Protein 4QOL (pdb70)

Structure (mmCIF, N/CA/C/O backbone):
data_4QOL
#
_entry.id   4QOL
#
_cell.length_a   91.647
_cell.length_b   109.191
_cell.length_c   102.829
_cell.angle_alpha   90.000
_cell.angle_beta   91.670
_cell.angle_gamma   90.000
#
_symmetry.space_group_name_H-M   'P 1 21 1'
#
loop_
_entity.id
_entity.type
_entity.pdbx_description
1 polymer Catalase
2 non-polymer 'PROTOPORPHYRIN IX CONTAINING FE'
3 non-polymer 'CHLORIDE ION'
4 non-polymer 'SODIUM ION'
5 non-polymer 'ACETATE ION'
6 water water
#
loop_
_atom_site.group_PDB
_atom_site.id
_atom_site.type_symbol
_atom_site.label_atom_id
_atom_site.label_alt_id
_atom_site.label_comp_id
_atom_site.label_asym_id
_atom_site.label_entity_id
_atom_site.label_seq_id
_atom_site.pdbx_PDB_ins_code
_atom_site.Cartn_x
_atom_site.Cartn_y
_atom_site.Cartn_z
_atom_site.occupancy
_atom_site.B_iso_or_equiv
_atom_site.auth_seq_id
_atom_site.auth_comp_id
_atom_site.auth_asym_id
_atom_site.auth_atom_id
_atom_site.pdbx_PDB_model_num
ATOM 1 N N . HIS A 1 6 ? 76.310 7.628 42.437 1.00 37.58 6 HIS A N 1
ATOM 2 C CA . HIS A 1 6 ? 77.072 6.508 41.776 1.00 40.27 6 HIS A CA 1
ATOM 3 C C . HIS A 1 6 ? 76.523 5.116 42.121 1.00 35.42 6 HIS A C 1
ATOM 4 O O . HIS A 1 6 ? 76.109 4.858 43.221 1.00 35.83 6 HIS A O 1
ATOM 11 N N . LYS A 1 7 ? 76.575 4.221 41.153 1.00 32.27 7 LYS A N 1
ATOM 12 C CA . LYS A 1 7 ? 76.016 2.894 41.289 1.00 28.77 7 LYS A CA 1
ATOM 13 C C . LYS A 1 7 ? 77.001 1.918 40.608 1.00 23.46 7 LYS A C 1
ATOM 14 O O . LYS A 1 7 ? 77.570 2.251 39.577 1.00 22.50 7 LYS A O 1
ATOM 20 N N . ASN A 1 8 ? 77.208 0.753 41.196 1.00 22.22 8 ASN A N 1
ATOM 21 C CA . ASN A 1 8 ? 77.805 -0.339 40.503 1.00 21.65 8 ASN A CA 1
ATOM 22 C C . ASN A 1 8 ? 76.882 -0.957 39.449 1.00 20.03 8 ASN A C 1
ATOM 23 O O . ASN A 1 8 ? 75.723 -1.211 39.696 1.00 18.74 8 ASN A O 1
ATOM 28 N N . LEU A 1 9 ? 77.474 -1.249 38.309 1.00 20.14 9 LEU A N 1
ATOM 29 C CA . LEU A 1 9 ? 76.897 -2.232 37.388 1.00 20.76 9 LEU A CA 1
ATOM 30 C C . LEU A 1 9 ? 77.024 -3.598 38.030 1.00 17.98 9 LEU A C 1
ATOM 31 O O . LEU A 1 9 ? 78.053 -3.913 38.516 1.00 17.94 9 LEU A O 1
ATOM 36 N N . THR A 1 10 ? 75.938 -4.371 38.079 1.00 15.68 10 THR A N 1
ATOM 37 C CA . THR A 1 10 ? 75.955 -5.686 38.705 1.00 15.61 10 THR A CA 1
ATOM 38 C C . THR A 1 10 ? 75.428 -6.744 37.727 1.00 15.05 10 THR A C 1
ATOM 39 O O . THR A 1 10 ? 74.729 -6.449 36.780 1.00 14.83 10 THR A O 1
ATOM 43 N N . THR A 1 11 ? 75.687 -7.986 38.058 1.00 14.53 11 THR A N 1
ATOM 44 C CA . THR A 1 11 ? 74.917 -9.084 37.466 1.00 14.70 11 THR A CA 1
ATOM 45 C C . THR A 1 11 ? 73.510 -9.121 38.103 1.00 15.84 11 THR A C 1
ATOM 46 O O . THR A 1 11 ? 73.236 -8.422 39.099 1.00 16.02 11 THR A O 1
ATOM 50 N N . ASN A 1 12 ? 72.638 -10.006 37.616 1.00 14.59 12 ASN A N 1
ATOM 51 C CA . ASN A 1 12 ? 71.348 -10.249 38.243 1.00 14.32 12 ASN A CA 1
ATOM 52 C C . ASN A 1 12 ? 71.391 -10.920 39.604 1.00 14.82 12 ASN A C 1
ATOM 53 O O . ASN A 1 12 ? 70.370 -10.922 40.303 1.00 14.22 12 ASN A O 1
ATOM 58 N N . GLN A 1 13 ? 72.563 -11.486 39.948 1.00 14.00 13 GLN A N 1
ATOM 59 C CA . GLN A 1 13 ? 72.817 -12.039 41.261 1.00 14.19 13 GLN A CA 1
ATOM 60 C C . GLN A 1 13 ? 73.226 -10.943 42.239 1.00 13.65 13 GLN A C 1
ATOM 61 O O . GLN A 1 13 ? 73.436 -11.225 43.423 1.00 13.23 13 GLN A O 1
ATOM 67 N N . GLY A 1 14 ? 73.360 -9.713 41.770 1.00 15.28 14 GLY A N 1
ATOM 68 C CA . GLY A 1 14 ? 73.833 -8.613 42.655 1.00 15.69 14 GLY A CA 1
ATOM 69 C C . GLY A 1 14 ? 75.330 -8.513 42.876 1.00 17.12 14 GLY A C 1
ATOM 70 O O . GLY A 1 14 ? 75.767 -7.818 43.768 1.00 18.16 14 GLY A O 1
ATOM 71 N N . VAL A 1 15 ? 76.117 -9.239 42.088 1.00 17.03 15 VAL A N 1
ATOM 72 C CA . VAL A 1 15 ? 77.571 -9.145 42.155 1.00 17.35 15 VAL A CA 1
ATOM 73 C C . VAL A 1 15 ? 78.033 -7.985 41.289 1.00 16.99 15 VAL A C 1
ATOM 74 O O . VAL A 1 15 ? 77.705 -7.900 40.092 1.00 15.28 15 VAL A O 1
ATOM 78 N N . PRO A 1 16 ? 78.827 -7.054 41.851 1.00 17.65 16 PRO A N 1
ATOM 79 C CA . PRO A 1 16 ? 79.354 -5.984 40.996 1.00 18.41 16 PRO A CA 1
ATOM 80 C C . PRO A 1 16 ? 80.236 -6.485 39.858 1.00 18.31 16 PRO A C 1
ATOM 81 O O . PRO A 1 16 ? 81.019 -7.429 40.045 1.00 18.18 16 PRO A O 1
ATOM 85 N N . VAL A 1 17 ? 80.079 -5.878 38.687 1.00 18.91 17 VAL A N 1
ATOM 86 C CA . VAL A 1 17 ? 80.792 -6.308 37.522 1.00 17.42 17 VAL A CA 1
ATOM 87 C C . VAL A 1 17 ? 82.184 -5.629 37.489 1.00 18.19 17 VAL A C 1
ATOM 88 O O . VAL A 1 17 ? 82.266 -4.411 37.451 1.00 18.10 17 VAL A O 1
ATOM 92 N N . GLY A 1 18 ? 83.238 -6.432 37.453 1.00 17.50 18 GLY A N 1
ATOM 93 C CA . GLY A 1 18 ? 84.587 -5.885 37.346 1.00 18.77 18 GLY A CA 1
ATOM 94 C C . GLY A 1 18 ? 84.989 -5.289 35.994 1.00 20.26 18 GLY A C 1
ATOM 95 O O . GLY A 1 18 ? 85.800 -4.338 35.925 1.00 21.09 18 GLY A O 1
ATOM 96 N N . ASP A 1 19 ? 84.438 -5.844 34.915 1.00 18.87 19 ASP A N 1
ATOM 97 C CA . ASP A 1 19 ? 84.767 -5.409 33.545 1.00 19.17 19 ASP A CA 1
ATOM 98 C C . ASP A 1 19 ? 83.555 -5.651 32.637 1.00 19.82 19 ASP A C 1
ATOM 99 O O . ASP A 1 19 ? 83.194 -6.791 32.380 1.00 17.67 19 ASP A O 1
ATOM 104 N N . ASN A 1 20 ? 82.967 -4.554 32.159 1.00 17.31 20 ASN A N 1
ATOM 105 C CA . ASN A 1 20 ? 81.869 -4.629 31.261 1.00 18.97 20 ASN A CA 1
ATOM 106 C C . ASN A 1 20 ? 82.275 -4.441 29.805 1.00 18.34 20 ASN A C 1
ATOM 107 O O . ASN A 1 20 ? 81.384 -4.190 28.988 1.00 18.24 20 ASN A O 1
ATOM 112 N N . GLN A 1 21 ? 83.589 -4.502 29.533 1.00 18.42 21 GLN A N 1
ATOM 113 C CA . GLN A 1 21 ? 84.137 -4.285 28.182 1.00 18.79 21 GLN A CA 1
ATOM 114 C C . GLN A 1 21 ? 84.669 -5.518 27.514 1.00 18.87 21 GLN A C 1
ATOM 115 O O . GLN A 1 21 ? 84.534 -5.678 26.284 1.00 19.15 21 GLN A O 1
ATOM 121 N N . ASN A 1 22 ? 85.359 -6.384 28.281 1.00 17.86 22 ASN A N 1
ATOM 122 C CA . ASN A 1 22 ? 86.090 -7.512 27.678 1.00 17.86 22 ASN A CA 1
ATOM 123 C C . ASN A 1 22 ? 85.508 -8.818 28.161 1.00 16.92 22 ASN A C 1
ATOM 124 O O . ASN A 1 22 ? 85.335 -9.023 29.387 1.00 18.85 22 ASN A O 1
ATOM 129 N N . SER A 1 23 ? 85.255 -9.712 27.227 1.00 16.42 23 SER A N 1
ATOM 130 C CA . SER A 1 23 ? 85.035 -11.098 27.468 1.00 17.18 23 SER A CA 1
ATOM 131 C C . SER A 1 23 ? 86.276 -11.746 28.068 1.00 18.03 23 SER A C 1
ATOM 132 O O . SER A 1 23 ? 87.386 -11.250 27.961 1.00 16.34 23 SER A O 1
ATOM 135 N N . ARG A 1 24 ? 86.052 -12.881 28.725 1.00 17.41 24 ARG A N 1
ATOM 136 C CA . ARG A 1 24 ? 87.153 -13.621 29.301 1.00 17.50 24 ARG A CA 1
ATOM 137 C C . ARG A 1 24 ? 87.752 -14.617 28.313 1.00 16.64 24 ARG A C 1
ATOM 138 O O . ARG A 1 24 ? 87.035 -15.467 27.755 1.00 16.96 24 ARG A O 1
ATOM 146 N N . THR A 1 25 ? 89.072 -14.541 28.088 1.00 17.30 25 THR A N 1
ATOM 147 C CA . THR A 1 25 ? 89.679 -15.204 26.988 1.00 18.18 25 THR A CA 1
ATOM 148 C C . THR A 1 25 ? 91.001 -15.844 27.375 1.00 19.48 25 THR A C 1
ATOM 149 O O . THR A 1 25 ? 91.579 -15.518 28.426 1.00 20.21 25 THR A O 1
ATOM 153 N N . ALA A 1 26 ? 91.513 -16.720 26.529 1.00 19.74 26 ALA A N 1
ATOM 154 C CA . ALA A 1 26 ? 92.869 -17.227 26.652 1.00 20.32 26 ALA A CA 1
ATOM 155 C C . ALA A 1 26 ? 93.938 -16.270 26.175 1.00 22.17 26 ALA A C 1
ATOM 156 O O . ALA A 1 26 ? 94.297 -16.251 24.995 1.00 22.20 26 ALA A O 1
ATOM 158 N N . GLY A 1 27 ? 94.435 -15.461 27.103 1.00 23.63 27 GLY A N 1
ATOM 159 C CA . GLY A 1 27 ? 95.253 -14.315 26.768 1.00 23.38 27 GLY A CA 1
ATOM 160 C C . GLY A 1 27 ? 94.485 -13.227 26.055 1.00 23.79 27 GLY A C 1
ATOM 161 O O . GLY A 1 27 ? 93.257 -13.351 25.764 1.00 26.08 27 GLY A O 1
ATOM 162 N N . HIS A 1 28 ? 95.172 -12.139 25.743 1.00 23.64 28 HIS A N 1
ATOM 163 C CA . HIS A 1 28 ? 94.468 -10.951 25.246 1.00 27.28 28 HIS A CA 1
ATOM 164 C C . HIS A 1 28 ? 93.834 -11.126 23.854 1.00 24.05 28 HIS A C 1
ATOM 165 O O . HIS A 1 28 ? 93.009 -10.316 23.482 1.00 24.00 28 HIS A O 1
ATOM 172 N N . ARG A 1 29 ? 94.241 -12.141 23.091 1.00 24.53 29 ARG A N 1
ATOM 173 C CA . ARG A 1 29 ? 93.661 -12.362 21.791 1.00 27.58 29 ARG A CA 1
ATOM 174 C C . ARG A 1 29 ? 93.188 -13.787 21.515 1.00 28.77 29 ARG A C 1
ATOM 175 O O . ARG A 1 29 ? 92.989 -14.166 20.337 1.00 33.01 29 ARG A O 1
ATOM 183 N N . GLY A 1 30 ? 92.963 -14.565 22.556 1.00 22.77 30 GLY A N 1
ATOM 184 C CA . GLY A 1 30 ? 92.619 -15.957 22.343 1.00 21.38 30 GLY A CA 1
ATOM 185 C C . GLY A 1 30 ? 91.108 -16.114 22.318 1.00 20.84 30 GLY A C 1
ATOM 186 O O . GLY A 1 30 ? 90.365 -15.144 22.482 1.00 22.56 30 GLY A O 1
ATOM 187 N N . PRO A 1 31 ? 90.649 -17.391 22.165 1.00 20.56 31 PRO A N 1
ATOM 188 C CA . PRO A 1 31 ? 89.248 -17.715 22.167 1.00 18.77 31 PRO A CA 1
ATOM 189 C C . PRO A 1 31 ? 88.643 -17.566 23.570 1.00 20.44 31 PRO A C 1
ATOM 190 O O . PRO A 1 31 ? 89.371 -17.415 24.579 1.00 19.88 31 PRO A O 1
ATOM 194 N N . SER A 1 32 ? 87.312 -17.528 23.602 1.00 17.36 32 SER A N 1
ATOM 195 C CA . SER A 1 32 ? 86.548 -17.124 24.774 1.00 18.04 32 SER A CA 1
ATOM 196 C C . SER A 1 32 ? 86.230 -18.342 25.657 1.00 15.84 32 SER A C 1
ATOM 197 O O . SER A 1 32 ? 85.960 -19.446 25.179 1.00 15.21 32 SER A O 1
ATOM 200 N N . PHE A 1 33 ? 86.182 -18.138 26.962 1.00 14.63 33 PHE A N 1
ATOM 201 C CA . PHE A 1 33 ? 85.850 -19.193 27.928 1.00 14.57 33 PHE A CA 1
ATOM 202 C C . PHE A 1 33 ? 84.362 -19.234 28.287 1.00 14.61 33 PHE A C 1
ATOM 203 O O . PHE A 1 33 ? 83.701 -18.180 28.297 1.00 15.28 33 PHE A O 1
ATOM 211 N N . LEU A 1 34 ? 83.917 -20.455 28.545 1.00 14.06 34 LEU A N 1
ATOM 212 C CA . LEU A 1 34 ? 82.550 -20.717 29.010 1.00 15.41 34 LEU A CA 1
ATOM 213 C C . LEU A 1 34 ? 82.313 -20.087 30.379 1.00 15.46 34 LEU A C 1
ATOM 214 O O . LEU A 1 34 ? 81.210 -19.644 30.683 1.00 17.44 34 LEU A O 1
ATOM 219 N N . ASP A 1 35 ? 83.323 -20.114 31.253 1.00 16.42 35 ASP A N 1
ATOM 220 C CA . ASP A 1 35 ? 83.225 -19.505 32.613 1.00 16.34 35 ASP A CA 1
ATOM 221 C C . ASP A 1 35 ? 83.358 -17.953 32.511 1.00 17.43 35 ASP A C 1
ATOM 222 O O . ASP A 1 35 ? 84.335 -17.324 32.960 1.00 18.07 35 ASP A O 1
ATOM 227 N N . ASP A 1 36 ? 82.303 -17.343 31.990 1.00 17.32 36 ASP A N 1
ATOM 228 C CA . ASP A 1 36 ? 82.149 -15.887 31.945 1.00 16.88 36 ASP A CA 1
ATOM 229 C C . ASP A 1 36 ? 80.685 -15.642 32.201 1.00 15.36 36 ASP A C 1
ATOM 230 O O . ASP A 1 36 ? 79.890 -15.465 31.257 1.00 16.63 36 ASP A O 1
ATOM 235 N N . TYR A 1 37 ? 80.298 -15.715 33.460 1.00 15.05 37 TYR A N 1
ATOM 236 C CA . TYR A 1 37 ? 78.889 -15.644 33.789 1.00 15.63 37 TYR A CA 1
ATOM 237 C C . TYR A 1 37 ? 78.274 -14.315 33.325 1.00 15.25 37 TYR A C 1
ATOM 238 O O . TYR A 1 37 ? 77.134 -14.279 32.865 1.00 14.73 37 TYR A O 1
ATOM 247 N N . HIS A 1 38 ? 78.997 -13.214 33.518 1.00 15.36 38 HIS A N 1
ATOM 248 C CA . HIS A 1 38 ? 78.480 -11.931 33.092 1.00 15.64 38 HIS A CA 1
ATOM 249 C C . HIS A 1 38 ? 78.158 -11.889 31.594 1.00 15.14 38 HIS A C 1
ATOM 250 O O . HIS A 1 38 ? 77.092 -11.412 31.192 1.00 13.74 38 HIS A O 1
ATOM 257 N N . LEU A 1 39 ? 79.070 -12.358 30.770 1.00 14.51 39 LEU A N 1
ATOM 258 C CA . LEU A 1 39 ? 78.864 -12.398 29.312 1.00 16.07 39 LEU A CA 1
ATOM 259 C C . LEU A 1 39 ? 77.602 -13.229 28.995 1.00 13.63 39 LEU A C 1
ATOM 260 O O . LEU A 1 39 ? 76.715 -12.773 28.261 1.00 13.68 39 LEU A O 1
ATOM 265 N N . ILE A 1 40 ? 77.546 -14.438 29.551 1.00 13.18 40 ILE A N 1
ATOM 266 C CA . ILE A 1 40 ? 76.492 -15.338 29.178 1.00 13.58 40 ILE A CA 1
ATOM 267 C C . ILE A 1 40 ? 75.152 -14.799 29.725 1.00 12.89 40 ILE A C 1
ATOM 268 O O . ILE A 1 40 ? 74.111 -14.809 29.013 1.00 12.50 40 ILE A O 1
ATOM 273 N N . GLU A 1 41 ? 75.127 -14.247 30.951 1.00 12.77 41 GLU A N 1
ATOM 274 C CA . GLU A 1 41 ? 73.844 -13.781 31.504 1.00 13.26 41 GLU A CA 1
ATOM 275 C C . GLU A 1 41 ? 73.317 -12.603 30.664 1.00 13.37 41 GLU A C 1
ATOM 276 O O . GLU A 1 41 ? 72.116 -12.485 30.404 1.00 13.63 41 GLU A O 1
ATOM 282 N N . LYS A 1 42 ? 74.220 -11.683 30.309 1.00 13.88 42 LYS A N 1
ATOM 283 C CA . LYS A 1 42 ? 73.904 -10.465 29.597 1.00 13.36 42 LYS A CA 1
ATOM 284 C C . LYS A 1 42 ? 73.447 -10.794 28.163 1.00 13.77 42 LYS A C 1
ATOM 285 O O . LYS A 1 42 ? 72.390 -10.333 27.753 1.00 11.98 42 LYS A O 1
ATOM 291 N N . LEU A 1 43 ? 74.200 -11.642 27.428 1.00 12.52 43 LEU A N 1
ATOM 292 C CA . LEU A 1 43 ? 73.740 -12.122 26.109 1.00 14.23 43 LEU A CA 1
ATOM 293 C C . LEU A 1 43 ? 72.428 -12.924 26.183 1.00 12.95 43 LEU A C 1
ATOM 294 O O . LEU A 1 43 ? 71.483 -12.696 25.375 1.00 11.93 43 LEU A O 1
ATOM 299 N N . ALA A 1 44 ? 72.270 -13.773 27.195 1.00 12.09 44 ALA A N 1
ATOM 300 C CA . ALA A 1 44 ? 71.096 -14.637 27.257 1.00 12.42 44 ALA A CA 1
ATOM 301 C C . ALA A 1 44 ? 69.844 -13.782 27.507 1.00 13.05 44 ALA A C 1
ATOM 302 O O . ALA A 1 44 ? 68.753 -14.076 26.990 1.00 12.42 44 ALA A O 1
ATOM 304 N N . HIS A 1 45 ? 69.974 -12.746 28.317 1.00 11.58 45 HIS A N 1
ATOM 305 C CA . HIS A 1 45 ? 68.798 -11.942 28.553 1.00 11.54 45 HIS A CA 1
ATOM 306 C C . HIS A 1 45 ? 68.483 -11.084 27.322 1.00 11.71 45 HIS A C 1
ATOM 307 O O . HIS A 1 45 ? 67.338 -10.927 26.938 1.00 12.25 45 HIS A O 1
ATOM 314 N N . PHE A 1 46 ? 69.488 -10.506 26.705 1.00 11.92 46 PHE A N 1
ATOM 315 C CA . PHE A 1 46 ? 69.336 -9.817 25.451 1.00 11.92 46 PHE A CA 1
ATOM 316 C C . PHE A 1 46 ? 68.617 -10.693 24.425 1.00 11.22 46 PHE A C 1
ATOM 317 O O . PHE A 1 46 ? 67.679 -10.242 23.774 1.00 11.15 46 PHE A O 1
ATOM 325 N N . ASP A 1 47 ? 69.026 -11.957 24.363 1.00 11.65 47 ASP A N 1
ATOM 326 C CA . ASP A 1 47 ? 68.494 -12.950 23.406 1.00 12.58 47 ASP A CA 1
ATOM 327 C C . ASP A 1 47 ? 67.003 -13.212 23.610 1.00 12.77 47 ASP A C 1
ATOM 328 O O . ASP A 1 47 ? 66.359 -13.794 22.765 1.00 14.77 47 ASP A O 1
ATOM 333 N N . ARG A 1 48 ? 66.508 -12.832 24.779 1.00 11.52 48 ARG A N 1
ATOM 334 C CA . ARG A 1 48 ? 65.117 -13.075 25.199 1.00 12.19 48 ARG A CA 1
ATOM 335 C C . ARG A 1 48 ? 64.306 -11.801 25.431 1.00 11.83 48 ARG A C 1
ATOM 336 O O . ARG A 1 48 ? 63.237 -11.887 26.026 1.00 12.47 48 ARG A O 1
ATOM 344 N N . GLU A 1 49 ? 64.742 -10.646 24.921 1.00 12.01 49 GLU A N 1
ATOM 345 C CA . GLU A 1 49 ? 64.015 -9.405 25.113 1.00 12.70 49 GLU A CA 1
ATOM 346 C C . GLU A 1 49 ? 62.666 -9.361 24.471 1.00 12.62 49 GLU A C 1
ATOM 347 O O . GLU A 1 49 ? 61.732 -8.814 25.058 1.00 13.01 49 GLU A O 1
ATOM 353 N N . ARG A 1 50 ? 62.499 -10.035 23.320 1.00 11.61 50 ARG A N 1
ATOM 354 C CA . ARG A 1 50 ? 61.275 -9.872 22.545 1.00 12.84 50 ARG A CA 1
ATOM 355 C C . ARG A 1 50 ? 60.201 -10.867 22.932 1.00 12.50 50 ARG A C 1
ATOM 356 O O . ARG A 1 50 ? 60.462 -12.034 23.205 1.00 12.48 50 ARG A O 1
ATOM 364 N N . ILE A 1 51 ? 58.961 -10.396 22.867 1.00 12.67 51 ILE A N 1
ATOM 365 C CA . ILE A 1 51 ? 57.789 -11.235 23.012 1.00 13.67 51 ILE A CA 1
ATOM 366 C C . ILE A 1 51 ? 56.903 -11.056 21.753 1.00 14.28 51 ILE A C 1
ATOM 367 O O . ILE A 1 51 ? 57.127 -10.103 20.982 1.00 13.47 51 ILE A O 1
ATOM 372 N N . PRO A 1 52 ? 55.915 -11.913 21.579 1.00 13.49 52 PRO A N 1
ATOM 373 C CA . PRO A 1 52 ? 55.122 -11.757 20.320 1.00 13.69 52 PRO A CA 1
ATOM 374 C C . PRO A 1 52 ? 54.430 -10.420 20.290 1.00 13.35 52 PRO A C 1
ATOM 375 O O . PRO A 1 52 ? 53.999 -9.949 21.309 1.00 13.36 52 PRO A O 1
ATOM 379 N N . GLU A 1 53 ? 54.383 -9.806 19.127 1.00 12.82 53 GLU A N 1
ATOM 380 C CA . GLU A 1 53 ? 53.565 -8.613 18.964 1.00 12.97 53 GLU A CA 1
ATOM 381 C C . GLU A 1 53 ? 52.092 -8.995 18.976 1.00 12.32 53 GLU A C 1
ATOM 382 O O . GLU A 1 53 ? 51.718 -10.153 18.743 1.00 11.57 53 GLU A O 1
ATOM 388 N N . ARG A 1 54 ? 51.252 -7.978 19.175 1.00 12.84 54 ARG A N 1
ATOM 389 C CA . ARG A 1 54 ? 49.814 -8.210 19.060 1.00 12.13 54 ARG A CA 1
ATOM 390 C C . ARG A 1 54 ? 49.413 -8.721 17.682 1.00 12.55 54 ARG A C 1
ATOM 391 O O . ARG A 1 54 ? 49.936 -8.277 16.706 1.00 13.08 54 ARG A O 1
ATOM 399 N N . VAL A 1 55 ? 48.486 -9.671 17.656 1.00 12.81 55 VAL A N 1
ATOM 400 C CA . VAL A 1 55 ? 48.099 -10.264 16.402 1.00 14.01 55 VAL A CA 1
ATOM 401 C C . VAL A 1 55 ? 47.525 -9.210 15.410 1.00 13.18 55 VAL A C 1
ATOM 402 O O . VAL A 1 55 ? 47.638 -9.378 14.164 1.00 12.78 55 VAL A O 1
ATOM 406 N N . VAL A 1 56 ? 46.805 -8.240 15.961 1.00 11.41 56 VAL A N 1
ATOM 407 C CA . VAL A 1 56 ? 46.427 -7.014 15.183 1.00 12.61 56 VAL A CA 1
ATOM 408 C C . VAL A 1 56 ? 46.673 -5.840 16.086 1.00 11.77 56 VAL A C 1
ATOM 409 O O . VAL A 1 56 ? 46.842 -6.037 17.316 1.00 12.77 56 VAL A O 1
ATOM 413 N N . HIS A 1 57 ? 46.710 -4.646 15.540 1.00 12.53 57 HIS A N 1
ATOM 414 C CA . HIS A 1 57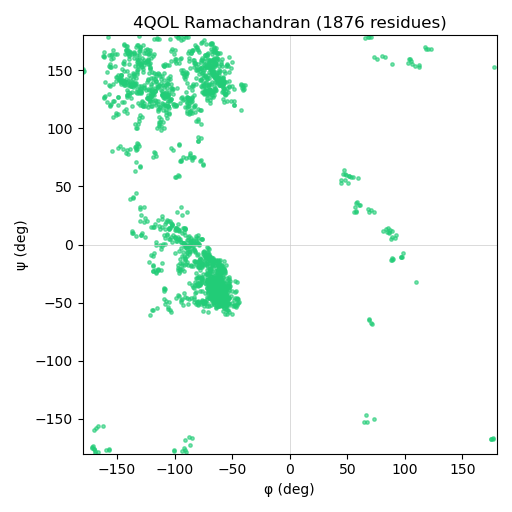 ? 47.041 -3.388 16.285 1.00 12.35 57 HIS A CA 1
ATOM 415 C C . HIS A 1 57 ? 48.434 -3.411 16.909 1.00 13.47 57 HIS A C 1
ATOM 416 O O . HIS A 1 57 ? 48.689 -2.904 18.005 1.00 12.64 57 HIS A O 1
ATOM 423 N N . ALA A 1 58 ? 49.333 -4.065 16.194 1.00 11.43 58 ALA A N 1
ATOM 424 C CA . ALA A 1 58 ? 50.721 -4.241 16.710 1.00 11.83 58 ALA A CA 1
ATOM 425 C C . ALA A 1 58 ? 51.487 -2.930 16.883 1.00 13.32 58 ALA A C 1
ATOM 426 O O . ALA A 1 58 ? 52.272 -2.781 17.805 1.00 12.88 58 ALA A O 1
ATOM 428 N N . ARG A 1 59 ? 51.285 -1.992 15.972 1.00 14.27 59 ARG A N 1
ATOM 429 C CA . ARG A 1 59 ? 51.855 -0.654 16.055 1.00 14.29 59 ARG A CA 1
ATOM 430 C C . ARG A 1 59 ? 50.979 0.272 16.831 1.00 14.33 59 ARG A C 1
ATOM 431 O O . ARG A 1 59 ? 49.822 0.444 16.473 1.00 14.04 59 ARG A O 1
ATOM 439 N N . GLY A 1 60 ? 51.517 0.861 17.922 1.00 14.02 60 GLY A N 1
ATOM 440 C CA . GLY A 1 60 ? 50.750 1.814 18.730 1.00 15.51 60 GLY A CA 1
ATOM 441 C C . GLY A 1 60 ? 51.568 2.556 19.756 1.00 14.67 60 GLY A C 1
ATOM 442 O O . GLY A 1 60 ? 52.763 2.353 19.883 1.00 15.75 60 GLY A O 1
ATOM 443 N N . ALA A 1 61 ? 50.863 3.362 20.543 1.00 13.82 61 ALA A N 1
ATOM 444 C CA . ALA A 1 61 ? 51.459 4.300 21.472 1.00 13.58 61 ALA A CA 1
ATOM 445 C C . ALA A 1 61 ? 50.498 4.483 22.620 1.00 14.10 61 ALA A C 1
ATOM 446 O O . ALA A 1 61 ? 49.310 4.570 22.410 1.00 14.63 61 ALA A O 1
ATOM 448 N N . GLY A 1 62 ? 51.071 4.647 23.809 1.00 15.00 62 GLY A N 1
ATOM 449 C CA . GLY A 1 62 ? 50.246 4.761 25.015 1.00 15.76 62 GLY A CA 1
ATOM 450 C C . GLY A 1 62 ? 50.479 6.040 25.817 1.00 15.30 62 GLY A C 1
ATOM 451 O O . GLY A 1 62 ? 51.554 6.615 25.800 1.00 16.26 62 GLY A O 1
ATOM 452 N N . ALA A 1 63 ? 49.510 6.391 26.633 1.00 15.26 63 ALA A N 1
ATOM 453 C CA . ALA A 1 63 ? 49.644 7.506 27.574 1.00 14.73 63 ALA A CA 1
ATOM 454 C C . ALA A 1 63 ? 48.674 7.334 28.726 1.00 15.66 63 ALA A C 1
ATOM 455 O O . ALA A 1 63 ? 47.636 6.714 28.565 1.00 15.35 63 ALA A O 1
ATOM 457 N N . TYR A 1 64 ? 49.023 7.910 29.865 1.00 14.31 64 TYR A N 1
ATOM 458 C CA . TYR A 1 64 ? 48.067 7.940 31.022 1.00 14.99 64 TYR A CA 1
ATOM 459 C C . TYR A 1 64 ? 47.342 9.261 31.120 1.00 15.19 64 TYR A C 1
ATOM 460 O O . TYR A 1 64 ? 47.778 10.279 30.599 1.00 16.44 64 TYR A O 1
ATOM 469 N N . GLY A 1 65 ? 46.209 9.228 31.819 1.00 15.34 65 GLY A N 1
ATOM 470 C CA . GLY A 1 65 ? 45.483 10.419 32.043 1.00 17.35 65 GLY A CA 1
ATOM 471 C C . GLY A 1 65 ? 44.391 10.257 33.064 1.00 16.44 65 GLY A C 1
ATOM 472 O O . GLY A 1 65 ? 44.445 9.394 33.929 1.00 17.09 65 GLY A O 1
ATOM 473 N N . VAL A 1 66 ? 43.431 11.149 32.986 1.00 17.74 66 VAL A N 1
ATOM 474 C CA . VAL A 1 66 ? 42.300 11.198 33.925 1.00 19.34 66 VAL A CA 1
ATOM 475 C C . VAL A 1 66 ? 40.993 11.396 33.171 1.00 17.78 66 VAL A C 1
ATOM 476 O O . VAL A 1 66 ? 40.931 12.137 32.207 1.00 20.33 66 VAL A O 1
ATOM 480 N N . PHE A 1 67 ? 39.973 10.667 33.585 1.00 18.38 67 PHE A N 1
ATOM 481 C CA . PHE A 1 67 ? 38.623 10.908 33.172 1.00 18.60 67 PHE A CA 1
ATOM 482 C C . PHE A 1 67 ? 37.781 11.551 34.284 1.00 18.01 67 PHE A C 1
ATOM 483 O O . PHE A 1 67 ? 37.806 11.098 35.388 1.00 18.05 67 PHE A O 1
ATOM 491 N N . GLU A 1 68 ? 37.113 12.646 33.957 1.00 18.84 68 GLU A N 1
ATOM 492 C CA . GLU A 1 68 ? 36.242 13.355 34.907 1.00 22.39 68 GLU A CA 1
ATOM 493 C C . GLU A 1 68 ? 34.808 13.398 34.428 1.00 20.80 68 GLU A C 1
ATOM 494 O O . GLU A 1 68 ? 34.532 13.877 33.340 1.00 20.71 68 GLU A O 1
ATOM 500 N N . VAL A 1 69 ? 33.899 13.009 35.306 1.00 21.14 69 VAL A N 1
ATOM 501 C CA . VAL A 1 69 ? 32.491 13.040 35.034 1.00 22.43 69 VAL A CA 1
ATOM 502 C C . VAL A 1 69 ? 32.000 14.482 35.092 1.00 21.78 69 VAL A C 1
ATOM 503 O O . VAL A 1 69 ? 32.262 15.208 36.085 1.00 18.90 69 VAL A O 1
ATOM 507 N N . GLU A 1 70 ? 31.287 14.856 34.042 1.00 20.39 70 GLU A N 1
ATOM 508 C CA . GLU A 1 70 ? 30.526 16.127 34.044 1.00 24.59 70 GLU A CA 1
ATOM 509 C C . GLU A 1 70 ? 29.054 15.928 34.432 1.00 25.07 70 GLU A C 1
ATOM 510 O O . GLU A 1 70 ? 28.502 16.684 35.213 1.00 26.04 70 GLU A O 1
ATOM 516 N N . ASN A 1 71 ? 28.416 14.904 33.880 1.00 23.96 71 ASN A N 1
ATOM 517 C CA . ASN A 1 71 ? 27.027 14.591 34.196 1.00 23.09 71 ASN A CA 1
ATOM 518 C C . ASN A 1 71 ? 26.938 13.178 34.735 1.00 22.38 71 ASN A C 1
ATOM 519 O O . ASN A 1 71 ? 27.290 12.222 34.044 1.00 21.27 71 ASN A O 1
ATOM 524 N N . SER A 1 72 ? 26.439 13.029 35.953 1.00 23.36 72 SER A N 1
ATOM 525 C CA . SER A 1 72 ? 26.325 11.707 36.530 1.00 24.30 72 SER A CA 1
ATOM 526 C C . SER A 1 72 ? 25.300 10.867 35.759 1.00 23.99 72 SER A C 1
ATOM 527 O O . SER A 1 72 ? 24.341 11.397 35.148 1.00 24.06 72 SER A O 1
ATOM 530 N N . MET A 1 73 ? 25.577 9.573 35.677 1.00 22.36 73 MET A N 1
ATOM 531 C CA . MET A 1 73 ? 24.812 8.712 34.780 1.00 23.10 73 MET A CA 1
ATOM 532 C C . MET A 1 73 ? 23.992 7.728 35.568 1.00 22.28 73 MET A C 1
ATOM 533 O O . MET A 1 73 ? 23.519 6.741 35.039 1.00 21.11 73 MET A O 1
ATOM 538 N N . GLU A 1 74 ? 23.867 7.960 36.876 1.00 21.61 74 GLU A N 1
ATOM 539 C CA . GLU A 1 74 ? 23.223 6.981 37.753 1.00 23.92 74 GLU A CA 1
ATOM 540 C C . GLU A 1 74 ? 21.788 6.640 37.355 1.00 23.67 74 GLU A C 1
ATOM 541 O O . GLU A 1 74 ? 21.253 5.624 37.781 1.00 23.02 74 GLU A O 1
ATOM 547 N N . LYS A 1 75 ? 21.118 7.512 36.615 1.00 23.27 75 LYS A N 1
ATOM 548 C CA . LYS A 1 75 ? 19.743 7.194 36.181 1.00 24.58 75 LYS A CA 1
ATOM 549 C C . LYS A 1 75 ? 19.748 5.995 35.266 1.00 23.66 75 LYS A C 1
ATOM 550 O O . LYS A 1 75 ? 18.762 5.260 35.166 1.00 21.84 75 LYS A O 1
ATOM 556 N N . HIS A 1 76 ? 20.892 5.788 34.574 1.00 22.60 76 HIS A N 1
ATOM 557 C CA . HIS A 1 76 ? 20.989 4.803 33.501 1.00 22.63 76 HIS A CA 1
ATOM 558 C C . HIS A 1 76 ? 21.985 3.688 33.725 1.00 20.73 76 HIS A C 1
ATOM 559 O O . HIS A 1 76 ? 21.784 2.626 33.222 1.00 19.01 76 HIS A O 1
ATOM 566 N N . THR A 1 77 ? 22.968 3.919 34.577 1.00 20.69 77 THR A N 1
ATOM 567 C CA . THR A 1 77 ? 23.901 2.864 34.966 1.00 18.92 77 THR A CA 1
ATOM 568 C C . THR A 1 77 ? 24.406 3.024 36.374 1.00 17.91 77 THR A C 1
ATOM 569 O O . THR A 1 77 ? 24.648 4.124 36.831 1.00 17.53 77 THR A O 1
ATOM 573 N N . ARG A 1 78 ? 24.541 1.892 37.057 1.00 18.13 78 ARG A N 1
ATOM 574 C CA . ARG A 1 78 ? 25.073 1.857 38.410 1.00 19.60 78 ARG A CA 1
ATOM 575 C C . ARG A 1 78 ? 26.601 1.893 38.425 1.00 19.73 78 ARG A C 1
ATOM 576 O O . ARG A 1 78 ? 27.199 1.780 39.484 1.00 19.52 78 ARG A O 1
ATOM 584 N N . ALA A 1 79 ? 27.231 2.062 37.267 1.00 18.11 79 ALA A N 1
ATOM 585 C CA . ALA A 1 79 ? 28.699 2.074 37.201 1.00 21.49 79 ALA A CA 1
ATOM 586 C C . ALA A 1 79 ? 29.253 3.107 38.175 1.00 21.40 79 ALA A C 1
ATOM 587 O O . ALA A 1 79 ? 28.953 4.313 38.108 1.00 20.62 79 ALA A O 1
ATOM 589 N N . ALA A 1 80 ? 30.118 2.632 39.064 1.00 20.69 80 ALA A N 1
ATOM 590 C CA . ALA A 1 80 ? 30.655 3.488 40.110 1.00 19.72 80 ALA A CA 1
ATOM 591 C C . ALA A 1 80 ? 31.418 4.693 39.547 1.00 20.12 80 ALA A C 1
ATOM 592 O O . ALA A 1 80 ? 31.242 5.825 40.044 1.00 19.14 80 ALA A O 1
ATOM 594 N N . PHE A 1 81 ? 32.263 4.479 38.524 1.00 17.32 81 PHE A N 1
ATOM 595 C CA . PHE A 1 81 ? 33.064 5.583 38.014 1.00 18.77 81 PHE A CA 1
ATOM 596 C C . PHE A 1 81 ? 32.240 6.689 37.351 1.00 18.99 81 PHE A C 1
ATOM 597 O O . PHE A 1 81 ? 32.760 7.795 37.132 1.00 20.37 81 PHE A O 1
ATOM 605 N N . LEU A 1 82 ? 30.973 6.420 37.043 1.00 20.31 82 LEU A N 1
ATOM 606 C CA . LEU A 1 82 ? 30.085 7.444 36.418 1.00 19.41 82 LEU A CA 1
ATOM 607 C C . LEU A 1 82 ? 29.067 8.052 37.368 1.00 20.57 82 LEU A C 1
ATOM 608 O O . LEU A 1 82 ? 28.126 8.727 36.935 1.00 20.33 82 LEU A O 1
ATOM 613 N N . SER A 1 83 ? 29.245 7.846 38.654 1.00 21.42 83 SER A N 1
ATOM 614 C CA . SER A 1 83 ? 28.095 7.999 39.614 1.00 22.29 83 SER A CA 1
ATOM 615 C C . SER A 1 83 ? 27.865 9.422 40.051 1.00 23.59 83 SER A C 1
ATOM 616 O O . SER A 1 83 ? 26.803 9.751 40.637 1.00 27.30 83 SER A O 1
ATOM 619 N N . GLU A 1 84 ? 28.852 10.265 39.878 1.00 23.70 84 GLU A N 1
ATOM 620 C CA . GLU A 1 84 ? 28.631 11.618 40.308 1.00 26.39 84 GLU A CA 1
ATOM 621 C C . GLU A 1 84 ? 29.499 12.620 39.607 1.00 23.91 84 GLU A C 1
ATOM 622 O O . GLU A 1 84 ? 30.667 12.347 39.207 1.00 24.87 84 GLU A O 1
ATOM 628 N N . GLU A 1 85 ? 28.950 13.834 39.542 1.00 22.26 85 GLU A N 1
ATOM 629 C CA . GLU A 1 85 ? 29.633 14.952 38.936 1.00 23.65 85 GLU A CA 1
ATOM 630 C C . GLU A 1 85 ? 30.950 15.176 39.623 1.00 22.50 85 GLU A C 1
ATOM 631 O O . GLU A 1 85 ? 31.052 15.176 40.837 1.00 23.96 85 GLU A O 1
ATOM 637 N N . GLY A 1 86 ? 31.993 15.385 38.819 1.00 22.31 86 GLY A N 1
ATOM 638 C CA . GLY A 1 86 ? 33.308 15.688 39.379 1.00 21.59 86 GLY A CA 1
ATOM 639 C C . GLY A 1 86 ? 34.162 14.470 39.669 1.00 22.16 86 GLY A C 1
ATOM 640 O O . GLY A 1 86 ? 35.367 14.621 39.906 1.00 24.04 86 GLY A O 1
ATOM 641 N N . LYS A 1 87 ? 33.588 13.283 39.645 1.00 21.06 87 LYS A N 1
ATOM 642 C CA . LYS A 1 87 ? 34.345 12.102 39.978 1.00 22.80 87 LYS A CA 1
ATOM 643 C C . LYS A 1 87 ? 35.451 11.832 38.936 1.00 20.47 87 LYS A C 1
ATOM 644 O O . LYS A 1 87 ? 35.169 11.806 37.750 1.00 19.80 87 LYS A O 1
ATOM 650 N N . GLN A 1 88 ? 36.673 11.654 39.413 1.00 21.20 88 GLN A N 1
ATOM 651 C CA . GLN A 1 88 ? 37.836 11.438 38.572 1.00 21.60 88 GLN A CA 1
ATOM 652 C C . GLN A 1 88 ? 38.315 9.983 38.706 1.00 20.29 88 GLN A C 1
ATOM 653 O O . GLN A 1 88 ? 38.461 9.460 39.798 1.00 20.18 88 GLN A O 1
ATOM 659 N N . THR A 1 89 ? 38.625 9.395 37.562 1.00 19.14 89 THR A N 1
ATOM 660 C CA . THR A 1 89 ? 39.167 8.042 37.482 1.00 19.30 89 THR A CA 1
ATOM 661 C C . THR A 1 89 ? 40.419 8.114 36.617 1.00 18.61 89 THR A C 1
ATOM 662 O O . THR A 1 89 ? 40.395 8.685 35.514 1.00 19.28 89 THR A O 1
ATOM 666 N N . ASP A 1 90 ? 41.500 7.478 37.091 1.00 18.43 90 ASP A N 1
ATOM 667 C CA . ASP A 1 90 ? 42.686 7.352 36.299 1.00 17.61 90 ASP A CA 1
ATOM 668 C C . ASP A 1 90 ? 42.443 6.460 35.048 1.00 17.25 90 ASP A C 1
ATOM 669 O O . ASP A 1 90 ? 41.723 5.467 35.144 1.00 17.16 90 ASP A O 1
ATOM 674 N N . VAL A 1 91 ? 43.170 6.756 33.933 1.00 16.32 91 VAL A N 1
ATOM 675 C CA . VAL A 1 91 ? 43.101 5.925 32.730 1.00 16.00 91 VAL A CA 1
ATOM 676 C C . VAL A 1 91 ? 44.504 5.658 32.191 1.00 14.63 91 VAL A C 1
ATOM 677 O O . VAL A 1 91 ? 45.438 6.398 32.449 1.00 16.66 91 VAL A O 1
ATOM 681 N N . PHE A 1 92 ? 44.606 4.544 31.496 1.00 14.69 92 PHE A N 1
ATOM 682 C CA . PHE A 1 92 ? 45.635 4.293 30.511 1.00 14.02 92 PHE A CA 1
ATOM 683 C C . PHE A 1 92 ? 45.015 4.065 29.167 1.00 15.20 92 PHE A C 1
ATOM 684 O O . PHE A 1 92 ? 44.054 3.301 29.070 1.00 16.24 92 PHE A O 1
ATOM 692 N N . VAL A 1 93 ? 45.649 4.611 28.108 1.00 14.42 93 VAL A N 1
ATOM 693 C CA . VAL A 1 93 ? 45.086 4.595 26.751 1.00 14.80 93 VAL A CA 1
ATOM 694 C C . VAL A 1 93 ? 46.146 4.171 25.781 1.00 14.25 93 VAL A C 1
ATOM 695 O O . VAL A 1 93 ? 47.268 4.645 25.857 1.00 17.13 93 VAL A O 1
ATOM 699 N N . ARG A 1 94 ? 45.812 3.224 24.922 1.00 14.31 94 ARG A N 1
ATOM 700 C CA . ARG A 1 94 ? 46.700 2.887 23.799 1.00 13.91 94 ARG A CA 1
ATOM 701 C C . ARG A 1 94 ? 45.973 3.138 22.452 1.00 14.55 94 ARG A C 1
ATOM 702 O O . ARG A 1 94 ? 44.834 2.706 22.267 1.00 15.50 94 ARG A O 1
ATOM 710 N N . PHE A 1 95 ? 46.667 3.854 21.566 1.00 14.42 95 PHE A N 1
ATOM 711 C CA . PHE A 1 95 ? 46.222 4.132 20.179 1.00 15.47 95 PHE A CA 1
ATOM 712 C C . PHE A 1 95 ? 47.012 3.269 19.298 1.00 15.72 95 PHE A C 1
ATOM 713 O O . PHE A 1 95 ? 48.196 2.954 19.632 1.00 15.92 95 PHE A O 1
ATOM 721 N N . SER A 1 96 ? 46.496 2.929 18.126 1.00 14.99 96 SER A N 1
ATOM 722 C CA . SER A 1 96 ? 47.188 2.009 17.269 1.00 14.58 96 SER A CA 1
ATOM 723 C C . SER A 1 96 ? 46.672 2.109 15.829 1.00 14.81 96 SER A C 1
ATOM 724 O O . SER A 1 96 ? 45.565 2.609 15.577 1.00 14.23 96 SER A O 1
ATOM 727 N N . THR A 1 97 ? 47.458 1.586 14.876 1.00 13.83 97 THR A N 1
ATOM 728 C CA . THR A 1 97 ? 46.913 1.111 13.608 1.00 13.72 97 THR A CA 1
ATOM 729 C C . THR A 1 97 ? 46.435 -0.295 13.745 1.00 13.10 97 THR A C 1
ATOM 730 O O . THR A 1 97 ? 46.286 -0.785 14.881 1.00 14.99 97 THR A O 1
ATOM 734 N N . VAL A 1 98 ? 46.150 -1.000 12.663 1.00 13.48 98 VAL A N 1
ATOM 735 C CA . VAL A 1 98 ? 45.557 -2.326 12.736 1.00 14.17 98 VAL A CA 1
ATOM 736 C C . VAL A 1 98 ? 46.363 -3.461 12.125 1.00 14.08 98 VAL A C 1
ATOM 737 O O . VAL A 1 98 ? 46.652 -4.446 12.808 1.00 14.23 98 VAL A O 1
ATOM 741 N N . ILE A 1 99 ? 46.712 -3.358 10.850 1.00 13.43 99 ILE A N 1
ATOM 742 C CA . ILE A 1 99 ? 47.081 -4.519 10.068 1.00 13.99 99 ILE A CA 1
ATOM 743 C C . ILE A 1 99 ? 48.590 -4.800 10.109 1.00 12.85 99 ILE A C 1
ATOM 744 O O . ILE A 1 99 ? 48.989 -5.932 10.253 1.00 13.46 99 ILE A O 1
ATOM 749 N N . HIS A 1 100 ? 49.402 -3.789 9.961 1.00 14.23 100 HIS A N 1
ATOM 750 C CA . HIS A 1 100 ? 50.824 -4.078 9.690 1.00 14.61 100 HIS A CA 1
ATOM 751 C C . HIS A 1 100 ? 51.576 -4.232 11.026 1.00 14.14 100 HIS A C 1
ATOM 752 O O . HIS A 1 100 ? 51.043 -3.925 12.082 1.00 13.68 100 HIS A O 1
ATOM 759 N N . PRO A 1 101 ? 52.808 -4.810 11.012 1.00 14.87 101 PRO A N 1
ATOM 760 C CA . PRO A 1 101 ? 53.506 -5.141 12.254 1.00 14.01 101 PRO A CA 1
ATOM 761 C C . PRO A 1 101 ? 54.022 -3.937 13.035 1.00 14.17 101 PRO A C 1
ATOM 762 O O . PRO A 1 101 ? 53.865 -2.780 12.615 1.00 13.55 101 PRO A O 1
ATOM 766 N N A LYS A 1 102 ? 54.686 -4.214 14.155 0.50 15.89 102 LYS A N 1
ATOM 767 N N B LYS A 1 102 ? 54.615 -4.211 14.187 0.50 15.89 102 LYS A N 1
ATOM 768 C CA A LYS A 1 102 ? 55.494 -3.218 14.871 0.50 17.69 102 LYS A CA 1
ATOM 769 C CA B LYS A 1 102 ? 55.072 -3.192 15.124 0.50 17.43 102 LYS A CA 1
ATOM 770 C C A LYS A 1 102 ? 56.480 -2.610 13.885 0.50 16.30 102 LYS A C 1
ATOM 771 C C B LYS A 1 102 ? 55.783 -1.977 14.605 0.50 16.53 102 LYS A C 1
ATOM 772 O O A LYS A 1 102 ? 56.987 -3.272 13.002 0.50 17.44 102 LYS A O 1
ATOM 773 O O B LYS A 1 102 ? 55.626 -0.902 15.173 0.50 15.87 102 LYS A O 1
ATOM 784 N N A GLY A 1 103 ? 56.745 -1.328 14.009 0.50 15.54 103 GLY A N 1
ATOM 785 N N B GLY A 1 103 ? 56.640 -2.142 13.590 0.50 15.16 103 GLY A N 1
ATOM 786 C CA A GLY A 1 103 ? 57.694 -0.754 13.127 0.50 16.09 103 GLY A CA 1
ATOM 787 C CA B GLY A 1 103 ? 57.501 -1.039 13.130 0.50 15.91 103 GLY A CA 1
ATOM 788 C C A GLY A 1 103 ? 57.033 -0.230 11.862 0.50 15.74 103 GLY A C 1
ATOM 789 C C B GLY A 1 103 ? 57.008 -0.320 11.877 0.50 15.68 103 GLY A C 1
ATOM 790 O O A GLY A 1 103 ? 57.685 0.510 11.194 0.50 16.82 103 GLY A O 1
ATOM 791 O O B GLY A 1 103 ? 57.699 0.457 11.259 0.50 16.51 103 GLY A O 1
ATOM 792 N N . SER A 1 104 ? 55.763 -0.577 11.558 1.00 15.27 104 SER A N 1
ATOM 793 C CA . SER A 1 104 ? 55.177 -0.167 10.294 1.00 16.01 104 SER A CA 1
ATOM 794 C C . SER A 1 104 ? 54.785 1.312 10.383 1.00 15.70 104 SER A C 1
ATOM 795 O O . SER A 1 104 ? 54.650 1.883 11.471 1.00 15.85 104 SER A O 1
ATOM 798 N N . PRO A 1 105 ? 54.647 1.987 9.242 1.00 16.01 105 PRO A N 1
ATOM 799 C CA . PRO A 1 105 ? 54.327 3.414 9.271 1.00 16.00 105 PRO A CA 1
ATOM 800 C C . PRO A 1 105 ? 52.909 3.740 9.779 1.00 15.85 105 PRO A C 1
ATOM 801 O O . PRO A 1 105 ? 51.964 2.964 9.642 1.00 15.78 105 PRO A O 1
ATOM 805 N N . GLU A 1 106 ? 52.786 4.940 10.323 1.00 14.07 106 GLU A N 1
ATOM 806 C CA . GLU A 1 106 ? 51.512 5.402 10.900 1.00 15.33 106 GLU A CA 1
ATOM 807 C C . GLU A 1 106 ? 50.735 6.303 9.900 1.00 16.23 106 GLU A C 1
ATOM 808 O O . GLU A 1 106 ? 49.726 6.925 10.230 1.00 16.12 106 GLU A O 1
ATOM 814 N N . THR A 1 107 ? 51.186 6.250 8.658 1.00 15.01 107 THR A N 1
ATOM 815 C CA . THR A 1 107 ? 50.568 6.924 7.506 1.00 16.63 107 THR A CA 1
ATOM 816 C C . THR A 1 107 ? 49.740 6.017 6.600 1.00 16.27 107 THR A C 1
ATOM 817 O O . THR A 1 107 ? 49.300 6.471 5.546 1.00 18.98 107 THR A O 1
ATOM 821 N N . LEU A 1 108 ? 49.620 4.724 6.954 1.00 14.34 108 LEU A N 1
ATOM 822 C CA . LEU A 1 108 ? 48.818 3.813 6.184 1.00 14.84 108 LEU A CA 1
ATOM 823 C C . LEU A 1 108 ? 47.326 3.966 6.435 1.00 15.74 108 LEU A C 1
ATOM 824 O O . LEU A 1 108 ? 46.931 4.412 7.490 1.00 17.79 108 LEU A O 1
ATOM 829 N N . ARG A 1 109 ? 46.523 3.530 5.460 1.00 17.07 109 ARG A N 1
ATOM 830 C CA . ARG A 1 109 ? 45.084 3.529 5.609 1.00 17.22 109 ARG A CA 1
ATOM 831 C C . ARG A 1 109 ? 44.709 2.404 6.551 1.00 17.97 109 ARG A C 1
ATOM 832 O O . ARG A 1 109 ? 45.204 1.277 6.377 1.00 20.06 109 ARG A O 1
ATOM 840 N N . ASP A 1 110 ? 43.863 2.676 7.522 1.00 17.27 110 ASP A N 1
ATOM 841 C CA . ASP A 1 110 ? 43.470 1.636 8.523 1.00 16.79 110 ASP A CA 1
ATOM 842 C C . ASP A 1 110 ? 42.497 2.316 9.462 1.00 15.98 110 ASP A C 1
ATOM 843 O O . ASP A 1 110 ? 42.671 3.494 9.754 1.00 15.21 110 ASP A O 1
ATOM 848 N N . PRO A 1 111 ? 41.567 1.552 10.055 1.00 15.47 111 PRO A N 1
ATOM 849 C CA . PRO A 1 111 ? 41.028 2.045 11.364 1.00 15.78 111 PRO A CA 1
ATOM 850 C C . PRO A 1 111 ? 42.174 2.311 12.333 1.00 15.41 111 PRO A C 1
ATOM 851 O O . PRO A 1 111 ? 43.290 1.791 12.150 1.00 17.21 111 PRO A O 1
ATOM 855 N N . ARG A 1 112 ? 41.939 3.191 13.276 1.00 15.83 112 ARG A N 1
ATOM 856 C CA . ARG A 1 112 ? 42.809 3.322 14.398 1.00 15.89 112 ARG A CA 1
ATOM 857 C C . ARG A 1 112 ? 42.179 2.798 15.668 1.00 15.96 112 ARG A C 1
ATOM 858 O O . ARG A 1 112 ? 41.023 3.114 15.972 1.00 16.16 112 ARG A O 1
ATOM 866 N N . GLY A 1 113 ? 42.981 2.076 16.448 1.00 14.42 113 GLY A N 1
ATOM 867 C CA . GLY A 1 113 ? 42.527 1.671 17.783 1.00 14.96 113 GLY A CA 1
ATOM 868 C C . GLY A 1 113 ? 42.539 2.802 18.761 1.00 14.99 113 GLY A C 1
ATOM 869 O O . GLY A 1 113 ? 43.388 3.689 18.701 1.00 17.83 113 GLY A O 1
ATOM 870 N N . PHE A 1 114 ? 41.636 2.704 19.698 1.00 16.17 114 PHE A N 1
ATOM 871 C CA . PHE A 1 114 ? 41.372 3.721 20.697 1.00 16.66 114 PHE A CA 1
ATOM 872 C C . PHE A 1 114 ? 40.903 2.961 21.934 1.00 15.84 114 PHE A C 1
ATOM 873 O O . PHE A 1 114 ? 39.725 2.781 22.193 1.00 15.70 114 PHE A O 1
ATOM 881 N N . ALA A 1 115 ? 41.884 2.478 22.706 1.00 16.60 115 ALA A N 1
ATOM 882 C CA . ALA A 1 115 ? 41.636 1.548 23.838 1.00 14.15 115 ALA A CA 1
ATOM 883 C C . ALA A 1 115 ? 41.850 2.253 25.164 1.00 14.33 115 ALA A C 1
ATOM 884 O O . ALA A 1 115 ? 42.924 2.778 25.396 1.00 15.24 115 ALA A O 1
ATOM 886 N N . VAL A 1 116 ? 40.819 2.319 26.001 1.00 13.68 116 VAL A N 1
ATOM 887 C CA . VAL A 1 116 ? 40.871 3.009 27.249 1.00 15.29 116 VAL A CA 1
ATOM 888 C C . VAL A 1 116 ? 40.611 2.078 28.435 1.00 15.76 116 VAL A C 1
ATOM 889 O O . VAL A 1 116 ? 39.591 1.375 28.478 1.00 14.80 116 VAL A O 1
ATOM 893 N N . LYS A 1 117 ? 41.549 2.083 29.368 1.00 14.10 117 LYS A N 1
ATOM 894 C CA . LYS A 1 117 ? 41.445 1.290 30.600 1.00 14.60 117 LYS A CA 1
ATOM 895 C C . LYS A 1 117 ? 41.172 2.299 31.738 1.00 14.35 117 LYS A C 1
ATOM 896 O O . LYS A 1 117 ? 42.002 3.173 31.971 1.00 18.14 117 LYS A O 1
ATOM 902 N N . PHE A 1 118 ? 39.986 2.198 32.329 1.00 15.52 118 PHE A N 1
ATOM 903 C CA . PHE A 1 118 ? 39.581 2.986 33.479 1.00 15.78 118 PHE A CA 1
ATOM 904 C C . PHE A 1 118 ? 39.858 2.172 34.772 1.00 15.78 118 PHE A C 1
ATOM 905 O O . PHE A 1 118 ? 39.312 1.072 34.970 1.00 15.94 118 PHE A O 1
ATOM 913 N N . TYR A 1 119 ? 40.668 2.736 35.671 1.00 16.54 119 TYR A N 1
ATOM 914 C CA . TYR A 1 119 ? 41.041 2.080 36.918 1.00 15.82 119 TYR A CA 1
ATOM 915 C C . TYR A 1 119 ? 40.019 2.373 38.029 1.00 17.42 119 TYR A C 1
ATOM 916 O O . TYR A 1 119 ? 40.249 3.191 38.920 1.00 18.66 119 TYR A O 1
ATOM 925 N N . THR A 1 120 ? 38.861 1.719 37.955 1.00 17.50 120 THR A N 1
ATOM 926 C CA . THR A 1 120 ? 37.731 2.127 38.808 1.00 17.85 120 THR A CA 1
ATOM 927 C C . THR A 1 120 ? 37.819 1.493 40.197 1.00 20.02 120 THR A C 1
ATOM 928 O O . THR A 1 120 ? 38.531 0.502 40.402 1.00 18.29 120 THR A O 1
ATOM 932 N N . GLU A 1 121 ? 36.990 2.010 41.105 1.00 20.40 121 GLU A N 1
ATOM 933 C CA . GLU A 1 121 ? 36.931 1.464 42.459 1.00 22.11 121 GLU A CA 1
ATOM 934 C C . GLU A 1 121 ? 36.239 0.090 42.533 1.00 21.51 121 GLU A C 1
ATOM 935 O O . GLU A 1 121 ? 36.404 -0.603 43.523 1.00 21.65 121 GLU A O 1
ATOM 941 N N . GLU A 1 122 ? 35.479 -0.314 41.508 1.00 21.16 122 GLU A N 1
ATOM 942 C CA . GLU A 1 122 ? 34.865 -1.629 41.417 1.00 21.20 122 GLU A CA 1
ATOM 943 C C . GLU A 1 122 ? 35.536 -2.550 40.380 1.00 20.68 122 GLU A C 1
ATOM 944 O O . GLU A 1 122 ? 34.921 -3.513 39.915 1.00 19.66 122 GLU A O 1
ATOM 950 N N . GLY A 1 123 ? 36.776 -2.211 40.014 1.00 18.27 123 GLY A N 1
ATOM 951 C CA . GLY A 1 123 ? 37.545 -3.005 39.057 1.00 18.68 123 GLY A CA 1
ATOM 952 C C . GLY A 1 123 ? 37.907 -2.215 37.810 1.00 16.43 123 GLY A C 1
ATOM 953 O O . GLY A 1 123 ? 37.449 -1.073 37.574 1.00 16.15 123 GLY A O 1
ATOM 954 N N . ASN A 1 124 ? 38.803 -2.791 37.013 1.00 15.35 124 ASN A N 1
ATOM 955 C CA . ASN A 1 124 ? 39.172 -2.189 35.787 1.00 14.71 124 ASN A CA 1
ATOM 956 C C . ASN A 1 124 ? 38.057 -2.350 34.769 1.00 15.07 124 ASN A C 1
ATOM 957 O O . ASN A 1 124 ? 37.577 -3.448 34.524 1.00 14.87 124 ASN A O 1
ATOM 962 N N . TYR A 1 125 ? 37.705 -1.241 34.131 1.00 15.42 125 TYR A N 1
ATOM 963 C CA . TYR A 1 125 ? 36.818 -1.221 32.966 1.00 16.71 125 TYR A CA 1
ATOM 964 C C . TYR A 1 125 ? 37.561 -0.859 31.686 1.00 15.03 125 TYR A C 1
ATOM 965 O O . TYR A 1 125 ? 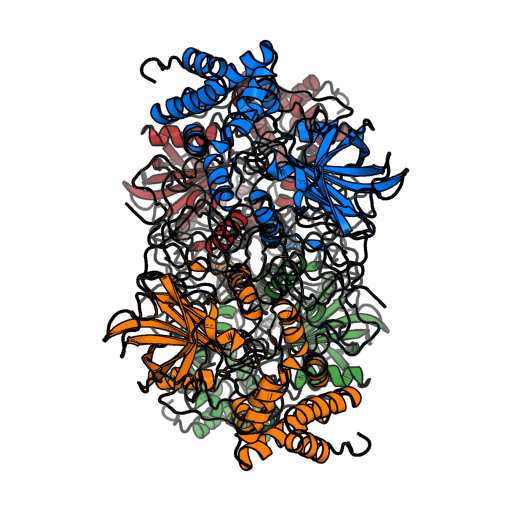38.128 0.228 31.568 1.00 16.71 125 TYR A O 1
ATOM 974 N N . ASP A 1 126 ? 37.534 -1.748 30.702 1.00 14.58 126 ASP A N 1
ATOM 975 C CA . ASP A 1 126 ? 38.207 -1.505 29.417 1.00 13.67 126 ASP A CA 1
ATOM 976 C C . ASP A 1 126 ? 37.181 -1.206 28.353 1.00 14.11 126 ASP A C 1
ATOM 977 O O . ASP A 1 126 ? 36.276 -1.995 28.123 1.00 17.52 126 ASP A O 1
ATOM 982 N N . LEU A 1 127 ? 37.284 -0.050 27.722 1.00 15.32 127 LEU A N 1
ATOM 983 C CA . LEU A 1 127 ? 36.459 0.290 26.546 1.00 14.40 127 LEU A CA 1
ATOM 984 C C . LEU A 1 127 ? 37.398 0.279 25.351 1.00 12.78 127 LEU A C 1
ATOM 985 O O . LEU A 1 127 ? 38.169 1.209 25.143 1.00 13.36 127 LEU A O 1
ATOM 990 N N . VAL A 1 128 ? 37.335 -0.823 24.636 1.00 12.54 128 VAL A N 1
ATOM 991 C CA . VAL A 1 128 ? 38.321 -1.142 23.589 1.00 12.73 128 VAL A CA 1
ATOM 992 C C . VAL A 1 128 ? 37.710 -0.695 22.258 1.00 14.22 128 VAL A C 1
ATOM 993 O O . VAL A 1 128 ? 37.070 -1.479 21.521 1.00 15.02 128 VAL A O 1
ATOM 997 N N . GLY A 1 129 ? 37.908 0.575 21.926 1.00 14.28 129 GLY A N 1
ATOM 998 C CA . GLY A 1 129 ? 37.274 1.161 20.763 1.00 15.24 129 GLY A CA 1
ATOM 999 C C . GLY A 1 129 ? 38.165 1.267 19.538 1.00 14.57 129 GLY A C 1
ATOM 1000 O O . GLY A 1 129 ? 39.363 0.951 19.550 1.00 15.63 129 GLY A O 1
ATOM 1001 N N . ASN A 1 130 ? 37.609 1.842 18.476 1.00 16.15 130 ASN A N 1
ATOM 1002 C CA . ASN A 1 130 ? 38.336 2.311 17.303 1.00 15.84 130 ASN A CA 1
ATOM 1003 C C . ASN A 1 130 ? 37.901 3.726 16.993 1.00 15.95 130 ASN A C 1
ATOM 1004 O O . ASN A 1 130 ? 36.860 4.167 17.514 1.00 17.11 130 ASN A O 1
ATOM 1009 N N . ASN A 1 131 ? 38.579 4.422 16.132 1.00 15.82 131 ASN A N 1
ATOM 1010 C CA . ASN A 1 131 ? 38.071 5.748 15.653 1.00 16.54 131 ASN A CA 1
ATOM 1011 C C . ASN A 1 131 ? 36.777 5.634 14.886 1.00 16.95 131 ASN A C 1
ATOM 1012 O O . ASN A 1 131 ? 35.785 6.297 15.230 1.00 17.89 131 ASN A O 1
ATOM 1017 N N . LEU A 1 132 ? 36.743 4.783 13.852 1.00 16.12 132 LEU A N 1
ATOM 1018 C CA . LEU A 1 132 ? 35.534 4.636 13.092 1.00 17.72 132 LEU A CA 1
ATOM 1019 C C . LEU A 1 132 ? 34.434 3.913 13.935 1.00 17.20 132 LEU A C 1
ATOM 1020 O O . LEU A 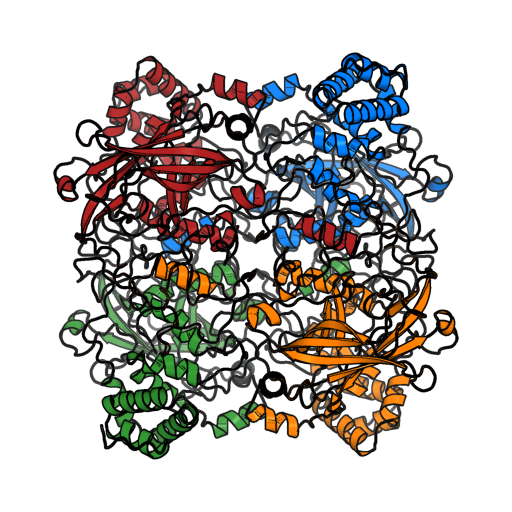1 132 ? 34.728 3.005 14.696 1.00 17.49 132 LEU A O 1
ATOM 1025 N N . PRO A 1 133 ? 33.177 4.245 13.695 1.00 17.41 133 PRO A N 1
ATOM 1026 C CA . PRO A 1 133 ? 32.125 3.782 14.634 1.00 16.92 133 PRO A CA 1
ATOM 1027 C C . PRO A 1 133 ? 31.397 2.487 14.288 1.00 16.15 133 PRO A C 1
ATOM 1028 O O . PRO A 1 133 ? 30.459 2.056 15.097 1.00 16.37 133 PRO A O 1
ATOM 1032 N N . ILE A 1 134 ? 31.790 1.860 13.197 1.00 16.90 134 ILE A N 1
ATOM 1033 C CA . ILE A 1 134 ? 31.254 0.582 12.740 1.00 17.61 134 ILE A CA 1
ATOM 1034 C C . ILE A 1 134 ? 32.361 -0.370 12.401 1.00 17.15 134 ILE A C 1
ATOM 1035 O O . ILE A 1 134 ? 33.529 -0.044 12.518 1.00 16.39 134 ILE A O 1
ATOM 1040 N N . PHE A 1 135 ? 32.010 -1.580 11.987 1.00 16.50 135 PHE A N 1
ATOM 1041 C CA . PHE A 1 135 ? 32.989 -2.547 11.584 1.00 16.39 135 PHE A CA 1
ATOM 1042 C C . PHE A 1 135 ? 32.651 -3.207 10.250 1.00 15.30 135 PHE A C 1
ATOM 1043 O O . PHE A 1 135 ? 31.547 -3.074 9.740 1.00 14.14 135 PHE A O 1
ATOM 1051 N N . PHE A 1 136 ? 33.608 -3.975 9.743 1.00 14.55 136 PHE A N 1
ATOM 1052 C CA . PHE A 1 136 ? 33.498 -4.630 8.420 1.00 16.16 136 PHE A CA 1
ATOM 1053 C C . PHE A 1 136 ? 32.560 -5.850 8.427 1.00 15.50 136 PHE A C 1
ATOM 1054 O O . PHE A 1 136 ? 31.982 -6.205 7.429 1.00 15.25 136 PHE A O 1
ATOM 1062 N N . ILE A 1 137 ? 32.410 -6.464 9.600 1.00 14.94 137 ILE A N 1
ATOM 1063 C CA . ILE A 1 137 ? 31.768 -7.764 9.774 1.00 14.53 137 ILE A CA 1
ATOM 1064 C C . ILE A 1 137 ? 30.929 -7.699 11.043 1.00 14.41 137 ILE A C 1
ATOM 1065 O O . ILE A 1 137 ? 31.072 -6.779 11.805 1.00 15.19 137 ILE A O 1
ATOM 1070 N N . ARG A 1 138 ? 30.022 -8.666 11.204 1.00 16.70 138 ARG A N 1
ATOM 1071 C CA . ARG A 1 138 ? 29.101 -8.669 12.351 1.00 15.32 138 ARG A CA 1
ATOM 1072 C C . ARG A 1 138 ? 29.138 -9.970 13.165 1.00 15.95 138 ARG A C 1
ATOM 1073 O O . ARG A 1 138 ? 28.277 -10.152 14.035 1.00 17.40 138 ARG A O 1
ATOM 1081 N N . ASP A 1 139 ? 30.070 -10.894 12.855 1.00 15.55 139 ASP A N 1
ATOM 1082 C CA . ASP A 1 139 ? 30.166 -12.141 13.563 1.00 15.62 139 ASP A CA 1
ATOM 1083 C C . ASP A 1 139 ? 31.631 -12.455 13.727 1.00 14.96 139 ASP A C 1
ATOM 1084 O O . ASP A 1 139 ? 32.377 -12.484 12.770 1.00 13.26 139 ASP A O 1
ATOM 1089 N N . ALA A 1 140 ? 32.042 -12.702 14.963 1.00 14.18 140 ALA A N 1
ATOM 1090 C CA . ALA A 1 140 ? 33.439 -13.002 15.267 1.00 12.48 140 ALA A CA 1
ATOM 1091 C C . ALA A 1 140 ? 34.032 -14.194 14.538 1.00 12.46 140 ALA A C 1
ATOM 1092 O O . ALA A 1 140 ? 35.273 -14.257 14.334 1.00 14.05 140 ALA A O 1
ATOM 1094 N N . LEU A 1 141 ? 33.186 -15.119 14.056 1.00 13.02 141 LEU A N 1
ATOM 1095 C CA . LEU A 1 141 ? 33.662 -16.281 13.372 1.00 14.13 141 LEU A CA 1
ATOM 1096 C C . LEU A 1 141 ? 34.419 -15.847 12.121 1.00 14.45 141 LEU A C 1
ATOM 1097 O O . LEU A 1 141 ? 35.290 -16.577 11.649 1.00 14.75 141 LEU A O 1
ATOM 1102 N N . LYS A 1 142 ? 34.083 -14.658 11.554 1.00 14.20 142 LYS A N 1
ATOM 1103 C CA . LYS A 1 142 ? 34.763 -14.208 10.342 1.00 13.91 142 LYS A CA 1
ATOM 1104 C C . LYS A 1 142 ? 36.043 -13.439 10.587 1.00 13.63 142 LYS A C 1
ATOM 1105 O O . LYS A 1 142 ? 36.738 -13.105 9.633 1.00 12.80 142 LYS A O 1
ATOM 1111 N N . PHE A 1 143 ? 36.387 -13.122 11.833 1.00 14.59 143 PHE A N 1
ATOM 1112 C CA . PHE A 1 143 ? 37.459 -12.218 12.075 1.00 13.96 143 PHE A CA 1
ATOM 1113 C C . PHE A 1 143 ? 38.795 -12.740 11.561 1.00 13.24 143 PHE A C 1
ATOM 1114 O O . PHE A 1 143 ? 39.517 -11.988 10.917 1.00 14.29 143 PHE A O 1
ATOM 1122 N N . PRO A 1 144 ? 39.155 -14.030 11.771 1.00 12.91 144 PRO A N 1
ATOM 1123 C CA . PRO A 1 144 ? 40.462 -14.463 11.257 1.00 12.20 144 PRO A CA 1
ATOM 1124 C C . PRO A 1 144 ? 40.518 -14.403 9.705 1.00 12.17 144 PRO A C 1
ATOM 1125 O O . PRO A 1 144 ? 41.534 -14.107 9.122 1.00 14.30 144 PRO A O 1
ATOM 1129 N N . ASP A 1 145 ? 39.370 -14.659 9.074 1.00 12.35 145 ASP A N 1
ATOM 1130 C CA . ASP A 1 145 ? 39.270 -14.578 7.635 1.00 11.30 145 ASP A CA 1
ATOM 1131 C C . ASP A 1 145 ? 39.469 -13.108 7.162 1.00 11.75 145 ASP A C 1
ATOM 1132 O O . ASP A 1 145 ? 40.265 -12.854 6.196 1.00 12.42 145 ASP A O 1
ATOM 1137 N N . MET A 1 146 ? 38.747 -12.179 7.793 1.00 12.50 146 MET A N 1
ATOM 1138 C CA . MET A 1 146 ? 38.887 -10.760 7.477 1.00 13.58 146 MET A CA 1
ATOM 1139 C C . MET A 1 146 ? 40.341 -10.308 7.614 1.00 14.29 146 MET A C 1
ATOM 1140 O O . MET A 1 146 ? 40.938 -9.729 6.673 1.00 13.23 146 MET A O 1
ATOM 1145 N N . VAL A 1 147 ? 40.896 -10.592 8.775 1.00 12.48 147 VAL A N 1
ATOM 1146 C CA . VAL A 1 147 ? 42.271 -10.234 9.058 1.00 13.45 147 VAL A CA 1
ATOM 1147 C C . VAL A 1 147 ? 43.272 -10.846 8.032 1.00 13.09 147 VAL A C 1
ATOM 1148 O O . VAL A 1 147 ? 44.156 -10.162 7.521 1.00 14.68 147 VAL A O 1
ATOM 1152 N N . HIS A 1 148 ? 43.136 -12.150 7.793 1.00 13.06 148 HIS A N 1
ATOM 1153 C CA . HIS A 1 148 ? 44.041 -12.801 6.861 1.00 12.58 148 HIS A CA 1
ATOM 1154 C C . HIS A 1 148 ? 43.937 -12.176 5.451 1.00 12.93 148 HIS A C 1
ATOM 1155 O O . HIS A 1 148 ? 44.981 -12.117 4.742 1.00 13.58 148 HIS A O 1
ATOM 1162 N N . SER A 1 149 ? 42.731 -11.734 5.043 1.00 12.83 149 SER A N 1
ATOM 1163 C CA . SER A 1 149 ? 42.598 -11.099 3.691 1.00 12.48 149 SER A CA 1
ATOM 1164 C C . SER A 1 149 ? 43.285 -9.755 3.621 1.00 13.08 149 SER A C 1
ATOM 1165 O O . SER A 1 149 ? 43.844 -9.403 2.597 1.00 15.60 149 SER A O 1
ATOM 1168 N N . LEU A 1 150 ? 43.347 -9.036 4.743 1.00 14.16 150 LEU A N 1
ATOM 1169 C CA . LEU A 1 150 ? 43.887 -7.668 4.838 1.00 12.59 150 LEU A CA 1
ATOM 1170 C C . LEU A 1 150 ? 45.373 -7.661 5.069 1.00 12.86 150 LEU A C 1
ATOM 1171 O O . LEU A 1 150 ? 46.113 -6.785 4.593 1.00 16.35 150 LEU A O 1
ATOM 1176 N N . LYS A 1 151 ? 45.835 -8.670 5.793 1.00 13.66 151 LYS A N 1
ATOM 1177 C CA . LYS A 1 151 ? 47.225 -8.818 6.133 1.00 13.39 151 LYS A CA 1
ATOM 1178 C C . LYS A 1 151 ? 48.045 -9.080 4.902 1.00 13.46 151 LYS A C 1
ATOM 1179 O O . LYS A 1 151 ? 47.587 -9.629 3.878 1.00 13.97 151 LYS A O 1
ATOM 1185 N N . PRO A 1 152 ? 49.342 -8.743 4.978 1.00 14.96 152 PRO A N 1
ATOM 1186 C CA . PRO A 1 152 ? 50.248 -9.157 3.928 1.00 14.75 152 PRO A CA 1
ATOM 1187 C C . PRO A 1 152 ? 50.019 -10.603 3.455 1.00 14.76 152 PRO A C 1
ATOM 1188 O O . PRO A 1 152 ? 49.828 -11.493 4.264 1.00 14.92 152 PRO A O 1
ATOM 1192 N N . ASP A 1 153 ? 50.073 -10.790 2.126 1.00 14.18 153 ASP A N 1
ATOM 1193 C CA . ASP A 1 153 ? 49.948 -12.098 1.490 1.00 14.64 153 ASP A CA 1
ATOM 1194 C C . ASP A 1 153 ? 50.907 -13.061 2.179 1.00 13.93 153 ASP A C 1
ATOM 1195 O O . ASP A 1 153 ? 52.086 -12.690 2.462 1.00 14.69 153 ASP A O 1
ATOM 1200 N N . PRO A 1 154 ? 50.438 -14.295 2.468 1.00 14.08 154 PRO A N 1
ATOM 1201 C CA . PRO A 1 154 ? 51.258 -15.227 3.223 1.00 13.95 154 PRO A CA 1
ATOM 1202 C C . PRO A 1 154 ? 52.478 -15.734 2.431 1.00 12.87 154 PRO A C 1
ATOM 1203 O O . PRO A 1 154 ? 53.339 -16.386 3.006 1.00 12.68 154 PRO A O 1
ATOM 1207 N N . VAL A 1 155 ? 52.498 -15.507 1.107 1.00 14.26 155 VAL A N 1
ATOM 1208 C CA . VAL A 1 155 ? 53.669 -15.897 0.309 1.00 14.82 155 VAL A CA 1
ATOM 1209 C C . VAL A 1 155 ? 54.635 -14.731 0.161 1.00 16.35 155 VAL A C 1
ATOM 1210 O O . VAL A 1 155 ? 55.857 -14.922 0.369 1.00 18.07 155 VAL A O 1
ATOM 1214 N N . THR A 1 156 ? 54.129 -13.552 -0.179 1.00 16.65 156 THR A N 1
ATOM 1215 C CA . THR A 1 156 ? 54.938 -12.406 -0.578 1.00 18.09 156 THR A CA 1
ATOM 1216 C C . THR A 1 156 ? 55.291 -11.455 0.560 1.00 16.99 156 THR A C 1
ATOM 1217 O O . THR A 1 156 ? 56.221 -10.645 0.414 1.00 19.48 156 THR A O 1
ATOM 1221 N N . ASN A 1 157 ? 54.587 -11.568 1.704 1.00 15.24 157 ASN A N 1
ATOM 1222 C CA . ASN A 1 157 ? 54.676 -10.556 2.788 1.00 14.38 157 ASN A CA 1
ATOM 1223 C C . ASN A 1 157 ? 54.352 -9.141 2.362 1.00 14.42 157 ASN A C 1
ATOM 1224 O O . ASN A 1 157 ? 54.811 -8.175 3.015 1.00 14.55 157 ASN A O 1
ATOM 1229 N N . ILE A 1 158 ? 53.501 -8.971 1.333 1.00 14.07 158 ILE A N 1
ATOM 1230 C CA . ILE A 1 158 ? 53.033 -7.630 0.921 1.00 14.52 158 ILE A CA 1
ATOM 1231 C C . ILE A 1 158 ? 51.516 -7.613 0.879 1.00 14.42 158 ILE A C 1
ATOM 1232 O O . ILE A 1 158 ? 50.903 -8.551 0.405 1.00 13.68 158 ILE A O 1
ATOM 1237 N N . GLN A 1 159 ? 50.924 -6.572 1.415 1.00 13.53 159 GLN A N 1
ATOM 1238 C CA . GLN A 1 159 ? 49.446 -6.453 1.384 1.00 13.98 159 GLN A CA 1
ATOM 1239 C C . GLN A 1 159 ? 48.971 -6.360 -0.051 1.00 15.40 159 GLN A C 1
ATOM 1240 O O . GLN A 1 159 ? 49.629 -5.721 -0.898 1.00 14.61 159 GLN A O 1
ATOM 1246 N N . ASP A 1 160 ? 47.865 -7.041 -0.344 1.00 13.85 160 ASP A N 1
ATOM 1247 C CA . ASP A 1 160 ? 47.362 -7.161 -1.714 1.00 15.54 160 ASP A CA 1
ATOM 1248 C C . ASP A 1 160 ? 45.891 -6.834 -1.729 1.00 15.45 160 ASP A C 1
ATOM 1249 O O . ASP A 1 160 ? 45.072 -7.631 -1.232 1.00 14.86 160 ASP A O 1
ATOM 1254 N N . PRO A 1 161 ? 45.511 -5.649 -2.255 1.00 16.46 161 PRO A N 1
ATOM 1255 C CA . PRO A 1 161 ? 44.073 -5.340 -2.398 1.00 16.01 161 PRO A CA 1
ATOM 1256 C C . PRO A 1 161 ? 43.247 -6.381 -3.111 1.00 16.41 161 PRO A C 1
ATOM 1257 O O . PRO A 1 161 ? 42.058 -6.504 -2.837 1.00 15.55 161 PRO A O 1
ATOM 1261 N N . ASP A 1 162 ? 43.797 -7.118 -4.050 1.00 15.84 162 ASP A N 1
ATOM 1262 C CA . ASP A 1 162 ? 43.012 -8.156 -4.675 1.00 18.16 162 ASP A CA 1
ATOM 1263 C C . ASP A 1 162 ? 42.531 -9.212 -3.660 1.00 17.73 162 ASP A C 1
ATOM 1264 O O . ASP A 1 162 ? 41.410 -9.781 -3.815 1.00 18.68 162 ASP A O 1
ATOM 1269 N N . ARG A 1 163 ? 43.297 -9.428 -2.579 1.00 15.93 163 ARG A N 1
ATOM 1270 C CA . ARG A 1 163 ? 42.915 -10.408 -1.568 1.00 15.19 163 ARG A CA 1
ATOM 1271 C C . ARG A 1 163 ? 41.810 -9.866 -0.654 1.00 14.45 163 ARG A C 1
ATOM 1272 O O . ARG A 1 163 ? 40.773 -10.529 -0.413 1.00 15.65 163 ARG A O 1
ATOM 1280 N N . TYR A 1 164 ? 41.975 -8.649 -0.108 1.00 13.79 164 TYR A N 1
ATOM 1281 C CA . TYR A 1 164 ? 40.951 -8.173 0.830 1.00 14.36 164 TYR A CA 1
ATOM 1282 C C . TYR A 1 164 ? 39.717 -7.717 0.111 1.00 13.56 164 TYR A C 1
ATOM 1283 O O . TYR A 1 164 ? 38.584 -7.861 0.653 1.00 14.41 164 TYR A O 1
ATOM 1292 N N . TRP A 1 165 ? 39.871 -7.217 -1.132 1.00 14.16 165 TRP A N 1
ATOM 1293 C CA . TRP A 1 165 ? 38.650 -6.956 -1.882 1.00 13.85 165 TRP A CA 1
ATOM 1294 C C . TRP A 1 165 ? 37.867 -8.220 -2.256 1.00 13.19 165 TRP A C 1
ATOM 1295 O O . TRP A 1 165 ? 36.632 -8.164 -2.266 1.00 13.59 165 TRP A O 1
ATOM 1306 N N . ASP A 1 166 ? 38.554 -9.350 -2.485 1.00 13.50 166 ASP A N 1
ATOM 1307 C CA . ASP A 1 166 ? 37.877 -10.613 -2.721 1.00 13.72 166 ASP A CA 1
ATOM 1308 C C . ASP A 1 166 ? 36.982 -10.896 -1.514 1.00 14.96 166 ASP A C 1
ATOM 1309 O O . ASP A 1 166 ? 35.778 -11.135 -1.636 1.00 16.48 166 ASP A O 1
ATOM 1314 N N . PHE A 1 167 ? 37.575 -10.878 -0.349 1.00 15.16 167 PHE A N 1
ATOM 1315 C CA . PHE A 1 167 ? 36.786 -11.091 0.897 1.00 14.26 167 PHE A CA 1
ATOM 1316 C C . PHE A 1 167 ? 35.690 -10.096 1.104 1.00 14.01 167 PHE A C 1
ATOM 1317 O O . PHE A 1 167 ? 34.555 -10.473 1.428 1.00 15.62 167 PHE A O 1
ATOM 1325 N N . MET A 1 168 ? 36.015 -8.812 1.033 1.00 13.91 168 MET A N 1
ATOM 1326 C CA . MET A 1 168 ? 35.042 -7.782 1.324 1.00 14.56 168 MET A CA 1
ATOM 1327 C C . MET A 1 168 ? 33.847 -7.796 0.384 1.00 15.10 168 MET A C 1
ATOM 1328 O O . MET A 1 168 ? 32.683 -7.676 0.839 1.00 14.35 168 MET A O 1
ATOM 1333 N N . THR A 1 169 ? 34.091 -7.974 -0.897 1.00 16.06 169 THR A N 1
ATOM 1334 C CA . THR A 1 169 ? 32.979 -8.012 -1.880 1.00 16.47 169 THR A CA 1
ATOM 1335 C C . THR A 1 169 ? 31.984 -9.152 -1.651 1.00 15.64 169 THR A C 1
ATOM 1336 O O . THR A 1 169 ? 30.783 -8.994 -1.893 1.00 17.26 169 THR A O 1
ATOM 1340 N N . LEU A 1 170 ? 32.514 -10.299 -1.193 1.00 16.06 170 LEU A N 1
ATOM 1341 C CA . LEU A 1 170 ? 31.789 -11.471 -0.836 1.00 15.30 170 LEU A CA 1
ATOM 1342 C C . LEU A 1 170 ? 31.166 -11.426 0.592 1.00 16.32 170 LEU A C 1
ATOM 1343 O O . LEU A 1 170 ? 30.439 -12.363 0.993 1.00 15.17 170 LEU A O 1
ATOM 1348 N N . THR A 1 171 ? 31.383 -10.301 1.253 1.00 15.99 171 THR A N 1
ATOM 1349 C CA . THR A 1 171 ? 30.943 -10.015 2.632 1.00 15.30 171 THR A CA 1
ATOM 1350 C C . THR A 1 171 ? 30.346 -8.637 2.562 1.00 15.19 171 THR A C 1
ATOM 1351 O O . THR A 1 171 ? 30.855 -7.661 3.103 1.00 15.12 171 THR A O 1
ATOM 1355 N N . PRO A 1 172 ? 29.134 -8.538 1.895 1.00 16.03 172 PRO A N 1
ATOM 1356 C CA . PRO A 1 172 ? 28.559 -7.219 1.587 1.00 16.40 172 PRO A CA 1
ATOM 1357 C C . PRO A 1 172 ? 28.127 -6.409 2.819 1.00 15.29 172 PRO A C 1
ATOM 1358 O O . PRO A 1 172 ? 27.966 -5.200 2.730 1.00 15.40 172 PRO A O 1
ATOM 1362 N N . GLU A 1 173 ? 28.035 -7.025 4.001 1.00 15.53 173 GLU A N 1
ATOM 1363 C CA . GLU A 1 173 ? 27.878 -6.219 5.201 1.00 16.41 173 GLU A CA 1
ATOM 1364 C C . GLU A 1 173 ? 29.043 -5.229 5.475 1.00 17.10 173 GLU A C 1
ATOM 1365 O O . GLU A 1 173 ? 28.895 -4.330 6.323 1.00 17.66 173 GLU A O 1
ATOM 1371 N N . SER A 1 174 ? 30.162 -5.409 4.762 1.00 15.50 174 SER A N 1
ATOM 1372 C CA . SER A 1 174 ? 31.325 -4.540 4.874 1.00 16.61 174 SER A CA 1
ATOM 1373 C C . SER A 1 174 ? 31.157 -3.185 4.174 1.00 15.31 174 SER A C 1
ATOM 1374 O O . SER A 1 174 ? 31.970 -2.281 4.333 1.00 13.71 174 SER A O 1
ATOM 1377 N N . THR A 1 175 ? 30.065 -3.028 3.418 1.00 14.96 175 THR A N 1
ATOM 1378 C CA . THR A 1 175 ? 29.921 -1.863 2.533 1.00 15.66 175 THR A CA 1
ATOM 1379 C C . THR A 1 175 ? 29.890 -0.530 3.311 1.00 14.26 175 THR A C 1
ATOM 1380 O O . THR A 1 175 ? 30.513 0.475 2.888 1.00 15.47 175 THR A O 1
ATOM 1384 N N . HIS A 1 176 ? 29.157 -0.478 4.417 1.00 15.22 176 HIS A N 1
ATOM 1385 C CA . HIS A 1 176 ? 29.164 0.720 5.243 1.00 15.21 176 HIS A CA 1
ATOM 1386 C C . HIS A 1 176 ? 30.586 1.061 5.754 1.00 16.27 176 HIS A C 1
ATOM 1387 O O . HIS A 1 176 ? 31.054 2.197 5.585 1.00 16.96 176 HIS A O 1
ATOM 1394 N N . MET A 1 177 ? 31.294 0.083 6.321 1.00 15.40 177 MET A N 1
ATOM 1395 C CA . MET A 1 177 ? 32.615 0.340 6.795 1.00 16.88 177 MET A CA 1
ATOM 1396 C C . MET A 1 177 ? 33.548 0.881 5.725 1.00 16.46 177 MET A C 1
ATOM 1397 O O . MET A 1 177 ? 34.328 1.814 5.972 1.00 18.16 177 MET A O 1
ATOM 1402 N N . LEU A 1 178 ? 33.499 0.252 4.578 1.00 16.12 178 LEU A N 1
ATOM 1403 C CA . LEU A 1 178 ? 34.427 0.635 3.503 1.00 15.93 178 LEU A CA 1
ATOM 1404 C C . LEU A 1 178 ? 34.140 2.062 3.023 1.00 15.97 178 LEU A C 1
ATOM 1405 O O . LEU A 1 178 ? 35.011 2.833 2.593 1.00 18.06 178 LEU A O 1
ATOM 1410 N N . THR A 1 179 ? 32.882 2.472 3.138 1.00 15.41 179 THR A N 1
ATOM 1411 C CA . THR A 1 179 ? 32.494 3.846 2.816 1.00 15.57 179 THR A CA 1
ATOM 1412 C C . THR A 1 179 ? 33.051 4.915 3.783 1.00 16.75 179 THR A C 1
ATOM 1413 O O . THR A 1 179 ? 33.261 6.075 3.373 1.00 18.22 179 THR A O 1
ATOM 1417 N N . TRP A 1 180 ? 33.342 4.520 5.038 1.00 17.71 180 TRP A N 1
ATOM 1418 C CA . TRP A 1 180 ? 34.111 5.349 5.944 1.00 16.41 180 TRP A CA 1
ATOM 1419 C C . TRP A 1 180 ? 35.623 5.234 5.770 1.00 16.96 180 TRP A C 1
ATOM 1420 O O . TRP A 1 180 ? 36.304 6.230 5.736 1.00 16.59 180 TRP A O 1
ATOM 1431 N N . LEU A 1 181 ? 36.108 3.997 5.686 1.00 16.05 181 LEU A N 1
ATOM 1432 C CA . LEU A 1 181 ? 37.547 3.708 5.598 1.00 16.44 181 LEU A CA 1
ATOM 1433 C C . LEU A 1 181 ? 38.193 4.324 4.360 1.00 17.08 181 LEU A C 1
ATOM 1434 O O . LEU A 1 181 ? 39.379 4.697 4.416 1.00 15.87 181 LEU A O 1
ATOM 1439 N N . PHE A 1 182 ? 37.441 4.448 3.238 1.00 17.59 182 PHE A N 1
ATOM 1440 C CA . PHE A 1 182 ? 38.079 5.026 2.043 1.00 18.14 182 PHE A CA 1
ATOM 1441 C C . PHE A 1 182 ? 37.729 6.497 1.863 1.00 18.14 182 PHE A C 1
ATOM 1442 O O . PHE A 1 182 ? 38.148 7.098 0.889 1.00 17.42 182 PHE A O 1
ATOM 1450 N N . SER A 1 183 ? 37.023 7.092 2.835 1.00 17.05 183 SER A N 1
ATOM 1451 C CA . SER A 1 183 ? 37.109 8.585 3.026 1.00 18.67 183 SER A CA 1
ATOM 1452 C C . SER A 1 183 ? 38.478 8.938 3.516 1.00 17.85 183 SER A C 1
ATOM 1453 O O . SER A 1 183 ? 39.302 8.041 3.800 1.00 16.55 183 SER A O 1
ATOM 1456 N N . ASP A 1 184 ? 38.804 10.211 3.594 1.00 18.58 184 ASP A N 1
ATOM 1457 C CA . ASP A 1 184 ? 40.139 10.501 4.078 1.00 19.32 184 ASP A CA 1
ATOM 1458 C C . ASP A 1 184 ? 40.253 10.170 5.578 1.00 18.69 184 ASP A C 1
ATOM 1459 O O . ASP A 1 184 ? 41.364 10.181 6.148 1.00 18.75 184 ASP A O 1
ATOM 1464 N N . GLU A 1 185 ? 39.142 9.879 6.232 1.00 18.34 185 GLU A N 1
ATOM 1465 C CA . GLU A 1 185 ? 39.251 9.513 7.662 1.00 18.23 185 GLU A CA 1
ATOM 1466 C C . GLU A 1 185 ? 39.916 8.122 7.833 1.00 17.89 185 GLU A C 1
ATOM 1467 O O . GLU A 1 185 ? 40.308 7.772 8.951 1.00 18.87 185 GLU A O 1
ATOM 1473 N N . GLY A 1 186 ? 40.130 7.385 6.729 1.00 17.15 186 GLY A N 1
ATOM 1474 C CA . GLY A 1 186 ? 40.977 6.224 6.762 1.00 15.99 186 GLY A CA 1
ATOM 1475 C C . GLY A 1 186 ? 42.451 6.468 7.079 1.00 16.41 186 GLY A C 1
ATOM 1476 O O . GLY A 1 186 ? 43.146 5.533 7.466 1.00 14.91 186 GLY A O 1
ATOM 1477 N N . ILE A 1 187 ? 42.884 7.735 7.028 1.00 15.68 187 ILE A N 1
ATOM 1478 C CA . ILE A 1 187 ? 44.188 8.145 7.472 1.00 17.02 187 ILE A CA 1
ATOM 1479 C C . ILE A 1 187 ? 44.079 9.380 8.361 1.00 16.63 187 ILE A C 1
ATOM 1480 O O . ILE A 1 187 ? 44.263 10.514 7.901 1.00 20.43 187 ILE A O 1
ATOM 1485 N N . PRO A 1 188 ? 43.777 9.201 9.654 1.00 18.14 188 PRO A N 1
ATOM 1486 C CA . PRO A 1 188 ? 43.872 10.298 10.585 1.00 17.05 188 PRO A CA 1
ATOM 1487 C C . PRO A 1 188 ? 45.223 11.019 10.570 1.00 18.67 188 PRO A C 1
ATOM 1488 O O . PRO A 1 188 ? 46.230 10.390 10.357 1.00 16.90 188 PRO A O 1
ATOM 1492 N N . ALA A 1 189 ? 45.220 12.346 10.850 1.00 17.74 189 ALA A N 1
ATOM 1493 C CA . ALA A 1 189 ? 46.466 13.081 10.795 1.00 17.39 189 ALA A CA 1
ATOM 1494 C C . ALA A 1 189 ? 47.437 12.618 11.873 1.00 16.48 189 ALA A C 1
ATOM 1495 O O . ALA A 1 189 ? 48.702 12.712 11.700 1.00 16.82 189 ALA A O 1
ATOM 1497 N N . ASN A 1 190 ? 46.866 12.238 13.008 1.00 17.14 190 ASN A N 1
ATOM 1498 C CA . ASN A 1 190 ? 47.611 11.726 14.138 1.00 17.60 190 ASN A CA 1
ATOM 1499 C C . ASN A 1 190 ? 46.561 11.157 15.168 1.00 17.84 190 ASN A C 1
ATOM 1500 O O . ASN A 1 190 ? 45.396 11.087 14.861 1.00 17.13 190 ASN A O 1
ATOM 1505 N N . TYR A 1 191 ? 47.016 10.700 16.320 1.00 17.14 191 TYR A N 1
ATOM 1506 C CA . TYR A 1 191 ? 46.114 10.081 17.268 1.00 17.86 191 TYR A CA 1
ATOM 1507 C C . TYR A 1 191 ? 45.295 11.088 18.073 1.00 17.62 191 TYR A C 1
ATOM 1508 O O . TYR A 1 191 ? 44.269 10.734 18.601 1.00 19.65 191 TYR A O 1
ATOM 1517 N N . ALA A 1 192 ? 45.741 12.356 18.138 1.00 19.76 192 ALA A N 1
ATOM 1518 C CA . ALA A 1 192 ? 45.031 13.395 18.929 1.00 19.10 192 ALA A CA 1
ATOM 1519 C C . ALA A 1 192 ? 43.855 14.006 18.171 1.00 19.66 192 ALA A C 1
ATOM 1520 O O . ALA A 1 192 ? 42.795 14.264 18.727 1.00 21.84 192 ALA A O 1
ATOM 1522 N N . GLU A 1 193 ? 43.999 14.149 16.866 1.00 19.37 193 GLU A N 1
ATOM 1523 C CA . GLU A 1 193 ? 42.965 14.838 16.045 1.00 19.68 193 GLU A CA 1
ATOM 1524 C C . GLU A 1 193 ? 42.081 13.804 15.364 1.00 18.97 193 GLU A C 1
ATOM 1525 O O . GLU A 1 193 ? 42.003 13.697 14.132 1.00 17.58 193 GLU A O 1
ATOM 1531 N N . MET A 1 194 ? 41.463 12.963 16.198 1.00 19.55 194 MET A N 1
ATOM 1532 C CA . MET A 1 194 ? 40.878 11.709 15.773 1.00 18.51 194 MET A CA 1
ATOM 1533 C C . MET A 1 194 ? 39.661 11.402 16.628 1.00 17.65 194 MET A C 1
ATOM 1534 O O . MET A 1 194 ? 39.666 11.691 17.825 1.00 19.20 194 MET A O 1
ATOM 1539 N N . ARG A 1 195 ? 38.646 10.838 15.982 1.00 17.07 195 ARG A N 1
ATOM 1540 C CA . ARG A 1 195 ? 37.427 10.359 16.611 1.00 19.43 195 ARG A CA 1
ATOM 1541 C C . ARG A 1 195 ? 37.704 9.106 17.449 1.00 18.47 195 ARG A C 1
ATOM 1542 O O . ARG A 1 195 ? 38.724 8.440 17.237 1.00 21.04 195 ARG A O 1
ATOM 1550 N N . GLY A 1 196 ? 36.820 8.844 18.441 1.00 17.41 196 GLY A N 1
ATOM 1551 C CA . GLY A 1 196 ? 36.797 7.548 19.090 1.00 15.87 196 GLY A CA 1
ATOM 1552 C C . GLY A 1 196 ? 35.389 7.017 19.194 1.00 16.79 196 GLY A C 1
ATOM 1553 O O . GLY A 1 196 ? 34.438 7.795 19.249 1.00 17.78 196 GLY A O 1
ATOM 1554 N N . SER A 1 197 ? 35.240 5.673 19.146 1.00 15.59 197 SER A N 1
ATOM 1555 C CA . SER A 1 197 ? 33.946 5.042 19.120 1.00 16.22 197 SER A CA 1
ATOM 1556 C C . SER A 1 197 ? 33.985 3.742 19.944 1.00 14.81 197 SER A C 1
ATOM 1557 O O . SER A 1 197 ? 34.909 2.990 19.800 1.00 15.91 197 SER A O 1
ATOM 1560 N N . GLY A 1 198 ? 32.926 3.417 20.708 1.00 14.68 198 GLY A N 1
ATOM 1561 C CA . GLY A 1 198 ? 32.883 2.065 21.293 1.00 14.21 198 GLY A CA 1
ATOM 1562 C C . GLY A 1 198 ? 32.506 1.028 20.257 1.00 14.31 198 GLY A C 1
ATOM 1563 O O . GLY A 1 198 ? 32.775 -0.172 20.471 1.00 14.29 198 GLY A O 1
ATOM 1564 N N . VAL A 1 199 ? 31.928 1.493 19.120 1.00 15.28 199 VAL A N 1
ATOM 1565 C CA . VAL A 1 199 ? 31.450 0.646 18.003 1.00 16.28 199 VAL A CA 1
ATOM 1566 C C . VAL A 1 199 ? 30.250 -0.185 18.355 1.00 16.90 199 VAL A C 1
ATOM 1567 O O . VAL A 1 199 ? 29.143 0.091 17.860 1.00 17.99 199 VAL A O 1
ATOM 1571 N N . HIS A 1 200 ? 30.380 -1.139 19.285 1.00 16.02 200 HIS A N 1
ATOM 1572 C CA . HIS A 1 200 ? 29.241 -1.924 19.694 1.00 14.48 200 HIS A CA 1
ATOM 1573 C C . HIS A 1 200 ? 28.277 -1.165 20.573 1.00 16.01 200 HIS A C 1
ATOM 1574 O O . HIS A 1 200 ? 28.646 -0.243 21.290 1.00 16.67 200 HIS A O 1
ATOM 1581 N N . THR A 1 201 ? 27.045 -1.592 20.471 1.00 15.70 201 THR A N 1
ATOM 1582 C CA . THR A 1 201 ? 26.001 -1.409 21.511 1.00 16.29 201 THR A CA 1
ATOM 1583 C C . THR A 1 201 ? 26.398 -2.235 22.721 1.00 16.85 201 THR A C 1
ATOM 1584 O O . THR A 1 201 ? 26.782 -3.401 22.607 1.00 16.01 201 THR A O 1
ATOM 1588 N N . PHE A 1 202 ? 26.348 -1.596 23.896 1.00 16.09 202 PHE A N 1
ATOM 1589 C CA . PHE A 1 202 ? 26.441 -2.275 25.150 1.00 16.08 202 PHE A CA 1
ATOM 1590 C C . PHE A 1 202 ? 25.112 -2.111 25.918 1.00 16.39 202 PHE A C 1
ATOM 1591 O O . PHE A 1 202 ? 24.207 -1.433 25.468 1.00 17.10 202 PHE A O 1
ATOM 1599 N N . ARG A 1 203 ? 25.069 -2.720 27.052 1.00 16.38 203 ARG A N 1
ATOM 1600 C CA . ARG A 1 203 ? 23.911 -2.599 27.957 1.00 17.43 203 ARG A CA 1
ATOM 1601 C C . ARG A 1 203 ? 24.318 -1.812 29.191 1.00 17.42 203 ARG A C 1
ATOM 1602 O O . ARG A 1 203 ? 25.323 -2.186 29.849 1.00 17.86 203 ARG A O 1
ATOM 1610 N N . TRP A 1 204 ? 23.508 -0.816 29.568 1.00 17.38 204 TRP A N 1
ATOM 1611 C CA . TRP A 1 204 ? 23.682 -0.107 30.820 1.00 16.98 204 TRP A CA 1
ATOM 1612 C C . TRP A 1 204 ? 22.557 -0.532 31.725 1.00 17.19 204 TRP A C 1
ATOM 1613 O O . TRP A 1 204 ? 21.406 -0.561 31.304 1.00 19.17 204 TRP A O 1
ATOM 1624 N N . VAL A 1 205 ? 22.886 -0.921 32.950 1.00 18.39 205 VAL A N 1
ATOM 1625 C CA . VAL A 1 205 ? 21.931 -1.418 33.883 1.00 18.29 205 VAL A CA 1
ATOM 1626 C C . VAL A 1 205 ? 22.038 -0.529 35.119 1.00 18.79 205 VAL A C 1
ATOM 1627 O O . VAL A 1 205 ? 23.097 -0.423 35.706 1.00 16.31 205 VAL A O 1
ATOM 1631 N N . ASN A 1 206 ? 20.901 0.034 35.542 1.00 18.16 206 ASN A N 1
ATOM 1632 C CA . ASN A 1 206 ? 20.876 0.902 36.757 1.00 19.01 206 ASN A CA 1
ATOM 1633 C C . ASN A 1 206 ? 20.566 0.155 38.099 1.00 19.85 206 ASN A C 1
ATOM 1634 O O . ASN A 1 206 ? 20.398 -1.055 38.126 1.00 19.63 206 ASN A O 1
ATOM 1639 N N . LYS A 1 207 ? 20.539 0.892 39.199 1.00 19.76 207 LYS A N 1
ATOM 1640 C CA . LYS A 1 207 ? 20.371 0.246 40.503 1.00 22.72 207 LYS A CA 1
ATOM 1641 C C . LYS A 1 207 ? 18.998 -0.438 40.660 1.00 23.46 207 LYS A C 1
ATOM 1642 O O . LYS A 1 207 ? 18.815 -1.219 41.560 1.00 26.01 207 LYS A O 1
ATOM 1648 N N . TYR A 1 208 ? 18.039 -0.080 39.818 1.00 24.34 208 TYR A N 1
ATOM 1649 C CA . TYR A 1 208 ? 16.703 -0.728 39.869 1.00 26.70 208 TYR A CA 1
ATOM 1650 C C . TYR A 1 208 ? 16.656 -1.946 38.945 1.00 27.34 208 TYR A C 1
ATOM 1651 O O . TYR A 1 208 ? 15.624 -2.598 38.843 1.00 27.79 208 TYR A O 1
ATOM 1660 N N . GLY A 1 209 ? 17.733 -2.219 38.229 1.00 25.30 209 GLY A N 1
ATOM 1661 C CA . GLY A 1 209 ? 17.762 -3.376 37.305 1.00 22.99 209 GLY A CA 1
ATOM 1662 C C . GLY A 1 209 ? 17.216 -3.049 35.928 1.00 22.36 209 GLY A C 1
ATOM 1663 O O . GLY A 1 209 ? 17.057 -3.968 35.138 1.00 21.70 209 GLY A O 1
ATOM 1664 N N . GLU A 1 210 ? 16.995 -1.786 35.628 1.00 21.38 210 GLU A N 1
ATOM 1665 C CA . GLU A 1 210 ? 16.484 -1.344 34.342 1.00 22.24 210 GLU A CA 1
ATOM 1666 C C . GLU A 1 210 ? 17.636 -1.223 33.367 1.00 23.17 210 GLU A C 1
ATOM 1667 O O . GLU A 1 210 ? 18.689 -0.700 33.741 1.00 22.06 210 GLU A O 1
ATOM 1673 N N . THR A 1 211 ? 17.409 -1.710 32.161 1.00 21.39 211 THR A N 1
ATOM 1674 C CA . THR A 1 211 ? 18.458 -1.776 31.103 1.00 22.40 211 THR A CA 1
ATOM 1675 C C . THR A 1 211 ? 18.154 -0.850 29.931 1.00 21.46 211 THR A C 1
ATOM 1676 O O . THR A 1 211 ? 16.995 -0.755 29.481 1.00 20.27 211 THR A O 1
ATOM 1680 N N . LYS A 1 212 ? 19.195 -0.145 29.447 1.00 21.59 212 LYS A N 1
ATOM 1681 C CA . LYS A 1 212 ? 19.131 0.604 28.196 1.00 20.99 212 LYS A CA 1
ATOM 1682 C C . LYS A 1 212 ? 20.319 0.140 27.355 1.00 19.14 212 LYS A C 1
ATOM 1683 O O . LYS A 1 212 ? 21.354 -0.276 27.881 1.00 18.94 212 LYS A O 1
ATOM 1689 N N . TYR A 1 213 ? 20.120 0.152 26.056 1.00 17.84 213 TYR A N 1
ATOM 1690 C CA . TYR A 1 213 ? 21.242 0.056 25.126 1.00 16.50 213 TYR A CA 1
ATOM 1691 C C . TYR A 1 213 ? 22.003 1.384 25.063 1.00 16.03 213 TYR A C 1
ATOM 1692 O O . TYR A 1 213 ? 21.435 2.453 25.116 1.00 15.66 213 TYR A O 1
ATOM 1701 N N . VAL A 1 214 ? 23.369 1.274 24.927 1.00 15.56 214 VAL A N 1
ATOM 1702 C CA . VAL A 1 214 ? 24.212 2.429 24.889 1.00 16.39 214 VAL A CA 1
ATOM 1703 C C . VAL A 1 214 ? 25.258 2.300 23.789 1.00 15.52 214 VAL A C 1
ATOM 1704 O O . VAL A 1 214 ? 25.733 1.209 23.520 1.00 17.05 214 VAL A O 1
ATOM 1708 N N . LYS A 1 215 ? 25.591 3.436 23.195 1.00 15.31 215 LYS A N 1
ATOM 1709 C CA . LYS A 1 215 ? 26.742 3.623 22.332 1.00 16.95 215 LYS A CA 1
ATOM 1710 C C . LYS A 1 215 ? 27.593 4.755 22.881 1.00 17.83 215 LYS A C 1
ATOM 1711 O O . LYS A 1 215 ? 27.106 5.791 23.351 1.00 19.56 215 LYS A O 1
ATOM 1717 N N . TYR A 1 216 ? 28.905 4.544 22.812 1.00 17.55 216 TYR A N 1
ATOM 1718 C CA . TYR A 1 216 ? 29.900 5.517 23.269 1.00 17.43 216 TYR A CA 1
ATOM 1719 C C . TYR A 1 216 ? 30.575 6.250 22.095 1.00 18.31 216 TYR A C 1
ATOM 1720 O O . TYR A 1 216 ? 30.912 5.633 21.035 1.00 18.46 216 TYR A O 1
ATOM 1729 N N . HIS A 1 217 ? 30.877 7.523 22.318 1.00 18.34 217 HIS A N 1
ATOM 1730 C CA . HIS A 1 217 ? 31.542 8.342 21.312 1.00 18.51 217 HIS A CA 1
ATOM 1731 C C . HIS A 1 217 ? 32.553 9.262 21.980 1.00 18.19 217 HIS A C 1
ATOM 1732 O O . HIS A 1 217 ? 32.221 9.878 23.020 1.00 22.12 217 HIS A O 1
ATOM 1739 N N . TRP A 1 218 ? 33.769 9.339 21.441 1.00 18.51 218 TRP A N 1
ATOM 1740 C CA . TRP A 1 218 ? 34.779 10.257 21.934 1.00 17.57 218 TRP A CA 1
ATOM 1741 C C . TRP A 1 218 ? 34.978 11.383 20.882 1.00 18.40 218 TRP A C 1
ATOM 1742 O O . TRP A 1 218 ? 35.271 11.099 19.707 1.00 17.66 218 TRP A O 1
ATOM 1753 N N . ARG A 1 219 ? 34.846 12.628 21.319 1.00 19.26 219 ARG A N 1
ATOM 1754 C CA . ARG A 1 219 ? 35.049 13.818 20.469 1.00 20.53 219 ARG A CA 1
ATOM 1755 C C . ARG A 1 219 ? 36.323 14.597 20.861 1.00 20.00 219 ARG A C 1
ATOM 1756 O O . ARG A 1 219 ? 36.448 15.083 22.006 1.00 18.22 219 ARG A O 1
ATOM 1764 N N . PRO A 1 220 ? 37.284 14.660 19.952 1.00 18.88 220 PRO A N 1
ATOM 1765 C CA . PRO A 1 220 ? 38.549 15.275 20.265 1.00 18.80 220 PRO A CA 1
ATOM 1766 C C . PRO A 1 220 ? 38.483 16.757 20.496 1.00 19.10 220 PRO A C 1
ATOM 1767 O O . PRO A 1 220 ? 37.950 17.488 19.671 1.00 19.44 220 PRO A O 1
ATOM 1771 N N . SER A 1 221 ? 39.087 17.201 21.577 1.00 20.32 221 SER A N 1
ATOM 1772 C CA . SER A 1 221 ? 39.225 18.632 21.825 1.00 22.79 221 SER A CA 1
ATOM 1773 C C . SER A 1 221 ? 40.053 19.272 20.744 1.00 23.44 221 SER A C 1
ATOM 1774 O O . SER A 1 221 ? 39.853 20.448 20.423 1.00 26.60 221 SER A O 1
ATOM 1777 N N . GLU A 1 222 ? 40.958 18.506 20.122 1.00 23.10 222 GLU A N 1
ATOM 1778 C CA . GLU A 1 222 ? 41.805 19.010 19.035 1.00 24.47 222 GLU A CA 1
ATOM 1779 C C . GLU A 1 222 ? 41.137 18.983 17.628 1.00 24.51 222 GLU A C 1
ATOM 1780 O O . GLU A 1 222 ? 41.761 19.430 16.671 1.00 24.71 222 GLU A O 1
ATOM 1786 N N . GLY A 1 223 ? 39.890 18.527 17.532 1.00 23.76 223 GLY A N 1
ATOM 1787 C CA . GLY A 1 223 ? 39.158 18.447 16.270 1.00 24.01 223 GLY A CA 1
ATOM 1788 C C . GLY A 1 223 ? 39.536 17.205 15.547 1.00 22.56 223 GLY A C 1
ATOM 1789 O O . GLY A 1 223 ? 40.599 16.651 15.828 1.00 24.44 223 GLY A O 1
ATOM 1790 N N . ILE A 1 224 ? 38.716 16.779 14.587 1.00 21.92 224 ILE A N 1
ATOM 1791 C CA . ILE A 1 224 ? 39.056 15.697 13.697 1.00 23.73 224 ILE A CA 1
ATOM 1792 C C . ILE A 1 224 ? 39.825 16.219 12.484 1.00 23.88 224 ILE A C 1
ATOM 1793 O O . ILE A 1 224 ? 39.351 17.132 11.795 1.00 22.84 224 ILE A O 1
ATOM 1798 N N . ARG A 1 225 ? 40.999 15.672 12.200 1.00 21.30 225 ARG A N 1
ATOM 1799 C CA . ARG A 1 225 ? 41.743 16.013 10.971 1.00 22.34 225 ARG A CA 1
ATOM 1800 C C . ARG A 1 225 ? 42.351 14.836 10.311 1.00 19.91 225 ARG A C 1
ATOM 1801 O O . ARG A 1 225 ? 42.830 13.926 11.001 1.00 18.38 225 ARG A O 1
ATOM 1809 N N . ASN A 1 226 ? 42.273 14.788 8.989 1.00 18.81 226 ASN A N 1
ATOM 1810 C CA . ASN A 1 226 ? 42.580 13.634 8.203 1.00 18.86 226 ASN A CA 1
ATOM 1811 C C . ASN A 1 226 ? 43.680 13.986 7.169 1.00 20.63 226 ASN A C 1
ATOM 1812 O O . ASN A 1 226 ? 43.971 15.163 6.910 1.00 22.84 226 ASN A O 1
ATOM 1817 N N . LEU A 1 227 ? 44.244 12.947 6.560 1.00 19.72 227 LEU A N 1
ATOM 1818 C CA . LEU A 1 227 ? 45.233 13.094 5.492 1.00 19.60 227 LEU A CA 1
ATOM 1819 C C . LEU A 1 227 ? 44.738 12.516 4.182 1.00 20.27 227 LEU A C 1
ATOM 1820 O O . LEU A 1 227 ? 44.222 11.385 4.131 1.00 19.50 227 LEU A O 1
ATOM 1825 N N . SER A 1 228 ? 44.944 13.294 3.093 1.00 18.99 228 SER A N 1
ATOM 1826 C CA . SER A 1 228 ? 44.789 12.730 1.744 1.00 20.36 228 SER A CA 1
ATOM 1827 C C . SER A 1 228 ? 45.886 11.705 1.479 1.00 19.81 228 SER A C 1
ATOM 1828 O O . SER A 1 228 ? 46.876 11.655 2.195 1.00 20.95 228 SER A O 1
ATOM 1831 N N . MET A 1 229 ? 45.733 10.905 0.429 1.00 19.72 229 MET A N 1
ATOM 1832 C CA . MET A 1 229 ? 46.795 9.995 0.064 1.00 21.17 229 MET A CA 1
ATOM 1833 C C . MET A 1 229 ? 48.103 10.728 -0.110 1.00 22.47 229 MET A C 1
ATOM 1834 O O . MET A 1 229 ? 49.153 10.228 0.295 1.00 23.29 229 MET A O 1
ATOM 1839 N N . GLU A 1 230 ? 48.068 11.860 -0.823 1.00 23.05 230 GLU A N 1
ATOM 1840 C CA . GLU A 1 230 ? 49.309 12.604 -1.107 1.00 23.64 230 GLU A CA 1
ATOM 1841 C C . GLU A 1 230 ? 49.897 13.275 0.151 1.00 21.64 230 GLU A C 1
ATOM 1842 O O . GLU A 1 230 ? 51.090 13.232 0.348 1.00 23.13 230 GLU A O 1
ATOM 1848 N N . GLU A 1 231 ? 49.064 13.783 1.035 1.00 21.72 231 GLU A N 1
ATOM 1849 C CA . GLU A 1 231 ? 49.548 14.277 2.355 1.00 21.55 231 GLU A CA 1
ATOM 1850 C C . GLU A 1 231 ? 50.174 13.171 3.210 1.00 20.06 231 GLU A C 1
ATOM 1851 O O . GLU A 1 231 ? 51.295 13.325 3.774 1.00 19.61 231 GLU A O 1
ATOM 1857 N N . ALA A 1 232 ? 49.561 12.007 3.180 1.00 18.22 232 ALA A N 1
ATOM 1858 C CA . ALA A 1 232 ? 50.145 10.866 3.930 1.00 18.39 232 ALA A CA 1
ATOM 1859 C C . ALA A 1 232 ? 51.500 10.457 3.370 1.00 17.72 232 ALA A C 1
ATOM 1860 O O . ALA A 1 232 ? 52.438 10.103 4.118 1.00 18.40 232 ALA A O 1
ATOM 1862 N N . ALA A 1 233 ? 51.603 10.353 2.047 1.00 18.75 233 ALA A N 1
ATOM 1863 C CA . ALA A 1 233 ? 52.878 10.020 1.411 1.00 19.71 233 ALA A CA 1
ATOM 1864 C C . ALA A 1 233 ? 53.982 11.031 1.750 1.00 20.35 233 ALA A C 1
ATOM 1865 O O . ALA A 1 233 ? 55.144 10.647 1.938 1.00 17.46 233 ALA A O 1
ATOM 1867 N N . GLU A 1 234 ? 53.647 12.307 1.763 1.00 20.22 234 GLU A N 1
ATOM 1868 C CA . GLU A 1 234 ? 54.619 13.349 2.112 1.00 23.62 234 GLU A CA 1
ATOM 1869 C C . GLU A 1 234 ? 55.169 13.144 3.545 1.00 22.16 234 GLU A C 1
ATOM 1870 O O . GLU A 1 234 ? 56.359 13.308 3.793 1.00 22.64 234 GLU A O 1
ATOM 1876 N N . ILE A 1 235 ? 54.300 12.784 4.488 1.00 20.30 235 ILE A N 1
ATOM 1877 C CA . ILE A 1 235 ? 54.738 12.494 5.847 1.00 19.77 235 ILE A CA 1
ATOM 1878 C C . ILE A 1 235 ? 55.542 11.225 5.851 1.00 19.38 235 ILE A C 1
ATOM 1879 O O . ILE A 1 235 ? 56.623 11.193 6.447 1.00 18.47 235 ILE A O 1
ATOM 1884 N N . GLN A 1 236 ? 55.058 10.176 5.174 1.00 16.77 236 GLN A N 1
ATOM 1885 C CA . GLN A 1 236 ? 55.754 8.896 5.178 1.00 17.80 236 GLN A CA 1
ATOM 1886 C C . GLN A 1 236 ? 57.181 8.961 4.637 1.00 18.04 236 GLN A C 1
ATOM 1887 O O . GLN A 1 236 ? 58.069 8.254 5.163 1.00 19.35 236 GLN A O 1
ATOM 1893 N N . ALA A 1 237 ? 57.448 9.874 3.702 1.00 19.86 237 ALA A N 1
ATOM 1894 C CA . ALA A 1 237 ? 58.786 10.071 3.184 1.00 20.44 237 ALA A CA 1
ATOM 1895 C C . ALA A 1 237 ? 59.836 10.301 4.251 1.00 20.85 237 ALA A C 1
ATOM 1896 O O . ALA A 1 237 ? 60.977 9.878 4.077 1.00 19.20 237 ALA A O 1
ATOM 1898 N N . ASN A 1 238 ? 59.451 11.020 5.322 1.00 23.01 238 ASN A N 1
ATOM 1899 C CA . ASN A 1 238 ? 60.399 11.439 6.336 1.00 24.28 238 ASN A CA 1
ATOM 1900 C C . ASN A 1 238 ? 60.144 10.953 7.747 1.00 23.79 238 ASN A C 1
ATOM 1901 O O . ASN A 1 238 ? 60.989 11.183 8.632 1.00 23.26 238 ASN A O 1
ATOM 1906 N N . ASP A 1 239 ? 58.999 10.338 7.992 1.00 20.47 239 ASP A N 1
ATOM 1907 C CA . ASP A 1 239 ? 58.747 9.809 9.344 1.00 20.12 239 ASP A CA 1
ATOM 1908 C C . ASP A 1 239 ? 57.744 8.670 9.245 1.00 18.41 239 ASP A C 1
ATOM 1909 O O . ASP A 1 239 ? 56.637 8.863 8.799 1.00 19.62 239 ASP A O 1
ATOM 1914 N N . PHE A 1 240 ? 58.156 7.484 9.701 1.00 18.23 240 PHE A N 1
ATOM 1915 C CA . PHE A 1 240 ? 57.295 6.318 9.728 1.00 16.28 240 PHE A CA 1
ATOM 1916 C C . PHE A 1 240 ? 56.669 6.120 11.127 1.00 16.46 240 PHE A C 1
ATOM 1917 O O . PHE A 1 240 ? 55.991 5.125 11.379 1.00 16.62 240 PHE A O 1
ATOM 1925 N N . GLN A 1 241 ? 56.930 7.018 12.061 1.00 15.97 241 GLN A N 1
ATOM 1926 C CA . GLN A 1 241 ? 56.278 6.918 13.403 1.00 17.90 241 GLN A CA 1
ATOM 1927 C C . GLN A 1 241 ? 55.736 8.276 13.818 1.00 15.87 241 GLN A C 1
ATOM 1928 O O . GLN A 1 241 ? 55.831 8.681 14.978 1.00 16.62 241 GLN A O 1
ATOM 1934 N N . HIS A 1 242 ? 55.091 8.984 12.914 1.00 15.18 242 HIS A N 1
ATOM 1935 C CA . HIS A 1 242 ? 54.826 10.387 13.184 1.00 15.92 242 HIS A CA 1
ATOM 1936 C C . HIS A 1 242 ? 53.721 10.626 14.258 1.00 15.65 242 HIS A C 1
ATOM 1937 O O . HIS A 1 242 ? 53.672 11.683 14.944 1.00 15.25 242 HIS A O 1
ATOM 1944 N N . ALA A 1 243 ? 52.824 9.640 14.390 1.00 15.49 243 ALA A N 1
ATOM 1945 C CA . ALA A 1 243 ? 51.715 9.774 15.323 1.00 15.57 243 ALA A CA 1
ATOM 1946 C C . ALA A 1 243 ? 52.219 9.437 16.686 1.00 16.70 243 ALA A C 1
ATOM 1947 O O . ALA A 1 243 ? 51.833 10.094 17.653 1.00 18.24 243 ALA A O 1
ATOM 1949 N N . THR A 1 244 ? 53.065 8.399 16.803 1.00 16.65 244 THR A N 1
ATOM 1950 C CA . THR A 1 244 ? 53.662 8.142 18.095 1.00 16.38 244 THR A CA 1
ATOM 1951 C C . THR A 1 244 ? 54.469 9.390 18.552 1.00 17.04 244 THR A C 1
ATOM 1952 O O . THR A 1 244 ? 54.429 9.789 19.723 1.00 17.25 244 THR A O 1
ATOM 1956 N N . ARG A 1 245 ? 55.201 9.974 17.621 1.00 17.65 245 ARG A N 1
ATOM 1957 C CA . ARG A 1 245 ? 56.010 11.152 17.933 1.00 18.48 245 ARG A CA 1
ATOM 1958 C C . ARG A 1 245 ? 55.137 12.312 18.452 1.00 18.72 245 ARG A C 1
ATOM 1959 O O . ARG A 1 245 ? 55.406 12.913 19.492 1.00 19.00 245 ARG A O 1
ATOM 1967 N N . ASP A 1 246 ? 54.084 12.584 17.696 1.00 19.33 246 ASP A N 1
ATOM 1968 C CA . ASP A 1 246 ? 53.155 13.684 17.997 1.00 18.78 246 ASP A CA 1
ATOM 1969 C C . ASP A 1 246 ? 52.512 13.551 19.368 1.00 19.42 246 ASP A C 1
ATOM 1970 O O . ASP A 1 246 ? 52.449 14.539 20.126 1.00 20.45 246 ASP A O 1
ATOM 1975 N N . LEU A 1 247 ? 52.059 12.345 19.697 1.00 18.17 247 LEU A N 1
ATOM 1976 C CA . LEU A 1 247 ? 51.419 12.108 20.998 1.00 20.33 247 LEU A CA 1
ATOM 1977 C C . LEU A 1 247 ? 52.409 12.381 22.149 1.00 18.94 247 LEU A C 1
ATOM 1978 O O . LEU A 1 247 ? 52.085 13.116 23.100 1.00 16.75 247 LEU A O 1
ATOM 1983 N N . TYR A 1 248 ? 53.596 11.808 22.038 1.00 19.53 248 TYR A N 1
ATOM 1984 C CA . TYR A 1 248 ? 54.593 11.938 23.075 1.00 19.63 248 TYR A CA 1
ATOM 1985 C C . TYR A 1 248 ? 54.938 13.407 23.267 1.00 20.41 248 TYR A C 1
ATOM 1986 O O . TYR A 1 248 ? 55.004 13.934 24.385 1.00 20.33 248 TYR A O 1
ATOM 1995 N N . ASP A 1 249 ? 55.173 14.057 22.143 1.00 20.34 249 ASP A N 1
ATOM 1996 C CA A ASP A 1 249 ? 55.615 15.457 22.149 0.70 22.98 249 ASP A CA 1
ATOM 1997 C CA B ASP A 1 249 ? 55.615 15.454 22.144 0.30 22.91 249 ASP A CA 1
ATOM 1998 C C . ASP A 1 249 ? 54.570 16.419 22.703 1.00 23.10 249 ASP A C 1
ATOM 1999 O O . ASP A 1 249 ? 54.923 17.333 23.461 1.00 23.88 249 ASP A O 1
ATOM 2004 N N . ARG A 1 250 ? 53.309 16.228 22.349 1.00 21.35 250 ARG A N 1
ATOM 2005 C CA . ARG A 1 250 ? 52.203 17.010 22.955 1.00 22.78 250 ARG A CA 1
ATOM 2006 C C . ARG A 1 250 ? 52.216 16.947 24.474 1.00 22.39 250 ARG A C 1
ATOM 2007 O O . ARG A 1 250 ? 52.142 17.957 25.170 1.00 22.43 250 ARG A O 1
ATOM 2015 N N . ILE A 1 251 ? 52.308 15.715 24.982 1.00 19.98 251 ILE A N 1
ATOM 2016 C CA . ILE A 1 251 ? 52.276 15.513 26.394 1.00 19.65 251 ILE A CA 1
ATOM 2017 C C . ILE A 1 251 ? 53.526 16.047 27.043 1.00 21.00 251 ILE A C 1
ATOM 2018 O O . ILE A 1 251 ? 53.459 16.680 28.125 1.00 21.25 251 ILE A O 1
ATOM 2023 N N . GLU A 1 252 ? 54.674 15.849 26.395 1.00 21.39 252 GLU A N 1
ATOM 2024 C CA . GLU A 1 252 ? 55.929 16.315 26.986 1.00 25.88 252 GLU A CA 1
ATOM 2025 C C . GLU A 1 252 ? 55.931 17.849 27.094 1.00 27.18 252 GLU A C 1
ATOM 2026 O O . GLU A 1 252 ? 56.437 18.416 28.071 1.00 29.36 252 GLU A O 1
ATOM 2032 N N . LYS A 1 253 ? 55.280 18.495 26.144 1.00 24.23 253 LYS A N 1
ATOM 2033 C CA . LYS A 1 253 ? 55.130 19.976 26.115 1.00 28.94 253 LYS A CA 1
ATOM 2034 C C . LYS A 1 253 ? 54.071 20.555 27.021 1.00 29.59 253 LYS A C 1
ATOM 2035 O O . LYS A 1 253 ? 54.054 21.772 27.247 1.00 28.47 253 LYS A O 1
ATOM 2041 N N . GLY A 1 254 ? 53.182 19.717 27.524 1.00 25.06 254 GLY A N 1
ATOM 2042 C CA . GLY A 1 254 ? 52.109 20.185 28.365 1.00 25.03 254 GLY A CA 1
ATOM 2043 C C . GLY A 1 254 ? 50.867 20.505 27.578 1.00 24.92 254 GLY A C 1
ATOM 2044 O O . GLY A 1 254 ? 49.897 21.071 28.133 1.00 30.48 254 GLY A O 1
ATOM 2045 N N . ASN A 1 255 ? 50.856 20.167 26.301 1.00 23.18 255 ASN A N 1
ATOM 2046 C CA . ASN A 1 255 ? 49.717 20.427 25.446 1.00 24.52 255 ASN A CA 1
ATOM 2047 C C . ASN A 1 255 ? 48.843 19.162 25.438 1.00 22.39 255 ASN A C 1
ATOM 2048 O O . ASN A 1 255 ? 48.793 18.443 24.466 1.00 24.45 255 ASN A O 1
ATOM 2053 N N . TYR A 1 256 ? 48.146 18.919 26.552 1.00 24.08 256 TYR A N 1
ATOM 2054 C CA . TYR A 1 256 ? 47.471 17.609 26.765 1.00 21.66 256 TYR A CA 1
ATOM 2055 C C . TYR A 1 256 ? 46.251 17.433 25.871 1.00 22.18 256 TYR A C 1
ATOM 2056 O O . TYR A 1 256 ? 45.374 18.276 25.844 1.00 23.71 256 TYR A O 1
ATOM 2065 N N . PRO A 1 257 ? 46.197 16.349 25.072 1.00 22.52 257 PRO A N 1
ATOM 2066 C CA . PRO A 1 257 ? 45.006 16.139 24.229 1.00 21.28 257 PRO A CA 1
ATOM 2067 C C . PRO A 1 257 ? 43.874 15.601 25.066 1.00 21.03 257 PRO A C 1
ATOM 2068 O O . PRO A 1 257 ? 44.121 14.917 26.080 1.00 19.88 257 PRO A O 1
ATOM 2072 N N . ALA A 1 258 ? 42.654 15.920 24.651 1.00 20.66 258 ALA A N 1
ATOM 2073 C CA . ALA A 1 258 ? 41.500 15.510 25.403 1.00 19.86 258 ALA A CA 1
ATOM 2074 C C . ALA A 1 258 ? 40.406 15.072 24.469 1.00 18.51 258 ALA A C 1
ATOM 2075 O O . ALA A 1 258 ? 40.360 15.477 23.307 1.00 17.26 258 ALA A O 1
ATOM 2077 N N . TRP A 1 259 ? 39.453 14.345 25.031 1.00 18.27 259 TRP A N 1
ATOM 2078 C CA . TRP A 1 259 ? 38.249 13.912 24.334 1.00 17.79 259 TRP A CA 1
ATOM 2079 C C . TRP A 1 259 ? 37.112 14.016 25.282 1.00 17.62 259 TRP A C 1
ATOM 2080 O O . TRP A 1 259 ? 37.173 13.573 26.461 1.00 17.59 259 TRP A O 1
ATOM 2091 N N . ASP A 1 260 ? 36.005 14.531 24.757 1.00 18.20 260 ASP A N 1
ATOM 2092 C CA . ASP A 1 260 ? 34.759 14.454 25.471 1.00 18.72 260 ASP A CA 1
ATOM 2093 C C . ASP A 1 260 ? 34.066 13.177 25.165 1.00 17.51 260 ASP A C 1
ATOM 2094 O O . ASP A 1 260 ? 33.960 12.760 24.008 1.00 17.76 260 ASP A O 1
ATOM 2099 N N . LEU A 1 261 ? 33.556 12.552 26.218 1.00 18.88 261 LEU A N 1
ATOM 2100 C CA . LEU A 1 261 ? 32.744 11.325 26.093 1.00 19.49 261 LEU A CA 1
ATOM 2101 C C . LEU A 1 261 ? 31.245 11.660 26.008 1.00 19.81 261 LEU A C 1
ATOM 2102 O O . LEU A 1 261 ? 30.739 12.322 26.866 1.00 19.77 261 LEU A O 1
ATOM 2107 N N . TYR A 1 262 ? 30.598 11.190 24.945 1.00 20.24 262 TYR A N 1
ATOM 2108 C CA . TYR A 1 262 ? 29.174 11.273 24.748 1.00 20.30 262 TYR A CA 1
ATOM 2109 C C . TYR A 1 262 ? 28.616 9.869 24.633 1.00 21.09 262 TYR A C 1
ATOM 2110 O O . TYR A 1 262 ? 29.275 8.966 24.134 1.00 21.56 262 TYR A O 1
ATOM 2119 N N . VAL A 1 263 ? 27.385 9.687 25.091 1.00 19.52 263 VAL A N 1
ATOM 2120 C CA . VAL A 1 263 ? 26.656 8.459 24.826 1.00 19.65 263 VAL A CA 1
ATOM 2121 C C . VAL A 1 263 ? 25.359 8.709 24.094 1.00 19.88 263 VAL A C 1
ATOM 2122 O O . VAL A 1 263 ? 24.778 9.784 24.166 1.00 19.31 263 VAL A O 1
ATOM 2126 N N . GLN A 1 264 ? 24.896 7.673 23.394 1.00 20.09 264 GLN A N 1
ATOM 2127 C CA . GLN A 1 264 ? 23.499 7.578 22.964 1.00 19.27 264 GLN A CA 1
ATOM 2128 C C . GLN A 1 264 ? 22.826 6.452 23.715 1.00 19.30 264 GLN A C 1
ATOM 2129 O O . GLN A 1 264 ? 23.446 5.412 23.984 1.00 17.77 264 GLN A O 1
ATOM 2135 N N . LEU A 1 265 ? 21.559 6.670 24.065 1.00 18.95 265 LEU A N 1
ATOM 2136 C CA . LEU A 1 265 ? 20.801 5.697 24.840 1.00 20.66 265 LEU A CA 1
ATOM 2137 C C . LEU A 1 265 ? 19.538 5.311 24.059 1.00 20.19 265 LEU A C 1
ATOM 2138 O O . LEU A 1 265 ? 18.845 6.184 23.521 1.00 21.83 265 LEU A O 1
ATOM 2143 N N . MET A 1 266 ? 19.264 4.015 23.978 1.00 19.24 266 MET A N 1
ATOM 2144 C CA . MET A 1 266 ? 18.095 3.469 23.272 1.00 20.33 266 MET A CA 1
ATOM 2145 C C . MET A 1 266 ? 17.366 2.481 24.164 1.00 21.07 266 MET A C 1
ATOM 2146 O O . MET A 1 266 ? 17.983 1.601 24.765 1.00 21.78 266 MET A O 1
ATOM 2151 N N . PRO A 1 267 ? 16.030 2.613 24.279 1.00 20.80 267 PRO A N 1
ATOM 2152 C CA . PRO A 1 267 ? 15.275 1.531 24.918 1.00 23.24 267 PRO A CA 1
ATOM 2153 C C . PRO A 1 267 ? 15.430 0.189 24.247 1.00 21.99 267 PRO A C 1
ATOM 2154 O O . PRO A 1 267 ? 15.440 0.122 23.048 1.00 19.68 267 PRO A O 1
ATOM 2158 N N . LEU A 1 268 ? 15.499 -0.892 25.025 1.00 23.66 268 LEU A N 1
ATOM 2159 C CA . LEU A 1 268 ? 15.557 -2.228 24.421 1.00 27.31 268 LEU A CA 1
ATOM 2160 C C . LEU A 1 268 ? 14.406 -2.418 23.471 1.00 27.96 268 LEU A C 1
ATOM 2161 O O . LEU A 1 268 ? 14.559 -3.057 22.427 1.00 29.93 268 LEU A O 1
ATOM 2166 N N . SER A 1 269 ? 13.263 -1.840 23.805 1.00 28.73 269 SER A N 1
ATOM 2167 C CA . SER A 1 269 ? 12.059 -2.078 23.015 1.00 32.86 269 SER A CA 1
ATOM 2168 C C . SER A 1 269 ? 12.079 -1.426 21.622 1.00 31.62 269 SER A C 1
ATOM 2169 O O . SER A 1 269 ? 11.191 -1.707 20.818 1.00 35.39 269 SER A O 1
ATOM 2172 N N . ASP A 1 270 ? 13.044 -0.534 21.367 1.00 30.89 270 ASP A N 1
ATOM 2173 C CA . ASP A 1 270 ? 13.151 0.088 20.030 1.00 28.91 270 ASP A CA 1
ATOM 2174 C C . ASP A 1 270 ? 13.646 -0.878 18.984 1.00 29.93 270 ASP A C 1
ATOM 2175 O O . ASP A 1 270 ? 13.530 -0.575 17.776 1.00 26.39 270 ASP A O 1
ATOM 2180 N N . TYR A 1 271 ? 14.194 -2.042 19.388 1.00 26.66 271 TYR A N 1
ATOM 2181 C CA . TYR A 1 271 ? 14.646 -3.044 18.399 1.00 26.35 271 TYR A CA 1
ATOM 2182 C C . TYR A 1 271 ? 13.605 -3.211 17.347 1.00 25.85 271 TYR A C 1
ATOM 2183 O O . TYR A 1 271 ? 13.872 -3.208 16.126 1.00 26.46 271 TYR A O 1
ATOM 2192 N N . ASP A 1 272 ? 12.376 -3.421 17.817 1.00 31.11 272 ASP A N 1
ATOM 2193 C CA . ASP A 1 272 ? 11.407 -4.132 16.989 1.00 33.65 272 ASP A CA 1
ATOM 2194 C C . ASP A 1 272 ? 10.823 -3.290 15.918 1.00 34.45 272 ASP A C 1
ATOM 2195 O O . ASP A 1 272 ? 10.258 -3.835 14.972 1.00 36.96 272 ASP A O 1
ATOM 2200 N N . GLU A 1 273 ? 10.941 -1.980 16.097 1.00 32.52 273 GLU A N 1
ATOM 2201 C CA . GLU A 1 273 ? 10.437 -1.014 15.171 1.00 33.94 273 GLU A CA 1
ATOM 2202 C C . GLU A 1 273 ? 11.469 -0.398 14.205 1.00 30.17 273 GLU A C 1
ATOM 2203 O O . GLU A 1 273 ? 11.079 0.304 13.273 1.00 29.27 273 GLU A O 1
ATOM 2209 N N . LEU A 1 274 ? 12.776 -0.673 14.380 1.00 28.50 274 LEU A N 1
ATOM 2210 C CA . LEU A 1 274 ? 13.834 -0.168 13.504 1.00 25.17 274 LEU A CA 1
ATOM 2211 C C . LEU A 1 274 ? 13.911 -1.079 12.301 1.00 21.57 274 LEU A C 1
ATOM 2212 O O . LEU A 1 274 ? 13.537 -2.242 12.422 1.00 19.92 274 LEU A O 1
ATOM 2217 N N . ASP A 1 275 ? 14.480 -0.591 11.167 1.00 19.41 275 ASP A N 1
ATOM 2218 C CA . ASP A 1 275 ? 14.704 -1.435 9.981 1.00 19.92 275 ASP A CA 1
ATOM 2219 C C . ASP A 1 275 ? 16.160 -2.009 9.888 1.00 18.60 275 ASP A C 1
ATOM 2220 O O . ASP A 1 275 ? 16.567 -2.552 8.842 1.00 19.14 275 ASP A O 1
ATOM 2225 N N . TYR A 1 276 ? 16.855 -1.975 11.036 1.00 19.36 276 TYR A N 1
ATOM 2226 C CA . TYR A 1 276 ? 18.120 -2.680 11.189 1.00 18.57 276 TYR A CA 1
ATOM 2227 C C . TYR A 1 276 ? 18.103 -3.220 12.596 1.00 19.20 276 TYR A C 1
ATOM 2228 O O . TYR A 1 276 ? 17.235 -2.870 13.438 1.00 19.30 276 TYR A O 1
ATOM 2237 N N . ASP A 1 277 ? 19.039 -4.113 12.859 1.00 18.89 277 ASP A N 1
ATOM 2238 C CA . ASP A 1 277 ? 19.312 -4.629 14.226 1.00 18.75 277 ASP A CA 1
ATOM 2239 C C . ASP A 1 277 ? 20.233 -3.642 14.964 1.00 17.88 277 ASP A C 1
ATOM 2240 O O . ASP A 1 277 ? 21.336 -3.358 14.512 1.00 18.11 277 ASP A O 1
ATOM 2245 N N . PRO A 1 278 ? 19.762 -3.056 16.107 1.00 18.05 278 PRO A N 1
ATOM 2246 C CA . PRO A 1 278 ? 20.565 -2.057 16.790 1.00 18.20 278 PRO A CA 1
ATOM 2247 C C . PRO A 1 278 ? 21.893 -2.639 17.343 1.00 17.85 278 PRO A C 1
ATOM 2248 O O . PRO A 1 278 ? 22.777 -1.848 17.683 1.00 20.49 278 PRO A O 1
ATOM 2252 N N . CYS A 1 279 ? 21.991 -3.965 17.423 1.00 17.14 279 CYS A N 1
ATOM 2253 C CA . CYS A 1 279 ? 23.198 -4.662 17.883 1.00 17.27 279 CYS A CA 1
ATOM 2254 C C . CYS A 1 279 ? 23.990 -5.273 16.711 1.00 16.85 279 CYS A C 1
ATOM 2255 O O . CYS A 1 279 ? 24.877 -6.128 16.911 1.00 16.90 279 CYS A O 1
ATOM 2258 N N . ASP A 1 280 ? 23.722 -4.797 15.495 1.00 16.79 280 ASP A N 1
ATOM 2259 C CA . ASP A 1 280 ? 24.562 -5.048 14.346 1.00 15.71 280 ASP A CA 1
ATOM 2260 C C . ASP A 1 280 ? 25.688 -3.990 14.250 1.00 15.70 280 ASP A C 1
ATOM 2261 O O . ASP A 1 280 ? 25.405 -2.834 14.006 1.00 19.43 280 ASP A O 1
ATOM 2266 N N . PRO A 1 281 ? 26.972 -4.389 14.453 1.00 14.05 281 PRO A N 1
ATOM 2267 C CA . PRO A 1 281 ? 28.053 -3.391 14.516 1.00 13.70 281 PRO A CA 1
ATOM 2268 C C . PRO A 1 281 ? 28.485 -2.846 13.131 1.00 13.85 281 PRO A C 1
ATOM 2269 O O . PRO A 1 281 ? 29.363 -2.024 13.096 1.00 14.21 281 PRO A O 1
ATOM 2273 N N . THR A 1 282 ? 27.803 -3.233 12.066 1.00 14.45 282 THR A N 1
ATOM 2274 C CA . THR A 1 282 ? 27.897 -2.569 10.792 1.00 14.84 282 THR A CA 1
ATOM 2275 C C . THR A 1 282 ? 26.925 -1.378 10.685 1.00 15.89 282 THR A C 1
ATOM 2276 O O . THR A 1 282 ? 26.894 -0.708 9.666 1.00 16.89 282 THR A O 1
ATOM 2280 N N . LYS A 1 283 ? 26.172 -1.085 11.771 1.00 17.06 283 LYS A N 1
ATOM 2281 C CA . LYS A 1 283 ? 25.197 -0.007 11.818 1.00 16.36 283 LYS A CA 1
ATOM 2282 C C . LYS A 1 283 ? 25.601 1.049 12.835 1.00 16.91 283 LYS A C 1
ATOM 2283 O O . LYS A 1 283 ? 26.068 0.717 13.939 1.00 16.40 283 LYS A O 1
ATOM 2289 N N . THR A 1 284 ? 25.272 2.299 12.544 1.00 17.11 284 THR A N 1
ATOM 2290 C CA . THR A 1 284 ? 25.201 3.394 13.530 1.00 17.04 284 THR A CA 1
ATOM 2291 C C . THR A 1 284 ? 23.744 3.689 13.880 1.00 18.55 284 THR A C 1
ATOM 2292 O O . THR A 1 284 ? 22.802 3.187 13.234 1.00 18.02 284 THR A O 1
ATOM 2296 N N . TRP A 1 285 ? 23.588 4.464 14.954 1.00 17.55 285 TRP A N 1
ATOM 2297 C CA . TRP A 1 285 ? 22.281 4.985 15.317 1.00 18.22 285 TRP A CA 1
ATOM 2298 C C . TRP A 1 285 ? 22.221 6.432 14.941 1.00 19.19 285 TRP A C 1
ATOM 2299 O O . TRP A 1 285 ? 23.139 7.220 15.236 1.00 18.91 285 TRP A O 1
ATOM 2310 N N . SER A 1 286 ? 21.039 6.834 14.476 1.00 19.87 286 SER A N 1
ATOM 2311 C CA . SER A 1 286 ? 20.799 8.246 14.174 1.00 21.16 286 SER A CA 1
ATOM 2312 C C . SER A 1 286 ? 21.043 9.166 15.337 1.00 19.89 286 SER A C 1
ATOM 2313 O O . SER A 1 286 ? 20.508 8.928 16.420 1.00 22.85 286 SER A O 1
ATOM 2316 N N . GLU A 1 287 ? 21.823 10.212 15.143 1.00 23.10 287 GLU A N 1
ATOM 2317 C CA . GLU A 1 287 ? 22.062 11.227 16.196 1.00 25.15 287 GLU A CA 1
ATOM 2318 C C . GLU A 1 287 ? 20.909 12.209 16.343 1.00 27.85 287 GLU A C 1
ATOM 2319 O O . GLU A 1 287 ? 20.782 12.871 17.371 1.00 27.30 287 GLU A O 1
ATOM 2325 N N . GLU A 1 288 ? 20.026 12.232 15.342 1.00 30.83 288 GLU A N 1
ATOM 2326 C CA . GLU A 1 288 ? 18.752 12.991 15.445 1.00 32.56 288 GLU A CA 1
ATOM 2327 C C . GLU A 1 288 ? 17.787 12.200 16.347 1.00 31.27 288 GLU A C 1
ATOM 2328 O O . GLU A 1 288 ? 17.222 12.756 17.293 1.00 28.73 288 GLU A O 1
ATOM 2334 N N . ASP A 1 289 ? 17.614 10.903 16.094 1.00 27.12 289 ASP A N 1
ATOM 2335 C CA . ASP A 1 289 ? 16.654 10.080 16.866 1.00 27.10 289 ASP A CA 1
ATOM 2336 C C . ASP A 1 289 ? 17.139 9.692 18.255 1.00 24.96 289 ASP A C 1
ATOM 2337 O O . ASP A 1 289 ? 16.350 9.486 19.179 1.00 25.45 289 ASP A O 1
ATOM 2342 N N . TYR A 1 290 ? 18.473 9.599 18.398 1.00 24.99 290 TYR A N 1
ATOM 2343 C CA . TYR A 1 290 ? 19.118 9.199 19.667 1.00 22.33 290 TYR A CA 1
ATOM 2344 C C . TYR A 1 290 ? 20.253 10.185 19.895 1.00 23.41 290 TYR A C 1
ATOM 2345 O O . TYR A 1 290 ? 21.404 9.944 19.507 1.00 21.93 290 TYR A O 1
ATOM 2354 N N . PRO A 1 291 ? 19.936 11.329 20.481 1.00 22.76 291 PRO A N 1
ATOM 2355 C CA . PRO A 1 291 ? 20.911 12.366 20.576 1.00 23.10 291 PRO A CA 1
ATOM 2356 C C . PRO A 1 291 ? 22.103 12.036 21.458 1.00 22.36 291 PRO A C 1
ATOM 2357 O O . PRO A 1 291 ? 22.005 11.301 22.435 1.00 22.46 291 PRO A O 1
ATOM 2361 N N . LEU A 1 292 ? 23.216 12.689 21.145 1.00 22.97 292 LEU A N 1
ATOM 2362 C CA . LEU A 1 292 ? 24.410 12.562 21.973 1.00 23.61 292 LEU A CA 1
ATOM 2363 C C . LEU A 1 292 ? 24.263 13.289 23.289 1.00 24.31 292 LEU A C 1
ATOM 2364 O O . LEU A 1 292 ? 23.791 14.437 23.323 1.00 27.18 292 LEU A O 1
ATOM 2369 N N . GLN A 1 293 ? 24.615 12.602 24.364 1.00 23.28 293 GLN A N 1
ATOM 2370 C CA . GLN A 1 293 ? 24.453 13.095 25.724 1.00 24.13 293 GLN A CA 1
ATOM 2371 C C . GLN A 1 293 ? 25.836 13.137 26.350 1.00 22.58 293 GLN A C 1
ATOM 2372 O O . GLN A 1 293 ? 26.496 12.105 26.401 1.00 21.12 293 GLN A O 1
ATOM 2378 N N . LYS A 1 294 ? 26.262 14.309 26.849 1.00 22.48 294 LYS A N 1
ATOM 2379 C CA . LYS A 1 294 ? 27.607 14.466 27.358 1.00 22.20 294 LYS A CA 1
ATOM 2380 C C . LYS A 1 294 ? 27.778 13.765 28.703 1.00 21.44 294 LYS A C 1
ATOM 2381 O O . LYS A 1 294 ? 26.909 13.878 29.573 1.00 22.35 294 LYS A O 1
ATOM 2387 N N . VAL A 1 295 ? 28.887 12.998 28.837 1.00 20.44 295 VAL A N 1
ATOM 2388 C CA . VAL A 1 295 ? 29.208 12.312 30.084 1.00 20.09 295 VAL A CA 1
ATOM 2389 C C . VAL A 1 295 ? 30.331 12.976 30.840 1.00 20.16 295 VAL A C 1
ATOM 2390 O O . VAL A 1 295 ? 30.226 13.235 32.057 1.00 21.78 295 VAL A O 1
ATOM 2394 N N . GLY A 1 296 ? 31.422 13.248 30.153 1.00 20.48 296 GLY A N 1
ATOM 2395 C CA . GLY A 1 296 ? 32.585 13.772 30.792 1.00 20.00 296 GLY A CA 1
ATOM 2396 C C . GLY A 1 296 ? 33.743 13.894 29.858 1.00 19.75 296 GLY A C 1
ATOM 2397 O O . GLY A 1 296 ? 33.558 13.912 28.624 1.00 20.61 296 GLY A O 1
ATOM 2398 N N . ARG A 1 297 ? 34.900 14.120 30.446 1.00 17.66 297 ARG A N 1
ATOM 2399 C CA . ARG A 1 297 ? 36.064 14.432 29.642 1.00 19.69 297 ARG A CA 1
ATOM 2400 C C . ARG A 1 297 ? 37.302 13.689 30.116 1.00 18.83 297 ARG A C 1
ATOM 2401 O O . ARG A 1 297 ? 37.549 13.556 31.314 1.00 17.95 297 ARG A O 1
ATOM 2409 N N . MET A 1 298 ? 38.018 13.145 29.137 1.00 18.56 298 MET A N 1
ATOM 2410 C CA . MET A 1 298 ? 39.285 12.438 29.377 1.00 18.26 298 MET A CA 1
ATOM 2411 C C . MET A 1 298 ? 40.472 13.273 28.846 1.00 18.44 298 MET A C 1
ATOM 2412 O O . MET A 1 298 ? 40.487 13.722 27.693 1.00 18.70 298 MET A O 1
ATOM 2417 N N . THR A 1 299 ? 41.451 13.485 29.702 1.00 17.55 299 THR A N 1
ATOM 2418 C CA . THR A 1 299 ? 42.643 14.243 29.374 1.00 18.73 299 THR A CA 1
ATOM 2419 C C . THR A 1 299 ? 43.824 13.319 29.550 1.00 18.23 299 THR A C 1
ATOM 2420 O O . THR A 1 299 ? 43.995 12.709 30.617 1.00 16.76 299 THR A O 1
ATOM 2424 N N . LEU A 1 300 ? 44.658 13.251 28.532 1.00 16.69 300 LEU A N 1
ATOM 2425 C CA . LEU A 1 300 ? 45.898 12.480 28.627 1.00 18.29 300 LEU A CA 1
ATOM 2426 C C . LEU A 1 300 ? 47.088 13.381 28.928 1.00 19.67 300 LEU A C 1
ATOM 2427 O O . LEU A 1 300 ? 47.400 14.289 28.125 1.00 19.01 300 LEU A O 1
ATOM 2432 N N . ASN A 1 301 ? 47.749 13.111 30.059 1.00 19.35 301 ASN A N 1
ATOM 2433 C CA . ASN A 1 301 ? 48.706 14.079 30.612 1.00 21.64 301 ASN A CA 1
ATOM 2434 C C . ASN A 1 301 ? 50.064 13.495 31.063 1.00 20.62 301 ASN A C 1
ATOM 2435 O O . ASN A 1 301 ? 50.867 14.198 31.658 1.00 20.18 301 ASN A O 1
ATOM 2440 N N . ARG A 1 302 ? 50.321 12.223 30.783 1.00 19.29 302 ARG A N 1
ATOM 2441 C CA . ARG A 1 302 ? 51.566 11.597 31.222 1.00 19.89 302 ARG A CA 1
ATOM 2442 C C . ARG A 1 302 ? 52.033 10.503 30.239 1.00 19.59 302 ARG A C 1
ATOM 2443 O O . ARG A 1 302 ? 51.311 9.547 29.981 1.00 17.44 302 ARG A O 1
ATOM 2451 N N . ASN A 1 303 ? 53.285 10.600 29.782 1.00 18.57 303 ASN A N 1
ATOM 2452 C CA . ASN A 1 303 ? 53.863 9.546 29.023 1.00 19.79 303 ASN A CA 1
ATOM 2453 C C . ASN A 1 303 ? 54.309 8.406 29.976 1.00 18.52 303 ASN A C 1
ATOM 2454 O O . ASN A 1 303 ? 54.648 8.638 31.133 1.00 19.23 303 ASN A O 1
ATOM 2459 N N . PRO A 1 304 ? 54.316 7.174 29.471 1.00 19.03 304 PRO A N 1
ATOM 2460 C CA . PRO A 1 304 ? 54.863 6.075 30.291 1.00 18.34 304 PRO A CA 1
ATOM 2461 C C . PRO A 1 304 ? 56.319 6.229 30.598 1.00 17.84 304 PRO A C 1
ATOM 2462 O O . PRO A 1 304 ? 57.087 6.954 29.872 1.00 18.97 304 PRO A O 1
ATOM 2466 N N . GLU A 1 305 ? 56.738 5.519 31.632 1.00 19.05 305 GLU A N 1
ATOM 2467 C CA . GLU A 1 305 ? 58.204 5.516 31.931 1.00 19.94 305 GLU A CA 1
ATOM 2468 C C . GLU A 1 305 ? 59.000 4.561 31.080 1.00 19.05 305 GLU A C 1
ATOM 2469 O O . GLU A 1 305 ? 60.184 4.793 30.867 1.00 17.90 305 GLU A O 1
ATOM 2475 N N . ASN A 1 306 ? 58.370 3.466 30.630 1.00 16.67 306 ASN A N 1
ATOM 2476 C CA . ASN A 1 306 ? 59.091 2.467 29.806 1.00 16.65 306 ASN A CA 1
ATOM 2477 C C . ASN A 1 306 ? 58.094 1.895 28.787 1.00 14.70 306 ASN A C 1
ATOM 2478 O O . ASN A 1 306 ? 57.012 1.420 29.136 1.00 14.27 306 ASN A O 1
ATOM 2483 N N . PHE A 1 307 ? 58.427 2.025 27.527 1.00 14.25 307 PHE A N 1
ATOM 2484 C CA . PHE A 1 307 ? 57.455 1.688 26.481 1.00 14.59 307 PHE A CA 1
ATOM 2485 C C . PHE A 1 307 ? 57.116 0.199 26.523 1.00 12.63 307 PHE A C 1
ATOM 2486 O O . PHE A 1 307 ? 55.943 -0.211 26.422 1.00 13.84 307 PHE A O 1
ATOM 2494 N N . PHE A 1 308 ? 58.133 -0.646 26.590 1.00 12.87 308 PHE A N 1
ATOM 2495 C CA . PHE A 1 308 ? 57.850 -2.098 26.609 1.00 13.57 308 PHE A CA 1
ATOM 2496 C C . PHE A 1 308 ? 56.945 -2.479 27.805 1.00 14.02 308 PHE A C 1
ATOM 2497 O O . PHE A 1 308 ? 55.964 -3.220 27.654 1.00 14.04 308 PHE A O 1
ATOM 2505 N N . ALA A 1 309 ? 57.362 -2.080 28.995 1.00 13.76 309 ALA A N 1
ATOM 2506 C CA . ALA A 1 309 ? 56.780 -2.596 30.178 1.00 14.71 309 ALA A CA 1
ATOM 2507 C C . ALA A 1 309 ? 55.318 -2.160 30.303 1.00 14.07 309 ALA A C 1
ATOM 2508 O O . ALA A 1 309 ? 54.505 -2.869 30.901 1.00 16.03 309 ALA A O 1
ATOM 2510 N N . GLU A 1 310 ? 55.020 -0.959 29.803 1.00 13.23 310 GLU A N 1
ATOM 2511 C CA . GLU A 1 310 ? 53.705 -0.322 29.970 1.00 15.16 310 GLU A CA 1
ATOM 2512 C C . GLU A 1 310 ? 52.896 -0.349 28.692 1.00 15.90 310 GLU A C 1
ATOM 2513 O O . GLU A 1 310 ? 51.810 -0.879 28.690 1.00 19.96 310 GLU A O 1
ATOM 2519 N N . THR A 1 311 ? 53.428 0.127 27.587 1.00 15.07 311 THR A N 1
ATOM 2520 C CA . THR A 1 311 ? 52.640 0.145 26.346 1.00 15.28 311 THR A CA 1
ATOM 2521 C C . THR A 1 311 ? 52.619 -1.230 25.649 1.00 15.71 311 THR A C 1
ATOM 2522 O O . THR A 1 311 ? 51.538 -1.741 25.322 1.00 14.79 311 THR A O 1
ATOM 2526 N N . GLU A 1 312 ? 53.793 -1.836 25.480 1.00 14.40 312 GLU A N 1
ATOM 2527 C CA . GLU A 1 312 ? 53.835 -3.096 24.757 1.00 13.66 312 GLU A CA 1
ATOM 2528 C C . GLU A 1 312 ? 53.099 -4.173 25.546 1.00 13.25 312 GLU A C 1
ATOM 2529 O O . GLU A 1 312 ? 52.373 -4.960 24.954 1.00 14.08 312 GLU A O 1
ATOM 2535 N N . GLN A 1 313 ? 53.229 -4.177 26.876 1.00 14.18 313 GLN A N 1
ATOM 2536 C CA . GLN A 1 313 ? 52.624 -5.242 27.686 1.00 13.60 313 GLN A CA 1
ATOM 2537 C C . GLN A 1 313 ? 51.148 -4.911 28.151 1.00 13.22 313 GLN A C 1
ATOM 2538 O O . GLN A 1 313 ? 50.585 -5.724 28.797 1.00 14.18 313 GLN A O 1
ATOM 2544 N N . ALA A 1 314 ? 50.606 -3.742 27.826 1.00 12.53 314 ALA A N 1
ATOM 2545 C CA . ALA A 1 314 ? 49.241 -3.433 28.092 1.00 12.81 314 ALA A CA 1
ATOM 2546 C C . ALA A 1 314 ? 48.285 -4.406 27.477 1.00 13.34 314 ALA A C 1
ATOM 2547 O O . ALA A 1 314 ? 48.371 -4.776 26.288 1.00 12.53 314 ALA A O 1
ATOM 2549 N N . ALA A 1 315 ? 47.310 -4.812 28.251 1.00 13.55 315 ALA A N 1
ATOM 2550 C CA . ALA A 1 315 ? 46.322 -5.779 27.873 1.00 13.26 315 ALA A CA 1
ATOM 2551 C C . ALA A 1 315 ? 44.939 -5.141 28.158 1.00 14.41 315 ALA A C 1
ATOM 2552 O O . ALA A 1 315 ? 44.605 -4.886 29.313 1.00 14.56 315 ALA A O 1
ATOM 2554 N N . PHE A 1 316 ? 44.132 -4.979 27.109 1.00 13.34 316 PHE A N 1
ATOM 2555 C CA . PHE A 1 316 ? 42.762 -4.526 27.211 1.00 13.34 316 PHE A CA 1
ATOM 2556 C C . PHE A 1 316 ? 41.852 -5.646 26.787 1.00 13.26 316 PHE A C 1
ATOM 2557 O O . PHE A 1 316 ? 42.172 -6.374 25.833 1.00 14.30 316 PHE A O 1
ATOM 2565 N N . THR A 1 317 ? 40.651 -5.757 27.382 1.00 13.49 317 THR A N 1
ATOM 2566 C CA . THR A 1 317 ? 39.611 -6.659 26.871 1.00 13.71 317 THR A CA 1
ATOM 2567 C C . THR A 1 317 ? 38.204 -6.091 26.964 1.00 13.30 317 THR A C 1
ATOM 2568 O O . THR A 1 317 ? 37.863 -5.480 27.978 1.00 14.40 317 THR A O 1
ATOM 2572 N N . PRO A 1 318 ? 37.338 -6.296 25.923 1.00 13.90 318 PRO A N 1
ATOM 2573 C CA . PRO A 1 318 ? 35.935 -5.795 26.013 1.00 12.84 318 PRO A CA 1
ATOM 2574 C C . PRO A 1 318 ? 35.172 -6.502 27.133 1.00 14.43 318 PRO A C 1
ATOM 2575 O O . PRO A 1 318 ? 34.201 -5.964 27.556 1.00 14.09 318 PRO A O 1
ATOM 2579 N N . SER A 1 319 ? 35.645 -7.671 27.554 1.00 15.06 319 SER A N 1
ATOM 2580 C CA . SER A 1 319 ? 35.068 -8.401 28.692 1.00 14.39 319 SER A CA 1
ATOM 2581 C C . SER A 1 319 ? 35.526 -7.916 30.018 1.00 15.12 319 SER A C 1
ATOM 2582 O O . SER A 1 319 ? 35.019 -8.367 31.008 1.00 17.58 319 SER A O 1
ATOM 2585 N N . ALA A 1 320 ? 36.325 -6.869 30.092 1.00 14.81 320 ALA A N 1
ATOM 2586 C CA . ALA A 1 320 ? 36.641 -6.249 31.385 1.00 15.70 320 ALA A CA 1
ATOM 2587 C C . ALA A 1 320 ? 35.527 -5.224 31.652 1.00 15.10 320 ALA A C 1
ATOM 2588 O O . ALA A 1 320 ? 35.691 -4.013 31.472 1.00 16.26 320 ALA A O 1
ATOM 2590 N N . LEU A 1 321 ? 34.411 -5.724 32.092 1.00 18.23 321 LEU A N 1
ATOM 2591 C CA . LEU A 1 321 ? 33.200 -4.914 32.355 1.00 16.00 321 LEU A CA 1
ATOM 2592 C C . LEU A 1 321 ? 33.061 -4.698 33.843 1.00 17.62 321 LEU A C 1
ATOM 2593 O O . LEU A 1 321 ? 33.611 -5.489 34.626 1.00 17.60 321 LEU A O 1
ATOM 2598 N N . VAL A 1 322 ? 32.340 -3.660 34.246 1.00 16.76 322 VAL A N 1
ATOM 2599 C CA . VAL A 1 322 ? 32.166 -3.331 35.635 1.00 17.65 322 VAL A CA 1
ATOM 2600 C C . VAL A 1 322 ? 30.665 -3.307 35.920 1.00 16.76 322 VAL A C 1
ATOM 2601 O O . VAL A 1 322 ? 29.872 -3.205 34.955 1.00 15.84 322 VAL A O 1
ATOM 2605 N N . PRO A 1 323 ? 30.294 -3.473 37.185 1.00 19.09 323 PRO A N 1
ATOM 2606 C CA . PRO A 1 323 ? 28.889 -3.537 37.494 1.00 18.46 323 PRO A CA 1
ATOM 2607 C C . PRO A 1 323 ? 28.149 -2.344 36.941 1.00 18.61 323 PRO A C 1
ATOM 2608 O O . PRO A 1 323 ? 28.588 -1.193 37.119 1.00 20.09 323 PRO A O 1
ATOM 2612 N N . GLY A 1 324 ? 27.028 -2.639 36.255 1.00 17.37 324 GLY A N 1
ATOM 2613 C CA . GLY A 1 324 ? 26.230 -1.611 35.541 1.00 16.80 324 GLY A CA 1
ATOM 2614 C C . GLY A 1 324 ? 26.499 -1.465 34.058 1.00 16.27 324 GLY A C 1
ATOM 2615 O O . GLY A 1 324 ? 25.799 -0.765 33.353 1.00 14.97 324 GLY A O 1
ATOM 2616 N N . ILE A 1 325 ? 27.574 -2.117 33.588 1.00 16.09 325 ILE A N 1
ATOM 2617 C CA . ILE A 1 325 ? 27.903 -2.110 32.151 1.00 16.11 325 ILE A CA 1
ATOM 2618 C C . ILE A 1 325 ? 28.134 -3.526 31.697 1.00 17.33 325 ILE A C 1
ATOM 2619 O O . ILE A 1 325 ? 29.000 -4.226 32.243 1.00 16.98 325 ILE A O 1
ATOM 2624 N N . GLU A 1 326 ? 27.321 -3.954 30.740 1.00 18.06 326 GLU A N 1
ATOM 2625 C CA . GLU A 1 326 ? 27.276 -5.335 30.286 1.00 16.95 326 GLU A CA 1
ATOM 2626 C C . GLU A 1 326 ? 27.415 -5.440 28.759 1.00 16.36 326 GLU A C 1
ATOM 2627 O O . GLU A 1 326 ? 27.188 -4.472 28.047 1.00 15.92 326 GLU A O 1
ATOM 2633 N N . ALA A 1 327 ? 27.786 -6.638 28.284 1.00 15.60 327 ALA A N 1
ATOM 2634 C CA . ALA A 1 327 ? 27.813 -6.894 26.830 1.00 16.37 327 ALA A CA 1
ATOM 2635 C C . ALA A 1 327 ? 26.408 -6.855 26.280 1.00 16.01 327 ALA A C 1
ATOM 2636 O O . ALA A 1 327 ? 25.426 -7.167 26.993 1.00 17.86 327 ALA A O 1
ATOM 2638 N N . SER A 1 328 ? 26.242 -6.445 25.054 1.00 16.22 328 SER A N 1
ATOM 2639 C CA . SER A 1 328 ? 25.046 -6.782 24.347 1.00 17.28 328 SER A CA 1
ATOM 2640 C C . SER A 1 328 ? 25.239 -8.124 23.632 1.00 18.67 328 SER A C 1
ATOM 2641 O O . SER A 1 328 ? 26.376 -8.668 23.530 1.00 21.49 328 SER A O 1
ATOM 2644 N N . GLU A 1 329 ? 24.159 -8.527 22.979 1.00 18.72 329 GLU A N 1
ATOM 2645 C CA . GLU A 1 329 ? 24.101 -9.724 22.130 1.00 19.31 329 GLU A CA 1
ATOM 2646 C C . GLU A 1 329 ? 24.872 -9.681 20.794 1.00 19.33 329 GLU A C 1
ATOM 2647 O O . GLU A 1 329 ? 24.972 -10.693 20.108 1.00 19.12 329 GLU A O 1
ATOM 2653 N N . ASP A 1 330 ? 25.469 -8.545 20.472 1.00 17.17 330 ASP A N 1
ATOM 2654 C CA . ASP A 1 330 ? 26.230 -8.339 19.238 1.00 16.75 330 ASP A CA 1
ATOM 2655 C C . ASP A 1 330 ? 27.232 -9.528 19.048 1.00 17.55 330 ASP A C 1
ATOM 2656 O O . ASP A 1 330 ? 28.044 -9.731 19.927 1.00 15.36 330 ASP A O 1
ATOM 2661 N N . LYS A 1 331 ? 27.174 -10.250 17.897 1.00 15.14 331 LYS A N 1
ATOM 2662 C CA . LYS A 1 331 ? 27.836 -11.504 17.798 1.00 15.88 331 LYS A CA 1
ATOM 2663 C C . LYS A 1 331 ? 29.363 -11.274 17.533 1.00 14.78 331 LYS A C 1
ATOM 2664 O O . LYS A 1 331 ? 30.136 -12.187 17.706 1.00 17.07 331 LYS A O 1
ATOM 2670 N N . LEU A 1 332 ? 29.692 -10.068 17.085 1.00 14.21 332 LEU A N 1
ATOM 2671 C CA . LEU A 1 332 ? 31.101 -9.662 16.893 1.00 13.92 332 LEU A CA 1
ATOM 2672 C C . LEU A 1 332 ? 31.699 -9.406 18.300 1.00 13.94 332 LEU A C 1
ATOM 2673 O O . LEU A 1 332 ? 32.720 -10.040 18.656 1.00 14.06 332 LEU A O 1
ATOM 2678 N N . LEU A 1 333 ? 30.985 -8.640 19.115 1.00 13.36 333 LEU A N 1
ATOM 2679 C CA . LEU A 1 333 ? 31.386 -8.424 20.545 1.00 13.98 333 LEU A CA 1
ATOM 2680 C C . LEU A 1 333 ? 31.533 -9.742 21.310 1.00 16.01 333 LEU A C 1
ATOM 2681 O O . LEU A 1 333 ? 32.511 -9.935 22.039 1.00 15.94 333 LEU A O 1
ATOM 2686 N N . GLN A 1 334 ? 30.589 -10.634 21.128 1.00 15.57 334 GLN A N 1
ATOM 2687 C CA . GLN A 1 334 ? 30.634 -11.871 21.862 1.00 16.52 334 GLN A CA 1
ATOM 2688 C C . GLN A 1 334 ? 31.971 -12.627 21.728 1.00 15.81 334 GLN A C 1
ATOM 2689 O O . GLN A 1 334 ? 32.490 -13.137 22.700 1.00 14.68 334 GLN A O 1
ATOM 2695 N N . GLY A 1 335 ? 32.473 -12.741 20.519 1.00 14.05 335 GLY A N 1
ATOM 2696 C CA . GLY A 1 335 ? 33.746 -13.371 20.300 1.00 13.81 335 GLY A CA 1
ATOM 2697 C C . GLY A 1 335 ? 34.895 -12.635 20.943 1.00 14.09 335 GLY A C 1
ATOM 2698 O O . GLY A 1 335 ? 35.876 -13.253 21.388 1.00 12.70 335 GLY A O 1
ATOM 2699 N N . ARG A 1 336 ? 34.844 -11.315 20.894 1.00 12.73 336 ARG A N 1
ATOM 2700 C CA . ARG A 1 336 ? 35.927 -10.482 21.496 1.00 12.47 336 ARG A CA 1
ATOM 2701 C C . ARG A 1 336 ? 36.063 -10.748 22.932 1.00 12.82 336 ARG A C 1
ATOM 2702 O O . ARG A 1 336 ? 37.137 -10.720 23.504 1.00 13.73 336 ARG A O 1
ATOM 2710 N N . LEU A 1 337 ? 34.918 -10.998 23.595 1.00 12.53 337 LEU A N 1
ATOM 2711 C CA . LEU A 1 337 ? 34.947 -11.250 25.016 1.00 14.13 337 LEU A CA 1
ATOM 2712 C C . LEU A 1 337 ? 35.932 -12.396 25.353 1.00 13.85 337 LEU A C 1
ATOM 2713 O O . LEU A 1 337 ? 36.564 -12.368 26.402 1.00 15.37 337 LEU A O 1
ATOM 2718 N N . PHE A 1 338 ? 35.976 -13.384 24.497 1.00 14.38 338 PHE A N 1
ATOM 2719 C CA . PHE A 1 338 ? 36.918 -14.534 24.597 1.00 15.13 338 PHE A CA 1
ATOM 2720 C C . PHE A 1 338 ? 38.348 -14.199 24.084 1.00 13.50 338 PHE A C 1
ATOM 2721 O O . PHE A 1 338 ? 39.321 -14.514 24.754 1.00 14.01 338 PHE A O 1
ATOM 2729 N N . SER A 1 339 ? 38.451 -13.636 22.855 1.00 13.01 339 SER A N 1
ATOM 2730 C CA . SER A 1 339 ? 39.694 -13.584 22.116 1.00 13.22 339 SER A CA 1
ATOM 2731 C C . SER A 1 339 ? 40.743 -12.734 22.812 1.00 11.95 339 SER A C 1
ATOM 2732 O O . SER A 1 339 ? 41.926 -13.092 22.781 1.00 11.26 339 SER A O 1
ATOM 2735 N N . TYR A 1 340 ? 40.378 -11.655 23.509 1.00 12.50 340 TYR A N 1
ATOM 2736 C CA . TYR A 1 340 ? 41.420 -10.805 24.061 1.00 12.22 340 TYR A CA 1
ATOM 2737 C C . TYR A 1 340 ? 42.183 -11.439 25.203 1.00 11.60 340 TYR A C 1
ATOM 2738 O O . TYR A 1 340 ? 43.403 -11.531 25.157 1.00 10.84 340 TYR A O 1
ATOM 2747 N N . PRO A 1 341 ? 41.495 -11.948 26.262 1.00 11.60 341 PRO A N 1
ATOM 2748 C CA . PRO A 1 341 ? 42.244 -12.582 27.360 1.00 11.54 341 PRO A CA 1
ATOM 2749 C C . PRO A 1 341 ? 42.902 -13.864 26.902 1.00 11.94 341 PRO A C 1
ATOM 2750 O O . PRO A 1 341 ? 44.049 -14.123 27.310 1.00 11.18 341 PRO A O 1
ATOM 2754 N N . ASP A 1 342 ? 42.310 -14.547 25.935 1.00 12.32 342 ASP A N 1
ATOM 2755 C CA . ASP A 1 342 ? 42.965 -15.684 25.265 1.00 13.29 342 ASP A CA 1
ATOM 2756 C C . ASP A 1 342 ? 44.301 -15.357 24.671 1.00 12.90 342 ASP A C 1
ATOM 2757 O O . ASP A 1 342 ? 45.305 -15.981 24.955 1.00 12.60 342 ASP A O 1
ATOM 2762 N N . THR A 1 343 ? 44.334 -14.335 23.806 1.00 12.21 343 THR A N 1
ATOM 2763 C CA . THR A 1 343 ? 45.579 -14.000 23.117 1.00 11.99 343 THR A CA 1
ATOM 2764 C C . THR A 1 343 ? 46.593 -13.474 24.160 1.00 12.22 343 THR A C 1
ATOM 2765 O O . THR A 1 343 ? 47.799 -13.680 24.005 1.00 11.58 343 THR A O 1
ATOM 2769 N N . GLN A 1 344 ? 46.092 -12.748 25.159 1.00 13.88 344 GLN A N 1
ATOM 2770 C CA . GLN A 1 344 ? 46.948 -12.146 26.173 1.00 14.74 344 GLN A CA 1
ATOM 2771 C C . GLN A 1 344 ? 47.666 -13.157 27.083 1.00 14.00 344 GLN A C 1
ATOM 2772 O O . GLN A 1 344 ? 48.861 -13.009 27.379 1.00 12.56 344 GLN A O 1
ATOM 2778 N N . ARG A 1 345 ? 46.987 -14.249 27.372 1.00 12.16 345 ARG A N 1
ATOM 2779 C CA . ARG A 1 345 ? 47.649 -15.360 28.049 1.00 13.13 345 ARG A CA 1
ATOM 2780 C C . ARG A 1 345 ? 48.871 -15.884 27.291 1.00 14.05 345 ARG A C 1
ATOM 2781 O O . ARG A 1 345 ? 49.863 -16.200 27.907 1.00 13.83 345 ARG A O 1
ATOM 2789 N N . HIS A 1 346 ? 48.741 -16.028 25.990 1.00 14.12 346 HIS A N 1
ATOM 2790 C CA . HIS A 1 346 ? 49.828 -16.402 25.063 1.00 14.86 346 HIS A CA 1
ATOM 2791 C C . HIS A 1 346 ? 50.879 -15.298 24.935 1.00 15.70 346 HIS A C 1
ATOM 2792 O O . HIS A 1 346 ? 52.132 -15.595 24.968 1.00 16.07 346 HIS A O 1
ATOM 2799 N N . ARG A 1 347 ? 50.443 -14.064 24.647 1.00 13.76 347 ARG A N 1
ATOM 2800 C CA . ARG A 1 347 ? 51.367 -13.019 24.287 1.00 13.58 347 ARG A CA 1
ATOM 2801 C C . ARG A 1 347 ? 52.221 -12.624 25.524 1.00 13.78 347 ARG A C 1
ATOM 2802 O O . ARG A 1 347 ? 53.401 -12.283 25.409 1.00 14.26 347 ARG A O 1
ATOM 2810 N N . LEU A 1 348 ? 51.580 -12.631 26.686 1.00 14.72 348 LEU A N 1
ATOM 2811 C CA . LEU A 1 348 ? 52.100 -11.967 27.931 1.00 14.19 348 LEU A CA 1
ATOM 2812 C C . LEU A 1 348 ? 52.354 -12.898 29.128 1.00 13.84 348 LEU A C 1
ATOM 2813 O O . LEU A 1 348 ? 53.118 -12.533 30.001 1.00 14.07 348 LEU A O 1
ATOM 2818 N N . GLY A 1 349 ? 51.771 -14.084 29.097 1.00 14.10 349 GLY A N 1
ATOM 2819 C CA . GLY A 1 349 ? 51.835 -15.035 30.190 1.00 13.31 349 GLY A CA 1
ATOM 2820 C C . GLY A 1 349 ? 50.541 -15.200 30.924 1.00 12.69 349 GLY A C 1
ATOM 2821 O O . GLY A 1 349 ? 49.743 -14.304 30.991 1.00 13.99 349 GLY A O 1
ATOM 2822 N N . ALA A 1 350 ? 50.370 -16.356 31.510 1.00 11.81 350 ALA A N 1
ATOM 2823 C CA . ALA A 1 350 ? 49.191 -16.655 32.379 1.00 12.44 350 ALA A CA 1
ATOM 2824 C C . ALA A 1 350 ? 48.907 -15.566 33.400 1.00 12.23 350 ALA A C 1
ATOM 2825 O O . ALA A 1 350 ? 47.718 -15.282 33.739 1.00 11.83 350 ALA A O 1
ATOM 2827 N N . ASN A 1 351 ? 49.954 -15.016 34.001 1.00 10.76 351 ASN A N 1
ATOM 2828 C CA . ASN A 1 351 ? 49.876 -13.981 35.032 1.00 12.11 351 ASN A CA 1
ATOM 2829 C C . ASN A 1 351 ? 50.005 -12.571 34.504 1.00 11.57 351 ASN A C 1
ATOM 2830 O O . ASN A 1 351 ? 50.412 -11.643 35.228 1.00 12.14 351 ASN A O 1
ATOM 2835 N N . TYR A 1 352 ? 49.528 -12.330 33.277 1.00 11.37 352 TYR A N 1
ATOM 2836 C CA . TYR A 1 352 ? 49.637 -10.982 32.700 1.00 12.06 352 TYR A CA 1
ATOM 2837 C C . TYR A 1 352 ? 48.884 -9.924 33.434 1.00 12.81 352 TYR A C 1
ATOM 2838 O O . TYR A 1 352 ? 49.252 -8.724 33.377 1.00 13.42 352 TYR A O 1
ATOM 2847 N N . MET A 1 353 ? 47.858 -10.322 34.195 1.00 13.57 353 MET A N 1
ATOM 2848 C CA . MET A 1 353 ? 47.116 -9.333 35.004 1.00 15.28 353 MET A CA 1
ATOM 2849 C C . MET A 1 353 ? 47.882 -8.771 36.209 1.00 16.04 353 MET A C 1
ATOM 2850 O O . MET A 1 353 ? 47.428 -7.808 36.854 1.00 17.66 353 MET A O 1
ATOM 2855 N N . ARG A 1 354 ? 49.032 -9.351 36.512 1.00 15.44 354 ARG A N 1
ATOM 2856 C CA . ARG A 1 354 ? 49.971 -8.805 37.500 1.00 16.68 354 ARG A CA 1
ATOM 2857 C C . ARG A 1 354 ? 51.009 -7.838 36.995 1.00 16.81 354 ARG A C 1
ATOM 2858 O O . ARG A 1 354 ? 51.773 -7.242 37.769 1.00 17.94 354 ARG A O 1
ATOM 2866 N N . ILE A 1 355 ? 51.077 -7.666 35.684 1.00 15.35 355 ILE A N 1
ATOM 2867 C CA . ILE A 1 355 ? 51.958 -6.700 35.137 1.00 15.61 355 ILE A CA 1
ATOM 2868 C C . ILE A 1 355 ? 51.399 -5.337 35.539 1.00 15.18 355 ILE A C 1
ATOM 2869 O O . ILE A 1 355 ? 50.237 -5.105 35.388 1.00 14.04 355 ILE A O 1
ATOM 2874 N N . PRO A 1 356 ? 52.235 -4.445 36.043 1.00 16.13 356 PRO A N 1
ATOM 2875 C CA . PRO A 1 356 ? 51.710 -3.205 36.679 1.00 16.43 356 PRO A CA 1
ATOM 2876 C C . PRO A 1 356 ? 50.661 -2.413 35.914 1.00 16.67 356 PRO A C 1
ATOM 2877 O O . PRO A 1 356 ? 49.618 -2.089 36.501 1.00 18.54 356 PRO A O 1
ATOM 2881 N N . VAL A 1 357 ? 50.867 -2.132 34.599 1.00 15.77 357 VAL A N 1
ATOM 2882 C CA . VAL A 1 357 ? 49.866 -1.404 33.880 1.00 16.23 357 VAL A CA 1
ATOM 2883 C C . VAL A 1 357 ? 48.517 -2.080 33.822 1.00 16.14 357 VAL A C 1
ATOM 2884 O O . VAL A 1 357 ? 47.461 -1.420 33.728 1.00 16.30 357 VAL A O 1
ATOM 2888 N N . ASN A 1 358 ? 48.488 -3.406 33.953 1.00 14.89 358 ASN A N 1
ATOM 2889 C CA . ASN A 1 358 ? 47.236 -4.152 33.901 1.00 14.01 358 ASN A CA 1
ATOM 2890 C C . ASN A 1 358 ? 46.555 -4.394 35.250 1.00 14.84 358 ASN A C 1
ATOM 2891 O O . ASN A 1 358 ? 45.420 -4.826 35.294 1.00 15.39 358 ASN A O 1
ATOM 2896 N N . CYS A 1 359 ? 47.277 -4.076 36.308 1.00 14.74 359 CYS A N 1
ATOM 2897 C CA . CYS A 1 359 ? 46.761 -4.266 37.688 1.00 17.01 359 CYS A CA 1
ATOM 2898 C C . CYS A 1 359 ? 45.583 -3.360 37.945 1.00 17.18 359 CYS A C 1
ATOM 2899 O O . CYS A 1 359 ? 45.645 -2.153 37.632 1.00 19.10 359 CYS A O 1
ATOM 2902 N N . PRO A 1 360 ? 44.522 -3.881 38.590 1.00 18.08 360 PRO A N 1
ATOM 2903 C CA . PRO A 1 360 ? 43.486 -2.987 39.111 1.00 18.55 360 PRO A CA 1
ATOM 2904 C C . PRO A 1 360 ? 43.937 -2.134 40.291 1.00 17.68 360 PRO A C 1
ATOM 2905 O O . PRO A 1 360 ? 44.899 -2.462 40.950 1.00 17.42 360 PRO A O 1
ATOM 2909 N N . TYR A 1 361 ? 43.225 -1.044 40.496 1.00 19.44 361 TYR A N 1
ATOM 2910 C CA . TYR A 1 361 ? 43.310 -0.292 41.760 1.00 20.44 361 TYR A CA 1
ATOM 2911 C C . TYR A 1 361 ? 42.480 -0.975 42.855 1.00 20.93 361 TYR A C 1
ATOM 2912 O O . TYR A 1 361 ? 42.867 -0.921 44.007 1.00 19.21 361 TYR A O 1
ATOM 2921 N N . ALA A 1 362 ? 41.364 -1.560 42.469 1.00 19.91 362 ALA A N 1
ATOM 2922 C CA . ALA A 1 362 ? 40.518 -2.306 43.357 1.00 19.25 362 ALA A CA 1
ATOM 2923 C C . ALA A 1 362 ? 41.244 -3.593 43.818 1.00 20.19 362 ALA A C 1
ATOM 2924 O O . ALA A 1 362 ? 42.090 -4.117 43.129 1.00 20.07 362 ALA A O 1
ATOM 2926 N N . PRO A 1 363 ? 40.967 -4.049 45.008 1.00 21.34 363 PRO A N 1
ATOM 2927 C CA . PRO A 1 363 ? 41.616 -5.234 45.578 1.00 22.45 363 PRO A CA 1
ATOM 2928 C C . PRO A 1 363 ? 41.295 -6.474 44.770 1.00 18.50 363 PRO A C 1
ATOM 2929 O O . PRO A 1 363 ? 40.185 -6.561 44.218 1.00 18.45 363 PRO A O 1
ATOM 2933 N N . VAL A 1 364 ? 42.270 -7.358 44.633 1.00 18.41 364 VAL A N 1
ATOM 2934 C CA . VAL A 1 364 ? 42.063 -8.655 43.945 1.00 16.77 364 VAL A CA 1
ATOM 2935 C C . VAL A 1 364 ? 42.282 -9.739 45.029 1.00 17.48 364 VAL A C 1
ATOM 2936 O O . VAL A 1 364 ? 43.331 -9.798 45.703 1.00 17.34 364 VAL A O 1
ATOM 2940 N N . HIS A 1 365 ? 41.247 -10.541 45.278 1.00 16.68 365 HIS A N 1
ATOM 2941 C CA . HIS A 1 365 ? 41.312 -11.665 46.189 1.00 17.82 365 HIS A CA 1
ATOM 2942 C C . HIS A 1 365 ? 40.596 -12.816 45.509 1.00 16.23 365 HIS A C 1
ATOM 2943 O O . HIS A 1 365 ? 39.363 -12.759 45.307 1.00 17.96 365 HIS A O 1
ATOM 2950 N N . ASN A 1 366 ? 41.305 -13.888 45.262 1.00 16.57 366 ASN A N 1
ATOM 2951 C CA . ASN A 1 366 ? 40.667 -15.099 44.764 1.00 14.98 366 ASN A CA 1
ATOM 2952 C C . ASN A 1 366 ? 41.491 -16.333 45.000 1.00 14.93 366 ASN A C 1
ATOM 2953 O O . ASN A 1 366 ? 42.486 -16.294 45.689 1.00 15.56 366 ASN A O 1
ATOM 2958 N N . ASN A 1 367 ? 41.007 -17.470 44.523 1.00 14.95 367 ASN A N 1
ATOM 2959 C CA . ASN A 1 367 ? 41.670 -18.744 44.778 1.00 14.30 367 ASN A CA 1
ATOM 2960 C C . ASN A 1 367 ? 42.537 -19.249 43.625 1.00 14.90 367 ASN A C 1
ATOM 2961 O O . ASN A 1 367 ? 42.892 -20.433 43.633 1.00 16.89 367 ASN A O 1
ATOM 2966 N N . GLN A 1 368 ? 42.789 -18.378 42.665 1.00 13.51 368 GLN A N 1
ATOM 2967 C CA . GLN A 1 368 ? 43.709 -18.748 41.574 1.00 13.65 368 GLN A CA 1
ATOM 2968 C C . GLN A 1 368 ? 45.087 -18.887 42.157 1.00 13.78 368 GLN A C 1
ATOM 2969 O O . GLN A 1 368 ? 45.416 -18.297 43.200 1.00 14.87 368 GLN A O 1
ATOM 2975 N N . GLN A 1 369 ? 45.935 -19.622 41.470 1.00 12.71 369 GLN A N 1
ATOM 2976 C CA . GLN A 1 369 ? 47.271 -19.809 41.951 1.00 12.29 369 GLN A CA 1
ATOM 2977 C C . GLN A 1 369 ? 48.242 -20.144 40.825 1.00 12.71 369 GLN A C 1
ATOM 2978 O O . GLN A 1 369 ? 47.871 -20.643 39.800 1.00 12.73 369 GLN A O 1
ATOM 2984 N N . ASP A 1 370 ? 49.510 -19.901 41.128 1.00 12.93 370 ASP A N 1
ATOM 2985 C CA . ASP A 1 370 ? 50.642 -20.464 40.389 1.00 13.00 370 ASP A CA 1
ATOM 2986 C C . ASP A 1 370 ? 50.705 -19.887 38.946 1.00 12.77 370 ASP A C 1
ATOM 2987 O O . ASP A 1 370 ? 50.335 -18.710 38.702 1.00 12.01 370 ASP A O 1
ATOM 2992 N N . GLY A 1 371 ? 51.271 -20.661 38.021 1.00 13.11 371 GLY A N 1
ATOM 2993 C CA . GLY A 1 371 ? 51.474 -20.110 36.685 1.00 12.55 371 GLY A CA 1
ATOM 2994 C C . GLY A 1 371 ? 52.868 -19.535 36.514 1.00 14.14 371 GLY A C 1
ATOM 2995 O O . GLY A 1 371 ? 53.496 -19.107 37.470 1.00 13.67 371 GLY A O 1
ATOM 2996 N N A PHE A 1 372 ? 53.332 -19.480 35.263 0.50 13.60 372 PHE A N 1
ATOM 2997 N N B PHE A 1 372 ? 53.310 -19.479 35.273 0.50 13.58 372 PHE A N 1
ATOM 2998 C CA A PHE A 1 372 ? 54.665 -18.884 34.970 0.50 13.80 372 PHE A CA 1
ATOM 2999 C CA B PHE A 1 372 ? 54.547 -18.801 34.889 0.50 13.77 372 PHE A CA 1
ATOM 3000 C C A PHE A 1 372 ? 54.832 -17.538 35.629 0.50 13.45 372 PHE A C 1
ATOM 3001 C C B PHE A 1 372 ? 54.810 -17.511 35.614 0.50 13.47 372 PHE A C 1
ATOM 3002 O O A PHE A 1 372 ? 53.917 -16.697 35.654 0.50 13.62 372 PHE A O 1
ATOM 3003 O O B PHE A 1 372 ? 53.916 -16.676 35.668 0.50 13.53 372 PHE A O 1
ATOM 3018 N N . MET A 1 373 ? 56.015 -17.323 36.153 1.00 13.75 373 MET A N 1
ATOM 3019 C CA . MET A 1 373 ? 56.385 -16.037 36.728 1.00 13.33 373 MET A CA 1
ATOM 3020 C C . MET A 1 373 ? 55.399 -15.600 37.795 1.00 14.39 373 MET A C 1
ATOM 3021 O O . MET A 1 373 ? 54.890 -14.465 37.773 1.00 15.18 373 MET A O 1
ATOM 3026 N N . THR A 1 374 ? 55.296 -16.425 38.832 1.00 13.29 374 THR A N 1
ATOM 3027 C CA . THR A 1 374 ? 54.591 -16.031 40.045 1.00 14.49 374 THR A CA 1
ATOM 3028 C C . THR A 1 374 ? 55.496 -15.154 40.896 1.00 14.74 374 THR A C 1
ATOM 3029 O O . THR A 1 374 ? 56.415 -15.625 41.499 1.00 15.54 374 THR A O 1
ATOM 3033 N N . THR A 1 375 ? 55.176 -13.869 40.946 1.00 16.41 375 THR A N 1
ATOM 3034 C CA . THR A 1 375 ? 56.029 -12.857 41.628 1.00 18.90 375 THR A CA 1
ATOM 3035 C C . THR A 1 375 ? 55.352 -12.186 42.829 1.00 20.00 375 THR A C 1
ATOM 3036 O O . THR A 1 375 ? 56.012 -11.359 43.486 1.00 21.50 375 THR A O 1
ATOM 3040 N N . THR A 1 376 ? 54.088 -12.565 43.141 1.00 19.93 376 THR A N 1
ATOM 3041 C CA . THR A 1 376 ? 53.218 -11.843 44.117 1.00 24.51 376 THR A CA 1
ATOM 3042 C C . THR A 1 376 ? 53.333 -12.278 45.575 1.00 25.45 376 THR A C 1
ATOM 3043 O O . THR A 1 376 ? 52.551 -11.808 46.423 1.00 26.88 376 THR A O 1
ATOM 3047 N N . ARG A 1 377 ? 54.274 -13.154 45.906 1.00 21.63 377 ARG A N 1
ATOM 3048 C CA . ARG A 1 377 ? 54.426 -13.644 47.318 1.00 21.17 377 ARG A CA 1
ATOM 3049 C C . ARG A 1 377 ? 53.129 -14.181 47.943 1.00 20.38 377 ARG A C 1
ATOM 3050 O O . ARG A 1 377 ? 52.661 -13.721 48.984 1.00 20.31 377 ARG A O 1
ATOM 3058 N N . PRO A 1 378 ? 52.547 -15.185 47.331 1.00 17.43 378 PRO A N 1
ATOM 3059 C CA . PRO A 1 378 ? 51.334 -15.779 47.866 1.00 17.52 378 PRO A CA 1
ATOM 3060 C C . PRO A 1 378 ? 51.576 -16.448 49.225 1.00 18.09 378 PRO A C 1
ATOM 3061 O O . PRO A 1 378 ? 52.716 -16.860 49.552 1.00 17.98 378 PRO A O 1
ATOM 3065 N N . SER A 1 379 ? 50.505 -16.583 50.007 1.00 19.53 379 SER A N 1
ATOM 3066 C CA . SER A 1 379 ? 50.525 -17.238 51.292 1.00 20.07 379 SER A CA 1
ATOM 3067 C C . SER A 1 379 ? 49.146 -17.785 51.617 1.00 19.16 379 SER A C 1
ATOM 3068 O O . SER A 1 379 ? 48.150 -17.430 50.956 1.00 20.56 379 SER A O 1
ATOM 3071 N N . GLY A 1 380 ? 49.104 -18.689 52.601 1.00 17.90 380 GLY A N 1
ATOM 3072 C CA . GLY A 1 380 ? 47.842 -19.232 53.125 1.00 17.96 380 GLY A CA 1
ATOM 3073 C C . GLY A 1 380 ? 47.565 -20.641 52.597 1.00 17.31 380 GLY A C 1
ATOM 3074 O O . GLY A 1 380 ? 48.068 -21.054 51.529 1.00 16.53 380 GLY A O 1
ATOM 3075 N N . HIS A 1 381 ? 46.761 -21.400 53.359 1.00 17.58 381 HIS A N 1
ATOM 3076 C CA . HIS A 1 381 ? 46.489 -22.793 53.066 1.00 16.16 381 HIS A CA 1
ATOM 3077 C C . HIS A 1 381 ? 45.198 -23.028 52.226 1.00 15.33 381 HIS A C 1
ATOM 3078 O O . HIS A 1 381 ? 44.940 -24.190 51.804 1.00 15.45 381 HIS A O 1
ATOM 3085 N N . ILE A 1 382 ? 44.412 -21.989 52.064 1.00 15.54 382 ILE A N 1
ATOM 3086 C CA . ILE A 1 382 ? 43.022 -22.112 51.575 1.00 16.21 382 ILE A CA 1
ATOM 3087 C C . ILE A 1 382 ? 42.966 -21.447 50.198 1.00 17.02 382 ILE A C 1
ATOM 3088 O O . ILE A 1 382 ? 43.058 -20.217 50.045 1.00 16.23 382 ILE A O 1
ATOM 3093 N N . ASN A 1 383 ? 42.805 -22.309 49.203 1.00 15.00 383 ASN A N 1
ATOM 3094 C CA . ASN A 1 383 ? 42.712 -21.889 47.819 1.00 15.32 383 ASN A CA 1
ATOM 3095 C C . ASN A 1 383 ? 41.527 -22.498 47.107 1.00 15.02 383 ASN A C 1
ATOM 3096 O O . ASN A 1 383 ? 41.570 -22.837 45.943 1.00 15.02 383 ASN A O 1
ATOM 3101 N N . TYR A 1 384 ? 40.473 -22.713 47.892 1.00 15.40 384 TYR A N 1
ATOM 3102 C CA . TYR A 1 384 ? 39.269 -23.421 47.431 1.00 14.72 384 TYR A CA 1
ATOM 3103 C C . TYR A 1 384 ? 38.073 -22.775 48.158 1.00 15.56 384 TYR A C 1
ATOM 3104 O O . TYR A 1 384 ? 38.200 -22.293 49.279 1.00 16.79 384 TYR A O 1
ATOM 3113 N N . GLU A 1 385 ? 36.953 -22.719 47.478 1.00 15.75 385 GLU A N 1
ATOM 3114 C CA . GLU A 1 385 ? 35.685 -22.206 48.016 1.00 16.30 385 GLU A CA 1
ATOM 3115 C C . GLU A 1 385 ? 34.624 -23.085 47.401 1.00 16.72 385 GLU A C 1
ATOM 3116 O O . GLU A 1 385 ? 34.644 -23.329 46.211 1.00 17.07 385 GLU A O 1
ATOM 3122 N N . PRO A 1 386 ? 33.615 -23.478 48.178 1.00 16.42 386 PRO A N 1
ATOM 3123 C CA . PRO A 1 386 ? 33.353 -23.087 49.605 1.00 16.71 386 PRO A CA 1
ATOM 3124 C C . PRO A 1 386 ? 34.352 -23.657 50.620 1.00 17.28 386 PRO A C 1
ATOM 3125 O O . PRO A 1 386 ? 34.971 -24.699 50.375 1.00 17.03 386 PRO A O 1
ATOM 3129 N N . ASN A 1 387 ? 34.529 -22.908 51.680 1.00 17.81 387 ASN A N 1
ATOM 3130 C CA . ASN A 1 387 ? 35.351 -23.311 52.781 1.00 18.77 387 ASN A CA 1
ATOM 3131 C C . ASN A 1 387 ? 34.717 -22.875 54.088 1.00 19.91 387 ASN A C 1
ATOM 3132 O O . ASN A 1 387 ? 33.759 -22.104 54.097 1.00 19.18 387 ASN A O 1
ATOM 3137 N N . ARG A 1 388 ? 35.293 -23.371 55.183 1.00 19.28 388 ARG A N 1
ATOM 3138 C CA . ARG A 1 388 ? 34.684 -23.144 56.525 1.00 20.18 388 ARG A CA 1
ATOM 3139 C C . ARG A 1 388 ? 35.106 -21.827 57.154 1.00 21.38 388 ARG A C 1
ATOM 3140 O O . ARG A 1 388 ? 34.738 -21.556 58.316 1.00 23.35 388 ARG A O 1
ATOM 3148 N N . TYR A 1 389 ? 35.881 -21.005 56.457 1.00 23.18 389 TYR A N 1
ATOM 3149 C CA . TYR A 1 389 ? 36.531 -19.855 57.066 1.00 24.42 389 TYR A CA 1
ATOM 3150 C C . TYR A 1 389 ? 35.856 -18.554 56.677 1.00 27.59 389 TYR A C 1
ATOM 3151 O O . TYR A 1 389 ? 35.863 -18.152 55.497 1.00 25.49 389 TYR A O 1
ATOM 3160 N N . ASP A 1 390 ? 35.340 -17.835 57.662 1.00 26.37 390 ASP A N 1
ATOM 3161 C CA . ASP A 1 390 ? 34.549 -16.652 57.384 1.00 30.95 390 ASP A CA 1
ATOM 3162 C C . ASP A 1 390 ? 35.343 -15.464 56.827 1.00 30.81 390 ASP A C 1
ATOM 3163 O O . ASP A 1 390 ? 34.787 -14.603 56.122 1.00 31.88 390 ASP A O 1
ATOM 3168 N N . ASP A 1 391 ? 36.635 -15.461 57.139 1.00 30.13 391 ASP A N 1
ATOM 3169 C CA . ASP A 1 391 ? 37.568 -14.431 56.746 1.00 30.88 391 ASP A CA 1
ATOM 3170 C C . ASP A 1 391 ? 38.107 -14.621 55.329 1.00 27.80 391 ASP A C 1
ATOM 3171 O O . ASP A 1 391 ? 38.672 -13.689 54.778 1.00 29.69 391 ASP A O 1
ATOM 3176 N N . GLN A 1 392 ? 37.938 -15.805 54.736 1.00 23.52 392 GLN A N 1
ATOM 3177 C CA . GLN A 1 392 ? 38.388 -16.026 53.368 1.00 23.87 392 GLN A CA 1
ATOM 3178 C C . GLN A 1 392 ? 37.429 -15.385 52.362 1.00 23.35 392 GLN A C 1
ATOM 3179 O O . GLN A 1 392 ? 36.293 -15.078 52.676 1.00 24.08 392 GLN A O 1
ATOM 3185 N N . PRO A 1 393 ? 37.903 -15.121 51.153 1.00 22.59 393 PRO A N 1
ATOM 3186 C CA . PRO A 1 393 ? 37.011 -14.362 50.249 1.00 23.93 393 PRO A CA 1
ATOM 3187 C C . PRO A 1 393 ? 35.722 -15.123 49.906 1.00 20.91 393 PRO A C 1
ATOM 3188 O O . PRO A 1 393 ? 35.746 -16.345 49.690 1.00 21.94 393 PRO A O 1
ATOM 3192 N N . LYS A 1 394 ? 34.628 -14.395 49.825 1.00 20.68 394 LYS A N 1
ATOM 3193 C CA . LYS A 1 394 ? 33.359 -14.972 49.519 0.30 20.26 394 LYS A CA 1
ATOM 3194 C C . LYS A 1 394 ? 32.740 -14.177 48.398 1.00 18.60 394 LYS A C 1
ATOM 3195 O O . LYS A 1 394 ? 32.982 -12.969 48.220 1.00 19.26 394 LYS A O 1
ATOM 3201 N N . GLU A 1 395 ? 31.845 -14.833 47.673 1.00 18.74 395 GLU A N 1
ATOM 3202 C CA . GLU A 1 395 ? 30.986 -14.150 46.713 1.00 20.27 395 GLU A CA 1
ATOM 3203 C C . GLU A 1 395 ? 30.074 -13.108 47.389 1.00 21.22 395 GLU A C 1
ATOM 3204 O O . GLU A 1 395 ? 29.827 -13.168 48.608 1.00 19.78 395 GLU A O 1
ATOM 3210 N N . ASN A 1 396 ? 29.689 -12.107 46.608 1.00 22.30 396 ASN A N 1
ATOM 3211 C CA . ASN A 1 396 ? 28.907 -11.019 47.073 1.00 23.06 396 ASN A CA 1
ATOM 3212 C C . ASN A 1 396 ? 27.741 -10.797 46.103 1.00 24.49 396 ASN A C 1
ATOM 3213 O O . ASN A 1 396 ? 27.902 -10.233 45.036 1.00 21.40 396 ASN A O 1
ATOM 3218 N N . PRO A 1 397 ? 26.537 -11.221 46.484 1.00 24.92 397 PRO A N 1
ATOM 3219 C CA . PRO A 1 397 ? 25.445 -11.177 45.530 1.00 27.54 397 PRO A CA 1
ATOM 3220 C C . PRO A 1 397 ? 24.970 -9.777 45.152 1.00 27.64 397 PRO A C 1
ATOM 3221 O O . PRO A 1 397 ? 24.317 -9.628 44.108 1.00 31.50 397 PRO A O 1
ATOM 3225 N N . HIS A 1 398 ? 25.379 -8.743 45.880 1.00 27.05 398 HIS A N 1
ATOM 3226 C CA . HIS A 1 398 ? 25.136 -7.374 45.399 1.00 26.13 398 HIS A CA 1
ATOM 3227 C C . HIS A 1 398 ? 25.758 -7.153 43.998 1.00 25.06 398 HIS A C 1
ATOM 3228 O O . HIS A 1 398 ? 25.358 -6.234 43.301 1.00 26.56 398 HIS A O 1
ATOM 3235 N N . TYR A 1 399 ? 26.765 -7.923 43.648 1.00 25.62 399 TYR A N 1
ATOM 3236 C CA . TYR A 1 399 ? 27.478 -7.664 42.394 1.00 23.76 399 TYR A CA 1
ATOM 3237 C C . TYR A 1 399 ? 27.096 -8.603 41.257 1.00 26.33 399 TYR A C 1
ATOM 3238 O O . TYR A 1 399 ? 27.830 -8.688 40.255 1.00 24.44 399 TYR A O 1
ATOM 3247 N N . LYS A 1 400 ? 25.965 -9.295 41.377 1.00 25.43 400 LYS A N 1
ATOM 3248 C CA . LYS A 1 400 ? 25.467 -10.098 40.285 1.00 26.25 400 LYS A CA 1
ATOM 3249 C C . LYS A 1 400 ? 25.173 -9.199 39.083 1.00 25.99 400 LYS A C 1
ATOM 3250 O O . LYS A 1 400 ? 24.727 -8.068 39.225 1.00 24.80 400 LYS A O 1
ATOM 3256 N N . GLU A 1 401 ? 25.399 -9.746 37.900 1.00 21.47 401 GLU A N 1
ATOM 3257 C CA . GLU A 1 401 ? 25.005 -9.105 36.689 1.00 23.29 401 GLU A CA 1
ATOM 3258 C C . GLU A 1 401 ? 23.520 -9.329 36.401 1.00 20.76 401 GLU A C 1
ATOM 3259 O O . GLU A 1 401 ? 22.832 -10.143 37.068 1.00 20.19 401 GLU A O 1
ATOM 3265 N N . SER A 1 402 ? 23.012 -8.598 35.412 1.00 19.35 402 SER A N 1
ATOM 3266 C CA . SER A 1 402 ? 21.621 -8.717 34.989 1.00 18.90 402 SER A CA 1
ATOM 3267 C C . SER A 1 402 ? 21.343 -10.067 34.354 1.00 19.52 402 SER A C 1
ATOM 3268 O O . SER A 1 402 ? 22.293 -10.815 34.067 1.00 21.54 402 SER A O 1
ATOM 3271 N N . GLU A 1 403 ? 20.056 -10.316 34.075 1.00 19.35 403 GLU A N 1
ATOM 3272 C CA . GLU A 1 403 ? 19.581 -11.535 33.427 1.00 20.54 403 GLU A CA 1
ATOM 3273 C C . GLU A 1 403 ? 18.894 -11.254 32.078 1.00 21.13 403 GLU A C 1
ATOM 3274 O O . GLU A 1 403 ? 17.657 -11.281 31.988 1.00 22.78 403 GLU A O 1
ATOM 3280 N N . PRO A 1 404 ? 19.677 -11.041 31.000 1.00 18.87 404 PRO A N 1
ATOM 3281 C CA . PRO A 1 404 ? 19.043 -10.623 29.721 1.00 20.08 404 PRO A CA 1
ATOM 3282 C C . PRO A 1 404 ? 18.021 -11.639 29.158 1.00 20.95 404 PRO A C 1
ATOM 3283 O O . PRO A 1 404 ? 18.209 -12.863 29.265 1.00 21.17 404 PRO A O 1
ATOM 3287 N N . VAL A 1 405 ? 16.912 -11.117 28.635 1.00 22.45 405 VAL A N 1
ATOM 3288 C CA . VAL A 1 405 ? 15.903 -11.921 28.030 1.00 23.16 405 VAL A CA 1
ATOM 3289 C C . VAL A 1 405 ? 16.421 -12.486 26.718 1.00 23.60 405 VAL A C 1
ATOM 3290 O O . VAL A 1 405 ? 17.073 -11.783 25.919 1.00 24.01 405 VAL A O 1
ATOM 3294 N N . LEU A 1 406 ? 16.139 -13.763 26.488 1.00 23.84 406 LEU A N 1
ATOM 3295 C CA . LEU A 1 406 ? 16.502 -14.426 25.250 1.00 26.06 406 LEU A CA 1
ATOM 3296 C C . LEU A 1 406 ? 15.261 -14.504 24.374 1.00 29.73 406 LEU A C 1
ATOM 3297 O O . LEU A 1 406 ? 14.173 -14.878 24.840 1.00 31.61 406 LEU A O 1
ATOM 3302 N N . HIS A 1 407 ? 15.427 -14.151 23.122 1.00 31.82 407 HIS A N 1
ATOM 3303 C CA . HIS A 1 407 ? 14.318 -14.165 22.211 1.00 37.65 407 HIS A CA 1
ATOM 3304 C C . HIS A 1 407 ? 14.287 -15.486 21.439 1.00 36.08 407 HIS A C 1
ATOM 3305 O O . HIS A 1 407 ? 13.228 -15.911 20.971 1.00 40.07 407 HIS A O 1
ATOM 3312 N N . GLY A 1 408 ? 15.416 -16.162 21.349 1.00 31.19 408 GLY A N 1
ATOM 3313 C CA . GLY A 1 408 ? 15.470 -17.425 20.635 1.00 31.88 408 GLY A CA 1
ATOM 3314 C C . GLY A 1 408 ? 15.106 -18.634 21.449 1.00 31.71 408 GLY A C 1
ATOM 3315 O O . GLY A 1 408 ? 15.305 -18.677 22.654 1.00 39.50 408 GLY A O 1
ATOM 3316 N N . ASP A 1 409 ? 14.603 -19.638 20.768 1.00 31.95 409 ASP A N 1
ATOM 3317 C CA . ASP A 1 409 ? 14.155 -20.859 21.421 1.00 32.72 409 ASP A CA 1
ATOM 3318 C C . ASP A 1 409 ? 15.044 -22.082 21.124 1.00 28.13 409 ASP A C 1
ATOM 3319 O O . ASP A 1 409 ? 14.802 -23.179 21.683 1.00 22.44 409 ASP A O 1
ATOM 3324 N N . ARG A 1 410 ? 16.077 -21.886 20.297 1.00 23.47 410 ARG A N 1
ATOM 3325 C CA . ARG A 1 410 ? 17.002 -22.979 19.893 1.00 22.32 410 ARG A CA 1
ATOM 3326 C C . ARG A 1 410 ? 18.455 -22.455 19.741 1.00 21.08 410 ARG A C 1
ATOM 3327 O O . ARG A 1 410 ? 18.681 -21.237 19.507 1.00 18.44 410 ARG A O 1
ATOM 3335 N N . MET A 1 411 ? 19.395 -23.379 19.834 1.00 18.99 411 MET A N 1
ATOM 3336 C CA . MET A 1 411 ? 20.817 -23.092 19.561 1.00 17.68 411 MET A CA 1
ATOM 3337 C C . MET A 1 411 ? 20.945 -23.174 18.072 1.00 17.24 411 MET A C 1
ATOM 3338 O O . MET A 1 411 ? 20.756 -24.269 17.512 1.00 18.33 411 MET A O 1
ATOM 3343 N N . VAL A 1 412 ? 21.231 -22.034 17.445 1.00 15.74 412 VAL A N 1
ATOM 3344 C CA A VAL A 1 412 ? 21.258 -21.949 16.001 0.50 16.68 412 VAL A CA 1
ATOM 3345 C CA B VAL A 1 412 ? 21.281 -21.970 15.992 0.50 15.21 412 VAL A CA 1
ATOM 3346 C C . VAL A 1 412 ? 22.559 -21.314 15.534 1.00 16.03 412 VAL A C 1
ATOM 3347 O O . VAL A 1 412 ? 23.162 -20.515 16.243 1.00 15.71 412 VAL A O 1
ATOM 3354 N N . ARG A 1 413 ? 22.929 -21.612 14.300 1.00 17.18 413 ARG A N 1
ATOM 3355 C CA . ARG A 1 413 ? 23.871 -20.808 13.508 1.00 18.51 413 ARG A CA 1
ATOM 3356 C C . ARG A 1 413 ? 23.086 -20.206 12.326 1.00 18.23 413 ARG A C 1
ATOM 3357 O O . ARG A 1 413 ? 22.772 -20.878 11.350 1.00 20.33 413 ARG A O 1
ATOM 3365 N N . GLN A 1 414 ? 22.820 -18.918 12.430 1.00 17.55 414 GLN A N 1
ATOM 3366 C CA . GLN A 1 414 ? 21.967 -18.231 11.498 1.00 20.52 414 GLN A CA 1
ATOM 3367 C C . GLN A 1 414 ? 22.212 -16.727 11.554 1.00 18.60 414 GLN A C 1
ATOM 3368 O O . GLN A 1 414 ? 22.269 -16.135 12.637 1.00 19.60 414 GLN A O 1
ATOM 3374 N N . LYS A 1 415 ? 22.215 -16.090 10.398 1.00 18.42 415 LYS A N 1
ATOM 3375 C CA . LYS A 1 415 ? 22.404 -14.639 10.318 1.00 19.46 415 LYS A CA 1
ATOM 3376 C C . LYS A 1 415 ? 21.295 -13.888 10.983 1.00 19.44 415 LYS A C 1
ATOM 3377 O O . LYS A 1 415 ? 20.164 -14.358 11.043 1.00 19.45 415 LYS A O 1
ATOM 3383 N N . ILE A 1 416 ? 21.625 -12.748 11.596 1.00 19.65 416 ILE A N 1
ATOM 3384 C CA . ILE A 1 416 ? 20.620 -11.893 12.134 1.00 19.10 416 ILE A CA 1
ATOM 3385 C C . ILE A 1 416 ? 19.559 -11.526 11.079 1.00 19.15 416 ILE A C 1
ATOM 3386 O O . ILE A 1 416 ? 19.798 -11.509 9.843 1.00 17.46 416 ILE A O 1
ATOM 3391 N N . GLU A 1 417 ? 18.371 -11.229 11.593 1.00 18.12 417 GLU A N 1
ATOM 3392 C CA . GLU A 1 417 ? 17.335 -10.626 10.755 1.00 20.45 417 GLU A CA 1
ATOM 3393 C C . GLU A 1 417 ? 17.657 -9.186 10.469 1.00 17.92 417 GLU A C 1
ATOM 3394 O O . GLU A 1 417 ? 18.491 -8.581 11.134 1.00 17.71 417 GLU A O 1
ATOM 3400 N N . LYS A 1 418 ? 17.003 -8.644 9.469 1.00 17.30 418 LYS A N 1
ATOM 3401 C CA . LYS A 1 418 ? 17.218 -7.258 9.027 1.00 17.79 418 LYS A CA 1
ATOM 3402 C C . LYS A 1 418 ? 18.704 -6.877 8.843 1.00 17.81 418 LYS A C 1
ATOM 3403 O O . LYS A 1 418 ? 19.110 -5.824 9.318 1.00 19.68 418 LYS A O 1
ATOM 3409 N N . PRO A 1 419 ? 19.435 -7.625 8.034 1.00 17.52 419 PRO A N 1
ATOM 3410 C CA . PRO A 1 419 ? 20.868 -7.251 7.903 1.00 18.31 419 PRO A CA 1
ATOM 3411 C C . PRO A 1 419 ? 21.053 -5.947 7.195 1.00 18.16 419 PRO A C 1
ATOM 3412 O O . PRO A 1 419 ? 22.007 -5.231 7.527 1.00 17.49 419 PRO A O 1
ATOM 3416 N N . ASN A 1 420 ? 20.203 -5.652 6.189 1.00 18.27 420 ASN A N 1
ATOM 3417 C CA . ASN A 1 420 ? 20.148 -4.301 5.596 1.00 17.86 420 ASN A CA 1
ATOM 3418 C C . ASN A 1 420 ? 21.540 -3.760 5.274 1.00 18.57 420 ASN A C 1
ATOM 3419 O O . ASN A 1 420 ? 21.939 -2.701 5.795 1.00 17.22 420 ASN A O 1
ATOM 3424 N N . ASP A 1 421 ? 22.244 -4.428 4.339 1.00 17.75 421 ASP A N 1
ATOM 3425 C CA . ASP A 1 421 ? 23.713 -4.238 4.174 1.00 18.01 421 ASP A CA 1
ATOM 3426 C C . ASP A 1 421 ? 24.087 -2.960 3.468 1.00 18.01 421 ASP A C 1
ATOM 3427 O O . ASP A 1 421 ? 25.232 -2.559 3.573 1.00 18.79 421 ASP A O 1
ATOM 3432 N N . PHE A 1 422 ? 23.129 -2.309 2.783 1.00 19.02 422 PHE A N 1
ATOM 3433 C CA . PHE A 1 422 ? 23.438 -1.158 1.901 1.00 18.79 422 PHE A CA 1
ATOM 3434 C C . PHE A 1 422 ? 22.887 0.204 2.289 1.00 19.16 422 PHE A C 1
ATOM 3435 O O . PHE A 1 422 ? 23.431 1.222 1.882 1.00 19.98 422 PHE A O 1
ATOM 3443 N N . LYS A 1 423 ? 21.826 0.245 3.098 1.00 18.56 423 LYS A N 1
ATOM 3444 C CA . LYS A 1 423 ? 21.167 1.480 3.348 1.00 21.70 423 LYS A CA 1
ATOM 3445 C C . LYS A 1 423 ? 22.016 2.545 4.014 1.00 21.17 423 LYS A C 1
ATOM 3446 O O . LYS A 1 423 ? 22.082 3.663 3.545 1.00 20.91 423 LYS A O 1
ATOM 3452 N N . GLN A 1 424 ? 22.639 2.210 5.147 1.00 21.64 424 GLN A N 1
ATOM 3453 C CA . GLN A 1 424 ? 23.448 3.209 5.838 1.00 21.10 424 GLN A CA 1
ATOM 3454 C C . GLN A 1 424 ? 24.687 3.628 5.067 1.00 20.14 424 GLN A C 1
ATOM 3455 O O . GLN A 1 424 ? 25.149 4.757 5.241 1.00 19.92 424 GLN A O 1
ATOM 3461 N N . ALA A 1 425 ? 25.254 2.745 4.239 1.00 18.22 425 ALA A N 1
ATOM 3462 C CA . ALA A 1 425 ? 26.383 3.111 3.367 1.00 18.40 425 ALA A CA 1
ATOM 3463 C C . ALA A 1 425 ? 25.933 4.220 2.411 1.00 19.17 425 ALA A C 1
ATOM 3464 O O . ALA A 1 425 ? 26.694 5.141 2.164 1.00 20.93 425 ALA A O 1
ATOM 3466 N N . GLY A 1 426 ? 24.737 4.094 1.892 1.00 19.94 426 GLY A N 1
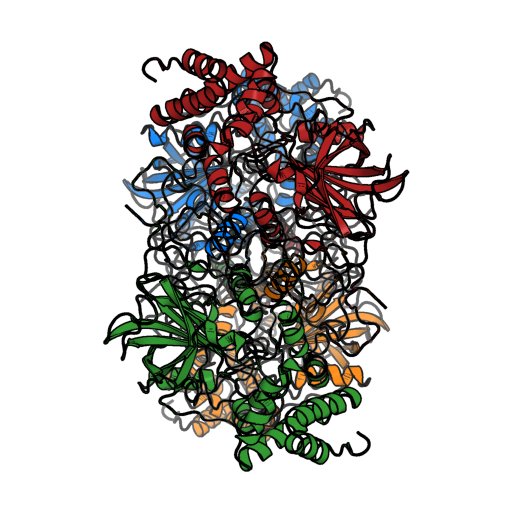ATOM 3467 C CA . GLY A 1 426 ? 24.194 5.132 0.994 1.00 18.08 426 GLY A CA 1
ATOM 3468 C C . GLY A 1 426 ? 23.985 6.430 1.772 1.00 18.87 426 GLY A C 1
ATOM 3469 O O . GLY A 1 426 ? 24.230 7.523 1.240 1.00 20.41 426 GLY A O 1
ATOM 3470 N N . GLU A 1 427 ? 23.471 6.336 3.007 1.00 18.24 427 GLU A N 1
ATOM 3471 C CA . GLU A 1 427 ? 23.268 7.533 3.810 1.00 19.43 427 GLU A CA 1
ATOM 3472 C C . GLU A 1 427 ? 24.550 8.228 4.132 1.00 22.39 427 GLU A C 1
ATOM 3473 O O . GLU A 1 427 ? 24.640 9.460 4.058 1.00 22.95 427 GLU A O 1
ATOM 3479 N N . LYS A 1 428 ? 25.609 7.441 4.401 1.00 21.05 428 LYS A N 1
ATOM 3480 C CA . LYS A 1 428 ? 26.924 8.019 4.649 1.00 21.31 428 LYS A CA 1
ATOM 3481 C C . LYS A 1 428 ? 27.451 8.692 3.411 1.00 20.91 428 LYS A C 1
ATOM 3482 O O . LYS A 1 428 ? 27.888 9.858 3.482 1.00 19.82 428 LYS A O 1
ATOM 3488 N N . TYR A 1 429 ? 27.361 8.007 2.278 1.00 20.68 429 TYR A N 1
ATOM 3489 C CA . TYR A 1 429 ? 27.810 8.590 1.000 1.00 20.08 429 TYR A CA 1
ATOM 3490 C C . TYR A 1 429 ? 27.162 9.957 0.768 1.00 21.95 429 TYR A C 1
ATOM 3491 O O . TYR A 1 429 ? 27.799 10.967 0.480 1.00 20.87 429 TYR A O 1
ATOM 3500 N N . ARG A 1 430 ? 25.845 9.979 0.920 1.00 21.91 430 ARG A N 1
ATOM 3501 C CA . ARG A 1 430 ? 25.118 11.210 0.642 1.00 22.86 430 ARG A CA 1
ATOM 3502 C C . ARG A 1 430 ? 25.414 12.313 1.621 1.00 23.84 430 ARG A C 1
ATOM 3503 O O . ARG A 1 430 ? 25.216 13.477 1.285 1.00 27.18 430 ARG A O 1
ATOM 3511 N N . SER A 1 431 ? 25.879 11.978 2.818 1.00 24.19 431 SER A N 1
ATOM 3512 C CA . SER A 1 431 ? 26.249 12.978 3.840 1.00 24.81 431 SER A CA 1
ATOM 3513 C C . SER A 1 431 ? 27.601 13.647 3.579 1.00 24.04 431 SER A C 1
ATOM 3514 O O . SER A 1 431 ? 27.919 14.684 4.188 1.00 25.17 431 SER A O 1
ATOM 3517 N N . TYR A 1 432 ? 28.389 13.089 2.655 1.00 24.67 432 TYR A N 1
ATOM 3518 C CA . TYR A 1 432 ? 29.658 13.663 2.323 1.00 24.04 432 TYR A CA 1
ATOM 3519 C C . TYR A 1 432 ? 29.437 14.954 1.494 1.00 26.98 432 TYR A C 1
ATOM 3520 O O . TYR A 1 432 ? 28.585 14.988 0.627 1.00 27.94 432 TYR A O 1
ATOM 3529 N N . SER A 1 433 ? 30.302 15.941 1.707 1.00 29.14 433 SER A N 1
ATOM 3530 C CA . SER A 1 433 ? 30.452 17.073 0.780 1.00 28.38 433 SER A CA 1
ATOM 3531 C C . SER A 1 433 ? 30.934 16.567 -0.560 1.00 28.69 433 SER A C 1
ATOM 3532 O O . SER A 1 433 ? 31.400 15.431 -0.674 1.00 26.63 433 SER A O 1
ATOM 3535 N N . GLU A 1 434 ? 30.827 17.413 -1.583 1.00 27.48 434 GLU A N 1
ATOM 3536 C CA . GLU A 1 434 ? 31.239 17.021 -2.878 1.00 28.81 434 GLU A CA 1
ATOM 3537 C C . GLU A 1 434 ? 32.735 16.703 -2.869 1.00 29.26 434 GLU A C 1
ATOM 3538 O O . GLU A 1 434 ? 33.152 15.824 -3.586 1.00 28.90 434 GLU A O 1
ATOM 3544 N N . GLU A 1 435 ? 33.523 17.481 -2.118 1.00 29.56 435 GLU A N 1
ATOM 3545 C CA . GLU A 1 435 ? 34.979 17.320 -2.039 1.00 30.76 435 GLU A CA 1
ATOM 3546 C C . GLU A 1 435 ? 35.246 15.952 -1.407 1.00 26.54 435 GLU A C 1
ATOM 3547 O O . GLU A 1 435 ? 36.114 15.218 -1.860 1.00 27.75 435 GLU A O 1
ATOM 3553 N N . GLU A 1 436 ? 34.493 15.636 -0.349 1.00 26.04 436 GLU A N 1
ATOM 3554 C CA . GLU A 1 436 ? 34.656 14.347 0.351 1.00 25.40 436 GLU A CA 1
ATOM 3555 C C . GLU A 1 436 ? 34.256 13.173 -0.555 1.00 25.56 436 GLU A C 1
ATOM 3556 O O . GLU A 1 436 ? 34.916 12.123 -0.558 1.00 23.99 436 GLU A O 1
ATOM 3562 N N . LYS A 1 437 ? 33.184 13.322 -1.318 1.00 25.18 437 LYS A N 1
ATOM 3563 C CA . LYS A 1 437 ? 32.799 12.271 -2.249 1.00 24.00 437 LYS A CA 1
ATOM 3564 C C . LYS A 1 437 ? 33.914 12.092 -3.277 1.00 24.40 437 LYS A C 1
ATOM 3565 O O . LYS A 1 437 ? 34.230 10.966 -3.675 1.00 21.18 437 LYS A O 1
ATOM 3571 N N . GLN A 1 438 ? 34.467 13.193 -3.742 1.00 24.39 438 GLN A N 1
ATOM 3572 C CA . GLN A 1 438 ? 35.538 13.074 -4.756 1.00 28.55 438 GLN A CA 1
ATOM 3573 C C . GLN A 1 438 ? 36.746 12.327 -4.178 1.00 24.68 438 GLN A C 1
ATOM 3574 O O . GLN A 1 438 ? 37.350 11.497 -4.849 1.00 23.52 438 GLN A O 1
ATOM 3580 N N . ALA A 1 439 ? 37.054 12.603 -2.927 1.00 22.38 439 ALA A N 1
ATOM 3581 C CA . ALA A 1 439 ? 38.205 11.964 -2.279 1.00 21.63 439 ALA A CA 1
ATOM 3582 C C . ALA A 1 439 ? 37.919 10.426 -2.107 1.00 19.73 439 ALA A C 1
ATOM 3583 O O . ALA A 1 439 ? 38.775 9.583 -2.327 1.00 18.91 439 ALA A O 1
ATOM 3585 N N . LEU A 1 440 ? 36.713 10.098 -1.690 1.00 19.27 440 LEU A N 1
ATOM 3586 C CA . LEU A 1 440 ? 36.278 8.704 -1.531 1.00 18.46 440 LEU A CA 1
ATOM 3587 C C . LEU A 1 440 ? 36.467 7.972 -2.853 1.00 19.68 440 LEU A C 1
ATOM 3588 O O . LEU A 1 440 ? 37.014 6.864 -2.901 1.00 19.17 440 LEU A O 1
ATOM 3593 N N . ILE A 1 441 ? 35.954 8.566 -3.932 1.00 19.24 441 ILE A N 1
ATOM 3594 C CA . ILE A 1 441 ? 36.015 7.877 -5.236 1.00 18.91 441 ILE A CA 1
ATOM 3595 C C . ILE A 1 441 ? 37.479 7.734 -5.689 1.00 19.31 441 ILE A C 1
ATOM 3596 O O . ILE A 1 441 ? 37.880 6.696 -6.192 1.00 19.37 441 ILE A O 1
ATOM 3601 N N . LYS A 1 442 ? 38.269 8.762 -5.465 1.00 20.49 442 LYS A N 1
ATOM 3602 C CA . LYS A 1 442 ? 39.709 8.733 -5.772 1.00 20.81 442 LYS A CA 1
ATOM 3603 C C . LYS A 1 442 ? 40.438 7.612 -4.986 1.00 19.36 442 LYS A C 1
ATOM 3604 O O . LYS A 1 442 ? 41.225 6.864 -5.518 1.00 19.70 442 LYS A O 1
ATOM 3610 N N . ASN A 1 443 ? 40.123 7.515 -3.683 1.00 20.00 443 ASN A N 1
ATOM 3611 C CA . ASN A 1 443 ? 40.824 6.538 -2.802 1.00 18.35 443 ASN A CA 1
ATOM 3612 C C . ASN A 1 443 ? 40.415 5.110 -3.132 1.00 17.79 443 ASN A C 1
ATOM 3613 O O . ASN A 1 443 ? 41.244 4.218 -3.236 1.00 18.12 443 ASN A O 1
ATOM 3618 N N . LEU A 1 444 ? 39.124 4.926 -3.429 1.00 16.95 444 LEU A N 1
ATOM 3619 C CA . LEU A 1 444 ? 38.628 3.620 -3.895 1.00 17.54 444 LEU A CA 1
ATOM 3620 C C . LEU A 1 444 ? 39.199 3.215 -5.221 1.00 17.59 444 LEU A C 1
ATOM 3621 O O . LEU A 1 444 ? 39.592 2.091 -5.421 1.00 19.00 444 LEU A O 1
ATOM 3626 N N . THR A 1 445 ? 39.261 4.169 -6.158 1.00 19.06 445 THR A N 1
ATOM 3627 C CA . THR A 1 445 ? 39.787 3.863 -7.485 1.00 17.93 445 THR A CA 1
ATOM 3628 C C . THR A 1 445 ? 41.239 3.415 -7.427 1.00 17.77 445 THR A C 1
ATOM 3629 O O . THR A 1 445 ? 41.643 2.429 -8.080 1.00 18.39 445 THR A O 1
ATOM 3633 N N . ALA A 1 446 ? 42.039 4.112 -6.654 1.00 17.47 446 ALA A N 1
ATOM 3634 C CA . ALA A 1 446 ? 43.447 3.770 -6.524 1.00 17.90 446 ALA A CA 1
ATOM 3635 C C . ALA A 1 446 ? 43.634 2.368 -5.948 1.00 18.24 446 ALA A C 1
ATOM 3636 O O . ALA A 1 446 ? 44.585 1.688 -6.262 1.00 21.81 446 ALA A O 1
ATOM 3638 N N . ASP A 1 447 ? 42.726 1.990 -5.037 1.00 17.46 447 ASP A N 1
ATOM 3639 C CA . ASP A 1 447 ? 42.773 0.681 -4.424 1.00 17.14 447 ASP A CA 1
ATOM 3640 C C . ASP A 1 447 ? 42.280 -0.469 -5.270 1.00 17.68 447 ASP A C 1
ATOM 3641 O O . ASP A 1 447 ? 42.767 -1.605 -5.149 1.00 18.39 447 ASP A O 1
ATOM 3646 N N . LEU A 1 448 ? 41.275 -0.181 -6.112 1.00 17.55 448 LEU A N 1
ATOM 3647 C CA . LEU A 1 448 ? 40.576 -1.205 -6.885 1.00 18.15 448 LEU A CA 1
ATOM 3648 C C . LEU A 1 448 ? 41.183 -1.434 -8.277 1.00 18.77 448 LEU A C 1
ATOM 3649 O O . LEU A 1 448 ? 40.893 -2.436 -8.919 1.00 19.35 448 LEU A O 1
ATOM 3654 N N . LYS A 1 449 ? 41.881 -0.450 -8.772 1.00 20.39 449 LYS A N 1
ATOM 3655 C CA . LYS A 1 449 ? 42.246 -0.438 -10.224 1.00 22.14 449 LYS A CA 1
ATOM 3656 C C . LYS A 1 449 ? 43.029 -1.644 -10.655 1.00 21.34 449 LYS A C 1
ATOM 3657 O O . LYS A 1 449 ? 42.909 -2.076 -11.796 1.00 22.32 449 LYS A O 1
ATOM 3663 N N . GLY A 1 450 ? 43.781 -2.270 -9.766 1.00 22.06 450 GLY A N 1
ATOM 3664 C CA . GLY A 1 450 ? 44.518 -3.518 -10.115 1.00 22.94 450 GLY A CA 1
ATOM 3665 C C . GLY A 1 450 ? 43.926 -4.864 -9.733 1.00 23.04 450 GLY A C 1
ATOM 3666 O O . GLY A 1 450 ? 44.545 -5.926 -9.966 1.00 22.76 450 GLY A O 1
ATOM 3667 N N . VAL A 1 451 ? 42.741 -4.870 -9.153 1.00 21.50 451 VAL A N 1
ATOM 3668 C CA . VAL A 1 451 ? 42.166 -6.120 -8.680 1.00 21.61 451 VAL A CA 1
ATOM 3669 C C . VAL A 1 451 ? 41.444 -6.853 -9.808 1.00 21.82 451 VAL A C 1
ATOM 3670 O O . VAL A 1 451 ? 41.073 -6.257 -10.828 1.00 22.39 451 VAL A O 1
ATOM 3674 N N . ASN A 1 452 ? 41.279 -8.146 -9.618 1.00 21.12 452 ASN A N 1
ATOM 3675 C CA . ASN A 1 452 ? 40.539 -9.041 -10.505 1.00 24.82 452 ASN A CA 1
ATOM 3676 C C . ASN A 1 452 ? 39.245 -8.393 -11.025 1.00 23.35 452 ASN A C 1
ATOM 3677 O O . ASN A 1 452 ? 38.494 -7.812 -10.247 1.00 20.90 452 ASN A O 1
ATOM 3682 N N . GLU A 1 453 ? 38.969 -8.531 -12.312 1.00 24.08 453 GLU A N 1
ATOM 3683 C CA . GLU A 1 453 ? 37.849 -7.800 -12.926 1.00 27.30 453 GLU A CA 1
ATOM 3684 C C . GLU A 1 453 ? 36.483 -8.174 -12.345 1.00 23.88 453 GLU A C 1
ATOM 3685 O O . GLU A 1 453 ? 35.658 -7.308 -12.103 1.00 23.82 453 GLU A O 1
ATOM 3691 N N . LYS A 1 454 ? 36.247 -9.443 -12.077 1.00 24.66 454 LYS A N 1
ATOM 3692 C CA . LYS A 1 454 ? 34.996 -9.883 -11.485 1.00 26.69 454 LYS A CA 1
ATOM 3693 C C . LYS A 1 454 ? 34.831 -9.294 -10.064 1.00 23.14 454 LYS A C 1
ATOM 3694 O O . LYS A 1 454 ? 33.770 -8.925 -9.642 1.00 21.12 454 LYS A O 1
ATOM 3700 N N . THR A 1 455 ? 35.911 -9.309 -9.286 1.00 21.80 455 THR A N 1
ATOM 3701 C CA . THR A 1 455 ? 35.865 -8.719 -7.946 1.00 19.12 455 THR A CA 1
ATOM 3702 C C . THR A 1 455 ? 35.601 -7.206 -7.995 1.00 18.90 455 THR A C 1
ATOM 3703 O O . THR A 1 455 ? 34.807 -6.688 -7.218 1.00 19.47 455 THR A O 1
ATOM 3707 N N . LYS A 1 456 ? 36.275 -6.563 -8.901 1.00 19.59 456 LYS A N 1
ATOM 3708 C CA . LYS A 1 456 ? 36.122 -5.114 -9.105 1.00 20.54 456 LYS A CA 1
ATOM 3709 C C . LYS A 1 456 ? 34.678 -4.761 -9.468 1.00 19.76 456 LYS A C 1
ATOM 3710 O O . LYS A 1 456 ? 34.104 -3.820 -8.917 1.00 17.90 456 LYS A O 1
ATOM 3716 N N . LEU A 1 457 ? 34.084 -5.547 -10.355 1.00 20.20 457 LEU A N 1
ATOM 3717 C CA . LEU A 1 457 ? 32.638 -5.390 -10.699 1.00 20.31 457 LEU A CA 1
ATOM 3718 C C . LEU A 1 457 ? 31.765 -5.569 -9.466 1.00 20.68 457 LEU A C 1
ATOM 3719 O O . LEU A 1 457 ? 30.830 -4.822 -9.253 1.00 20.61 457 LEU A O 1
ATOM 3724 N N . LEU A 1 458 ? 32.029 -6.624 -8.680 1.00 19.03 458 LEU A N 1
ATOM 3725 C CA . LEU A 1 458 ? 31.161 -6.891 -7.519 1.00 18.11 458 LEU A CA 1
ATOM 3726 C C . LEU A 1 458 ? 31.289 -5.741 -6.525 1.00 17.25 458 LEU A C 1
ATOM 3727 O O . LEU A 1 458 ? 30.329 -5.310 -5.967 1.00 16.43 458 LEU A O 1
ATOM 3732 N N . ALA A 1 459 ? 32.493 -5.176 -6.364 1.00 17.33 459 ALA A N 1
ATOM 3733 C CA . ALA A 1 459 ? 32.650 -4.007 -5.493 1.00 16.99 459 ALA A CA 1
ATOM 3734 C C . ALA A 1 459 ? 31.832 -2.818 -5.953 1.00 17.10 459 ALA A C 1
ATOM 3735 O O . ALA A 1 459 ? 31.081 -2.202 -5.167 1.00 17.79 459 ALA A O 1
ATOM 3737 N N . ILE A 1 460 ? 31.918 -2.543 -7.248 1.00 18.10 460 ILE A N 1
ATOM 3738 C CA . ILE A 1 460 ? 31.099 -1.488 -7.846 1.00 18.28 460 ILE A CA 1
ATOM 3739 C C . ILE A 1 460 ? 29.609 -1.688 -7.609 1.00 19.44 460 ILE A C 1
ATOM 3740 O O . ILE A 1 460 ? 28.895 -0.789 -7.223 1.00 18.35 460 ILE A O 1
ATOM 3745 N N . CYS A 1 461 ? 29.147 -2.914 -7.837 1.00 20.00 461 CYS A N 1
ATOM 3746 C CA . CYS A 1 461 ? 27.754 -3.247 -7.615 1.00 20.68 461 CYS A CA 1
ATOM 3747 C C . CYS A 1 461 ? 27.330 -3.073 -6.174 1.00 19.90 461 CYS A C 1
ATOM 3748 O O . CYS A 1 461 ? 26.211 -2.626 -5.900 1.00 19.03 461 CYS A O 1
ATOM 3751 N N . ASN A 1 462 ? 28.201 -3.431 -5.222 1.00 18.43 462 ASN A N 1
ATOM 3752 C CA . ASN A 1 462 ? 27.819 -3.207 -3.830 1.00 18.08 462 ASN A CA 1
ATOM 3753 C C . ASN A 1 462 ? 27.647 -1.725 -3.519 1.00 17.81 462 ASN A C 1
ATOM 3754 O O . ASN A 1 462 ? 26.735 -1.350 -2.805 1.00 17.93 462 ASN A O 1
ATOM 3759 N N . PHE A 1 463 ? 28.563 -0.898 -4.004 1.00 17.45 463 PHE A N 1
ATOM 3760 C CA . PHE A 1 463 ? 28.470 0.547 -3.748 1.00 18.59 463 PHE A CA 1
ATOM 3761 C C . PHE A 1 463 ? 27.311 1.170 -4.555 1.00 19.10 463 PHE A C 1
ATOM 3762 O O . PHE A 1 463 ? 26.658 2.080 -4.069 1.00 20.11 463 PHE A O 1
ATOM 3770 N N . TYR A 1 464 ? 26.983 0.561 -5.710 1.00 19.30 464 TYR A N 1
ATOM 3771 C CA . TYR A 1 464 ? 25.811 1.003 -6.497 1.00 19.76 464 TYR A CA 1
ATOM 3772 C C . TYR A 1 464 ? 24.501 0.779 -5.663 1.00 19.21 464 TYR A C 1
ATOM 3773 O O . TYR A 1 464 ? 23.608 1.628 -5.632 1.00 19.40 464 TYR A O 1
ATOM 3782 N N . ARG A 1 465 ? 24.414 -0.377 -4.986 1.00 18.81 465 ARG A N 1
ATOM 3783 C CA . ARG A 1 465 ? 23.255 -0.676 -4.159 1.00 19.18 465 ARG A CA 1
ATOM 3784 C C . ARG A 1 465 ? 23.159 0.257 -2.994 1.00 18.91 465 ARG A C 1
ATOM 3785 O O . ARG A 1 465 ? 22.034 0.534 -2.510 1.00 21.23 465 ARG A O 1
ATOM 3793 N N . ALA A 1 466 ? 24.286 0.691 -2.454 1.00 20.88 466 ALA A N 1
ATOM 3794 C CA . ALA A 1 466 ? 24.301 1.743 -1.417 1.00 19.79 466 ALA A CA 1
ATOM 3795 C C . ALA A 1 466 ? 23.710 3.036 -1.997 1.00 20.71 466 ALA A C 1
ATOM 3796 O O . ALA A 1 466 ? 22.780 3.620 -1.437 1.00 21.28 466 ALA A O 1
ATOM 3798 N N . ASP A 1 467 ? 24.223 3.466 -3.124 1.00 19.06 467 ASP A N 1
ATOM 3799 C CA . ASP A 1 467 ? 23.735 4.699 -3.767 1.00 19.68 467 ASP A CA 1
ATOM 3800 C C . ASP A 1 467 ? 24.143 4.684 -5.258 1.00 20.31 467 ASP A C 1
ATOM 3801 O O . ASP A 1 467 ? 25.289 4.433 -5.597 1.00 19.44 467 ASP A O 1
ATOM 3806 N N . GLU A 1 468 ? 23.170 4.903 -6.158 1.00 21.93 468 GLU A N 1
ATOM 3807 C CA . GLU A 1 468 ? 23.455 4.751 -7.608 1.00 23.43 468 GLU A CA 1
ATOM 3808 C C . GLU A 1 468 ? 24.509 5.715 -8.108 1.00 23.26 468 GLU A C 1
ATOM 3809 O O . GLU A 1 468 ? 25.258 5.336 -8.988 1.00 22.10 468 GLU A O 1
ATOM 3815 N N . ASP A 1 469 ? 24.561 6.939 -7.558 1.00 21.94 469 ASP A N 1
ATOM 3816 C CA . ASP A 1 469 ? 25.581 7.921 -7.925 1.00 24.31 469 ASP A CA 1
ATOM 3817 C C . ASP A 1 469 ? 27.000 7.461 -7.473 1.00 22.91 469 ASP A C 1
ATOM 3818 O O . ASP A 1 469 ? 27.951 7.501 -8.251 1.00 22.76 469 ASP A O 1
ATOM 3823 N N . TYR A 1 470 ? 27.080 6.988 -6.218 1.00 21.63 470 TYR A N 1
ATOM 3824 C CA . TYR A 1 470 ? 28.297 6.382 -5.671 1.00 19.52 470 TYR A CA 1
ATOM 3825 C C . TYR A 1 470 ? 28.805 5.321 -6.630 1.00 18.74 470 TYR A C 1
ATOM 3826 O O . TYR A 1 470 ? 29.948 5.378 -7.081 1.00 18.77 470 TYR A O 1
ATOM 3835 N N . GLY A 1 471 ? 27.985 4.310 -6.904 1.00 18.85 471 GLY A N 1
ATOM 3836 C CA . GLY A 1 471 ? 28.431 3.199 -7.771 1.00 20.01 471 GLY A CA 1
ATOM 3837 C C . GLY A 1 471 ? 28.772 3.585 -9.182 1.00 20.66 471 GLY A C 1
ATOM 3838 O O . GLY A 1 471 ? 29.786 3.141 -9.733 1.00 20.87 471 GLY A O 1
ATOM 3839 N N . GLN A 1 472 ? 27.933 4.456 -9.777 1.00 22.23 472 GLN A N 1
ATOM 3840 C CA . GLN A 1 472 ? 28.217 4.926 -11.158 1.00 22.89 472 GLN A CA 1
ATOM 3841 C C . GLN A 1 472 ? 29.498 5.751 -11.275 1.00 21.68 472 GLN A C 1
ATOM 3842 O O . GLN A 1 472 ? 30.256 5.551 -12.233 1.00 20.01 472 GLN A O 1
ATOM 3848 N N . ARG A 1 473 ? 29.744 6.656 -10.329 1.00 21.72 473 ARG A N 1
ATOM 3849 C CA . ARG A 1 473 ? 30.957 7.440 -10.263 1.00 23.82 473 ARG A CA 1
ATOM 3850 C C . ARG A 1 473 ? 32.172 6.551 -10.155 1.00 24.11 473 ARG A C 1
ATOM 3851 O O . ARG A 1 473 ? 33.201 6.796 -10.791 1.00 22.77 473 ARG A O 1
ATOM 3859 N N . LEU A 1 474 ? 32.058 5.493 -9.350 1.00 22.37 474 LEU A N 1
ATOM 3860 C CA . LEU A 1 474 ? 33.228 4.602 -9.181 1.00 22.20 474 LEU A CA 1
ATOM 3861 C C . LEU A 1 474 ? 33.483 3.794 -10.430 1.00 20.77 474 LEU A C 1
ATOM 3862 O O . LEU A 1 474 ? 34.647 3.655 -10.875 1.00 20.27 474 LEU A O 1
ATOM 3867 N N . ALA A 1 475 ? 32.399 3.300 -11.052 1.00 19.12 475 ALA A N 1
ATOM 3868 C CA . ALA A 1 475 ? 32.511 2.569 -12.331 1.00 19.83 475 ALA A CA 1
ATOM 3869 C C . ALA A 1 475 ? 33.195 3.446 -13.353 1.00 20.39 475 ALA A C 1
ATOM 3870 O O . ALA A 1 475 ? 34.073 2.981 -14.096 1.00 21.52 475 ALA A O 1
ATOM 3872 N N . ASP A 1 476 ? 32.774 4.700 -13.401 1.00 21.86 476 ASP A N 1
ATOM 3873 C CA . ASP A 1 476 ? 33.286 5.635 -14.389 1.00 21.17 476 ASP A CA 1
ATOM 3874 C C . ASP A 1 476 ? 34.769 5.832 -14.187 1.00 21.35 476 ASP A C 1
ATOM 3875 O O . ASP A 1 476 ? 35.573 5.788 -15.126 1.00 22.22 476 ASP A O 1
ATOM 3880 N N . SER A 1 477 ? 35.152 6.049 -12.930 1.00 21.90 477 SER A N 1
ATOM 3881 C CA . SER A 1 477 ? 36.543 6.369 -12.584 1.00 21.95 477 SER A CA 1
ATOM 3882 C C . SER A 1 477 ? 37.464 5.158 -12.850 1.00 23.75 477 SER A C 1
ATOM 3883 O O . SER A 1 477 ? 38.602 5.284 -13.317 1.00 19.90 477 SER A O 1
ATOM 3886 N N . LEU A 1 478 ? 36.922 3.958 -12.666 1.00 23.29 478 LEU A N 1
ATOM 3887 C CA . LEU A 1 478 ? 37.608 2.709 -13.016 1.00 24.56 478 LEU A CA 1
ATOM 3888 C C . LEU A 1 478 ? 37.575 2.273 -14.510 1.00 23.75 478 LEU A C 1
ATOM 3889 O O . LEU A 1 478 ? 38.203 1.259 -14.863 1.00 23.27 478 LEU A O 1
ATOM 3894 N N . GLY A 1 479 ? 36.778 2.964 -15.348 1.00 22.42 479 GLY A N 1
ATOM 3895 C CA . GLY A 1 479 ? 36.580 2.574 -16.736 1.00 23.54 479 GLY A CA 1
ATOM 3896 C C . GLY A 1 479 ? 35.786 1.274 -16.885 1.00 23.40 479 GLY A C 1
ATOM 3897 O O . GLY A 1 479 ? 35.997 0.566 -17.852 1.00 25.15 479 GLY A O 1
ATOM 3898 N N . VAL A 1 480 ? 34.914 0.956 -15.928 1.00 22.41 480 VAL A N 1
ATOM 3899 C CA . VAL A 1 480 ? 34.110 -0.255 -15.999 1.00 23.79 480 VAL A CA 1
ATOM 3900 C C . VAL A 1 480 ? 32.696 0.042 -16.441 1.00 22.95 480 VAL A C 1
ATOM 3901 O O . VAL A 1 480 ? 32.001 0.965 -15.940 1.00 24.93 480 VAL A O 1
ATOM 3905 N N . ASP A 1 481 ? 32.300 -0.741 -17.440 1.00 23.81 481 ASP A N 1
ATOM 3906 C CA . ASP A 1 481 ? 30.982 -0.560 -18.094 1.00 24.58 481 ASP A CA 1
ATOM 3907 C C . ASP A 1 481 ? 29.980 -1.373 -17.354 1.00 26.18 481 ASP A C 1
ATOM 3908 O O . ASP A 1 481 ? 30.056 -2.603 -17.377 1.00 30.51 481 ASP A O 1
ATOM 3913 N N . ILE A 1 482 ? 29.034 -0.711 -16.700 1.00 22.26 482 ILE A N 1
ATOM 3914 C CA . ILE A 1 482 ? 28.028 -1.425 -15.925 1.00 25.08 482 ILE A CA 1
ATOM 3915 C C . ILE A 1 482 ? 26.664 -1.437 -16.588 1.00 25.09 482 ILE A C 1
ATOM 3916 O O . ILE A 1 482 ? 25.673 -1.817 -15.931 1.00 28.20 482 ILE A O 1
ATOM 3921 N N . ARG A 1 483 ? 26.567 -0.987 -17.837 1.00 25.25 483 ARG A N 1
ATOM 3922 C CA . ARG A 1 483 ? 25.297 -1.036 -18.589 1.00 26.17 483 ARG A CA 1
ATOM 3923 C C . ARG A 1 483 ? 24.551 -2.371 -18.526 1.00 31.30 483 ARG A C 1
ATOM 3924 O O . ARG A 1 483 ? 23.367 -2.400 -18.157 1.00 27.88 483 ARG A O 1
ATOM 3932 N N . SER A 1 484 ? 25.211 -3.464 -18.861 1.00 34.28 484 SER A N 1
ATOM 3933 C CA . SER A 1 484 ? 24.510 -4.746 -18.816 1.00 41.10 484 SER A CA 1
ATOM 3934 C C . SER A 1 484 ? 24.033 -5.207 -17.403 1.00 42.14 484 SER A C 1
ATOM 3935 O O . SER A 1 484 ? 22.960 -5.799 -17.277 1.00 44.43 484 SER A O 1
ATOM 3938 N N . TYR A 1 485 ? 24.772 -4.902 -16.339 1.00 40.46 485 TYR A N 1
ATOM 3939 C CA . TYR A 1 485 ? 24.102 -4.731 -15.020 1.00 43.42 485 TYR A CA 1
ATOM 3940 C C . TYR A 1 485 ? 23.238 -3.441 -15.098 1.00 41.29 485 TYR A C 1
ATOM 3941 O O . TYR A 1 485 ? 22.148 -3.438 -14.555 1.00 47.80 485 TYR A O 1
ATOM 3950 N N . HIS B 1 6 ? 75.659 -49.391 10.765 1.00 31.78 6 HIS B N 1
ATOM 3951 C CA . HIS B 1 6 ? 76.448 -48.349 11.527 1.00 32.61 6 HIS B CA 1
ATOM 3952 C C . HIS B 1 6 ? 76.139 -46.916 11.112 1.00 28.93 6 HIS B C 1
ATOM 3953 O O . HIS B 1 6 ? 75.779 -46.636 9.988 1.00 28.99 6 HIS B O 1
ATOM 3960 N N . LYS B 1 7 ? 76.215 -46.008 12.058 1.00 26.08 7 LYS B N 1
ATOM 3961 C CA . LYS B 1 7 ? 75.693 -44.645 11.871 1.00 24.13 7 LYS B CA 1
ATOM 3962 C C . LYS B 1 7 ? 76.594 -43.724 12.669 1.00 20.35 7 LYS B C 1
ATOM 3963 O O . LYS B 1 7 ? 77.024 -44.095 13.794 1.00 17.94 7 LYS B O 1
ATOM 3969 N N . ASN B 1 8 ? 76.876 -42.542 12.119 1.00 18.91 8 ASN B N 1
ATOM 3970 C CA . ASN B 1 8 ? 77.518 -41.473 12.894 1.00 18.85 8 ASN B CA 1
ATOM 3971 C C . ASN B 1 8 ? 76.561 -40.840 13.884 1.00 16.31 8 ASN B C 1
ATOM 3972 O O . ASN B 1 8 ? 75.432 -40.525 13.551 1.00 15.30 8 ASN B O 1
ATOM 3977 N N . LEU B 1 9 ? 77.073 -40.574 15.067 1.00 16.73 9 LEU B N 1
ATOM 3978 C CA . LEU B 1 9 ? 76.476 -39.563 15.959 1.00 17.28 9 LEU B CA 1
ATOM 3979 C C . LEU B 1 9 ? 76.715 -38.202 15.326 1.00 15.79 9 LEU B C 1
ATOM 3980 O O . LEU B 1 9 ? 77.787 -37.917 14.928 1.00 15.56 9 LEU B O 1
ATOM 3985 N N . THR B 1 10 ? 75.664 -37.368 15.211 1.00 15.22 10 THR B N 1
ATOM 3986 C CA . THR B 1 10 ? 75.792 -36.076 14.608 1.00 13.91 10 THR B CA 1
ATOM 3987 C C . THR B 1 10 ? 75.289 -34.964 15.521 1.00 14.78 10 THR B C 1
ATOM 3988 O O . THR B 1 10 ? 74.466 -35.208 16.430 1.00 14.35 10 THR B O 1
ATOM 3992 N N . THR B 1 11 ? 75.593 -33.744 15.160 1.00 13.77 11 THR B N 1
ATOM 3993 C CA . THR B 1 11 ? 74.849 -32.598 15.700 1.00 14.33 11 THR B CA 1
ATOM 3994 C C . THR B 1 11 ? 73.472 -32.447 15.017 1.00 14.19 11 THR B C 1
ATOM 3995 O O . THR B 1 11 ? 73.179 -33.151 14.017 1.00 12.71 11 THR B O 1
ATOM 3999 N N . ASN B 1 12 ? 72.631 -31.526 15.514 1.00 14.13 12 ASN B N 1
ATOM 4000 C CA . ASN B 1 12 ? 71.392 -31.257 14.833 1.00 13.67 12 ASN B CA 1
ATOM 4001 C C . ASN B 1 12 ? 71.502 -30.605 13.469 1.00 13.41 12 ASN B C 1
ATOM 4002 O O . ASN B 1 12 ? 70.527 -30.563 12.711 1.00 13.49 12 ASN B O 1
ATOM 4007 N N . GLN B 1 13 ? 72.710 -30.090 13.195 1.00 13.07 13 GLN B N 1
ATOM 4008 C CA . GLN B 1 13 ? 73.078 -29.540 11.870 1.00 14.42 13 GLN B CA 1
ATOM 4009 C C . GLN B 1 13 ? 73.488 -30.649 10.924 1.00 14.23 13 GLN B C 1
ATOM 4010 O O . GLN B 1 13 ? 73.645 -30.384 9.750 1.00 13.88 13 GLN B O 1
ATOM 4016 N N . GLY B 1 14 ? 73.604 -31.893 11.388 1.00 14.33 14 GLY B N 1
ATOM 4017 C CA . GLY B 1 14 ? 73.981 -33.030 10.501 1.00 14.24 14 GLY B CA 1
ATOM 4018 C C . GLY B 1 14 ? 75.475 -33.194 10.338 1.00 14.71 14 GLY B C 1
ATOM 4019 O O . GLY B 1 14 ? 75.940 -33.962 9.479 1.00 16.06 14 GLY B O 1
ATOM 4020 N N . VAL B 1 15 ? 76.246 -32.526 11.199 1.00 14.82 15 VAL B N 1
ATOM 4021 C CA . VAL B 1 15 ? 77.725 -32.693 11.182 1.00 14.78 15 VAL B CA 1
ATOM 4022 C C . VAL B 1 15 ? 78.092 -33.897 12.068 1.00 14.55 15 VAL B C 1
ATOM 4023 O O . VAL B 1 15 ? 77.724 -33.930 13.253 1.00 14.99 15 VAL B O 1
ATOM 4027 N N . PRO B 1 16 ? 78.806 -34.878 11.538 1.00 15.09 16 PRO B N 1
ATOM 4028 C CA . PRO B 1 16 ? 79.311 -35.937 12.452 1.00 17.05 16 PRO B CA 1
ATOM 4029 C C . PRO B 1 16 ? 80.196 -35.450 13.639 1.00 16.14 16 PRO B C 1
ATOM 4030 O O . PRO B 1 16 ? 80.984 -34.500 13.504 1.00 15.26 16 PRO B O 1
ATOM 4034 N N . VAL B 1 17 ? 80.001 -36.080 14.803 1.00 16.09 17 VAL B N 1
ATOM 4035 C CA . VAL B 1 17 ? 80.646 -35.669 16.012 1.00 15.75 17 VAL B CA 1
ATOM 4036 C C . VAL B 1 17 ? 81.972 -36.425 16.151 1.00 15.27 17 VAL B C 1
ATOM 4037 O O . VAL B 1 17 ? 81.963 -37.658 16.156 1.00 15.68 17 VAL B O 1
ATOM 4041 N N . GLY B 1 18 ? 83.088 -35.701 16.168 1.00 16.23 18 GLY B N 1
ATOM 4042 C CA . GLY B 1 18 ? 84.382 -36.312 16.322 1.00 17.68 18 GLY B CA 1
ATOM 4043 C C . GLY B 1 18 ? 84.676 -36.928 17.698 1.00 18.25 18 GLY B C 1
ATOM 4044 O O . GLY B 1 18 ? 85.454 -37.868 17.807 1.00 17.39 18 GLY B O 1
ATOM 4045 N N . ASP B 1 19 ? 84.069 -36.356 18.741 1.00 17.18 19 ASP B N 1
ATOM 4046 C CA . ASP B 1 19 ? 84.339 -36.755 20.109 1.00 16.09 19 ASP B CA 1
ATOM 4047 C C . ASP B 1 19 ? 83.118 -36.447 20.956 1.00 15.99 19 ASP B C 1
ATOM 4048 O O . ASP B 1 19 ? 82.779 -35.286 21.207 1.00 14.70 19 ASP B O 1
ATOM 4053 N N . ASN B 1 20 ? 82.431 -37.480 21.390 1.00 14.51 20 ASN B N 1
ATOM 4054 C CA . ASN B 1 20 ? 81.291 -37.328 22.267 1.00 14.08 20 ASN B CA 1
ATOM 4055 C C . ASN B 1 20 ? 81.619 -37.575 23.722 1.00 15.32 20 ASN B C 1
ATOM 4056 O O . ASN B 1 20 ? 80.680 -37.771 24.538 1.00 12.75 20 ASN B O 1
ATOM 4061 N N . GLN B 1 21 ? 82.927 -37.606 24.080 1.00 15.28 21 GLN B N 1
ATOM 4062 C CA . GLN B 1 21 ? 83.371 -37.883 25.480 1.00 16.11 21 GLN B CA 1
ATOM 4063 C C . GLN B 1 21 ? 83.942 -36.634 26.155 1.00 15.00 21 GLN B C 1
ATOM 4064 O O . GLN B 1 21 ? 83.694 -36.449 27.327 1.00 14.18 21 GLN B O 1
ATOM 4070 N N . ASN B 1 22 ? 84.676 -35.797 25.416 1.00 13.71 22 ASN B N 1
ATOM 4071 C CA . ASN B 1 22 ? 85.393 -34.694 26.015 1.00 14.36 22 ASN B CA 1
ATOM 4072 C C . ASN B 1 22 ? 84.898 -33.367 25.507 1.00 14.83 22 ASN B C 1
ATOM 4073 O O . ASN B 1 22 ? 84.852 -33.118 24.266 1.00 15.82 22 ASN B O 1
ATOM 4078 N N . SER B 1 23 ? 84.654 -32.475 26.453 1.00 14.84 23 SER B N 1
ATOM 4079 C CA . SER B 1 23 ? 84.519 -31.069 26.180 1.00 14.66 23 SER B CA 1
ATOM 4080 C C . SER B 1 23 ? 85.800 -30.498 25.611 1.00 14.36 23 SER B C 1
ATOM 4081 O O . SER B 1 23 ? 86.869 -31.041 25.792 1.00 14.67 23 SER B O 1
ATOM 4084 N N . ARG B 1 24 ? 85.685 -29.343 24.937 1.00 14.70 24 ARG B N 1
ATOM 4085 C CA . ARG B 1 24 ? 86.860 -28.672 24.348 1.00 15.89 24 ARG B CA 1
ATOM 4086 C C . ARG B 1 24 ? 87.431 -27.665 25.380 1.00 15.86 24 ARG B C 1
ATOM 4087 O O . ARG B 1 24 ? 86.711 -26.823 25.959 1.00 15.48 24 ARG B O 1
ATOM 4095 N N . THR B 1 25 ? 88.721 -27.824 25.678 1.00 16.39 25 THR B N 1
ATOM 4096 C CA . THR B 1 25 ? 89.311 -27.237 26.850 1.00 16.73 25 THR B CA 1
ATOM 4097 C C . THR B 1 25 ? 90.686 -26.663 26.543 1.00 17.10 25 THR B C 1
ATOM 4098 O O . THR B 1 25 ? 91.297 -26.999 25.533 1.00 16.88 25 THR B O 1
ATOM 4102 N N . ALA B 1 26 ? 91.199 -25.833 27.456 1.00 15.84 26 ALA B N 1
ATOM 4103 C CA . ALA B 1 26 ? 92.562 -25.327 27.386 1.00 17.62 26 ALA B CA 1
ATOM 4104 C C . ALA B 1 26 ? 93.583 -26.345 27.896 1.00 19.29 26 ALA B C 1
ATOM 4105 O O . ALA B 1 26 ? 93.874 -26.427 29.104 1.00 18.82 26 ALA B O 1
ATOM 4107 N N . GLY B 1 27 ? 94.051 -27.170 26.979 1.00 17.51 27 GLY B N 1
ATOM 4108 C CA . GLY B 1 27 ? 94.775 -28.410 27.344 1.00 19.11 27 GLY B CA 1
ATOM 4109 C C . GLY B 1 27 ? 93.920 -29.427 28.059 1.00 21.22 27 GLY B C 1
ATOM 4110 O O . GLY B 1 27 ? 92.699 -29.234 28.278 1.00 18.98 27 GLY B O 1
ATOM 4111 N N . HIS B 1 28 ? 94.522 -30.568 28.364 1.00 22.36 28 HIS B N 1
ATOM 4112 C CA . HIS B 1 28 ? 93.734 -31.694 28.866 1.00 20.45 28 HIS B CA 1
ATOM 4113 C C . HIS B 1 28 ? 93.120 -31.514 30.248 1.00 21.63 28 HIS B C 1
ATOM 4114 O O . HIS B 1 28 ? 92.214 -32.248 30.570 1.00 18.47 28 HIS B O 1
ATOM 4121 N N . ARG B 1 29 ? 93.594 -30.564 31.027 1.00 20.91 29 ARG B N 1
ATOM 4122 C CA . ARG B 1 29 ? 92.995 -30.303 32.307 1.00 24.69 29 ARG B CA 1
ATOM 4123 C C . ARG B 1 29 ? 92.520 -28.877 32.546 1.00 28.52 29 ARG B C 1
ATOM 4124 O O . ARG B 1 29 ? 92.357 -28.458 33.718 1.00 29.32 29 ARG B O 1
ATOM 4132 N N . GLY B 1 30 ? 92.305 -28.111 31.481 1.00 23.81 30 GLY B N 1
ATOM 4133 C CA . GLY B 1 30 ? 92.067 -26.674 31.669 1.00 20.71 30 GLY B CA 1
ATOM 4134 C C . GLY B 1 30 ? 90.573 -26.448 31.613 1.00 20.52 30 GLY B C 1
ATOM 4135 O O . GLY B 1 30 ? 89.773 -27.394 31.414 1.00 21.02 30 GLY B O 1
ATOM 4136 N N . PRO B 1 31 ? 90.183 -25.203 31.781 1.00 18.25 31 PRO B N 1
ATOM 4137 C CA . PRO B 1 31 ? 88.779 -24.810 31.724 1.00 18.35 31 PRO B CA 1
ATOM 4138 C C . PRO B 1 31 ? 88.254 -24.952 30.280 1.00 18.94 31 PRO B C 1
ATOM 4139 O O . PRO B 1 31 ? 89.016 -25.073 29.314 1.00 18.13 31 PRO B O 1
ATOM 4143 N N . SER B 1 32 ? 86.935 -24.863 30.175 1.00 17.81 32 SER B N 1
ATOM 4144 C CA . SER B 1 32 ? 86.191 -25.139 28.928 1.00 16.78 32 SER B CA 1
ATOM 4145 C C . SER B 1 32 ? 85.968 -23.932 28.078 1.00 15.57 32 SER B C 1
ATOM 4146 O O . SER B 1 32 ? 85.777 -22.801 28.556 1.00 14.70 32 SER B O 1
ATOM 4149 N N . PHE B 1 33 ? 86.022 -24.140 26.773 1.00 15.11 33 PHE B N 1
ATOM 4150 C CA . PHE B 1 33 ? 85.834 -23.062 25.792 1.00 15.40 33 PHE B CA 1
ATOM 4151 C C . PHE B 1 33 ? 84.352 -22.929 25.406 1.00 14.83 33 PHE B C 1
ATOM 4152 O O . PHE B 1 33 ? 83.587 -23.925 25.324 1.00 14.70 33 PHE B O 1
ATOM 4160 N N . LEU B 1 34 ? 83.988 -21.679 25.112 1.00 14.34 34 LEU B N 1
ATOM 4161 C CA . LEU B 1 34 ? 82.697 -21.356 24.534 1.00 14.29 34 LEU B CA 1
ATOM 4162 C C . LEU B 1 34 ? 82.444 -21.964 23.185 1.00 14.43 34 LEU B C 1
ATOM 4163 O O . LEU B 1 34 ? 81.337 -22.373 22.849 1.00 15.48 34 LEU B O 1
ATOM 4168 N N . ASP B 1 35 ? 83.487 -22.015 22.364 1.00 14.08 35 ASP B N 1
ATOM 4169 C CA . ASP B 1 35 ? 83.379 -22.595 21.031 1.00 15.46 35 ASP B CA 1
ATOM 4170 C C . ASP B 1 35 ? 83.395 -24.137 21.068 1.00 16.72 35 ASP B C 1
ATOM 4171 O O . ASP B 1 35 ? 84.398 -24.826 20.704 1.00 16.64 35 ASP B O 1
ATOM 4176 N N . ASP B 1 36 ? 82.287 -24.673 21.561 1.00 16.60 36 ASP B N 1
ATOM 4177 C CA . ASP B 1 36 ? 82.078 -26.102 21.606 1.00 15.95 36 ASP B CA 1
ATOM 4178 C C . ASP B 1 36 ? 80.635 -26.264 21.273 1.00 15.21 36 ASP B C 1
ATOM 4179 O O . ASP B 1 36 ? 79.799 -26.406 22.155 1.00 15.43 36 ASP B O 1
ATOM 4184 N N . TYR B 1 37 ? 80.341 -26.224 19.978 1.00 14.35 37 TYR B N 1
ATOM 4185 C CA . TYR B 1 37 ? 78.933 -26.239 19.575 1.00 14.35 37 TYR B CA 1
ATOM 4186 C C . TYR B 1 37 ? 78.239 -27.524 20.009 1.00 13.63 37 TYR B C 1
ATOM 4187 O O . TYR B 1 37 ? 77.066 -27.462 20.434 1.00 13.24 37 TYR B O 1
ATOM 4196 N N . HIS B 1 38 ? 78.901 -28.658 19.871 1.00 14.05 38 HIS B N 1
ATOM 4197 C CA . HIS B 1 38 ? 78.298 -29.931 20.302 1.00 14.68 38 HIS B CA 1
ATOM 4198 C C . HIS B 1 38 ? 77.896 -29.923 21.779 1.00 14.00 38 HIS B C 1
ATOM 4199 O O . HIS B 1 38 ? 76.797 -30.318 22.085 1.00 13.53 38 HIS B O 1
ATOM 4206 N N . LEU B 1 39 ? 78.777 -29.450 22.664 1.00 12.61 39 LEU B N 1
ATOM 4207 C CA . LEU B 1 39 ? 78.495 -29.421 24.114 1.00 14.39 39 LEU B CA 1
ATOM 4208 C C . LEU B 1 39 ? 77.265 -28.535 24.303 1.00 11.80 39 LEU B C 1
ATOM 4209 O O . LEU B 1 39 ? 76.332 -28.934 24.994 1.00 13.40 39 LEU B O 1
ATOM 4214 N N . ILE B 1 40 ? 77.273 -27.319 23.700 1.00 11.82 40 ILE B N 1
ATOM 4215 C CA . ILE B 1 40 ? 76.279 -26.338 24.029 1.00 12.89 40 ILE B CA 1
ATOM 4216 C C . ILE B 1 40 ? 74.945 -26.783 23.454 1.00 12.44 40 ILE B C 1
ATOM 4217 O O . ILE B 1 40 ? 73.881 -26.774 24.160 1.00 11.28 40 ILE B O 1
ATOM 4222 N N . GLU B 1 41 ? 74.959 -27.313 22.220 1.00 12.43 41 GLU B N 1
ATOM 4223 C CA . GLU B 1 41 ? 73.724 -27.819 21.618 1.00 13.73 41 GLU B CA 1
ATOM 4224 C C . GLU B 1 41 ? 73.086 -28.985 22.405 1.00 13.51 41 GLU B C 1
ATOM 4225 O O . GLU B 1 41 ? 71.876 -29.029 22.622 1.00 13.32 41 GLU B O 1
ATOM 4231 N N . LYS B 1 42 ? 73.926 -29.932 22.801 1.00 14.35 42 LYS B N 1
ATOM 4232 C CA . LYS B 1 42 ? 73.519 -31.102 23.544 1.00 12.70 42 LYS B CA 1
ATOM 4233 C C . LYS B 1 42 ? 73.044 -30.764 24.939 1.00 11.38 42 LYS B C 1
ATOM 4234 O O . LYS B 1 42 ? 71.938 -31.203 25.336 1.00 10.75 42 LYS B O 1
ATOM 4240 N N . LEU B 1 43 ? 73.754 -29.924 25.693 1.00 11.47 43 LEU B N 1
ATOM 4241 C CA . LEU B 1 43 ? 73.249 -29.466 27.005 1.00 11.27 43 LEU B CA 1
ATOM 4242 C C . LEU B 1 43 ? 71.999 -28.609 26.876 1.00 10.79 43 LEU B C 1
ATOM 4243 O O . LEU B 1 43 ? 71.030 -28.770 27.667 1.00 11.11 43 LEU B O 1
ATOM 4248 N N . ALA B 1 44 ? 71.949 -27.736 25.873 1.00 10.79 44 ALA B N 1
ATOM 4249 C CA . ALA B 1 44 ? 70.810 -26.772 25.717 1.00 10.65 44 ALA B CA 1
ATOM 4250 C C . ALA B 1 44 ? 69.562 -27.560 25.375 1.00 10.82 44 ALA B C 1
ATOM 4251 O O . ALA B 1 44 ? 68.462 -27.268 25.901 1.00 9.63 44 ALA B O 1
ATOM 4253 N N . HIS B 1 45 ? 69.686 -28.608 24.575 1.00 10.19 45 HIS B N 1
ATOM 4254 C CA . HIS B 1 45 ? 68.490 -29.413 24.324 1.00 10.57 45 HIS B CA 1
ATOM 4255 C C . HIS B 1 45 ? 68.064 -30.246 25.539 1.00 10.35 45 HIS B C 1
ATOM 4256 O O . HIS B 1 45 ? 66.866 -30.289 25.868 1.00 9.55 45 HIS B O 1
ATOM 4263 N N . PHE B 1 46 ? 68.998 -30.904 26.195 1.00 10.08 46 PHE B N 1
ATOM 4264 C CA . PHE B 1 46 ? 68.772 -31.524 27.514 1.00 10.33 46 PHE B CA 1
ATOM 4265 C C . PHE B 1 46 ? 68.035 -30.607 28.488 1.00 9.75 46 PHE B C 1
ATOM 4266 O O . PHE B 1 46 ? 67.051 -30.999 29.076 1.00 10.00 46 PHE B O 1
ATOM 4274 N N . ASP B 1 47 ? 68.501 -29.356 28.560 1.00 10.31 47 ASP B N 1
ATOM 4275 C CA . ASP B 1 47 ? 67.975 -28.314 29.485 1.00 10.31 47 ASP B CA 1
ATOM 4276 C C . ASP B 1 47 ? 66.512 -27.954 29.193 1.00 10.38 47 ASP B C 1
ATOM 4277 O O . ASP B 1 47 ? 65.810 -27.328 30.005 1.00 12.57 47 ASP B O 1
ATOM 4282 N N . ARG B 1 48 ? 66.038 -28.386 28.021 1.00 10.02 48 ARG B N 1
ATOM 4283 C CA . ARG B 1 48 ? 64.683 -28.070 27.583 1.00 10.49 48 ARG B CA 1
ATOM 4284 C C . ARG B 1 48 ? 63.774 -29.254 27.317 1.00 9.41 48 ARG B C 1
ATOM 4285 O O . ARG B 1 48 ? 62.740 -29.128 26.638 1.00 10.73 48 ARG B O 1
ATOM 4293 N N . GLU B 1 49 ? 64.143 -30.442 27.768 1.00 10.11 49 GLU B N 1
ATOM 4294 C CA . GLU B 1 49 ? 63.386 -31.640 27.507 1.00 9.65 49 GLU B CA 1
ATOM 4295 C C . GLU B 1 49 ? 61.976 -31.613 28.069 1.00 9.51 49 GLU B C 1
ATOM 4296 O O . GLU B 1 49 ? 61.087 -32.169 27.489 1.00 10.45 49 GLU B O 1
ATOM 4302 N N . ARG B 1 50 ? 61.786 -30.937 29.214 1.00 10.33 50 ARG B N 1
ATOM 4303 C CA . ARG B 1 50 ? 60.558 -31.049 29.915 1.00 9.98 50 ARG B CA 1
ATOM 4304 C C . ARG B 1 50 ? 59.523 -29.989 29.442 1.00 10.55 50 ARG B C 1
ATOM 4305 O O . ARG B 1 50 ? 59.849 -28.846 29.248 1.00 11.72 50 ARG B O 1
ATOM 4313 N N . ILE B 1 51 ? 58.244 -30.402 29.493 1.00 11.98 51 ILE B N 1
ATOM 4314 C CA . ILE B 1 51 ? 57.077 -29.580 29.315 1.00 10.72 51 ILE B CA 1
ATOM 4315 C C . ILE B 1 51 ? 56.204 -29.674 30.559 1.00 11.66 51 ILE B C 1
ATOM 4316 O O . ILE B 1 51 ? 56.341 -30.647 31.338 1.00 12.04 51 ILE B O 1
ATOM 4321 N N . PRO B 1 52 ? 55.252 -28.764 30.716 1.00 11.81 52 PRO B N 1
ATOM 4322 C CA . PRO B 1 52 ? 54.394 -28.901 31.908 1.00 12.01 52 PRO B CA 1
ATOM 4323 C C . PRO B 1 52 ? 53.647 -30.190 31.889 1.00 11.53 52 PRO B C 1
ATOM 4324 O O . PRO B 1 52 ? 53.199 -30.621 30.834 1.00 13.21 52 PRO B O 1
ATOM 4328 N N . GLU B 1 53 ? 53.465 -30.804 33.071 1.00 12.40 53 GLU B N 1
ATOM 4329 C CA . GLU B 1 53 ? 52.577 -31.935 33.180 1.00 11.24 53 GLU B CA 1
ATOM 4330 C C . GLU B 1 53 ? 51.112 -31.462 33.094 1.00 11.06 53 GLU B C 1
ATOM 4331 O O . GLU B 1 53 ? 50.799 -30.280 33.326 1.00 10.24 53 GLU B O 1
ATOM 4337 N N . ARG B 1 54 ? 50.238 -32.432 32.832 1.00 11.34 54 ARG B N 1
ATOM 4338 C CA . ARG B 1 54 ? 48.825 -32.185 32.882 1.00 11.34 54 ARG B CA 1
ATOM 4339 C C . ARG B 1 54 ? 48.436 -31.636 34.219 1.00 10.50 54 ARG B C 1
ATOM 4340 O O . ARG B 1 54 ? 48.877 -32.125 35.209 1.00 10.83 54 ARG B O 1
ATOM 4348 N N . VAL B 1 55 ? 47.531 -30.663 34.227 1.00 11.51 55 VAL B N 1
ATOM 4349 C CA . VAL B 1 55 ? 47.141 -30.012 35.501 1.00 12.30 55 VAL B CA 1
ATOM 4350 C C . VAL B 1 55 ? 46.406 -30.994 36.445 1.00 11.74 55 VAL B C 1
ATOM 4351 O O . VAL B 1 55 ? 46.466 -30.887 37.708 1.00 12.51 55 VAL B O 1
ATOM 4355 N N . VAL B 1 56 ? 45.725 -31.978 35.850 1.00 12.12 56 VAL B N 1
ATOM 4356 C CA . VAL B 1 56 ? 45.239 -33.193 36.556 1.00 11.52 56 VAL B CA 1
ATOM 4357 C C . VAL B 1 56 ? 45.460 -34.379 35.657 1.00 10.75 56 VAL B C 1
ATOM 4358 O O . VAL B 1 56 ? 45.708 -34.194 34.456 1.00 11.62 56 VAL B O 1
ATOM 4362 N N . HIS B 1 57 ? 45.415 -35.575 36.196 1.00 11.12 57 HIS B N 1
ATOM 4363 C CA . HIS B 1 57 ? 45.716 -36.804 35.453 1.00 11.13 57 HIS B CA 1
ATOM 4364 C C . HIS B 1 57 ? 47.170 -36.835 34.891 1.00 11.62 57 HIS B C 1
ATOM 4365 O O . HIS B 1 57 ? 47.442 -37.426 33.837 1.00 13.04 57 HIS B O 1
ATOM 4372 N N . ALA B 1 58 ? 48.060 -36.241 35.661 1.00 11.32 58 ALA B N 1
ATOM 4373 C CA . ALA B 1 58 ? 49.487 -36.174 35.221 1.00 11.55 58 ALA B CA 1
ATOM 4374 C C . ALA B 1 58 ? 50.132 -37.542 35.043 1.00 11.76 58 ALA B C 1
ATOM 4375 O O . ALA B 1 58 ? 51.001 -37.707 34.187 1.00 12.69 58 ALA B O 1
ATOM 4377 N N . ARG B 1 59 ? 49.852 -38.477 35.927 1.00 11.80 59 ARG B N 1
ATOM 4378 C CA . ARG B 1 59 ? 50.376 -39.854 35.931 1.00 12.57 59 ARG B CA 1
ATOM 4379 C C . ARG B 1 59 ? 49.496 -40.768 35.148 1.00 12.69 59 ARG B C 1
ATOM 4380 O O . ARG B 1 59 ? 48.298 -40.844 35.410 1.00 13.70 59 ARG B O 1
ATOM 4388 N N . GLY B 1 60 ? 50.051 -41.291 34.059 1.00 13.47 60 GLY B N 1
ATOM 4389 C CA . GLY B 1 60 ? 49.287 -42.236 33.232 1.00 13.96 60 GLY B CA 1
ATOM 4390 C C . GLY B 1 60 ? 50.087 -42.988 32.235 1.00 13.52 60 GLY B C 1
ATOM 4391 O O . GLY B 1 60 ? 51.287 -42.867 32.157 1.00 13.70 60 GLY B O 1
ATOM 4392 N N . ALA B 1 61 ? 49.393 -43.815 31.463 1.00 13.59 61 ALA B N 1
ATOM 4393 C CA . ALA B 1 61 ? 50.028 -44.755 30.558 1.00 13.25 61 ALA B CA 1
ATOM 4394 C C . ALA B 1 61 ? 49.122 -44.897 29.331 1.00 12.72 61 ALA B C 1
ATOM 4395 O O . ALA B 1 61 ? 47.875 -44.928 29.501 1.00 12.94 61 ALA B O 1
ATOM 4397 N N . GLY B 1 62 ? 49.724 -45.095 28.150 1.00 13.17 62 GLY B N 1
ATOM 4398 C CA . GLY B 1 62 ? 48.970 -45.196 26.892 1.00 14.11 62 GLY B CA 1
ATOM 4399 C C . GLY B 1 62 ? 49.189 -46.456 26.065 1.00 14.40 62 GLY B C 1
ATOM 4400 O O . GLY B 1 62 ? 50.220 -47.126 26.190 1.00 14.43 62 GLY B O 1
ATOM 4401 N N . ALA B 1 63 ? 48.217 -46.757 25.220 1.00 13.74 63 ALA B N 1
ATOM 4402 C CA . ALA B 1 63 ? 48.332 -47.859 24.306 1.00 14.14 63 ALA B CA 1
ATOM 4403 C C . ALA B 1 63 ? 47.436 -47.621 23.122 1.00 13.61 63 ALA B C 1
ATOM 4404 O O . ALA B 1 63 ? 46.408 -46.976 23.261 1.00 13.75 63 ALA B O 1
ATOM 4406 N N . TYR B 1 64 ? 47.789 -48.194 21.967 1.00 13.44 64 TYR B N 1
ATOM 4407 C CA . TYR B 1 64 ? 46.956 -48.200 20.809 1.00 13.00 64 TYR B CA 1
ATOM 4408 C C . TYR B 1 64 ? 46.143 -49.510 20.694 1.00 12.70 64 TYR B C 1
ATOM 4409 O O . TYR B 1 64 ? 46.490 -50.569 21.206 1.00 13.07 64 TYR B O 1
ATOM 4418 N N . GLY B 1 65 ? 45.053 -49.405 20.001 1.00 13.53 65 GLY B N 1
ATOM 4419 C CA . GLY B 1 65 ? 44.242 -50.575 19.673 1.00 14.80 65 GLY B CA 1
ATOM 4420 C C . GLY B 1 65 ? 43.256 -50.389 18.548 1.00 14.97 65 GLY B C 1
ATOM 4421 O O . GLY B 1 65 ? 43.379 -49.505 17.708 1.00 16.15 65 GLY B O 1
ATOM 4422 N N . VAL B 1 66 ? 42.214 -51.227 18.584 1.00 16.87 66 VAL B N 1
ATOM 4423 C CA . VAL B 1 66 ? 41.118 -51.176 17.610 1.00 16.61 66 VAL B CA 1
ATOM 4424 C C . VAL B 1 66 ? 39.790 -51.309 18.323 1.00 16.47 66 VAL B C 1
ATOM 4425 O O . VAL B 1 66 ? 39.673 -52.059 19.261 1.00 17.58 66 VAL B O 1
ATOM 4429 N N . PHE B 1 67 ? 38.810 -50.577 17.846 1.00 15.80 67 PHE B N 1
ATOM 4430 C CA . PHE B 1 67 ? 37.442 -50.766 18.199 1.00 16.48 67 PHE B CA 1
ATOM 4431 C C . PHE B 1 67 ? 36.681 -51.391 17.030 1.00 18.00 67 PHE B C 1
ATOM 4432 O O . PHE B 1 67 ? 36.759 -50.894 15.890 1.00 17.18 67 PHE B O 1
ATOM 4440 N N . GLU B 1 68 ? 35.913 -52.440 17.313 1.00 19.43 68 GLU B N 1
ATOM 4441 C CA . GLU B 1 68 ? 35.061 -53.104 16.303 1.00 20.83 68 GLU B CA 1
ATOM 4442 C C . GLU B 1 68 ? 33.621 -53.107 16.669 1.00 20.92 68 GLU B C 1
ATOM 4443 O O . GLU B 1 68 ? 33.242 -53.507 17.784 1.00 20.31 68 GLU B O 1
ATOM 4449 N N . VAL B 1 69 ? 32.802 -52.617 15.760 1.00 19.17 69 VAL B N 1
ATOM 4450 C CA . VAL B 1 69 ? 31.336 -52.587 15.967 1.00 19.49 69 VAL B CA 1
ATOM 4451 C C . VAL B 1 69 ? 30.804 -54.010 15.887 1.00 21.46 69 VAL B C 1
ATOM 4452 O O . VAL B 1 69 ? 31.067 -54.726 14.926 1.00 19.41 69 VAL B O 1
ATOM 4456 N N . GLU B 1 70 ? 29.970 -54.360 16.871 1.00 20.97 70 GLU B N 1
ATOM 4457 C CA . GLU B 1 70 ? 29.143 -55.552 16.825 1.00 24.61 70 GLU B CA 1
ATOM 4458 C C . GLU B 1 70 ? 27.707 -55.248 16.395 1.00 24.47 70 GLU B C 1
ATOM 4459 O O . GLU B 1 70 ? 27.156 -55.982 15.574 1.00 25.08 70 GLU B O 1
ATOM 4465 N N . ASN B 1 71 ? 27.082 -54.217 16.959 1.00 24.49 71 ASN B N 1
ATOM 4466 C CA . ASN B 1 71 ? 25.743 -53.827 16.570 1.00 23.64 71 ASN B CA 1
ATOM 4467 C C . ASN B 1 71 ? 25.746 -52.408 16.050 1.00 23.11 71 ASN B C 1
ATOM 4468 O O . ASN B 1 71 ? 26.118 -51.472 16.751 1.00 24.34 71 ASN B O 1
ATOM 4473 N N . SER B 1 72 ? 25.358 -52.222 14.818 1.00 21.88 72 SER B N 1
ATOM 4474 C CA . SER B 1 72 ? 25.351 -50.872 14.259 1.00 22.72 72 SER B CA 1
ATOM 4475 C C . SER B 1 72 ? 24.331 -49.970 14.955 1.00 23.20 72 SER B C 1
ATOM 4476 O O . SER B 1 72 ? 23.299 -50.449 15.462 1.00 27.09 72 SER B O 1
ATOM 4479 N N . MET B 1 73 ? 24.645 -48.684 15.084 1.00 21.37 73 MET B N 1
ATOM 4480 C CA . MET B 1 73 ? 23.872 -47.765 15.913 1.00 20.87 73 MET B CA 1
ATOM 4481 C C . MET B 1 73 ? 23.195 -46.730 15.063 1.00 20.03 73 MET B C 1
ATOM 4482 O O . MET B 1 73 ? 22.684 -45.725 15.576 1.00 19.54 73 MET B O 1
ATOM 4487 N N . GLU B 1 74 ? 23.115 -46.970 13.764 1.00 20.29 74 GLU B N 1
ATOM 4488 C CA . GLU B 1 74 ? 22.532 -45.942 12.839 1.00 21.91 74 GLU B CA 1
ATOM 4489 C C . GLU B 1 74 ? 21.072 -45.521 13.103 1.00 21.45 74 GLU B C 1
ATOM 4490 O O . GLU B 1 74 ? 20.649 -44.431 12.735 1.00 20.80 74 GLU B O 1
ATOM 4496 N N . LYS B 1 75 ? 20.301 -46.370 13.770 1.00 22.08 75 LYS B N 1
ATOM 4497 C CA . LYS B 1 75 ? 18.939 -45.961 14.181 1.00 23.53 75 LYS B CA 1
ATOM 4498 C C . LYS B 1 75 ? 18.963 -44.775 15.115 1.00 21.94 75 LYS B C 1
ATOM 4499 O O . LYS B 1 75 ? 18.012 -43.977 15.157 1.00 21.02 75 LYS B O 1
ATOM 4505 N N . HIS B 1 76 ? 20.051 -44.642 15.873 1.00 20.87 76 HIS B N 1
ATOM 4506 C CA . HIS B 1 76 ? 20.134 -43.644 16.948 1.00 21.22 76 HIS B CA 1
ATOM 4507 C C . HIS B 1 76 ? 21.176 -42.573 16.761 1.00 17.77 76 HIS B C 1
ATOM 4508 O O . HIS B 1 76 ? 21.058 -41.518 17.320 1.00 17.05 76 HIS B O 1
ATOM 4515 N N . THR B 1 77 ? 22.199 -42.859 15.997 1.00 18.03 77 THR B N 1
ATOM 4516 C CA . THR B 1 77 ? 23.232 -41.870 15.732 1.00 18.76 77 THR B CA 1
ATOM 4517 C C . THR B 1 77 ? 23.739 -42.053 14.296 1.00 18.06 77 THR B C 1
ATOM 4518 O O . THR B 1 77 ? 23.967 -43.166 13.870 1.00 17.54 77 THR B O 1
ATOM 4522 N N . ARG B 1 78 ? 23.978 -40.931 13.647 1.00 18.41 78 ARG B N 1
ATOM 4523 C CA . ARG B 1 78 ? 24.670 -40.938 12.321 1.00 19.07 78 ARG B CA 1
ATOM 4524 C C . ARG B 1 78 ? 26.180 -41.077 12.416 1.00 19.41 78 ARG B C 1
ATOM 4525 O O . ARG B 1 78 ? 26.834 -41.030 11.361 1.00 18.76 78 ARG B O 1
ATOM 4533 N N . ALA B 1 79 ? 26.726 -41.352 13.607 1.00 18.02 79 ALA B N 1
ATOM 4534 C CA . ALA B 1 79 ? 28.178 -41.396 13.739 1.00 18.55 79 ALA B CA 1
ATOM 4535 C C . ALA B 1 79 ? 28.757 -42.455 12.766 1.00 18.97 79 ALA B C 1
ATOM 4536 O O . ALA B 1 79 ? 28.391 -43.657 12.786 1.00 18.65 79 ALA B O 1
ATOM 4538 N N . ALA B 1 80 ? 29.697 -42.017 11.925 1.00 19.12 80 ALA B N 1
ATOM 4539 C CA . ALA B 1 80 ? 30.240 -42.905 10.899 1.00 18.89 80 ALA B CA 1
ATOM 4540 C C . ALA B 1 80 ? 30.904 -44.159 11.446 1.00 18.41 80 ALA B C 1
ATOM 4541 O O . ALA B 1 80 ? 30.685 -45.271 10.927 1.00 17.87 80 ALA B O 1
ATOM 4543 N N . PHE B 1 81 ? 31.702 -44.008 12.500 1.00 17.26 81 PHE B N 1
ATOM 4544 C CA . PHE B 1 81 ? 32.410 -45.148 13.037 1.00 17.37 81 PHE B CA 1
ATOM 4545 C C . PHE B 1 81 ? 31.488 -46.220 13.663 1.00 17.65 81 PHE B C 1
ATOM 4546 O O . PHE B 1 81 ? 31.947 -47.338 13.907 1.00 19.06 81 PHE B O 1
ATOM 4554 N N . LEU B 1 82 ? 30.200 -45.896 13.903 1.00 18.29 82 LEU B N 1
ATOM 4555 C CA . LEU B 1 82 ? 29.247 -46.856 14.483 1.00 18.34 82 LEU B CA 1
ATOM 4556 C C . LEU B 1 82 ? 28.272 -47.402 13.453 1.00 19.58 82 LEU B C 1
ATOM 4557 O O . LEU B 1 82 ? 27.263 -48.004 13.837 1.00 21.60 82 LEU B O 1
ATOM 4562 N N . SER B 1 83 ? 28.537 -47.199 12.151 1.00 19.37 83 SER B N 1
ATOM 4563 C CA . SER B 1 83 ? 27.461 -47.287 11.138 1.00 20.44 83 SER B CA 1
ATOM 4564 C C . SER B 1 83 ? 27.199 -48.704 10.636 1.00 22.46 83 SER B C 1
ATOM 4565 O O . SER B 1 83 ? 26.121 -48.959 10.036 1.00 23.17 83 SER B O 1
ATOM 4568 N N . GLU B 1 84 ? 28.145 -49.621 10.830 1.00 23.87 84 GLU B N 1
ATOM 4569 C CA . GLU B 1 84 ? 28.060 -50.945 10.212 1.00 26.37 84 GLU B CA 1
ATOM 4570 C C . GLU B 1 84 ? 28.687 -51.997 11.151 1.00 27.32 84 GLU B C 1
ATOM 4571 O O . GLU B 1 84 ? 29.765 -51.790 11.723 1.00 23.37 84 GLU B O 1
ATOM 4577 N N . GLU B 1 85 ? 28.021 -53.149 11.253 1.00 27.50 85 GLU B N 1
ATOM 4578 C CA . GLU B 1 85 ? 28.574 -54.321 11.929 1.00 30.30 85 GLU B CA 1
ATOM 4579 C C . GLU B 1 85 ? 29.932 -54.663 11.320 1.00 25.36 85 GLU B C 1
ATOM 4580 O O . GLU B 1 85 ? 30.104 -54.634 10.109 1.00 28.05 85 GLU B O 1
ATOM 4586 N N . GLY B 1 86 ? 30.914 -54.944 12.161 1.00 25.64 86 GLY B N 1
ATOM 4587 C CA . GLY B 1 86 ? 32.260 -55.280 11.685 1.00 24.77 86 GLY B CA 1
ATOM 4588 C C . GLY B 1 86 ? 33.208 -54.097 11.474 1.00 23.20 86 GLY B C 1
ATOM 4589 O O . GLY B 1 86 ? 34.407 -54.295 11.306 1.00 21.88 86 GLY B O 1
ATOM 4590 N N . LYS B 1 87 ? 32.685 -52.871 11.499 1.00 22.06 87 LYS B N 1
ATOM 4591 C CA . LYS B 1 87 ? 33.495 -51.705 11.149 1.00 22.50 87 LYS B CA 1
ATOM 4592 C C . LYS B 1 87 ? 34.541 -51.491 12.220 1.00 20.93 87 LYS B C 1
ATOM 4593 O O . LYS B 1 87 ? 34.218 -51.478 13.397 1.00 19.17 87 LYS B O 1
ATOM 4599 N N . GLN B 1 88 ? 35.814 -51.394 11.799 1.00 20.15 88 GLN B N 1
ATOM 4600 C CA . GLN B 1 88 ? 36.952 -51.219 12.718 1.00 20.49 88 GLN B CA 1
ATOM 4601 C C . GLN B 1 88 ? 37.492 -49.817 12.646 1.00 19.00 88 GLN B C 1
ATOM 4602 O O . GLN B 1 88 ? 37.665 -49.252 11.570 1.00 19.62 88 GLN B O 1
ATOM 4608 N N . THR B 1 89 ? 37.810 -49.253 13.806 1.00 17.13 89 THR B N 1
ATOM 4609 C CA . THR B 1 89 ? 38.351 -47.895 13.925 1.00 16.57 89 THR B CA 1
ATOM 4610 C C . THR B 1 89 ? 39.538 -48.000 14.860 1.00 16.02 89 THR B C 1
ATOM 4611 O O . THR B 1 89 ? 39.439 -48.576 15.977 1.00 15.80 89 THR B O 1
ATOM 4615 N N . ASP B 1 90 ? 40.660 -47.444 14.438 1.00 14.72 90 ASP B N 1
ATOM 4616 C CA . ASP B 1 90 ? 41.833 -47.368 15.293 1.00 14.90 90 ASP B CA 1
ATOM 4617 C C . ASP B 1 90 ? 41.603 -46.473 16.517 1.00 14.69 90 ASP B C 1
ATOM 4618 O O . ASP B 1 90 ? 40.930 -45.435 16.387 1.00 15.43 90 ASP B O 1
ATOM 4623 N N . VAL B 1 91 ? 42.170 -46.852 17.667 1.00 14.99 91 VAL B N 1
ATOM 4624 C CA . VAL B 1 91 ? 42.174 -46.019 18.829 1.00 14.39 91 VAL B CA 1
ATOM 4625 C C . VAL B 1 91 ? 43.532 -45.802 19.470 1.00 13.37 91 VAL B C 1
ATOM 4626 O O . VAL B 1 91 ? 44.471 -46.566 19.254 1.00 13.88 91 VAL B O 1
ATOM 4630 N N . PHE B 1 92 ? 43.630 -44.692 20.209 1.00 13.37 92 PHE B N 1
ATOM 4631 C CA . PHE B 1 92 ? 44.688 -44.443 21.206 1.00 13.32 92 PHE B CA 1
ATOM 4632 C C . PHE B 1 92 ? 44.025 -44.174 22.574 1.00 12.81 92 PHE B C 1
ATOM 4633 O O . PHE B 1 92 ? 43.031 -43.399 22.598 1.00 12.66 92 PHE B O 1
ATOM 4641 N N . VAL B 1 93 ? 44.504 -44.809 23.628 1.00 12.52 93 VAL B N 1
ATOM 4642 C CA . VAL B 1 93 ? 43.825 -44.764 24.960 1.00 13.19 93 VAL B CA 1
ATOM 4643 C C . VAL B 1 93 ? 44.887 -44.389 25.971 1.00 12.37 93 VAL B C 1
ATOM 4644 O O . VAL B 1 93 ? 46.009 -44.932 25.952 1.00 13.17 93 VAL B O 1
ATOM 4648 N N . ARG B 1 94 ? 44.604 -43.406 26.810 1.00 12.41 94 ARG B N 1
ATOM 4649 C CA . ARG B 1 94 ? 45.428 -43.147 27.993 1.00 12.06 94 ARG B CA 1
ATOM 4650 C C . ARG B 1 94 ? 44.609 -43.351 29.275 1.00 12.55 94 ARG B C 1
ATOM 4651 O O . ARG B 1 94 ? 43.482 -42.828 29.398 1.00 14.45 94 ARG B O 1
ATOM 4659 N N . PHE B 1 95 ? 45.195 -44.086 30.219 1.00 12.96 95 PHE B N 1
ATOM 4660 C CA . PHE B 1 95 ? 44.631 -44.349 31.573 1.00 12.53 95 PHE B CA 1
ATOM 4661 C C . PHE B 1 95 ? 45.484 -43.547 32.518 1.00 13.35 95 PHE B C 1
ATOM 4662 O O . PHE B 1 95 ? 46.681 -43.262 32.242 1.00 13.11 95 PHE B O 1
ATOM 4670 N N . SER B 1 96 ? 44.916 -43.204 33.656 1.00 12.16 96 SER B N 1
ATOM 4671 C CA . SER B 1 96 ? 45.611 -42.268 34.528 1.00 12.14 96 SER B CA 1
ATOM 4672 C C . SER B 1 96 ? 45.045 -42.349 35.949 1.00 11.88 96 SER B C 1
ATOM 4673 O O . SER B 1 96 ? 43.884 -42.765 36.126 1.00 12.69 96 SER B O 1
ATOM 4676 N N . THR B 1 97 ? 45.817 -41.851 36.899 1.00 12.58 97 THR B N 1
ATOM 4677 C CA . THR B 1 97 ? 45.285 -41.395 38.149 1.00 13.19 97 THR B CA 1
ATOM 4678 C C . THR B 1 97 ? 44.849 -39.916 37.978 1.00 13.63 97 THR B C 1
ATOM 4679 O O . THR B 1 97 ? 44.757 -39.424 36.850 1.00 13.01 97 THR B O 1
ATOM 4683 N N . VAL B 1 98 ? 44.462 -39.242 39.060 1.00 13.40 98 VAL B N 1
ATOM 4684 C CA . VAL B 1 98 ? 43.966 -37.820 38.948 1.00 13.26 98 VAL B CA 1
ATOM 4685 C C . VAL B 1 98 ? 44.808 -36.751 39.630 1.00 12.96 98 VAL B C 1
ATOM 4686 O O . VAL B 1 98 ? 45.234 -35.786 38.991 1.00 14.48 98 VAL B O 1
ATOM 4690 N N . ILE B 1 99 ? 45.093 -36.888 40.918 1.00 12.68 99 ILE B N 1
ATOM 4691 C CA . ILE B 1 99 ? 45.506 -35.733 41.700 1.00 13.55 99 ILE B CA 1
ATOM 4692 C C . ILE B 1 99 ? 47.002 -35.522 41.748 1.00 14.06 99 ILE B C 1
ATOM 4693 O O . ILE B 1 99 ? 47.482 -34.404 41.625 1.00 14.60 99 ILE B O 1
ATOM 4698 N N . HIS B 1 100 ? 47.787 -36.573 41.909 1.00 15.25 100 HIS B N 1
ATOM 4699 C CA . HIS B 1 100 ? 49.183 -36.375 42.216 1.00 15.46 100 HIS B CA 1
ATOM 4700 C C . HIS B 1 100 ? 50.015 -36.224 40.929 1.00 14.09 100 HIS B C 1
ATOM 4701 O O . HIS B 1 100 ? 49.505 -36.522 39.859 1.00 13.17 100 HIS B O 1
ATOM 4708 N N . PRO B 1 101 ? 51.273 -35.757 41.011 1.00 14.43 101 PRO B N 1
ATOM 4709 C CA . PRO B 1 101 ? 52.057 -35.439 39.813 1.00 14.19 101 PRO B CA 1
ATOM 4710 C C . PRO B 1 101 ? 52.544 -36.656 39.048 1.00 14.67 101 PRO B C 1
ATOM 4711 O O . PRO B 1 101 ? 52.316 -37.792 39.454 1.00 15.00 101 PRO B O 1
ATOM 4715 N N A LYS B 1 102 ? 53.204 -36.409 37.926 0.50 14.77 102 LYS B N 1
ATOM 4716 N N B LYS B 1 102 ? 53.283 -36.413 37.970 0.50 13.61 102 LYS B N 1
ATOM 4717 C CA A LYS B 1 102 ? 53.689 -37.434 37.019 0.50 17.19 102 LYS B CA 1
ATOM 4718 C CA B LYS B 1 102 ? 54.125 -37.431 37.335 0.50 14.52 102 LYS B CA 1
ATOM 4719 C C A LYS B 1 102 ? 54.327 -38.685 37.548 0.50 15.27 102 LYS B C 1
ATOM 4720 C C B LYS B 1 102 ? 55.031 -38.094 38.352 0.50 13.23 102 LYS B C 1
ATOM 4721 O O A LYS B 1 102 ? 54.083 -39.743 36.995 0.50 14.48 102 LYS B O 1
ATOM 4722 O O B LYS B 1 102 ? 55.567 -37.468 39.284 0.50 11.29 102 LYS B O 1
ATOM 4733 N N A GLY B 1 103 ? 55.133 -38.571 38.607 0.50 14.80 103 GLY B N 1
ATOM 4734 N N B GLY B 1 103 ? 55.202 -39.394 38.213 0.50 13.06 103 GLY B N 1
ATOM 4735 C CA A GLY B 1 103 ? 55.891 -39.723 39.173 0.50 15.02 103 GLY B CA 1
ATOM 4736 C CA B GLY B 1 103 ? 56.053 -40.038 39.165 0.50 13.82 103 GLY B CA 1
ATOM 4737 C C A GLY B 1 103 ? 55.285 -40.409 40.390 0.50 14.05 103 GLY B C 1
ATOM 4738 C C B GLY B 1 103 ? 55.298 -40.512 40.404 0.50 13.43 103 GLY B C 1
ATOM 4739 O O A GLY B 1 103 ? 55.889 -41.263 41.063 0.50 14.62 103 GLY B O 1
ATOM 4740 O O B GLY B 1 103 ? 55.858 -41.333 41.134 0.50 13.90 103 GLY B O 1
ATOM 4741 N N . SER B 1 104 ? 54.046 -40.082 40.629 1.00 14.49 104 SER B N 1
ATOM 4742 C CA . SER B 1 104 ? 53.355 -40.489 41.866 1.00 14.18 104 SER B CA 1
ATOM 4743 C C . SER B 1 104 ? 52.924 -41.961 41.761 1.00 14.29 104 SER B C 1
ATOM 4744 O O . SER B 1 104 ? 52.786 -42.512 40.639 1.00 14.73 104 SER B O 1
ATOM 4747 N N . PRO B 1 105 ? 52.597 -42.585 42.895 1.00 14.03 105 PRO B N 1
ATOM 4748 C CA . PRO B 1 105 ? 52.227 -44.001 42.829 1.00 13.26 105 PRO B CA 1
ATOM 4749 C C . PRO B 1 105 ? 50.856 -44.259 42.260 1.00 14.82 105 PRO B C 1
ATOM 4750 O O . PRO B 1 105 ? 49.935 -43.429 42.330 1.00 14.63 105 PRO B O 1
ATOM 4754 N N . GLU B 1 106 ? 50.701 -45.441 41.709 1.00 14.74 106 GLU B N 1
ATOM 4755 C CA . GLU B 1 106 ? 49.446 -45.846 41.094 1.00 14.92 106 GLU B CA 1
ATOM 4756 C C . GLU B 1 106 ? 48.553 -46.686 42.057 1.00 15.93 106 GLU B C 1
ATOM 4757 O O . GLU B 1 106 ? 47.573 -47.293 41.643 1.00 16.22 106 GLU B O 1
ATOM 4763 N N . THR B 1 107 ? 48.947 -46.672 43.316 1.00 14.65 107 THR B N 1
ATOM 4764 C CA . THR B 1 107 ? 48.285 -47.356 44.399 1.00 15.95 107 THR B CA 1
ATOM 4765 C C . THR B 1 107 ? 47.474 -46.401 45.283 1.00 15.87 107 THR B C 1
ATOM 4766 O O . THR B 1 107 ? 46.951 -46.817 46.318 1.00 15.49 107 THR B O 1
ATOM 4770 N N . LEU B 1 108 ? 47.387 -45.115 44.902 1.00 16.12 108 LEU B N 1
ATOM 4771 C CA . LEU B 1 108 ? 46.610 -44.153 45.641 1.00 15.99 108 LEU B CA 1
ATOM 4772 C C . LEU B 1 108 ? 45.135 -44.221 45.309 1.00 16.23 108 LEU B C 1
ATOM 4773 O O . LEU B 1 108 ? 44.756 -44.643 44.237 1.00 16.59 108 LEU B O 1
ATOM 4778 N N . ARG B 1 109 ? 44.306 -43.806 46.249 1.00 15.18 109 ARG B N 1
ATOM 4779 C CA . ARG B 1 109 ? 42.889 -43.679 46.014 1.00 16.24 109 ARG B CA 1
ATOM 4780 C C . ARG B 1 109 ? 42.642 -42.519 45.054 1.00 15.78 109 ARG B C 1
ATOM 4781 O O . ARG B 1 109 ? 43.130 -41.428 45.278 1.00 16.65 109 ARG B O 1
ATOM 4789 N N . ASP B 1 110 ? 41.810 -42.740 44.051 1.00 15.24 110 ASP B N 1
ATOM 4790 C CA . ASP B 1 110 ? 41.527 -41.696 43.037 1.00 15.97 110 ASP B CA 1
ATOM 4791 C C . ASP B 1 110 ? 40.579 -42.343 42.015 1.00 15.73 110 ASP B C 1
ATOM 4792 O O . ASP B 1 110 ? 40.652 -43.525 41.788 1.00 14.48 110 ASP B O 1
ATOM 4797 N N . PRO B 1 111 ? 39.734 -41.546 41.322 1.00 15.15 111 PRO B N 1
ATOM 4798 C CA . PRO B 1 111 ? 39.203 -42.016 40.098 1.00 15.56 111 PRO B CA 1
ATOM 4799 C C . PRO B 1 111 ? 40.339 -42.316 39.202 1.00 15.11 111 PRO B C 1
ATOM 4800 O O . PRO B 1 111 ? 41.471 -41.836 39.401 1.00 16.76 111 PRO B O 1
ATOM 4804 N N . ARG B 1 112 ? 40.078 -43.141 38.197 1.00 14.66 112 ARG B N 1
ATOM 4805 C CA . ARG B 1 112 ? 41.050 -43.372 37.167 1.00 14.38 112 ARG B CA 1
ATOM 4806 C C . ARG B 1 112 ? 40.498 -42.843 35.845 1.00 14.14 112 ARG B C 1
ATOM 4807 O O . ARG B 1 112 ? 39.345 -43.087 35.457 1.00 14.55 112 ARG B O 1
ATOM 4815 N N . GLY B 1 113 ? 41.351 -42.128 35.133 1.00 13.90 113 GLY B N 1
ATOM 4816 C CA . GLY B 1 113 ? 41.021 -41.668 33.778 1.00 13.93 113 GLY B CA 1
ATOM 4817 C C . GLY B 1 113 ? 41.062 -42.775 32.759 1.00 14.40 113 GLY B C 1
ATOM 4818 O O . GLY B 1 113 ? 41.804 -43.737 32.885 1.00 16.28 113 GLY B O 1
ATOM 4819 N N . PHE B 1 114 ? 40.163 -42.654 31.797 1.00 14.18 114 PHE B N 1
ATOM 4820 C CA . PHE B 1 114 ? 39.907 -43.671 30.759 1.00 14.53 114 PHE B CA 1
ATOM 4821 C C . PHE B 1 114 ? 39.561 -42.908 29.496 1.00 14.10 114 PHE B C 1
ATOM 4822 O O . PHE B 1 114 ? 38.384 -42.661 29.216 1.00 15.33 114 PHE B O 1
ATOM 4830 N N . ALA B 1 115 ? 40.591 -42.441 28.780 1.00 12.71 115 ALA B N 1
ATOM 4831 C CA . ALA B 1 115 ? 40.477 -41.463 27.678 1.00 12.61 115 ALA B CA 1
ATOM 4832 C C . ALA B 1 115 ? 40.709 -42.167 26.352 1.00 12.60 115 ALA B C 1
ATOM 4833 O O . ALA B 1 115 ? 41.717 -42.791 26.194 1.00 13.96 115 ALA B O 1
ATOM 4835 N N . VAL B 1 116 ? 39.689 -42.208 25.500 1.00 13.14 116 VAL B N 1
ATOM 4836 C CA . VAL B 1 116 ? 39.730 -42.955 24.238 1.00 12.85 116 VAL B CA 1
ATOM 4837 C C . VAL B 1 116 ? 39.582 -42.015 23.043 1.00 13.81 116 VAL B C 1
ATOM 4838 O O . VAL B 1 116 ? 38.633 -41.246 22.945 1.00 13.81 116 VAL B O 1
ATOM 4842 N N . LYS B 1 117 ? 40.594 -42.052 22.173 1.00 12.62 117 LYS B N 1
ATOM 4843 C CA . LYS B 1 117 ? 40.632 -41.288 20.905 1.00 12.99 117 LYS B CA 1
ATOM 4844 C C . LYS B 1 117 ? 40.374 -42.245 19.741 1.00 13.13 117 LYS B C 1
ATOM 4845 O O . LYS B 1 117 ? 41.143 -43.198 19.581 1.00 13.98 117 LYS B O 1
ATOM 4851 N N . PHE B 1 118 ? 39.235 -42.086 19.093 1.00 13.03 118 PHE B N 1
ATOM 4852 C CA . PHE B 1 118 ? 38.836 -42.907 17.964 1.00 13.79 118 PHE B CA 1
ATOM 4853 C C . PHE B 1 118 ? 39.166 -42.120 16.684 1.00 12.83 118 PHE B C 1
ATOM 4854 O O . PHE B 1 118 ? 38.698 -40.953 16.468 1.00 12.78 118 PHE B O 1
ATOM 4862 N N . TYR B 1 119 ? 40.048 -42.697 15.838 1.00 14.06 119 TYR B N 1
ATOM 4863 C CA . TYR B 1 119 ? 40.475 -42.033 14.568 1.00 14.27 119 TYR B CA 1
ATOM 4864 C C . TYR B 1 119 ? 39.488 -42.250 13.391 1.00 14.33 119 TYR B C 1
ATOM 4865 O O . TYR B 1 119 ? 39.704 -43.110 12.521 1.00 16.01 119 TYR B O 1
ATOM 4874 N N . THR B 1 120 ? 38.353 -41.549 13.423 1.00 14.63 120 THR B N 1
ATOM 4875 C CA . THR B 1 120 ? 37.250 -41.888 12.528 1.00 14.34 120 THR B CA 1
ATOM 4876 C C . THR B 1 120 ? 37.397 -41.214 11.190 1.00 15.92 120 THR B C 1
ATOM 4877 O O . THR B 1 120 ? 38.202 -40.325 11.012 1.00 15.59 120 THR B O 1
ATOM 4881 N N . GLU B 1 121 ? 36.604 -41.723 10.220 1.00 16.97 121 GLU B N 1
ATOM 4882 C CA . GLU B 1 121 ? 36.654 -41.187 8.890 1.00 18.18 121 GLU B CA 1
ATOM 4883 C C . GLU B 1 121 ? 36.060 -39.810 8.799 1.00 16.88 121 GLU B C 1
ATOM 4884 O O . GLU B 1 121 ? 36.290 -39.119 7.817 1.00 17.45 121 GLU B O 1
ATOM 4890 N N . GLU B 1 122 ? 35.274 -39.374 9.810 1.00 15.91 122 GLU B N 1
ATOM 4891 C CA . GLU B 1 122 ? 34.741 -38.005 9.859 1.00 15.80 122 GLU B CA 1
ATOM 4892 C C . GLU B 1 122 ? 35.366 -37.173 10.961 1.00 16.08 122 GLU B C 1
ATOM 4893 O O . GLU B 1 122 ? 34.841 -36.125 11.343 1.00 15.88 122 GLU B O 1
ATOM 4899 N N . GLY B 1 123 ? 36.583 -37.565 11.363 1.00 15.48 123 GLY B N 1
ATOM 4900 C CA . GLY B 1 123 ? 37.367 -36.810 12.350 1.00 16.45 123 GLY B CA 1
ATOM 4901 C C . GLY B 1 123 ? 37.636 -37.588 13.606 1.00 15.79 123 GLY B C 1
ATOM 4902 O O . GLY B 1 123 ? 37.111 -38.699 13.811 1.00 14.76 123 GLY B O 1
ATOM 4903 N N . ASN B 1 124 ? 38.510 -37.037 14.438 1.00 14.78 124 ASN B N 1
ATOM 4904 C CA . ASN B 1 124 ? 38.832 -37.687 15.679 1.00 15.97 124 ASN B CA 1
ATOM 4905 C C . ASN B 1 124 ? 37.676 -37.479 16.650 1.00 15.23 124 ASN B C 1
ATOM 4906 O O . ASN B 1 124 ? 37.246 -36.351 16.864 1.00 15.96 124 ASN B O 1
ATOM 4911 N N . TYR B 1 125 ? 37.238 -38.560 17.263 1.00 14.72 125 TYR B N 1
ATOM 4912 C CA . TYR B 1 125 ? 36.270 -38.510 18.348 1.00 14.81 125 TYR B CA 1
ATOM 4913 C C . TYR B 1 125 ? 36.946 -38.916 19.678 1.00 14.41 125 TYR B C 1
ATOM 4914 O O . TYR B 1 125 ? 37.419 -40.026 19.794 1.00 14.45 125 TYR B O 1
ATOM 4923 N N . ASP B 1 126 ? 36.916 -38.029 20.666 1.00 14.48 126 ASP B N 1
ATOM 4924 C CA . ASP B 1 126 ? 37.468 -38.314 22.010 1.00 13.65 126 ASP B CA 1
ATOM 4925 C C . ASP B 1 126 ? 36.382 -38.550 23.025 1.00 13.70 126 ASP B C 1
ATOM 4926 O O . ASP B 1 126 ? 35.452 -37.703 23.182 1.00 13.67 126 ASP B O 1
ATOM 4931 N N . LEU B 1 127 ? 36.412 -39.697 23.668 1.00 14.01 127 LEU B N 1
ATOM 4932 C CA . LEU B 1 127 ? 35.496 -39.989 24.756 1.00 13.68 127 LEU B CA 1
ATOM 4933 C C . LEU B 1 127 ? 36.336 -40.041 25.997 1.00 13.74 127 LEU B C 1
ATOM 4934 O O . LEU B 1 127 ? 37.045 -41.031 26.252 1.00 13.92 127 LEU B O 1
ATOM 4939 N N . VAL B 1 128 ? 36.313 -38.918 26.707 1.00 13.90 128 VAL B N 1
ATOM 4940 C CA . VAL B 1 128 ? 37.268 -38.660 27.789 1.00 13.31 128 VAL B CA 1
ATOM 4941 C C . VAL B 1 128 ? 36.593 -39.069 29.120 1.00 12.95 128 VAL B C 1
ATOM 4942 O O . VAL B 1 128 ? 35.912 -38.259 29.750 1.00 14.29 128 VAL B O 1
ATOM 4946 N N . GLY B 1 129 ? 36.686 -40.343 29.461 1.00 12.39 129 GLY B N 1
ATOM 4947 C CA . GLY B 1 129 ? 35.965 -40.898 30.562 1.00 13.46 129 GLY B CA 1
ATOM 4948 C C . GLY B 1 129 ? 36.774 -41.072 31.829 1.00 13.39 129 GLY B C 1
ATOM 4949 O O . GLY B 1 129 ? 37.997 -40.806 31.869 1.00 13.75 129 GLY B O 1
ATOM 4950 N N . ASN B 1 130 ? 36.140 -41.642 32.834 1.00 13.55 130 ASN B N 1
ATOM 4951 C CA . ASN B 1 130 ? 36.789 -42.123 34.075 1.00 13.70 130 ASN B CA 1
ATOM 4952 C C . ASN B 1 130 ? 36.310 -43.542 34.286 1.00 14.48 130 ASN B C 1
ATOM 4953 O O . ASN B 1 130 ? 35.255 -43.912 33.749 1.00 16.96 130 ASN B O 1
ATOM 4958 N N . ASN B 1 131 ? 36.903 -44.271 35.222 1.00 15.30 131 ASN B N 1
ATOM 4959 C CA . ASN B 1 131 ? 36.280 -45.526 35.694 1.00 15.18 131 ASN B CA 1
ATOM 4960 C C . ASN B 1 131 ? 34.929 -45.344 36.373 1.00 15.72 131 ASN B C 1
ATOM 4961 O O . ASN B 1 131 ? 33.927 -45.972 35.976 1.00 17.31 131 ASN B O 1
ATOM 4966 N N . LEU B 1 132 ? 34.858 -44.464 37.370 1.00 16.38 132 LEU B N 1
ATOM 4967 C CA . LEU B 1 132 ? 33.591 -44.276 38.129 1.00 15.73 132 LEU B CA 1
ATOM 4968 C C . LEU B 1 132 ? 32.589 -43.461 37.247 1.00 16.33 132 LEU B C 1
ATOM 4969 O O . LEU B 1 132 ? 33.012 -42.638 36.445 1.00 16.11 132 LEU B O 1
ATOM 4974 N N . PRO B 1 133 ? 31.271 -43.759 37.358 1.00 17.65 133 PRO B N 1
ATOM 4975 C CA . PRO B 1 133 ? 30.314 -43.301 36.347 1.00 16.53 133 PRO B CA 1
ATOM 4976 C C . PRO B 1 133 ? 29.668 -41.956 36.663 1.00 15.72 133 PRO B C 1
ATOM 4977 O O . PRO B 1 133 ? 28.846 -41.473 35.866 1.00 16.52 133 PRO B O 1
ATOM 4981 N N . ILE B 1 134 ? 30.067 -41.349 37.783 1.00 15.89 134 ILE B N 1
ATOM 4982 C CA A ILE B 1 134 ? 29.560 -40.048 38.200 0.50 15.88 134 ILE B CA 1
ATOM 4983 C CA B ILE B 1 134 ? 29.567 -40.044 38.194 0.50 16.17 134 ILE B CA 1
ATOM 4984 C C . ILE B 1 134 ? 30.690 -39.155 38.623 1.00 15.42 134 ILE B C 1
ATOM 4985 O O . ILE B 1 134 ? 31.851 -39.531 38.555 1.00 16.64 134 ILE B O 1
ATOM 4994 N N . PHE B 1 135 ? 30.358 -37.934 39.019 1.00 15.88 135 PHE B N 1
ATOM 4995 C CA . PHE B 1 135 ? 31.373 -36.988 39.476 1.00 16.15 135 PHE B CA 1
ATOM 4996 C C . PHE B 1 135 ? 31.003 -36.289 40.760 1.00 15.40 135 PHE B C 1
ATOM 4997 O O . PHE B 1 135 ? 29.860 -36.399 41.240 1.00 15.41 135 PHE B O 1
ATOM 5005 N N . PHE B 1 136 ? 31.953 -35.582 41.341 1.00 14.97 136 PHE B N 1
ATOM 5006 C CA . PHE B 1 136 ? 31.812 -34.917 42.636 1.00 16.03 136 PHE B CA 1
ATOM 5007 C C . PHE B 1 136 ? 30.875 -33.708 42.567 1.00 16.05 136 PHE B C 1
ATOM 5008 O O . PHE B 1 136 ? 30.349 -33.277 43.561 1.00 16.05 136 PHE B O 1
ATOM 5016 N N . ILE B 1 137 ? 30.883 -33.044 41.389 1.00 15.55 137 ILE B N 1
ATOM 5017 C CA . ILE B 1 137 ? 30.345 -31.719 41.184 1.00 14.36 137 ILE B CA 1
ATOM 5018 C C . ILE B 1 137 ? 29.551 -31.761 39.916 1.00 14.83 137 ILE B C 1
ATOM 5019 O O . ILE B 1 137 ? 29.689 -32.677 39.149 1.00 14.46 137 ILE B O 1
ATOM 5024 N N . ARG B 1 138 ? 28.729 -30.744 39.689 1.00 15.60 138 ARG B N 1
ATOM 5025 C CA . ARG B 1 138 ? 27.858 -30.670 38.524 1.00 15.52 138 ARG B CA 1
ATOM 5026 C C . ARG B 1 138 ? 27.960 -29.359 37.755 1.00 16.06 138 ARG B C 1
ATOM 5027 O O . ARG B 1 138 ? 27.211 -29.150 36.792 1.00 15.60 138 ARG B O 1
ATOM 5035 N N . ASP B 1 139 ? 28.927 -28.513 38.110 1.00 16.25 139 ASP B N 1
ATOM 5036 C CA . ASP B 1 139 ? 29.183 -27.252 37.373 1.00 15.32 139 ASP B CA 1
ATOM 5037 C C . ASP B 1 139 ? 30.685 -26.987 37.277 1.00 14.58 139 ASP B C 1
ATOM 5038 O O . ASP B 1 139 ? 31.393 -27.018 38.292 1.00 14.14 139 ASP B O 1
ATOM 5043 N N . ALA B 1 140 ? 31.173 -26.738 36.057 1.00 12.04 140 ALA B N 1
ATOM 5044 C CA . ALA B 1 140 ? 32.615 -26.525 35.843 1.00 12.55 140 ALA B CA 1
ATOM 5045 C C . ALA B 1 140 ? 33.204 -25.364 36.610 1.00 12.98 140 ALA B C 1
ATOM 5046 O O . ALA B 1 140 ? 34.437 -25.376 36.885 1.00 12.57 140 ALA B O 1
ATOM 5048 N N . LEU B 1 141 ? 32.356 -24.409 37.065 1.00 13.98 141 LEU B N 1
ATOM 5049 C CA . LEU B 1 141 ? 32.834 -23.262 37.829 1.00 13.64 141 LEU B CA 1
ATOM 5050 C C . LEU B 1 141 ? 33.516 -23.733 39.077 1.00 14.73 141 LEU B C 1
ATOM 5051 O O . LEU B 1 141 ? 34.420 -23.065 39.580 1.00 14.90 141 LEU B O 1
ATOM 5056 N N . LYS B 1 142 ? 33.126 -24.899 39.592 1.00 15.80 142 LYS B N 1
ATOM 5057 C CA . LYS B 1 142 ? 33.683 -25.415 40.845 1.00 15.48 142 LYS B CA 1
ATOM 5058 C C . LYS B 1 142 ? 34.940 -26.264 40.649 1.00 14.21 142 LYS B C 1
ATOM 5059 O O . LYS B 1 142 ? 35.572 -26.645 41.636 1.00 13.23 142 LYS B O 1
ATOM 5065 N N . PHE B 1 143 ? 35.345 -26.594 39.410 1.00 13.88 143 PHE B N 1
ATOM 5066 C CA . PHE B 1 143 ? 36.378 -27.587 39.240 1.00 13.97 143 PHE B CA 1
ATOM 5067 C C . PHE B 1 143 ? 37.724 -27.131 39.804 1.00 13.78 143 PHE B C 1
ATOM 5068 O O . PHE B 1 143 ? 38.357 -27.904 40.476 1.00 15.11 143 PHE B O 1
ATOM 5076 N N . PRO B 1 144 ? 38.081 -25.857 39.688 1.00 12.87 144 PRO B N 1
ATOM 5077 C CA . PRO B 1 144 ? 39.375 -25.467 40.274 1.00 13.70 144 PRO B CA 1
ATOM 5078 C C . PRO B 1 144 ? 39.348 -25.506 41.777 1.00 12.83 144 PRO B C 1
ATOM 5079 O O . PRO B 1 144 ? 40.327 -25.889 42.419 1.00 14.20 144 PRO B O 1
ATOM 5083 N N . ASP B 1 145 ? 38.204 -25.184 42.347 1.00 12.23 145 ASP B N 1
ATOM 5084 C CA . ASP B 1 145 ? 38.056 -25.317 43.765 1.00 13.24 145 ASP B CA 1
ATOM 5085 C C . ASP B 1 145 ? 38.191 -26.762 44.260 1.00 13.59 145 ASP B C 1
ATOM 5086 O O . ASP B 1 145 ? 38.858 -27.035 45.292 1.00 13.30 145 ASP B O 1
ATOM 5091 N N . MET B 1 146 ? 37.511 -27.661 43.586 1.00 13.57 146 MET B N 1
ATOM 5092 C CA . MET B 1 146 ? 37.517 -29.054 43.924 1.00 14.58 146 MET B CA 1
ATOM 5093 C C . MET B 1 146 ? 38.951 -29.532 43.890 1.00 14.11 146 MET B C 1
ATOM 5094 O O . MET B 1 146 ? 39.421 -30.200 44.831 1.00 16.30 146 MET B O 1
ATOM 5099 N N . VAL B 1 147 ? 39.587 -29.330 42.701 1.00 12.51 147 VAL B N 1
ATOM 5100 C CA . VAL B 1 147 ? 40.965 -29.768 42.498 1.00 13.35 147 VAL B CA 1
ATOM 5101 C C . VAL B 1 147 ? 41.965 -29.168 43.495 1.00 12.78 147 VAL B C 1
ATOM 5102 O O . VAL B 1 147 ? 42.703 -29.924 44.097 1.00 11.91 147 VAL B O 1
ATOM 5106 N N . HIS B 1 148 ? 41.882 -27.863 43.763 1.00 12.11 148 HIS B N 1
ATOM 5107 C CA . HIS B 1 148 ? 42.706 -27.256 44.778 1.00 13.14 148 HIS B CA 1
ATOM 5108 C C . HIS B 1 148 ? 42.509 -27.889 46.189 1.00 13.55 148 HIS B C 1
ATOM 5109 O O . HIS B 1 148 ? 43.455 -28.050 46.961 1.00 13.94 148 HIS B O 1
ATOM 5116 N N . SER B 1 149 ? 41.280 -28.270 46.523 1.00 12.85 149 SER B N 1
ATOM 5117 C CA . SER B 1 149 ? 41.054 -28.880 47.834 1.00 12.95 149 SER B CA 1
ATOM 5118 C C . SER B 1 149 ? 41.645 -30.275 47.956 1.00 12.97 149 SER B C 1
ATOM 5119 O O . SER B 1 149 ? 42.126 -30.645 49.013 1.00 14.25 149 SER B O 1
ATOM 5122 N N . LEU B 1 150 ? 41.637 -31.020 46.850 1.00 14.04 150 LEU B N 1
ATOM 5123 C CA . LEU B 1 150 ? 42.158 -32.413 46.779 1.00 13.53 150 LEU B CA 1
ATOM 5124 C C . LEU B 1 150 ? 43.673 -32.469 46.641 1.00 13.24 150 LEU B C 1
ATOM 5125 O O . LEU B 1 150 ? 44.335 -33.408 47.117 1.00 12.83 150 LEU B O 1
ATOM 5130 N N . LYS B 1 151 ? 44.216 -31.486 45.921 1.00 13.16 151 LYS B N 1
ATOM 5131 C CA . LYS B 1 151 ? 45.663 -31.429 45.607 1.00 13.17 151 LYS B CA 1
ATOM 5132 C C . LYS B 1 151 ? 46.473 -31.263 46.937 1.00 13.40 151 LYS B C 1
ATOM 5133 O O . LYS B 1 151 ? 45.912 -30.679 47.938 1.00 14.12 151 LYS B O 1
ATOM 5139 N N . PRO B 1 152 ? 47.717 -31.664 46.953 1.00 14.31 152 PRO B N 1
ATOM 5140 C CA . PRO B 1 152 ? 48.590 -31.277 48.029 1.00 14.74 152 PRO B CA 1
ATOM 5141 C C . PRO B 1 152 ? 48.408 -29.833 48.469 1.00 15.17 152 PRO B C 1
ATOM 5142 O O . PRO B 1 152 ? 48.229 -28.915 47.656 1.00 13.77 152 PRO B O 1
ATOM 5146 N N . ASP B 1 153 ? 48.412 -29.642 49.783 1.00 15.25 153 ASP B N 1
ATOM 5147 C CA . ASP B 1 153 ? 48.284 -28.330 50.413 1.00 15.46 153 ASP B CA 1
ATOM 5148 C C . ASP B 1 153 ? 49.335 -27.405 49.810 1.00 15.32 153 ASP B C 1
ATOM 5149 O O . ASP B 1 153 ? 50.503 -27.831 49.553 1.00 16.41 153 ASP B O 1
ATOM 5154 N N . PRO B 1 154 ? 48.943 -26.140 49.488 1.00 15.74 154 PRO B N 1
ATOM 5155 C CA . PRO B 1 154 ? 49.881 -25.269 48.779 1.00 14.76 154 PRO B CA 1
ATOM 5156 C C . PRO B 1 154 ? 51.035 -24.764 49.607 1.00 14.18 154 PRO B C 1
ATOM 5157 O O . PRO B 1 154 ? 52.003 -24.221 49.050 1.00 14.25 154 PRO B O 1
ATOM 5161 N N . VAL B 1 155 ? 50.994 -25.021 50.926 1.00 14.17 155 VAL B N 1
ATOM 5162 C CA . VAL B 1 155 ? 52.117 -24.692 51.797 1.00 15.60 155 VAL B CA 1
ATOM 5163 C C . VAL B 1 155 ? 53.027 -25.907 51.970 1.00 16.93 155 VAL B C 1
ATOM 5164 O O . VAL B 1 155 ? 54.260 -25.814 51.807 1.00 17.50 155 VAL B O 1
ATOM 5168 N N . THR B 1 156 ? 52.425 -27.054 52.304 1.00 18.92 156 THR B N 1
ATOM 5169 C CA . THR B 1 156 ? 53.177 -28.228 52.739 1.00 18.87 156 THR B CA 1
ATOM 5170 C C . THR B 1 156 ? 53.601 -29.177 51.607 1.00 18.69 156 THR B C 1
ATOM 5171 O O . THR B 1 156 ? 54.452 -30.058 51.821 1.00 19.87 156 THR B O 1
ATOM 5175 N N . ASN B 1 157 ? 52.987 -29.051 50.433 1.00 17.12 157 ASN B N 1
ATOM 5176 C CA . ASN B 1 157 ? 53.058 -30.087 49.373 1.00 15.71 157 ASN B CA 1
ATOM 5177 C C . ASN B 1 157 ? 52.591 -31.488 49.742 1.00 15.99 157 ASN B C 1
ATOM 5178 O O . ASN B 1 157 ? 53.057 -32.466 49.136 1.00 14.98 157 ASN B O 1
ATOM 5183 N N . ILE B 1 158 ? 51.652 -31.629 50.721 1.00 15.15 158 ILE B N 1
ATOM 5184 C CA . ILE B 1 158 ? 51.108 -32.889 51.117 1.00 16.53 158 ILE B CA 1
ATOM 5185 C C . ILE B 1 158 ? 49.551 -32.821 51.142 1.00 15.32 158 ILE B C 1
ATOM 5186 O O . ILE B 1 158 ? 49.013 -31.890 51.593 1.00 14.82 158 ILE B O 1
ATOM 5191 N N . GLN B 1 159 ? 48.909 -33.803 50.549 1.00 16.88 159 GLN B N 1
ATOM 5192 C CA . GLN B 1 159 ? 47.472 -33.861 50.529 1.00 15.70 159 GLN B CA 1
ATOM 5193 C C . GLN B 1 159 ? 46.945 -33.926 51.969 1.00 16.31 159 GLN B C 1
ATOM 5194 O O . GLN B 1 159 ? 47.514 -34.650 52.819 1.00 15.81 159 GLN B O 1
ATOM 5200 N N . ASP B 1 160 ? 45.886 -33.187 52.201 1.00 17.20 160 ASP B N 1
ATOM 5201 C CA . ASP B 1 160 ? 45.293 -33.088 53.517 1.00 16.82 160 ASP B CA 1
ATOM 5202 C C . ASP B 1 160 ? 43.767 -33.341 53.426 1.00 18.56 160 ASP B C 1
ATOM 5203 O O . ASP B 1 160 ? 43.041 -32.501 52.912 1.00 17.42 160 ASP B O 1
ATOM 5208 N N . PRO B 1 161 ? 43.309 -34.473 53.990 1.00 17.95 161 PRO B N 1
ATOM 5209 C CA . PRO B 1 161 ? 41.831 -34.734 54.038 1.00 19.48 161 PRO B CA 1
ATOM 5210 C C . PRO B 1 161 ? 41.009 -33.636 54.685 1.00 18.06 161 PRO B C 1
ATOM 5211 O O . PRO B 1 161 ? 39.850 -33.461 54.353 1.00 17.41 161 PRO B O 1
ATOM 5215 N N . ASP B 1 162 ? 41.553 -32.883 55.609 1.00 17.88 162 ASP B N 1
ATOM 5216 C CA . ASP B 1 162 ? 40.801 -31.831 56.224 1.00 19.82 162 ASP B CA 1
ATOM 5217 C C . ASP B 1 162 ? 40.414 -30.760 55.165 1.00 17.86 162 ASP B C 1
ATOM 5218 O O . ASP B 1 162 ? 39.380 -30.150 55.274 1.00 20.12 162 ASP B O 1
ATOM 5223 N N . ARG B 1 163 ? 41.276 -30.574 54.174 1.00 15.33 163 ARG B N 1
ATOM 5224 C CA . ARG B 1 163 ? 41.010 -29.597 53.104 1.00 15.32 163 ARG B CA 1
ATOM 5225 C C . ARG B 1 163 ? 39.946 -30.098 52.120 1.00 16.30 163 ARG B C 1
ATOM 5226 O O . ARG B 1 163 ? 38.957 -29.385 51.855 1.00 17.41 163 ARG B O 1
ATOM 5234 N N . TYR B 1 164 ? 40.073 -31.308 51.620 1.00 15.93 164 TYR B N 1
ATOM 5235 C CA . TYR B 1 164 ? 39.077 -31.732 50.648 1.00 15.84 164 TYR B CA 1
ATOM 5236 C C . TYR B 1 164 ? 37.742 -32.107 51.301 1.00 15.81 164 TYR B C 1
ATOM 5237 O O . TYR B 1 164 ? 36.685 -31.944 50.704 1.00 16.14 164 TYR B O 1
ATOM 5246 N N . TRP B 1 165 ? 37.784 -32.648 52.527 1.00 15.74 165 TRP B N 1
ATOM 5247 C CA . TRP B 1 165 ? 36.490 -32.843 53.218 1.00 15.16 165 TRP B CA 1
ATOM 5248 C C . TRP B 1 165 ? 35.819 -31.555 53.501 1.00 15.10 165 TRP B C 1
ATOM 5249 O O . TRP B 1 165 ? 34.566 -31.537 53.514 1.00 15.83 165 TRP B O 1
ATOM 5260 N N . ASP B 1 166 ? 36.542 -30.489 53.801 1.00 14.48 166 ASP B N 1
ATOM 5261 C CA . ASP B 1 166 ? 35.937 -29.157 53.956 1.00 15.67 166 ASP B CA 1
ATOM 5262 C C . ASP B 1 166 ? 35.121 -28.815 52.742 1.00 15.70 166 ASP B C 1
ATOM 5263 O O . ASP B 1 166 ? 33.917 -28.548 52.812 1.00 16.21 166 ASP B O 1
ATOM 5268 N N . PHE B 1 167 ? 35.802 -28.831 51.582 1.00 15.45 167 PHE B N 1
ATOM 5269 C CA . PHE B 1 167 ? 35.087 -28.593 50.341 1.00 16.28 167 PHE B CA 1
ATOM 5270 C C . PHE B 1 167 ? 33.912 -29.564 50.131 1.00 16.68 167 PHE B C 1
ATOM 5271 O O . PHE B 1 167 ? 32.835 -29.128 49.762 1.00 17.51 167 PHE B O 1
ATOM 5279 N N . MET B 1 168 ? 34.168 -30.856 50.232 1.00 15.45 168 MET B N 1
ATOM 5280 C CA . MET B 1 168 ? 33.168 -31.833 49.827 1.00 16.35 168 MET B CA 1
ATOM 5281 C C . MET B 1 168 ? 31.904 -31.764 50.708 1.00 16.78 168 MET B C 1
ATOM 5282 O O . MET B 1 168 ? 30.789 -31.853 50.218 1.00 18.28 168 MET B O 1
ATOM 5287 N N . THR B 1 169 ? 32.100 -31.601 52.010 1.00 16.62 169 THR B N 1
ATOM 5288 C CA . THR B 1 169 ? 30.938 -31.486 52.930 1.00 17.78 169 THR B CA 1
ATOM 5289 C C . THR B 1 169 ? 30.016 -30.288 52.658 1.00 18.08 169 THR B C 1
ATOM 5290 O O . THR B 1 169 ? 28.790 -30.405 52.845 1.00 19.29 169 THR B O 1
ATOM 5294 N N . LEU B 1 170 ? 30.613 -29.160 52.304 1.00 15.99 170 LEU B N 1
ATOM 5295 C CA . LEU B 1 170 ? 29.948 -27.965 51.899 1.00 17.09 170 LEU B CA 1
ATOM 5296 C C . LEU B 1 170 ? 29.453 -28.024 50.434 1.00 17.29 170 LEU B C 1
ATOM 5297 O O . LEU B 1 170 ? 28.818 -27.044 49.950 1.00 17.76 170 LEU B O 1
ATOM 5302 N N . THR B 1 171 ? 29.690 -29.159 49.755 1.00 17.96 171 THR B N 1
ATOM 5303 C CA . THR B 1 171 ? 29.299 -29.408 48.320 1.00 17.78 171 THR B CA 1
ATOM 5304 C C . THR B 1 171 ? 28.572 -30.773 48.314 1.00 17.92 171 THR B C 1
ATOM 5305 O O . THR B 1 171 ? 29.071 -31.758 47.829 1.00 18.94 171 THR B O 1
ATOM 5309 N N . PRO B 1 172 ? 27.359 -30.824 48.955 1.00 18.05 172 PRO B N 1
ATOM 5310 C CA . PRO B 1 172 ? 26.696 -32.078 49.230 1.00 17.46 172 PRO B CA 1
ATOM 5311 C C . PRO B 1 172 ? 26.313 -32.874 48.026 1.00 17.01 172 PRO B C 1
ATOM 5312 O O . PRO B 1 172 ? 26.061 -34.077 48.089 1.00 16.36 172 PRO B O 1
ATOM 5316 N N . GLU B 1 173 ? 26.267 -32.243 46.863 1.00 18.00 173 GLU B N 1
ATOM 5317 C CA . GLU B 1 173 ? 26.154 -33.035 45.621 1.00 18.29 173 GLU B CA 1
ATOM 5318 C C . GLU B 1 173 ? 27.275 -34.080 45.407 1.00 16.91 173 GLU B C 1
ATOM 5319 O O . GLU B 1 173 ? 27.142 -34.975 44.532 1.00 16.98 173 GLU B O 1
ATOM 5325 N N . SER B 1 174 ? 28.361 -33.957 46.180 1.00 15.83 174 SER B N 1
ATOM 5326 C CA . SER B 1 174 ? 29.503 -34.907 46.108 1.00 16.38 174 SER B CA 1
ATOM 5327 C C . SER B 1 174 ? 29.220 -36.260 46.757 1.00 15.69 174 SER B C 1
ATOM 5328 O O . SER B 1 174 ? 29.987 -37.213 46.677 1.00 15.38 174 SER B O 1
ATOM 5331 N N . THR B 1 175 ? 28.072 -36.350 47.462 1.00 15.57 175 THR B N 1
ATOM 5332 C CA . THR B 1 175 ? 27.836 -37.485 48.359 1.00 15.72 175 THR B CA 1
ATOM 5333 C C . THR B 1 175 ? 27.795 -38.810 47.560 1.00 15.08 175 THR B C 1
ATOM 5334 O O . THR B 1 175 ? 28.316 -39.861 48.023 1.00 14.95 175 THR B O 1
ATOM 5338 N N . HIS B 1 176 ? 27.120 -38.815 46.404 1.00 15.33 176 HIS B N 1
ATOM 5339 C CA . HIS B 1 176 ? 27.071 -40.056 45.591 1.00 15.98 176 HIS B CA 1
ATOM 5340 C C . HIS B 1 176 ? 28.476 -40.471 45.146 1.00 16.49 176 HIS B C 1
ATOM 5341 O O . HIS B 1 176 ? 28.912 -41.647 45.359 1.00 16.88 176 HIS B O 1
ATOM 5348 N N . MET B 1 177 ? 29.200 -39.539 44.567 1.00 16.36 177 MET B N 1
ATOM 5349 C CA . MET B 1 177 ? 30.611 -39.857 44.182 1.00 15.89 177 MET B CA 1
ATOM 5350 C C . MET B 1 177 ? 31.467 -40.434 45.342 1.00 16.96 177 MET B C 1
ATOM 5351 O O . MET B 1 177 ? 32.204 -41.425 45.148 1.00 18.06 177 MET B O 1
ATOM 5356 N N . LEU B 1 178 ? 31.392 -39.816 46.509 1.00 17.14 178 LEU B N 1
ATOM 5357 C CA . LEU B 1 178 ? 32.209 -40.243 47.619 1.00 17.17 178 LEU B CA 1
ATOM 5358 C C . LEU B 1 178 ? 31.836 -41.671 48.059 1.00 17.06 178 LEU B C 1
ATOM 5359 O O . LEU B 1 178 ? 32.647 -42.463 48.553 1.00 15.88 178 LEU B O 1
ATOM 5364 N N . THR B 1 179 ? 30.555 -42.001 47.917 1.00 16.98 179 THR B N 1
ATOM 5365 C CA . THR B 1 179 ? 30.096 -43.322 48.205 1.00 17.04 179 THR B CA 1
ATOM 5366 C C . THR B 1 179 ? 30.642 -44.443 47.305 1.00 17.74 179 THR B C 1
ATOM 5367 O O . THR B 1 179 ? 30.779 -45.620 47.731 1.00 17.62 179 THR B O 1
ATOM 5371 N N . TRP B 1 180 ? 31.013 -44.092 46.086 1.00 18.24 180 TRP B N 1
ATOM 5372 C CA . TRP B 1 180 ? 31.782 -44.967 45.183 1.00 17.22 180 TRP B CA 1
ATOM 5373 C C . TRP B 1 180 ? 33.304 -44.905 45.377 1.00 16.73 180 TRP B C 1
ATOM 5374 O O . TRP B 1 180 ? 33.934 -45.929 45.466 1.00 16.82 180 TRP B O 1
ATOM 5385 N N . LEU B 1 181 ? 33.845 -43.693 45.490 1.00 15.09 181 LEU B N 1
ATOM 5386 C CA . LEU B 1 181 ? 35.277 -43.470 45.684 1.00 16.06 181 LEU B CA 1
ATOM 5387 C C . LEU B 1 181 ? 35.862 -44.119 46.950 1.00 16.38 181 LEU B C 1
ATOM 5388 O O . LEU B 1 181 ? 37.016 -44.553 46.936 1.00 16.52 181 LEU B O 1
ATOM 5393 N N . PHE B 1 182 ? 35.084 -44.141 48.037 1.00 17.31 182 PHE B N 1
ATOM 5394 C CA . PHE B 1 182 ? 35.572 -44.766 49.273 1.00 18.41 182 PHE B CA 1
ATOM 5395 C C . PHE B 1 182 ? 35.142 -46.195 49.428 1.00 17.43 182 PHE B C 1
ATOM 5396 O O . PHE B 1 182 ? 35.486 -46.850 50.422 1.00 18.60 182 PHE B O 1
ATOM 5404 N N . SER B 1 183 ? 34.474 -46.766 48.423 1.00 17.88 183 SER B N 1
ATOM 5405 C CA . SER B 1 183 ? 34.482 -48.262 48.252 1.00 18.57 183 SER B CA 1
ATOM 5406 C C . SER B 1 183 ? 35.894 -48.683 47.848 1.00 17.72 183 SER B C 1
ATOM 5407 O O . SER B 1 183 ? 36.755 -47.840 47.585 1.00 16.32 183 SER B O 1
ATOM 5410 N N . ASP B 1 184 ? 36.170 -49.970 47.778 1.00 17.48 184 ASP B N 1
ATOM 5411 C CA . ASP B 1 184 ? 37.533 -50.376 47.299 1.00 18.06 184 ASP B CA 1
ATOM 5412 C C . ASP B 1 184 ? 37.717 -50.114 45.803 1.00 18.64 184 ASP B C 1
ATOM 5413 O O . ASP B 1 184 ? 38.878 -50.107 45.320 1.00 18.20 184 ASP B O 1
ATOM 5418 N N . GLU B 1 185 ? 36.645 -49.777 45.081 1.00 17.86 185 GLU B N 1
ATOM 5419 C CA . GLU B 1 185 ? 36.835 -49.377 43.697 1.00 18.05 185 GLU B CA 1
ATOM 5420 C C . GLU B 1 185 ? 37.602 -48.026 43.576 1.00 17.97 185 GLU B C 1
ATOM 5421 O O . GLU B 1 185 ? 38.027 -47.657 42.466 1.00 19.23 185 GLU B O 1
ATOM 5427 N N . GLY B 1 186 ? 37.765 -47.303 44.676 1.00 16.52 186 GLY B N 1
ATOM 5428 C CA . GLY B 1 186 ? 38.687 -46.154 44.713 1.00 16.40 186 GLY B CA 1
ATOM 5429 C C . GLY B 1 186 ? 40.163 -46.472 44.393 1.00 16.53 186 GLY B C 1
ATOM 5430 O O . GLY B 1 186 ? 40.910 -45.577 44.081 1.00 16.50 186 GLY B O 1
ATOM 5431 N N . ILE B 1 187 ? 40.545 -47.739 44.491 1.00 15.75 187 ILE B N 1
ATOM 5432 C CA . ILE B 1 187 ? 41.884 -48.206 44.131 1.00 15.33 187 ILE B CA 1
ATOM 5433 C C . ILE B 1 187 ? 41.731 -49.440 43.235 1.00 15.16 187 ILE B C 1
ATOM 5434 O O . ILE B 1 187 ? 41.834 -50.592 43.684 1.00 15.15 187 ILE B O 1
ATOM 5439 N N . PRO B 1 188 ? 41.588 -49.226 41.919 1.00 15.07 188 PRO B N 1
ATOM 5440 C CA . PRO B 1 188 ? 41.559 -50.359 41.001 1.00 15.22 188 PRO B CA 1
ATOM 5441 C C . PRO B 1 188 ? 42.858 -51.151 41.073 1.00 17.34 188 PRO B C 1
ATOM 5442 O O . PRO B 1 188 ? 43.916 -50.569 41.339 1.00 17.86 188 PRO B O 1
ATOM 5446 N N . ALA B 1 189 ? 42.799 -52.461 40.826 1.00 17.40 189 ALA B N 1
ATOM 5447 C CA . ALA B 1 189 ? 44.017 -53.262 40.904 1.00 17.43 189 ALA B CA 1
ATOM 5448 C C . ALA B 1 189 ? 45.062 -52.865 39.876 1.00 17.16 189 ALA B C 1
ATOM 5449 O O . ALA B 1 189 ? 46.288 -52.991 40.085 1.00 17.10 189 ALA B O 1
ATOM 5451 N N . ASN B 1 190 ? 44.547 -52.420 38.745 1.00 16.94 190 ASN B N 1
ATOM 5452 C CA . ASN B 1 190 ? 45.393 -51.925 37.658 1.00 16.92 190 ASN B CA 1
ATOM 5453 C C . ASN B 1 190 ? 44.473 -51.316 36.607 1.00 16.76 190 ASN B C 1
ATOM 5454 O O . ASN B 1 190 ? 43.244 -51.247 36.815 1.00 17.75 190 ASN B O 1
ATOM 5459 N N . TYR B 1 191 ? 44.992 -50.909 35.466 1.00 16.28 191 TYR B N 1
ATOM 5460 C CA . TYR B 1 191 ? 44.169 -50.239 34.463 1.00 16.35 191 TYR B CA 1
ATOM 5461 C C . TYR B 1 191 ? 43.362 -51.213 33.583 1.00 16.62 191 TYR B C 1
ATOM 5462 O O . TYR B 1 191 ? 42.370 -50.804 32.999 1.00 18.57 191 TYR B O 1
ATOM 5471 N N . ALA B 1 192 ? 43.705 -52.496 33.545 1.00 17.33 192 ALA B N 1
ATOM 5472 C CA . ALA B 1 192 ? 42.979 -53.498 32.730 1.00 16.90 192 ALA B CA 1
ATOM 5473 C C . ALA B 1 192 ? 41.748 -54.040 33.431 1.00 17.63 192 ALA B C 1
ATOM 5474 O O . ALA B 1 192 ? 40.691 -54.261 32.802 1.00 19.84 192 ALA B O 1
ATOM 5476 N N . GLU B 1 193 ? 41.828 -54.237 34.730 1.00 17.62 193 GLU B N 1
ATOM 5477 C CA . GLU B 1 193 ? 40.764 -54.869 35.490 1.00 18.24 193 GLU B CA 1
ATOM 5478 C C . GLU B 1 193 ? 39.878 -53.773 36.119 1.00 18.43 193 GLU B C 1
ATOM 5479 O O . GLU B 1 193 ? 39.763 -53.649 37.354 1.00 16.67 193 GLU B O 1
ATOM 5485 N N . MET B 1 194 ? 39.317 -52.928 35.231 1.00 18.56 194 MET B N 1
ATOM 5486 C CA . MET B 1 194 ? 38.781 -51.652 35.607 1.00 18.51 194 MET B CA 1
ATOM 5487 C C . MET B 1 194 ? 37.588 -51.284 34.694 1.00 18.17 194 MET B C 1
ATOM 5488 O O . MET B 1 194 ? 37.618 -51.560 33.530 1.00 18.76 194 MET B O 1
ATOM 5493 N N . ARG B 1 195 ? 36.570 -50.662 35.278 1.00 18.37 195 ARG B N 1
ATOM 5494 C CA . ARG B 1 195 ? 35.425 -50.118 34.614 1.00 18.53 195 ARG B CA 1
ATOM 5495 C C . ARG B 1 195 ? 35.794 -48.878 33.847 1.00 18.16 195 ARG B C 1
ATOM 5496 O O . ARG B 1 195 ? 36.861 -48.248 34.098 1.00 16.54 195 ARG B O 1
ATOM 5504 N N . GLY B 1 196 ? 35.009 -48.571 32.822 1.00 17.11 196 GLY B N 1
ATOM 5505 C CA . GLY B 1 196 ? 35.044 -47.265 32.148 1.00 16.06 196 GLY B CA 1
ATOM 5506 C C . GLY B 1 196 ? 33.688 -46.663 31.942 1.00 16.52 196 GLY B C 1
ATOM 5507 O O . GLY B 1 196 ? 32.718 -47.376 31.803 1.00 17.73 196 GLY B O 1
ATOM 5508 N N . SER B 1 197 ? 33.611 -45.345 31.997 1.00 14.99 197 SER B N 1
ATOM 5509 C CA . SER B 1 197 ? 32.348 -44.613 31.912 1.00 16.09 197 SER B CA 1
ATOM 5510 C C . SER B 1 197 ? 32.544 -43.325 31.143 1.00 14.85 197 SER B C 1
ATOM 5511 O O . SER B 1 197 ? 33.492 -42.609 31.397 1.00 15.35 197 SER B O 1
ATOM 5514 N N . GLY B 1 198 ? 31.586 -42.933 30.307 1.00 15.04 198 GLY B N 1
ATOM 5515 C CA . GLY B 1 198 ? 31.571 -41.569 29.803 1.00 14.26 198 GLY B CA 1
ATOM 5516 C C . GLY B 1 198 ? 31.249 -40.519 30.819 1.00 15.19 198 GLY B C 1
ATOM 5517 O O . GLY B 1 198 ? 31.539 -39.330 30.579 1.00 14.51 198 GLY B O 1
ATOM 5518 N N . VAL B 1 199 ? 30.569 -40.939 31.914 1.00 14.68 199 VAL B N 1
ATOM 5519 C CA . VAL B 1 199 ? 30.051 -40.097 32.974 1.00 17.70 199 VAL B CA 1
ATOM 5520 C C . VAL B 1 199 ? 28.889 -39.195 32.585 1.00 15.42 199 VAL B C 1
ATOM 5521 O O . VAL B 1 199 ? 27.744 -39.418 32.997 1.00 14.88 199 VAL B O 1
ATOM 5525 N N . HIS B 1 200 ? 29.134 -38.247 31.659 1.00 15.89 200 HIS B N 1
ATOM 5526 C CA . HIS B 1 200 ? 28.051 -37.418 31.208 1.00 15.06 200 HIS B CA 1
ATOM 5527 C C . HIS B 1 200 ? 27.117 -38.156 30.325 1.00 15.91 200 HIS B C 1
ATOM 5528 O O . HIS B 1 200 ? 27.466 -39.052 29.537 1.00 14.94 200 HIS B O 1
ATOM 5535 N N . THR B 1 201 ? 25.899 -37.679 30.350 1.00 15.32 201 THR B N 1
ATOM 5536 C CA . THR B 1 201 ? 24.941 -37.788 29.267 1.00 15.80 201 THR B CA 1
ATOM 5537 C C . THR B 1 201 ? 25.436 -37.008 28.057 1.00 16.02 201 THR B C 1
ATOM 5538 O O . THR B 1 201 ? 25.814 -35.828 28.173 1.00 15.74 201 THR B O 1
ATOM 5542 N N . PHE B 1 202 ? 25.333 -37.633 26.903 1.00 15.99 202 PHE B N 1
ATOM 5543 C CA . PHE B 1 202 ? 25.524 -36.924 25.638 1.00 17.15 202 PHE B CA 1
ATOM 5544 C C . PHE B 1 202 ? 24.260 -36.973 24.824 1.00 17.69 202 PHE B C 1
ATOM 5545 O O . PHE B 1 202 ? 23.287 -37.622 25.200 1.00 17.60 202 PHE B O 1
ATOM 5553 N N . ARG B 1 203 ? 24.279 -36.321 23.688 1.00 18.63 203 ARG B N 1
ATOM 5554 C CA . ARG B 1 203 ? 23.173 -36.419 22.716 1.00 20.44 203 ARG B CA 1
ATOM 5555 C C . ARG B 1 203 ? 23.624 -37.198 21.461 1.00 19.39 203 ARG B C 1
ATOM 5556 O O . ARG B 1 203 ? 24.675 -36.889 20.849 1.00 18.33 203 ARG B O 1
ATOM 5564 N N . TRP B 1 204 ? 22.827 -38.197 21.060 1.00 17.49 204 TRP B N 1
ATOM 5565 C CA . TRP B 1 204 ? 23.008 -38.860 19.817 1.00 17.80 204 TRP B CA 1
ATOM 5566 C C . TRP B 1 204 ? 21.926 -38.390 18.842 1.00 19.30 204 TRP B C 1
ATOM 5567 O O . TRP B 1 204 ? 20.717 -38.308 19.207 1.00 20.04 204 TRP B O 1
ATOM 5578 N N . VAL B 1 205 ? 22.341 -38.015 17.631 1.00 18.07 205 VAL B N 1
ATOM 5579 C CA . VAL B 1 205 ? 21.426 -37.458 16.653 1.00 18.73 205 VAL B CA 1
ATOM 5580 C C . VAL B 1 205 ? 21.551 -38.337 15.423 1.00 19.12 205 VAL B C 1
ATOM 5581 O O . VAL B 1 205 ? 22.670 -38.549 14.915 1.00 18.88 205 VAL B O 1
ATOM 5585 N N . ASN B 1 206 ? 20.422 -38.854 14.949 1.00 19.00 206 ASN B N 1
ATOM 5586 C CA . ASN B 1 206 ? 20.444 -39.735 13.759 1.00 18.36 206 ASN B CA 1
ATOM 5587 C C . ASN B 1 206 ? 20.262 -38.975 12.438 1.00 19.89 206 ASN B C 1
ATOM 5588 O O . ASN B 1 206 ? 20.178 -37.741 12.409 1.00 20.15 206 ASN B O 1
ATOM 5593 N N . LYS B 1 207 ? 20.209 -39.681 11.331 1.00 20.08 207 LYS B N 1
ATOM 5594 C CA . LYS B 1 207 ? 20.207 -38.995 10.032 1.00 23.69 207 LYS B CA 1
ATOM 5595 C C . LYS B 1 207 ? 18.889 -38.238 9.788 1.00 24.12 207 LYS B C 1
ATOM 5596 O O . LYS B 1 207 ? 18.829 -37.401 8.899 1.00 23.77 207 LYS B O 1
ATOM 5602 N N . TYR B 1 208 ? 17.850 -38.550 10.562 1.00 22.94 208 TYR B N 1
ATOM 5603 C CA . TYR B 1 208 ? 16.580 -37.829 10.504 1.00 23.46 208 TYR B CA 1
ATOM 5604 C C . TYR B 1 208 ? 16.534 -36.645 11.406 1.00 23.43 208 TYR B C 1
ATOM 5605 O O . TYR B 1 208 ? 15.564 -35.912 11.427 1.00 25.52 208 TYR B O 1
ATOM 5614 N N . GLY B 1 209 ? 17.594 -36.422 12.162 1.00 22.69 209 GLY B N 1
ATOM 5615 C CA . GLY B 1 209 ? 17.621 -35.270 13.050 1.00 22.87 209 GLY B CA 1
ATOM 5616 C C . GLY B 1 209 ? 16.975 -35.563 14.387 1.00 22.16 209 GLY B C 1
ATOM 5617 O O . GLY B 1 209 ? 16.811 -34.630 15.184 1.00 23.52 209 GLY B O 1
ATOM 5618 N N . GLU B 1 210 ? 16.661 -36.828 14.671 1.00 21.72 210 GLU B N 1
ATOM 5619 C CA . GLU B 1 210 ? 16.042 -37.199 15.945 1.00 23.56 210 GLU B CA 1
ATOM 5620 C C . GLU B 1 210 ? 17.132 -37.377 16.977 1.00 23.52 210 GLU B C 1
ATOM 5621 O O . GLU B 1 210 ? 18.154 -37.985 16.661 1.00 22.81 210 GLU B O 1
ATOM 5627 N N . THR B 1 211 ? 16.897 -36.875 18.187 1.00 21.68 211 THR B N 1
ATOM 5628 C CA . THR B 1 211 ? 17.876 -36.886 19.286 1.00 21.68 211 THR B CA 1
ATOM 5629 C C . THR B 1 211 ? 17.449 -37.818 20.406 1.00 22.15 211 THR B C 1
ATOM 5630 O O . THR B 1 211 ? 16.259 -37.837 20.838 1.00 21.55 211 THR B O 1
ATOM 5634 N N . LYS B 1 212 ? 18.420 -38.557 20.950 1.00 21.36 212 LYS B N 1
ATOM 5635 C CA . LYS B 1 212 ? 18.288 -39.298 22.200 1.00 21.44 212 LYS B CA 1
ATOM 5636 C C . LYS B 1 212 ? 19.415 -38.907 23.086 1.00 19.83 212 LYS B C 1
ATOM 5637 O O . LYS B 1 212 ? 20.511 -38.582 22.604 1.00 20.72 212 LYS B O 1
ATOM 5643 N N . TYR B 1 213 ? 19.190 -38.975 24.383 1.00 18.97 213 TYR B N 1
ATOM 5644 C CA . TYR B 1 213 ? 20.271 -38.962 25.388 1.00 18.69 213 TYR B CA 1
ATOM 5645 C C . TYR B 1 213 ? 20.941 -40.314 25.484 1.00 18.71 213 TYR B C 1
ATOM 5646 O O . TYR B 1 213 ? 20.319 -41.356 25.366 1.00 17.67 213 TYR B O 1
ATOM 5655 N N . VAL B 1 214 ? 22.268 -40.284 25.653 1.00 17.73 214 VAL B N 1
ATOM 5656 C CA . VAL B 1 214 ? 23.055 -41.506 25.732 1.00 18.18 214 VAL B CA 1
ATOM 5657 C C . VAL B 1 214 ? 24.056 -41.439 26.861 1.00 16.07 214 VAL B C 1
ATOM 5658 O O . VAL B 1 214 ? 24.571 -40.370 27.184 1.00 16.95 214 VAL B O 1
ATOM 5662 N N . LYS B 1 215 ? 24.300 -42.605 27.441 1.00 15.44 215 LYS B N 1
ATOM 5663 C CA . LYS B 1 215 ? 25.361 -42.827 28.439 1.00 16.99 215 LYS B CA 1
ATOM 5664 C C . LYS B 1 215 ? 26.216 -44.000 27.960 1.00 16.48 215 LYS B C 1
ATOM 5665 O O . LYS B 1 215 ? 25.711 -44.998 27.394 1.00 16.50 215 LYS B O 1
ATOM 5671 N N . TYR B 1 216 ? 27.535 -43.841 28.099 1.00 16.43 216 TYR B N 1
ATOM 5672 C CA . TYR B 1 216 ? 28.500 -44.849 27.675 1.00 15.78 216 TYR B CA 1
ATOM 5673 C C . TYR B 1 216 ? 29.102 -45.602 28.856 1.00 16.50 216 TYR B C 1
ATOM 5674 O O . TYR B 1 216 ? 29.354 -45.027 29.945 1.00 15.81 216 TYR B O 1
ATOM 5683 N N . HIS B 1 217 ? 29.335 -46.893 28.644 1.00 17.17 217 HIS B N 1
ATOM 5684 C CA . HIS B 1 217 ? 29.901 -47.787 29.666 1.00 18.24 217 HIS B CA 1
ATOM 5685 C C . HIS B 1 217 ? 30.901 -48.766 29.029 1.00 17.57 217 HIS B C 1
ATOM 5686 O O . HIS B 1 217 ? 30.610 -49.372 28.004 1.00 18.92 217 HIS B O 1
ATOM 5693 N N . TRP B 1 218 ? 32.083 -48.886 29.625 1.00 17.13 218 TRP B N 1
ATOM 5694 C CA . TRP B 1 218 ? 33.058 -49.864 29.224 1.00 15.87 218 TRP B CA 1
ATOM 5695 C C . TRP B 1 218 ? 33.141 -50.987 30.260 1.00 17.28 218 TRP B C 1
ATOM 5696 O O . TRP B 1 218 ? 33.351 -50.732 31.437 1.00 17.04 218 TRP B O 1
ATOM 5707 N N . ARG B 1 219 ? 33.012 -52.224 29.809 1.00 19.34 219 ARG B N 1
ATOM 5708 C CA . ARG B 1 219 ? 33.039 -53.408 30.674 1.00 21.47 219 ARG B CA 1
ATOM 5709 C C . ARG B 1 219 ? 34.288 -54.266 30.331 1.00 20.42 219 ARG B C 1
ATOM 5710 O O . ARG B 1 219 ? 34.485 -54.762 29.186 1.00 18.81 219 ARG B O 1
ATOM 5718 N N . PRO B 1 220 ? 35.215 -54.366 31.298 1.00 19.33 220 PRO B N 1
ATOM 5719 C CA . PRO B 1 220 ? 36.465 -55.045 31.062 1.00 18.48 220 PRO B CA 1
ATOM 5720 C C . PRO B 1 220 ? 36.372 -56.560 30.842 1.00 19.67 220 PRO B C 1
ATOM 5721 O O . PRO B 1 220 ? 35.749 -57.251 31.605 1.00 20.01 220 PRO B O 1
ATOM 5725 N N . SER B 1 221 ? 37.021 -57.037 29.789 1.00 22.10 221 SER B N 1
ATOM 5726 C CA . SER B 1 221 ? 37.096 -58.477 29.540 1.00 21.96 221 SER B CA 1
ATOM 5727 C C . SER B 1 221 ? 37.835 -59.152 30.692 1.00 24.34 221 SER B C 1
ATOM 5728 O O . SER B 1 221 ? 37.621 -60.296 30.957 1.00 27.69 221 SER B O 1
ATOM 5731 N N . GLU B 1 222 ? 38.697 -58.420 31.381 1.00 25.47 222 GLU B N 1
ATOM 5732 C CA . GLU B 1 222 ? 39.467 -58.967 32.474 1.00 26.89 222 GLU B CA 1
ATOM 5733 C C . GLU B 1 222 ? 38.738 -58.908 33.803 1.00 26.54 222 GLU B C 1
ATOM 5734 O O . GLU B 1 222 ? 39.297 -59.371 34.793 1.00 30.26 222 GLU B O 1
ATOM 5740 N N . GLY B 1 223 ? 37.493 -58.386 33.820 1.00 23.96 223 GLY B N 1
ATOM 5741 C CA . GLY B 1 223 ? 36.720 -58.254 35.054 1.00 22.49 223 GLY B CA 1
ATOM 5742 C C . GLY B 1 223 ? 37.142 -57.037 35.825 1.00 21.37 223 GLY B C 1
ATOM 5743 O O . GLY B 1 223 ? 38.254 -56.533 35.605 1.00 23.34 223 GLY B O 1
ATOM 5744 N N . ILE B 1 224 ? 36.309 -56.588 36.748 1.00 22.01 224 ILE B N 1
ATOM 5745 C CA . ILE B 1 224 ? 36.679 -55.510 37.663 1.00 22.84 224 ILE B CA 1
ATOM 5746 C C . ILE B 1 224 ? 37.343 -56.075 38.907 1.00 23.15 224 ILE B C 1
ATOM 5747 O O . ILE B 1 224 ? 36.761 -56.942 39.566 1.00 24.82 224 ILE B O 1
ATOM 5752 N N . ARG B 1 225 ? 38.526 -55.592 39.253 1.00 20.08 225 ARG B N 1
ATOM 5753 C CA . ARG B 1 225 ? 39.163 -55.957 40.529 1.00 20.93 225 ARG B CA 1
ATOM 5754 C C . ARG B 1 225 ? 39.824 -54.779 41.219 1.00 18.59 225 ARG B C 1
ATOM 5755 O O . ARG B 1 225 ? 40.389 -53.943 40.565 1.00 18.78 225 ARG B O 1
ATOM 5763 N N . ASN B 1 226 ? 39.674 -54.722 42.536 1.00 17.59 226 ASN B N 1
ATOM 5764 C CA . ASN B 1 226 ? 40.061 -53.601 43.364 1.00 17.55 226 ASN B CA 1
ATOM 5765 C C . ASN B 1 226 ? 41.080 -54.015 44.432 1.00 19.12 226 ASN B C 1
ATOM 5766 O O . ASN B 1 226 ? 41.255 -55.208 44.720 1.00 18.85 226 ASN B O 1
ATOM 5771 N N . LEU B 1 227 ? 41.669 -53.004 45.058 1.00 18.75 227 LEU B N 1
ATOM 5772 C CA . LEU B 1 227 ? 42.537 -53.194 46.173 1.00 19.69 227 LEU B CA 1
ATOM 5773 C C . LEU B 1 227 ? 41.972 -52.592 47.424 1.00 19.79 227 LEU B C 1
ATOM 5774 O O . LEU B 1 227 ? 41.553 -51.433 47.435 1.00 20.00 227 LEU B O 1
ATOM 5779 N N . SER B 1 228 ? 42.115 -53.330 48.538 1.00 19.59 228 SER B N 1
ATOM 5780 C CA . SER B 1 228 ? 41.962 -52.751 49.872 1.00 19.58 228 SER B CA 1
ATOM 5781 C C . SER B 1 228 ? 43.061 -51.786 50.188 1.00 19.92 228 SER B C 1
ATOM 5782 O O . SER B 1 228 ? 44.095 -51.814 49.529 1.00 20.78 228 SER B O 1
ATOM 5785 N N . MET B 1 229 ? 42.891 -50.948 51.202 1.00 20.71 229 MET B N 1
ATOM 5786 C CA A MET B 1 229 ? 43.981 -50.080 51.644 0.50 21.51 229 MET B CA 1
ATOM 5787 C CA B MET B 1 229 ? 43.983 -50.078 51.642 0.50 20.84 229 MET B CA 1
ATOM 5788 C C . MET B 1 229 ? 45.246 -50.873 51.943 1.00 21.85 229 MET B C 1
ATOM 5789 O O . MET B 1 229 ? 46.351 -50.497 51.534 1.00 19.01 229 MET B O 1
ATOM 5798 N N . GLU B 1 230 ? 45.080 -51.988 52.660 1.00 21.93 230 GLU B N 1
ATOM 5799 C CA . GLU B 1 230 ? 46.264 -52.796 53.010 1.00 22.72 230 GLU B CA 1
ATOM 5800 C C . GLU B 1 230 ? 46.889 -53.514 51.777 1.00 20.06 230 GLU B C 1
ATOM 5801 O O . GLU B 1 230 ? 48.131 -53.610 51.657 1.00 21.52 230 GLU B O 1
ATOM 5807 N N . GLU B 1 231 ? 46.108 -53.969 50.845 1.00 19.02 231 GLU B N 1
ATOM 5808 C CA . GLU B 1 231 ? 46.660 -54.542 49.609 1.00 20.76 231 GLU B CA 1
ATOM 5809 C C . GLU B 1 231 ? 47.383 -53.510 48.791 1.00 19.80 231 GLU B C 1
ATOM 5810 O O . GLU B 1 231 ? 48.481 -53.755 48.263 1.00 18.52 231 GLU B O 1
ATOM 5816 N N . ALA B 1 232 ? 46.799 -52.334 48.701 1.00 19.62 232 ALA B N 1
ATOM 5817 C CA . ALA B 1 232 ? 47.478 -51.219 47.993 1.00 18.45 232 ALA B CA 1
ATOM 5818 C C . ALA B 1 232 ? 48.830 -50.818 48.621 1.00 17.23 232 ALA B C 1
ATOM 5819 O O . ALA B 1 232 ? 49.816 -50.577 47.934 1.00 16.83 232 ALA B O 1
ATOM 5821 N N . ALA B 1 233 ? 48.887 -50.732 49.950 1.00 17.74 233 ALA B N 1
ATOM 5822 C CA . ALA B 1 233 ? 50.165 -50.463 50.622 1.00 19.09 233 ALA B CA 1
ATOM 5823 C C . ALA B 1 233 ? 51.221 -51.547 50.331 1.00 18.77 233 ALA B C 1
ATOM 5824 O O . ALA B 1 233 ? 52.390 -51.224 50.167 1.00 20.95 233 ALA B O 1
ATOM 5826 N N . GLU B 1 234 ? 50.814 -52.813 50.291 1.00 19.16 234 GLU B N 1
ATOM 5827 C CA . GLU B 1 234 ? 51.733 -53.908 50.063 1.00 20.47 234 GLU B CA 1
ATOM 5828 C C . GLU B 1 234 ? 52.353 -53.753 48.646 1.00 19.41 234 GLU B C 1
ATOM 5829 O O . GLU B 1 234 ? 53.547 -53.961 48.473 1.00 18.70 234 GLU B O 1
ATOM 5835 N N . ILE B 1 235 ? 51.540 -53.370 47.652 1.00 18.68 235 ILE B N 1
ATOM 5836 C CA . ILE B 1 235 ? 52.080 -53.132 46.293 1.00 19.36 235 ILE B CA 1
ATOM 5837 C C . ILE B 1 235 ? 53.000 -51.917 46.330 1.00 16.67 235 ILE B C 1
ATOM 5838 O O . ILE B 1 235 ? 54.101 -51.950 45.780 1.00 16.61 235 ILE B O 1
ATOM 5843 N N . GLN B 1 236 ? 52.570 -50.854 47.000 1.00 16.57 236 GLN B N 1
ATOM 5844 C CA . GLN B 1 236 ? 53.289 -49.571 46.952 1.00 16.40 236 GLN B CA 1
ATOM 5845 C C . GLN B 1 236 ? 54.694 -49.715 47.524 1.00 16.68 236 GLN B C 1
ATOM 5846 O O . GLN B 1 236 ? 55.634 -49.051 47.063 1.00 17.67 236 GLN B O 1
ATOM 5852 N N . ALA B 1 237 ? 54.845 -50.620 48.502 1.00 17.16 237 ALA B N 1
ATOM 5853 C CA . ALA B 1 237 ? 56.122 -50.855 49.149 1.00 17.13 237 ALA B CA 1
ATOM 5854 C C . ALA B 1 237 ? 57.177 -51.122 48.121 1.00 17.00 237 ALA B C 1
ATOM 5855 O O . ALA B 1 237 ? 58.327 -50.755 48.340 1.00 19.69 237 ALA B O 1
ATOM 5857 N N . ASN B 1 238 ? 56.831 -51.872 47.066 1.00 17.86 238 ASN B N 1
ATOM 5858 C CA . ASN B 1 238 ? 57.843 -52.357 46.086 1.00 19.34 238 ASN B CA 1
ATOM 5859 C C . ASN B 1 238 ? 57.682 -51.859 44.644 1.00 17.72 238 ASN B C 1
ATOM 5860 O O . ASN B 1 238 ? 58.526 -52.135 43.834 1.00 17.45 238 ASN B O 1
ATOM 5865 N N . ASP B 1 239 ? 56.596 -51.162 44.313 1.00 17.35 239 ASP B N 1
ATOM 5866 C CA . ASP B 1 239 ? 56.404 -50.623 42.984 1.00 17.44 239 ASP B CA 1
ATOM 5867 C C . ASP B 1 239 ? 55.455 -49.442 43.007 1.00 16.58 239 ASP B C 1
ATOM 5868 O O . ASP B 1 239 ? 54.289 -49.582 43.396 1.00 18.72 239 ASP B O 1
ATOM 5873 N N . PHE B 1 240 ? 55.934 -48.279 42.588 1.00 16.22 240 PHE B N 1
ATOM 5874 C CA . PHE B 1 240 ? 55.111 -47.076 42.501 1.00 16.47 240 PHE B CA 1
ATOM 5875 C C . PHE B 1 240 ? 54.576 -46.833 41.073 1.00 15.83 240 PHE B C 1
ATOM 5876 O O . PHE B 1 240 ? 53.981 -45.793 40.793 1.00 15.45 240 PHE B O 1
ATOM 5884 N N . GLN B 1 241 ? 54.801 -47.760 40.157 1.00 16.39 241 GLN B N 1
ATOM 5885 C CA . GLN B 1 241 ? 54.278 -47.619 38.762 1.00 15.31 241 GLN B CA 1
ATOM 5886 C C . GLN B 1 241 ? 53.702 -48.962 38.318 1.00 15.33 241 GLN B C 1
ATOM 5887 O O . GLN B 1 241 ? 53.808 -49.330 37.158 1.00 16.15 241 GLN B O 1
ATOM 5893 N N . HIS B 1 242 ? 52.997 -49.641 39.213 1.00 15.32 242 HIS B N 1
ATOM 5894 C CA . HIS B 1 242 ? 52.614 -51.022 38.935 1.00 15.27 242 HIS B CA 1
ATOM 5895 C C . HIS B 1 242 ? 51.574 -51.168 37.805 1.00 14.51 242 HIS B C 1
ATOM 5896 O O . HIS B 1 242 ? 51.501 -52.207 37.124 1.00 14.84 242 HIS B O 1
ATOM 5903 N N . ALA B 1 243 ? 50.768 -50.141 37.618 1.00 14.91 243 ALA B N 1
ATOM 5904 C CA . ALA B 1 243 ? 49.679 -50.190 36.658 1.00 15.02 243 ALA B CA 1
ATOM 5905 C C . ALA B 1 243 ? 50.256 -49.896 35.294 1.00 14.26 243 ALA B C 1
ATOM 5906 O O . ALA B 1 243 ? 49.873 -50.547 34.325 1.00 14.64 243 ALA B O 1
ATOM 5908 N N . THR B 1 244 ? 51.164 -48.920 35.203 1.00 13.18 244 THR B N 1
ATOM 5909 C CA . THR B 1 244 ? 51.902 -48.660 33.952 1.00 13.69 244 THR B CA 1
ATOM 5910 C C . THR B 1 244 ? 52.681 -49.924 33.522 1.00 13.72 244 THR B C 1
ATOM 5911 O O . THR B 1 244 ? 52.608 -50.373 32.368 1.00 14.58 244 THR B O 1
ATOM 5915 N N . ARG B 1 245 ? 53.334 -50.546 34.479 1.00 14.72 245 ARG B N 1
ATOM 5916 C CA . ARG B 1 245 ? 54.049 -51.806 34.238 1.00 15.11 245 ARG B CA 1
ATOM 5917 C C . ARG B 1 245 ? 53.146 -52.923 33.727 1.00 15.05 245 ARG B C 1
ATOM 5918 O O . ARG B 1 245 ? 53.419 -53.533 32.661 1.00 14.27 245 ARG B O 1
ATOM 5926 N N . ASP B 1 246 ? 52.035 -53.113 34.393 1.00 14.35 246 ASP B N 1
ATOM 5927 C CA . ASP B 1 246 ? 51.096 -54.167 34.051 1.00 16.52 246 ASP B CA 1
ATOM 5928 C C . ASP B 1 246 ? 50.505 -54.010 32.640 1.00 17.17 246 ASP B C 1
ATOM 5929 O O . ASP B 1 246 ? 50.388 -55.000 31.891 1.00 17.23 246 ASP B O 1
ATOM 5934 N N . LEU B 1 247 ? 50.091 -52.774 32.284 1.00 15.19 247 LEU B N 1
ATOM 5935 C CA . LEU B 1 247 ? 49.520 -52.535 30.964 1.00 15.35 247 LEU B CA 1
ATOM 5936 C C . LEU B 1 247 ? 50.560 -52.855 29.863 1.00 16.58 247 LEU B C 1
ATOM 5937 O O . LEU B 1 247 ? 50.232 -53.557 28.898 1.00 16.13 247 LEU B O 1
ATOM 5942 N N . TYR B 1 248 ? 51.779 -52.312 30.007 1.00 16.69 248 TYR B N 1
ATOM 5943 C CA . TYR B 1 248 ? 52.822 -52.534 29.036 1.00 16.77 248 TYR B CA 1
ATOM 5944 C C . TYR B 1 248 ? 53.104 -54.014 28.888 1.00 17.03 248 TYR B C 1
ATOM 5945 O O . TYR B 1 248 ? 53.199 -54.554 27.768 1.00 17.06 248 TYR B O 1
ATOM 5954 N N . ASP B 1 249 ? 53.231 -54.673 30.036 1.00 16.63 249 ASP B N 1
ATOM 5955 C CA . ASP B 1 249 ? 53.630 -56.099 30.056 1.00 18.40 249 ASP B CA 1
ATOM 5956 C C . ASP B 1 249 ? 52.584 -57.014 29.460 1.00 19.13 249 ASP B C 1
ATOM 5957 O O . ASP B 1 249 ? 52.923 -57.931 28.725 1.00 19.97 249 ASP B O 1
ATOM 5962 N N . ARG B 1 250 ? 51.290 -56.749 29.745 1.00 17.17 250 ARG B N 1
ATOM 5963 C CA . ARG B 1 250 ? 50.190 -57.497 29.075 1.00 19.55 250 ARG B CA 1
ATOM 5964 C C . ARG B 1 250 ? 50.310 -57.442 27.570 1.00 19.47 250 ARG B C 1
ATOM 5965 O O . ARG B 1 250 ? 50.194 -58.468 26.875 1.00 19.71 250 ARG B O 1
ATOM 5973 N N . ILE B 1 251 ? 50.456 -56.224 27.077 1.00 16.55 251 ILE B N 1
ATOM 5974 C CA . ILE B 1 251 ? 50.474 -56.010 25.651 1.00 19.11 251 ILE B CA 1
ATOM 5975 C C . ILE B 1 251 ? 51.737 -56.647 25.078 1.00 19.53 251 ILE B C 1
ATOM 5976 O O . ILE B 1 251 ? 51.698 -57.239 24.004 1.00 19.40 251 ILE B O 1
ATOM 5981 N N . GLU B 1 252 ? 52.864 -56.529 25.786 1.00 20.99 252 GLU B N 1
ATOM 5982 C CA . GLU B 1 252 ? 54.133 -57.007 25.211 1.00 23.19 252 GLU B CA 1
ATOM 5983 C C . GLU B 1 252 ? 54.045 -58.513 25.077 1.00 24.82 252 GLU B C 1
ATOM 5984 O O . GLU B 1 252 ? 54.603 -59.098 24.135 1.00 25.41 252 GLU B O 1
ATOM 5990 N N . LYS B 1 253 ? 53.341 -59.147 25.996 1.00 24.41 253 LYS B N 1
ATOM 5991 C CA . LYS B 1 253 ? 53.260 -60.618 25.967 1.00 30.33 253 LYS B CA 1
ATOM 5992 C C . LYS B 1 253 ? 52.064 -61.170 25.188 1.00 30.14 253 LYS B C 1
ATOM 5993 O O . LYS B 1 253 ? 51.930 -62.387 25.030 1.00 28.72 253 LYS B O 1
ATOM 5999 N N . GLY B 1 254 ? 51.250 -60.290 24.606 1.00 25.96 254 GLY B N 1
ATOM 6000 C CA . GLY B 1 254 ? 50.153 -60.707 23.723 1.00 26.80 254 GLY B CA 1
ATOM 6001 C C . GLY B 1 254 ? 48.834 -60.922 24.436 1.00 25.36 254 GLY B C 1
ATOM 6002 O O . GLY B 1 254 ? 47.873 -61.394 23.847 1.00 26.61 254 GLY B O 1
ATOM 6003 N N . ASN B 1 255 ? 48.795 -60.600 25.715 1.00 23.77 255 ASN B N 1
ATOM 6004 C CA . ASN B 1 255 ? 47.599 -60.793 26.492 1.00 23.20 255 ASN B CA 1
ATOM 6005 C C . ASN B 1 255 ? 46.814 -59.484 26.445 1.00 22.08 255 ASN B C 1
ATOM 6006 O O . ASN B 1 255 ? 46.751 -58.749 27.428 1.00 22.10 255 ASN B O 1
ATOM 6011 N N . TYR B 1 256 ? 46.179 -59.215 25.312 1.00 20.23 256 TYR B N 1
ATOM 6012 C CA . TYR B 1 256 ? 45.628 -57.903 25.072 1.00 19.82 256 TYR B CA 1
ATOM 6013 C C . TYR B 1 256 ? 44.401 -57.667 25.938 1.00 19.66 256 TYR B C 1
ATOM 6014 O O . TYR B 1 256 ? 43.435 -58.403 25.842 1.00 20.65 256 TYR B O 1
ATOM 6023 N N . PRO B 1 257 ? 44.362 -56.563 26.719 1.00 18.76 257 PRO B N 1
ATOM 6024 C CA . PRO B 1 257 ? 43.130 -56.280 27.459 1.00 17.84 257 PRO B CA 1
ATOM 6025 C C . PRO B 1 257 ? 42.062 -55.679 26.555 1.00 18.15 257 PRO B C 1
ATOM 6026 O O . PRO B 1 257 ? 42.378 -54.998 25.551 1.00 18.96 257 PRO B O 1
ATOM 6030 N N . ALA B 1 258 ? 40.799 -55.949 26.870 1.00 18.49 258 ALA B N 1
ATOM 6031 C CA . ALA B 1 258 ? 39.696 -55.499 26.046 1.00 17.15 258 ALA B CA 1
ATOM 6032 C C . ALA B 1 258 ? 38.533 -55.024 26.927 1.00 17.21 258 ALA B C 1
ATOM 6033 O O . ALA B 1 258 ? 38.468 -55.345 28.097 1.00 17.59 258 ALA B O 1
ATOM 6035 N N . TRP B 1 259 ? 37.690 -54.221 26.319 1.00 16.80 259 TRP B N 1
ATOM 6036 C CA . TRP B 1 259 ? 36.466 -53.705 26.948 1.00 17.66 259 TRP B CA 1
ATOM 6037 C C . TRP B 1 259 ? 35.364 -53.734 25.951 1.00 17.10 259 TRP B C 1
ATOM 6038 O O . TRP B 1 259 ? 35.526 -53.304 24.794 1.00 17.96 259 TRP B O 1
ATOM 6049 N N . ASP B 1 260 ? 34.196 -54.184 26.423 1.00 17.26 260 ASP B N 1
ATOM 6050 C CA . ASP B 1 260 ? 32.982 -54.075 25.641 1.00 18.72 260 ASP B CA 1
ATOM 6051 C C . ASP B 1 260 ? 32.301 -52.764 25.938 1.00 18.11 260 ASP B C 1
ATOM 6052 O O . ASP B 1 260 ? 32.217 -52.347 27.103 1.00 18.70 260 ASP B O 1
ATOM 6057 N N . LEU B 1 261 ? 31.933 -52.075 24.876 1.00 17.73 261 LEU B N 1
ATOM 6058 C CA . LEU B 1 261 ? 31.196 -50.838 24.948 1.00 17.99 261 LEU B CA 1
ATOM 6059 C C . LEU B 1 261 ? 29.704 -51.090 24.971 1.00 18.88 261 LEU B C 1
ATOM 6060 O O . LEU B 1 261 ? 29.167 -51.719 24.042 1.00 19.95 261 LEU B O 1
ATOM 6065 N N . TYR B 1 262 ? 29.055 -50.550 25.979 1.00 19.82 262 TYR B N 1
ATOM 6066 C CA . TYR B 1 262 ? 27.585 -50.569 26.080 1.00 19.93 262 TYR B CA 1
ATOM 6067 C C . TYR B 1 262 ? 27.072 -49.138 26.153 1.00 19.65 262 TYR B C 1
ATOM 6068 O O . TYR B 1 262 ? 27.742 -48.274 26.719 1.00 18.73 262 TYR B O 1
ATOM 6077 N N . VAL B 1 263 ? 25.820 -48.926 25.697 1.00 18.41 263 VAL B N 1
ATOM 6078 C CA . VAL B 1 263 ? 25.178 -47.634 25.916 1.00 19.00 263 VAL B CA 1
ATOM 6079 C C . VAL B 1 263 ? 23.835 -47.807 26.592 1.00 19.56 263 VAL B C 1
ATOM 6080 O O . VAL B 1 263 ? 23.183 -48.847 26.447 1.00 21.15 263 VAL B O 1
ATOM 6084 N N . GLN B 1 264 ? 23.413 -46.745 27.242 1.00 19.83 264 GLN B N 1
ATOM 6085 C CA . GLN B 1 264 ? 21.977 -46.599 27.622 1.00 18.49 264 GLN B CA 1
ATOM 6086 C C . GLN B 1 264 ? 21.417 -45.470 26.815 1.00 18.73 264 GLN B C 1
ATOM 6087 O O . GLN B 1 264 ? 22.120 -44.444 26.578 1.00 17.76 264 GLN B O 1
ATOM 6093 N N . LEU B 1 265 ? 20.145 -45.585 26.422 1.00 18.20 265 LEU B N 1
ATOM 6094 C CA . LEU B 1 265 ? 19.470 -44.557 25.618 1.00 19.63 265 LEU B CA 1
ATOM 6095 C C . LEU B 1 265 ? 18.207 -44.094 26.286 1.00 19.98 265 LEU B C 1
ATOM 6096 O O . LEU B 1 265 ? 17.441 -44.910 26.810 1.00 21.36 265 LEU B O 1
ATOM 6101 N N . MET B 1 266 ? 18.001 -42.793 26.354 1.00 19.90 266 MET B N 1
ATOM 6102 C CA . MET B 1 266 ? 16.818 -42.207 27.029 1.00 20.33 266 MET B CA 1
ATOM 6103 C C . MET B 1 266 ? 16.210 -41.107 26.149 1.00 20.01 266 MET B C 1
ATOM 6104 O O . MET B 1 266 ? 16.913 -40.277 25.559 1.00 19.16 266 MET B O 1
ATOM 6109 N N . PRO B 1 267 ? 14.867 -41.064 26.045 1.00 20.02 267 PRO B N 1
ATOM 6110 C CA . PRO B 1 267 ? 14.259 -39.972 25.301 1.00 18.93 267 PRO B CA 1
ATOM 6111 C C . PRO B 1 267 ? 14.459 -38.672 25.994 1.00 19.13 267 PRO B C 1
ATOM 6112 O O . PRO B 1 267 ? 14.333 -38.606 27.216 1.00 21.37 267 PRO B O 1
ATOM 6116 N N . LEU B 1 268 ? 14.616 -37.592 25.245 1.00 19.31 268 LEU B N 1
ATOM 6117 C CA . LEU B 1 268 ? 14.616 -36.284 25.860 1.00 21.55 268 LEU B CA 1
ATOM 6118 C C . LEU B 1 268 ? 13.372 -36.043 26.723 1.00 21.86 268 LEU B C 1
ATOM 6119 O O . LEU B 1 268 ? 13.425 -35.351 27.765 1.00 21.51 268 LEU B O 1
ATOM 6124 N N . SER B 1 269 ? 12.255 -36.625 26.294 1.00 22.48 269 SER B N 1
ATOM 6125 C CA . SER B 1 269 ? 10.976 -36.336 26.951 1.00 23.97 269 SER B CA 1
ATOM 6126 C C . SER B 1 269 ? 10.849 -37.036 28.307 1.00 23.52 269 SER B C 1
ATOM 6127 O O . SER B 1 269 ? 9.868 -36.771 29.025 1.00 23.44 269 SER B O 1
ATOM 6130 N N . ASP B 1 270 ? 11.791 -37.897 28.684 1.00 21.65 270 ASP B N 1
ATOM 6131 C CA . ASP B 1 270 ? 11.833 -38.488 30.038 1.00 21.30 270 ASP B CA 1
ATOM 6132 C C . ASP B 1 270 ? 12.276 -37.555 31.151 1.00 22.20 270 ASP B C 1
ATOM 6133 O O . ASP B 1 270 ? 12.136 -37.898 32.332 1.00 21.60 270 ASP B O 1
ATOM 6138 N N . TYR B 1 271 ? 12.800 -36.380 30.828 1.00 24.19 271 TYR B N 1
ATOM 6139 C CA . TYR B 1 271 ? 13.168 -35.417 31.885 1.00 22.82 271 TYR B CA 1
ATOM 6140 C C . TYR B 1 271 ? 12.099 -35.308 32.951 1.00 23.02 271 TYR B C 1
ATOM 6141 O O . TYR B 1 271 ? 12.379 -35.400 34.138 1.00 23.90 271 TYR B O 1
ATOM 6150 N N . ASP B 1 272 ? 10.842 -35.128 32.546 1.00 25.84 272 ASP B N 1
ATOM 6151 C CA . ASP B 1 272 ? 9.801 -34.870 33.553 1.00 28.06 272 ASP B CA 1
ATOM 6152 C C . ASP B 1 272 ? 9.365 -36.146 34.244 1.00 28.09 272 ASP B C 1
ATOM 6153 O O . ASP B 1 272 ? 8.723 -36.084 35.321 1.00 29.83 272 ASP B O 1
ATOM 6158 N N . GLU B 1 273 ? 9.727 -37.280 33.667 1.00 25.68 273 GLU B N 1
ATOM 6159 C CA . GLU B 1 273 ? 9.348 -38.578 34.243 1.00 28.36 273 GLU B CA 1
ATOM 6160 C C . GLU B 1 273 ? 10.231 -38.933 35.424 1.00 24.46 273 GLU B C 1
ATOM 6161 O O . GLU B 1 273 ? 9.961 -39.911 36.064 1.00 25.95 273 GLU B O 1
ATOM 6167 N N . LEU B 1 274 ? 11.349 -38.216 35.636 1.00 21.95 274 LEU B N 1
ATOM 6168 C CA . LEU B 1 274 ? 12.326 -38.570 36.659 1.00 20.31 274 LEU B CA 1
ATOM 6169 C C . LEU B 1 274 ? 12.379 -37.614 37.835 1.00 20.40 274 LEU B C 1
ATOM 6170 O O . LEU B 1 274 ? 12.054 -36.411 37.714 1.00 22.26 274 LEU B O 1
ATOM 6175 N N . ASP B 1 275 ? 12.824 -38.118 38.976 1.00 21.01 275 ASP B N 1
ATOM 6176 C CA . ASP B 1 275 ? 13.055 -37.270 40.188 1.00 22.82 275 ASP B CA 1
ATOM 6177 C C . ASP B 1 275 ? 14.496 -36.737 40.322 1.00 22.31 275 ASP B C 1
ATOM 6178 O O . ASP B 1 275 ? 14.884 -36.207 41.379 1.00 25.20 275 ASP B O 1
ATOM 6183 N N . TYR B 1 276 ? 15.261 -36.829 39.235 1.00 20.64 276 TYR B N 1
ATOM 6184 C CA . TYR B 1 276 ? 16.561 -36.182 39.137 1.00 19.12 276 TYR B CA 1
ATOM 6185 C C . TYR B 1 276 ? 16.675 -35.670 37.707 1.00 19.16 276 TYR B C 1
ATOM 6186 O O . TYR B 1 276 ? 15.811 -35.953 36.859 1.00 18.60 276 TYR B O 1
ATOM 6195 N N . ASP B 1 277 ? 17.646 -34.786 37.496 1.00 18.41 277 ASP B N 1
ATOM 6196 C CA . ASP B 1 277 ? 17.935 -34.269 36.171 1.00 18.83 277 ASP B CA 1
ATOM 6197 C C . ASP B 1 277 ? 18.838 -35.281 35.446 1.00 19.54 277 ASP B C 1
ATOM 6198 O O . ASP B 1 277 ? 19.937 -35.578 35.938 1.00 18.76 277 ASP B O 1
ATOM 6203 N N . PRO B 1 278 ? 18.374 -35.848 34.323 1.00 18.91 278 PRO B N 1
ATOM 6204 C CA . PRO B 1 278 ? 19.163 -36.835 33.635 1.00 19.82 278 PRO B CA 1
ATOM 6205 C C . PRO B 1 278 ? 20.537 -36.333 33.117 1.00 19.04 278 PRO B C 1
ATOM 6206 O O . PRO B 1 278 ? 21.413 -37.161 32.840 1.00 18.82 278 PRO B O 1
ATOM 6210 N N . CYS B 1 279 ? 20.746 -35.007 33.053 1.00 18.11 279 CYS B N 1
ATOM 6211 C CA . CYS B 1 279 ? 22.061 -34.386 32.704 1.00 18.50 279 CYS B CA 1
ATOM 6212 C C . CYS B 1 279 ? 22.832 -33.850 33.911 1.00 17.70 279 CYS B C 1
ATOM 6213 O O . CYS B 1 279 ? 23.769 -33.070 33.757 1.00 17.80 279 CYS B O 1
ATOM 6216 N N . ASP B 1 280 ? 22.462 -34.295 35.128 1.00 16.01 280 ASP B N 1
ATOM 6217 C CA . ASP B 1 280 ? 23.229 -34.053 36.313 1.00 15.87 280 ASP B CA 1
ATOM 6218 C C . ASP B 1 280 ? 24.258 -35.169 36.421 1.00 15.56 280 ASP B C 1
ATOM 6219 O O . ASP B 1 280 ? 23.931 -36.327 36.628 1.00 16.14 280 ASP B O 1
ATOM 6224 N N . PRO B 1 281 ? 25.561 -34.832 36.313 1.00 15.85 281 PRO B N 1
ATOM 6225 C CA . PRO B 1 281 ? 26.572 -35.891 36.291 1.00 16.05 281 PRO B CA 1
ATOM 6226 C C . PRO B 1 281 ? 26.939 -36.477 37.654 1.00 16.19 281 PRO B C 1
ATOM 6227 O O . PRO B 1 281 ? 27.814 -37.310 37.753 1.00 14.33 281 PRO B O 1
ATOM 6231 N N . THR B 1 282 ? 26.241 -36.051 38.686 1.00 17.59 282 THR B N 1
ATOM 6232 C CA . THR B 1 282 ? 26.268 -36.735 39.957 1.00 17.28 282 THR B CA 1
ATOM 6233 C C . THR B 1 282 ? 25.218 -37.857 40.038 1.00 17.06 282 THR B C 1
ATOM 6234 O O . THR B 1 282 ? 25.125 -38.526 41.096 1.00 15.54 282 THR B O 1
ATOM 6238 N N . LYS B 1 283 ? 24.563 -38.140 38.917 1.00 16.87 283 LYS B N 1
ATOM 6239 C CA . LYS B 1 283 ? 23.515 -39.143 38.820 1.00 16.60 283 LYS B CA 1
ATOM 6240 C C . LYS B 1 283 ? 23.853 -40.208 37.818 1.00 17.64 283 LYS B C 1
ATOM 6241 O O . LYS B 1 283 ? 24.418 -39.905 36.743 1.00 15.82 283 LYS B O 1
ATOM 6247 N N . THR B 1 284 ? 23.490 -41.430 38.109 1.00 17.16 284 THR B N 1
ATOM 6248 C CA . THR B 1 284 ? 23.397 -42.508 37.123 1.00 18.83 284 THR B CA 1
ATOM 6249 C C . THR B 1 284 ? 21.966 -42.739 36.665 1.00 19.42 284 THR B C 1
ATOM 6250 O O . THR B 1 284 ? 21.002 -42.220 37.264 1.00 19.44 284 THR B O 1
ATOM 6254 N N . TRP B 1 285 ? 21.841 -43.520 35.580 1.00 18.27 285 TRP B N 1
ATOM 6255 C CA . TRP B 1 285 ? 20.493 -43.970 35.119 1.00 19.31 285 TRP B CA 1
ATOM 6256 C C . TRP B 1 285 ? 20.323 -45.436 35.443 1.00 20.11 285 TRP B C 1
ATOM 6257 O O . TRP B 1 285 ? 21.231 -46.248 35.235 1.00 21.87 285 TRP B O 1
ATOM 6268 N N . SER B 1 286 ? 19.145 -45.790 35.900 1.00 21.43 286 SER B N 1
ATOM 6269 C CA . SER B 1 286 ? 18.827 -47.185 36.232 1.00 23.15 286 SER B CA 1
ATOM 6270 C C . SER B 1 286 ? 19.084 -48.099 35.041 1.00 21.91 286 SER B C 1
ATOM 6271 O O . SER B 1 286 ? 18.575 -47.816 33.938 1.00 23.29 286 SER B O 1
ATOM 6274 N N . GLU B 1 287 ? 19.783 -49.220 35.269 1.00 22.20 287 GLU B N 1
ATOM 6275 C CA . GLU B 1 287 ? 20.010 -50.226 34.219 1.00 24.42 287 GLU B CA 1
ATOM 6276 C C . GLU B 1 287 ? 18.781 -51.088 33.991 1.00 27.77 287 GLU B C 1
ATOM 6277 O O . GLU B 1 287 ? 18.666 -51.745 32.981 1.00 29.56 287 GLU B O 1
ATOM 6283 N N . GLU B 1 288 ? 17.856 -51.039 34.936 1.00 26.04 288 GLU B N 1
ATOM 6284 C CA . GLU B 1 288 ? 16.566 -51.706 34.782 1.00 28.70 288 GLU B CA 1
ATOM 6285 C C . GLU B 1 288 ? 15.674 -50.903 33.853 1.00 24.99 288 GLU B C 1
ATOM 6286 O O . GLU B 1 288 ? 15.110 -51.450 32.907 1.00 25.90 288 GLU B O 1
ATOM 6292 N N . ASP B 1 289 ? 15.568 -49.607 34.094 1.00 23.33 289 ASP B N 1
ATOM 6293 C CA . ASP B 1 289 ? 14.691 -48.734 33.311 1.00 23.38 289 ASP B CA 1
ATOM 6294 C C . ASP B 1 289 ? 15.280 -48.364 31.930 1.00 24.23 289 ASP B C 1
ATOM 6295 O O . ASP B 1 289 ? 14.546 -48.088 30.979 1.00 26.09 289 ASP B O 1
ATOM 6300 N N . TYR B 1 290 ? 16.600 -48.345 31.864 1.00 23.21 290 TYR B N 1
ATOM 6301 C CA . TYR B 1 290 ? 17.367 -47.960 30.642 1.00 21.85 290 TYR B CA 1
ATOM 6302 C C . TYR B 1 290 ? 18.440 -48.983 30.429 1.00 22.10 290 TYR B C 1
ATOM 6303 O O . TYR B 1 290 ? 19.584 -48.826 30.903 1.00 22.25 290 TYR B O 1
ATOM 6312 N N . PRO B 1 291 ? 18.085 -50.101 29.789 1.00 23.05 291 PRO B N 1
ATOM 6313 C CA . PRO B 1 291 ? 18.991 -51.247 29.785 1.00 23.83 291 PRO B CA 1
ATOM 6314 C C . PRO B 1 291 ? 20.245 -51.001 28.970 1.00 23.15 291 PRO B C 1
ATOM 6315 O O . PRO B 1 291 ? 20.242 -50.213 28.017 1.00 24.13 291 PRO B O 1
ATOM 6319 N N . LEU B 1 292 ? 21.296 -51.679 29.360 1.00 23.30 292 LEU B N 1
ATOM 6320 C CA . LEU B 1 292 ? 22.558 -51.611 28.624 1.00 24.94 292 LEU B CA 1
ATOM 6321 C C . LEU B 1 292 ? 22.405 -52.328 27.276 1.00 24.30 292 LEU B C 1
ATOM 6322 O O . LEU B 1 292 ? 21.898 -53.447 27.215 1.00 24.38 292 LEU B O 1
ATOM 6327 N N . GLN B 1 293 ? 22.875 -51.675 26.210 1.00 22.24 293 GLN B N 1
ATOM 6328 C CA . GLN B 1 293 ? 22.793 -52.169 24.860 1.00 22.80 293 GLN B CA 1
ATOM 6329 C C . GLN B 1 293 ? 24.206 -52.272 24.276 1.00 22.96 293 GLN B C 1
ATOM 6330 O O . GLN B 1 293 ? 24.941 -51.287 24.305 1.00 19.57 293 GLN B O 1
ATOM 6336 N N . LYS B 1 294 ? 24.585 -53.462 23.822 1.00 22.69 294 LYS B N 1
ATOM 6337 C CA . LYS B 1 294 ? 25.977 -53.697 23.412 1.00 22.35 294 LYS B CA 1
ATOM 6338 C C . LYS B 1 294 ? 26.232 -53.026 22.072 1.00 21.25 294 LYS B C 1
ATOM 6339 O O . LYS B 1 294 ? 25.424 -53.111 21.145 1.00 21.49 294 LYS B O 1
ATOM 6345 N N . VAL B 1 295 ? 27.395 -52.371 21.979 1.00 23.31 295 VAL B N 1
ATOM 6346 C CA . VAL B 1 295 ? 27.800 -51.695 20.762 1.00 20.42 295 VAL B CA 1
ATOM 6347 C C . VAL B 1 295 ? 28.927 -52.432 20.066 1.00 20.20 295 VAL B C 1
ATOM 6348 O O . VAL B 1 295 ? 28.888 -52.649 18.844 1.00 19.12 295 VAL B O 1
ATOM 6352 N N . GLY B 1 296 ? 29.971 -52.748 20.797 1.00 19.97 296 GLY B N 1
ATOM 6353 C CA . GLY B 1 296 ? 31.149 -53.326 20.198 1.00 18.60 296 GLY B CA 1
ATOM 6354 C C . GLY B 1 296 ? 32.267 -53.481 21.214 1.00 18.93 296 GLY B C 1
ATOM 6355 O O . GLY B 1 296 ? 32.013 -53.472 22.444 1.00 18.71 296 GLY B O 1
ATOM 6356 N N . ARG B 1 297 ? 33.471 -53.765 20.712 1.00 19.50 297 ARG B N 1
ATOM 6357 C CA . ARG B 1 297 ? 34.598 -54.115 21.596 1.00 19.97 297 ARG B CA 1
ATOM 6358 C C . ARG B 1 297 ? 35.872 -53.408 21.157 1.00 19.61 297 ARG B C 1
ATOM 6359 O O . ARG B 1 297 ? 36.166 -53.361 19.953 1.00 17.64 297 ARG B O 1
ATOM 6367 N N . MET B 1 298 ? 36.603 -52.927 22.160 1.00 18.00 298 MET B N 1
ATOM 6368 C CA . MET B 1 298 ? 37.898 -52.300 22.003 1.00 18.45 298 MET B CA 1
ATOM 6369 C C . MET B 1 298 ? 38.977 -53.199 22.587 1.00 18.20 298 MET B C 1
ATOM 6370 O O . MET B 1 298 ? 38.868 -53.638 23.731 1.00 17.85 298 MET B O 1
ATOM 6375 N N . THR B 1 299 ? 40.019 -53.446 21.792 1.00 17.36 299 THR B N 1
ATOM 6376 C CA . THR B 1 299 ? 41.103 -54.288 22.184 1.00 17.47 299 THR B CA 1
ATOM 6377 C C . THR B 1 299 ? 42.381 -53.431 22.069 1.00 16.33 299 THR B C 1
ATOM 6378 O O . THR B 1 299 ? 42.611 -52.826 21.043 1.00 15.84 299 THR B O 1
ATOM 6382 N N . LEU B 1 300 ? 43.161 -53.422 23.136 1.00 15.25 300 LEU B N 1
ATOM 6383 C CA . LEU B 1 300 ? 44.447 -52.679 23.111 1.00 16.62 300 LEU B CA 1
ATOM 6384 C C . LEU B 1 300 ? 45.586 -53.624 22.874 1.00 16.59 300 LEU B C 1
ATOM 6385 O O . LEU B 1 300 ? 45.777 -54.549 23.681 1.00 17.44 300 LEU B O 1
ATOM 6390 N N . ASN B 1 301 ? 46.326 -53.415 21.772 1.00 16.09 301 ASN B N 1
ATOM 6391 C CA . ASN B 1 301 ? 47.256 -54.429 21.272 1.00 18.68 301 ASN B CA 1
ATOM 6392 C C . ASN B 1 301 ? 48.623 -53.893 20.836 1.00 19.01 301 ASN B C 1
ATOM 6393 O O . ASN B 1 301 ? 49.438 -54.653 20.335 1.00 18.96 301 ASN B O 1
ATOM 6398 N N . ARG B 1 302 ? 48.944 -52.617 21.122 1.00 17.69 302 ARG B N 1
ATOM 6399 C CA . ARG B 1 302 ? 50.211 -52.074 20.748 1.00 17.74 302 ARG B CA 1
ATOM 6400 C C . ARG B 1 302 ? 50.666 -51.003 21.726 1.00 18.23 302 ARG B C 1
ATOM 6401 O O . ARG B 1 302 ? 49.988 -49.993 21.959 1.00 15.63 302 ARG B O 1
ATOM 6409 N N . ASN B 1 303 ? 51.880 -51.173 22.230 1.00 16.70 303 ASN B N 1
ATOM 6410 C CA . ASN B 1 303 ? 52.490 -50.114 23.026 1.00 16.92 303 ASN B CA 1
ATOM 6411 C C . ASN B 1 303 ? 53.063 -49.017 22.138 1.00 15.41 303 ASN B C 1
ATOM 6412 O O . ASN B 1 303 ? 53.446 -49.237 20.976 1.00 15.16 303 ASN B O 1
ATOM 6417 N N . PRO B 1 304 ? 53.171 -47.796 22.696 1.00 15.33 304 PRO B N 1
ATOM 6418 C CA . PRO B 1 304 ? 53.780 -46.739 21.930 1.00 15.40 304 PRO B CA 1
ATOM 6419 C C . PRO B 1 304 ? 55.261 -46.962 21.696 1.00 14.14 304 PRO B C 1
ATOM 6420 O O . PRO B 1 304 ? 55.943 -47.712 22.409 1.00 14.98 304 PRO B O 1
ATOM 6424 N N . GLU B 1 305 ? 55.766 -46.302 20.671 1.00 14.12 305 GLU B N 1
ATOM 6425 C CA . GLU B 1 305 ? 57.228 -46.352 20.440 1.00 14.25 305 GLU B CA 1
ATOM 6426 C C . GLU B 1 305 ? 58.040 -45.429 21.350 1.00 14.11 305 GLU B C 1
ATOM 6427 O O . GLU B 1 305 ? 59.185 -45.689 21.622 1.00 13.88 305 GLU B O 1
ATOM 6433 N N . ASN B 1 306 ? 57.477 -44.281 21.693 1.00 13.07 306 ASN B N 1
ATOM 6434 C CA . ASN B 1 306 ? 58.159 -43.329 22.563 1.00 13.02 306 ASN B CA 1
ATOM 6435 C C . ASN B 1 306 ? 57.120 -42.780 23.556 1.00 12.26 306 ASN B C 1
ATOM 6436 O O . ASN B 1 306 ? 56.112 -42.196 23.152 1.00 11.89 306 ASN B O 1
ATOM 6441 N N . PHE B 1 307 ? 57.408 -42.870 24.843 1.00 12.31 307 PHE B N 1
ATOM 6442 C CA . PHE B 1 307 ? 56.434 -42.464 25.828 1.00 12.20 307 PHE B CA 1
ATOM 6443 C C . PHE B 1 307 ? 56.147 -40.924 25.802 1.00 11.47 307 PHE B C 1
ATOM 6444 O O . PHE B 1 307 ? 54.968 -40.505 25.823 1.00 12.31 307 PHE B O 1
ATOM 6452 N N . PHE B 1 308 ? 57.207 -40.126 25.776 1.00 11.26 308 PHE B N 1
ATOM 6453 C CA . PHE B 1 308 ? 57.002 -38.676 25.756 1.00 10.96 308 PHE B CA 1
ATOM 6454 C C . PHE B 1 308 ? 56.179 -38.266 24.520 1.00 11.01 308 PHE B C 1
ATOM 6455 O O . PHE B 1 308 ? 55.202 -37.498 24.617 1.00 10.28 308 PHE B O 1
ATOM 6463 N N . ALA B 1 309 ? 56.631 -38.722 23.348 1.00 11.45 309 ALA B N 1
ATOM 6464 C CA . ALA B 1 309 ? 56.071 -38.182 22.119 1.00 12.09 309 ALA B CA 1
ATOM 6465 C C . ALA B 1 309 ? 54.585 -38.540 21.894 1.00 12.57 309 ALA B C 1
ATOM 6466 O O . ALA B 1 309 ? 53.866 -37.766 21.268 1.00 12.86 309 ALA B O 1
ATOM 6468 N N . GLU B 1 310 ? 54.217 -39.716 22.346 1.00 11.20 310 GLU B N 1
ATOM 6469 C CA . GLU B 1 310 ? 52.914 -40.287 22.115 1.00 13.03 310 GLU B CA 1
ATOM 6470 C C . GLU B 1 310 ? 52.057 -40.185 23.358 1.00 13.87 310 GLU B C 1
ATOM 6471 O O . GLU B 1 310 ? 50.986 -39.624 23.321 1.00 19.87 310 GLU B O 1
ATOM 6477 N N . THR B 1 311 ? 52.495 -40.707 24.506 1.00 13.00 311 THR B N 1
ATOM 6478 C CA . THR B 1 311 ? 51.634 -40.719 25.696 1.00 12.04 311 THR B CA 1
ATOM 6479 C C . THR B 1 311 ? 51.650 -39.352 26.400 1.00 12.04 311 THR B C 1
ATOM 6480 O O . THR B 1 311 ? 50.551 -38.776 26.702 1.00 13.36 311 THR B O 1
ATOM 6484 N N . GLU B 1 312 ? 52.837 -38.805 26.652 1.00 11.76 312 GLU B N 1
ATOM 6485 C CA . GLU B 1 312 ? 52.894 -37.543 27.376 1.00 11.89 312 GLU B CA 1
ATOM 6486 C C . GLU B 1 312 ? 52.288 -36.388 26.570 1.00 11.77 312 GLU B C 1
ATOM 6487 O O . GLU B 1 312 ? 51.570 -35.570 27.117 1.00 11.33 312 GLU B O 1
ATOM 6493 N N . GLN B 1 313 ? 52.526 -36.382 25.252 1.00 11.81 313 GLN B N 1
ATOM 6494 C CA . GLN B 1 313 ? 51.953 -35.311 24.404 1.00 11.72 313 GLN B CA 1
ATOM 6495 C C . GLN B 1 313 ? 50.546 -35.577 23.857 1.00 11.21 313 GLN B C 1
ATOM 6496 O O . GLN B 1 313 ? 49.998 -34.731 23.171 1.00 11.53 313 GLN B O 1
ATOM 6502 N N . ALA B 1 314 ? 49.954 -36.709 24.140 1.00 10.52 314 ALA B N 1
ATOM 6503 C CA . ALA B 1 314 ? 48.549 -36.915 23.757 1.00 10.97 314 ALA B CA 1
ATOM 6504 C C . ALA B 1 314 ? 47.577 -35.900 24.336 1.00 11.40 314 ALA B C 1
ATOM 6505 O O . ALA B 1 314 ? 47.625 -35.535 25.542 1.00 10.98 314 ALA B O 1
ATOM 6507 N N . ALA B 1 315 ? 46.664 -35.442 23.514 1.00 11.01 315 ALA B N 1
ATOM 6508 C CA . ALA B 1 315 ? 45.650 -34.450 23.883 1.00 12.01 315 ALA B CA 1
ATOM 6509 C C . ALA B 1 315 ? 44.269 -35.018 23.522 1.00 12.00 315 ALA B C 1
ATOM 6510 O O . ALA B 1 315 ? 44.006 -35.274 22.345 1.00 12.09 315 ALA B O 1
ATOM 6512 N N . PHE B 1 316 ? 43.389 -35.122 24.531 1.00 12.02 316 PHE B N 1
ATOM 6513 C CA . PHE B 1 316 ? 42.028 -35.515 24.359 1.00 12.61 316 PHE B CA 1
ATOM 6514 C C . PHE B 1 316 ? 41.128 -34.372 24.792 1.00 12.61 316 PHE B C 1
ATOM 6515 O O . PHE B 1 316 ? 41.460 -33.649 25.738 1.00 13.20 316 PHE B O 1
ATOM 6523 N N . THR B 1 317 ? 39.966 -34.220 24.155 1.00 12.16 317 THR B N 1
ATOM 6524 C CA . THR B 1 317 ? 38.951 -33.253 24.620 1.00 12.65 317 THR B CA 1
ATOM 6525 C C . THR B 1 317 ? 37.528 -33.750 24.448 1.00 12.54 317 THR B C 1
ATOM 6526 O O . THR B 1 317 ? 37.217 -34.316 23.395 1.00 13.21 317 THR B O 1
ATOM 6530 N N . PRO B 1 318 ? 36.629 -33.549 25.461 1.00 12.27 318 PRO B N 1
ATOM 6531 C CA . PRO B 1 318 ? 35.231 -33.884 25.298 1.00 12.91 318 PRO B CA 1
ATOM 6532 C C . PRO B 1 318 ? 34.569 -33.145 24.135 1.00 13.75 318 PRO B C 1
ATOM 6533 O O . PRO B 1 318 ? 33.580 -33.632 23.621 1.00 14.44 318 PRO B O 1
ATOM 6537 N N . SER B 1 319 ? 35.123 -31.990 23.741 1.00 14.49 319 SER B N 1
ATOM 6538 C CA . SER B 1 319 ? 34.664 -31.245 22.590 1.00 15.14 319 SER B CA 1
ATOM 6539 C C . SER B 1 319 ? 35.137 -31.802 21.275 1.00 14.63 319 SER B C 1
ATOM 6540 O O . SER B 1 319 ? 34.713 -31.288 20.201 1.00 13.19 319 SER B O 1
ATOM 6543 N N . ALA B 1 320 ? 35.907 -32.881 21.256 1.00 14.79 320 ALA B N 1
ATOM 6544 C CA . ALA B 1 320 ? 36.276 -33.520 19.943 1.00 13.74 320 ALA B CA 1
ATOM 6545 C C . ALA B 1 320 ? 35.142 -34.458 19.567 1.00 13.97 320 ALA B C 1
ATOM 6546 O O . ALA B 1 320 ? 35.199 -35.694 19.771 1.00 14.21 320 ALA B O 1
ATOM 6548 N N . LEU B 1 321 ? 34.036 -33.874 19.134 1.00 14.57 321 LEU B N 1
ATOM 6549 C CA . LEU B 1 321 ? 32.797 -34.607 18.804 1.00 15.45 321 LEU B CA 1
ATOM 6550 C C . LEU B 1 321 ? 32.744 -34.813 17.313 1.00 16.05 321 LEU B C 1
ATOM 6551 O O . LEU B 1 321 ? 33.414 -34.107 16.587 1.00 17.61 321 LEU B O 1
ATOM 6556 N N . VAL B 1 322 ? 32.007 -35.826 16.862 1.00 15.20 322 VAL B N 1
ATOM 6557 C CA . VAL B 1 322 ? 31.865 -36.125 15.458 1.00 16.28 322 VAL B CA 1
ATOM 6558 C C . VAL B 1 322 ? 30.400 -36.041 15.098 1.00 15.68 322 VAL B C 1
ATOM 6559 O O . VAL B 1 322 ? 29.542 -36.127 15.990 1.00 16.72 322 VAL B O 1
ATOM 6563 N N . PRO B 1 323 ? 30.108 -35.890 13.800 1.00 16.71 323 PRO B N 1
ATOM 6564 C CA . PRO B 1 323 ? 28.703 -35.759 13.389 1.00 17.03 323 PRO B CA 1
ATOM 6565 C C . PRO B 1 323 ? 27.862 -36.932 13.861 1.00 15.50 323 PRO B C 1
ATOM 6566 O O . PRO B 1 323 ? 28.269 -38.113 13.752 1.00 14.46 323 PRO B O 1
ATOM 6570 N N . GLY B 1 324 ? 26.725 -36.580 14.517 1.00 14.98 324 GLY B N 1
ATOM 6571 C CA . GLY B 1 324 ? 25.869 -37.531 15.179 1.00 15.82 324 GLY B CA 1
ATOM 6572 C C . GLY B 1 324 ? 26.076 -37.706 16.687 1.00 14.99 324 GLY B C 1
ATOM 6573 O O . GLY B 1 324 ? 25.263 -38.357 17.380 1.00 16.34 324 GLY B O 1
ATOM 6574 N N . ILE B 1 325 ? 27.168 -37.128 17.211 1.00 14.65 325 ILE B N 1
ATOM 6575 C CA . ILE B 1 325 ? 27.434 -37.142 18.692 1.00 15.33 325 ILE B CA 1
ATOM 6576 C C . ILE B 1 325 ? 27.706 -35.766 19.164 1.00 15.59 325 ILE B C 1
ATOM 6577 O O . ILE B 1 325 ? 28.567 -35.098 18.639 1.00 16.35 325 ILE B O 1
ATOM 6582 N N . GLU B 1 326 ? 26.869 -35.293 20.107 1.00 14.33 326 GLU B N 1
ATOM 6583 C CA . GLU B 1 326 ? 26.853 -33.897 20.545 1.00 14.48 326 GLU B CA 1
ATOM 6584 C C . GLU B 1 326 ? 26.845 -33.779 22.096 1.00 15.21 326 GLU B C 1
ATOM 6585 O O . GLU B 1 326 ? 26.569 -34.762 22.789 1.00 14.60 326 GLU B O 1
ATOM 6591 N N . ALA B 1 327 ? 27.246 -32.613 22.600 1.00 15.17 327 ALA B N 1
ATOM 6592 C CA . ALA B 1 327 ? 27.245 -32.368 24.021 1.00 15.50 327 ALA B CA 1
ATOM 6593 C C . ALA B 1 327 ? 25.791 -32.339 24.496 1.00 16.79 327 ALA B C 1
ATOM 6594 O O . ALA B 1 327 ? 24.883 -31.971 23.752 1.00 16.81 327 ALA B O 1
ATOM 6596 N N . SER B 1 328 ? 25.571 -32.760 25.713 1.00 16.14 328 SER B N 1
ATOM 6597 C CA . SER B 1 328 ? 24.369 -32.343 26.363 1.00 16.19 328 SER B CA 1
ATOM 6598 C C . SER B 1 328 ? 24.605 -31.053 27.117 1.00 16.81 328 SER B C 1
ATOM 6599 O O . SER B 1 328 ? 25.713 -30.536 27.226 1.00 17.11 328 SER B O 1
ATOM 6602 N N . GLU B 1 329 ? 23.517 -30.581 27.729 1.00 16.60 329 GLU B N 1
ATOM 6603 C CA . GLU B 1 329 ? 23.492 -29.371 28.494 1.00 18.56 329 GLU B CA 1
ATOM 6604 C C . GLU B 1 329 ? 24.155 -29.447 29.873 1.00 17.27 329 GLU B C 1
ATOM 6605 O O . GLU B 1 329 ? 24.227 -28.459 30.607 1.00 18.67 329 GLU B O 1
ATOM 6611 N N . ASP B 1 330 ? 24.584 -30.626 30.267 1.00 15.93 330 ASP B N 1
ATOM 6612 C CA . ASP B 1 330 ? 25.329 -30.854 31.538 1.00 17.42 330 ASP B CA 1
ATOM 6613 C C . ASP B 1 330 ? 26.387 -29.755 31.770 1.00 16.57 330 ASP B C 1
ATOM 6614 O O . ASP B 1 330 ? 27.265 -29.559 30.909 1.00 16.08 330 ASP B O 1
ATOM 6619 N N . LYS B 1 331 ? 26.236 -28.950 32.842 1.00 17.38 331 LYS B N 1
ATOM 6620 C CA . LYS B 1 331 ? 27.057 -27.728 33.024 1.00 17.32 331 LYS B CA 1
ATOM 6621 C C . LYS B 1 331 ? 28.507 -28.057 33.381 1.00 16.18 331 LYS B C 1
ATOM 6622 O O . LYS B 1 331 ? 29.393 -27.195 33.248 1.00 19.34 331 LYS B O 1
ATOM 6628 N N . LEU B 1 332 ? 28.758 -29.267 33.820 1.00 14.42 332 LEU B N 1
ATOM 6629 C CA . LEU B 1 332 ? 30.102 -29.716 34.057 1.00 14.66 332 LEU B CA 1
ATOM 6630 C C . LEU B 1 332 ? 30.759 -29.995 32.712 1.00 13.29 332 LEU B C 1
ATOM 6631 O O . LEU B 1 332 ? 31.859 -29.495 32.429 1.00 13.48 332 LEU B O 1
ATOM 6636 N N . LEU B 1 333 ? 30.065 -30.767 31.879 1.00 13.35 333 LEU B N 1
ATOM 6637 C CA . LEU B 1 333 ? 30.550 -31.038 30.503 1.00 14.01 333 LEU B CA 1
ATOM 6638 C C . LEU B 1 333 ? 30.783 -29.751 29.724 1.00 14.67 333 LEU B C 1
ATOM 6639 O O . LEU B 1 333 ? 31.829 -29.599 29.007 1.00 12.85 333 LEU B O 1
ATOM 6644 N N . GLN B 1 334 ? 29.890 -28.800 29.843 1.00 14.86 334 GLN B N 1
ATOM 6645 C CA . GLN B 1 334 ? 30.010 -27.534 29.051 1.00 15.26 334 GLN B CA 1
ATOM 6646 C C . GLN B 1 334 ? 31.334 -26.819 29.306 1.00 15.00 334 GLN B C 1
ATOM 6647 O O . GLN B 1 334 ? 31.997 -26.378 28.369 1.00 14.67 334 GLN B O 1
ATOM 6653 N N . GLY B 1 335 ? 31.815 -26.790 30.543 1.00 14.21 335 GLY B N 1
ATOM 6654 C CA . GLY B 1 335 ? 33.119 -26.195 30.839 1.00 13.94 335 GLY B CA 1
ATOM 6655 C C . GLY B 1 335 ? 34.315 -27.010 30.302 1.00 14.17 335 GLY B C 1
ATOM 6656 O O . GLY B 1 335 ? 35.293 -26.424 29.886 1.00 13.57 335 GLY B O 1
ATOM 6657 N N . ARG B 1 336 ? 34.198 -28.348 30.330 1.00 13.91 336 ARG B N 1
ATOM 6658 C CA . ARG B 1 336 ? 35.209 -29.243 29.801 1.00 13.31 336 ARG B CA 1
ATOM 6659 C C . ARG B 1 336 ? 35.417 -28.953 28.295 1.00 13.51 336 ARG B C 1
ATOM 6660 O O . ARG B 1 336 ? 36.515 -29.024 27.795 1.00 12.69 336 ARG B O 1
ATOM 6668 N N . LEU B 1 337 ? 34.329 -28.626 27.595 1.00 13.74 337 LEU B N 1
ATOM 6669 C CA . LEU B 1 337 ? 34.465 -28.377 26.167 1.00 13.75 337 LEU B CA 1
ATOM 6670 C C . LEU B 1 337 ? 35.523 -27.312 25.888 1.00 13.02 337 LEU B C 1
ATOM 6671 O O . LEU B 1 337 ? 36.207 -27.335 24.899 1.00 13.35 337 LEU B O 1
ATOM 6676 N N . PHE B 1 338 ? 35.578 -26.321 26.772 1.00 12.44 338 PHE B N 1
ATOM 6677 C CA . PHE B 1 338 ? 36.582 -25.265 26.719 1.00 12.55 338 PHE B CA 1
ATOM 6678 C C . PHE B 1 338 ? 37.942 -25.662 27.284 1.00 12.08 338 PHE B C 1
ATOM 6679 O O . PHE B 1 338 ? 38.981 -25.363 26.695 1.00 11.56 338 PHE B O 1
ATOM 6687 N N . SER B 1 339 ? 37.950 -26.259 28.487 1.00 11.58 339 SER B N 1
ATOM 6688 C CA . SER B 1 339 ? 39.150 -26.321 29.289 1.00 12.39 339 SER B CA 1
ATOM 6689 C C . SER B 1 339 ? 40.242 -27.172 28.620 1.00 11.51 339 SER B C 1
ATOM 6690 O O . SER B 1 339 ? 41.436 -26.904 28.769 1.00 11.70 339 SER B O 1
ATOM 6693 N N . TYR B 1 340 ? 39.851 -28.219 27.890 1.00 12.16 340 TYR B N 1
ATOM 6694 C CA . TYR B 1 340 ? 40.860 -29.184 27.447 1.00 11.81 340 TYR B CA 1
ATOM 6695 C C . TYR B 1 340 ? 41.734 -28.621 26.309 1.00 10.81 340 TYR B C 1
ATOM 6696 O O . TYR B 1 340 ? 42.937 -28.554 26.446 1.00 10.00 340 TYR B O 1
ATOM 6705 N N . PRO B 1 341 ? 41.112 -28.047 25.256 1.00 11.39 341 PRO B N 1
ATOM 6706 C CA . PRO B 1 341 ? 41.944 -27.488 24.225 1.00 10.94 341 PRO B CA 1
ATOM 6707 C C . PRO B 1 341 ? 42.664 -26.235 24.777 1.00 11.51 341 PRO B C 1
ATOM 6708 O O . PRO B 1 341 ? 43.822 -26.000 24.359 1.00 10.72 341 PRO B O 1
ATOM 6712 N N . ASP B 1 342 ? 42.075 -25.502 25.709 1.00 11.62 342 ASP B N 1
ATOM 6713 C CA . ASP B 1 342 ? 42.698 -24.326 26.334 1.00 12.07 342 ASP B CA 1
ATOM 6714 C C . ASP B 1 342 ? 43.963 -24.732 27.045 1.00 11.88 342 ASP B C 1
ATOM 6715 O O . ASP B 1 342 ? 45.056 -24.207 26.760 1.00 13.51 342 ASP B O 1
ATOM 6720 N N . THR B 1 343 ? 43.899 -25.777 27.849 1.00 11.44 343 THR B N 1
ATOM 6721 C CA . THR B 1 343 ? 45.124 -26.180 28.585 1.00 10.89 343 THR B CA 1
ATOM 6722 C C . THR B 1 343 ? 46.119 -26.773 27.621 1.00 10.70 343 THR B C 1
ATOM 6723 O O . THR B 1 343 ? 47.369 -26.638 27.839 1.00 10.94 343 THR B O 1
ATOM 6727 N N . GLN B 1 344 ? 45.627 -27.470 26.608 1.00 10.63 344 GLN B N 1
ATOM 6728 C CA . GLN B 1 344 ? 46.551 -28.139 25.644 1.00 11.20 344 GLN B CA 1
ATOM 6729 C C . GLN B 1 344 ? 47.324 -27.151 24.837 1.00 12.18 344 GLN B C 1
ATOM 6730 O O . GLN B 1 344 ? 48.521 -27.366 24.529 1.00 10.25 344 GLN B O 1
ATOM 6736 N N . ARG B 1 345 ? 46.713 -26.015 24.530 1.00 12.26 345 ARG B N 1
ATOM 6737 C CA . ARG B 1 345 ? 47.504 -25.001 23.779 1.00 12.00 345 ARG B CA 1
ATOM 6738 C C . ARG B 1 345 ? 48.684 -24.487 24.565 1.00 13.25 345 ARG B C 1
ATOM 6739 O O . ARG B 1 345 ? 49.745 -24.222 24.020 1.00 13.76 345 ARG B O 1
ATOM 6747 N N . HIS B 1 346 ? 48.516 -24.302 25.884 1.00 13.79 346 HIS B N 1
ATOM 6748 C CA . HIS B 1 346 ? 49.609 -23.965 26.818 1.00 15.36 346 HIS B CA 1
ATOM 6749 C C . HIS B 1 346 ? 50.560 -25.130 27.019 1.00 13.55 346 HIS B C 1
ATOM 6750 O O . HIS B 1 346 ? 51.803 -24.907 27.063 1.00 14.66 346 HIS B O 1
ATOM 6757 N N . ARG B 1 347 ? 50.045 -26.326 27.227 1.00 12.85 347 ARG B N 1
ATOM 6758 C CA . ARG B 1 347 ? 50.925 -27.452 27.682 1.00 12.63 347 ARG B CA 1
ATOM 6759 C C . ARG B 1 347 ? 51.810 -27.874 26.498 1.00 12.25 347 ARG B C 1
ATOM 6760 O O . ARG B 1 347 ? 52.916 -28.365 26.722 1.00 10.85 347 ARG B O 1
ATOM 6768 N N . LEU B 1 348 ? 51.220 -27.848 25.304 1.00 11.46 348 LEU B N 1
ATOM 6769 C CA . LEU B 1 348 ? 51.790 -28.540 24.109 1.00 12.68 348 LEU B CA 1
ATOM 6770 C C . LEU B 1 348 ? 52.135 -27.631 22.947 1.00 13.08 348 LEU B C 1
ATOM 6771 O O . LEU B 1 348 ? 52.929 -28.022 22.106 1.00 12.78 348 LEU B O 1
ATOM 6776 N N . GLY B 1 349 ? 51.573 -26.431 22.948 1.00 13.08 349 GLY B N 1
ATOM 6777 C CA . GLY B 1 349 ? 51.748 -25.489 21.871 1.00 11.44 349 GLY B CA 1
ATOM 6778 C C . GLY B 1 349 ? 50.453 -25.259 21.108 1.00 10.46 349 GLY B C 1
ATOM 6779 O O . GLY B 1 349 ? 49.670 -26.139 20.939 1.00 10.67 349 GLY B O 1
ATOM 6780 N N . ALA B 1 350 ? 50.322 -24.064 20.500 1.00 11.45 350 ALA B N 1
ATOM 6781 C CA . ALA B 1 350 ? 49.268 -23.769 19.526 1.00 11.24 350 ALA B CA 1
ATOM 6782 C C . ALA B 1 350 ? 49.042 -24.812 18.441 1.00 11.18 350 ALA B C 1
ATOM 6783 O O . ALA B 1 350 ? 47.910 -25.040 18.041 1.00 11.74 350 ALA B O 1
ATOM 6785 N N . ASN B 1 351 ? 50.132 -25.378 17.931 1.00 11.21 351 ASN B N 1
ATOM 6786 C CA . ASN B 1 351 ? 50.097 -26.460 16.917 1.00 10.73 351 ASN B CA 1
ATOM 6787 C C . ASN B 1 351 ? 50.055 -27.883 17.437 1.00 10.21 351 ASN B C 1
ATOM 6788 O O . ASN B 1 351 ? 50.402 -28.837 16.766 1.00 10.85 351 ASN B O 1
ATOM 6793 N N . TYR B 1 352 ? 49.485 -28.080 18.662 1.00 9.88 352 TYR B N 1
ATOM 6794 C CA . TYR B 1 352 ? 49.550 -29.422 19.257 1.00 9.24 352 TYR B CA 1
ATOM 6795 C C . TYR B 1 352 ? 48.810 -30.478 18.443 1.00 10.20 352 TYR B C 1
ATOM 6796 O O . TYR B 1 352 ? 49.064 -31.693 18.554 1.00 10.52 352 TYR B O 1
ATOM 6805 N N . MET B 1 353 ? 47.842 -30.032 17.639 1.00 11.69 353 MET B N 1
ATOM 6806 C CA . MET B 1 353 ? 47.049 -30.940 16.776 1.00 13.50 353 MET B CA 1
ATOM 6807 C C . MET B 1 353 ? 47.821 -31.538 15.590 1.00 14.03 353 MET B C 1
ATOM 6808 O O . MET B 1 353 ? 47.365 -32.476 14.967 1.00 14.49 353 MET B O 1
ATOM 6813 N N . ARG B 1 354 ? 49.034 -31.038 15.365 1.00 13.46 354 ARG B N 1
ATOM 6814 C CA . ARG B 1 354 ? 49.984 -31.644 14.432 1.00 15.29 354 ARG B CA 1
ATOM 6815 C C . ARG B 1 354 ? 50.923 -32.708 15.010 1.00 14.85 354 ARG B C 1
ATOM 6816 O O . ARG B 1 354 ? 51.748 -33.267 14.258 1.00 15.69 354 ARG B O 1
ATOM 6824 N N . ILE B 1 355 ? 50.943 -32.850 16.348 1.00 13.25 355 ILE B N 1
ATOM 6825 C CA . ILE B 1 355 ? 51.807 -33.859 16.962 1.00 13.10 355 ILE B CA 1
ATOM 6826 C C . ILE B 1 355 ? 51.201 -35.185 16.483 1.00 13.17 355 ILE B C 1
ATOM 6827 O O . ILE B 1 355 ? 49.977 -35.331 16.563 1.00 12.22 355 ILE B O 1
ATOM 6832 N N . PRO B 1 356 ? 52.016 -36.121 15.992 1.00 12.47 356 PRO B N 1
ATOM 6833 C CA . PRO B 1 356 ? 51.431 -37.349 15.355 1.00 13.76 356 PRO B CA 1
ATOM 6834 C C . PRO B 1 356 ? 50.265 -38.048 16.069 1.00 13.35 356 PRO B C 1
ATOM 6835 O O . PRO B 1 356 ? 49.219 -38.289 15.421 1.00 14.16 356 PRO B O 1
ATOM 6839 N N . VAL B 1 357 ? 50.368 -38.350 17.374 1.00 12.61 357 VAL B N 1
ATOM 6840 C CA . VAL B 1 357 ? 49.291 -39.042 18.084 1.00 12.27 357 VAL B CA 1
ATOM 6841 C C . VAL B 1 357 ? 47.984 -38.279 18.069 1.00 12.22 357 VAL B C 1
ATOM 6842 O O . VAL B 1 357 ? 46.910 -38.870 18.052 1.00 12.13 357 VAL B O 1
ATOM 6846 N N . ASN B 1 358 ? 48.083 -36.948 17.912 1.00 12.75 358 ASN B N 1
ATOM 6847 C CA . ASN B 1 358 ? 46.859 -36.103 17.889 1.00 11.87 358 ASN B CA 1
ATOM 6848 C C . ASN B 1 358 ? 46.256 -35.858 16.499 1.00 12.78 358 ASN B C 1
ATOM 6849 O O . ASN B 1 358 ? 45.127 -35.362 16.382 1.00 13.30 358 ASN B O 1
ATOM 6854 N N . CYS B 1 359 ? 47.020 -36.178 15.462 1.00 13.36 359 CYS B N 1
ATOM 6855 C CA . CYS B 1 359 ? 46.579 -36.001 14.093 1.00 14.74 359 CYS B CA 1
ATOM 6856 C C . CYS B 1 359 ? 45.370 -36.875 13.741 1.00 14.45 359 CYS B C 1
ATOM 6857 O O . CYS B 1 359 ? 45.354 -38.056 14.043 1.00 15.33 359 CYS B O 1
ATOM 6860 N N . PRO B 1 360 ? 44.347 -36.276 13.090 1.00 13.84 360 PRO B N 1
ATOM 6861 C CA . PRO B 1 360 ? 43.316 -37.089 12.510 1.00 14.48 360 PRO B CA 1
ATOM 6862 C C . PRO B 1 360 ? 43.768 -37.983 11.379 1.00 14.58 360 PRO B C 1
ATOM 6863 O O . PRO B 1 360 ? 44.783 -37.685 10.700 1.00 14.53 360 PRO B O 1
ATOM 6867 N N . TYR B 1 361 ? 43.008 -39.072 11.154 1.00 14.74 361 TYR B N 1
ATOM 6868 C CA . TYR B 1 361 ? 43.097 -39.820 9.875 1.00 16.48 361 TYR B CA 1
ATOM 6869 C C . TYR B 1 361 ? 42.329 -39.144 8.733 1.00 17.25 361 TYR B C 1
ATOM 6870 O O . TYR B 1 361 ? 42.776 -39.171 7.590 1.00 17.00 361 TYR B O 1
ATOM 6879 N N . ALA B 1 362 ? 41.232 -38.500 9.071 1.00 16.44 362 ALA B N 1
ATOM 6880 C CA . ALA B 1 362 ? 40.467 -37.697 8.130 1.00 16.48 362 ALA B CA 1
ATOM 6881 C C . ALA B 1 362 ? 41.268 -36.481 7.643 1.00 16.22 362 ALA B C 1
ATOM 6882 O O . ALA B 1 362 ? 42.110 -35.927 8.382 1.00 15.77 362 ALA B O 1
ATOM 6884 N N . PRO B 1 363 ? 40.961 -35.994 6.443 1.00 18.19 363 PRO B N 1
ATOM 6885 C CA . PRO B 1 363 ? 41.632 -34.820 5.919 1.00 18.82 363 PRO B CA 1
ATOM 6886 C C . PRO B 1 363 ? 41.438 -33.589 6.785 1.00 16.85 363 PRO B C 1
ATOM 6887 O O . PRO B 1 363 ? 40.359 -33.382 7.307 1.00 16.55 363 PRO B O 1
ATOM 6891 N N . VAL B 1 364 ? 42.485 -32.766 6.901 1.00 15.95 364 VAL B N 1
ATOM 6892 C CA . VAL B 1 364 ? 42.379 -31.460 7.534 1.00 15.22 364 VAL B CA 1
ATOM 6893 C C . VAL B 1 364 ? 42.678 -30.409 6.464 1.00 15.83 364 VAL B C 1
ATOM 6894 O O . VAL B 1 364 ? 43.784 -30.369 5.903 1.00 15.86 364 VAL B O 1
ATOM 6898 N N . HIS B 1 365 ? 41.723 -29.492 6.273 1.00 15.95 365 HIS B N 1
ATOM 6899 C CA . HIS B 1 365 ? 41.895 -28.343 5.356 1.00 16.11 365 HIS B CA 1
ATOM 6900 C C . HIS B 1 365 ? 41.199 -27.146 5.972 1.00 14.63 365 HIS B C 1
ATOM 6901 O O . HIS B 1 365 ? 39.956 -27.155 6.137 1.00 15.03 365 HIS B O 1
ATOM 6908 N N . ASN B 1 366 ? 41.982 -26.125 6.323 1.00 17.02 366 ASN B N 1
ATOM 6909 C CA . ASN B 1 366 ? 41.396 -24.866 6.793 1.00 14.11 366 ASN B CA 1
ATOM 6910 C C . ASN B 1 366 ? 42.374 -23.681 6.616 1.00 14.71 366 ASN B C 1
ATOM 6911 O O . ASN B 1 366 ? 43.385 -23.800 5.984 1.00 15.78 366 ASN B O 1
ATOM 6916 N N . ASN B 1 367 ? 41.909 -22.524 6.987 1.00 13.93 367 ASN B N 1
ATOM 6917 C CA . ASN B 1 367 ? 42.605 -21.285 6.775 1.00 12.93 367 ASN B CA 1
ATOM 6918 C C . ASN B 1 367 ? 43.410 -20.817 7.962 1.00 13.87 367 ASN B C 1
ATOM 6919 O O . ASN B 1 367 ? 43.828 -19.653 8.011 1.00 15.67 367 ASN B O 1
ATOM 6924 N N . GLN B 1 368 ? 43.588 -21.693 8.956 1.00 13.49 368 GLN B N 1
ATOM 6925 C CA . GLN B 1 368 ? 44.421 -21.357 10.105 1.00 13.01 368 GLN B CA 1
ATOM 6926 C C . GLN B 1 368 ? 45.869 -21.318 9.633 1.00 14.42 368 GLN B C 1
ATOM 6927 O O . GLN B 1 368 ? 46.216 -21.953 8.614 1.00 17.54 368 GLN B O 1
ATOM 6933 N N . GLN B 1 369 ? 46.702 -20.588 10.333 1.00 13.44 369 GLN B N 1
ATOM 6934 C CA . GLN B 1 369 ? 48.116 -20.532 9.939 1.00 13.26 369 GLN B CA 1
ATOM 6935 C C . GLN B 1 369 ? 49.032 -20.232 11.108 1.00 12.59 369 GLN B C 1
ATOM 6936 O O . GLN B 1 369 ? 48.619 -19.700 12.125 1.00 13.05 369 GLN B O 1
ATOM 6942 N N . ASP B 1 370 ? 50.284 -20.554 10.914 1.00 11.43 370 ASP B N 1
ATOM 6943 C CA . ASP B 1 370 ? 51.405 -20.004 11.649 1.00 11.72 370 ASP B CA 1
ATOM 6944 C C . ASP B 1 370 ? 51.371 -20.620 13.072 1.00 11.72 370 ASP B C 1
ATOM 6945 O O . ASP B 1 370 ? 50.957 -21.761 13.273 1.00 11.45 370 ASP B O 1
ATOM 6950 N N . GLY B 1 371 ? 51.870 -19.852 14.041 1.00 12.20 371 GLY B N 1
ATOM 6951 C CA . GLY B 1 371 ? 52.010 -20.399 15.402 1.00 12.40 371 GLY B CA 1
ATOM 6952 C C . GLY B 1 371 ? 53.334 -21.079 15.623 1.00 12.55 371 GLY B C 1
ATOM 6953 O O . GLY B 1 371 ? 54.004 -21.534 14.665 1.00 12.67 371 GLY B O 1
ATOM 6954 N N . PHE B 1 372 ? 53.744 -21.138 16.877 1.00 12.42 372 PHE B N 1
ATOM 6955 C CA A PHE B 1 372 ? 55.054 -21.734 17.218 0.50 12.51 372 PHE B CA 1
ATOM 6956 C CA B PHE B 1 372 ? 54.975 -21.806 17.306 0.50 12.73 372 PHE B CA 1
ATOM 6957 C C . PHE B 1 372 ? 55.157 -23.131 16.596 1.00 12.38 372 PHE B C 1
ATOM 6958 O O . PHE B 1 372 ? 54.210 -23.914 16.567 1.00 11.72 372 PHE B O 1
ATOM 6973 N N . MET B 1 373 ? 56.348 -23.408 16.074 1.00 12.89 373 MET B N 1
ATOM 6974 C CA . MET B 1 373 ? 56.684 -24.705 15.565 1.00 13.29 373 MET B CA 1
ATOM 6975 C C . MET B 1 373 ? 55.799 -25.149 14.461 1.00 14.62 373 MET B C 1
ATOM 6976 O O . MET B 1 373 ? 55.196 -26.215 14.511 1.00 13.98 373 MET B O 1
ATOM 6981 N N . THR B 1 374 ? 55.760 -24.320 13.399 1.00 13.77 374 THR B N 1
ATOM 6982 C CA . THR B 1 374 ? 55.067 -24.673 12.149 1.00 14.98 374 THR B CA 1
ATOM 6983 C C . THR B 1 374 ? 55.977 -25.603 11.339 1.00 15.07 374 THR B C 1
ATOM 6984 O O . THR B 1 374 ? 56.989 -25.169 10.771 1.00 16.57 374 THR B O 1
ATOM 6988 N N . THR B 1 375 ? 55.595 -26.882 11.320 1.00 15.98 375 THR B N 1
ATOM 6989 C CA . THR B 1 375 ? 56.417 -27.928 10.716 1.00 19.10 375 THR B CA 1
ATOM 6990 C C . THR B 1 375 ? 55.809 -28.544 9.455 1.00 19.20 375 THR B C 1
ATOM 6991 O O . THR B 1 375 ? 56.440 -29.412 8.853 1.00 21.56 375 THR B O 1
ATOM 6995 N N . THR B 1 376 ? 54.638 -28.089 9.047 1.00 20.63 376 THR B N 1
ATOM 6996 C CA . THR B 1 376 ? 53.773 -28.753 8.019 1.00 22.62 376 THR B CA 1
ATOM 6997 C C . THR B 1 376 ? 53.919 -28.298 6.557 1.00 23.13 376 THR B C 1
ATOM 6998 O O . THR B 1 376 ? 53.122 -28.731 5.686 1.00 23.37 376 THR B O 1
ATOM 7002 N N . ARG B 1 377 ? 54.924 -27.496 6.246 1.00 22.37 377 ARG B N 1
ATOM 7003 C CA . ARG B 1 377 ? 55.125 -27.041 4.853 1.00 20.42 377 ARG B CA 1
ATOM 7004 C C . ARG B 1 377 ? 53.876 -26.427 4.162 1.00 18.50 377 ARG B C 1
ATOM 7005 O O . ARG B 1 377 ? 53.433 -26.857 3.108 1.00 19.19 377 ARG B O 1
ATOM 7013 N N . PRO B 1 378 ? 53.324 -25.363 4.745 1.00 17.31 378 PRO B N 1
ATOM 7014 C CA . PRO B 1 378 ? 52.186 -24.683 4.156 1.00 16.40 378 PRO B CA 1
ATOM 7015 C C . PRO B 1 378 ? 52.533 -24.034 2.812 1.00 16.98 378 PRO B C 1
ATOM 7016 O O . PRO B 1 378 ? 53.693 -23.734 2.560 1.00 17.75 378 PRO B O 1
ATOM 7020 N N . SER B 1 379 ? 51.505 -23.853 1.974 1.00 16.46 379 SER B N 1
ATOM 7021 C CA . SER B 1 379 ? 51.649 -23.226 0.687 1.00 17.96 379 SER B CA 1
ATOM 7022 C C . SER B 1 379 ? 50.329 -22.562 0.331 1.00 17.87 379 SER B C 1
ATOM 7023 O O . SER B 1 379 ? 49.303 -22.770 1.004 1.00 18.45 379 SER B O 1
ATOM 7026 N N . GLY B 1 380 ? 50.389 -21.685 -0.643 1.00 17.12 380 GLY B N 1
ATOM 7027 C CA . GLY B 1 380 ? 49.237 -21.052 -1.223 1.00 17.49 380 GLY B CA 1
ATOM 7028 C C . GLY B 1 380 ? 49.031 -19.619 -0.765 1.00 15.68 380 GLY B C 1
ATOM 7029 O O . GLY B 1 380 ? 49.472 -19.213 0.302 1.00 17.44 380 GLY B O 1
ATOM 7030 N N . HIS B 1 381 ? 48.261 -18.873 -1.554 1.00 16.19 381 HIS B N 1
ATOM 7031 C CA . HIS B 1 381 ? 47.967 -17.448 -1.276 1.00 14.71 381 HIS B CA 1
ATOM 7032 C C . HIS B 1 381 ? 46.719 -17.188 -0.481 1.00 14.43 381 HIS B C 1
ATOM 7033 O O . HIS B 1 381 ? 46.483 -16.034 -0.072 1.00 13.14 381 HIS B O 1
ATOM 7040 N N . ILE B 1 382 ? 45.839 -18.193 -0.433 1.00 14.32 382 ILE B N 1
ATOM 7041 C CA . ILE B 1 382 ? 44.443 -18.028 0.041 1.00 15.52 382 ILE B CA 1
ATOM 7042 C C . ILE B 1 382 ? 44.240 -18.648 1.412 1.00 15.57 382 ILE B C 1
ATOM 7043 O O . ILE B 1 382 ? 44.295 -19.878 1.581 1.00 15.90 382 ILE B O 1
ATOM 7048 N N . ASN B 1 383 ? 44.083 -17.772 2.401 1.00 15.98 383 ASN B N 1
ATOM 7049 C CA . ASN B 1 383 ? 43.977 -18.166 3.767 1.00 14.58 383 ASN B CA 1
ATOM 7050 C C . ASN B 1 383 ? 42.741 -17.533 4.462 1.00 14.58 383 ASN B C 1
ATOM 7051 O O . ASN B 1 383 ? 42.778 -17.196 5.632 1.00 14.03 383 ASN B O 1
ATOM 7056 N N . TYR B 1 384 ? 41.751 -17.211 3.608 1.00 15.98 384 TYR B N 1
ATOM 7057 C CA . TYR B 1 384 ? 40.571 -16.505 4.026 1.00 14.42 384 TYR B CA 1
ATOM 7058 C C . TYR B 1 384 ? 39.384 -17.106 3.267 1.00 14.83 384 TYR B C 1
ATOM 7059 O O . TYR B 1 384 ? 39.542 -17.566 2.143 1.00 16.23 384 TYR B O 1
ATOM 7068 N N . GLU B 1 385 ? 38.220 -17.085 3.900 1.00 15.31 385 GLU B N 1
ATOM 7069 C CA . GLU B 1 385 ? 36.976 -17.497 3.295 1.00 16.18 385 GLU B CA 1
ATOM 7070 C C . GLU B 1 385 ? 35.900 -16.566 3.837 1.00 15.25 385 GLU B C 1
ATOM 7071 O O . GLU B 1 385 ? 35.868 -16.272 5.039 1.00 15.15 385 GLU B O 1
ATOM 7077 N N . PRO B 1 386 ? 34.955 -16.079 2.973 1.00 15.74 386 PRO B N 1
ATOM 7078 C CA . PRO B 1 386 ? 34.744 -16.486 1.603 1.00 16.78 386 PRO B CA 1
ATOM 7079 C C . PRO B 1 386 ? 35.821 -15.991 0.650 1.00 16.19 386 PRO B C 1
ATOM 7080 O O . PRO B 1 386 ? 36.495 -14.952 0.904 1.00 16.68 386 PRO B O 1
ATOM 7084 N N . ASN B 1 387 ? 36.008 -16.735 -0.433 1.00 16.40 387 ASN B N 1
ATOM 7085 C CA . ASN B 1 387 ? 36.928 -16.382 -1.490 1.00 17.26 387 ASN B CA 1
ATOM 7086 C C . ASN B 1 387 ? 36.344 -16.795 -2.856 1.00 17.68 387 ASN B C 1
ATOM 7087 O O . ASN B 1 387 ? 35.347 -17.541 -2.915 1.00 17.39 387 ASN B O 1
ATOM 7092 N N . ARG B 1 388 ? 37.027 -16.379 -3.934 1.00 18.10 388 ARG B N 1
ATOM 7093 C CA . ARG B 1 388 ? 36.449 -16.514 -5.269 1.00 19.19 388 ARG B CA 1
ATOM 7094 C C . ARG B 1 388 ? 36.790 -17.856 -5.896 1.00 19.76 388 ARG B C 1
ATOM 7095 O O . ARG B 1 388 ? 36.474 -18.082 -7.047 1.00 20.49 388 ARG B O 1
ATOM 7103 N N . TYR B 1 389 ? 37.467 -18.727 -5.161 1.00 20.18 389 TYR B N 1
ATOM 7104 C CA . TYR B 1 389 ? 38.156 -19.871 -5.753 1.00 22.34 389 TYR B CA 1
ATOM 7105 C C . TYR B 1 389 ? 37.429 -21.149 -5.396 1.00 22.84 389 TYR B C 1
ATOM 7106 O O . TYR B 1 389 ? 37.324 -21.556 -4.194 1.00 21.36 389 TYR B O 1
ATOM 7115 N N . ASP B 1 390 ? 36.963 -21.845 -6.415 1.00 25.35 390 ASP B N 1
ATOM 7116 C CA . ASP B 1 390 ? 36.038 -22.972 -6.180 1.00 28.29 390 ASP B CA 1
ATOM 7117 C C . ASP B 1 390 ? 36.757 -24.188 -5.538 1.00 28.02 390 ASP B C 1
ATOM 7118 O O . ASP B 1 390 ? 36.122 -25.041 -4.920 1.00 26.43 390 ASP B O 1
ATOM 7123 N N . ASP B 1 391 ? 38.045 -24.257 -5.790 1.00 26.36 391 ASP B N 1
ATOM 7124 C CA . ASP B 1 391 ? 38.914 -25.355 -5.360 1.00 28.44 391 ASP B CA 1
ATOM 7125 C C . ASP B 1 391 ? 39.383 -25.194 -3.902 1.00 27.60 391 ASP B C 1
ATOM 7126 O O . ASP B 1 391 ? 39.921 -26.133 -3.332 1.00 25.84 391 ASP B O 1
ATOM 7131 N N . GLN B 1 392 ? 39.211 -23.999 -3.316 1.00 22.66 392 GLN B N 1
ATOM 7132 C CA . GLN B 1 392 ? 39.594 -23.793 -1.933 1.00 20.77 392 GLN B CA 1
ATOM 7133 C C . GLN B 1 392 ? 38.563 -24.436 -1.000 1.00 20.91 392 GLN B C 1
ATOM 7134 O O . GLN B 1 392 ? 37.445 -24.660 -1.383 1.00 20.64 392 GLN B O 1
ATOM 7140 N N . PRO B 1 393 ? 38.967 -24.716 0.233 1.00 20.72 393 PRO B N 1
ATOM 7141 C CA . PRO B 1 393 ? 38.001 -25.382 1.099 1.00 20.32 393 PRO B CA 1
ATOM 7142 C C . PRO B 1 393 ? 36.762 -24.557 1.398 1.00 19.07 393 PRO B C 1
ATOM 7143 O O . PRO B 1 393 ? 36.837 -23.339 1.624 1.00 19.83 393 PRO B O 1
ATOM 7147 N N . LYS B 1 394 ? 35.630 -25.217 1.393 1.00 19.55 394 LYS B N 1
ATOM 7148 C CA . LYS B 1 394 ? 34.347 -24.608 1.647 1.00 18.53 394 LYS B CA 1
ATOM 7149 C C . LYS B 1 394 ? 33.590 -25.379 2.737 1.00 18.37 394 LYS B C 1
ATOM 7150 O O . LYS B 1 394 ? 33.768 -26.579 2.928 1.00 17.54 394 LYS B O 1
ATOM 7156 N N . GLU B 1 395 ? 32.739 -24.673 3.422 1.00 18.32 395 GLU B N 1
ATOM 7157 C CA . GLU B 1 395 ? 31.804 -25.296 4.366 1.00 18.39 395 GLU B CA 1
ATOM 7158 C C . GLU B 1 395 ? 30.899 -26.306 3.633 1.00 18.73 395 GLU B C 1
ATOM 7159 O O . GLU B 1 395 ? 30.710 -26.221 2.393 1.00 19.62 395 GLU B O 1
ATOM 7165 N N . ASN B 1 396 ? 30.395 -27.274 4.394 1.00 18.87 396 ASN B N 1
ATOM 7166 C CA . ASN B 1 396 ? 29.604 -28.333 3.854 1.00 18.04 396 ASN B CA 1
ATOM 7167 C C . ASN B 1 396 ? 28.379 -28.465 4.769 1.00 17.97 396 ASN B C 1
ATOM 7168 O O . ASN B 1 396 ? 28.423 -29.074 5.814 1.00 17.60 396 ASN B O 1
ATOM 7173 N N . PRO B 1 397 ? 27.260 -27.900 4.347 1.00 21.11 397 PRO B N 1
ATOM 7174 C CA . PRO B 1 397 ? 26.089 -27.956 5.229 1.00 21.93 397 PRO B CA 1
ATOM 7175 C C . PRO B 1 397 ? 25.535 -29.342 5.588 1.00 23.37 397 PRO B C 1
ATOM 7176 O O . PRO B 1 397 ? 24.751 -29.440 6.580 1.00 22.15 397 PRO B O 1
ATOM 7180 N N . HIS B 1 398 ? 25.938 -30.384 4.877 1.00 23.40 398 HIS B N 1
ATOM 7181 C CA . HIS B 1 398 ? 25.568 -31.708 5.297 1.00 25.34 398 HIS B CA 1
ATOM 7182 C C . HIS B 1 398 ? 26.052 -31.984 6.749 1.00 24.95 398 HIS B C 1
ATOM 7183 O O . HIS B 1 398 ? 25.576 -32.896 7.394 1.00 24.71 398 HIS B O 1
ATOM 7190 N N . TYR B 1 399 ? 27.051 -31.220 7.209 1.00 21.49 399 TYR B N 1
ATOM 7191 C CA . TYR B 1 399 ? 27.700 -31.514 8.455 1.00 20.31 399 TYR B CA 1
ATOM 7192 C C . TYR B 1 399 ? 27.333 -30.566 9.561 1.00 22.79 399 TYR B C 1
ATOM 7193 O O . TYR B 1 399 ? 27.981 -30.587 10.621 1.00 21.75 399 TYR B O 1
ATOM 7202 N N . LYS B 1 400 ? 26.180 -29.885 9.410 1.00 21.88 400 LYS B N 1
ATOM 7203 C CA . LYS B 1 400 ? 25.688 -29.052 10.476 1.00 23.10 400 LYS B CA 1
ATOM 7204 C C . LYS B 1 400 ? 25.270 -29.901 11.670 1.00 23.70 400 LYS B C 1
ATOM 7205 O O . LYS B 1 400 ? 24.795 -31.042 11.526 1.00 24.36 400 LYS B O 1
ATOM 7211 N N . GLU B 1 401 ? 25.447 -29.353 12.840 1.00 22.59 401 GLU B N 1
ATOM 7212 C CA . GLU B 1 401 ? 24.976 -30.013 14.051 1.00 21.69 401 GLU B CA 1
ATOM 7213 C C . GLU B 1 401 ? 23.490 -29.722 14.244 1.00 20.50 401 GLU B C 1
ATOM 7214 O O . GLU B 1 401 ? 22.923 -28.828 13.611 1.00 19.37 401 GLU B O 1
ATOM 7220 N N . SER B 1 402 ? 22.906 -30.405 15.209 1.00 18.55 402 SER B N 1
ATOM 7221 C CA . SER B 1 402 ? 21.544 -30.168 15.608 1.00 18.74 402 SER B CA 1
ATOM 7222 C C . SER B 1 402 ? 21.339 -28.794 16.240 1.00 18.62 402 SER B C 1
ATOM 7223 O O . SER B 1 402 ? 22.314 -28.106 16.538 1.00 19.39 402 SER B O 1
ATOM 7226 N N . GLU B 1 403 ? 20.067 -28.436 16.428 1.00 19.54 403 GLU B N 1
ATOM 7227 C CA . GLU B 1 403 ? 19.609 -27.198 17.075 1.00 20.22 403 GLU B CA 1
ATOM 7228 C C . GLU B 1 403 ? 18.836 -27.439 18.366 1.00 19.08 403 GLU B C 1
ATOM 7229 O O . GLU B 1 403 ? 17.566 -27.345 18.391 1.00 21.34 403 GLU B O 1
ATOM 7235 N N . PRO B 1 404 ? 19.528 -27.760 19.458 1.00 17.42 404 PRO B N 1
ATOM 7236 C CA . PRO B 1 404 ? 18.781 -28.109 20.723 1.00 18.30 404 PRO B CA 1
ATOM 7237 C C . PRO B 1 404 ? 17.846 -27.015 21.185 1.00 19.25 404 PRO B C 1
ATOM 7238 O O . PRO B 1 404 ? 18.149 -25.833 21.113 1.00 19.23 404 PRO B O 1
ATOM 7242 N N . VAL B 1 405 ? 16.660 -27.431 21.654 1.00 20.32 405 VAL B N 1
ATOM 7243 C CA . VAL B 1 405 ? 15.710 -26.523 22.198 1.00 21.21 405 VAL B CA 1
ATOM 7244 C C . VAL B 1 405 ? 16.175 -25.986 23.535 1.00 22.42 405 VAL B C 1
ATOM 7245 O O . VAL B 1 405 ? 16.730 -26.717 24.360 1.00 24.17 405 VAL B O 1
ATOM 7249 N N . LEU B 1 406 ? 16.006 -24.692 23.704 1.00 25.30 406 LEU B N 1
ATOM 7250 C CA . LEU B 1 406 ? 16.306 -24.043 24.968 1.00 27.31 406 LEU B CA 1
ATOM 7251 C C . LEU B 1 406 ? 14.981 -23.896 25.725 1.00 31.96 406 LEU B C 1
ATOM 7252 O O . LEU B 1 406 ? 13.969 -23.394 25.183 1.00 32.72 406 LEU B O 1
ATOM 7257 N N . HIS B 1 407 ? 15.022 -24.231 26.984 1.00 36.11 407 HIS B N 1
ATOM 7258 C CA . HIS B 1 407 ? 13.854 -24.114 27.822 1.00 41.26 407 HIS B CA 1
ATOM 7259 C C . HIS B 1 407 ? 13.868 -22.820 28.629 1.00 42.73 407 HIS B C 1
ATOM 7260 O O . HIS B 1 407 ? 12.809 -22.306 28.992 1.00 49.11 407 HIS B O 1
ATOM 7267 N N . GLY B 1 408 ? 15.042 -22.238 28.827 1.00 35.18 408 GLY B N 1
ATOM 7268 C CA . GLY B 1 408 ? 15.145 -20.962 29.497 1.00 36.47 408 GLY B CA 1
ATOM 7269 C C . GLY B 1 408 ? 14.886 -19.729 28.650 1.00 35.23 408 GLY B C 1
ATOM 7270 O O . GLY B 1 408 ? 15.185 -19.693 27.454 1.00 40.05 408 GLY B O 1
ATOM 7271 N N . ASP B 1 409 ? 14.383 -18.699 29.304 1.00 36.54 409 ASP B N 1
ATOM 7272 C CA . ASP B 1 409 ? 14.058 -17.416 28.660 1.00 37.99 409 ASP B CA 1
ATOM 7273 C C . ASP B 1 409 ? 15.011 -16.262 29.069 1.00 31.70 409 ASP B C 1
ATOM 7274 O O . ASP B 1 409 ? 14.861 -15.131 28.573 1.00 28.80 409 ASP B O 1
ATOM 7279 N N . ARG B 1 410 ? 16.002 -16.563 29.924 1.00 28.32 410 ARG B N 1
ATOM 7280 C CA . ARG B 1 410 ? 16.936 -15.565 30.424 1.00 27.02 410 ARG B CA 1
ATOM 7281 C C . ARG B 1 410 ? 18.323 -16.181 30.590 1.00 23.91 410 ARG B C 1
ATOM 7282 O O . ARG B 1 410 ? 18.471 -17.390 30.786 1.00 25.33 410 ARG B O 1
ATOM 7290 N N . MET B 1 411 ? 19.328 -15.324 30.548 1.00 21.21 411 MET B N 1
ATOM 7291 C CA . MET B 1 411 ? 20.681 -15.709 30.941 1.00 19.84 411 MET B CA 1
ATOM 7292 C C . MET B 1 411 ? 20.745 -15.688 32.448 1.00 19.96 411 MET B C 1
ATOM 7293 O O . MET B 1 411 ? 20.588 -14.596 33.083 1.00 18.08 411 MET B O 1
ATOM 7298 N N . VAL B 1 412 ? 20.977 -16.860 33.055 1.00 19.06 412 VAL B N 1
ATOM 7299 C CA . VAL B 1 412 ? 20.944 -16.972 34.518 1.00 20.13 412 VAL B CA 1
ATOM 7300 C C . VAL B 1 412 ? 22.156 -17.695 35.047 1.00 20.74 412 VAL B C 1
ATOM 7301 O O . VAL B 1 412 ? 22.806 -18.466 34.318 1.00 18.29 412 VAL B O 1
ATOM 7305 N N . ARG B 1 413 ? 22.484 -17.409 36.302 1.00 20.97 413 ARG B N 1
ATOM 7306 C CA . ARG B 1 413 ? 23.341 -18.264 37.121 1.00 20.93 413 ARG B CA 1
ATOM 7307 C C . ARG B 1 413 ? 22.455 -18.836 38.277 1.00 21.79 413 ARG B C 1
ATOM 7308 O O . ARG B 1 413 ? 22.163 -18.163 39.259 1.00 20.41 413 ARG B O 1
ATOM 7316 N N . GLN B 1 414 ? 22.063 -20.087 38.105 1.00 20.63 414 GLN B N 1
ATOM 7317 C CA . GLN B 1 414 ? 21.139 -20.730 38.977 1.00 23.81 414 GLN B CA 1
ATOM 7318 C C . GLN B 1 414 ? 21.323 -22.244 38.983 1.00 22.49 414 GLN B C 1
ATOM 7319 O O . GLN B 1 414 ? 21.425 -22.848 37.902 1.00 24.57 414 GLN B O 1
ATOM 7325 N N . LYS B 1 415 ? 21.247 -22.862 40.178 1.00 19.57 415 LYS B N 1
ATOM 7326 C CA . LYS B 1 415 ? 21.386 -24.316 40.281 1.00 19.76 415 LYS B CA 1
ATOM 7327 C C . LYS B 1 415 ? 20.249 -25.009 39.526 1.00 20.39 415 LYS B C 1
ATOM 7328 O O . LYS B 1 415 ? 19.135 -24.489 39.422 1.00 21.82 415 LYS B O 1
ATOM 7334 N N . ILE B 1 416 ? 20.522 -26.162 38.967 1.00 19.44 416 ILE B N 1
ATOM 7335 C CA . ILE B 1 416 ? 19.434 -26.970 38.391 1.00 18.91 416 ILE B CA 1
ATOM 7336 C C . ILE B 1 416 ? 18.325 -27.250 39.391 1.00 20.08 416 ILE B C 1
ATOM 7337 O O . ILE B 1 416 ? 18.558 -27.278 40.625 1.00 21.27 416 ILE B O 1
ATOM 7342 N N . GLU B 1 417 ? 17.129 -27.461 38.860 1.00 19.81 417 GLU B N 1
ATOM 7343 C CA . GLU B 1 417 ? 16.027 -27.991 39.693 1.00 24.28 417 GLU B CA 1
ATOM 7344 C C . GLU B 1 417 ? 16.310 -29.473 39.998 1.00 23.13 417 GLU B C 1
ATOM 7345 O O . GLU B 1 417 ? 17.128 -30.125 39.300 1.00 24.68 417 GLU B O 1
ATOM 7351 N N . LYS B 1 418 ? 15.629 -29.992 41.024 1.00 23.18 418 LYS B N 1
ATOM 7352 C CA . LYS B 1 418 ? 15.768 -31.366 41.474 1.00 22.27 418 LYS B CA 1
ATOM 7353 C C . LYS B 1 418 ? 17.244 -31.837 41.561 1.00 21.76 418 LYS B C 1
ATOM 7354 O O . LYS B 1 418 ? 17.592 -32.918 41.053 1.00 22.50 418 LYS B O 1
ATOM 7360 N N . PRO B 1 419 ? 18.062 -31.067 42.282 1.00 21.24 419 PRO B N 1
ATOM 7361 C CA . PRO B 1 419 ? 19.405 -31.574 42.550 1.00 20.26 419 PRO B CA 1
ATOM 7362 C C . PRO B 1 419 ? 19.450 -32.913 43.250 1.00 19.99 419 PRO B C 1
ATOM 7363 O O . PRO B 1 419 ? 20.375 -33.711 42.948 1.00 20.07 419 PRO B O 1
ATOM 7367 N N . ASN B 1 420 ? 18.510 -33.178 44.195 1.00 20.79 420 ASN B N 1
ATOM 7368 C CA . ASN B 1 420 ? 18.353 -34.522 44.756 1.00 21.46 420 ASN B CA 1
ATOM 7369 C C . ASN B 1 420 ? 19.714 -35.156 45.186 1.00 22.08 420 ASN B C 1
ATOM 7370 O O . ASN B 1 420 ? 20.113 -36.204 44.667 1.00 21.71 420 ASN B O 1
ATOM 7375 N N . ASP B 1 421 ? 20.392 -34.505 46.123 1.00 20.72 421 ASP B N 1
ATOM 7376 C CA . ASP B 1 421 ? 21.842 -34.781 46.352 1.00 20.20 421 ASP B CA 1
ATOM 7377 C C . ASP B 1 421 ? 22.077 -36.116 47.089 1.00 20.08 421 ASP B C 1
ATOM 7378 O O . ASP B 1 421 ? 23.236 -36.579 47.083 1.00 19.53 421 ASP B O 1
ATOM 7383 N N . PHE B 1 422 ? 21.047 -36.673 47.750 1.00 20.85 422 PHE B N 1
ATOM 7384 C CA . PHE B 1 422 ? 21.288 -37.803 48.692 1.00 19.95 422 PHE B CA 1
ATOM 7385 C C . PHE B 1 422 ? 20.724 -39.144 48.244 1.00 20.43 422 PHE B C 1
ATOM 7386 O O . PHE B 1 422 ? 21.193 -40.173 48.671 1.00 21.84 422 PHE B O 1
ATOM 7394 N N . LYS B 1 423 ? 19.739 -39.148 47.362 1.00 20.24 423 LYS B N 1
ATOM 7395 C CA . LYS B 1 423 ? 18.972 -40.353 47.118 1.00 21.90 423 LYS B CA 1
ATOM 7396 C C . LYS B 1 423 ? 19.756 -41.469 46.497 1.00 21.59 423 LYS B C 1
ATOM 7397 O O . LYS B 1 423 ? 19.773 -42.566 46.998 1.00 21.26 423 LYS B O 1
ATOM 7403 N N . GLN B 1 424 ? 20.486 -41.158 45.420 1.00 19.58 424 GLN B N 1
ATOM 7404 C CA . GLN B 1 424 ? 21.246 -42.182 44.744 1.00 21.11 424 GLN B CA 1
ATOM 7405 C C . GLN B 1 424 ? 22.394 -42.695 45.579 1.00 20.25 424 GLN B C 1
ATOM 7406 O O . GLN B 1 424 ? 22.792 -43.861 45.421 1.00 20.09 424 GLN B O 1
ATOM 7412 N N . ALA B 1 425 ? 22.999 -41.821 46.396 1.00 20.57 425 ALA B N 1
ATOM 7413 C CA . ALA B 1 425 ? 24.034 -42.265 47.334 1.00 21.69 425 ALA B CA 1
ATOM 7414 C C . ALA B 1 425 ? 23.503 -43.341 48.266 1.00 23.32 425 ALA B C 1
ATOM 7415 O O . ALA B 1 425 ? 24.196 -44.293 48.566 1.00 22.98 425 ALA B O 1
ATOM 7417 N N . GLY B 1 426 ? 22.283 -43.159 48.723 1.00 22.64 426 GLY B N 1
ATOM 7418 C CA . GLY B 1 426 ? 21.662 -44.148 49.615 1.00 23.07 426 GLY B CA 1
ATOM 7419 C C . GLY B 1 426 ? 21.402 -45.434 48.847 1.00 22.66 426 GLY B C 1
ATOM 7420 O O . GLY B 1 426 ? 21.571 -46.525 49.383 1.00 21.27 426 GLY B O 1
ATOM 7421 N N . GLU B 1 427 ? 20.898 -45.310 47.627 1.00 22.15 427 GLU B N 1
ATOM 7422 C CA . GLU B 1 427 ? 20.699 -46.492 46.783 1.00 23.84 427 GLU B CA 1
ATOM 7423 C C . GLU B 1 427 ? 21.974 -47.264 46.537 1.00 27.10 427 GLU B C 1
ATOM 7424 O O . GLU B 1 427 ? 21.973 -48.495 46.619 1.00 26.59 427 GLU B O 1
ATOM 7430 N N . LYS B 1 428 ? 23.075 -46.553 46.286 1.00 24.50 428 LYS B N 1
ATOM 7431 C CA . LYS B 1 428 ? 24.351 -47.216 46.108 1.00 24.39 428 LYS B CA 1
ATOM 7432 C C . LYS B 1 428 ? 24.791 -47.917 47.380 1.00 23.67 428 LYS B C 1
ATOM 7433 O O . LYS B 1 428 ? 25.156 -49.064 47.339 1.00 25.68 428 LYS B O 1
ATOM 7439 N N . TYR B 1 429 ? 24.732 -47.206 48.507 1.00 26.19 429 TYR B N 1
ATOM 7440 C CA . TYR B 1 429 ? 25.060 -47.780 49.816 1.00 25.61 429 TYR B CA 1
ATOM 7441 C C . TYR B 1 429 ? 24.295 -49.098 50.019 1.00 27.34 429 TYR B C 1
ATOM 7442 O O . TYR B 1 429 ? 24.884 -50.137 50.348 1.00 28.51 429 TYR B O 1
ATOM 7451 N N . ARG B 1 430 ? 23.004 -49.045 49.780 1.00 26.38 430 ARG B N 1
ATOM 7452 C CA . ARG B 1 430 ? 22.178 -50.224 50.055 1.00 27.60 430 ARG B CA 1
ATOM 7453 C C . ARG B 1 430 ? 22.464 -51.343 49.089 1.00 28.54 430 ARG B C 1
ATOM 7454 O O . ARG B 1 430 ? 22.164 -52.493 49.417 1.00 30.03 430 ARG B O 1
ATOM 7462 N N . SER B 1 431 ? 23.032 -51.037 47.931 1.00 27.38 431 SER B N 1
ATOM 7463 C CA . SER B 1 431 ? 23.361 -52.053 46.922 1.00 28.32 431 SER B CA 1
ATOM 7464 C C . SER B 1 431 ? 24.651 -52.816 47.255 1.00 26.98 431 SER B C 1
ATOM 7465 O O . SER B 1 431 ? 24.910 -53.888 46.699 1.00 28.29 431 SER B O 1
ATOM 7468 N N . TYR B 1 432 ? 25.439 -52.294 48.186 1.00 26.91 432 TYR B N 1
ATOM 7469 C CA . TYR B 1 432 ? 26.671 -52.949 48.594 1.00 28.05 432 TYR B CA 1
ATOM 7470 C C . TYR B 1 432 ? 26.370 -54.198 49.415 1.00 30.60 432 TYR B C 1
ATOM 7471 O O . TYR B 1 432 ? 25.449 -54.198 50.235 1.00 31.67 432 TYR B O 1
ATOM 7480 N N . SER B 1 433 ? 27.177 -55.222 49.234 1.00 30.60 433 SER B N 1
ATOM 7481 C CA . SER B 1 433 ? 27.216 -56.350 50.166 1.00 32.92 433 SER B CA 1
ATOM 7482 C C . SER B 1 433 ? 27.621 -55.872 51.548 1.00 34.49 433 SER B C 1
ATOM 7483 O O . SER B 1 433 ? 28.192 -54.788 51.690 1.00 33.70 433 SER B O 1
ATOM 7486 N N . GLU B 1 434 ? 27.402 -56.707 52.566 1.00 33.85 434 GLU B N 1
ATOM 7487 C CA . GLU B 1 434 ? 27.850 -56.353 53.890 1.00 32.88 434 GLU B CA 1
ATOM 7488 C C . GLU B 1 434 ? 29.360 -56.131 53.956 1.00 32.89 434 GLU B C 1
ATOM 7489 O O . GLU B 1 434 ? 29.805 -55.249 54.679 1.00 34.16 434 GLU B O 1
ATOM 7495 N N . GLU B 1 435 ? 30.147 -56.966 53.264 1.00 33.19 435 GLU B N 1
ATOM 7496 C CA . GLU B 1 435 ? 31.607 -56.851 53.233 1.00 34.29 435 GLU B CA 1
ATOM 7497 C C . GLU B 1 435 ? 31.984 -55.497 52.610 1.00 30.79 435 GLU B C 1
ATOM 7498 O O . GLU B 1 435 ? 32.837 -54.786 53.115 1.00 30.55 435 GLU B O 1
ATOM 7504 N N . GLU B 1 436 ? 31.327 -55.171 51.512 1.00 30.21 436 GLU B N 1
ATOM 7505 C CA . GLU B 1 436 ? 31.570 -53.877 50.813 1.00 29.18 436 GLU B CA 1
ATOM 7506 C C . GLU B 1 436 ? 31.175 -52.702 51.674 1.00 26.45 436 GLU B C 1
ATOM 7507 O O . GLU B 1 436 ? 31.863 -51.684 51.696 1.00 27.62 436 GLU B O 1
ATOM 7513 N N . LYS B 1 437 ? 30.056 -52.793 52.396 1.00 25.87 437 LYS B N 1
ATOM 7514 C CA . LYS B 1 437 ? 29.697 -51.724 53.312 1.00 25.93 437 LYS B CA 1
ATOM 7515 C C . LYS B 1 437 ? 30.745 -51.577 54.361 1.00 25.02 437 LYS B C 1
ATOM 7516 O O . LYS B 1 437 ? 31.096 -50.462 54.743 1.00 24.18 437 LYS B O 1
ATOM 7522 N N . GLN B 1 438 ? 31.229 -52.701 54.894 1.00 25.61 438 GLN B N 1
ATOM 7523 C CA . GLN B 1 438 ? 32.262 -52.605 55.942 1.00 26.59 438 GLN B CA 1
ATOM 7524 C C . GLN B 1 438 ? 33.510 -51.900 55.389 1.00 23.67 438 GLN B C 1
ATOM 7525 O O . GLN B 1 438 ? 34.118 -51.098 56.070 1.00 22.64 438 GLN B O 1
ATOM 7531 N N . ALA B 1 439 ? 33.873 -52.217 54.172 1.00 23.00 439 ALA B N 1
ATOM 7532 C CA . ALA B 1 439 ? 35.114 -51.638 53.530 1.00 22.33 439 ALA B CA 1
ATOM 7533 C C . ALA B 1 439 ? 34.928 -50.137 53.316 1.00 21.37 439 ALA B C 1
ATOM 7534 O O . ALA B 1 439 ? 35.783 -49.323 53.666 1.00 19.80 439 ALA B O 1
ATOM 7536 N N . LEU B 1 440 ? 33.740 -49.757 52.867 1.00 20.42 440 LEU B N 1
ATOM 7537 C CA . LEU B 1 440 ? 33.392 -48.331 52.700 1.00 21.98 440 LEU B CA 1
ATOM 7538 C C . LEU B 1 440 ? 33.541 -47.585 54.024 1.00 22.78 440 LEU B C 1
ATOM 7539 O O . LEU B 1 440 ? 34.153 -46.544 54.107 1.00 21.03 440 LEU B O 1
ATOM 7544 N N . ILE B 1 441 ? 32.956 -48.144 55.093 1.00 24.38 441 ILE B N 1
ATOM 7545 C CA . ILE B 1 441 ? 32.972 -47.464 56.410 1.00 24.76 441 ILE B CA 1
ATOM 7546 C C . ILE B 1 441 ? 34.402 -47.386 56.934 1.00 23.71 441 ILE B C 1
ATOM 7547 O O . ILE B 1 441 ? 34.811 -46.361 57.436 1.00 23.82 441 ILE B O 1
ATOM 7552 N N . LYS B 1 442 ? 35.148 -48.464 56.767 1.00 22.48 442 LYS B N 1
ATOM 7553 C CA . LYS B 1 442 ? 36.576 -48.525 57.125 1.00 23.97 442 LYS B CA 1
ATOM 7554 C C . LYS B 1 442 ? 37.407 -47.455 56.397 1.00 21.11 442 LYS B C 1
ATOM 7555 O O . LYS B 1 442 ? 38.173 -46.718 56.993 1.00 22.25 442 LYS B O 1
ATOM 7561 N N . ASN B 1 443 ? 37.203 -47.344 55.093 1.00 21.55 443 ASN B N 1
ATOM 7562 C CA . ASN B 1 443 ? 37.962 -46.388 54.291 1.00 19.39 443 ASN B CA 1
ATOM 7563 C C . ASN B 1 443 ? 37.587 -44.960 54.631 1.00 18.90 443 ASN B C 1
ATOM 7564 O O . ASN B 1 443 ? 38.470 -44.093 54.706 1.00 18.89 443 ASN B O 1
ATOM 7569 N N . LEU B 1 444 ? 36.280 -44.686 54.773 1.00 17.87 444 LEU B N 1
ATOM 7570 C CA . LEU B 1 444 ? 35.838 -43.353 55.163 1.00 20.07 444 LEU B CA 1
ATOM 7571 C C . LEU B 1 444 ? 36.410 -42.981 56.523 1.00 19.25 444 LEU B C 1
ATOM 7572 O O . LEU B 1 444 ? 36.821 -41.869 56.765 1.00 19.54 444 LEU B O 1
ATOM 7577 N N . THR B 1 445 ? 36.331 -43.909 57.466 1.00 22.91 445 THR B N 1
ATOM 7578 C CA . THR B 1 445 ? 36.776 -43.627 58.835 1.00 22.31 445 THR B CA 1
ATOM 7579 C C . THR B 1 445 ? 38.256 -43.267 58.887 1.00 21.55 445 THR B C 1
ATOM 7580 O O . THR B 1 445 ? 38.657 -42.299 59.546 1.00 22.55 445 THR B O 1
ATOM 7584 N N . ALA B 1 446 ? 39.074 -44.059 58.201 1.00 21.00 446 ALA B N 1
ATOM 7585 C CA . ALA B 1 446 ? 40.497 -43.736 58.130 1.00 21.46 446 ALA B CA 1
ATOM 7586 C C . ALA B 1 446 ? 40.759 -42.326 57.574 1.00 20.95 446 ALA B C 1
ATOM 7587 O O . ALA B 1 446 ? 41.738 -41.697 57.938 1.00 22.86 446 ALA B O 1
ATOM 7589 N N . ASP B 1 447 ? 39.935 -41.902 56.630 1.00 20.71 447 ASP B N 1
ATOM 7590 C CA . ASP B 1 447 ? 40.087 -40.602 56.003 1.00 20.16 447 ASP B CA 1
ATOM 7591 C C . ASP B 1 447 ? 39.588 -39.429 56.786 1.00 21.74 447 ASP B C 1
ATOM 7592 O O . ASP B 1 447 ? 40.159 -38.335 56.701 1.00 23.25 447 ASP B O 1
ATOM 7597 N N . LEU B 1 448 ? 38.520 -39.653 57.580 1.00 22.83 448 LEU B N 1
ATOM 7598 C CA . LEU B 1 448 ? 37.803 -38.611 58.307 1.00 23.57 448 LEU B CA 1
ATOM 7599 C C . LEU B 1 448 ? 38.246 -38.461 59.767 1.00 23.06 448 LEU B C 1
ATOM 7600 O O . LEU B 1 448 ? 38.064 -37.411 60.362 1.00 22.65 448 LEU B O 1
ATOM 7605 N N . LYS B 1 449 ? 38.911 -39.465 60.302 1.00 23.14 449 LYS B N 1
ATOM 7606 C CA . LYS B 1 449 ? 39.212 -39.469 61.754 1.00 25.66 449 LYS B CA 1
ATOM 7607 C C . LYS B 1 449 ? 40.053 -38.266 62.232 1.00 25.02 449 LYS B C 1
ATOM 7608 O O . LYS B 1 449 ? 39.930 -37.859 63.349 1.00 27.57 449 LYS B O 1
ATOM 7614 N N . GLY B 1 450 ? 40.915 -37.724 61.380 1.00 25.18 450 GLY B N 1
ATOM 7615 C CA . GLY B 1 450 ? 41.726 -36.543 61.725 1.00 25.86 450 GLY B CA 1
ATOM 7616 C C . GLY B 1 450 ? 41.225 -35.179 61.307 1.00 23.95 450 GLY B C 1
ATOM 7617 O O . GLY B 1 450 ? 41.869 -34.162 61.603 1.00 26.69 450 GLY B O 1
ATOM 7618 N N . VAL B 1 451 ? 40.040 -35.095 60.729 1.00 23.59 451 VAL B N 1
ATOM 7619 C CA . VAL B 1 451 ? 39.558 -33.801 60.221 1.00 24.83 451 VAL B CA 1
ATOM 7620 C C . VAL B 1 451 ? 38.847 -33.014 61.299 1.00 27.80 451 VAL B C 1
ATOM 7621 O O . VAL B 1 451 ? 38.405 -33.594 62.315 1.00 27.06 451 VAL B O 1
ATOM 7625 N N . ASN B 1 452 ? 38.744 -31.702 61.076 1.00 27.65 452 ASN B N 1
ATOM 7626 C CA . ASN B 1 452 ? 37.978 -30.746 61.906 1.00 26.39 452 ASN B CA 1
ATOM 7627 C C . ASN B 1 452 ? 36.638 -31.339 62.363 1.00 26.79 452 ASN B C 1
ATOM 7628 O O . ASN B 1 452 ? 35.927 -31.915 61.569 1.00 23.02 452 ASN B O 1
ATOM 7633 N N . GLU B 1 453 ? 36.307 -31.209 63.652 1.00 27.51 453 GLU B N 1
ATOM 7634 C CA . GLU B 1 453 ? 35.128 -31.888 64.181 1.00 29.21 453 GLU B CA 1
ATOM 7635 C C . GLU B 1 453 ? 33.834 -31.435 63.503 1.00 27.18 453 GLU B C 1
ATOM 7636 O O . GLU B 1 453 ? 32.958 -32.253 63.262 1.00 29.39 453 GLU B O 1
ATOM 7642 N N . LYS B 1 454 ? 33.690 -30.146 63.228 1.00 27.46 454 LYS B N 1
ATOM 7643 C CA . LYS B 1 454 ? 32.437 -29.664 62.589 1.00 30.69 454 LYS B CA 1
ATOM 7644 C C . LYS B 1 454 ? 32.334 -30.264 61.191 1.00 26.33 454 LYS B C 1
ATOM 7645 O O . LYS B 1 454 ? 31.260 -30.615 60.719 1.00 21.88 454 LYS B O 1
ATOM 7651 N N . THR B 1 455 ? 33.452 -30.273 60.456 1.00 24.06 455 THR B N 1
ATOM 7652 C CA . THR B 1 455 ? 33.439 -30.933 59.154 1.00 23.97 455 THR B CA 1
ATOM 7653 C C . THR B 1 455 ? 33.116 -32.399 59.214 1.00 22.79 455 THR B C 1
ATOM 7654 O O . THR B 1 455 ? 32.359 -32.918 58.387 1.00 20.38 455 THR B O 1
ATOM 7658 N N . LYS B 1 456 ? 33.696 -33.083 60.201 1.00 23.72 456 LYS B N 1
ATOM 7659 C CA . LYS B 1 456 ? 33.447 -34.495 60.369 1.00 23.50 456 LYS B CA 1
ATOM 7660 C C . LYS B 1 456 ? 31.935 -34.773 60.631 1.00 23.21 456 LYS B C 1
ATOM 7661 O O . LYS B 1 456 ? 31.366 -35.693 60.078 1.00 22.90 456 LYS B O 1
ATOM 7667 N N . LEU B 1 457 ? 31.324 -33.944 61.477 1.00 22.75 457 LEU B N 1
ATOM 7668 C CA . LEU B 1 457 ? 29.850 -34.033 61.755 1.00 24.04 457 LEU B CA 1
ATOM 7669 C C . LEU B 1 457 ? 29.021 -33.787 60.478 1.00 24.56 457 LEU B C 1
ATOM 7670 O O . LEU B 1 457 ? 28.116 -34.531 60.185 1.00 26.70 457 LEU B O 1
ATOM 7675 N N . LEU B 1 458 ? 29.421 -32.808 59.664 1.00 23.80 458 LEU B N 1
ATOM 7676 C CA . LEU B 1 458 ? 28.722 -32.522 58.410 1.00 22.28 458 LEU B CA 1
ATOM 7677 C C . LEU B 1 458 ? 28.837 -33.670 57.451 1.00 21.62 458 LEU B C 1
ATOM 7678 O O . LEU B 1 458 ? 27.861 -34.040 56.837 1.00 22.58 458 LEU B O 1
ATOM 7683 N N . ALA B 1 459 ? 29.990 -34.338 57.394 1.00 20.86 459 ALA B N 1
ATOM 7684 C CA . ALA B 1 459 ? 30.154 -35.519 56.548 1.00 21.25 459 ALA B CA 1
ATOM 7685 C C . ALA B 1 459 ? 29.236 -36.638 56.966 1.00 22.52 459 ALA B C 1
ATOM 7686 O O . ALA B 1 459 ? 28.511 -37.200 56.158 1.00 22.74 459 ALA B O 1
ATOM 7688 N N . ILE B 1 460 ? 29.221 -36.891 58.265 1.00 23.54 460 ILE B N 1
ATOM 7689 C CA . ILE B 1 460 ? 28.291 -37.887 58.838 1.00 23.19 460 ILE B CA 1
ATOM 7690 C C . ILE B 1 460 ? 26.839 -37.568 58.495 1.00 22.22 460 ILE B C 1
ATOM 7691 O O . ILE B 1 460 ? 26.111 -38.436 58.064 1.00 22.71 460 ILE B O 1
ATOM 7696 N N . CYS B 1 461 ? 26.447 -36.314 58.659 1.00 22.66 461 CYS B N 1
ATOM 7697 C CA . CYS B 1 461 ? 25.085 -35.882 58.339 1.00 25.35 461 CYS B CA 1
ATOM 7698 C C . CYS B 1 461 ? 24.743 -36.055 56.866 1.00 23.28 461 CYS B C 1
ATOM 7699 O O . CYS B 1 461 ? 23.646 -36.459 56.535 1.00 21.43 461 CYS B O 1
ATOM 7702 N N . ASN B 1 462 ? 25.669 -35.744 55.974 1.00 23.34 462 ASN B N 1
ATOM 7703 C CA . ASN B 1 462 ? 25.415 -35.971 54.555 1.00 22.33 462 ASN B CA 1
ATOM 7704 C C . ASN B 1 462 ? 25.206 -37.450 54.238 1.00 20.63 462 ASN B C 1
ATOM 7705 O O . ASN B 1 462 ? 24.289 -37.784 53.519 1.00 19.81 462 ASN B O 1
ATOM 7710 N N . PHE B 1 463 ? 26.039 -38.347 54.789 1.00 20.47 463 PHE B N 1
ATOM 7711 C CA . PHE B 1 463 ? 25.863 -39.779 54.549 1.00 19.86 463 PHE B CA 1
ATOM 7712 C C . PHE B 1 463 ? 24.604 -40.328 55.287 1.00 21.43 463 PHE B C 1
ATOM 7713 O O . PHE B 1 463 ? 23.948 -41.204 54.786 1.00 21.10 463 PHE B O 1
ATOM 7721 N N . TYR B 1 464 ? 24.303 -39.763 56.428 1.00 23.30 464 TYR B N 1
ATOM 7722 C CA . TYR B 1 464 ? 23.008 -40.077 57.129 1.00 24.48 464 TYR B CA 1
ATOM 7723 C C . TYR B 1 464 ? 21.813 -39.770 56.216 1.00 25.42 464 TYR B C 1
ATOM 7724 O O . TYR B 1 464 ? 20.845 -40.548 56.155 1.00 27.43 464 TYR B O 1
ATOM 7733 N N . ARG B 1 465 ? 21.821 -38.600 55.571 1.00 24.08 465 ARG B N 1
ATOM 7734 C CA . ARG B 1 465 ? 20.714 -38.223 54.695 1.00 25.08 465 ARG B CA 1
ATOM 7735 C C . ARG B 1 465 ? 20.624 -39.157 53.503 1.00 22.73 465 ARG B C 1
ATOM 7736 O O . ARG B 1 465 ? 19.555 -39.395 52.980 1.00 23.59 465 ARG B O 1
ATOM 7744 N N . ALA B 1 466 ? 21.748 -39.692 53.077 1.00 22.84 466 ALA B N 1
ATOM 7745 C CA . ALA B 1 466 ? 21.756 -40.745 52.059 1.00 23.91 466 ALA B CA 1
ATOM 7746 C C . ALA B 1 466 ? 21.058 -41.974 52.592 1.00 24.62 466 ALA B C 1
ATOM 7747 O O . ALA B 1 466 ? 20.146 -42.526 51.961 1.00 23.12 466 ALA B O 1
ATOM 7749 N N . ASP B 1 467 ? 21.530 -42.449 53.740 1.00 24.00 467 ASP B N 1
ATOM 7750 C CA . ASP B 1 467 ? 20.908 -43.644 54.365 1.00 26.22 467 ASP B CA 1
ATOM 7751 C C . ASP B 1 467 ? 21.217 -43.615 55.861 1.00 24.48 467 ASP B C 1
ATOM 7752 O O . ASP B 1 467 ? 22.363 -43.446 56.265 1.00 24.24 467 ASP B O 1
ATOM 7757 N N . GLU B 1 468 ? 20.177 -43.767 56.700 1.00 28.36 468 GLU B N 1
ATOM 7758 C CA . GLU B 1 468 ? 20.390 -43.656 58.117 1.00 30.96 468 GLU B CA 1
ATOM 7759 C C . GLU B 1 468 ? 21.368 -44.660 58.696 1.00 27.79 468 GLU B C 1
ATOM 7760 O O . GLU B 1 468 ? 22.085 -44.329 59.627 1.00 28.55 468 GLU B O 1
ATOM 7766 N N . ASP B 1 469 ? 21.387 -45.895 58.178 1.00 28.46 469 ASP B N 1
ATOM 7767 C CA . ASP B 1 469 ? 22.336 -46.934 58.595 1.00 30.56 469 ASP B CA 1
ATOM 7768 C C . ASP B 1 469 ? 23.763 -46.542 58.234 1.00 28.33 469 ASP B C 1
ATOM 7769 O O . ASP B 1 469 ? 24.709 -46.669 59.025 1.00 32.00 469 ASP B O 1
ATOM 7774 N N . TYR B 1 470 ? 23.918 -46.055 57.001 1.00 26.07 470 TYR B N 1
ATOM 7775 C CA . TYR B 1 470 ? 25.232 -45.577 56.529 1.00 24.14 470 TYR B CA 1
ATOM 7776 C C . TYR B 1 470 ? 25.787 -44.542 57.484 1.00 22.82 470 TYR B C 1
ATOM 7777 O O . TYR B 1 470 ? 26.904 -44.659 57.954 1.00 24.24 470 TYR B O 1
ATOM 7786 N N . GLY B 1 471 ? 25.022 -43.485 57.725 1.00 24.03 471 GLY B N 1
ATOM 7787 C CA . GLY B 1 471 ? 25.417 -42.394 58.582 1.00 23.64 471 GLY B CA 1
ATOM 7788 C C . GLY B 1 471 ? 25.711 -42.878 59.997 1.00 25.56 471 GLY B C 1
ATOM 7789 O O . GLY B 1 471 ? 26.679 -42.439 60.600 1.00 24.25 471 GLY B O 1
ATOM 7790 N N . GLN B 1 472 ? 24.812 -43.697 60.547 1.00 27.52 472 GLN B N 1
ATOM 7791 C CA . GLN B 1 472 ? 24.956 -44.180 61.931 1.00 27.56 472 GLN B CA 1
ATOM 7792 C C . GLN B 1 472 ? 26.172 -45.079 62.138 1.00 27.30 472 GLN B C 1
ATOM 7793 O O . GLN B 1 472 ? 26.902 -44.915 63.115 1.00 28.32 472 GLN B O 1
ATOM 7799 N N . ARG B 1 473 ? 26.435 -45.977 61.178 1.00 27.85 473 ARG B N 1
ATOM 7800 C CA . ARG B 1 473 ? 27.636 -46.786 61.166 1.00 27.58 473 ARG B CA 1
ATOM 7801 C C . ARG B 1 473 ? 28.881 -45.934 61.124 1.00 28.19 473 ARG B C 1
ATOM 7802 O O . ARG B 1 473 ? 29.884 -46.234 61.803 1.00 29.13 473 ARG B O 1
ATOM 7810 N N . LEU B 1 474 ? 28.872 -44.886 60.300 1.00 25.43 474 LEU B N 1
ATOM 7811 C CA . LEU B 1 474 ? 30.081 -44.066 60.183 1.00 25.95 474 LEU B CA 1
ATOM 7812 C C . LEU B 1 474 ? 30.273 -43.282 61.498 1.00 24.69 474 LEU B C 1
ATOM 7813 O O . LEU B 1 474 ? 31.403 -43.173 61.984 1.00 29.52 474 LEU B O 1
ATOM 7818 N N . ALA B 1 475 ? 29.164 -42.775 62.068 1.00 24.49 475 ALA B N 1
ATOM 7819 C CA . ALA B 1 475 ? 29.237 -42.023 63.307 1.00 25.48 475 ALA B CA 1
ATOM 7820 C C . ALA B 1 475 ? 29.808 -42.948 64.438 1.00 25.65 475 ALA B C 1
ATOM 7821 O O . ALA B 1 475 ? 30.691 -42.518 65.190 1.00 29.42 475 ALA B O 1
ATOM 7823 N N . ASP B 1 476 ? 29.359 -44.191 64.449 1.00 27.24 476 ASP B N 1
ATOM 7824 C CA . ASP B 1 476 ? 29.791 -45.183 65.449 1.00 28.98 476 ASP B CA 1
ATOM 7825 C C . ASP B 1 476 ? 31.292 -45.399 65.311 1.00 30.68 476 ASP B C 1
ATOM 7826 O O . ASP B 1 476 ? 32.048 -45.345 66.264 1.00 32.59 476 ASP B O 1
ATOM 7831 N N . SER B 1 477 ? 31.732 -45.559 64.068 1.00 28.15 477 SER B N 1
ATOM 7832 C CA . SER B 1 477 ? 33.137 -45.923 63.788 1.00 26.88 477 SER B CA 1
ATOM 7833 C C . SER B 1 477 ? 34.066 -44.736 64.126 1.00 23.96 477 SER B C 1
ATOM 7834 O O . SER B 1 477 ? 35.180 -44.911 64.573 1.00 26.94 477 SER B O 1
ATOM 7837 N N . LEU B 1 478 ? 33.575 -43.524 63.945 1.00 24.83 478 LEU B N 1
ATOM 7838 C CA . LEU B 1 478 ? 34.297 -42.322 64.258 1.00 26.22 478 LEU B CA 1
ATOM 7839 C C . LEU B 1 478 ? 34.164 -41.849 65.712 1.00 27.09 478 LEU B C 1
ATOM 7840 O O . LEU B 1 478 ? 34.828 -40.896 66.106 1.00 26.57 478 LEU B O 1
ATOM 7845 N N . GLY B 1 479 ? 33.315 -42.514 66.493 1.00 29.82 479 GLY B N 1
ATOM 7846 C CA . GLY B 1 479 ? 33.123 -42.184 67.899 1.00 33.35 479 GLY B CA 1
ATOM 7847 C C . GLY B 1 479 ? 32.342 -40.895 68.084 1.00 34.39 479 GLY B C 1
ATOM 7848 O O . GLY B 1 479 ? 32.548 -40.201 69.074 1.00 31.87 479 GLY B O 1
ATOM 7849 N N . VAL B 1 480 ? 31.475 -40.570 67.118 1.00 32.72 480 VAL B N 1
ATOM 7850 C CA . VAL B 1 480 ? 30.684 -39.353 67.155 1.00 29.68 480 VAL B CA 1
ATOM 7851 C C . VAL B 1 480 ? 29.261 -39.696 67.530 1.00 28.04 480 VAL B C 1
ATOM 7852 O O . VAL B 1 480 ? 28.610 -40.516 66.892 1.00 26.06 480 VAL B O 1
ATOM 7856 N N . ASP B 1 481 ? 28.793 -39.053 68.566 1.00 30.14 481 ASP B N 1
ATOM 7857 C CA . ASP B 1 481 ? 27.448 -39.359 69.048 1.00 30.50 481 ASP B CA 1
ATOM 7858 C C . ASP B 1 481 ? 26.473 -38.453 68.324 1.00 30.47 481 ASP B C 1
ATOM 7859 O O . ASP B 1 481 ? 26.529 -37.256 68.511 1.00 31.85 481 ASP B O 1
ATOM 7864 N N . ILE B 1 482 ? 25.549 -39.019 67.569 1.00 28.85 482 ILE B N 1
ATOM 7865 C CA . ILE B 1 482 ? 24.615 -38.190 66.837 1.00 31.00 482 ILE B CA 1
ATOM 7866 C C . ILE B 1 482 ? 23.208 -38.269 67.442 1.00 33.11 482 ILE B C 1
ATOM 7867 O O . ILE B 1 482 ? 22.281 -37.705 66.857 1.00 37.56 482 ILE B O 1
ATOM 7872 N N . ARG B 1 483 ? 23.061 -38.954 68.574 1.00 33.67 483 ARG B N 1
ATOM 7873 C CA . ARG B 1 483 ? 21.765 -39.024 69.275 1.00 39.39 483 ARG B CA 1
ATOM 7874 C C . ARG B 1 483 ? 21.050 -37.687 69.464 1.00 45.30 483 ARG B C 1
ATOM 7875 O O . ARG B 1 483 ? 19.886 -37.567 69.067 1.00 50.84 483 ARG B O 1
ATOM 7883 N N . SER B 1 484 ? 21.741 -36.686 70.013 1.00 46.53 484 SER B N 1
ATOM 7884 C CA . SER B 1 484 ? 21.153 -35.328 70.153 1.00 51.38 484 SER B CA 1
ATOM 7885 C C . SER B 1 484 ? 20.426 -34.805 68.886 1.00 52.26 484 SER B C 1
ATOM 7886 O O . SER B 1 484 ? 19.443 -34.078 68.993 1.00 63.31 484 SER B O 1
ATOM 7889 N N . TYR B 1 485 ? 20.892 -35.184 67.704 1.00 57.23 485 TYR B N 1
ATOM 7890 C CA . TYR B 1 485 ? 20.175 -34.950 66.442 1.00 60.63 485 TYR B CA 1
ATOM 7891 C C . TYR B 1 485 ? 19.526 -36.245 65.965 1.00 62.75 485 TYR B C 1
ATOM 7892 O O . TYR B 1 485 ? 18.317 -36.310 65.780 1.00 66.88 485 TYR B O 1
ATOM 7901 N N . HIS C 1 6 ? 36.470 -9.821 56.593 1.00 49.28 6 HIS C N 1
ATOM 7902 C CA . HIS C 1 6 ? 35.734 -10.309 55.371 1.00 48.86 6 HIS C CA 1
ATOM 7903 C C . HIS C 1 6 ? 36.222 -9.651 54.073 1.00 43.41 6 HIS C C 1
ATOM 7904 O O . HIS C 1 6 ? 36.615 -8.500 54.045 1.00 46.96 6 HIS C O 1
ATOM 7911 N N . LYS C 1 7 ? 36.244 -10.423 53.002 1.00 35.79 7 LYS C N 1
ATOM 7912 C CA . LYS C 1 7 ? 36.814 -9.991 51.745 1.00 31.29 7 LYS C CA 1
ATOM 7913 C C . LYS C 1 7 ? 35.889 -10.488 50.675 1.00 26.25 7 LYS C C 1
ATOM 7914 O O . LYS C 1 7 ? 35.360 -11.587 50.788 1.00 22.74 7 LYS C O 1
ATOM 7920 N N . ASN C 1 8 ? 35.713 -9.680 49.605 1.00 23.55 8 ASN C N 1
ATOM 7921 C CA . ASN C 1 8 ? 35.090 -10.179 48.411 1.00 20.69 8 ASN C CA 1
ATOM 7922 C C . ASN C 1 8 ? 36.039 -11.082 47.643 1.00 19.08 8 ASN C C 1
ATOM 7923 O O . ASN C 1 8 ? 37.217 -10.789 47.447 1.00 19.04 8 ASN C O 1
ATOM 7928 N N . LEU C 1 9 ? 35.496 -12.180 47.161 1.00 19.41 9 LEU C N 1
ATOM 7929 C CA A LEU C 1 9 ? 36.070 -12.874 46.016 0.50 18.35 9 LEU C CA 1
ATOM 7930 C CA B LEU C 1 9 ? 36.064 -12.881 46.041 0.50 18.93 9 LEU C CA 1
ATOM 7931 C C . LEU C 1 9 ? 35.937 -12.004 44.792 1.00 18.04 9 LEU C C 1
ATOM 7932 O O . LEU C 1 9 ? 34.886 -11.465 44.549 1.00 16.36 9 LEU C O 1
ATOM 7941 N N . THR C 1 10 ? 37.042 -11.854 44.005 1.00 16.95 10 THR C N 1
ATOM 7942 C CA . THR C 1 10 ? 37.004 -10.962 42.903 1.00 17.61 10 THR C CA 1
ATOM 7943 C C . THR C 1 10 ? 37.574 -11.658 41.645 1.00 16.74 10 THR C C 1
ATOM 7944 O O . THR C 1 10 ? 38.262 -12.703 41.759 1.00 17.45 10 THR C O 1
ATOM 7948 N N . THR C 1 11 ? 37.302 -11.111 40.459 1.00 15.27 11 THR C N 1
ATOM 7949 C CA . THR C 1 11 ? 38.067 -11.467 39.258 1.00 16.46 11 THR C CA 1
ATOM 7950 C C . THR C 1 11 ? 39.471 -10.842 39.350 1.00 15.56 11 THR C C 1
ATOM 7951 O O . THR C 1 11 ? 39.765 -10.035 40.235 1.00 16.47 11 THR C O 1
ATOM 7955 N N . ASN C 1 12 ? 40.337 -11.201 38.421 1.00 16.74 12 ASN C N 1
ATOM 7956 C CA . ASN C 1 12 ? 41.641 -10.533 38.321 1.00 15.41 12 ASN C CA 1
ATOM 7957 C C . ASN C 1 12 ? 41.604 -9.073 37.872 1.00 15.44 12 ASN C C 1
ATOM 7958 O O . ASN C 1 12 ? 42.578 -8.365 38.030 1.00 16.10 12 ASN C O 1
ATOM 7963 N N . GLN C 1 13 ? 40.435 -8.633 37.402 1.00 14.80 13 GLN C N 1
ATOM 7964 C CA . GLN C 1 13 ? 40.188 -7.242 37.146 1.00 16.77 13 GLN C CA 1
ATOM 7965 C C . GLN C 1 13 ? 39.786 -6.458 38.411 1.00 16.66 13 GLN C C 1
ATOM 7966 O O . GLN C 1 13 ? 39.561 -5.233 38.351 1.00 18.07 13 GLN C O 1
ATOM 7972 N N . GLY C 1 14 ? 39.603 -7.148 39.519 1.00 17.06 14 GLY C N 1
ATOM 7973 C CA . GLY C 1 14 ? 39.174 -6.505 40.773 1.00 17.79 14 GLY C CA 1
ATOM 7974 C C . GLY C 1 14 ? 37.662 -6.303 40.880 1.00 19.67 14 GLY C C 1
ATOM 7975 O O . GLY C 1 14 ? 37.215 -5.578 41.787 1.00 19.00 14 GLY C O 1
ATOM 7976 N N . VAL C 1 15 ? 36.877 -6.939 40.005 1.00 16.79 15 VAL C N 1
ATOM 7977 C CA . VAL C 1 15 ? 35.431 -6.895 40.127 1.00 17.84 15 VAL C CA 1
ATOM 7978 C C . VAL C 1 15 ? 34.926 -7.975 41.102 1.00 17.46 15 VAL C C 1
ATOM 7979 O O . VAL C 1 15 ? 35.269 -9.154 40.950 1.00 16.55 15 VAL C O 1
ATOM 7983 N N . PRO C 1 16 ? 34.138 -7.589 42.142 1.00 17.95 16 PRO C N 1
ATOM 7984 C CA . PRO C 1 16 ? 33.610 -8.616 42.999 1.00 18.39 16 PRO C CA 1
ATOM 7985 C C . PRO C 1 16 ? 32.708 -9.613 42.269 1.00 17.78 16 PRO C C 1
ATOM 7986 O O . PRO C 1 16 ? 31.939 -9.239 41.388 1.00 17.24 16 PRO C O 1
ATOM 7990 N N . VAL C 1 17 ? 32.826 -10.897 42.642 1.00 17.74 17 VAL C N 1
ATOM 7991 C CA . VAL C 1 17 ? 32.114 -11.966 41.989 1.00 18.20 17 VAL C CA 1
ATOM 7992 C C . VAL C 1 17 ? 30.742 -12.176 42.662 1.00 18.69 17 VAL C C 1
ATOM 7993 O O . VAL C 1 17 ? 30.697 -12.450 43.860 1.00 19.25 17 VAL C O 1
ATOM 7997 N N . GLY C 1 18 ? 29.675 -12.049 41.871 1.00 19.23 18 GLY C N 1
ATOM 7998 C CA . GLY C 1 18 ? 28.338 -12.235 42.387 1.00 20.64 18 GLY C CA 1
ATOM 7999 C C . GLY C 1 18 ? 27.959 -13.676 42.713 1.00 20.57 18 GLY C C 1
ATOM 8000 O O . GLY C 1 18 ? 27.139 -13.936 43.635 1.00 21.45 18 GLY C O 1
ATOM 8001 N N . ASP C 1 19 ? 28.513 -14.607 41.932 1.00 20.54 19 ASP C N 1
ATOM 8002 C CA . ASP C 1 19 ? 28.200 -16.023 42.069 1.00 19.95 19 ASP C CA 1
ATOM 8003 C C . ASP C 1 19 ? 29.427 -16.820 41.667 1.00 19.79 19 ASP C C 1
ATOM 8004 O O . ASP C 1 19 ? 29.783 -16.870 40.479 1.00 19.14 19 ASP C O 1
ATOM 8009 N N . ASN C 1 20 ? 30.041 -17.490 42.645 1.00 18.23 20 ASN C N 1
ATOM 8010 C CA . ASN C 1 20 ? 31.134 -18.408 42.423 1.00 16.44 20 ASN C CA 1
ATOM 8011 C C . ASN C 1 20 ? 30.716 -19.852 42.355 1.00 15.05 20 ASN C C 1
ATOM 8012 O O . ASN C 1 20 ? 31.583 -20.740 42.423 1.00 14.10 20 ASN C O 1
ATOM 8017 N N . GLN C 1 21 ? 29.398 -20.126 42.242 1.00 14.85 21 GLN C N 1
ATOM 8018 C CA . GLN C 1 21 ? 28.887 -21.519 42.220 1.00 15.92 21 GLN C CA 1
ATOM 8019 C C . GLN C 1 21 ? 28.383 -21.957 40.867 1.00 15.40 21 GLN C C 1
ATOM 8020 O O . GLN C 1 21 ? 28.500 -23.120 40.506 1.00 15.13 21 GLN C O 1
ATOM 8026 N N . ASN C 1 22 ? 27.724 -21.038 40.151 1.00 17.41 22 ASN C N 1
ATOM 8027 C CA . ASN C 1 22 ? 26.965 -21.396 38.946 1.00 17.10 22 ASN C CA 1
ATOM 8028 C C . ASN C 1 22 ? 27.476 -20.681 37.755 1.00 16.29 22 ASN C C 1
ATOM 8029 O O . ASN C 1 22 ? 27.675 -19.444 37.763 1.00 16.03 22 ASN C O 1
ATOM 8034 N N . SER C 1 23 ? 27.712 -21.458 36.726 1.00 16.37 23 SER C N 1
ATOM 8035 C CA . SER C 1 23 ? 27.996 -20.919 35.360 1.00 16.22 23 SER C CA 1
ATOM 8036 C C . SER C 1 23 ? 26.757 -20.204 34.834 1.00 15.87 23 SER C C 1
ATOM 8037 O O . SER C 1 23 ? 25.600 -20.431 35.323 1.00 16.46 23 SER C O 1
ATOM 8040 N N . ARG C 1 24 ? 26.959 -19.347 33.848 1.00 15.22 24 ARG C N 1
ATOM 8041 C CA . ARG C 1 24 ? 25.911 -18.619 33.206 1.00 15.83 24 ARG C CA 1
ATOM 8042 C C . ARG C 1 24 ? 25.340 -19.410 32.031 1.00 15.92 24 ARG C C 1
ATOM 8043 O O . ARG C 1 24 ? 26.035 -19.794 31.118 1.00 17.14 24 ARG C O 1
ATOM 8051 N N . THR C 1 25 ? 24.020 -19.633 32.072 1.00 15.74 25 THR C N 1
ATOM 8052 C CA . THR C 1 25 ? 23.384 -20.608 31.214 1.00 16.47 25 THR C CA 1
ATOM 8053 C C . THR C 1 25 ? 22.043 -20.099 30.688 1.00 18.86 25 THR C C 1
ATOM 8054 O O . THR C 1 25 ? 21.489 -19.088 31.186 1.00 17.77 25 THR C O 1
ATOM 8058 N N . ALA C 1 26 ? 21.551 -20.784 29.667 1.00 19.22 26 ALA C N 1
ATOM 8059 C CA . ALA C 1 26 ? 20.223 -20.524 29.115 1.00 21.43 26 ALA C CA 1
ATOM 8060 C C . ALA C 1 26 ? 19.133 -21.182 29.978 1.00 22.29 26 ALA C C 1
ATOM 8061 O O . ALA C 1 26 ? 18.779 -22.354 29.759 1.00 23.04 26 ALA C O 1
ATOM 8063 N N . GLY C 1 27 ? 18.664 -20.432 30.963 1.00 20.88 27 GLY C N 1
ATOM 8064 C CA . GLY C 1 27 ? 17.805 -20.981 32.029 1.00 23.24 27 GLY C CA 1
ATOM 8065 C C . GLY C 1 27 ? 18.576 -21.903 32.974 1.00 23.76 27 GLY C C 1
ATOM 8066 O O . GLY C 1 27 ? 19.780 -22.145 32.807 1.00 24.78 27 GLY C O 1
ATOM 8067 N N . HIS C 1 28 ? 17.878 -22.411 33.974 1.00 26.84 28 HIS C N 1
ATOM 8068 C CA . HIS C 1 28 ? 18.557 -23.111 35.052 1.00 27.51 28 HIS C CA 1
ATOM 8069 C C . HIS C 1 28 ? 19.189 -24.423 34.592 1.00 25.43 28 HIS C C 1
ATOM 8070 O O . HIS C 1 28 ? 20.032 -24.948 35.342 1.00 24.90 28 HIS C O 1
ATOM 8077 N N . ARG C 1 29 ? 18.771 -25.001 33.450 1.00 24.07 29 ARG C N 1
ATOM 8078 C CA . ARG C 1 29 ? 19.413 -26.227 32.971 1.00 26.48 29 ARG C CA 1
ATOM 8079 C C . ARG C 1 29 ? 19.943 -26.227 31.553 1.00 27.06 29 ARG C C 1
ATOM 8080 O O . ARG C 1 29 ? 20.173 -27.292 30.978 1.00 34.44 29 ARG C O 1
ATOM 8088 N N . GLY C 1 30 ? 20.154 -25.061 30.964 1.00 25.66 30 GLY C N 1
ATOM 8089 C CA . GLY C 1 30 ? 20.458 -25.018 29.541 1.00 24.12 30 GLY C CA 1
ATOM 8090 C C . GLY C 1 30 ? 21.959 -24.976 29.382 1.00 22.37 30 GLY C C 1
ATOM 8091 O O . GLY C 1 30 ? 22.693 -24.964 30.387 1.00 21.49 30 GLY C O 1
ATOM 8092 N N . PRO C 1 31 ? 22.416 -24.937 28.103 1.00 21.27 31 PRO C N 1
ATOM 8093 C CA . PRO C 1 31 ? 23.821 -24.818 27.816 1.00 20.16 31 PRO C CA 1
ATOM 8094 C C . PRO C 1 31 ? 24.437 -23.489 28.276 1.00 20.90 31 PRO C C 1
ATOM 8095 O O . PRO C 1 31 ? 23.724 -22.529 28.565 1.00 18.22 31 PRO C O 1
ATOM 8099 N N . SER C 1 32 ? 25.776 -23.455 28.272 1.00 18.27 32 SER C N 1
ATOM 8100 C CA . SER C 1 32 ? 26.525 -22.397 28.880 1.00 16.76 32 SER C CA 1
ATOM 8101 C C . SER C 1 32 ? 26.844 -21.293 27.884 1.00 16.76 32 SER C C 1
ATOM 8102 O O . SER C 1 32 ? 27.168 -21.556 26.743 1.00 15.94 32 SER C O 1
ATOM 8105 N N . PHE C 1 33 ? 26.871 -20.066 28.382 1.00 14.20 33 PHE C N 1
ATOM 8106 C CA . PHE C 1 33 ? 27.155 -18.950 27.545 1.00 14.82 33 PHE C CA 1
ATOM 8107 C C . PHE C 1 33 ? 28.675 -18.604 27.539 1.00 15.01 33 PHE C C 1
ATOM 8108 O O . PHE C 1 33 ? 29.368 -18.724 28.577 1.00 14.62 33 PHE C O 1
ATOM 8116 N N . LEU C 1 34 ? 29.095 -18.066 26.397 1.00 15.43 34 LEU C N 1
ATOM 8117 C CA . LEU C 1 34 ? 30.468 -17.579 26.217 1.00 16.77 34 LEU C CA 1
ATOM 8118 C C . LEU C 1 34 ? 30.723 -16.347 27.065 1.00 16.59 34 LEU C C 1
ATOM 8119 O O . LEU C 1 34 ? 31.827 -16.199 27.629 1.00 15.39 34 LEU C O 1
ATOM 8124 N N . ASP C 1 35 ? 29.693 -15.499 27.203 1.00 15.64 35 ASP C N 1
ATOM 8125 C CA . ASP C 1 35 ? 29.793 -14.269 28.045 1.00 16.79 35 ASP C CA 1
ATOM 8126 C C . ASP C 1 35 ? 29.725 -14.615 29.540 1.00 16.33 35 ASP C C 1
ATOM 8127 O O . ASP C 1 35 ? 28.694 -14.357 30.250 1.00 17.30 35 ASP C O 1
ATOM 8132 N N . ASP C 1 36 ? 30.768 -15.262 30.026 1.00 15.23 36 ASP C N 1
ATOM 8133 C CA . ASP C 1 36 ? 30.926 -15.629 31.447 1.00 16.23 36 ASP C CA 1
ATOM 8134 C C . ASP C 1 36 ? 32.385 -15.407 31.814 1.00 15.57 36 ASP C C 1
ATOM 8135 O O . ASP C 1 36 ? 33.180 -16.348 31.788 1.00 15.51 36 ASP C O 1
ATOM 8140 N N . TYR C 1 37 ? 32.736 -14.142 32.039 1.00 14.94 37 TYR C N 1
ATOM 8141 C CA . TYR C 1 37 ? 34.176 -13.769 32.130 1.00 14.89 37 TYR C CA 1
ATOM 8142 C C . TYR C 1 37 ? 34.777 -14.519 33.337 1.00 15.49 37 TYR C C 1
ATOM 8143 O O . TYR C 1 37 ? 35.920 -15.005 33.284 1.00 15.11 37 TYR C O 1
ATOM 8152 N N . HIS C 1 38 ? 34.036 -14.593 34.451 1.00 16.09 38 HIS C N 1
ATOM 8153 C CA . HIS C 1 38 ? 34.574 -15.246 35.638 1.00 16.68 38 HIS C CA 1
ATOM 8154 C C . HIS C 1 38 ? 34.883 -16.711 35.400 1.00 15.14 38 HIS C C 1
ATOM 8155 O O . HIS C 1 38 ? 35.937 -17.186 35.809 1.00 15.74 38 HIS C O 1
ATOM 8162 N N . LEU C 1 39 ? 33.984 -17.431 34.778 1.00 13.98 39 LEU C N 1
ATOM 8163 C CA . LEU C 1 39 ? 34.202 -18.874 34.479 1.00 14.21 39 LEU C CA 1
ATOM 8164 C C . LEU C 1 39 ? 35.442 -19.040 33.594 1.00 13.47 39 LEU C C 1
ATOM 8165 O O . LEU C 1 39 ? 36.358 -19.797 33.893 1.00 13.71 39 LEU C O 1
ATOM 8170 N N . ILE C 1 40 ? 35.487 -18.237 32.525 1.00 13.11 40 ILE C N 1
ATOM 8171 C CA . ILE C 1 40 ? 36.562 -18.398 31.622 1.00 13.37 40 ILE C CA 1
ATOM 8172 C C . ILE C 1 40 ? 37.883 -17.992 32.263 1.00 12.88 40 ILE C C 1
ATOM 8173 O O . ILE C 1 40 ? 38.943 -18.689 32.028 1.00 12.33 40 ILE C O 1
ATOM 8178 N N . GLU C 1 41 ? 37.918 -16.852 32.954 1.00 12.45 41 GLU C N 1
ATOM 8179 C CA . GLU C 1 41 ? 39.150 -16.384 33.567 1.00 12.71 41 GLU C CA 1
ATOM 8180 C C . GLU C 1 41 ? 39.705 -17.410 34.574 1.00 12.11 41 GLU C C 1
ATOM 8181 O O . GLU C 1 41 ? 40.930 -17.732 34.618 1.00 11.73 41 GLU C O 1
ATOM 8187 N N . LYS C 1 42 ? 38.803 -17.941 35.370 1.00 12.38 42 LYS C N 1
ATOM 8188 C CA . LYS C 1 42 ? 39.109 -18.925 36.423 1.00 12.12 42 LYS C CA 1
ATOM 8189 C C . LYS C 1 42 ? 39.563 -20.265 35.811 1.00 12.83 42 LYS C C 1
ATOM 8190 O O . LYS C 1 42 ? 40.626 -20.761 36.172 1.00 12.37 42 LYS C O 1
ATOM 8196 N N . LEU C 1 43 ? 38.872 -20.800 34.829 1.00 12.12 43 LEU C N 1
ATOM 8197 C CA . LEU C 1 43 ? 39.289 -22.015 34.129 1.00 12.11 43 LEU C CA 1
ATOM 8198 C C . LEU C 1 43 ? 40.608 -21.840 33.351 1.00 11.66 43 LEU C C 1
ATOM 8199 O O . LEU C 1 43 ? 41.526 -22.634 33.456 1.00 11.81 43 LEU C O 1
ATOM 8204 N N . ALA C 1 44 ? 40.764 -20.688 32.698 1.00 11.04 44 ALA C N 1
ATOM 8205 C CA . ALA C 1 44 ? 41.934 -20.446 31.963 1.00 12.26 44 ALA C CA 1
ATOM 8206 C C . ALA C 1 44 ? 43.180 -20.349 32.839 1.00 12.72 44 ALA C C 1
ATOM 8207 O O . ALA C 1 44 ? 44.319 -20.788 32.422 1.00 12.15 44 ALA C O 1
ATOM 8209 N N . HIS C 1 45 ? 43.079 -19.713 33.970 1.00 11.69 45 HIS C N 1
ATOM 8210 C CA . HIS C 1 45 ? 44.261 -19.692 34.857 1.00 11.84 45 HIS C CA 1
ATOM 8211 C C . HIS C 1 45 ? 44.528 -21.063 35.429 1.00 11.35 45 HIS C C 1
ATOM 8212 O O . HIS C 1 45 ? 45.683 -21.462 35.505 1.00 11.47 45 HIS C O 1
ATOM 8219 N N . PHE C 1 46 ? 43.504 -21.746 35.924 1.00 11.24 46 PHE C N 1
ATOM 8220 C CA . PHE C 1 46 ? 43.654 -23.185 36.328 1.00 10.86 46 PHE C CA 1
ATOM 8221 C C . PHE C 1 46 ? 44.414 -23.948 35.251 1.00 12.22 46 PHE C C 1
ATOM 8222 O O . PHE C 1 46 ? 45.360 -24.677 35.551 1.00 11.67 46 PHE C O 1
ATOM 8230 N N . ASP C 1 47 ? 44.018 -23.744 33.989 1.00 11.75 47 ASP C N 1
ATOM 8231 C CA . ASP C 1 47 ? 44.571 -24.455 32.796 1.00 12.41 47 ASP C CA 1
ATOM 8232 C C . ASP C 1 47 ? 46.077 -24.220 32.588 1.00 11.40 47 ASP C C 1
ATOM 8233 O O . ASP C 1 47 ? 46.704 -24.950 31.861 1.00 13.13 47 ASP C O 1
ATOM 8238 N N . ARG C 1 48 ? 46.585 -23.163 33.210 1.00 11.11 48 ARG C N 1
ATOM 8239 C CA . ARG C 1 48 ? 47.945 -22.707 33.039 1.00 11.29 48 ARG C CA 1
ATOM 8240 C C . ARG C 1 48 ? 48.769 -22.739 34.341 1.00 11.53 48 ARG C C 1
ATOM 8241 O O . ARG C 1 48 ? 49.853 -22.112 34.389 1.00 12.78 48 ARG C O 1
ATOM 8249 N N . GLU C 1 49 ? 48.307 -23.440 35.395 1.00 11.58 49 GLU C N 1
ATOM 8250 C CA . GLU C 1 49 ? 49.036 -23.438 36.639 1.00 11.71 49 GLU C CA 1
ATOM 8251 C C . GLU C 1 49 ? 50.458 -24.089 36.547 1.00 11.40 49 GLU C C 1
ATOM 8252 O O . GLU C 1 49 ? 51.321 -23.660 37.296 1.00 12.12 49 GLU C O 1
ATOM 8258 N N . ARG C 1 50 ? 50.633 -25.086 35.694 1.00 11.55 50 ARG C N 1
ATOM 8259 C CA . ARG C 1 50 ? 51.824 -25.935 35.757 1.00 12.04 50 ARG C CA 1
ATOM 8260 C C . ARG C 1 50 ? 52.885 -25.345 34.874 1.00 12.45 50 ARG C C 1
ATOM 8261 O O . ARG C 1 50 ? 52.583 -24.799 33.793 1.00 12.66 50 ARG C O 1
ATOM 8269 N N . ILE C 1 51 ? 54.118 -25.452 35.366 1.00 12.22 51 ILE C N 1
ATOM 8270 C CA . ILE C 1 51 ? 55.330 -25.164 34.592 1.00 11.67 51 ILE C CA 1
ATOM 8271 C C . ILE C 1 51 ? 56.157 -26.430 34.524 1.00 10.97 51 ILE C C 1
ATOM 8272 O O . ILE C 1 51 ? 55.930 -27.373 35.233 1.00 13.06 51 ILE C O 1
ATOM 8277 N N . PRO C 1 52 ? 57.118 -26.479 33.563 1.00 10.96 52 PRO C N 1
ATOM 8278 C CA . PRO C 1 52 ? 57.923 -27.712 33.488 1.00 10.82 52 PRO C CA 1
ATOM 8279 C C . PRO C 1 52 ? 58.648 -28.020 34.760 1.00 11.23 52 PRO C C 1
ATOM 8280 O O . PRO C 1 52 ? 59.071 -27.102 35.460 1.00 12.28 52 PRO C O 1
ATOM 8284 N N . GLU C 1 53 ? 58.756 -29.304 35.098 1.00 11.65 53 GLU C N 1
ATOM 8285 C CA . GLU C 1 53 ? 59.491 -29.651 36.345 1.00 11.49 53 GLU C CA 1
ATOM 8286 C C . GLU C 1 53 ? 60.990 -29.573 36.002 1.00 10.80 53 GLU C C 1
ATOM 8287 O O . GLU C 1 53 ? 61.384 -29.540 34.779 1.00 10.99 53 GLU C O 1
ATOM 8293 N N . ARG C 1 54 ? 61.815 -29.554 37.037 1.00 10.45 54 ARG C N 1
ATOM 8294 C CA . ARG C 1 54 ? 63.268 -29.584 36.803 1.00 9.91 54 ARG C CA 1
ATOM 8295 C C . ARG C 1 54 ? 63.678 -30.850 36.052 1.00 10.47 54 ARG C C 1
ATOM 8296 O O . ARG C 1 54 ? 63.151 -31.900 36.273 1.00 9.71 54 ARG C O 1
ATOM 8304 N N . VAL C 1 55 ? 64.634 -30.703 35.125 1.00 10.22 55 VAL C N 1
ATOM 8305 C CA . VAL C 1 55 ? 64.979 -31.876 34.290 1.00 10.42 55 VAL C CA 1
ATOM 8306 C C . VAL C 1 55 ? 65.587 -33.022 35.071 1.00 9.66 55 VAL C C 1
ATOM 8307 O O . VAL C 1 55 ? 65.457 -34.202 34.737 1.00 9.87 55 VAL C O 1
ATOM 8311 N N . VAL C 1 56 ? 66.350 -32.673 36.077 1.00 10.09 56 VAL C N 1
ATOM 8312 C CA . VAL C 1 56 ? 66.670 -33.579 37.171 1.00 10.30 56 VAL C CA 1
ATOM 8313 C C . VAL C 1 56 ? 66.411 -32.883 38.546 1.00 9.76 56 VAL C C 1
ATOM 8314 O O . VAL C 1 56 ? 66.231 -31.679 38.620 1.00 10.24 56 VAL C O 1
ATOM 8318 N N . HIS C 1 57 ? 66.394 -33.679 39.573 1.00 10.88 57 HIS C N 1
ATOM 8319 C CA . HIS C 1 57 ? 66.010 -33.191 40.966 1.00 9.96 57 HIS C CA 1
ATOM 8320 C C . HIS C 1 57 ? 64.636 -32.569 41.005 1.00 11.13 57 HIS C C 1
ATOM 8321 O O . HIS C 1 57 ? 64.355 -31.590 41.809 1.00 9.96 57 HIS C O 1
ATOM 8328 N N . ALA C 1 58 ? 63.728 -33.135 40.201 1.00 11.50 58 ALA C N 1
ATOM 8329 C CA . ALA C 1 58 ? 62.322 -32.627 40.159 1.00 11.44 58 ALA C CA 1
ATOM 8330 C C . ALA C 1 58 ? 61.567 -32.696 41.518 1.00 12.03 58 ALA C C 1
ATOM 8331 O O . ALA C 1 58 ? 60.771 -31.783 41.844 1.00 11.00 58 ALA C O 1
ATOM 8333 N N . ARG C 1 59 ? 61.795 -33.780 42.282 1.00 11.94 59 ARG C N 1
ATOM 8334 C CA . ARG C 1 59 ? 61.214 -33.987 43.648 1.00 11.92 59 ARG C CA 1
ATOM 8335 C C . ARG C 1 59 ? 62.077 -33.374 44.726 1.00 12.72 59 ARG C C 1
ATOM 8336 O O . ARG C 1 59 ? 63.287 -33.721 44.812 1.00 12.33 59 ARG C O 1
ATOM 8344 N N . GLY C 1 60 ? 61.546 -32.429 45.472 1.00 12.23 60 GLY C N 1
ATOM 8345 C CA . GLY C 1 60 ? 62.288 -31.819 46.543 1.00 13.73 60 GLY C CA 1
ATOM 8346 C C . GLY C 1 60 ? 61.513 -30.959 47.452 1.00 13.55 60 GLY C C 1
ATOM 8347 O O . GLY C 1 60 ? 60.307 -30.781 47.286 1.00 13.18 60 GLY C O 1
ATOM 8348 N N . ALA C 1 61 ? 62.198 -30.383 48.435 1.00 13.68 61 ALA C N 1
ATOM 8349 C CA . ALA C 1 61 ? 61.554 -29.612 49.524 1.00 12.42 61 ALA C CA 1
ATOM 8350 C C . ALA C 1 61 ? 62.517 -28.539 49.945 1.00 12.86 61 ALA C C 1
ATOM 8351 O O . ALA C 1 61 ? 63.696 -28.762 49.993 1.00 12.99 61 ALA C O 1
ATOM 8353 N N . GLY C 1 62 ? 61.973 -27.400 50.327 1.00 13.51 62 GLY C N 1
ATOM 8354 C CA . GLY C 1 62 ? 62.749 -26.241 50.653 1.00 14.03 62 GLY C CA 1
ATOM 8355 C C . GLY C 1 62 ? 62.487 -25.662 52.053 1.00 12.81 62 GLY C C 1
ATOM 8356 O O . GLY C 1 62 ? 61.369 -25.797 52.641 1.00 12.81 62 GLY C O 1
ATOM 8357 N N . ALA C 1 63 ? 63.464 -24.934 52.553 1.00 13.45 63 ALA C N 1
ATOM 8358 C CA . ALA C 1 63 ? 63.309 -24.202 53.845 1.00 13.81 63 ALA C CA 1
ATOM 8359 C C . ALA C 1 63 ? 64.302 -23.022 53.884 1.00 14.23 63 ALA C C 1
ATOM 8360 O O . ALA C 1 63 ? 65.339 -23.087 53.272 1.00 13.46 63 ALA C O 1
ATOM 8362 N N . TYR C 1 64 ? 63.963 -22.020 54.679 1.00 13.77 64 TYR C N 1
ATOM 8363 C CA . TYR C 1 64 ? 64.875 -20.912 54.925 1.00 13.74 64 TYR C CA 1
ATOM 8364 C C . TYR C 1 64 ? 65.585 -21.080 56.244 1.00 13.69 64 TYR C C 1
ATOM 8365 O O . TYR C 1 64 ? 65.156 -21.780 57.154 1.00 14.59 64 TYR C O 1
ATOM 8374 N N . GLY C 1 65 ? 66.706 -20.407 56.337 1.00 14.90 65 GLY C N 1
ATOM 8375 C CA . GLY C 1 65 ? 67.452 -20.383 57.589 1.00 15.13 65 GLY C CA 1
ATOM 8376 C C . GLY C 1 65 ? 68.526 -19.340 57.652 1.00 15.30 65 GLY C C 1
ATOM 8377 O O . GLY C 1 65 ? 68.475 -18.346 56.940 1.00 15.03 65 GLY C O 1
ATOM 8378 N N . VAL C 1 66 ? 69.501 -19.586 58.500 1.00 15.69 66 VAL C N 1
ATOM 8379 C CA . VAL C 1 66 ? 70.624 -18.663 58.697 1.00 16.29 66 VAL C CA 1
ATOM 8380 C C . VAL C 1 66 ? 71.896 -19.442 58.776 1.00 16.32 66 VAL C C 1
ATOM 8381 O O . VAL C 1 66 ? 71.953 -20.534 59.324 1.00 17.94 66 VAL C O 1
ATOM 8385 N N . PHE C 1 67 ? 72.968 -18.931 58.153 1.00 14.67 67 PHE C N 1
ATOM 8386 C CA . PHE C 1 67 ? 74.332 -19.400 58.307 1.00 14.38 67 PHE C CA 1
ATOM 8387 C C . PHE C 1 67 ? 75.122 -18.413 59.166 1.00 15.02 67 PHE C C 1
ATOM 8388 O O . PHE C 1 67 ? 75.117 -17.231 58.903 1.00 14.79 67 PHE C O 1
ATOM 8396 N N . GLU C 1 68 ? 75.758 -18.943 60.197 1.00 15.18 68 GLU C N 1
ATOM 8397 C CA . GLU C 1 68 ? 76.638 -18.125 61.065 1.00 16.92 68 GLU C CA 1
ATOM 8398 C C . GLU C 1 68 ? 78.072 -18.577 61.043 1.00 16.68 68 GLU C C 1
ATOM 8399 O O . GLU C 1 68 ? 78.371 -19.760 61.227 1.00 16.26 68 GLU C O 1
ATOM 8405 N N . VAL C 1 69 ? 78.987 -17.638 60.801 1.00 17.06 69 VAL C N 1
ATOM 8406 C CA . VAL C 1 69 ? 80.420 -17.909 60.770 1.00 17.77 69 VAL C CA 1
ATOM 8407 C C . VAL C 1 69 ? 80.903 -18.128 62.219 1.00 18.86 69 VAL C C 1
ATOM 8408 O O . VAL C 1 69 ? 80.627 -17.319 63.097 1.00 19.03 69 VAL C O 1
ATOM 8412 N N . GLU C 1 70 ? 81.641 -19.225 62.424 1.00 20.45 70 GLU C N 1
ATOM 8413 C CA . GLU C 1 70 ? 82.367 -19.448 63.656 1.00 21.40 70 GLU C CA 1
ATOM 8414 C C . GLU C 1 70 ? 83.846 -19.014 63.507 1.00 20.77 70 GLU C C 1
ATOM 8415 O O . GLU C 1 70 ? 84.387 -18.420 64.420 1.00 23.01 70 GLU C O 1
ATOM 8421 N N . ASN C 1 71 ? 84.500 -19.341 62.387 1.00 19.85 71 ASN C N 1
ATOM 8422 C CA . ASN C 1 71 ? 85.890 -18.992 62.142 1.00 19.15 71 ASN C CA 1
ATOM 8423 C C . ASN C 1 71 ? 85.984 -18.199 60.850 1.00 20.96 71 ASN C C 1
ATOM 8424 O O . ASN C 1 71 ? 85.625 -18.738 59.802 1.00 18.32 71 ASN C O 1
ATOM 8429 N N . SER C 1 72 ? 86.454 -16.941 60.927 1.00 20.54 72 SER C N 1
ATOM 8430 C CA . SER C 1 72 ? 86.633 -16.138 59.707 1.00 21.52 72 SER C CA 1
ATOM 8431 C C . SER C 1 72 ? 87.574 -16.877 58.772 1.00 19.90 72 SER C C 1
ATOM 8432 O O . SER C 1 72 ? 88.549 -17.498 59.196 1.00 18.71 72 SER C O 1
ATOM 8435 N N . MET C 1 73 ? 87.296 -16.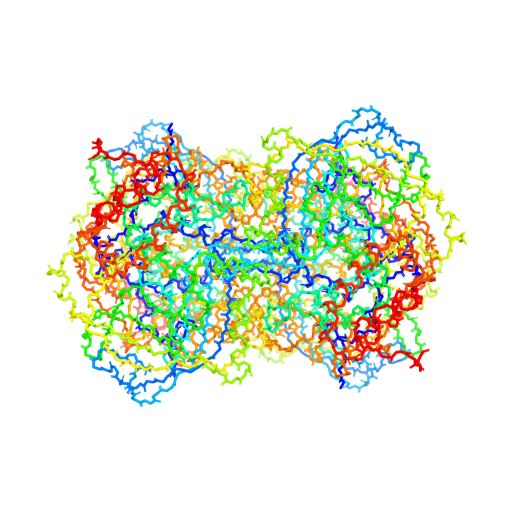765 57.477 1.00 17.70 73 MET C N 1
ATOM 8436 C CA . MET C 1 73 ? 88.072 -17.449 56.479 1.00 17.08 73 MET C CA 1
ATOM 8437 C C . MET C 1 73 ? 88.951 -16.463 55.680 1.00 17.82 73 MET C C 1
ATOM 8438 O O . MET C 1 73 ? 89.500 -16.812 54.629 1.00 16.37 73 MET C O 1
ATOM 8443 N N . GLU C 1 74 ? 89.173 -15.248 56.218 1.00 17.75 74 GLU C N 1
ATOM 8444 C CA . GLU C 1 74 ? 89.920 -14.250 55.468 1.00 18.28 74 GLU C CA 1
ATOM 8445 C C . GLU C 1 74 ? 91.404 -14.571 55.080 1.00 17.20 74 GLU C C 1
ATOM 8446 O O . GLU C 1 74 ? 91.895 -14.047 54.134 1.00 16.40 74 GLU C O 1
ATOM 8452 N N . LYS C 1 75 ? 92.051 -15.490 55.754 1.00 17.95 75 LYS C N 1
ATOM 8453 C CA . LYS C 1 75 ? 93.385 -15.895 55.317 1.00 19.85 75 LYS C CA 1
ATOM 8454 C C . LYS C 1 75 ? 93.332 -16.510 53.932 1.00 19.49 75 LYS C C 1
ATOM 8455 O O . LYS C 1 75 ? 94.325 -16.441 53.144 1.00 18.47 75 LYS C O 1
ATOM 8461 N N . HIS C 1 76 ? 92.179 -17.119 53.609 1.00 18.29 76 HIS C N 1
ATOM 8462 C CA . HIS C 1 76 ? 92.103 -17.958 52.414 1.00 17.79 76 HIS C CA 1
ATOM 8463 C C . HIS C 1 76 ? 91.100 -17.473 51.370 1.00 17.98 76 HIS C C 1
ATOM 8464 O O . HIS C 1 76 ? 91.233 -17.773 50.210 1.00 16.85 76 HIS C O 1
ATOM 8471 N N . THR C 1 77 ? 90.099 -16.693 51.765 1.00 17.38 77 THR C N 1
ATOM 8472 C CA . THR C 1 77 ? 89.114 -16.128 50.820 1.00 16.74 77 THR C CA 1
ATOM 8473 C C . THR C 1 77 ? 88.696 -14.752 51.288 1.00 16.89 77 THR C C 1
ATOM 8474 O O . THR C 1 77 ? 88.411 -14.572 52.470 1.00 18.20 77 THR C O 1
ATOM 8478 N N . ARG C 1 78 ? 88.520 -13.832 50.321 1.00 18.19 78 ARG C N 1
ATOM 8479 C CA A ARG C 1 78 ? 87.954 -12.539 50.587 0.50 17.45 78 ARG C CA 1
ATOM 8480 C CA B ARG C 1 78 ? 87.961 -12.512 50.549 0.50 18.05 78 ARG C CA 1
ATOM 8481 C C . ARG C 1 78 ? 86.421 -12.528 50.557 1.00 17.56 78 ARG C C 1
ATOM 8482 O O . ARG C 1 78 ? 85.814 -11.475 50.683 1.00 18.45 78 ARG C O 1
ATOM 8497 N N . ALA C 1 79 ? 85.782 -13.695 50.450 1.00 15.97 79 ALA C N 1
ATOM 8498 C CA . ALA C 1 79 ? 84.288 -13.733 50.489 1.00 15.78 79 ALA C CA 1
ATOM 8499 C C . ALA C 1 79 ? 83.677 -13.012 51.649 1.00 16.27 79 ALA C C 1
ATOM 8500 O O . ALA C 1 79 ? 83.972 -13.291 52.844 1.00 15.75 79 ALA C O 1
ATOM 8502 N N . ALA C 1 80 ? 82.808 -12.059 51.332 1.00 17.00 80 ALA C N 1
ATOM 8503 C CA . ALA C 1 80 ? 82.275 -11.170 52.377 1.00 17.64 80 ALA C CA 1
ATOM 8504 C C . ALA C 1 80 ? 81.506 -11.913 53.458 1.00 17.33 80 ALA C C 1
ATOM 8505 O O . ALA C 1 80 ? 81.704 -11.674 54.653 1.00 16.43 80 ALA C O 1
ATOM 8507 N N . PHE C 1 81 ? 80.681 -12.914 53.041 1.00 16.50 81 PHE C N 1
ATOM 8508 C CA . PHE C 1 81 ? 79.872 -13.629 54.013 1.00 16.02 81 PHE C CA 1
ATOM 8509 C C . PHE C 1 81 ? 80.673 -14.505 54.980 1.00 16.16 81 PHE C C 1
ATOM 8510 O O . PHE C 1 81 ? 80.158 -14.911 56.021 1.00 17.28 81 PHE C O 1
ATOM 8518 N N . LEU C 1 82 ? 81.949 -14.718 54.669 1.00 16.04 82 LEU C N 1
ATOM 8519 C CA . LEU C 1 82 ? 82.813 -15.547 55.554 1.00 16.43 82 LEU C CA 1
ATOM 8520 C C . LEU C 1 82 ? 83.866 -14.697 56.320 1.00 16.66 82 LEU C C 1
ATOM 8521 O O . LEU C 1 82 ? 84.782 -15.262 56.914 1.00 15.97 82 LEU C O 1
ATOM 8526 N N . SER C 1 83 ? 83.703 -13.388 56.330 1.00 17.68 83 SER C N 1
ATOM 8527 C CA . SER C 1 83 ? 84.802 -12.518 56.682 1.00 19.59 83 SER C CA 1
ATOM 8528 C C . SER C 1 83 ? 85.020 -12.366 58.203 1.00 22.45 83 SER C C 1
ATOM 8529 O O . SER C 1 83 ? 86.139 -11.993 58.603 1.00 25.47 83 SER C O 1
ATOM 8532 N N . GLU C 1 84 ? 83.988 -12.587 59.004 1.00 21.27 84 GLU C N 1
ATOM 8533 C CA . GLU C 1 84 ? 84.051 -12.276 60.436 1.00 23.28 84 GLU C CA 1
ATOM 8534 C C . GLU C 1 84 ? 83.320 -13.310 61.270 1.00 22.53 84 GLU C C 1
ATOM 8535 O O . GLU C 1 84 ? 82.230 -13.711 60.900 1.00 20.45 84 GLU C O 1
ATOM 8541 N N . GLU C 1 85 ? 83.866 -13.635 62.434 1.00 21.91 85 GLU C N 1
ATOM 8542 C CA . GLU C 1 85 ? 83.216 -14.461 63.425 1.00 25.11 85 GLU C CA 1
ATOM 8543 C C . GLU C 1 85 ? 81.909 -13.849 63.803 1.00 24.00 85 GLU C C 1
ATOM 8544 O O . GLU C 1 85 ? 81.823 -12.626 64.005 1.00 23.26 85 GLU C O 1
ATOM 8550 N N . GLY C 1 86 ? 80.873 -14.672 63.858 1.00 22.16 86 GLY C N 1
ATOM 8551 C CA . GLY C 1 86 ? 79.566 -14.199 64.175 1.00 22.67 86 GLY C CA 1
ATOM 8552 C C . GLY C 1 86 ? 78.707 -13.702 63.033 1.00 22.18 86 GLY C C 1
ATOM 8553 O O . GLY C 1 86 ? 77.505 -13.459 63.213 1.00 24.78 86 GLY C O 1
ATOM 8554 N N . LYS C 1 87 ? 79.292 -13.487 61.860 1.00 22.43 87 LYS C N 1
ATOM 8555 C CA . LYS C 1 87 ? 78.541 -12.879 60.763 1.00 21.73 87 LYS C CA 1
ATOM 8556 C C . LYS C 1 87 ? 77.424 -13.857 60.288 1.00 19.56 87 LYS C C 1
ATOM 8557 O O . LYS C 1 87 ? 77.710 -15.022 60.076 1.00 19.31 87 LYS C O 1
ATOM 8563 N N . GLN C 1 88 ? 76.181 -13.362 60.235 1.00 18.04 88 GLN C N 1
ATOM 8564 C CA . GLN C 1 88 ? 75.011 -14.150 59.876 1.00 18.71 88 GLN C CA 1
ATOM 8565 C C . GLN C 1 88 ? 74.530 -13.772 58.474 1.00 17.73 88 GLN C C 1
ATOM 8566 O O . GLN C 1 88 ? 74.453 -12.580 58.143 1.00 16.63 88 GLN C O 1
ATOM 8572 N N . THR C 1 89 ? 74.220 -14.787 57.671 1.00 15.87 89 THR C N 1
ATOM 8573 C CA . THR C 1 89 ? 73.720 -14.607 56.354 1.00 16.64 89 THR C CA 1
ATOM 8574 C C . THR C 1 89 ? 72.476 -15.493 56.264 1.00 14.59 89 THR C C 1
ATOM 8575 O O . THR C 1 89 ? 72.532 -16.687 56.525 1.00 15.99 89 THR C O 1
ATOM 8579 N N . ASP C 1 90 ? 71.434 -14.912 55.780 1.00 14.80 90 ASP C N 1
ATOM 8580 C CA . ASP C 1 90 ? 70.233 -15.659 55.416 1.00 14.65 90 ASP C CA 1
ATOM 8581 C C . ASP C 1 90 ? 70.466 -16.671 54.278 1.00 14.34 90 ASP C C 1
ATOM 8582 O O . ASP C 1 90 ? 71.258 -16.378 53.330 1.00 12.45 90 ASP C O 1
ATOM 8587 N N . VAL C 1 91 ? 69.798 -17.825 54.357 1.00 12.85 91 VAL C N 1
ATOM 8588 C CA . VAL C 1 91 ? 69.848 -18.810 53.260 1.00 13.12 91 VAL C CA 1
ATOM 8589 C C . VAL C 1 91 ? 68.468 -19.297 52.911 1.00 13.20 91 VAL C C 1
ATOM 8590 O O . VAL C 1 91 ? 67.517 -19.244 53.702 1.00 14.01 91 VAL C O 1
ATOM 8594 N N . PHE C 1 92 ? 68.356 -19.783 51.689 1.00 12.81 92 PHE C N 1
ATOM 8595 C CA . PHE C 1 92 ? 67.315 -20.674 51.265 1.00 12.73 92 PHE C CA 1
ATOM 8596 C C . PHE C 1 92 ? 67.929 -21.956 50.776 1.00 12.56 92 PHE C C 1
ATOM 8597 O O . PHE C 1 92 ? 68.932 -21.919 50.010 1.00 11.41 92 PHE C O 1
ATOM 8605 N N . VAL C 1 93 ? 67.341 -23.103 51.161 1.00 11.78 93 VAL C N 1
ATOM 8606 C CA . VAL C 1 93 ? 67.913 -24.432 50.830 1.00 12.74 93 VAL C CA 1
ATOM 8607 C C . VAL C 1 93 ? 66.830 -25.282 50.215 1.00 12.26 93 VAL C C 1
ATOM 8608 O O . VAL C 1 93 ? 65.704 -25.352 50.740 1.00 12.48 93 VAL C O 1
ATOM 8612 N N . ARG C 1 94 ? 67.144 -25.987 49.154 1.00 11.71 94 ARG C N 1
ATOM 8613 C CA . ARG C 1 94 ? 66.293 -27.053 48.653 1.00 10.93 94 ARG C CA 1
ATOM 8614 C C . ARG C 1 94 ? 67.044 -28.370 48.650 1.00 10.66 94 ARG C C 1
ATOM 8615 O O . ARG C 1 94 ? 68.189 -28.470 48.130 1.00 9.11 94 ARG C O 1
ATOM 8623 N N . PHE C 1 95 ? 66.391 -29.409 49.160 1.00 10.74 95 PHE C N 1
ATOM 8624 C CA . PHE C 1 95 ? 66.856 -30.781 49.163 1.00 11.70 95 PHE C CA 1
ATOM 8625 C C . PHE C 1 95 ? 66.037 -31.521 48.143 1.00 11.39 95 PHE C C 1
ATOM 8626 O O . PHE C 1 95 ? 64.832 -31.165 47.869 1.00 11.93 95 PHE C O 1
ATOM 8634 N N . SER C 1 96 ? 66.565 -32.589 47.600 1.00 11.88 96 SER C N 1
ATOM 8635 C CA . SER C 1 96 ? 65.869 -33.271 46.477 1.00 10.74 96 SER C CA 1
ATOM 8636 C C . SER C 1 96 ? 66.377 -34.705 46.295 1.00 11.66 96 SER C C 1
ATOM 8637 O O . SER C 1 96 ? 67.525 -35.051 46.732 1.00 11.25 96 SER C O 1
ATOM 8640 N N . THR C 1 97 ? 65.633 -35.500 45.526 1.00 10.87 97 THR C N 1
ATOM 8641 C CA . THR C 1 97 ? 66.168 -36.664 44.893 1.00 11.50 97 THR C CA 1
ATOM 8642 C C . THR C 1 97 ? 66.677 -36.258 43.498 1.00 11.32 97 THR C C 1
ATOM 8643 O O . THR C 1 97 ? 66.815 -35.054 43.256 1.00 12.84 97 THR C O 1
ATOM 8647 N N . VAL C 1 98 ? 66.985 -37.201 42.654 1.00 11.60 98 VAL C N 1
ATOM 8648 C CA . VAL C 1 98 ? 67.589 -36.859 41.349 1.00 11.21 98 VAL C CA 1
ATOM 8649 C C . VAL C 1 98 ? 66.809 -37.261 40.135 1.00 11.60 98 VAL C C 1
ATOM 8650 O O . VAL C 1 98 ? 66.469 -36.428 39.291 1.00 9.86 98 VAL C O 1
ATOM 8654 N N . ILE C 1 99 ? 66.487 -38.548 40.015 1.00 11.97 99 ILE C N 1
ATOM 8655 C CA . ILE C 1 99 ? 66.038 -39.071 38.721 1.00 11.83 99 ILE C CA 1
ATOM 8656 C C . ILE C 1 99 ? 64.535 -38.995 38.443 1.00 13.25 99 ILE C C 1
ATOM 8657 O O . ILE C 1 99 ? 64.152 -38.636 37.352 1.00 13.75 99 ILE C O 1
ATOM 8662 N N . HIS C 1 100 ? 63.690 -39.379 39.397 1.00 12.86 100 HIS C N 1
ATOM 8663 C CA . HIS C 1 100 ? 62.267 -39.523 39.084 1.00 11.84 100 HIS C CA 1
ATOM 8664 C C . HIS C 1 100 ? 61.535 -38.209 39.114 1.00 11.68 100 HIS C C 1
ATOM 8665 O O . HIS C 1 100 ? 62.078 -37.210 39.574 1.00 10.90 100 HIS C O 1
ATOM 8672 N N . PRO C 1 101 ? 60.264 -38.180 38.636 1.00 11.79 101 PRO C N 1
ATOM 8673 C CA . PRO C 1 101 ? 59.594 -36.861 38.472 1.00 11.64 101 PRO C CA 1
ATOM 8674 C C . PRO C 1 101 ? 59.085 -36.296 39.806 1.00 11.90 101 PRO C C 1
ATOM 8675 O O . PRO C 1 101 ? 59.259 -36.909 40.834 1.00 13.94 101 PRO C O 1
ATOM 8679 N N A LYS C 1 102 ? 58.397 -35.169 39.732 0.50 12.84 102 LYS C N 1
ATOM 8680 N N B LYS C 1 102 ? 58.482 -35.128 39.741 0.50 12.39 102 LYS C N 1
ATOM 8681 C CA A LYS C 1 102 ? 57.546 -34.672 40.830 0.50 15.11 102 LYS C CA 1
ATOM 8682 C CA B LYS C 1 102 ? 58.002 -34.394 40.907 0.50 14.37 102 LYS C CA 1
ATOM 8683 C C A LYS C 1 102 ? 56.592 -35.774 41.233 0.50 14.82 102 LYS C C 1
ATOM 8684 C C B LYS C 1 102 ? 57.298 -35.159 41.981 0.50 13.31 102 LYS C C 1
ATOM 8685 O O A LYS C 1 102 ? 56.090 -36.582 40.438 0.50 15.25 102 LYS C O 1
ATOM 8686 O O B LYS C 1 102 ? 57.430 -34.807 43.145 0.50 12.03 102 LYS C O 1
ATOM 8697 N N A GLY C 1 103 ? 56.327 -35.842 42.519 0.50 14.65 103 GLY C N 1
ATOM 8698 N N B GLY C 1 103 ? 56.443 -36.121 41.598 0.50 13.90 103 GLY C N 1
ATOM 8699 C CA A GLY C 1 103 ? 55.397 -36.825 42.928 0.50 15.64 103 GLY C CA 1
ATOM 8700 C CA B GLY C 1 103 ? 55.573 -36.783 42.583 0.50 14.35 103 GLY C CA 1
ATOM 8701 C C A GLY C 1 103 ? 56.066 -38.142 43.215 0.50 15.06 103 GLY C C 1
ATOM 8702 C C B GLY C 1 103 ? 56.075 -38.104 43.116 0.50 14.41 103 GLY C C 1
ATOM 8703 O O A GLY C 1 103 ? 55.408 -38.977 43.825 0.50 15.37 103 GLY C O 1
ATOM 8704 O O B GLY C 1 103 ? 55.350 -38.873 43.803 0.50 14.89 103 GLY C O 1
ATOM 8705 N N . SER C 1 104 ? 57.342 -38.353 42.818 1.00 14.87 104 SER C N 1
ATOM 8706 C CA . SER C 1 104 ? 57.916 -39.660 42.965 1.00 13.83 104 SER C CA 1
ATOM 8707 C C . SER C 1 104 ? 58.285 -39.867 44.454 1.00 13.16 104 SER C C 1
ATOM 8708 O O . SER C 1 104 ? 58.461 -38.931 45.212 1.00 13.09 104 SER C O 1
ATOM 8711 N N . PRO C 1 105 ? 58.451 -41.136 44.861 1.00 12.29 105 PRO C N 1
ATOM 8712 C CA . PRO C 1 105 ? 58.818 -41.385 46.236 1.00 13.66 105 PRO C CA 1
ATOM 8713 C C . PRO C 1 105 ? 60.215 -40.920 46.676 1.00 13.22 105 PRO C C 1
ATOM 8714 O O . PRO C 1 105 ? 61.179 -40.937 45.902 1.00 12.39 105 PRO C O 1
ATOM 8718 N N . GLU C 1 106 ? 60.318 -40.555 47.950 1.00 11.76 106 GLU C N 1
ATOM 8719 C CA . GLU C 1 106 ? 61.588 -40.144 48.565 1.00 11.95 106 GLU C CA 1
ATOM 8720 C C . GLU C 1 106 ? 62.371 -41.307 49.218 1.00 12.45 106 GLU C C 1
ATOM 8721 O O . GLU C 1 106 ? 63.372 -41.104 49.928 1.00 13.53 106 GLU C O 1
ATOM 8727 N N . THR C 1 107 ? 61.935 -42.532 48.890 1.00 13.95 107 THR C N 1
ATOM 8728 C CA . THR C 1 107 ? 62.509 -43.800 49.386 1.00 15.87 107 THR C CA 1
ATOM 8729 C C . THR C 1 107 ? 63.354 -44.545 48.360 1.00 16.65 107 THR C C 1
ATOM 8730 O O . THR C 1 107 ? 63.832 -45.620 48.602 1.00 15.10 107 THR C O 1
ATOM 8734 N N . LEU C 1 108 ? 63.560 -43.934 47.199 1.00 15.49 108 LEU C N 1
ATOM 8735 C CA . LEU C 1 108 ? 64.334 -44.518 46.163 1.00 15.44 108 LEU C CA 1
ATOM 8736 C C . LEU C 1 108 ? 65.818 -44.314 46.364 1.00 14.18 108 LEU C C 1
ATOM 8737 O O . LEU C 1 108 ? 66.228 -43.337 46.964 1.00 14.37 108 LEU C O 1
ATOM 8742 N N . ARG C 1 109 ? 66.631 -45.208 45.767 1.00 14.12 109 ARG C N 1
ATOM 8743 C CA . ARG C 1 109 ? 68.079 -45.037 45.737 1.00 13.42 109 ARG C CA 1
ATOM 8744 C C . ARG C 1 109 ? 68.467 -43.930 44.797 1.00 14.56 109 ARG C C 1
ATOM 8745 O O . ARG C 1 109 ? 67.995 -43.894 43.678 1.00 16.16 109 ARG C O 1
ATOM 8753 N N . ASP C 1 110 ? 69.281 -42.981 45.256 1.00 13.98 110 ASP C N 1
ATOM 8754 C CA . ASP C 1 110 ? 69.633 -41.798 44.456 1.00 14.73 110 ASP C CA 1
ATOM 8755 C C . ASP C 1 110 ? 70.607 -40.987 45.309 1.00 13.53 110 ASP C C 1
ATOM 8756 O O . ASP C 1 110 ? 70.469 -40.941 46.502 1.00 13.83 110 ASP C O 1
ATOM 8761 N N . PRO C 1 111 ? 71.537 -40.251 44.683 1.00 12.73 111 PRO C N 1
ATOM 8762 C CA . PRO C 1 111 ? 72.040 -39.092 45.432 1.00 12.55 111 PRO C CA 1
ATOM 8763 C C . PRO C 1 111 ? 70.893 -38.232 45.893 1.00 13.35 111 PRO C C 1
ATOM 8764 O O . PRO C 1 111 ? 69.821 -38.252 45.307 1.00 14.26 111 PRO C O 1
ATOM 8768 N N . ARG C 1 112 ? 71.134 -37.383 46.883 1.00 11.95 112 ARG C N 1
ATOM 8769 C CA . ARG C 1 112 ? 70.280 -36.308 47.160 1.00 12.32 112 ARG C CA 1
ATOM 8770 C C . ARG C 1 112 ? 70.884 -34.960 46.987 1.00 11.33 112 ARG C C 1
ATOM 8771 O O . ARG C 1 112 ? 72.041 -34.737 47.402 1.00 12.84 112 ARG C O 1
ATOM 8779 N N . GLY C 1 113 ? 70.106 -34.033 46.456 1.00 10.45 113 GLY C N 1
ATOM 8780 C CA . GLY C 1 113 ? 70.516 -32.700 46.340 1.00 12.21 113 GLY C CA 1
ATOM 8781 C C . GLY C 1 113 ? 70.479 -31.931 47.621 1.00 12.61 113 GLY C C 1
ATOM 8782 O O . GLY C 1 113 ? 69.637 -32.184 48.477 1.00 12.87 113 GLY C O 1
ATOM 8783 N N . PHE C 1 114 ? 71.406 -30.998 47.720 1.00 11.80 114 PHE C N 1
ATOM 8784 C CA . PHE C 1 114 ? 71.634 -30.180 48.912 1.00 11.29 114 PHE C CA 1
ATOM 8785 C C . PHE C 1 114 ? 72.105 -28.816 48.340 1.00 11.43 114 PHE C C 1
ATOM 8786 O O . PHE C 1 114 ? 73.307 -28.583 48.245 1.00 10.91 114 PHE C O 1
ATOM 8794 N N . ALA C 1 115 ? 71.139 -27.960 47.983 1.00 11.25 115 ALA C N 1
ATOM 8795 C CA . ALA C 1 115 ? 71.375 -26.717 47.292 1.00 12.33 115 ALA C CA 1
ATOM 8796 C C . ALA C 1 115 ? 71.151 -25.567 48.268 1.00 12.65 115 ALA C C 1
ATOM 8797 O O . ALA C 1 115 ? 70.081 -25.433 48.795 1.00 12.60 115 ALA C O 1
ATOM 8799 N N . VAL C 1 116 ? 72.191 -24.799 48.496 1.00 12.45 116 VAL C N 1
ATOM 8800 C CA . VAL C 1 116 ? 72.149 -23.669 49.410 1.00 11.38 116 VAL C CA 1
ATOM 8801 C C . VAL C 1 116 ? 72.392 -22.339 48.711 1.00 11.69 116 VAL C C 1
ATOM 8802 O O . VAL C 1 116 ? 73.435 -22.151 48.042 1.00 12.72 116 VAL C O 1
ATOM 8806 N N . LYS C 1 117 ? 71.447 -21.412 48.880 1.00 11.08 117 LYS C N 1
ATOM 8807 C CA . LYS C 1 117 ? 71.559 -20.050 48.391 1.00 11.32 117 LYS C CA 1
ATOM 8808 C C . LYS C 1 117 ? 71.844 -19.144 49.575 1.00 12.23 117 LYS C C 1
ATOM 8809 O O . LYS C 1 117 ? 70.985 -19.049 50.487 1.00 12.26 117 LYS C O 1
ATOM 8815 N N . PHE C 1 118 ? 73.010 -18.495 49.550 1.00 12.48 118 PHE C N 1
ATOM 8816 C CA . PHE C 1 118 ? 73.392 -17.525 50.617 1.00 12.79 118 PHE C CA 1
ATOM 8817 C C . PHE C 1 118 ? 73.133 -16.106 50.064 1.00 13.21 118 PHE C C 1
ATOM 8818 O O . PHE C 1 118 ? 73.685 -15.716 48.996 1.00 13.40 118 PHE C O 1
ATOM 8826 N N . TYR C 1 119 ? 72.287 -15.326 50.726 1.00 12.64 119 TYR C N 1
ATOM 8827 C CA . TYR C 1 119 ? 71.938 -13.972 50.329 1.00 12.84 119 TYR C CA 1
ATOM 8828 C C . TYR C 1 119 ? 72.967 -12.931 50.833 1.00 13.78 119 TYR C C 1
ATOM 8829 O O . TYR C 1 119 ? 72.748 -12.221 51.811 1.00 15.80 119 TYR C O 1
ATOM 8838 N N . THR C 1 120 ? 74.116 -12.895 50.178 1.00 14.04 120 THR C N 1
ATOM 8839 C CA . THR C 1 120 ? 75.249 -12.159 50.763 1.00 15.03 120 THR C CA 1
ATOM 8840 C C . THR C 1 120 ? 75.188 -10.714 50.412 1.00 14.93 120 THR C C 1
ATOM 8841 O O . THR C 1 120 ? 74.477 -10.291 49.471 1.00 15.19 120 THR C O 1
ATOM 8845 N N . GLU C 1 121 ? 76.020 -9.926 51.100 1.00 17.87 121 GLU C N 1
ATOM 8846 C CA . GLU C 1 121 ? 76.066 -8.456 50.828 1.00 19.05 121 GLU C CA 1
ATOM 8847 C C . GLU C 1 121 ? 76.723 -8.138 49.513 1.00 17.55 121 GLU C C 1
ATOM 8848 O O . GLU C 1 121 ? 76.561 -7.023 49.042 1.00 18.39 121 GLU C O 1
ATOM 8854 N N . GLU C 1 122 ? 77.445 -9.093 48.930 1.00 16.87 122 GLU C N 1
ATOM 8855 C CA . GLU C 1 122 ? 78.051 -8.930 47.613 1.00 16.22 122 GLU C CA 1
ATOM 8856 C C . GLU C 1 122 ? 77.449 -9.778 46.506 1.00 16.31 122 GLU C C 1
ATOM 8857 O O . GLU C 1 122 ? 78.061 -9.981 45.452 1.00 17.58 122 GLU C O 1
ATOM 8863 N N . GLY C 1 123 ? 76.216 -10.204 46.725 1.00 15.46 123 GLY C N 1
ATOM 8864 C CA . GLY C 1 123 ? 75.466 -10.949 45.718 1.00 13.98 123 GLY C CA 1
ATOM 8865 C C . GLY C 1 123 ? 75.096 -12.342 46.271 1.00 14.62 123 GLY C C 1
ATOM 8866 O O . GLY C 1 123 ? 75.520 -12.767 47.366 1.00 14.61 123 GLY C O 1
ATOM 8867 N N . ASN C 1 124 ? 74.204 -13.008 45.539 1.00 14.34 124 ASN C N 1
ATOM 8868 C CA . ASN C 1 124 ? 73.772 -14.356 45.918 1.00 14.09 124 ASN C CA 1
ATOM 8869 C C . ASN C 1 124 ? 74.886 -15.358 45.549 1.00 14.38 124 ASN C C 1
ATOM 8870 O O . ASN C 1 124 ? 75.439 -15.299 44.445 1.00 14.95 124 ASN C O 1
ATOM 8875 N N . TYR C 1 125 ? 75.232 -16.198 46.491 1.00 14.15 125 TYR C N 1
ATOM 8876 C CA . TYR C 1 125 ? 76.173 -17.286 46.331 1.00 13.48 125 TYR C CA 1
ATOM 8877 C C . TYR C 1 125 ? 75.459 -18.605 46.474 1.00 12.70 125 TYR C C 1
ATOM 8878 O O . TYR C 1 125 ? 74.857 -18.878 47.507 1.00 12.87 125 TYR C O 1
ATOM 8887 N N . ASP C 1 126 ? 75.452 -19.394 45.415 1.00 13.08 126 ASP C N 1
ATOM 8888 C CA . ASP C 1 126 ? 74.797 -20.693 45.391 1.00 12.70 126 ASP C CA 1
ATOM 8889 C C . ASP C 1 126 ? 75.863 -21.808 45.502 1.00 13.61 126 ASP C C 1
ATOM 8890 O O . ASP C 1 126 ? 76.782 -21.847 44.678 1.00 13.19 126 ASP C O 1
ATOM 8895 N N . LEU C 1 127 ? 75.731 -22.702 46.484 1.00 12.46 127 LEU C N 1
ATOM 8896 C CA . LEU C 1 127 ? 76.572 -23.869 46.618 1.00 12.84 127 LEU C CA 1
ATOM 8897 C C . LEU C 1 127 ? 75.630 -25.075 46.409 1.00 11.58 127 LEU C C 1
ATOM 8898 O O . LEU C 1 127 ? 74.840 -25.420 47.241 1.00 12.93 127 LEU C O 1
ATOM 8903 N N . VAL C 1 128 ? 75.700 -25.585 45.233 1.00 10.51 128 VAL C N 1
ATOM 8904 C CA . VAL C 1 128 ? 74.707 -26.499 44.672 1.00 10.99 128 VAL C CA 1
ATOM 8905 C C . VAL C 1 128 ? 75.308 -27.902 44.803 1.00 11.37 128 VAL C C 1
ATOM 8906 O O . VAL C 1 128 ? 75.991 -28.395 43.930 1.00 11.47 128 VAL C O 1
ATOM 8910 N N . GLY C 1 129 ? 75.162 -28.441 45.996 1.00 12.48 129 GLY C N 1
ATOM 8911 C CA . GLY C 1 129 ? 75.748 -29.722 46.372 1.00 12.70 129 GLY C CA 1
ATOM 8912 C C . GLY C 1 129 ? 74.847 -30.936 46.289 1.00 12.89 129 GLY C C 1
ATOM 8913 O O . GLY C 1 129 ? 73.658 -30.843 45.957 1.00 12.69 129 GLY C O 1
ATOM 8914 N N . ASN C 1 130 ? 75.426 -32.084 46.615 1.00 11.72 130 ASN C N 1
ATOM 8915 C CA . ASN C 1 130 ? 74.728 -33.315 46.823 1.00 13.18 130 ASN C CA 1
ATOM 8916 C C . ASN C 1 130 ? 75.200 -33.909 48.144 1.00 13.82 130 ASN C C 1
ATOM 8917 O O . ASN C 1 130 ? 76.188 -33.437 48.691 1.00 13.50 130 ASN C O 1
ATOM 8922 N N . ASN C 1 131 ? 74.490 -34.912 48.675 1.00 12.60 131 ASN C N 1
ATOM 8923 C CA . ASN C 1 131 ? 74.986 -35.601 49.867 1.00 12.79 131 ASN C CA 1
ATOM 8924 C C . ASN C 1 131 ? 76.328 -36.305 49.611 1.00 13.56 131 ASN C C 1
ATOM 8925 O O . ASN C 1 131 ? 77.275 -36.087 50.360 1.00 12.88 131 ASN C O 1
ATOM 8930 N N . LEU C 1 132 ? 76.452 -37.083 48.504 1.00 13.52 132 LEU C N 1
ATOM 8931 C CA . LEU C 1 132 ? 77.645 -37.839 48.241 1.00 13.47 132 LEU C CA 1
ATOM 8932 C C . LEU C 1 132 ? 78.679 -36.933 47.702 1.00 13.62 132 LEU C C 1
ATOM 8933 O O . LEU C 1 132 ? 78.350 -35.953 47.038 1.00 12.35 132 LEU C O 1
ATOM 8938 N N . PRO C 1 133 ? 79.983 -37.194 48.026 1.00 13.35 133 PRO C N 1
ATOM 8939 C CA . PRO C 1 133 ? 81.019 -36.160 47.797 1.00 13.02 133 PRO C CA 1
ATOM 8940 C C . PRO C 1 133 ? 81.735 -36.223 46.454 1.00 11.99 133 PRO C C 1
ATOM 8941 O O . PRO C 1 133 ? 82.592 -35.411 46.180 1.00 13.65 133 PRO C O 1
ATOM 8945 N N . ILE C 1 134 ? 81.344 -37.209 45.633 1.00 12.44 134 ILE C N 1
ATOM 8946 C CA A ILE C 1 134 ? 81.900 -37.400 44.282 0.80 13.57 134 ILE C CA 1
ATOM 8947 C CA B ILE C 1 134 ? 81.892 -37.398 44.287 0.20 12.67 134 ILE C CA 1
ATOM 8948 C C . ILE C 1 134 ? 80.772 -37.582 43.284 1.00 13.16 134 ILE C C 1
ATOM 8949 O O . ILE C 1 134 ? 79.604 -37.533 43.625 1.00 14.03 134 ILE C O 1
ATOM 8958 N N . PHE C 1 135 ? 81.134 -37.730 42.034 1.00 13.64 135 PHE C N 1
ATOM 8959 C CA . PHE C 1 135 ? 80.156 -37.932 40.980 1.00 14.04 135 PHE C CA 1
ATOM 8960 C C . PHE C 1 135 ? 80.484 -39.095 40.096 1.00 13.78 135 PHE C C 1
ATOM 8961 O O . PHE C 1 135 ? 81.617 -39.624 40.127 1.00 13.03 135 PHE C O 1
ATOM 8969 N N . PHE C 1 136 ? 79.541 -39.457 39.247 1.00 11.87 136 PHE C N 1
ATOM 8970 C CA . PHE C 1 136 ? 79.666 -40.577 38.303 1.00 11.35 136 PHE C CA 1
ATOM 8971 C C . PHE C 1 136 ? 80.634 -40.363 37.131 1.00 12.09 136 PHE C C 1
ATOM 8972 O O . PHE C 1 136 ? 81.173 -41.293 36.608 1.00 12.85 136 PHE C O 1
ATOM 8980 N N . ILE C 1 137 ? 80.726 -39.124 36.721 1.00 12.05 137 ILE C N 1
ATOM 8981 C CA . ILE C 1 137 ? 81.326 -38.720 35.460 1.00 11.36 137 ILE C CA 1
ATOM 8982 C C . ILE C 1 137 ? 82.193 -37.473 35.802 1.00 11.97 137 ILE C C 1
ATOM 8983 O O . ILE C 1 137 ? 82.057 -36.889 36.869 1.00 13.09 137 ILE C O 1
ATOM 8988 N N . ARG C 1 138 ? 83.094 -37.103 34.895 1.00 13.63 138 ARG C N 1
ATOM 8989 C CA . ARG C 1 138 ? 84.018 -35.997 35.111 1.00 13.78 138 ARG C CA 1
ATOM 8990 C C . ARG C 1 138 ? 84.021 -34.973 33.950 1.00 14.99 138 ARG C C 1
ATOM 8991 O O . ARG C 1 138 ? 84.829 -34.021 33.978 1.00 15.03 138 ARG C O 1
ATOM 8999 N N . ASP C 1 139 ? 83.075 -35.091 33.014 1.00 12.73 139 ASP C N 1
ATOM 9000 C CA . ASP C 1 139 ? 82.943 -34.133 31.935 1.00 13.11 139 ASP C CA 1
ATOM 9001 C C . ASP C 1 139 ? 81.448 -33.921 31.692 1.00 12.06 139 ASP C C 1
ATOM 9002 O O . ASP C 1 139 ? 80.754 -34.860 31.457 1.00 13.18 139 ASP C O 1
ATOM 9007 N N . ALA C 1 140 ? 81.055 -32.654 31.674 1.00 11.29 140 ALA C N 1
ATOM 9008 C CA . ALA C 1 140 ? 79.693 -32.289 31.364 1.00 12.51 140 ALA C CA 1
ATOM 9009 C C . ALA C 1 140 ? 79.097 -32.844 30.082 1.00 11.98 140 ALA C C 1
ATOM 9010 O O . ALA C 1 140 ? 77.868 -33.009 29.986 1.00 11.75 140 ALA C O 1
ATOM 9012 N N . LEU C 1 141 ? 79.932 -33.113 29.102 1.00 12.94 141 LEU C N 1
ATOM 9013 C CA . LEU C 1 141 ? 79.459 -33.582 27.801 1.00 12.52 141 LEU C CA 1
ATOM 9014 C C . LEU C 1 141 ? 78.731 -34.888 27.986 1.00 12.99 141 LEU C C 1
ATOM 9015 O O . LEU C 1 141 ? 77.866 -35.199 27.172 1.00 13.07 141 LEU C O 1
ATOM 9020 N N . LYS C 1 142 ? 79.003 -35.631 29.074 1.00 11.93 142 LYS C N 1
ATOM 9021 C CA . LYS C 1 142 ? 78.394 -36.931 29.292 1.00 10.89 142 LYS C CA 1
ATOM 9022 C C . LYS C 1 142 ? 77.135 -36.870 30.109 1.00 10.44 142 LYS C C 1
ATOM 9023 O O . LYS C 1 142 ? 76.472 -37.855 30.239 1.00 10.69 142 LYS C O 1
ATOM 9029 N N . PHE C 1 143 ? 76.821 -35.690 30.628 1.00 11.07 143 PHE C N 1
ATOM 9030 C CA . PHE C 1 143 ? 75.705 -35.644 31.565 1.00 11.34 143 PHE C CA 1
ATOM 9031 C C . PHE C 1 143 ? 74.374 -36.065 30.947 1.00 12.13 143 PHE C C 1
ATOM 9032 O O . PHE C 1 143 ? 73.635 -36.811 31.557 1.00 11.68 143 PHE C O 1
ATOM 9040 N N . PRO C 1 144 ? 74.057 -35.613 29.723 1.00 11.35 144 PRO C N 1
ATOM 9041 C CA . PRO C 1 144 ? 72.716 -36.044 29.234 1.00 11.03 144 PRO C CA 1
ATOM 9042 C C . PRO C 1 144 ? 72.692 -37.577 29.022 1.00 11.11 144 PRO C C 1
ATOM 9043 O O . PRO C 1 144 ? 71.675 -38.227 29.176 1.00 11.76 144 PRO C O 1
ATOM 9047 N N . ASP C 1 145 ? 73.827 -38.159 28.608 1.00 11.65 145 ASP C N 1
ATOM 9048 C CA . ASP C 1 145 ? 73.927 -39.597 28.438 1.00 11.52 145 ASP C CA 1
ATOM 9049 C C . ASP C 1 145 ? 73.705 -40.321 29.751 1.00 11.48 145 ASP C C 1
ATOM 9050 O O . ASP C 1 145 ? 72.898 -41.314 29.851 1.00 12.31 145 ASP C O 1
ATOM 9055 N N . MET C 1 146 ? 74.395 -39.842 30.817 1.00 10.94 146 MET C N 1
ATOM 9056 C CA . MET C 1 146 ? 74.291 -40.449 32.116 1.00 12.30 146 MET C CA 1
ATOM 9057 C C . MET C 1 146 ? 72.852 -40.425 32.636 1.00 11.59 146 MET C C 1
ATOM 9058 O O . MET C 1 146 ? 72.249 -41.445 33.008 1.00 10.84 146 MET C O 1
ATOM 9063 N N . VAL C 1 147 ? 72.268 -39.231 32.569 1.00 10.55 147 VAL C N 1
ATOM 9064 C CA . VAL C 1 147 ? 70.896 -39.033 32.973 1.00 10.11 147 VAL C CA 1
ATOM 9065 C C . VAL C 1 147 ? 69.910 -39.859 32.183 1.00 10.18 147 VAL C C 1
ATOM 9066 O O . VAL C 1 147 ? 69.012 -40.527 32.765 1.00 10.42 147 VAL C O 1
ATOM 9070 N N . HIS C 1 148 ? 70.061 -39.900 30.851 1.00 10.12 148 HIS C N 1
ATOM 9071 C CA . HIS C 1 148 ? 69.155 -40.690 30.032 1.00 10.48 148 HIS C CA 1
ATOM 9072 C C . HIS C 1 148 ? 69.260 -42.177 30.307 1.00 9.76 148 HIS C C 1
ATOM 9073 O O . HIS C 1 148 ? 68.224 -42.886 30.278 1.00 10.60 148 HIS C O 1
ATOM 9080 N N . SER C 1 149 ? 70.426 -42.618 30.680 1.00 9.27 149 SER C N 1
ATOM 9081 C CA . SER C 1 149 ? 70.572 -44.049 31.076 1.00 9.67 149 SER C CA 1
ATOM 9082 C C . SER C 1 149 ? 69.894 -44.409 32.381 1.00 10.64 149 SER C C 1
ATOM 9083 O O . SER C 1 149 ? 69.348 -45.480 32.537 1.00 11.88 149 SER C O 1
ATOM 9086 N N . LEU C 1 150 ? 69.945 -43.471 33.323 1.00 11.19 150 LEU C N 1
ATOM 9087 C CA . LEU C 1 150 ? 69.335 -43.646 34.667 1.00 10.95 150 LEU C CA 1
ATOM 9088 C C . LEU C 1 150 ? 67.835 -43.409 34.672 1.00 11.01 150 LEU C C 1
ATOM 9089 O O . LEU C 1 150 ? 67.066 -44.044 35.502 1.00 12.99 150 LEU C O 1
ATOM 9094 N N . LYS C 1 151 ? 67.360 -42.458 33.856 1.00 9.92 151 LYS C N 1
ATOM 9095 C CA . LYS C 1 151 ? 65.954 -42.136 33.743 1.00 10.91 151 LYS C CA 1
ATOM 9096 C C . LYS C 1 151 ? 65.124 -43.348 33.310 1.00 11.35 151 LYS C C 1
ATOM 9097 O O . LYS C 1 151 ? 65.611 -44.209 32.608 1.00 13.85 151 LYS C O 1
ATOM 9103 N N . PRO C 1 152 ? 63.834 -43.354 33.679 1.00 11.98 152 PRO C N 1
ATOM 9104 C CA . PRO C 1 152 ? 62.932 -44.275 33.047 1.00 12.33 152 PRO C CA 1
ATOM 9105 C C . PRO C 1 152 ? 63.174 -44.465 31.540 1.00 12.54 152 PRO C C 1
ATOM 9106 O O . PRO C 1 152 ? 63.381 -43.508 30.819 1.00 12.71 152 PRO C O 1
ATOM 9110 N N . ASP C 1 153 ? 63.113 -45.713 31.113 1.00 12.06 153 ASP C N 1
ATOM 9111 C CA . ASP C 1 153 ? 63.279 -46.080 29.700 1.00 12.56 153 ASP C CA 1
ATOM 9112 C C . ASP C 1 153 ? 62.301 -45.249 28.873 1.00 12.11 153 ASP C C 1
ATOM 9113 O O . ASP C 1 153 ? 61.144 -45.052 29.287 1.00 12.43 153 ASP C O 1
ATOM 9118 N N . PRO C 1 154 ? 62.771 -44.699 27.743 1.00 12.92 154 PRO C N 1
ATOM 9119 C CA . PRO C 1 154 ? 61.979 -43.779 26.958 1.00 13.07 154 PRO C CA 1
ATOM 9120 C C . PRO C 1 154 ? 60.798 -44.466 26.244 1.00 13.71 154 PRO C C 1
ATOM 9121 O O . PRO C 1 154 ? 59.882 -43.780 25.768 1.00 13.20 154 PRO C O 1
ATOM 9125 N N . VAL C 1 155 ? 60.769 -45.818 26.254 1.00 13.67 155 VAL C N 1
ATOM 9126 C CA . VAL C 1 155 ? 59.612 -46.555 25.795 1.00 14.57 155 VAL C CA 1
ATOM 9127 C C . VAL C 1 155 ? 58.629 -46.911 26.888 1.00 15.60 155 VAL C C 1
ATOM 9128 O O . VAL C 1 155 ? 57.400 -46.723 26.705 1.00 16.48 155 VAL C O 1
ATOM 9132 N N . THR C 1 156 ? 59.113 -47.526 27.954 1.00 15.33 156 THR C N 1
ATOM 9133 C CA . THR C 1 156 ? 58.296 -48.137 28.991 1.00 16.38 156 THR C CA 1
ATOM 9134 C C . THR C 1 156 ? 57.929 -47.157 30.093 1.00 17.31 156 THR C C 1
ATOM 9135 O O . THR C 1 156 ? 56.997 -47.457 30.884 1.00 16.67 156 THR C O 1
ATOM 9139 N N . ASN C 1 157 ? 58.623 -46.036 30.205 1.00 14.93 157 ASN C N 1
ATOM 9140 C CA . ASN C 1 157 ? 58.505 -45.149 31.410 1.00 14.41 157 ASN C CA 1
ATOM 9141 C C . ASN C 1 157 ? 58.825 -45.809 32.721 1.00 13.83 157 ASN C C 1
ATOM 9142 O O . ASN C 1 157 ? 58.327 -45.391 33.773 1.00 13.18 157 ASN C O 1
ATOM 9147 N N . ILE C 1 158 ? 59.698 -46.812 32.714 1.00 14.17 158 ILE C N 1
ATOM 9148 C CA . ILE C 1 158 ? 60.146 -47.499 33.940 1.00 13.79 158 ILE C CA 1
ATOM 9149 C C . ILE C 1 158 ? 61.675 -47.561 33.972 1.00 13.24 158 ILE C C 1
ATOM 9150 O O . ILE C 1 158 ? 62.290 -47.885 32.956 1.00 11.72 158 ILE C O 1
ATOM 9155 N N . GLN C 1 159 ? 62.287 -47.204 35.105 1.00 12.86 159 GLN C N 1
ATOM 9156 C CA . GLN C 1 159 ? 63.731 -47.265 35.226 1.00 13.28 159 GLN C CA 1
ATOM 9157 C C . GLN C 1 159 ? 64.201 -48.704 35.036 1.00 13.92 159 GLN C C 1
ATOM 9158 O O . GLN C 1 159 ? 63.594 -49.639 35.507 1.00 14.45 159 GLN C O 1
ATOM 9164 N N . ASP C 1 160 ? 65.311 -48.873 34.266 1.00 12.97 160 ASP C N 1
ATOM 9165 C CA . ASP C 1 160 ? 65.820 -50.169 33.920 1.00 14.85 160 ASP C CA 1
ATOM 9166 C C . ASP C 1 160 ? 67.341 -50.247 34.261 1.00 13.86 160 ASP C C 1
ATOM 9167 O O . ASP C 1 160 ? 68.146 -49.631 33.570 1.00 14.03 160 ASP C O 1
ATOM 9172 N N . PRO C 1 161 ? 67.726 -51.041 35.301 1.00 14.27 161 PRO C N 1
ATOM 9173 C CA . PRO C 1 161 ? 69.195 -51.215 35.581 1.00 14.67 161 PRO C CA 1
ATOM 9174 C C . PRO C 1 161 ? 70.021 -51.654 34.432 1.00 14.98 161 PRO C C 1
ATOM 9175 O O . PRO C 1 161 ? 71.194 -51.348 34.386 1.00 13.76 161 PRO C O 1
ATOM 9179 N N . ASP C 1 162 ? 69.446 -52.421 33.503 1.00 14.80 162 ASP C N 1
ATOM 9180 C CA . ASP C 1 162 ? 70.232 -52.854 32.316 1.00 16.14 162 ASP C CA 1
ATOM 9181 C C . ASP C 1 162 ? 70.702 -51.661 31.505 1.00 15.00 162 ASP C C 1
ATOM 9182 O O . ASP C 1 162 ? 71.810 -51.684 30.937 1.00 16.04 162 ASP C O 1
ATOM 9187 N N . ARG C 1 163 ? 69.944 -50.581 31.501 1.00 13.48 163 ARG C N 1
ATOM 9188 C CA . ARG C 1 163 ? 70.312 -49.384 30.773 1.00 12.86 163 ARG C CA 1
ATOM 9189 C C . ARG C 1 163 ? 71.433 -48.603 31.465 1.00 12.11 163 ARG C C 1
ATOM 9190 O O . ARG C 1 163 ? 72.419 -48.250 30.884 1.00 12.94 163 ARG C O 1
ATOM 9198 N N . TYR C 1 164 ? 71.260 -48.291 32.744 1.00 11.30 164 TYR C N 1
ATOM 9199 C CA . TYR C 1 164 ? 72.241 -47.456 33.399 1.00 10.96 164 TYR C CA 1
ATOM 9200 C C . TYR C 1 164 ? 73.514 -48.227 33.738 1.00 10.70 164 TYR C C 1
ATOM 9201 O O . TYR C 1 164 ? 74.610 -47.677 33.706 1.00 11.61 164 TYR C O 1
ATOM 9210 N N . TRP C 1 165 ? 73.402 -49.523 34.004 1.00 11.68 165 TRP C N 1
ATOM 9211 C CA . TRP C 1 165 ? 74.614 -50.328 34.135 1.00 12.28 165 TRP C CA 1
ATOM 9212 C C . TRP C 1 165 ? 75.363 -50.426 32.829 1.00 12.43 165 TRP C C 1
ATOM 9213 O O . TRP C 1 165 ? 76.590 -50.463 32.842 1.00 13.52 165 TRP C O 1
ATOM 9224 N N . ASP C 1 166 ? 74.659 -50.449 31.706 1.00 13.25 166 ASP C N 1
ATOM 9225 C CA . ASP C 1 166 ? 75.350 -50.392 30.395 1.00 12.40 166 ASP C CA 1
ATOM 9226 C C . ASP C 1 166 ? 76.219 -49.166 30.336 1.00 12.50 166 ASP C C 1
ATOM 9227 O O . ASP C 1 166 ? 77.434 -49.249 30.047 1.00 13.33 166 ASP C O 1
ATOM 9232 N N . PHE C 1 167 ? 75.600 -48.011 30.469 1.00 10.76 167 PHE C N 1
ATOM 9233 C CA . PHE C 1 167 ? 76.356 -46.762 30.513 1.00 11.55 167 PHE C CA 1
ATOM 9234 C C . PHE C 1 167 ? 77.468 -46.790 31.558 1.00 11.02 167 PHE C C 1
ATOM 9235 O O . PHE C 1 167 ? 78.633 -46.401 31.258 1.00 10.97 167 PHE C O 1
ATOM 9243 N N . MET C 1 168 ? 77.147 -47.145 32.805 1.00 10.84 168 MET C N 1
ATOM 9244 C CA . MET C 1 168 ? 78.175 -47.022 33.868 1.00 12.17 168 MET C CA 1
ATOM 9245 C C . MET C 1 168 ? 79.334 -47.916 33.672 1.00 11.33 168 MET C C 1
ATOM 9246 O O . MET C 1 168 ? 80.513 -47.501 33.890 1.00 11.41 168 MET C O 1
ATOM 9251 N N . THR C 1 169 ? 79.095 -49.184 33.321 1.00 12.58 169 THR C N 1
ATOM 9252 C CA . THR C 1 169 ? 80.239 -50.105 33.062 1.00 13.44 169 THR C CA 1
ATOM 9253 C C . THR C 1 169 ? 81.186 -49.665 31.998 1.00 14.34 169 THR C C 1
ATOM 9254 O O . THR C 1 169 ? 82.427 -49.916 32.096 1.00 15.12 169 THR C O 1
ATOM 9258 N N . LEU C 1 170 ? 80.678 -48.990 30.970 1.00 13.68 170 LEU C N 1
ATOM 9259 C CA . LEU C 1 170 ? 81.463 -48.433 29.865 1.00 15.16 170 LEU C CA 1
ATOM 9260 C C . LEU C 1 170 ? 82.055 -47.027 30.188 1.00 14.78 170 LEU C C 1
ATOM 9261 O O . LEU C 1 170 ? 82.685 -46.395 29.353 1.00 15.22 170 LEU C O 1
ATOM 9266 N N . THR C 1 171 ? 81.790 -46.563 31.403 1.00 15.48 171 THR C N 1
ATOM 9267 C CA . THR C 1 171 ? 82.200 -45.255 31.934 1.00 14.51 171 THR C CA 1
ATOM 9268 C C . THR C 1 171 ? 82.861 -45.567 33.305 1.00 13.39 171 THR C C 1
ATOM 9269 O O . THR C 1 171 ? 82.329 -45.212 34.368 1.00 15.13 171 THR C O 1
ATOM 9273 N N . PRO C 1 172 ? 84.018 -46.268 33.294 1.00 13.87 172 PRO C N 1
ATOM 9274 C CA . PRO C 1 172 ? 84.632 -46.811 34.491 1.00 13.07 172 PRO C CA 1
ATOM 9275 C C . PRO C 1 172 ? 85.053 -45.772 35.527 1.00 12.14 172 PRO C C 1
ATOM 9276 O O . PRO C 1 172 ? 85.250 -46.099 36.664 1.00 12.83 172 PRO C O 1
ATOM 9280 N N . GLU C 1 173 ? 85.083 -44.500 35.178 1.00 12.49 173 GLU C N 1
ATOM 9281 C CA . GLU C 1 173 ? 85.269 -43.456 36.149 1.00 11.18 173 GLU C CA 1
ATOM 9282 C C . GLU C 1 173 ? 84.094 -43.398 37.179 1.00 11.34 173 GLU C C 1
ATOM 9283 O O . GLU C 1 173 ? 84.257 -42.726 38.220 1.00 11.44 173 GLU C O 1
ATOM 9289 N N . SER C 1 174 ? 83.004 -44.053 36.855 1.00 11.10 174 SER C N 1
ATOM 9290 C CA . SER C 1 174 ? 81.858 -44.131 37.747 1.00 11.16 174 SER C CA 1
ATOM 9291 C C . SER C 1 174 ? 82.058 -45.058 38.956 1.00 10.88 174 SER C C 1
ATOM 9292 O O . SER C 1 174 ? 81.155 -45.090 39.884 1.00 12.66 174 SER C O 1
ATOM 9295 N N . THR C 1 175 ? 83.136 -45.843 38.999 1.00 12.45 175 THR C N 1
ATOM 9296 C CA . THR C 1 175 ? 83.274 -46.950 39.908 1.00 13.10 175 THR C CA 1
ATOM 9297 C C . THR C 1 175 ? 83.268 -46.421 41.379 1.00 13.38 175 THR C C 1
ATOM 9298 O O . THR C 1 175 ? 82.670 -47.016 42.267 1.00 14.37 175 THR C O 1
ATOM 9302 N N . HIS C 1 176 ? 84.016 -45.334 41.650 1.00 12.70 176 HIS C N 1
ATOM 9303 C CA . HIS C 1 176 ? 84.029 -44.756 42.973 1.00 12.28 176 HIS C CA 1
ATOM 9304 C C . HIS C 1 176 ? 82.614 -44.317 43.408 1.00 12.28 176 HIS C C 1
ATOM 9305 O O . HIS C 1 176 ? 82.119 -44.684 44.503 1.00 12.71 176 HIS C O 1
ATOM 9312 N N . MET C 1 177 ? 81.949 -43.589 42.557 1.00 12.60 177 MET C N 1
ATOM 9313 C CA . MET C 1 177 ? 80.545 -43.174 42.909 1.00 12.71 177 MET C CA 1
ATOM 9314 C C . MET C 1 177 ? 79.646 -44.337 43.250 1.00 14.25 177 MET C C 1
ATOM 9315 O O . MET C 1 177 ? 78.835 -44.258 44.215 1.00 12.86 177 MET C O 1
ATOM 9320 N N . LEU C 1 178 ? 79.695 -45.370 42.432 1.00 13.87 178 LEU C N 1
ATOM 9321 C CA . LEU C 1 178 ? 78.782 -46.490 42.647 1.00 13.95 178 LEU C CA 1
ATOM 9322 C C . LEU C 1 178 ? 79.086 -47.186 43.987 1.00 12.39 178 LEU C C 1
ATOM 9323 O O . LEU C 1 178 ? 78.216 -47.804 44.604 1.00 12.24 178 LEU C O 1
ATOM 9328 N N . THR C 1 179 ? 80.348 -47.117 44.400 1.00 12.12 179 THR C N 1
ATOM 9329 C CA . THR C 1 179 ? 80.776 -47.751 45.628 1.00 13.40 179 THR C CA 1
ATOM 9330 C C . THR C 1 179 ? 80.243 -46.995 46.851 1.00 14.89 179 THR C C 1
ATOM 9331 O O . THR C 1 179 ? 79.979 -47.621 47.907 1.00 16.37 179 THR C O 1
ATOM 9335 N N . TRP C 1 180 ? 79.954 -45.709 46.690 1.00 13.92 180 TRP C N 1
ATOM 9336 C CA . TRP C 1 180 ? 79.157 -44.976 47.666 1.00 13.57 180 TRP C CA 1
ATOM 9337 C C . TRP C 1 180 ? 77.620 -45.192 47.499 1.00 14.13 180 TRP C C 1
ATOM 9338 O O . TRP C 1 180 ? 76.904 -45.366 48.513 1.00 16.08 180 TRP C O 1
ATOM 9349 N N . LEU C 1 181 ? 77.113 -45.014 46.288 1.00 13.87 181 LEU C N 1
ATOM 9350 C CA . LEU C 1 181 ? 75.645 -45.029 46.025 1.00 13.99 181 LEU C CA 1
ATOM 9351 C C . LEU C 1 181 ? 74.999 -46.334 46.399 1.00 13.61 181 LEU C C 1
ATOM 9352 O O . LEU C 1 181 ? 73.819 -46.360 46.761 1.00 13.43 181 LEU C O 1
ATOM 9357 N N . PHE C 1 182 ? 75.735 -47.453 46.272 1.00 12.85 182 PHE C N 1
ATOM 9358 C CA . PHE C 1 182 ? 75.206 -48.740 46.636 1.00 13.33 182 PHE C CA 1
ATOM 9359 C C . PHE C 1 182 ? 75.514 -49.189 48.094 1.00 15.18 182 PHE C C 1
ATOM 9360 O O . PHE C 1 182 ? 75.098 -50.271 48.477 1.00 14.55 182 PHE C O 1
ATOM 9368 N N . SER C 1 183 ? 76.193 -48.356 48.875 1.00 14.53 183 SER C N 1
ATOM 9369 C CA . SER C 1 183 ? 76.118 -48.464 50.327 1.00 15.12 183 SER C CA 1
ATOM 9370 C C . SER C 1 183 ? 74.695 -48.074 50.726 1.00 14.11 183 SER C C 1
ATOM 9371 O O . SER C 1 183 ? 73.908 -47.623 49.919 1.00 14.50 183 SER C O 1
ATOM 9374 N N . ASP C 1 184 ? 74.337 -48.217 51.992 1.00 15.66 184 ASP C N 1
ATOM 9375 C CA . ASP C 1 184 ? 73.008 -47.783 52.326 1.00 15.14 184 ASP C CA 1
ATOM 9376 C C . ASP C 1 184 ? 72.869 -46.274 52.293 1.00 15.19 184 ASP C C 1
ATOM 9377 O O . ASP C 1 184 ? 71.731 -45.753 52.387 1.00 14.25 184 ASP C O 1
ATOM 9382 N N . GLU C 1 185 ? 73.974 -45.570 52.186 1.00 14.65 185 GLU C N 1
ATOM 9383 C CA . GLU C 1 185 ? 73.866 -44.095 52.086 1.00 16.19 185 GLU C CA 1
ATOM 9384 C C . GLU C 1 185 ? 73.195 -43.668 50.759 1.00 14.27 185 GLU C C 1
ATOM 9385 O O . GLU C 1 185 ? 72.832 -42.522 50.581 1.00 16.16 185 GLU C O 1
ATOM 9391 N N . GLY C 1 186 ? 73.048 -44.615 49.841 1.00 14.23 186 GLY C N 1
ATOM 9392 C CA . GLY C 1 186 ? 72.194 -44.408 48.665 1.00 13.69 186 GLY C CA 1
ATOM 9393 C C . GLY C 1 186 ? 70.736 -44.088 48.951 1.00 14.19 186 GLY C C 1
ATOM 9394 O O . GLY C 1 186 ? 70.030 -43.567 48.086 1.00 14.62 186 GLY C O 1
ATOM 9395 N N . ILE C 1 187 ? 70.309 -44.379 50.191 1.00 12.97 187 ILE C N 1
ATOM 9396 C CA . ILE C 1 187 ? 68.927 -44.057 50.630 1.00 13.71 187 ILE C CA 1
ATOM 9397 C C . ILE C 1 187 ? 68.990 -43.418 51.984 1.00 13.94 187 ILE C C 1
ATOM 9398 O O . ILE C 1 187 ? 68.804 -44.061 53.042 1.00 13.43 187 ILE C O 1
ATOM 9403 N N . PRO C 1 188 ? 69.274 -42.132 52.019 1.00 14.95 188 PRO C N 1
ATOM 9404 C CA . PRO C 1 188 ? 69.192 -41.411 53.342 1.00 14.65 188 PRO C CA 1
ATOM 9405 C C . PRO C 1 188 ? 67.825 -41.518 53.993 1.00 15.86 188 PRO C C 1
ATOM 9406 O O . PRO C 1 188 ? 66.835 -41.610 53.280 1.00 15.67 188 PRO C O 1
ATOM 9410 N N . ALA C 1 189 ? 67.793 -41.504 55.332 1.00 15.10 189 ALA C N 1
ATOM 9411 C CA . ALA C 1 189 ? 66.533 -41.694 56.069 1.00 15.90 189 ALA C CA 1
ATOM 9412 C C . ALA C 1 189 ? 65.564 -40.537 55.845 1.00 15.11 189 ALA C C 1
ATOM 9413 O O . ALA C 1 189 ? 64.337 -40.711 55.854 1.00 17.55 189 ALA C O 1
ATOM 9415 N N . ASN C 1 190 ? 66.133 -39.363 55.673 1.00 13.90 190 ASN C N 1
ATOM 9416 C CA . ASN C 1 190 ? 65.400 -38.163 55.369 1.00 14.34 190 ASN C CA 1
ATOM 9417 C C . ASN C 1 190 ? 66.411 -37.082 55.013 1.00 14.21 190 ASN C C 1
ATOM 9418 O O . ASN C 1 190 ? 67.633 -37.370 54.923 1.00 16.43 190 ASN C O 1
ATOM 9423 N N . TYR C 1 191 ? 65.952 -35.839 54.828 1.00 13.94 191 TYR C N 1
ATOM 9424 C CA . TYR C 1 191 ? 66.876 -34.767 54.450 1.00 13.80 191 TYR C CA 1
ATOM 9425 C C . TYR C 1 191 ? 67.689 -34.199 55.574 1.00 14.30 191 TYR C C 1
ATOM 9426 O O . TYR C 1 191 ? 68.725 -33.633 55.342 1.00 13.80 191 TYR C O 1
ATOM 9435 N N . ALA C 1 192 ? 67.275 -34.390 56.824 1.00 14.57 192 ALA C N 1
ATOM 9436 C CA . ALA C 1 192 ? 67.950 -33.784 57.977 1.00 15.59 192 ALA C CA 1
ATOM 9437 C C . ALA C 1 192 ? 69.127 -34.662 58.430 1.00 15.98 192 ALA C C 1
ATOM 9438 O O . ALA C 1 192 ? 70.176 -34.171 58.811 1.00 15.31 192 ALA C O 1
ATOM 9440 N N . GLU C 1 193 ? 68.967 -35.985 58.314 1.00 16.66 193 GLU C N 1
ATOM 9441 C CA . GLU C 1 193 ? 69.980 -36.941 58.867 1.00 15.76 193 GLU C CA 1
ATOM 9442 C C . GLU C 1 193 ? 70.891 -37.381 57.701 1.00 15.72 193 GLU C C 1
ATOM 9443 O O . GLU C 1 193 ? 70.977 -38.576 57.341 1.00 14.27 193 GLU C O 1
ATOM 9449 N N . MET C 1 194 ? 71.488 -36.389 57.107 1.00 14.64 194 MET C N 1
ATOM 9450 C CA . MET C 1 194 ? 72.098 -36.548 55.764 1.00 16.09 194 MET C CA 1
ATOM 9451 C C . MET C 1 194 ? 73.325 -35.676 55.681 1.00 14.76 194 MET C C 1
ATOM 9452 O O . MET C 1 194 ? 73.320 -34.549 56.170 1.00 14.11 194 MET C O 1
ATOM 9457 N N . ARG C 1 195 ? 74.349 -36.170 55.008 1.00 16.49 195 ARG C N 1
ATOM 9458 C CA . ARG C 1 195 ? 75.548 -35.446 54.665 1.00 17.34 195 ARG C CA 1
ATOM 9459 C C . ARG C 1 195 ? 75.252 -34.382 53.596 1.00 15.35 195 ARG C C 1
ATOM 9460 O O . ARG C 1 195 ? 74.289 -34.488 52.877 1.00 14.35 195 ARG C O 1
ATOM 9468 N N . GLY C 1 196 ? 76.121 -33.372 53.502 1.00 12.95 196 GLY C N 1
ATOM 9469 C CA . GLY C 1 196 ? 76.194 -32.498 52.312 1.00 13.78 196 GLY C CA 1
ATOM 9470 C C . GLY C 1 196 ? 77.616 -32.295 51.835 1.00 12.64 196 GLY C C 1
ATOM 9471 O O . GLY C 1 196 ? 78.550 -32.346 52.606 1.00 12.87 196 GLY C O 1
ATOM 9472 N N . SER C 1 197 ? 77.775 -32.077 50.515 1.00 12.60 197 SER C N 1
ATOM 9473 C CA . SER C 1 197 ? 79.095 -31.947 49.901 1.00 12.90 197 SER C CA 1
ATOM 9474 C C . SER C 1 197 ? 79.039 -30.969 48.754 1.00 12.44 197 SER C C 1
ATOM 9475 O O . SER C 1 197 ? 78.096 -31.014 47.967 1.00 12.65 197 SER C O 1
ATOM 9478 N N . GLY C 1 198 ? 80.124 -30.194 48.517 1.00 12.23 198 GLY C N 1
ATOM 9479 C CA . GLY C 1 198 ? 80.167 -29.351 47.314 1.00 12.39 198 GLY C CA 1
ATOM 9480 C C . GLY C 1 198 ? 80.530 -30.130 46.094 1.00 13.00 198 GLY C C 1
ATOM 9481 O O . GLY C 1 198 ? 80.254 -29.687 45.001 1.00 12.87 198 GLY C O 1
ATOM 9482 N N . VAL C 1 199 ? 81.132 -31.309 46.317 1.00 13.75 199 VAL C N 1
ATOM 9483 C CA . VAL C 1 199 ? 81.606 -32.246 45.293 1.00 13.25 199 VAL C CA 1
ATOM 9484 C C . VAL C 1 199 ? 82.817 -31.705 44.570 1.00 13.64 199 VAL C C 1
ATOM 9485 O O . VAL C 1 199 ? 83.923 -32.265 44.727 1.00 15.22 199 VAL C O 1
ATOM 9489 N N . HIS C 1 200 ? 82.663 -30.608 43.776 1.00 12.51 200 HIS C N 1
ATOM 9490 C CA . HIS C 1 200 ? 83.830 -30.070 43.116 1.00 12.46 200 HIS C CA 1
ATOM 9491 C C . HIS C 1 200 ? 84.797 -29.374 44.054 1.00 13.05 200 HIS C C 1
ATOM 9492 O O . HIS C 1 200 ? 84.420 -28.833 45.092 1.00 13.61 200 HIS C O 1
ATOM 9499 N N . THR C 1 201 ? 86.036 -29.393 43.622 1.00 11.96 201 THR C N 1
ATOM 9500 C CA . THR C 1 201 ? 86.999 -28.404 43.988 1.00 12.68 201 THR C CA 1
ATOM 9501 C C . THR C 1 201 ? 86.611 -27.077 43.466 1.00 13.17 201 THR C C 1
ATOM 9502 O O . THR C 1 201 ? 86.267 -26.927 42.280 1.00 14.69 201 THR C O 1
ATOM 9506 N N . PHE C 1 202 ? 86.685 -26.064 44.303 1.00 13.12 202 PHE C N 1
ATOM 9507 C CA . PHE C 1 202 ? 86.594 -24.700 43.871 1.00 13.66 202 PHE C CA 1
ATOM 9508 C C . PHE C 1 202 ? 87.912 -23.975 44.135 1.00 16.06 202 PHE C C 1
ATOM 9509 O O . PHE C 1 202 ? 88.817 -24.520 44.749 1.00 15.98 202 PHE C O 1
ATOM 9517 N N . ARG C 1 203 ? 87.969 -22.716 43.723 1.00 15.93 203 ARG C N 1
ATOM 9518 C CA . ARG C 1 203 ? 89.114 -21.825 44.034 1.00 16.44 203 ARG C CA 1
ATOM 9519 C C . ARG C 1 203 ? 88.703 -20.724 45.009 1.00 15.56 203 ARG C C 1
ATOM 9520 O O . ARG C 1 203 ? 87.693 -20.073 44.848 1.00 15.97 203 ARG C O 1
ATOM 9528 N N . TRP C 1 204 ? 89.468 -20.594 46.066 1.00 15.49 204 TRP C N 1
ATOM 9529 C CA . TRP C 1 204 ? 89.300 -19.514 47.059 1.00 15.36 204 TRP C CA 1
ATOM 9530 C C . TRP C 1 204 ? 90.434 -18.565 46.856 1.00 16.49 204 TRP C C 1
ATOM 9531 O O . TRP C 1 204 ? 91.608 -18.967 46.715 1.00 16.16 204 TRP C O 1
ATOM 9542 N N . VAL C 1 205 ? 90.093 -17.296 46.711 1.00 16.99 205 VAL C N 1
ATOM 9543 C CA . VAL C 1 205 ? 91.063 -16.252 46.364 1.00 17.25 205 VAL C CA 1
ATOM 9544 C C . VAL C 1 205 ? 90.980 -15.234 47.502 1.00 17.85 205 VAL C C 1
ATOM 9545 O O . VAL C 1 205 ? 89.894 -14.699 47.760 1.00 16.95 205 VAL C O 1
ATOM 9549 N N . ASN C 1 206 ? 92.129 -14.958 48.141 1.00 17.19 206 ASN C N 1
ATOM 9550 C CA . ASN C 1 206 ? 92.172 -14.026 49.229 1.00 16.74 206 ASN C CA 1
ATOM 9551 C C . ASN C 1 206 ? 92.483 -12.580 48.842 1.00 18.63 206 ASN C C 1
ATOM 9552 O O . ASN C 1 206 ? 92.578 -12.227 47.653 1.00 18.85 206 ASN C O 1
ATOM 9557 N N . LYS C 1 207 ? 92.625 -11.713 49.859 1.00 20.10 207 LYS C N 1
ATOM 9558 C CA . LYS C 1 207 ? 92.760 -10.274 49.586 1.00 21.03 207 LYS C CA 1
ATOM 9559 C C . LYS C 1 207 ? 94.079 -9.950 48.876 1.00 22.32 207 LYS C C 1
ATOM 9560 O O . LYS C 1 207 ? 94.227 -8.875 48.344 1.00 25.26 207 LYS C O 1
ATOM 9566 N N . TYR C 1 208 ? 95.035 -10.858 48.928 1.00 21.78 208 TYR C N 1
ATOM 9567 C CA . TYR C 1 208 ? 96.316 -10.700 48.219 1.00 21.25 208 TYR C CA 1
ATOM 9568 C C . TYR C 1 208 ? 96.304 -11.260 46.796 1.00 21.77 208 TYR C C 1
ATOM 9569 O O . TYR C 1 208 ? 97.309 -11.188 46.107 1.00 22.66 208 TYR C O 1
ATOM 9578 N N . GLY C 1 209 ? 95.197 -11.895 46.382 1.00 21.27 209 GLY C N 1
ATOM 9579 C CA . GLY C 1 209 ? 95.133 -12.503 45.080 1.00 21.37 209 GLY C CA 1
ATOM 9580 C C . GLY C 1 209 ? 95.628 -13.928 45.057 1.00 20.95 209 GLY C C 1
ATOM 9581 O O . GLY C 1 209 ? 95.788 -14.490 43.985 1.00 27.47 209 GLY C O 1
ATOM 9582 N N . GLU C 1 210 ? 95.969 -14.487 46.212 1.00 20.96 210 GLU C N 1
ATOM 9583 C CA . GLU C 1 210 ? 96.498 -15.843 46.322 1.00 20.65 210 GLU C CA 1
ATOM 9584 C C . GLU C 1 210 ? 95.330 -16.796 46.301 1.00 20.23 210 GLU C C 1
ATOM 9585 O O . GLU C 1 210 ? 94.301 -16.546 46.941 1.00 18.07 210 GLU C O 1
ATOM 9591 N N . THR C 1 211 ? 95.546 -17.943 45.658 1.00 20.66 211 THR C N 1
ATOM 9592 C CA . THR C 1 211 ? 94.497 -18.930 45.448 1.00 20.11 211 THR C CA 1
ATOM 9593 C C . THR C 1 211 ? 94.826 -20.238 46.192 1.00 20.74 211 THR C C 1
ATOM 9594 O O . THR C 1 211 ? 95.974 -20.724 46.169 1.00 21.65 211 THR C O 1
ATOM 9598 N N . LYS C 1 212 ? 93.811 -20.857 46.777 1.00 20.34 212 LYS C N 1
ATOM 9599 C CA . LYS C 1 212 ? 93.843 -22.260 47.201 1.00 21.07 212 LYS C CA 1
ATOM 9600 C C . LYS C 1 212 ? 92.667 -22.988 46.601 1.00 18.53 212 LYS C C 1
ATOM 9601 O O . LYS C 1 212 ? 91.634 -22.379 46.345 1.00 19.58 212 LYS C O 1
ATOM 9607 N N . TYR C 1 213 ? 92.836 -24.269 46.441 1.00 15.60 213 TYR C N 1
ATOM 9608 C CA . TYR C 1 213 ? 91.767 -25.164 46.195 1.00 14.29 213 TYR C CA 1
ATOM 9609 C C . TYR C 1 213 ? 90.985 -25.470 47.454 1.00 14.54 213 TYR C C 1
ATOM 9610 O O . TYR C 1 213 ? 91.580 -25.638 48.532 1.00 13.53 213 TYR C O 1
ATOM 9619 N N . VAL C 1 214 ? 89.661 -25.591 47.320 1.00 14.65 214 VAL C N 1
ATOM 9620 C CA . VAL C 1 214 ? 88.812 -25.870 48.462 1.00 14.40 214 VAL C CA 1
ATOM 9621 C C . VAL C 1 214 ? 87.795 -26.926 48.103 1.00 14.86 214 VAL C C 1
ATOM 9622 O O . VAL C 1 214 ? 87.303 -26.954 46.973 1.00 15.04 214 VAL C O 1
ATOM 9626 N N . LYS C 1 215 ? 87.461 -27.713 49.127 1.00 14.44 215 LYS C N 1
ATOM 9627 C CA . LYS C 1 215 ? 86.273 -28.576 49.148 1.00 15.22 215 LYS C CA 1
ATOM 9628 C C . LYS C 1 215 ? 85.393 -28.248 50.333 1.00 14.97 215 LYS C C 1
ATOM 9629 O O . LYS C 1 215 ? 85.872 -28.004 51.449 1.00 14.02 215 LYS C O 1
ATOM 9635 N N . TYR C 1 216 ? 84.079 -28.299 50.110 1.00 13.07 216 TYR C N 1
ATOM 9636 C CA . TYR C 1 216 ? 83.068 -28.072 51.155 1.00 12.52 216 TYR C CA 1
ATOM 9637 C C . TYR C 1 216 ? 82.351 -29.344 51.637 1.00 12.93 216 TYR C C 1
ATOM 9638 O O . TYR C 1 216 ? 82.071 -30.257 50.892 1.00 12.45 216 TYR C O 1
ATOM 9647 N N . HIS C 1 217 ? 82.096 -29.381 52.952 1.00 12.28 217 HIS C N 1
ATOM 9648 C CA . HIS C 1 217 ? 81.442 -30.541 53.579 1.00 13.71 217 HIS C CA 1
ATOM 9649 C C . HIS C 1 217 ? 80.408 -30.035 54.559 1.00 13.53 217 HIS C C 1
ATOM 9650 O O . HIS C 1 217 ? 80.735 -29.153 55.397 1.00 15.80 217 HIS C O 1
ATOM 9657 N N . TRP C 1 218 ? 79.199 -30.546 54.503 1.00 13.06 218 TRP C N 1
ATOM 9658 C CA . TRP C 1 218 ? 78.179 -30.248 55.537 1.00 13.71 218 TRP C CA 1
ATOM 9659 C C . TRP C 1 218 ? 77.967 -31.465 56.429 1.00 13.65 218 TRP C C 1
ATOM 9660 O O . TRP C 1 218 ? 77.692 -32.560 55.938 1.00 13.42 218 TRP C O 1
ATOM 9671 N N . ARG C 1 219 ? 78.056 -31.269 57.746 1.00 15.31 219 ARG C N 1
ATOM 9672 C CA . ARG C 1 219 ? 77.889 -32.334 58.730 1.00 17.05 219 ARG C CA 1
ATOM 9673 C C . ARG C 1 219 ? 76.614 -32.091 59.547 1.00 14.20 219 ARG C C 1
ATOM 9674 O O . ARG C 1 219 ? 76.507 -31.059 60.221 1.00 14.36 219 ARG C O 1
ATOM 9682 N N . PRO C 1 220 ? 75.677 -33.023 59.455 1.00 14.65 220 PRO C N 1
ATOM 9683 C CA . PRO C 1 220 ? 74.398 -32.865 60.123 1.00 15.41 220 PRO C CA 1
ATOM 9684 C C . PRO C 1 220 ? 74.480 -32.917 61.634 1.00 17.90 220 PRO C C 1
ATOM 9685 O O . PRO C 1 220 ? 75.082 -33.842 62.182 1.00 18.44 220 PRO C O 1
ATOM 9689 N N . SER C 1 221 ? 73.860 -31.951 62.285 1.00 19.29 221 SER C N 1
ATOM 9690 C CA . SER C 1 221 ? 73.758 -31.945 63.746 1.00 22.05 221 SER C CA 1
ATOM 9691 C C . SER C 1 221 ? 72.940 -33.191 64.162 1.00 24.04 221 SER C C 1
ATOM 9692 O O . SER C 1 221 ? 73.145 -33.703 65.243 1.00 26.35 221 SER C O 1
ATOM 9695 N N . GLU C 1 222 ? 72.034 -33.645 63.291 1.00 26.07 222 GLU C N 1
ATOM 9696 C CA . GLU C 1 222 ? 71.176 -34.794 63.556 1.00 28.28 222 GLU C CA 1
ATOM 9697 C C . GLU C 1 222 ? 71.862 -36.128 63.302 1.00 24.91 222 GLU C C 1
ATOM 9698 O O . GLU C 1 222 ? 71.203 -37.181 63.494 1.00 27.45 222 GLU C O 1
ATOM 9704 N N . GLY C 1 223 ? 73.145 -36.126 62.883 1.00 22.54 223 GLY C N 1
ATOM 9705 C CA . GLY C 1 223 ? 73.846 -37.349 62.497 1.00 21.32 223 GLY C CA 1
ATOM 9706 C C . GLY C 1 223 ? 73.381 -37.892 61.149 1.00 19.96 223 GLY C C 1
ATOM 9707 O O . GLY C 1 223 ? 72.373 -37.499 60.652 1.00 22.72 223 GLY C O 1
ATOM 9708 N N . ILE C 1 224 ? 74.184 -38.742 60.539 1.00 21.10 224 ILE C N 1
ATOM 9709 C CA . ILE C 1 224 ? 73.863 -39.369 59.273 1.00 21.80 224 ILE C CA 1
ATOM 9710 C C . ILE C 1 224 ? 73.095 -40.655 59.570 1.00 23.55 224 ILE C C 1
ATOM 9711 O O . ILE C 1 224 ? 73.619 -41.513 60.305 1.00 23.06 224 ILE C O 1
ATOM 9716 N N . ARG C 1 225 ? 71.914 -40.837 58.990 1.00 21.53 225 ARG C N 1
ATOM 9717 C CA . ARG C 1 225 ? 71.247 -42.118 59.051 1.00 21.13 225 ARG C CA 1
ATOM 9718 C C . ARG C 1 225 ? 70.714 -42.554 57.706 1.00 17.68 225 ARG C C 1
ATOM 9719 O O . ARG C 1 225 ? 70.167 -41.715 56.963 1.00 16.47 225 ARG C O 1
ATOM 9727 N N . ASN C 1 226 ? 70.785 -43.850 57.445 1.00 16.79 226 ASN C N 1
ATOM 9728 C CA . ASN C 1 226 ? 70.419 -44.437 56.148 1.00 15.36 226 ASN C CA 1
ATOM 9729 C C . ASN C 1 226 ? 69.408 -45.510 56.265 1.00 18.35 226 ASN C C 1
ATOM 9730 O O . ASN C 1 226 ? 69.104 -45.962 57.390 1.00 19.79 226 ASN C O 1
ATOM 9735 N N . LEU C 1 227 ? 68.796 -45.885 55.146 1.00 15.76 227 LEU C N 1
ATOM 9736 C CA . LEU C 1 227 ? 67.810 -46.949 55.087 1.00 16.38 227 LEU C CA 1
ATOM 9737 C C . LEU C 1 227 ? 68.339 -48.112 54.320 1.00 15.95 227 LEU C C 1
ATOM 9738 O O . LEU C 1 227 ? 68.901 -47.959 53.193 1.00 17.12 227 LEU C O 1
ATOM 9743 N N . SER C 1 228 ? 68.170 -49.292 54.881 1.00 16.61 228 SER C N 1
ATOM 9744 C CA . SER C 1 228 ? 68.280 -50.494 54.117 1.00 17.36 228 SER C CA 1
ATOM 9745 C C . SER C 1 228 ? 67.187 -50.549 53.053 1.00 16.68 228 SER C C 1
ATOM 9746 O O . SER C 1 228 ? 66.224 -49.863 53.108 1.00 17.35 228 SER C O 1
ATOM 9749 N N . MET C 1 229 ? 67.343 -51.453 52.092 1.00 19.03 229 MET C N 1
ATOM 9750 C CA . MET C 1 229 ? 66.301 -51.665 51.085 1.00 18.33 229 MET C CA 1
ATOM 9751 C C . MET C 1 229 ? 64.998 -52.047 51.754 1.00 19.80 229 MET C C 1
ATOM 9752 O O . MET C 1 229 ? 63.944 -51.550 51.348 1.00 19.03 229 MET C O 1
ATOM 9757 N N . GLU C 1 230 ? 65.074 -52.909 52.777 1.00 18.13 230 GLU C N 1
ATOM 9758 C CA . GLU C 1 230 ? 63.841 -53.307 53.470 1.00 19.25 230 GLU C CA 1
ATOM 9759 C C . GLU C 1 230 ? 63.234 -52.167 54.280 1.00 16.96 230 GLU C C 1
ATOM 9760 O O . GLU C 1 230 ? 61.998 -52.030 54.315 1.00 17.09 230 GLU C O 1
ATOM 9766 N N . GLU C 1 231 ? 64.030 -51.320 54.885 1.00 15.34 231 GLU C N 1
ATOM 9767 C CA . GLU C 1 231 ? 63.477 -50.183 55.642 1.00 16.15 231 GLU C CA 1
ATOM 9768 C C . GLU C 1 231 ? 62.827 -49.188 54.643 1.00 16.91 231 GLU C C 1
ATOM 9769 O O . GLU C 1 231 ? 61.770 -48.652 54.921 1.00 18.00 231 GLU C O 1
ATOM 9775 N N . ALA C 1 232 ? 63.488 -48.983 53.498 1.00 17.42 232 ALA C N 1
ATOM 9776 C CA . ALA C 1 232 ? 62.956 -48.064 52.505 1.00 17.05 232 ALA C CA 1
ATOM 9777 C C . ALA C 1 232 ? 61.586 -48.556 51.997 1.00 15.36 232 ALA C C 1
ATOM 9778 O O . ALA C 1 232 ? 60.670 -47.763 51.792 1.00 16.85 232 ALA C O 1
ATOM 9780 N N . ALA C 1 233 ? 61.460 -49.844 51.723 1.00 15.39 233 ALA C N 1
ATOM 9781 C CA . ALA C 1 233 ? 60.162 -50.434 51.261 1.00 15.99 233 ALA C CA 1
ATOM 9782 C C . ALA C 1 233 ? 59.075 -50.272 52.278 1.00 16.83 233 ALA C C 1
ATOM 9783 O O . ALA C 1 233 ? 57.951 -49.918 51.936 1.00 17.79 233 ALA C O 1
ATOM 9785 N N . GLU C 1 234 ? 59.434 -50.436 53.531 1.00 17.72 234 GLU C N 1
ATOM 9786 C CA . GLU C 1 234 ? 58.448 -50.239 54.629 1.00 18.95 234 GLU C CA 1
ATOM 9787 C C . GLU C 1 234 ? 57.951 -48.808 54.679 1.00 18.41 234 GLU C C 1
ATOM 9788 O O . GLU C 1 234 ? 56.741 -48.579 54.843 1.00 19.48 234 GLU C O 1
ATOM 9794 N N . ILE C 1 235 ? 58.825 -47.822 54.558 1.00 16.95 235 ILE C N 1
ATOM 9795 C CA . ILE C 1 235 ? 58.390 -46.427 54.508 1.00 17.73 235 ILE C CA 1
ATOM 9796 C C . ILE C 1 235 ? 57.565 -46.179 53.226 1.00 17.41 235 ILE C C 1
ATOM 9797 O O . ILE C 1 235 ? 56.491 -45.589 53.310 1.00 17.77 235 ILE C O 1
ATOM 9802 N N . GLN C 1 236 ? 58.009 -46.699 52.080 1.00 15.25 236 GLN C N 1
ATOM 9803 C CA . GLN C 1 236 ? 57.344 -46.447 50.804 1.00 14.65 236 GLN C CA 1
ATOM 9804 C C . GLN C 1 236 ? 55.890 -46.922 50.807 1.00 16.89 236 GLN C C 1
ATOM 9805 O O . GLN C 1 236 ? 55.012 -46.271 50.194 1.00 17.11 236 GLN C O 1
ATOM 9811 N N . ALA C 1 237 ? 55.634 -47.995 51.523 1.00 16.70 237 ALA C N 1
ATOM 9812 C CA . ALA C 1 237 ? 54.284 -48.522 51.658 1.00 19.40 237 ALA C CA 1
ATOM 9813 C C . ALA C 1 237 ? 53.305 -47.482 52.177 1.00 21.59 237 ALA C C 1
ATOM 9814 O O . ALA C 1 237 ? 52.128 -47.560 51.821 1.00 23.30 237 ALA C O 1
ATOM 9816 N N . ASN C 1 238 ? 53.733 -46.640 53.113 1.00 22.35 238 ASN C N 1
ATOM 9817 C CA . ASN C 1 238 ? 52.782 -45.802 53.850 1.00 26.67 238 ASN C CA 1
ATOM 9818 C C . ASN C 1 238 ? 52.951 -44.351 53.467 1.00 25.28 238 ASN C C 1
ATOM 9819 O O . ASN C 1 238 ? 52.112 -43.537 53.817 1.00 24.47 238 ASN C O 1
ATOM 9824 N N . ASP C 1 239 ? 54.080 -43.983 52.829 1.00 20.85 239 ASP C N 1
ATOM 9825 C CA . ASP C 1 239 ? 54.309 -42.565 52.558 1.00 22.59 239 ASP C CA 1
ATOM 9826 C C . ASP C 1 239 ? 55.326 -42.384 51.415 1.00 21.72 239 ASP C C 1
ATOM 9827 O O . ASP C 1 239 ? 56.466 -42.837 51.512 1.00 23.68 239 ASP C O 1
ATOM 9832 N N . PHE C 1 240 ? 54.910 -41.681 50.376 1.00 23.04 240 PHE C N 1
ATOM 9833 C CA . PHE C 1 240 ? 55.811 -41.489 49.216 1.00 22.58 240 PHE C CA 1
ATOM 9834 C C . PHE C 1 240 ? 56.475 -40.087 49.311 1.00 22.34 240 PHE C C 1
ATOM 9835 O O . PHE C 1 240 ? 57.104 -39.621 48.362 1.00 22.97 240 PHE C O 1
ATOM 9843 N N . GLN C 1 241 ? 56.252 -39.365 50.421 1.00 19.72 241 GLN C N 1
ATOM 9844 C CA . GLN C 1 241 ? 56.801 -38.050 50.572 1.00 19.55 241 GLN C CA 1
ATOM 9845 C C . GLN C 1 241 ? 57.337 -37.818 51.975 1.00 17.33 241 GLN C C 1
ATOM 9846 O O . GLN C 1 241 ? 57.233 -36.756 52.500 1.00 15.49 241 GLN C O 1
ATOM 9852 N N . HIS C 1 242 ? 57.959 -38.849 52.520 1.00 15.55 242 HIS C N 1
ATOM 9853 C CA . HIS C 1 242 ? 58.257 -38.863 53.941 1.00 16.27 242 HIS C CA 1
ATOM 9854 C C . HIS C 1 242 ? 59.344 -37.862 54.323 1.00 15.71 242 HIS C C 1
ATOM 9855 O O . HIS C 1 242 ? 59.363 -37.343 55.424 1.00 14.68 242 HIS C O 1
ATOM 9862 N N . ALA C 1 243 ? 60.249 -37.570 53.381 1.00 14.84 243 ALA C N 1
ATOM 9863 C CA . ALA C 1 243 ? 61.285 -36.635 53.635 1.00 14.64 243 ALA C CA 1
ATOM 9864 C C . ALA C 1 243 ? 60.794 -35.219 53.546 1.00 14.17 243 ALA C C 1
ATOM 9865 O O . ALA C 1 243 ? 61.201 -34.401 54.404 1.00 14.54 243 ALA C O 1
ATOM 9867 N N . THR C 1 244 ? 59.927 -34.883 52.586 1.00 12.45 244 THR C N 1
ATOM 9868 C CA . THR C 1 244 ? 59.340 -33.591 52.536 1.00 13.73 244 THR C CA 1
ATOM 9869 C C . THR C 1 244 ? 58.535 -33.365 53.849 1.00 13.67 244 THR C C 1
ATOM 9870 O O . THR C 1 244 ? 58.589 -32.286 54.470 1.00 14.92 244 THR C O 1
ATOM 9874 N N . ARG C 1 245 ? 57.831 -34.385 54.242 1.00 15.91 245 ARG C N 1
ATOM 9875 C CA . ARG C 1 245 ? 56.967 -34.297 55.446 1.00 15.80 245 ARG C CA 1
ATOM 9876 C C . ARG C 1 245 ? 57.834 -34.011 56.697 1.00 16.54 245 ARG C C 1
ATOM 9877 O O . ARG C 1 245 ? 57.570 -33.134 57.491 1.00 16.20 245 ARG C O 1
ATOM 9885 N N . ASP C 1 246 ? 58.876 -34.800 56.842 1.00 17.65 246 ASP C N 1
ATOM 9886 C CA . ASP C 1 246 ? 59.773 -34.746 57.987 1.00 16.22 246 ASP C CA 1
ATOM 9887 C C . ASP C 1 246 ? 60.395 -33.384 58.127 1.00 16.53 246 ASP C C 1
ATOM 9888 O O . ASP C 1 246 ? 60.539 -32.857 59.216 1.00 15.36 246 ASP C O 1
ATOM 9893 N N . LEU C 1 247 ? 60.907 -32.844 56.990 1.00 15.88 247 LEU C N 1
ATOM 9894 C CA . LEU C 1 247 ? 61.560 -31.514 57.051 1.00 16.52 247 LEU C CA 1
ATOM 9895 C C . LEU C 1 247 ? 60.599 -30.434 57.507 1.00 17.30 247 LEU C C 1
ATOM 9896 O O . LEU C 1 247 ? 60.883 -29.654 58.436 1.00 16.10 247 LEU C O 1
ATOM 9901 N N . TYR C 1 248 ? 59.393 -30.423 56.915 1.00 18.33 248 TYR C N 1
ATOM 9902 C CA . TYR C 1 248 ? 58.384 -29.454 57.289 1.00 17.17 248 TYR C CA 1
ATOM 9903 C C . TYR C 1 248 ? 58.042 -29.549 58.771 1.00 17.12 248 TYR C C 1
ATOM 9904 O O . TYR C 1 248 ? 57.926 -28.573 59.493 1.00 18.32 248 TYR C O 1
ATOM 9913 N N . ASP C 1 249 ? 57.804 -30.766 59.161 1.00 16.92 249 ASP C N 1
ATOM 9914 C CA . ASP C 1 249 ? 57.334 -31.078 60.527 1.00 18.35 249 ASP C CA 1
ATOM 9915 C C . ASP C 1 249 ? 58.384 -30.727 61.587 1.00 20.09 249 ASP C C 1
ATOM 9916 O O . ASP C 1 249 ? 58.009 -30.166 62.641 1.00 20.73 249 ASP C O 1
ATOM 9921 N N . ARG C 1 250 ? 59.672 -31.001 61.340 1.00 19.68 250 ARG C N 1
ATOM 9922 C CA . ARG C 1 250 ? 60.751 -30.592 62.241 1.00 19.08 250 ARG C CA 1
ATOM 9923 C C . ARG C 1 250 ? 60.707 -29.111 62.464 1.00 18.82 250 ARG C C 1
ATOM 9924 O O . ARG C 1 250 ? 60.763 -28.611 63.626 1.00 18.82 250 ARG C O 1
ATOM 9932 N N . ILE C 1 251 ? 60.603 -28.366 61.381 1.00 18.14 251 ILE C N 1
ATOM 9933 C CA . ILE C 1 251 ? 60.629 -26.909 61.480 1.00 18.13 251 ILE C CA 1
ATOM 9934 C C . ILE C 1 251 ? 59.353 -26.411 62.176 1.00 18.63 251 ILE C C 1
ATOM 9935 O O . ILE C 1 251 ? 59.411 -25.462 62.943 1.00 18.95 251 ILE C O 1
ATOM 9940 N N . GLU C 1 252 ? 58.235 -26.973 61.824 1.00 18.30 252 GLU C N 1
ATOM 9941 C CA . GLU C 1 252 ? 56.960 -26.484 62.349 1.00 23.95 252 GLU C CA 1
ATOM 9942 C C . GLU C 1 252 ? 56.963 -26.666 63.835 1.00 23.67 252 GLU C C 1
ATOM 9943 O O . GLU C 1 252 ? 56.428 -25.835 64.573 1.00 23.20 252 GLU C O 1
ATOM 9949 N N . LYS C 1 253 ? 57.582 -27.743 64.311 1.00 23.22 253 LYS C N 1
ATOM 9950 C CA . LYS C 1 253 ? 57.590 -27.977 65.756 1.00 26.82 253 LYS C CA 1
ATOM 9951 C C . LYS C 1 253 ? 58.745 -27.340 66.509 1.00 26.12 253 LYS C C 1
ATOM 9952 O O . LYS C 1 253 ? 58.809 -27.423 67.733 1.00 25.67 253 LYS C O 1
ATOM 9958 N N . GLY C 1 254 ? 59.631 -26.640 65.806 1.00 21.36 254 GLY C N 1
ATOM 9959 C CA . GLY C 1 254 ? 60.729 -25.930 66.406 1.00 22.39 254 GLY C CA 1
ATOM 9960 C C . GLY C 1 254 ? 61.983 -26.769 66.612 1.00 23.10 254 GLY C C 1
ATOM 9961 O O . GLY C 1 254 ? 62.912 -26.336 67.307 1.00 25.44 254 GLY C O 1
ATOM 9962 N N . ASN C 1 255 ? 62.032 -27.950 66.002 1.00 20.45 255 ASN C N 1
ATOM 9963 C CA . ASN C 1 255 ? 63.203 -28.835 66.076 1.00 20.81 255 ASN C CA 1
ATOM 9964 C C . ASN C 1 255 ? 64.075 -28.578 64.863 1.00 19.70 255 ASN C C 1
ATOM 9965 O O . ASN C 1 255 ? 64.148 -29.406 63.971 1.00 19.50 255 ASN C O 1
ATOM 9970 N N . TYR C 1 256 ? 64.730 -27.423 64.849 1.00 19.88 256 TYR C N 1
ATOM 9971 C CA . TYR C 1 256 ? 65.417 -26.963 63.620 1.00 19.53 256 TYR C CA 1
ATOM 9972 C C . TYR C 1 256 ? 66.623 -27.832 63.303 1.00 18.45 256 TYR C C 1
ATOM 9973 O O . TYR C 1 256 ? 67.526 -27.970 64.119 1.00 20.38 256 TYR C O 1
ATOM 9982 N N . PRO C 1 257 ? 66.681 -28.415 62.093 1.00 17.46 257 PRO C N 1
ATOM 9983 C CA . PRO C 1 257 ? 67.899 -29.133 61.698 1.00 17.99 257 PRO C CA 1
ATOM 9984 C C . PRO C 1 257 ? 69.039 -28.203 61.326 1.00 16.77 257 PRO C C 1
ATOM 9985 O O . PRO C 1 257 ? 68.810 -27.086 60.876 1.00 16.65 257 PRO C O 1
ATOM 9989 N N . ALA C 1 258 ? 70.260 -28.654 61.597 1.00 17.10 258 ALA C N 1
ATOM 9990 C CA . ALA C 1 258 ? 71.437 -27.819 61.386 1.00 16.26 258 ALA C CA 1
ATOM 9991 C C . ALA C 1 258 ? 72.558 -28.656 60.813 1.00 15.71 258 ALA C C 1
ATOM 9992 O O . ALA C 1 258 ? 72.600 -29.878 60.958 1.00 15.66 258 ALA C O 1
ATOM 9994 N N . TRP C 1 259 ? 73.446 -27.981 60.135 1.00 15.46 259 TRP C N 1
ATOM 9995 C CA . TRP C 1 259 ? 74.672 -28.565 59.590 1.00 14.35 259 TRP C CA 1
ATOM 9996 C C . TRP C 1 259 ? 75.847 -27.655 59.892 1.00 15.22 259 TRP C C 1
ATOM 9997 O O . TRP C 1 259 ? 75.754 -26.443 59.693 1.00 15.29 259 TRP C O 1
ATOM 10008 N N . ASP C 1 260 ? 76.956 -28.264 60.297 1.00 15.78 260 ASP C N 1
ATOM 10009 C CA . ASP C 1 260 ? 78.211 -27.560 60.357 1.00 16.04 260 ASP C CA 1
ATOM 10010 C C . ASP C 1 260 ? 78.862 -27.609 58.997 1.00 15.37 260 ASP C C 1
ATOM 10011 O O . ASP C 1 260 ? 78.976 -28.677 58.377 1.00 16.05 260 ASP C O 1
ATOM 10016 N N . LEU C 1 261 ? 79.391 -26.475 58.599 1.00 14.96 261 LEU C N 1
ATOM 10017 C CA . LEU C 1 261 ? 80.185 -26.392 57.416 1.00 14.40 261 LEU C CA 1
ATOM 10018 C C . LEU C 1 261 ? 81.683 -26.537 57.708 1.00 15.22 261 LEU C C 1
ATOM 10019 O O . LEU C 1 261 ? 82.208 -25.797 58.526 1.00 16.46 261 LEU C O 1
ATOM 10024 N N . TYR C 1 262 ? 82.353 -27.467 57.019 1.00 15.61 262 TYR C N 1
ATOM 10025 C CA . TYR C 1 262 ? 83.795 -27.663 57.070 1.00 14.50 262 TYR C CA 1
ATOM 10026 C C . TYR C 1 262 ? 84.357 -27.514 55.690 1.00 15.11 262 TYR C C 1
ATOM 10027 O O . TYR C 1 262 ? 83.703 -27.869 54.719 1.00 15.41 262 TYR C O 1
ATOM 10036 N N . VAL C 1 263 ? 85.594 -27.070 55.637 1.00 14.40 263 VAL C N 1
ATOM 10037 C CA . VAL C 1 263 ? 86.352 -27.103 54.372 1.00 14.93 263 VAL C CA 1
ATOM 10038 C C . VAL C 1 263 ? 87.650 -27.863 54.449 1.00 15.80 263 VAL C C 1
ATOM 10039 O O . VAL C 1 263 ? 88.242 -27.976 55.501 1.00 15.74 263 VAL C O 1
ATOM 10043 N N . GLN C 1 264 ? 88.108 -28.364 53.266 1.00 14.71 264 GLN C N 1
ATOM 10044 C CA . GLN C 1 264 ? 89.489 -28.814 53.126 1.00 14.94 264 GLN C CA 1
ATOM 10045 C C . GLN C 1 264 ? 90.150 -27.804 52.203 1.00 15.41 264 GLN C C 1
ATOM 10046 O O . GLN C 1 264 ? 89.525 -27.337 51.218 1.00 15.79 264 GLN C O 1
ATOM 10052 N N . LEU C 1 265 ? 91.448 -27.529 52.454 1.00 16.49 265 LEU C N 1
ATOM 10053 C CA . LEU C 1 265 ? 92.186 -26.592 51.646 1.00 15.34 265 LEU C CA 1
ATOM 10054 C C . LEU C 1 265 ? 93.468 -27.245 51.117 1.00 16.63 265 LEU C C 1
ATOM 10055 O O . LEU C 1 265 ? 94.158 -27.952 51.868 1.00 17.54 265 LEU C O 1
ATOM 10060 N N . MET C 1 266 ? 93.737 -27.051 49.847 1.00 15.24 266 MET C N 1
ATOM 10061 C CA . MET C 1 266 ? 94.914 -27.605 49.154 1.00 16.40 266 MET C CA 1
ATOM 10062 C C . MET C 1 266 ? 95.616 -26.516 48.368 1.00 17.78 266 MET C C 1
ATOM 10063 O O . MET C 1 266 ? 95.019 -25.807 47.571 1.00 17.57 266 MET C O 1
ATOM 10068 N N . PRO C 1 267 ? 96.963 -26.481 48.452 1.00 19.49 267 PRO C N 1
ATOM 10069 C CA . PRO C 1 267 ? 97.715 -25.640 47.540 1.00 20.09 267 PRO C CA 1
ATOM 10070 C C . PRO C 1 267 ? 97.601 -26.023 46.095 1.00 20.17 267 PRO C C 1
ATOM 10071 O O . PRO C 1 267 ? 97.592 -27.216 45.778 1.00 19.49 267 PRO C O 1
ATOM 10075 N N . LEU C 1 268 ? 97.544 -25.050 45.205 1.00 21.74 268 LEU C N 1
ATOM 10076 C CA . LEU C 1 268 ? 97.533 -25.357 43.784 1.00 24.33 268 LEU C CA 1
ATOM 10077 C C . LEU C 1 268 ? 98.698 -26.258 43.414 1.00 28.52 268 LEU C C 1
ATOM 10078 O O . LEU C 1 268 ? 98.554 -27.139 42.551 1.00 27.41 268 LEU C O 1
ATOM 10083 N N . SER C 1 269 ? 99.820 -26.060 44.084 1.00 25.87 269 SER C N 1
ATOM 10084 C CA . SER C 1 269 ? 101.034 -26.751 43.688 1.00 28.92 269 SER C CA 1
ATOM 10085 C C . SER C 1 269 ? 100.980 -28.252 43.987 1.00 30.44 269 SER C C 1
ATOM 10086 O O . SER C 1 269 ? 101.890 -28.992 43.584 1.00 34.59 269 SER C O 1
ATOM 10089 N N . ASP C 1 270 ? 99.994 -28.677 44.772 1.00 26.87 270 ASP C N 1
ATOM 10090 C CA . ASP C 1 270 ? 99.901 -30.107 45.126 1.00 25.06 270 ASP C CA 1
ATOM 10091 C C . ASP C 1 270 ? 99.425 -30.949 43.985 1.00 25.81 270 ASP C C 1
ATOM 10092 O O . ASP C 1 270 ? 99.566 -32.166 44.056 1.00 26.78 270 ASP C O 1
ATOM 10097 N N . TYR C 1 271 ? 98.892 -30.344 42.921 1.00 25.21 271 TYR C N 1
ATOM 10098 C CA . TYR C 1 271 ? 98.465 -31.080 41.744 1.00 27.94 271 TYR C CA 1
ATOM 10099 C C . TYR C 1 271 ? 99.530 -32.073 41.349 1.00 28.02 271 TYR C C 1
ATOM 10100 O O . TYR C 1 271 ? 99.261 -33.276 41.155 1.00 26.34 271 TYR C O 1
ATOM 10109 N N . ASP C 1 272 ? 100.741 -31.571 41.222 1.00 29.58 272 ASP C N 1
ATOM 10110 C CA . ASP C 1 272 ? 101.719 -32.260 40.388 1.00 32.40 272 ASP C CA 1
ATOM 10111 C C . ASP C 1 272 ? 102.277 -33.465 41.053 1.00 31.23 272 ASP C C 1
ATOM 10112 O O . ASP C 1 272 ? 102.842 -34.297 40.349 1.00 30.13 272 ASP C O 1
ATOM 10117 N N . GLU C 1 273 ? 102.139 -33.508 42.384 1.00 28.39 273 GLU C N 1
ATOM 10118 C CA . GLU C 1 273 ? 102.640 -34.573 43.248 1.00 32.45 273 GLU C CA 1
ATOM 10119 C C . GLU C 1 273 ? 101.631 -35.693 43.557 1.00 30.40 273 GLU C C 1
ATOM 10120 O O . GLU C 1 273 ? 102.038 -36.705 44.050 1.00 27.89 273 GLU C O 1
ATOM 10126 N N . LEU C 1 274 ? 100.310 -35.477 43.345 1.00 25.86 274 LEU C N 1
ATOM 10127 C CA . LEU C 1 274 ? 99.282 -36.440 43.647 1.00 24.99 274 LEU C CA 1
ATOM 10128 C C . LEU C 1 274 ? 99.181 -37.439 42.492 1.00 21.07 274 LEU C C 1
ATOM 10129 O O . LEU C 1 274 ? 99.555 -37.095 41.389 1.00 21.72 274 LEU C O 1
ATOM 10134 N N . ASP C 1 275 ? 98.678 -38.649 42.760 1.00 19.01 275 ASP C N 1
ATOM 10135 C CA . ASP C 1 275 ? 98.441 -39.642 41.720 1.00 19.49 275 ASP C CA 1
ATOM 10136 C C . ASP C 1 275 ? 97.021 -39.599 41.094 1.00 19.50 275 ASP C C 1
ATOM 10137 O O . ASP C 1 275 ? 96.599 -40.530 40.408 1.00 17.16 275 ASP C O 1
ATOM 10142 N N . TYR C 1 276 ? 96.311 -38.503 41.360 1.00 18.61 276 TYR C N 1
ATOM 10143 C CA . TYR C 1 276 ? 95.051 -38.216 40.711 1.00 17.82 276 TYR C CA 1
ATOM 10144 C C . TYR C 1 276 ? 95.029 -36.727 40.475 1.00 18.74 276 TYR C C 1
ATOM 10145 O O . TYR C 1 276 ? 95.863 -35.972 40.970 1.00 16.33 276 TYR C O 1
ATOM 10154 N N . ASP C 1 277 ? 94.082 -36.281 39.662 1.00 18.30 277 ASP C N 1
ATOM 10155 C CA . ASP C 1 277 ? 93.850 -34.863 39.431 1.00 17.36 277 ASP C CA 1
ATOM 10156 C C . ASP C 1 277 ? 92.917 -34.341 40.558 1.00 17.60 277 ASP C C 1
ATOM 10157 O O . ASP C 1 277 ? 91.787 -34.821 40.726 1.00 16.57 277 ASP C O 1
ATOM 10162 N N . PRO C 1 278 ? 93.344 -33.311 41.317 1.00 15.60 278 PRO C N 1
ATOM 10163 C CA . PRO C 1 278 ? 92.526 -32.875 42.408 1.00 14.85 278 PRO C CA 1
ATOM 10164 C C . PRO C 1 278 ? 91.236 -32.174 41.973 1.00 13.81 278 PRO C C 1
ATOM 10165 O O . PRO C 1 278 ? 90.358 -31.993 42.831 1.00 15.12 278 PRO C O 1
ATOM 10169 N N . CYS C 1 279 ? 91.127 -31.830 40.690 1.00 14.43 279 CYS C N 1
ATOM 10170 C CA . CYS C 1 279 ? 89.884 -31.314 40.090 1.00 15.01 279 CYS C CA 1
ATOM 10171 C C . CYS C 1 279 ? 89.031 -32.346 39.323 1.00 14.50 279 CYS C C 1
ATOM 10172 O O . CYS C 1 279 ? 88.191 -31.976 38.494 1.00 15.01 279 CYS C O 1
ATOM 10175 N N . ASP C 1 280 ? 89.330 -33.645 39.519 1.00 13.20 280 ASP C N 1
ATOM 10176 C CA . ASP C 1 280 ? 88.530 -34.736 39.021 1.00 13.08 280 ASP C CA 1
ATOM 10177 C C . ASP C 1 280 ? 87.422 -34.987 40.050 1.00 13.28 280 ASP C C 1
ATOM 10178 O O . ASP C 1 280 ? 87.707 -35.457 41.144 1.00 12.51 280 ASP C O 1
ATOM 10183 N N . PRO C 1 281 ? 86.167 -34.729 39.674 1.00 13.21 281 PRO C N 1
ATOM 10184 C CA . PRO C 1 281 ? 85.122 -34.842 40.657 1.00 12.45 281 PRO C CA 1
ATOM 10185 C C . PRO C 1 281 ? 84.704 -36.292 40.988 1.00 12.43 281 PRO C C 1
ATOM 10186 O O . PRO C 1 281 ? 83.783 -36.532 41.769 1.00 13.02 281 PRO C O 1
ATOM 10190 N N . THR C 1 282 ? 85.383 -37.259 40.431 1.00 11.82 282 THR C N 1
ATOM 10191 C CA . THR C 1 282 ? 85.250 -38.657 40.849 1.00 12.02 282 THR C CA 1
ATOM 10192 C C . THR C 1 282 ? 86.134 -38.982 42.053 1.00 11.99 282 THR C C 1
ATOM 10193 O O . THR C 1 282 ? 86.239 -40.135 42.430 1.00 11.63 282 THR C O 1
ATOM 10197 N N . LYS C 1 283 ? 86.886 -37.985 42.506 1.00 13.60 283 LYS C N 1
ATOM 10198 C CA . LYS C 1 283 ? 87.919 -38.144 43.534 1.00 13.97 283 LYS C CA 1
ATOM 10199 C C . LYS C 1 283 ? 87.548 -37.368 44.737 1.00 13.18 283 LYS C C 1
ATOM 10200 O O . LYS C 1 283 ? 87.104 -36.225 44.607 1.00 12.80 283 LYS C O 1
ATOM 10206 N N . THR C 1 284 ? 87.883 -37.895 45.914 1.00 12.89 284 THR C N 1
ATOM 10207 C CA . THR C 1 284 ? 87.950 -37.138 47.165 1.00 13.91 284 THR C CA 1
ATOM 10208 C C . THR C 1 284 ? 89.382 -36.813 47.539 1.00 14.85 284 THR C C 1
ATOM 10209 O O . THR C 1 284 ? 90.321 -37.347 46.903 1.00 16.57 284 THR C O 1
ATOM 10213 N N . TRP C 1 285 ? 89.525 -35.920 48.527 1.00 14.28 285 TRP C N 1
ATOM 10214 C CA . TRP C 1 285 ? 90.840 -35.629 49.116 1.00 15.02 285 TRP C CA 1
ATOM 10215 C C . TRP C 1 285 ? 90.934 -36.259 50.492 1.00 15.29 285 TRP C C 1
ATOM 10216 O O . TRP C 1 285 ? 89.978 -36.210 51.286 1.00 15.86 285 TRP C O 1
ATOM 10227 N N . SER C 1 286 ? 92.080 -36.837 50.771 1.00 15.74 286 SER C N 1
ATOM 10228 C CA . SER C 1 286 ? 92.283 -37.545 52.044 1.00 18.92 286 SER C CA 1
ATOM 10229 C C . SER C 1 286 ? 92.039 -36.537 53.188 1.00 18.88 286 SER C C 1
ATOM 10230 O O . SER C 1 286 ? 92.595 -35.415 53.158 1.00 20.64 286 SER C O 1
ATOM 10233 N N . GLU C 1 287 ? 91.241 -36.922 54.180 1.00 19.58 287 GLU C N 1
ATOM 10234 C CA . GLU C 1 287 ? 90.999 -36.073 55.379 1.00 22.70 287 GLU C CA 1
ATOM 10235 C C . GLU C 1 287 ? 92.151 -36.129 56.385 1.00 24.61 287 GLU C C 1
ATOM 10236 O O . GLU C 1 287 ? 92.305 -35.223 57.195 1.00 25.51 287 GLU C O 1
ATOM 10242 N N . GLU C 1 288 ? 93.043 -37.102 56.204 1.00 25.69 288 GLU C N 1
ATOM 10243 C CA . GLU C 1 288 ? 94.316 -37.125 56.895 1.00 27.55 288 GLU C CA 1
ATOM 10244 C C . GLU C 1 288 ? 95.288 -36.091 56.338 1.00 23.79 288 GLU C C 1
ATOM 10245 O O . GLU C 1 288 ? 95.886 -35.293 57.086 1.00 25.15 288 GLU C O 1
ATOM 10251 N N . ASP C 1 289 ? 95.440 -36.054 55.028 1.00 21.09 289 ASP C N 1
ATOM 10252 C CA . ASP C 1 289 ? 96.389 -35.150 54.382 1.00 19.59 289 ASP C CA 1
ATOM 10253 C C . ASP C 1 289 ? 95.878 -33.716 54.265 1.00 19.82 289 ASP C C 1
ATOM 10254 O O . ASP C 1 289 ? 96.660 -32.760 54.196 1.00 19.78 289 ASP C O 1
ATOM 10259 N N . TYR C 1 290 ? 94.555 -33.565 54.205 1.00 17.62 290 TYR C N 1
ATOM 10260 C CA . TYR C 1 290 ? 93.909 -32.260 54.073 1.00 17.99 290 TYR C CA 1
ATOM 10261 C C . TYR C 1 290 ? 92.777 -32.228 55.067 1.00 18.60 290 TYR C C 1
ATOM 10262 O O . TYR C 1 290 ? 91.629 -32.566 54.743 1.00 19.52 290 TYR C O 1
ATOM 10271 N N . PRO C 1 291 ? 93.082 -31.880 56.319 1.00 19.66 291 PRO C N 1
ATOM 10272 C CA . PRO C 1 291 ? 92.113 -32.018 57.387 1.00 18.78 291 PRO C CA 1
ATOM 10273 C C . PRO C 1 291 ? 90.920 -31.066 57.259 1.00 18.71 291 PRO C C 1
ATOM 10274 O O . PRO C 1 291 ? 91.017 -29.981 56.671 1.00 19.75 291 PRO C O 1
ATOM 10278 N N . LEU C 1 292 ? 89.798 -31.485 57.832 1.00 18.90 292 LEU C N 1
ATOM 10279 C CA . LEU C 1 292 ? 88.604 -30.668 57.831 1.00 18.88 292 LEU C CA 1
ATOM 10280 C C . LEU C 1 292 ? 88.766 -29.500 58.784 1.00 19.35 292 LEU C C 1
ATOM 10281 O O . LEU C 1 292 ? 89.216 -29.688 59.914 1.00 21.62 292 LEU C O 1
ATOM 10286 N N . GLN C 1 293 ? 88.381 -28.320 58.343 1.00 18.45 293 GLN C N 1
ATOM 10287 C CA . GLN C 1 293 ? 88.533 -27.081 59.122 1.00 18.44 293 GLN C CA 1
ATOM 10288 C C . GLN C 1 293 ? 87.158 -26.439 59.259 1.00 18.82 293 GLN C C 1
ATOM 10289 O O . GLN C 1 293 ? 86.470 -26.242 58.255 1.00 18.05 293 GLN C O 1
ATOM 10295 N N . LYS C 1 294 ? 86.734 -26.153 60.489 1.00 18.45 294 LYS C N 1
ATOM 10296 C CA . LYS C 1 294 ? 85.350 -25.722 60.717 1.00 18.20 294 LYS C CA 1
ATOM 10297 C C . LYS C 1 294 ? 85.165 -24.279 60.318 1.00 18.36 294 LYS C C 1
ATOM 10298 O O . LYS C 1 294 ? 86.051 -23.432 60.581 1.00 16.26 294 LYS C O 1
ATOM 10304 N N . VAL C 1 295 ? 84.043 -24.006 59.617 1.00 18.22 295 VAL C N 1
ATOM 10305 C CA . VAL C 1 295 ? 83.732 -22.649 59.168 1.00 17.80 295 VAL C CA 1
ATOM 10306 C C . VAL C 1 295 ? 82.611 -22.035 59.958 1.00 17.23 295 VAL C C 1
ATOM 10307 O O . VAL C 1 295 ? 82.689 -20.881 60.408 1.00 17.34 295 VAL C O 1
ATOM 10311 N N . GLY C 1 296 ? 81.535 -22.776 60.109 1.00 16.92 296 GLY C N 1
ATOM 10312 C CA . GLY C 1 296 ? 80.337 -22.215 60.688 1.00 15.85 296 GLY C CA 1
ATOM 10313 C C . GLY C 1 296 ? 79.215 -23.188 60.695 1.00 16.32 296 GLY C C 1
ATOM 10314 O O . GLY C 1 296 ? 79.410 -24.396 60.438 1.00 15.09 296 GLY C O 1
ATOM 10315 N N . ARG C 1 297 ? 78.022 -22.674 60.965 1.00 15.37 297 ARG C N 1
ATOM 10316 C CA . ARG C 1 297 ? 76.842 -23.518 61.106 1.00 16.28 297 ARG C CA 1
ATOM 10317 C C . ARG C 1 297 ? 75.608 -22.890 60.444 1.00 14.15 297 ARG C C 1
ATOM 10318 O O . ARG C 1 297 ? 75.384 -21.673 60.541 1.00 13.82 297 ARG C O 1
ATOM 10326 N N . MET C 1 298 ? 74.847 -23.754 59.765 1.00 14.56 298 MET C N 1
ATOM 10327 C CA . MET C 1 298 ? 73.603 -23.398 59.126 1.00 14.74 298 MET C CA 1
ATOM 10328 C C . MET C 1 298 ? 72.445 -24.053 59.883 1.00 15.90 298 MET C C 1
ATOM 10329 O O . MET C 1 298 ? 72.447 -25.270 60.073 1.00 17.23 298 MET C O 1
ATOM 10334 N N . THR C 1 299 ? 71.470 -23.256 60.209 1.00 15.26 299 THR C N 1
ATOM 10335 C CA . THR C 1 299 ? 70.252 -23.714 60.856 1.00 16.10 299 THR C CA 1
ATOM 10336 C C . THR C 1 299 ? 69.075 -23.366 59.975 1.00 13.90 299 THR C C 1
ATOM 10337 O O . THR C 1 299 ? 68.882 -22.216 59.618 1.00 14.30 299 THR C O 1
ATOM 10341 N N . LEU C 1 300 ? 68.246 -24.347 59.727 1.00 14.45 300 LEU C N 1
ATOM 10342 C CA . LEU C 1 300 ? 67.036 -24.138 58.937 1.00 14.27 300 LEU C CA 1
ATOM 10343 C C . LEU C 1 300 ? 65.830 -24.025 59.883 1.00 15.10 300 LEU C C 1
ATOM 10344 O O . LEU C 1 300 ? 65.527 -24.989 60.607 1.00 17.85 300 LEU C O 1
ATOM 10349 N N . ASN C 1 301 ? 65.149 -22.878 59.809 1.00 14.11 301 ASN C N 1
ATOM 10350 C CA . ASN C 1 301 ? 64.155 -22.512 60.860 1.00 15.87 301 ASN C CA 1
ATOM 10351 C C . ASN C 1 301 ? 62.871 -21.936 60.376 1.00 16.30 301 ASN C C 1
ATOM 10352 O O . ASN C 1 301 ? 62.035 -21.508 61.192 1.00 17.77 301 ASN C O 1
ATOM 10357 N N . ARG C 1 302 ? 62.604 -22.002 59.073 1.00 15.92 302 ARG C N 1
ATOM 10358 C CA . ARG C 1 302 ? 61.391 -21.395 58.567 1.00 17.32 302 ARG C CA 1
ATOM 10359 C C . ARG C 1 302 ? 60.919 -22.097 57.288 1.00 16.88 302 ARG C C 1
ATOM 10360 O O . ARG C 1 302 ? 61.682 -22.202 56.309 1.00 18.48 302 ARG C O 1
ATOM 10368 N N . ASN C 1 303 ? 59.671 -22.586 57.294 1.00 15.32 303 ASN C N 1
ATOM 10369 C CA . ASN C 1 303 ? 59.073 -23.105 56.090 1.00 15.88 303 ASN C CA 1
ATOM 10370 C C . ASN C 1 303 ? 58.640 -22.015 55.162 1.00 15.31 303 ASN C C 1
ATOM 10371 O O . ASN C 1 303 ? 58.337 -20.898 55.611 1.00 15.09 303 ASN C O 1
ATOM 10376 N N . PRO C 1 304 ? 58.592 -22.293 53.836 1.00 14.18 304 PRO C N 1
ATOM 10377 C CA . PRO C 1 304 ? 58.068 -21.291 52.934 1.00 15.06 304 PRO C CA 1
ATOM 10378 C C . PRO C 1 304 ? 56.589 -21.031 53.131 1.00 15.72 304 PRO C C 1
ATOM 10379 O O . PRO C 1 304 ? 55.842 -21.833 53.774 1.00 15.06 304 PRO C O 1
ATOM 10383 N N . GLU C 1 305 ? 56.168 -19.871 52.676 1.00 15.62 305 GLU C N 1
ATOM 10384 C CA . GLU C 1 305 ? 54.708 -19.556 52.717 1.00 17.33 305 GLU C CA 1
ATOM 10385 C C . GLU C 1 305 ? 53.935 -20.203 51.570 1.00 16.49 305 GLU C C 1
ATOM 10386 O O . GLU C 1 305 ? 52.767 -20.540 51.729 1.00 15.28 305 GLU C O 1
ATOM 10392 N N . ASN C 1 306 ? 54.601 -20.443 50.430 1.00 15.58 306 ASN C N 1
ATOM 10393 C CA . ASN C 1 306 ? 53.905 -21.067 49.271 1.00 14.30 306 ASN C CA 1
ATOM 10394 C C . ASN C 1 306 ? 54.902 -21.981 48.583 1.00 14.85 306 ASN C C 1
ATOM 10395 O O . ASN C 1 306 ? 55.959 -21.547 48.190 1.00 11.83 306 ASN C O 1
ATOM 10400 N N . PHE C 1 307 ? 54.552 -23.245 48.471 1.00 13.32 307 PHE C N 1
ATOM 10401 C CA . PHE C 1 307 ? 55.533 -24.199 47.913 1.00 12.57 307 PHE C CA 1
ATOM 10402 C C . PHE C 1 307 ? 55.859 -23.880 46.462 1.00 11.80 307 PHE C C 1
ATOM 10403 O O . PHE C 1 307 ? 57.029 -23.894 46.070 1.00 12.45 307 PHE C O 1
ATOM 10411 N N . PHE C 1 308 ? 54.836 -23.609 45.658 1.00 11.70 308 PHE C N 1
ATOM 10412 C CA . PHE C 1 308 ? 55.095 -23.329 44.262 1.00 11.68 308 PHE C CA 1
ATOM 10413 C C . PHE C 1 308 ? 55.978 -22.120 44.060 1.00 11.77 308 PHE C C 1
ATOM 10414 O O . PHE C 1 308 ? 56.982 -22.151 43.277 1.00 13.68 308 PHE C O 1
ATOM 10422 N N . ALA C 1 309 ? 55.592 -20.997 44.686 1.00 11.90 309 ALA C N 1
ATOM 10423 C CA . ALA C 1 309 ? 56.235 -19.756 44.383 1.00 12.82 309 ALA C CA 1
ATOM 10424 C C . ALA C 1 309 ? 57.664 -19.718 44.864 1.00 12.56 309 ALA C C 1
ATOM 10425 O O . ALA C 1 309 ? 58.495 -19.017 44.264 1.00 13.18 309 ALA C O 1
ATOM 10427 N N . GLU C 1 310 ? 57.957 -20.453 45.964 1.00 12.50 310 GLU C N 1
ATOM 10428 C CA . GLU C 1 310 ? 59.268 -20.395 46.639 1.00 13.65 310 GLU C CA 1
ATOM 10429 C C . GLU C 1 310 ? 60.102 -21.622 46.372 1.00 14.12 310 GLU C C 1
ATOM 10430 O O . GLU C 1 310 ? 61.176 -21.523 45.821 1.00 20.18 310 GLU C O 1
ATOM 10436 N N . THR C 1 311 ? 59.602 -22.796 46.650 1.00 14.16 311 THR C N 1
ATOM 10437 C CA . THR C 1 311 ? 60.415 -24.010 46.414 1.00 12.18 311 THR C CA 1
ATOM 10438 C C . THR C 1 311 ? 60.397 -24.423 44.937 1.00 11.72 311 THR C C 1
ATOM 10439 O O . THR C 1 311 ? 61.482 -24.672 44.344 1.00 10.45 311 THR C O 1
ATOM 10443 N N . GLU C 1 312 ? 59.214 -24.502 44.336 1.00 11.41 312 GLU C N 1
ATOM 10444 C CA . GLU C 1 312 ? 59.191 -25.017 42.941 1.00 12.17 312 GLU C CA 1
ATOM 10445 C C . GLU C 1 312 ? 59.915 -24.045 42.010 1.00 11.92 312 GLU C C 1
ATOM 10446 O O . GLU C 1 312 ? 60.623 -24.463 41.078 1.00 11.58 312 GLU C O 1
ATOM 10452 N N . GLN C 1 313 ? 59.740 -22.734 42.221 1.00 10.53 313 GLN C N 1
ATOM 10453 C CA . GLN C 1 313 ? 60.352 -21.752 41.333 1.00 10.85 313 GLN C CA 1
ATOM 10454 C C . GLN C 1 313 ? 61.824 -21.403 41.714 1.00 11.37 313 GLN C C 1
ATOM 10455 O O . GLN C 1 313 ? 62.427 -20.523 41.082 1.00 11.32 313 GLN C O 1
ATOM 10461 N N . ALA C 1 314 ? 62.343 -21.959 42.799 1.00 11.12 314 ALA C N 1
ATOM 10462 C CA . ALA C 1 314 ? 63.732 -21.648 43.230 1.00 10.79 314 ALA C CA 1
ATOM 10463 C C . ALA C 1 314 ? 64.753 -22.058 42.147 1.00 11.38 314 ALA C C 1
ATOM 10464 O O . ALA C 1 314 ? 64.650 -23.109 41.540 1.00 11.52 314 ALA C O 1
ATOM 10466 N N . ALA C 1 315 ? 65.714 -21.181 41.946 1.00 11.71 315 ALA C N 1
ATOM 10467 C CA . ALA C 1 315 ? 66.735 -21.376 40.903 1.00 12.28 315 ALA C CA 1
ATOM 10468 C C . ALA C 1 315 ? 68.112 -21.226 41.550 1.00 11.92 315 ALA C C 1
ATOM 10469 O O . ALA C 1 315 ? 68.437 -20.138 42.016 1.00 12.05 315 ALA C O 1
ATOM 10471 N N . PHE C 1 316 ? 68.900 -22.271 41.489 1.00 11.51 316 PHE C N 1
ATOM 10472 C CA . PHE C 1 316 ? 70.283 -22.274 41.976 1.00 11.10 316 PHE C CA 1
ATOM 10473 C C . PHE C 1 316 ? 71.213 -22.467 40.805 1.00 11.69 316 PHE C C 1
ATOM 10474 O O . PHE C 1 316 ? 70.873 -23.245 39.903 1.00 11.96 316 PHE C O 1
ATOM 10482 N N . THR C 1 317 ? 72.398 -21.887 40.863 1.00 11.66 317 THR C N 1
ATOM 10483 C CA . THR C 1 317 ? 73.408 -22.224 39.901 1.00 11.58 317 THR C CA 1
ATOM 10484 C C . THR C 1 317 ? 74.816 -22.249 40.448 1.00 12.54 317 THR C C 1
ATOM 10485 O O . THR C 1 317 ? 75.156 -21.316 41.238 1.00 12.64 317 THR C O 1
ATOM 10489 N N . PRO C 1 318 ? 75.651 -23.234 40.060 1.00 10.90 318 PRO C N 1
ATOM 10490 C CA . PRO C 1 318 ? 77.090 -23.195 40.527 1.00 10.98 318 PRO C CA 1
ATOM 10491 C C . PRO C 1 318 ? 77.842 -21.987 40.036 1.00 12.27 318 PRO C C 1
ATOM 10492 O O . PRO C 1 318 ? 78.822 -21.623 40.663 1.00 12.63 318 PRO C O 1
ATOM 10496 N N . SER C 1 319 ? 77.366 -21.341 38.962 1.00 11.56 319 SER C N 1
ATOM 10497 C CA . SER C 1 319 ? 77.944 -20.075 38.494 1.00 11.77 319 SER C CA 1
ATOM 10498 C C . SER C 1 319 ? 77.512 -18.845 39.257 1.00 12.76 319 SER C C 1
ATOM 10499 O O . SER C 1 319 ? 78.020 -17.775 38.951 1.00 12.62 319 SER C O 1
ATOM 10502 N N . ALA C 1 320 ? 76.682 -18.965 40.293 1.00 11.45 320 ALA C N 1
ATOM 10503 C CA . ALA C 1 320 ? 76.362 -17.842 41.167 1.00 12.73 320 ALA C CA 1
ATOM 10504 C C . ALA C 1 320 ? 77.458 -17.740 42.245 1.00 12.60 320 ALA C C 1
ATOM 10505 O O . ALA C 1 320 ? 77.312 -18.181 43.352 1.00 13.23 320 ALA C O 1
ATOM 10507 N N . LEU C 1 321 ? 78.619 -17.285 41.789 1.00 12.83 321 LEU C N 1
ATOM 10508 C CA . LEU C 1 321 ? 79.762 -17.150 42.621 1.00 13.25 321 LEU C CA 1
ATOM 10509 C C . LEU C 1 321 ? 79.832 -15.737 43.147 1.00 13.04 321 LEU C C 1
ATOM 10510 O O . LEU C 1 321 ? 79.350 -14.806 42.509 1.00 15.62 321 LEU C O 1
ATOM 10515 N N . VAL C 1 322 ? 80.572 -15.565 44.213 1.00 12.99 322 VAL C N 1
ATOM 10516 C CA . VAL C 1 322 ? 80.813 -14.219 44.788 1.00 14.43 322 VAL C CA 1
ATOM 10517 C C . VAL C 1 322 ? 82.313 -13.941 44.841 1.00 13.70 322 VAL C C 1
ATOM 10518 O O . VAL C 1 322 ? 83.139 -14.878 44.825 1.00 13.19 322 VAL C O 1
ATOM 10522 N N . PRO C 1 323 ? 82.670 -12.651 45.018 1.00 13.42 323 PRO C N 1
ATOM 10523 C CA . PRO C 1 323 ? 84.074 -12.353 45.054 1.00 15.09 323 PRO C CA 1
ATOM 10524 C C . PRO C 1 323 ? 84.819 -13.119 46.134 1.00 14.66 323 PRO C C 1
ATOM 10525 O O . PRO C 1 323 ? 84.397 -13.137 47.294 1.00 14.36 323 PRO C O 1
ATOM 10529 N N . GLY C 1 324 ? 85.932 -13.745 45.743 1.00 14.61 324 GLY C N 1
ATOM 10530 C CA . GLY C 1 324 ? 86.738 -14.601 46.569 1.00 15.32 324 GLY C CA 1
ATOM 10531 C C . GLY C 1 324 ? 86.484 -16.096 46.383 1.00 15.39 324 GLY C C 1
ATOM 10532 O O . GLY C 1 324 ? 87.188 -16.922 46.931 1.00 16.40 324 GLY C O 1
ATOM 10533 N N . ILE C 1 325 ? 85.441 -16.432 45.599 1.00 13.90 325 ILE C N 1
ATOM 10534 C CA . ILE C 1 325 ? 85.086 -17.823 45.348 1.00 14.97 325 ILE C CA 1
ATOM 10535 C C . ILE C 1 325 ? 84.890 -17.988 43.865 1.00 14.21 325 ILE C C 1
ATOM 10536 O O . ILE C 1 325 ? 84.042 -17.312 43.282 1.00 16.21 325 ILE C O 1
ATOM 10541 N N . GLU C 1 326 ? 85.663 -18.879 43.288 1.00 14.33 326 GLU C N 1
ATOM 10542 C CA . GLU C 1 326 ? 85.714 -19.034 41.842 1.00 14.17 326 GLU C CA 1
ATOM 10543 C C . GLU C 1 326 ? 85.582 -20.526 41.436 1.00 13.80 326 GLU C C 1
ATOM 10544 O O . GLU C 1 326 ? 85.814 -21.424 42.265 1.00 14.22 326 GLU C O 1
ATOM 10550 N N . ALA C 1 327 ? 85.175 -20.768 40.199 1.00 14.40 327 ALA C N 1
ATOM 10551 C CA . ALA C 1 327 ? 85.202 -22.122 39.618 1.00 15.16 327 ALA C CA 1
ATOM 10552 C C . ALA C 1 327 ? 86.637 -22.646 39.581 1.00 15.43 327 ALA C C 1
ATOM 10553 O O . ALA C 1 327 ? 87.579 -21.913 39.414 1.00 18.01 327 ALA C O 1
ATOM 10555 N N . SER C 1 328 ? 86.770 -23.949 39.680 1.00 15.89 328 SER C N 1
ATOM 10556 C CA . SER C 1 328 ? 87.976 -24.573 39.229 1.00 17.14 328 SER C CA 1
ATOM 10557 C C . SER C 1 328 ? 87.790 -25.054 37.798 1.00 16.99 328 SER C C 1
ATOM 10558 O O . SER C 1 328 ? 86.675 -25.004 37.264 1.00 18.55 328 SER C O 1
ATOM 10561 N N . GLU C 1 329 ? 88.872 -25.577 37.263 1.00 16.47 329 GLU C N 1
ATOM 10562 C CA . GLU C 1 329 ? 88.940 -26.143 35.919 1.00 17.46 329 GLU C CA 1
ATOM 10563 C C . GLU C 1 329 ? 88.196 -27.479 35.717 1.00 16.17 329 GLU C C 1
ATOM 10564 O O . GLU C 1 329 ? 88.130 -27.978 34.633 1.00 17.19 329 GLU C O 1
ATOM 10570 N N . ASP C 1 330 ? 87.617 -28.020 36.784 1.00 15.05 330 ASP C N 1
ATOM 10571 C CA . ASP C 1 330 ? 86.862 -29.283 36.729 1.00 15.47 330 ASP C CA 1
ATOM 10572 C C . ASP C 1 330 ? 85.858 -29.236 35.556 1.00 14.89 330 ASP C C 1
ATOM 10573 O O . ASP C 1 330 ? 85.018 -28.329 35.530 1.00 15.76 330 ASP C O 1
ATOM 10578 N N . LYS C 1 331 ? 85.997 -30.168 34.596 1.00 14.86 331 LYS C N 1
ATOM 10579 C CA . LYS C 1 331 ? 85.243 -30.101 33.340 1.00 15.76 331 LYS C CA 1
ATOM 10580 C C . LYS C 1 331 ? 83.745 -30.434 33.527 1.00 14.10 331 LYS C C 1
ATOM 10581 O O . LYS C 1 331 ? 82.933 -30.071 32.671 1.00 15.83 331 LYS C O 1
ATOM 10587 N N . LEU C 1 332 ? 83.394 -31.075 34.604 1.00 12.96 332 LEU C N 1
ATOM 10588 C CA . LEU C 1 332 ? 82.022 -31.310 34.978 1.00 12.79 332 LEU C CA 1
ATOM 10589 C C . LEU C 1 332 ? 81.399 -30.006 35.498 1.00 12.05 332 LEU C C 1
ATOM 10590 O O . LEU C 1 332 ? 80.386 -29.548 34.960 1.00 12.27 332 LEU C O 1
ATOM 10595 N N . LEU C 1 333 ? 82.084 -29.359 36.415 1.00 12.97 333 LEU C N 1
ATOM 10596 C CA . LEU C 1 333 ? 81.682 -28.029 36.906 1.00 12.07 333 LEU C CA 1
ATOM 10597 C C . LEU C 1 333 ? 81.538 -27.048 35.779 1.00 11.97 333 LEU C C 1
ATOM 10598 O O . LEU C 1 333 ? 80.564 -26.253 35.733 1.00 12.53 333 LEU C O 1
ATOM 10603 N N . GLN C 1 334 ? 82.485 -27.039 34.842 1.00 12.52 334 GLN C N 1
ATOM 10604 C CA . GLN C 1 334 ? 82.462 -26.029 33.797 1.00 13.21 334 GLN C CA 1
ATOM 10605 C C . GLN C 1 334 ? 81.137 -26.044 33.034 1.00 12.82 334 GLN C C 1
ATOM 10606 O O . GLN C 1 334 ? 80.584 -24.999 32.719 1.00 13.33 334 GLN C O 1
ATOM 10612 N N . GLY C 1 335 ? 80.625 -27.230 32.739 1.00 11.81 335 GLY C N 1
ATOM 10613 C CA . GLY C 1 335 ? 79.371 -27.314 32.006 1.00 12.62 335 GLY C CA 1
ATOM 10614 C C . GLY C 1 335 ? 78.150 -26.936 32.830 1.00 11.05 335 GLY C C 1
ATOM 10615 O O . GLY C 1 335 ? 77.213 -26.300 32.311 1.00 11.92 335 GLY C O 1
ATOM 10616 N N . ARG C 1 336 ? 78.193 -27.177 34.146 1.00 11.76 336 ARG C N 1
ATOM 10617 C CA . ARG C 1 336 ? 77.143 -26.737 35.063 1.00 11.27 336 ARG C CA 1
ATOM 10618 C C . ARG C 1 336 ? 77.006 -25.232 35.039 1.00 11.76 336 ARG C C 1
ATOM 10619 O O . ARG C 1 336 ? 75.927 -24.675 35.221 1.00 12.59 336 ARG C O 1
ATOM 10627 N N . LEU C 1 337 ? 78.106 -24.527 34.928 1.00 10.31 337 LEU C N 1
ATOM 10628 C CA . LEU C 1 337 ? 78.080 -23.041 34.945 1.00 10.23 337 LEU C CA 1
ATOM 10629 C C . LEU C 1 337 ? 77.132 -22.495 33.905 1.00 10.63 337 LEU C C 1
ATOM 10630 O O . LEU C 1 337 ? 76.497 -21.504 34.115 1.00 12.91 337 LEU C O 1
ATOM 10635 N N . PHE C 1 338 ? 77.062 -23.191 32.748 1.00 10.62 338 PHE C N 1
ATOM 10636 C CA . PHE C 1 338 ? 76.141 -22.938 31.666 1.00 11.30 338 PHE C CA 1
ATOM 10637 C C . PHE C 1 338 ? 74.724 -23.497 31.891 1.00 11.68 338 PHE C C 1
ATOM 10638 O O . PHE C 1 338 ? 73.756 -22.782 31.700 1.00 11.81 338 PHE C O 1
ATOM 10646 N N . SER C 1 339 ? 74.642 -24.782 32.217 1.00 12.59 339 SER C N 1
ATOM 10647 C CA . SER C 1 339 ? 73.427 -25.527 32.113 1.00 12.83 339 SER C CA 1
ATOM 10648 C C . SER C 1 339 ? 72.368 -24.978 33.053 1.00 11.09 339 SER C C 1
ATOM 10649 O O . SER C 1 339 ? 71.167 -24.999 32.724 1.00 10.11 339 SER C O 1
ATOM 10652 N N . TYR C 1 340 ? 72.739 -24.452 34.226 1.00 10.73 340 TYR C N 1
ATOM 10653 C CA . TYR C 1 340 ? 71.659 -24.147 35.193 1.00 10.43 340 TYR C CA 1
ATOM 10654 C C . TYR C 1 340 ? 70.891 -22.914 34.803 1.00 9.95 340 TYR C C 1
ATOM 10655 O O . TYR C 1 340 ? 69.655 -22.936 34.691 1.00 10.91 340 TYR C O 1
ATOM 10664 N N . PRO C 1 341 ? 71.566 -21.768 34.648 1.00 10.80 341 PRO C N 1
ATOM 10665 C CA . PRO C 1 341 ? 70.796 -20.616 34.135 1.00 11.16 341 PRO C CA 1
ATOM 10666 C C . PRO C 1 341 ? 70.115 -20.850 32.784 1.00 10.41 341 PRO C C 1
ATOM 10667 O O . PRO C 1 341 ? 68.996 -20.370 32.559 1.00 10.57 341 PRO C O 1
ATOM 10671 N N . ASP C 1 342 ? 70.755 -21.654 31.914 1.00 11.21 342 ASP C N 1
ATOM 10672 C CA . ASP C 1 342 ? 70.172 -22.022 30.634 1.00 10.69 342 ASP C CA 1
ATOM 10673 C C . ASP C 1 342 ? 68.773 -22.709 30.867 1.00 11.41 342 ASP C C 1
ATOM 10674 O O . ASP C 1 342 ? 67.733 -22.305 30.278 1.00 11.56 342 ASP C O 1
ATOM 10679 N N . THR C 1 343 ? 68.732 -23.746 31.706 1.00 10.58 343 THR C N 1
ATOM 10680 C CA . THR C 1 343 ? 67.460 -24.462 31.914 1.00 11.28 343 THR C CA 1
ATOM 10681 C C . THR C 1 343 ? 66.445 -23.580 32.592 1.00 11.72 343 THR C C 1
ATOM 10682 O O . THR C 1 343 ? 65.242 -23.706 32.376 1.00 11.95 343 THR C O 1
ATOM 10686 N N . GLN C 1 344 ? 66.921 -22.708 33.479 1.00 11.13 344 GLN C N 1
ATOM 10687 C CA . GLN C 1 344 ? 66.063 -21.852 34.251 1.00 11.34 344 GLN C CA 1
ATOM 10688 C C . GLN C 1 344 ? 65.359 -20.832 33.453 1.00 11.94 344 GLN C C 1
ATOM 10689 O O . GLN C 1 344 ? 64.173 -20.552 33.671 1.00 10.92 344 GLN C O 1
ATOM 10695 N N . ARG C 1 345 ? 66.024 -20.315 32.460 1.00 12.42 345 ARG C N 1
ATOM 10696 C CA . ARG C 1 345 ? 65.398 -19.362 31.507 1.00 13.11 345 ARG C CA 1
ATOM 10697 C C . ARG C 1 345 ? 64.213 -20.027 30.782 1.00 13.54 345 ARG C C 1
ATOM 10698 O O . ARG C 1 345 ? 63.195 -19.370 30.566 1.00 13.99 345 ARG C O 1
ATOM 10706 N N . HIS C 1 346 ? 64.318 -21.323 30.448 1.00 14.24 346 HIS C N 1
ATOM 10707 C CA . HIS C 1 346 ? 63.244 -22.155 29.910 1.00 14.63 346 HIS C CA 1
ATOM 10708 C C . HIS C 1 346 ? 62.180 -22.521 30.923 1.00 14.02 346 HIS C C 1
ATOM 10709 O O . HIS C 1 346 ? 60.963 -22.392 30.632 1.00 14.36 346 HIS C O 1
ATOM 10716 N N . ARG C 1 347 ? 62.607 -23.035 32.079 1.00 12.99 347 ARG C N 1
ATOM 10717 C CA . ARG C 1 347 ? 61.676 -23.562 33.081 1.00 12.16 347 ARG C CA 1
ATOM 10718 C C . ARG C 1 347 ? 60.872 -22.413 33.707 1.00 12.61 347 ARG C C 1
ATOM 10719 O O . ARG C 1 347 ? 59.654 -22.608 34.016 1.00 12.61 347 ARG C O 1
ATOM 10727 N N . LEU C 1 348 ? 61.499 -21.257 33.910 1.00 13.20 348 LEU C N 1
ATOM 10728 C CA . LEU C 1 348 ? 60.942 -20.167 34.720 1.00 13.12 348 LEU C CA 1
ATOM 10729 C C . LEU C 1 348 ? 60.657 -18.851 34.003 1.00 12.76 348 LEU C C 1
ATOM 10730 O O . LEU C 1 348 ? 59.918 -18.030 34.555 1.00 14.57 348 LEU C O 1
ATOM 10735 N N . GLY C 1 349 ? 61.311 -18.624 32.870 1.00 12.45 349 GLY C N 1
ATOM 10736 C CA . GLY C 1 349 ? 61.220 -17.377 32.143 1.00 12.98 349 GLY C CA 1
ATOM 10737 C C . GLY C 1 349 ? 62.499 -16.612 32.151 1.00 11.58 349 GLY C C 1
ATOM 10738 O O . GLY C 1 349 ? 63.331 -16.730 33.044 1.00 11.69 349 GLY C O 1
ATOM 10739 N N . ALA C 1 350 ? 62.680 -15.774 31.136 1.00 12.17 350 ALA C N 1
ATOM 10740 C CA . ALA C 1 350 ? 63.882 -14.935 31.013 1.00 12.92 350 ALA C CA 1
ATOM 10741 C C . ALA C 1 350 ? 64.182 -14.096 32.258 1.00 13.27 350 ALA C C 1
ATOM 10742 O O . ALA C 1 350 ? 65.365 -13.814 32.601 1.00 12.81 350 ALA C O 1
ATOM 10744 N N . ASN C 1 351 ? 63.076 -13.677 32.951 1.00 12.45 351 ASN C N 1
ATOM 10745 C CA . ASN C 1 351 ? 63.145 -12.832 34.144 1.00 13.80 351 ASN C CA 1
ATOM 10746 C C . ASN C 1 351 ? 63.049 -13.613 35.461 1.00 11.52 351 ASN C C 1
ATOM 10747 O O . ASN C 1 351 ? 62.643 -13.093 36.531 1.00 13.23 351 ASN C O 1
ATOM 10752 N N . TYR C 1 352 ? 63.483 -14.869 35.441 1.00 11.50 352 TYR C N 1
ATOM 10753 C CA . TYR C 1 352 ? 63.372 -15.725 36.621 1.00 12.48 352 TYR C CA 1
ATOM 10754 C C . TYR C 1 352 ? 64.117 -15.165 37.828 1.00 12.65 352 TYR C C 1
ATOM 10755 O O . TYR C 1 352 ? 63.787 -15.499 38.980 1.00 13.07 352 TYR C O 1
ATOM 10764 N N . MET C 1 353 ? 65.122 -14.342 37.605 1.00 12.28 353 MET C N 1
ATOM 10765 C CA . MET C 1 353 ? 65.888 -13.736 38.695 1.00 12.65 353 MET C CA 1
ATOM 10766 C C . MET C 1 353 ? 65.127 -12.648 39.486 1.00 14.86 353 MET C C 1
ATOM 10767 O O . MET C 1 353 ? 65.579 -12.211 40.568 1.00 16.90 353 MET C O 1
ATOM 10772 N N . ARG C 1 354 ? 63.928 -12.283 39.033 1.00 14.62 354 ARG C N 1
ATOM 10773 C CA . ARG C 1 354 ? 63.030 -11.369 39.701 1.00 15.74 354 ARG C CA 1
ATOM 10774 C C . ARG C 1 354 ? 61.980 -12.055 40.528 1.00 15.23 354 ARG C C 1
ATOM 10775 O O . ARG C 1 354 ? 61.240 -11.420 41.302 1.00 16.53 354 ARG C O 1
ATOM 10783 N N . ILE C 1 355 ? 61.931 -13.374 40.448 1.00 14.31 355 ILE C N 1
ATOM 10784 C CA . ILE C 1 355 ? 61.026 -14.133 41.282 1.00 14.62 355 ILE C CA 1
ATOM 10785 C C . ILE C 1 355 ? 61.586 -14.002 42.713 1.00 14.00 355 ILE C C 1
ATOM 10786 O O . ILE C 1 355 ? 62.766 -14.178 42.939 1.00 14.41 355 ILE C O 1
ATOM 10791 N N . PRO C 1 356 ? 60.738 -13.694 43.708 1.00 14.57 356 PRO C N 1
ATOM 10792 C CA . PRO C 1 356 ? 61.328 -13.254 45.049 1.00 14.98 356 PRO C CA 1
ATOM 10793 C C . PRO C 1 356 ? 62.344 -14.151 45.726 1.00 14.41 356 PRO C C 1
ATOM 10794 O O . PRO C 1 356 ? 63.393 -13.663 46.155 1.00 14.73 356 PRO C O 1
ATOM 10798 N N . VAL C 1 357 ? 62.165 -15.478 45.723 1.00 13.92 357 VAL C N 1
ATOM 10799 C CA . VAL C 1 357 ? 63.159 -16.341 46.314 1.00 13.71 357 VAL C CA 1
ATOM 10800 C C . VAL C 1 357 ? 64.522 -16.260 45.643 1.00 12.85 357 VAL C C 1
ATOM 10801 O O . VAL C 1 357 ? 65.534 -16.499 46.271 1.00 12.94 357 VAL C O 1
ATOM 10805 N N . ASN C 1 358 ? 64.503 -15.884 44.375 1.00 12.84 358 ASN C N 1
ATOM 10806 C CA . ASN C 1 358 ? 65.746 -15.820 43.604 1.00 12.47 358 ASN C CA 1
ATOM 10807 C C . ASN C 1 358 ? 66.424 -14.460 43.650 1.00 13.35 358 ASN C C 1
ATOM 10808 O O . ASN C 1 358 ? 67.590 -14.307 43.195 1.00 13.75 358 ASN C O 1
ATOM 10813 N N . CYS C 1 359 ? 65.722 -13.465 44.164 1.00 13.20 359 CYS C N 1
ATOM 10814 C CA . CYS C 1 359 ? 66.262 -12.100 44.209 1.00 15.14 359 CYS C CA 1
ATOM 10815 C C . CYS C 1 359 ? 67.450 -11.985 45.209 1.00 15.59 359 CYS C C 1
ATOM 10816 O O . CYS C 1 359 ? 67.366 -12.532 46.295 1.00 15.15 359 CYS C O 1
ATOM 10819 N N . PRO C 1 360 ? 68.511 -11.276 44.834 1.00 14.91 360 PRO C N 1
ATOM 10820 C CA . PRO C 1 360 ? 69.545 -10.912 45.793 1.00 15.48 360 PRO C CA 1
ATOM 10821 C C . PRO C 1 360 ? 69.036 -9.953 46.846 1.00 16.07 360 PRO C C 1
ATOM 10822 O O . PRO C 1 360 ? 68.055 -9.201 46.625 1.00 17.78 360 PRO C O 1
ATOM 10826 N N . TYR C 1 361 ? 69.704 -9.950 47.982 1.00 16.19 361 TYR C N 1
ATOM 10827 C CA . TYR C 1 361 ? 69.575 -8.849 48.954 1.00 16.71 361 TYR C CA 1
ATOM 10828 C C . TYR C 1 361 ? 70.397 -7.628 48.492 1.00 19.52 361 TYR C C 1
ATOM 10829 O O . TYR C 1 361 ? 70.010 -6.515 48.766 1.00 20.76 361 TYR C O 1
ATOM 10838 N N . ALA C 1 362 ? 71.541 -7.877 47.850 1.00 18.55 362 ALA C N 1
ATOM 10839 C CA . ALA C 1 362 ? 72.415 -6.852 47.328 1.00 18.21 362 ALA C CA 1
ATOM 10840 C C . ALA C 1 362 ? 71.733 -6.152 46.149 1.00 19.55 362 ALA C C 1
ATOM 10841 O O . ALA C 1 362 ? 70.895 -6.723 45.461 1.00 19.26 362 ALA C O 1
ATOM 10843 N N . PRO C 1 363 ? 72.020 -4.878 45.969 1.00 19.48 363 PRO C N 1
ATOM 10844 C CA . PRO C 1 363 ? 71.375 -4.105 44.907 1.00 18.91 363 PRO C CA 1
ATOM 10845 C C . PRO C 1 363 ? 71.699 -4.666 43.512 1.00 18.97 363 PRO C C 1
ATOM 10846 O O . PRO C 1 363 ? 72.781 -5.218 43.301 1.00 20.70 363 PRO C O 1
ATOM 10850 N N . VAL C 1 364 ? 70.726 -4.608 42.623 1.00 18.20 364 VAL C N 1
ATOM 10851 C CA . VAL C 1 364 ? 70.899 -4.989 41.227 1.00 18.08 364 VAL C CA 1
ATOM 10852 C C . VAL C 1 364 ? 70.711 -3.724 40.381 1.00 19.42 364 VAL C C 1
ATOM 10853 O O . VAL C 1 364 ? 69.644 -3.106 40.418 1.00 17.25 364 VAL C O 1
ATOM 10857 N N . HIS C 1 365 ? 71.726 -3.388 39.561 1.00 18.28 365 HIS C N 1
ATOM 10858 C CA . HIS C 1 365 ? 71.639 -2.264 38.638 1.00 18.43 365 HIS C CA 1
ATOM 10859 C C . HIS C 1 365 ? 72.331 -2.681 37.390 1.00 17.39 365 HIS C C 1
ATOM 10860 O O . HIS C 1 365 ? 73.549 -2.902 37.391 1.00 17.91 365 HIS C O 1
ATOM 10867 N N . ASN C 1 366 ? 71.600 -2.760 36.303 1.00 16.17 366 ASN C N 1
ATOM 10868 C CA . ASN C 1 366 ? 72.262 -3.027 35.037 1.00 15.73 366 ASN C CA 1
ATOM 10869 C C . ASN C 1 366 ? 71.458 -2.556 33.843 1.00 16.49 366 ASN C C 1
ATOM 10870 O O . ASN C 1 366 ? 70.408 -1.928 34.007 1.00 17.58 366 ASN C O 1
ATOM 10875 N N . ASN C 1 367 ? 71.945 -2.815 32.648 1.00 15.04 367 ASN C N 1
ATOM 10876 C CA . ASN C 1 367 ? 71.333 -2.334 31.398 1.00 15.12 367 ASN C CA 1
ATOM 10877 C C . ASN C 1 367 ? 70.544 -3.402 30.645 1.00 15.17 367 ASN C C 1
ATOM 10878 O O . ASN C 1 367 ? 70.136 -3.210 29.479 1.00 16.28 367 ASN C O 1
ATOM 10883 N N . GLN C 1 368 ? 70.248 -4.508 31.323 1.00 13.90 368 GLN C N 1
ATOM 10884 C CA . GLN C 1 368 ? 69.340 -5.495 30.781 1.00 13.94 368 GLN C CA 1
ATOM 10885 C C . GLN C 1 368 ? 67.925 -4.960 30.763 1.00 14.87 368 GLN C C 1
ATOM 10886 O O . GLN C 1 368 ? 67.570 -4.064 31.561 1.00 16.10 368 GLN C O 1
ATOM 10892 N N . GLN C 1 369 ? 67.080 -5.484 29.887 1.00 15.26 369 GLN C N 1
ATOM 10893 C CA . GLN C 1 369 ? 65.687 -5.009 29.829 1.00 14.96 369 GLN C CA 1
ATOM 10894 C C . GLN C 1 369 ? 64.727 -5.996 29.226 1.00 14.69 369 GLN C C 1
ATOM 10895 O O . GLN C 1 369 ? 65.115 -6.925 28.558 1.00 15.52 369 GLN C O 1
ATOM 10901 N N . ASP C 1 370 ? 63.448 -5.747 29.481 1.00 14.04 370 ASP C N 1
ATOM 10902 C CA . ASP C 1 370 ? 62.346 -6.413 28.787 1.00 13.14 370 ASP C CA 1
ATOM 10903 C C . ASP C 1 370 ? 62.354 -7.919 29.095 1.00 11.86 370 ASP C C 1
ATOM 10904 O O . ASP C 1 370 ? 62.630 -8.345 30.216 1.00 13.77 370 ASP C O 1
ATOM 10909 N N . GLY C 1 371 ? 61.841 -8.701 28.185 1.00 12.33 371 GLY C N 1
ATOM 10910 C CA . GLY C 1 371 ? 61.625 -10.098 28.426 1.00 12.94 371 GLY C CA 1
ATOM 10911 C C . GLY C 1 371 ? 60.214 -10.383 28.966 1.00 14.11 371 GLY C C 1
ATOM 10912 O O . GLY C 1 371 ? 59.572 -9.501 29.547 1.00 14.32 371 GLY C O 1
ATOM 10913 N N A PHE C 1 372 ? 59.732 -11.598 28.746 0.50 14.06 372 PHE C N 1
ATOM 10914 N N B PHE C 1 372 ? 59.750 -11.611 28.743 0.50 13.90 372 PHE C N 1
ATOM 10915 C CA A PHE C 1 372 ? 58.375 -11.971 29.257 0.50 14.92 372 PHE C CA 1
ATOM 10916 C CA B PHE C 1 372 ? 58.481 -12.167 29.356 0.50 14.59 372 PHE C CA 1
ATOM 10917 C C A PHE C 1 372 ? 58.208 -11.595 30.725 0.50 14.77 372 PHE C C 1
ATOM 10918 C C B PHE C 1 372 ? 58.219 -11.655 30.764 0.50 14.67 372 PHE C C 1
ATOM 10919 O O A PHE C 1 372 ? 59.117 -11.774 31.570 0.50 15.17 372 PHE C O 1
ATOM 10920 O O B PHE C 1 372 ? 59.107 -11.797 31.619 0.50 14.91 372 PHE C O 1
ATOM 10935 N N . MET C 1 373 ? 57.025 -11.116 31.044 1.00 13.75 373 MET C N 1
ATOM 10936 C CA . MET C 1 373 ? 56.649 -10.814 32.401 1.00 14.26 373 MET C CA 1
ATOM 10937 C C . MET C 1 373 ? 57.586 -9.842 33.077 1.00 14.84 373 MET C C 1
ATOM 10938 O O . MET C 1 373 ? 58.125 -10.124 34.159 1.00 16.25 373 MET C O 1
ATOM 10943 N N . THR C 1 374 ? 57.682 -8.654 32.478 1.00 14.15 374 THR C N 1
ATOM 10944 C CA . THR C 1 374 ? 58.426 -7.532 33.081 1.00 14.43 374 THR C CA 1
ATOM 10945 C C . THR C 1 374 ? 57.537 -6.856 34.101 1.00 17.12 374 THR C C 1
ATOM 10946 O O . THR C 1 374 ? 56.558 -6.198 33.753 1.00 16.10 374 THR C O 1
ATOM 10950 N N . THR C 1 375 ? 57.845 -7.081 35.370 1.00 16.58 375 THR C N 1
ATOM 10951 C CA . THR C 1 375 ? 57.020 -6.643 36.525 1.00 17.70 375 THR C CA 1
ATOM 10952 C C . THR C 1 375 ? 57.669 -5.556 37.365 1.00 19.12 375 THR C C 1
ATOM 10953 O O . THR C 1 375 ? 57.011 -5.064 38.311 1.00 21.34 375 THR C O 1
ATOM 10957 N N . THR C 1 376 ? 58.900 -5.161 37.058 1.00 19.70 376 THR C N 1
ATOM 10958 C CA . THR C 1 376 ? 59.760 -4.364 37.944 1.00 21.84 376 THR C CA 1
ATOM 10959 C C . THR C 1 376 ? 59.692 -2.814 37.781 1.00 23.84 376 THR C C 1
ATOM 10960 O O . THR C 1 376 ? 60.509 -2.093 38.373 1.00 24.04 376 THR C O 1
ATOM 10964 N N . ARG C 1 377 ? 58.727 -2.305 37.026 1.00 21.50 377 ARG C N 1
ATOM 10965 C CA . ARG C 1 377 ? 58.589 -0.852 36.847 1.00 22.28 377 ARG C CA 1
ATOM 10966 C C . ARG C 1 377 ? 59.867 -0.129 36.372 1.00 21.22 377 ARG C C 1
ATOM 10967 O O . ARG C 1 377 ? 60.357 0.798 37.005 1.00 20.27 377 ARG C O 1
ATOM 10975 N N . PRO C 1 378 ? 60.378 -0.539 35.238 1.00 19.91 378 PRO C N 1
ATOM 10976 C CA . PRO C 1 378 ? 61.593 0.091 34.725 1.00 18.91 378 PRO C CA 1
ATOM 10977 C C . PRO C 1 378 ? 61.333 1.518 34.292 1.00 19.31 378 PRO C C 1
ATOM 10978 O O . PRO C 1 378 ? 60.193 1.897 34.027 1.00 20.08 378 PRO C O 1
ATOM 10982 N N . SER C 1 379 ? 62.375 2.331 34.343 1.00 20.51 379 SER C N 1
ATOM 10983 C CA . SER C 1 379 ? 62.315 3.716 33.952 1.00 20.71 379 SER C CA 1
ATOM 10984 C C . SER C 1 379 ? 63.696 4.125 33.434 1.00 21.35 379 SER C C 1
ATOM 10985 O O . SER C 1 379 ? 64.687 3.422 33.634 1.00 19.74 379 SER C O 1
ATOM 10988 N N . GLY C 1 380 ? 63.721 5.262 32.738 1.00 19.90 380 GLY C N 1
ATOM 10989 C CA . GLY C 1 380 ? 64.955 5.926 32.354 1.00 19.99 380 GLY C CA 1
ATOM 10990 C C . GLY C 1 380 ? 65.250 5.704 30.866 1.00 18.97 380 GLY C C 1
ATOM 10991 O O . GLY C 1 380 ? 64.771 4.732 30.270 1.00 19.56 380 GLY C O 1
ATOM 10992 N N . HIS C 1 381 ? 66.099 6.595 30.309 1.00 18.54 381 HIS C N 1
ATOM 10993 C CA . HIS C 1 381 ? 66.413 6.600 28.896 1.00 17.91 381 HIS C CA 1
ATOM 10994 C C . HIS C 1 381 ? 67.701 5.823 28.547 1.00 18.47 381 HIS C C 1
ATOM 10995 O O . HIS C 1 381 ? 67.970 5.566 27.350 1.00 19.80 381 HIS C O 1
ATOM 11002 N N . ILE C 1 382 ? 68.491 5.464 29.554 1.00 18.78 382 ILE C N 1
ATOM 11003 C CA . ILE C 1 382 ? 69.857 4.983 29.366 1.00 18.20 382 ILE C CA 1
ATOM 11004 C C . ILE C 1 382 ? 69.965 3.518 29.752 1.00 17.06 382 ILE C C 1
ATOM 11005 O O . ILE C 1 382 ? 69.876 3.124 30.911 1.00 20.83 382 ILE C O 1
ATOM 11010 N N . ASN C 1 383 ? 70.063 2.703 28.722 1.00 16.61 383 ASN C N 1
ATOM 11011 C CA . ASN C 1 383 ? 70.175 1.243 28.867 1.00 15.54 383 ASN C CA 1
ATOM 11012 C C . ASN C 1 383 ? 71.405 0.686 28.100 1.00 15.17 383 ASN C C 1
ATOM 11013 O O . ASN C 1 383 ? 71.387 -0.444 27.581 1.00 14.96 383 ASN C O 1
ATOM 11018 N N . TYR C 1 384 ? 72.443 1.500 28.041 1.00 15.58 384 TYR C N 1
ATOM 11019 C CA . TYR C 1 384 ? 73.690 1.189 27.313 1.00 16.04 384 TYR C CA 1
ATOM 11020 C C . TYR C 1 384 ? 74.867 1.753 28.075 1.00 16.36 384 TYR C C 1
ATOM 11021 O O . TYR C 1 384 ? 74.729 2.765 28.733 1.00 18.05 384 TYR C O 1
ATOM 11030 N N . GLU C 1 385 ? 76.013 1.081 27.964 1.00 16.26 385 GLU C N 1
ATOM 11031 C CA . GLU C 1 385 ? 77.283 1.522 28.576 1.00 17.19 385 GLU C CA 1
ATOM 11032 C C . GLU C 1 385 ? 78.385 1.117 27.573 1.00 18.48 385 GLU C C 1
ATOM 11033 O O . GLU C 1 385 ? 78.378 -0.005 27.064 1.00 19.44 385 GLU C O 1
ATOM 11039 N N . PRO C 1 386 ? 79.394 1.958 27.367 1.00 17.93 386 PRO C N 1
ATOM 11040 C CA . PRO C 1 386 ? 79.591 3.270 28.005 1.00 17.30 386 PRO C CA 1
ATOM 11041 C C . PRO C 1 386 ? 78.619 4.330 27.596 1.00 17.66 386 PRO C C 1
ATOM 11042 O O . PRO C 1 386 ? 77.988 4.280 26.506 1.00 16.29 386 PRO C O 1
ATOM 11046 N N . ASN C 1 387 ? 78.414 5.240 28.528 1.00 17.93 387 ASN C N 1
ATOM 11047 C CA . ASN C 1 387 ? 77.544 6.395 28.357 1.00 20.52 387 ASN C CA 1
ATOM 11048 C C . ASN C 1 387 ? 78.154 7.591 29.086 1.00 22.50 387 ASN C C 1
ATOM 11049 O O . ASN C 1 387 ? 79.124 7.434 29.872 1.00 21.54 387 ASN C O 1
ATOM 11054 N N . ARG C 1 388 ? 77.559 8.771 28.868 1.00 23.21 388 ARG C N 1
ATOM 11055 C CA . ARG C 1 388 ? 78.166 10.022 29.373 1.00 23.09 388 ARG C CA 1
ATOM 11056 C C . ARG C 1 388 ? 77.737 10.375 30.772 1.00 25.05 388 ARG C C 1
ATOM 11057 O O . ARG C 1 388 ? 78.110 11.421 31.273 1.00 26.25 388 ARG C O 1
ATOM 11065 N N . TYR C 1 389 ? 76.957 9.523 31.425 1.00 25.35 389 TYR C N 1
ATOM 11066 C CA . TYR C 1 389 ? 76.260 9.910 32.648 1.00 27.22 389 TYR C CA 1
ATOM 11067 C C . TYR C 1 389 ? 76.917 9.288 33.859 1.00 26.93 389 TYR C C 1
ATOM 11068 O O . TYR C 1 389 ? 76.972 8.056 34.001 1.00 25.00 389 TYR C O 1
ATOM 11077 N N . ASP C 1 390 ? 77.391 10.143 34.764 1.00 27.39 390 ASP C N 1
ATOM 11078 C CA . ASP C 1 390 ? 78.250 9.669 35.824 1.00 30.05 390 ASP C CA 1
ATOM 11079 C C . ASP C 1 390 ? 77.497 8.865 36.859 1.00 28.36 390 ASP C C 1
ATOM 11080 O O . ASP C 1 390 ? 78.074 8.032 37.581 1.00 26.38 390 ASP C O 1
ATOM 11085 N N . ASP C 1 391 ? 76.220 9.147 36.938 1.00 29.28 391 ASP C N 1
ATOM 11086 C CA . ASP C 1 391 ? 75.304 8.550 37.914 1.00 32.08 391 ASP C CA 1
ATOM 11087 C C . ASP C 1 391 ? 74.797 7.185 37.450 1.00 29.53 391 ASP C C 1
ATOM 11088 O O . ASP C 1 391 ? 74.156 6.466 38.237 1.00 29.25 391 ASP C O 1
ATOM 11093 N N . GLN C 1 392 ? 74.989 6.859 36.170 1.00 25.55 392 GLN C N 1
ATOM 11094 C CA . GLN C 1 392 ? 74.498 5.553 35.678 1.00 23.90 392 GLN C CA 1
ATOM 11095 C C . GLN C 1 392 ? 75.444 4.476 36.171 1.00 22.58 392 GLN C C 1
ATOM 11096 O O . GLN C 1 392 ? 76.593 4.728 36.505 1.00 23.08 392 GLN C O 1
ATOM 11102 N N . PRO C 1 393 ? 74.987 3.238 36.185 1.00 22.37 393 PRO C N 1
ATOM 11103 C CA . PRO C 1 393 ? 75.908 2.202 36.714 1.00 22.60 393 PRO C CA 1
ATOM 11104 C C . PRO C 1 393 ? 77.185 1.981 35.866 1.00 21.21 393 PRO C C 1
ATOM 11105 O O . PRO C 1 393 ? 77.112 2.004 34.664 1.00 21.55 393 PRO C O 1
ATOM 11109 N N . LYS C 1 394 ? 78.326 1.783 36.552 1.00 20.26 394 LYS C N 1
ATOM 11110 C CA . LYS C 1 394 ? 79.611 1.604 35.947 1.00 20.34 394 LYS C CA 1
ATOM 11111 C C . LYS C 1 394 ? 80.257 0.380 36.502 1.00 20.00 394 LYS C C 1
ATOM 11112 O O . LYS C 1 394 ? 80.013 -0.012 37.666 1.00 20.21 394 LYS C O 1
ATOM 11118 N N . GLU C 1 395 ? 81.150 -0.187 35.732 1.00 19.56 395 GLU C N 1
ATOM 11119 C CA . GLU C 1 395 ? 81.987 -1.300 36.235 1.00 19.73 395 GLU C CA 1
ATOM 11120 C C . GLU C 1 395 ? 82.886 -0.844 37.361 1.00 21.34 395 GLU C C 1
ATOM 11121 O O . GLU C 1 395 ? 83.113 0.363 37.561 1.00 20.00 395 GLU C O 1
ATOM 11127 N N . ASN C 1 396 ? 83.275 -1.816 38.187 1.00 21.13 396 ASN C N 1
ATOM 11128 C CA . ASN C 1 396 ? 84.009 -1.538 39.376 1.00 21.06 396 ASN C CA 1
ATOM 11129 C C . ASN C 1 396 ? 85.189 -2.486 39.463 1.00 22.03 396 ASN C C 1
ATOM 11130 O O . ASN C 1 396 ? 85.037 -3.638 39.828 1.00 20.47 396 ASN C O 1
ATOM 11135 N N . PRO C 1 397 ? 86.388 -2.016 39.104 1.00 26.80 397 PRO C N 1
ATOM 11136 C CA . PRO C 1 397 ? 87.486 -2.988 38.969 1.00 29.87 397 PRO C CA 1
ATOM 11137 C C . PRO C 1 397 ? 87.960 -3.627 40.287 1.00 29.50 397 PRO C C 1
ATOM 11138 O O . PRO C 1 397 ? 88.626 -4.677 40.247 1.00 33.06 397 PRO C O 1
ATOM 11142 N N . HIS C 1 398 ? 87.545 -3.087 41.430 1.00 28.22 398 HIS C N 1
ATOM 11143 C CA . HIS C 1 398 ? 87.759 -3.808 42.681 1.00 32.18 398 HIS C CA 1
ATOM 11144 C C . HIS C 1 398 ? 87.157 -5.216 42.659 1.00 28.68 398 HIS C C 1
ATOM 11145 O O . HIS C 1 398 ? 87.544 -6.079 43.440 1.00 28.38 398 HIS C O 1
ATOM 11152 N N . TYR C 1 399 ? 86.176 -5.435 41.808 1.00 25.36 399 TYR C N 1
ATOM 11153 C CA . TYR C 1 399 ? 85.482 -6.722 41.809 1.00 27.29 399 TYR C CA 1
ATOM 11154 C C . TYR C 1 399 ? 85.855 -7.651 40.667 1.00 26.48 399 TYR C C 1
ATOM 11155 O O . TYR C 1 399 ? 85.129 -8.630 40.398 1.00 26.99 399 TYR C O 1
ATOM 11164 N N . LYS C 1 400 ? 87.018 -7.419 40.042 1.00 27.15 400 LYS C N 1
ATOM 11165 C CA . LYS C 1 400 ? 87.519 -8.353 39.037 1.00 25.65 400 LYS C CA 1
ATOM 11166 C C . LYS C 1 400 ? 87.882 -9.701 39.644 1.00 24.08 400 LYS C C 1
ATOM 11167 O O . LYS C 1 400 ? 88.266 -9.768 40.806 1.00 21.90 400 LYS C O 1
ATOM 11173 N N . GLU C 1 401 ? 87.630 -10.762 38.888 1.00 22.38 401 GLU C N 1
ATOM 11174 C CA . GLU C 1 401 ? 87.991 -12.080 39.309 1.00 22.97 401 GLU C CA 1
ATOM 11175 C C . GLU C 1 401 ? 89.471 -12.310 39.057 1.00 21.79 401 GLU C C 1
ATOM 11176 O O . GLU C 1 401 ? 90.140 -11.521 38.361 1.00 22.86 401 GLU C O 1
ATOM 11182 N N . SER C 1 402 ? 89.972 -13.379 39.627 1.00 20.08 402 SER C N 1
ATOM 11183 C CA . SER C 1 402 ? 91.379 -13.814 39.380 1.00 20.03 402 SER C CA 1
ATOM 11184 C C . SER C 1 402 ? 91.632 -14.214 37.940 1.00 18.10 402 SER C C 1
ATOM 11185 O O . SER C 1 402 ? 90.714 -14.345 37.164 1.00 19.49 402 SER C O 1
ATOM 11188 N N . GLU C 1 403 ? 92.922 -14.387 37.624 1.00 17.96 403 GLU C N 1
ATOM 11189 C CA . GLU C 1 403 ? 93.416 -14.821 36.309 1.00 18.74 403 GLU C CA 1
ATOM 11190 C C . GLU C 1 403 ? 94.148 -16.186 36.376 1.00 19.78 403 GLU C C 1
ATOM 11191 O O . GLU C 1 403 ? 95.364 -16.236 36.319 1.00 20.17 403 GLU C O 1
ATOM 11197 N N . PRO C 1 404 ? 93.394 -17.299 36.427 1.00 20.31 404 PRO C N 1
ATOM 11198 C CA . PRO C 1 404 ? 94.024 -18.594 36.559 1.00 20.11 404 PRO C CA 1
ATOM 11199 C C . PRO C 1 404 ? 95.044 -18.905 35.443 1.00 21.05 404 PRO C C 1
ATOM 11200 O O . PRO C 1 404 ? 94.826 -18.588 34.245 1.00 20.71 404 PRO C O 1
ATOM 11204 N N . VAL C 1 405 ? 96.166 -19.515 35.842 1.00 20.95 405 VAL C N 1
ATOM 11205 C CA . VAL C 1 405 ? 97.148 -19.919 34.884 1.00 23.50 405 VAL C CA 1
ATOM 11206 C C . VAL C 1 405 ? 96.643 -21.156 34.084 1.00 23.79 405 VAL C C 1
ATOM 11207 O O . VAL C 1 405 ? 96.015 -22.073 34.637 1.00 22.36 405 VAL C O 1
ATOM 11211 N N . LEU C 1 406 ? 96.927 -21.143 32.799 1.00 23.73 406 LEU C N 1
ATOM 11212 C CA . LEU C 1 406 ? 96.553 -22.232 31.922 1.00 26.24 406 LEU C CA 1
ATOM 11213 C C . LEU C 1 406 ? 97.822 -23.056 31.698 1.00 31.31 406 LEU C C 1
ATOM 11214 O O . LEU C 1 406 ? 98.897 -22.520 31.367 1.00 32.67 406 LEU C O 1
ATOM 11219 N N . HIS C 1 407 ? 97.675 -24.352 31.801 1.00 36.78 407 HIS C N 1
ATOM 11220 C CA . HIS C 1 407 ? 98.798 -25.251 31.595 1.00 35.79 407 HIS C CA 1
ATOM 11221 C C . HIS C 1 407 ? 98.809 -25.801 30.173 1.00 37.13 407 HIS C C 1
ATOM 11222 O O . HIS C 1 407 ? 99.853 -26.177 29.663 1.00 40.71 407 HIS C O 1
ATOM 11229 N N . GLY C 1 408 ? 97.675 -25.759 29.500 1.00 34.48 408 GLY C N 1
ATOM 11230 C CA . GLY C 1 408 ? 97.600 -26.149 28.088 1.00 34.21 408 GLY C CA 1
ATOM 11231 C C . GLY C 1 408 ? 98.064 -25.122 27.052 1.00 33.77 408 GLY C C 1
ATOM 11232 O O . GLY C 1 408 ? 97.922 -23.926 27.274 1.00 36.10 408 GLY C O 1
ATOM 11233 N N . ASP C 1 409 ? 98.547 -25.664 25.933 1.00 29.68 409 ASP C N 1
ATOM 11234 C CA . ASP C 1 409 ? 99.139 -25.040 24.724 1.00 32.93 409 ASP C CA 1
ATOM 11235 C C . ASP C 1 409 ? 98.121 -24.824 23.587 1.00 28.12 409 ASP C C 1
ATOM 11236 O O . ASP C 1 409 ? 98.393 -24.093 22.622 1.00 24.82 409 ASP C O 1
ATOM 11241 N N . ARG C 1 410 ? 97.018 -25.580 23.637 1.00 21.87 410 ARG C N 1
ATOM 11242 C CA . ARG C 1 410 ? 96.148 -25.814 22.486 1.00 21.87 410 ARG C CA 1
ATOM 11243 C C . ARG C 1 410 ? 94.681 -26.076 22.988 1.00 21.24 410 ARG C C 1
ATOM 11244 O O . ARG C 1 410 ? 94.471 -26.470 24.145 1.00 20.30 410 ARG C O 1
ATOM 11252 N N . MET C 1 411 ? 93.719 -25.760 22.120 1.00 19.57 411 MET C N 1
ATOM 11253 C CA . MET C 1 411 ? 92.321 -26.157 22.350 1.00 19.37 411 MET C CA 1
ATOM 11254 C C . MET C 1 411 ? 92.191 -27.616 21.991 1.00 18.41 411 MET C C 1
ATOM 11255 O O . MET C 1 411 ? 92.381 -27.976 20.845 1.00 20.16 411 MET C O 1
ATOM 11260 N N . VAL C 1 412 ? 91.878 -28.448 22.975 1.00 16.78 412 VAL C N 1
ATOM 11261 C CA . VAL C 1 412 ? 91.891 -29.879 22.798 1.00 17.45 412 VAL C CA 1
ATOM 11262 C C . VAL C 1 412 ? 90.591 -30.511 23.344 1.00 16.01 412 VAL C C 1
ATOM 11263 O O . VAL C 1 412 ? 89.923 -29.937 24.229 1.00 16.04 412 VAL C O 1
ATOM 11267 N N . ARG C 1 413 ? 90.236 -31.663 22.770 1.00 16.21 413 ARG C N 1
ATOM 11268 C CA . ARG C 1 413 ? 89.278 -32.574 23.389 1.00 16.86 413 ARG C CA 1
ATOM 11269 C C . ARG C 1 413 ? 90.052 -33.833 23.792 1.00 16.40 413 ARG C C 1
ATOM 11270 O O . ARG C 1 413 ? 90.354 -34.721 22.978 1.00 16.89 413 ARG C O 1
ATOM 11278 N N . GLN C 1 414 ? 90.359 -33.919 25.069 1.00 17.61 414 GLN C N 1
ATOM 11279 C CA . GLN C 1 414 ? 91.257 -34.964 25.566 1.00 18.17 414 GLN C CA 1
ATOM 11280 C C . GLN C 1 414 ? 90.943 -35.181 27.065 1.00 17.29 414 GLN C C 1
ATOM 11281 O O . GLN C 1 414 ? 90.882 -34.221 27.833 1.00 18.05 414 GLN C O 1
ATOM 11287 N N . LYS C 1 415 ? 90.874 -36.449 27.474 1.00 15.09 415 LYS C N 1
ATOM 11288 C CA . LYS C 1 415 ? 90.716 -36.816 28.867 1.00 16.46 415 LYS C CA 1
ATOM 11289 C C . LYS C 1 415 ? 91.826 -36.258 29.729 1.00 16.16 415 LYS C C 1
ATOM 11290 O O . LYS C 1 415 ? 92.983 -36.164 29.280 1.00 15.77 415 LYS C O 1
ATOM 11296 N N . ILE C 1 416 ? 91.472 -35.861 30.953 1.00 16.79 416 ILE C N 1
ATOM 11297 C CA . ILE C 1 416 ? 92.508 -35.518 31.943 1.00 17.26 416 ILE C CA 1
ATOM 11298 C C . ILE C 1 416 ? 93.566 -36.623 32.074 1.00 17.87 416 ILE C C 1
ATOM 11299 O O . ILE C 1 416 ? 93.344 -37.862 31.847 1.00 18.56 416 ILE C O 1
ATOM 11304 N N . GLU C 1 417 ? 94.749 -36.166 32.442 1.00 18.47 417 GLU C N 1
ATOM 11305 C CA . GLU C 1 417 ? 95.774 -37.120 32.900 1.00 21.31 417 GLU C CA 1
ATOM 11306 C C . GLU C 1 417 ? 95.426 -37.677 34.255 1.00 18.31 417 GLU C C 1
ATOM 11307 O O . GLU C 1 417 ? 94.642 -37.106 34.966 1.00 17.59 417 GLU C O 1
ATOM 11313 N N . LYS C 1 418 ? 96.069 -38.768 34.599 1.00 16.88 418 LYS C N 1
ATOM 11314 C CA . LYS C 1 418 ? 95.919 -39.481 35.878 1.00 16.38 418 LYS C CA 1
ATOM 11315 C C . LYS C 1 418 ? 94.456 -39.746 36.203 1.00 14.76 418 LYS C C 1
ATOM 11316 O O . LYS C 1 418 ? 94.006 -39.447 37.309 1.00 14.45 418 LYS C O 1
ATOM 11322 N N . PRO C 1 419 ? 93.744 -40.351 35.253 1.00 15.22 419 PRO C N 1
ATOM 11323 C CA . PRO C 1 419 ? 92.292 -40.574 35.589 1.00 14.38 419 PRO C CA 1
ATOM 11324 C C . PRO C 1 419 ? 92.110 -41.527 36.759 1.00 14.50 419 PRO C C 1
ATOM 11325 O O . PRO C 1 419 ? 91.155 -41.348 37.537 1.00 15.16 419 PRO C O 1
ATOM 11329 N N . ASN C 1 420 ? 92.949 -42.556 36.854 1.00 13.61 420 ASN C N 1
ATOM 11330 C CA . ASN C 1 420 ? 93.009 -43.397 38.066 1.00 14.04 420 ASN C CA 1
ATOM 11331 C C . ASN C 1 420 ? 91.621 -43.850 38.530 1.00 13.49 420 ASN C C 1
ATOM 11332 O O . ASN C 1 420 ? 91.208 -43.515 39.635 1.00 16.43 420 ASN C O 1
ATOM 11337 N N . ASP C 1 421 ? 90.902 -44.577 37.655 1.00 12.11 421 ASP C N 1
ATOM 11338 C CA . ASP C 1 421 ? 89.463 -44.782 37.833 1.00 12.53 421 ASP C CA 1
ATOM 11339 C C . ASP C 1 421 ? 89.119 -45.696 39.031 1.00 13.30 421 ASP C C 1
ATOM 11340 O O . ASP C 1 421 ? 87.963 -45.727 39.470 1.00 11.88 421 ASP C O 1
ATOM 11345 N N . PHE C 1 422 ? 90.066 -46.502 39.504 1.00 15.51 422 PHE C N 1
ATOM 11346 C CA . PHE C 1 422 ? 89.752 -47.590 40.422 1.00 14.25 422 PHE C CA 1
ATOM 11347 C C . PHE C 1 422 ? 90.315 -47.475 41.814 1.00 15.84 422 PHE C C 1
ATOM 11348 O O . PHE C 1 422 ? 89.787 -48.079 42.736 1.00 15.71 422 PHE C O 1
ATOM 11356 N N . LYS C 1 423 ? 91.366 -46.699 41.976 1.00 15.81 423 LYS C N 1
ATOM 11357 C CA . LYS C 1 423 ? 92.087 -46.716 43.279 1.00 17.34 423 LYS C CA 1
ATOM 11358 C C . LYS C 1 423 ? 91.215 -46.281 44.434 1.00 17.17 423 LYS C C 1
ATOM 11359 O O . LYS C 1 423 ? 91.145 -46.937 45.467 1.00 15.97 423 LYS C O 1
ATOM 11365 N N . GLN C 1 424 ? 90.586 -45.114 44.303 1.00 18.54 424 GLN C N 1
ATOM 11366 C CA . GLN C 1 424 ? 89.800 -44.618 45.427 1.00 15.38 424 GLN C CA 1
ATOM 11367 C C . GLN C 1 424 ? 88.553 -45.459 45.730 1.00 17.60 424 GLN C C 1
ATOM 11368 O O . GLN C 1 424 ? 88.136 -45.496 46.898 1.00 15.61 424 GLN C O 1
ATOM 11374 N N . ALA C 1 425 ? 87.932 -46.059 44.714 1.00 14.87 425 ALA C N 1
ATOM 11375 C CA . ALA C 1 425 ? 86.889 -47.005 44.919 1.00 15.34 425 ALA C CA 1
ATOM 11376 C C . ALA C 1 425 ? 87.333 -48.154 45.829 1.00 15.22 425 ALA C C 1
ATOM 11377 O O . ALA C 1 425 ? 86.588 -48.573 46.672 1.00 14.95 425 ALA C O 1
ATOM 11379 N N . GLY C 1 426 ? 88.554 -48.651 45.583 1.00 16.09 426 GLY C N 1
ATOM 11380 C CA . GLY C 1 426 ? 89.096 -49.713 46.442 1.00 16.67 426 GLY C CA 1
ATOM 11381 C C . GLY C 1 426 ? 89.331 -49.234 47.863 1.00 16.39 426 GLY C C 1
ATOM 11382 O O . GLY C 1 426 ? 89.095 -49.953 48.822 1.00 16.99 426 GLY C O 1
ATOM 11383 N N . GLU C 1 427 ? 89.855 -48.024 48.013 1.00 16.49 427 GLU C N 1
ATOM 11384 C CA . GLU C 1 427 ? 90.068 -47.452 49.318 1.00 17.37 427 GLU C CA 1
ATOM 11385 C C . GLU C 1 427 ? 88.788 -47.307 50.040 1.00 16.52 427 GLU C C 1
ATOM 11386 O O . GLU C 1 427 ? 88.710 -47.563 51.262 1.00 16.03 427 GLU C O 1
ATOM 11392 N N . LYS C 1 428 ? 87.746 -46.864 49.345 1.00 15.76 428 LYS C N 1
ATOM 11393 C CA . LYS C 1 428 ? 86.423 -46.722 50.021 1.00 15.48 428 LYS C CA 1
ATOM 11394 C C . LYS C 1 428 ? 85.917 -48.073 50.441 1.00 15.47 428 LYS C C 1
ATOM 11395 O O . LYS C 1 428 ? 85.508 -48.221 51.594 1.00 15.81 428 LYS C O 1
ATOM 11401 N N . TYR C 1 429 ? 85.956 -49.035 49.548 1.00 15.93 429 TYR C N 1
ATOM 11402 C CA . TYR C 1 429 ? 85.552 -50.390 49.874 1.00 16.49 429 TYR C CA 1
ATOM 11403 C C . TYR C 1 429 ? 86.242 -50.845 51.182 1.00 17.27 429 TYR C C 1
ATOM 11404 O O . TYR C 1 429 ? 85.611 -51.348 52.091 1.00 18.30 429 TYR C O 1
ATOM 11413 N N . ARG C 1 430 ? 87.553 -50.713 51.214 1.00 17.84 430 ARG C N 1
ATOM 11414 C CA . ARG C 1 430 ? 88.313 -51.238 52.336 1.00 18.84 430 ARG C CA 1
ATOM 11415 C C . ARG C 1 430 ? 88.054 -50.486 53.624 1.00 20.17 430 ARG C C 1
ATOM 11416 O O . ARG C 1 430 ? 88.238 -51.048 54.696 1.00 20.96 430 ARG C O 1
ATOM 11424 N N . SER C 1 431 ? 87.566 -49.247 53.537 1.00 20.71 431 SER C N 1
ATOM 11425 C CA . SER C 1 431 ? 87.202 -48.454 54.715 1.00 18.64 431 SER C CA 1
ATOM 11426 C C . SER C 1 431 ? 85.837 -48.829 55.334 1.00 19.70 431 SER C C 1
ATOM 11427 O O . SER C 1 431 ? 85.546 -48.464 56.488 1.00 18.86 431 SER C O 1
ATOM 11430 N N . TYR C 1 432 ? 85.030 -49.571 54.583 1.00 19.32 432 TYR C N 1
ATOM 11431 C CA . TYR C 1 432 ? 83.755 -50.035 55.092 1.00 19.30 432 TYR C CA 1
ATOM 11432 C C . TYR C 1 432 ? 83.943 -51.101 56.184 1.00 20.17 432 TYR C C 1
ATOM 11433 O O . TYR C 1 432 ? 84.815 -51.977 56.090 1.00 20.13 432 TYR C O 1
ATOM 11442 N N . SER C 1 433 ? 83.060 -51.055 57.198 1.00 21.26 433 SER C N 1
ATOM 11443 C CA . SER C 1 433 ? 82.951 -52.131 58.134 1.00 20.28 433 SER C CA 1
ATOM 11444 C C . SER C 1 433 ? 82.519 -53.381 57.399 1.00 20.53 433 SER C C 1
ATOM 11445 O O . SER C 1 433 ? 82.011 -53.313 56.276 1.00 19.91 433 SER C O 1
ATOM 11448 N N . GLU C 1 434 ? 82.663 -54.516 58.029 1.00 20.21 434 GLU C N 1
ATOM 11449 C CA . GLU C 1 434 ? 82.192 -55.753 57.422 1.00 22.95 434 GLU C CA 1
ATOM 11450 C C . GLU C 1 434 ? 80.683 -55.725 57.134 1.00 25.24 434 GLU C C 1
ATOM 11451 O O . GLU C 1 434 ? 80.253 -56.252 56.123 1.00 21.84 434 GLU C O 1
ATOM 11457 N N . GLU C 1 435 ? 79.895 -55.125 58.033 1.00 23.39 435 GLU C N 1
ATOM 11458 C CA . GLU C 1 435 ? 78.456 -54.987 57.839 1.00 25.87 435 GLU C CA 1
ATOM 11459 C C . GLU C 1 435 ? 78.172 -54.138 56.608 1.00 24.08 435 GLU C C 1
ATOM 11460 O O . GLU C 1 435 ? 77.310 -54.459 55.803 1.00 23.87 435 GLU C O 1
ATOM 11466 N N . GLU C 1 436 ? 78.885 -53.030 56.524 1.00 22.09 436 GLU C N 1
ATOM 11467 C CA . GLU C 1 436 ? 78.754 -52.131 55.404 1.00 21.30 436 GLU C CA 1
ATOM 11468 C C . GLU C 1 436 ? 79.190 -52.779 54.099 1.00 20.57 436 GLU C C 1
ATOM 11469 O O . GLU C 1 436 ? 78.517 -52.598 53.070 1.00 18.35 436 GLU C O 1
ATOM 11475 N N . LYS C 1 437 ? 80.247 -53.576 54.105 1.00 19.35 437 LYS C N 1
ATOM 11476 C CA . LYS C 1 437 ? 80.610 -54.318 52.880 1.00 19.14 437 LYS C CA 1
ATOM 11477 C C . LYS C 1 437 ? 79.502 -55.291 52.532 1.00 19.35 437 LYS C C 1
ATOM 11478 O O . LYS C 1 437 ? 79.135 -55.444 51.386 1.00 19.69 437 LYS C O 1
ATOM 11484 N N . GLN C 1 438 ? 78.908 -55.945 53.528 1.00 18.71 438 GLN C N 1
ATOM 11485 C CA . GLN C 1 438 ? 77.808 -56.895 53.235 1.00 18.76 438 GLN C CA 1
ATOM 11486 C C . GLN C 1 438 ? 76.614 -56.168 52.593 1.00 17.77 438 GLN C C 1
ATOM 11487 O O . GLN C 1 438 ? 76.021 -56.686 51.662 1.00 16.62 438 GLN C O 1
ATOM 11493 N N . ALA C 1 439 ? 76.307 -54.978 53.091 1.00 17.37 439 ALA C N 1
ATOM 11494 C CA . ALA C 1 439 ? 75.183 -54.209 52.596 1.00 18.32 439 ALA C CA 1
ATOM 11495 C C . ALA C 1 439 ? 75.441 -53.736 51.134 1.00 15.81 439 ALA C C 1
ATOM 11496 O O . ALA C 1 439 ? 74.576 -53.872 50.272 1.00 15.59 439 ALA C O 1
ATOM 11498 N N . LEU C 1 440 ? 76.665 -53.312 50.898 1.00 16.09 440 LEU C N 1
ATOM 11499 C CA . LEU C 1 440 ? 77.089 -52.895 49.555 1.00 14.78 440 LEU C CA 1
ATOM 11500 C C . LEU C 1 440 ? 76.888 -54.046 48.580 1.00 15.40 440 LEU C C 1
ATOM 11501 O O . LEU C 1 440 ? 76.298 -53.907 47.495 1.00 14.85 440 LEU C O 1
ATOM 11506 N N . ILE C 1 441 ? 77.397 -55.207 48.946 1.00 15.53 441 ILE C N 1
ATOM 11507 C CA . ILE C 1 441 ? 77.349 -56.318 48.011 1.00 15.51 441 ILE C CA 1
ATOM 11508 C C . ILE C 1 441 ? 75.883 -56.738 47.787 1.00 15.93 441 ILE C C 1
ATOM 11509 O O . ILE C 1 441 ? 75.503 -57.057 46.672 1.00 17.95 441 ILE C O 1
ATOM 11514 N N . LYS C 1 442 ? 75.120 -56.793 48.866 1.00 16.17 442 LYS C N 1
ATOM 11515 C CA . LYS C 1 442 ? 73.686 -57.099 48.800 1.00 16.85 442 LYS C CA 1
ATOM 11516 C C . LYS C 1 442 ? 72.980 -56.148 47.830 1.00 15.29 442 LYS C C 1
ATOM 11517 O O . LYS C 1 442 ? 72.143 -56.562 47.010 1.00 15.96 442 LYS C O 1
ATOM 11523 N N . ASN C 1 443 ? 73.235 -54.877 47.980 1.00 14.47 443 ASN C N 1
ATOM 11524 C CA . ASN C 1 443 ? 72.516 -53.864 47.177 1.00 14.29 443 ASN C CA 1
ATOM 11525 C C . ASN C 1 443 ? 72.904 -53.898 45.702 1.00 13.88 443 ASN C C 1
ATOM 11526 O O . ASN C 1 443 ? 72.042 -53.808 44.853 1.00 13.88 443 ASN C O 1
ATOM 11531 N N . LEU C 1 444 ? 74.208 -54.104 45.457 1.00 13.73 444 LEU C N 1
ATOM 11532 C CA . LEU C 1 444 ? 74.712 -54.287 44.116 1.00 13.36 444 LEU C CA 1
ATOM 11533 C C . LEU C 1 444 ? 74.116 -55.539 43.461 1.00 14.37 444 LEU C C 1
ATOM 11534 O O . LEU C 1 444 ? 73.722 -55.516 42.305 1.00 14.71 444 LEU C O 1
ATOM 11539 N N . THR C 1 445 ? 74.087 -56.624 44.229 1.00 14.71 445 THR C N 1
ATOM 11540 C CA . THR C 1 445 ? 73.610 -57.877 43.704 1.00 16.05 445 THR C CA 1
ATOM 11541 C C . THR C 1 445 ? 72.122 -57.783 43.306 1.00 15.45 445 THR C C 1
ATOM 11542 O O . THR C 1 445 ? 71.739 -58.247 42.199 1.00 16.06 445 THR C O 1
ATOM 11546 N N . ALA C 1 446 ? 71.322 -57.151 44.149 1.00 15.31 446 ALA C N 1
ATOM 11547 C CA . ALA C 1 446 ? 69.913 -57.022 43.836 1.00 16.53 446 ALA C CA 1
ATOM 11548 C C . ALA C 1 446 ? 69.712 -56.202 42.549 1.00 16.27 446 ALA C C 1
ATOM 11549 O O . ALA C 1 446 ? 68.762 -56.417 41.802 1.00 18.09 446 ALA C O 1
ATOM 11551 N N . ASP C 1 447 ? 70.610 -55.231 42.308 1.00 17.15 447 ASP C N 1
ATOM 11552 C CA . ASP C 1 447 ? 70.533 -54.385 41.107 1.00 15.92 447 ASP C CA 1
ATOM 11553 C C . ASP C 1 447 ? 71.027 -55.011 39.827 1.00 16.17 447 ASP C C 1
ATOM 11554 O O . ASP C 1 447 ? 70.561 -54.641 38.726 1.00 14.81 447 ASP C O 1
ATOM 11559 N N . LEU C 1 448 ? 72.062 -55.868 39.942 1.00 15.32 448 LEU C N 1
ATOM 11560 C CA . LEU C 1 448 ? 72.775 -56.368 38.788 1.00 15.84 448 LEU C CA 1
ATOM 11561 C C . LEU C 1 448 ? 72.224 -57.726 38.334 1.00 17.12 448 LEU C C 1
ATOM 11562 O O . LEU C 1 448 ? 72.483 -58.177 37.232 1.00 17.87 448 LEU C O 1
ATOM 11567 N N . LYS C 1 449 ? 71.547 -58.406 39.226 1.00 19.50 449 LYS C N 1
ATOM 11568 C CA . LYS C 1 449 ? 71.225 -59.835 38.965 1.00 22.19 449 LYS C CA 1
ATOM 11569 C C . LYS C 1 449 ? 70.408 -60.064 37.671 1.00 23.41 449 LYS C C 1
ATOM 11570 O O . LYS C 1 449 ? 70.519 -61.112 37.074 1.00 23.15 449 LYS C O 1
ATOM 11576 N N . GLY C 1 450 ? 69.610 -59.093 37.232 1.00 23.11 450 GLY C N 1
ATOM 11577 C CA . GLY C 1 450 ? 68.829 -59.253 35.976 1.00 22.46 450 GLY C CA 1
ATOM 11578 C C . GLY C 1 450 ? 69.390 -58.549 34.738 1.00 22.05 450 GLY C C 1
ATOM 11579 O O . GLY C 1 450 ? 68.756 -58.524 33.688 1.00 23.70 450 GLY C O 1
ATOM 11580 N N . VAL C 1 451 ? 70.608 -57.999 34.823 1.00 19.60 451 VAL C N 1
ATOM 11581 C CA . VAL C 1 451 ? 71.229 -57.197 33.776 1.00 21.19 451 VAL C CA 1
ATOM 11582 C C . VAL C 1 451 ? 71.858 -58.195 32.788 1.00 19.51 451 VAL C C 1
ATOM 11583 O O . VAL C 1 451 ? 72.200 -59.326 33.177 1.00 19.15 451 VAL C O 1
ATOM 11587 N N . ASN C 1 452 ? 71.976 -57.769 31.530 1.00 18.96 452 ASN C N 1
ATOM 11588 C CA . ASN C 1 452 ? 72.719 -58.454 30.487 1.00 22.96 452 ASN C CA 1
ATOM 11589 C C . ASN C 1 452 ? 74.030 -59.059 30.983 1.00 21.29 452 ASN C C 1
ATOM 11590 O O . ASN C 1 452 ? 74.773 -58.408 31.703 1.00 19.90 452 ASN C O 1
ATOM 11595 N N . GLU C 1 453 ? 74.305 -60.324 30.619 1.00 20.83 453 GLU C N 1
ATOM 11596 C CA . GLU C 1 453 ? 75.470 -61.012 31.184 1.00 22.82 453 GLU C CA 1
ATOM 11597 C C . GLU C 1 453 ? 76.764 -60.277 30.921 1.00 20.19 453 GLU C C 1
ATOM 11598 O O . GLU C 1 453 ? 77.646 -60.248 31.788 1.00 23.16 453 GLU C O 1
ATOM 11604 N N . LYS C 1 454 ? 76.949 -59.769 29.706 1.00 21.13 454 LYS C N 1
ATOM 11605 C CA . LYS C 1 454 ? 78.231 -59.091 29.341 1.00 23.57 454 LYS C CA 1
ATOM 11606 C C . LYS C 1 454 ? 78.442 -57.802 30.183 1.00 19.94 454 LYS C C 1
ATOM 11607 O O . LYS C 1 454 ? 79.533 -57.539 30.666 1.00 18.09 454 LYS C O 1
ATOM 11613 N N . THR C 1 455 ? 77.344 -57.082 30.382 1.00 18.16 455 THR C N 1
ATOM 11614 C CA . THR C 1 455 ? 77.380 -55.911 31.230 1.00 16.72 455 THR C CA 1
ATOM 11615 C C . THR C 1 455 ? 77.688 -56.293 32.679 1.00 16.86 455 THR C C 1
ATOM 11616 O O . THR C 1 455 ? 78.489 -55.640 33.336 1.00 15.86 455 THR C O 1
ATOM 11620 N N . LYS C 1 456 ? 76.976 -57.317 33.171 1.00 15.50 456 LYS C N 1
ATOM 11621 C CA . LYS C 1 456 ? 77.208 -57.810 34.529 1.00 16.47 456 LYS C CA 1
ATOM 11622 C C . LYS C 1 456 ? 78.677 -58.203 34.798 1.00 15.77 456 LYS C C 1
ATOM 11623 O O . LYS C 1 456 ? 79.234 -57.842 35.844 1.00 14.78 456 LYS C O 1
ATOM 11629 N N . LEU C 1 457 ? 79.291 -58.875 33.826 1.00 16.65 457 LEU C N 1
ATOM 11630 C CA . LEU C 1 457 ? 80.722 -59.271 33.895 1.00 18.32 457 LEU C CA 1
ATOM 11631 C C . LEU C 1 457 ? 81.642 -58.031 33.910 1.00 16.61 457 LEU C C 1
ATOM 11632 O O . LEU C 1 457 ? 82.528 -57.949 34.734 1.00 15.32 457 LEU C O 1
ATOM 11637 N N . LEU C 1 458 ? 81.332 -57.044 33.104 1.00 15.99 458 LEU C N 1
ATOM 11638 C CA . LEU C 1 458 ? 82.107 -55.834 33.081 1.00 15.53 458 LEU C CA 1
ATOM 11639 C C . LEU C 1 458 ? 82.000 -55.088 34.389 1.00 14.50 458 LEU C C 1
ATOM 11640 O O . LEU C 1 458 ? 82.963 -54.588 34.887 1.00 17.55 458 LEU C O 1
ATOM 11645 N N . ALA C 1 459 ? 80.811 -55.028 34.997 1.00 13.55 459 ALA C N 1
ATOM 11646 C CA . ALA C 1 459 ? 80.657 -54.408 36.283 1.00 13.40 459 ALA C CA 1
ATOM 11647 C C . ALA C 1 459 ? 81.530 -55.081 37.297 1.00 13.42 459 ALA C C 1
ATOM 11648 O O . ALA C 1 459 ? 82.233 -54.444 38.073 1.00 14.50 459 ALA C O 1
ATOM 11650 N N . ILE C 1 460 ? 81.441 -56.431 37.320 1.00 13.63 460 ILE C N 1
ATOM 11651 C CA . ILE C 1 460 ? 82.266 -57.201 38.273 1.00 15.46 460 ILE C CA 1
ATOM 11652 C C . ILE C 1 460 ? 83.756 -56.897 38.072 1.00 14.12 460 ILE C C 1
ATOM 11653 O O . ILE C 1 460 ? 84.493 -56.680 39.026 1.00 14.44 460 ILE C O 1
ATOM 11658 N N . CYS C 1 461 ? 84.180 -56.859 36.820 1.00 15.79 461 CYS C N 1
ATOM 11659 C CA . CYS C 1 461 ? 85.559 -56.573 36.526 1.00 15.81 461 CYS C CA 1
ATOM 11660 C C . CYS C 1 461 ? 85.958 -55.183 37.034 1.00 15.19 461 CYS C C 1
ATOM 11661 O O . CYS C 1 461 ? 87.095 -54.974 37.505 1.00 16.06 461 CYS C O 1
ATOM 11664 N N . ASN C 1 462 ? 85.082 -54.210 36.870 1.00 14.73 462 ASN C N 1
ATOM 11665 C CA . ASN C 1 462 ? 85.433 -52.877 37.339 1.00 14.92 462 ASN C CA 1
ATOM 11666 C C . ASN C 1 462 ? 85.621 -52.847 38.849 1.00 14.13 462 ASN C C 1
ATOM 11667 O O . ASN C 1 462 ? 86.548 -52.223 39.358 1.00 15.01 462 ASN C O 1
ATOM 11672 N N . PHE C 1 463 ? 84.730 -53.460 39.591 1.00 14.59 463 PHE C N 1
ATOM 11673 C CA . PHE C 1 463 ? 84.858 -53.510 41.031 1.00 13.95 463 PHE C CA 1
ATOM 11674 C C . PHE C 1 463 ? 86.084 -54.379 41.443 1.00 15.05 463 PHE C C 1
ATOM 11675 O O . PHE C 1 463 ? 86.716 -54.112 42.466 1.00 15.40 463 PHE C O 1
ATOM 11683 N N . TYR C 1 464 ? 86.384 -55.422 40.678 1.00 15.72 464 TYR C N 1
ATOM 11684 C CA . TYR C 1 464 ? 87.574 -56.261 40.951 1.00 17.25 464 TYR C CA 1
ATOM 11685 C C . TYR C 1 464 ? 88.846 -55.456 40.836 1.00 17.05 464 TYR C C 1
ATOM 11686 O O . TYR C 1 464 ? 89.754 -55.554 41.678 1.00 17.62 464 TYR C O 1
ATOM 11695 N N . ARG C 1 465 ? 88.895 -54.550 39.862 1.00 16.27 465 ARG C N 1
ATOM 11696 C CA . ARG C 1 465 ? 90.058 -53.671 39.699 1.00 17.23 465 ARG C CA 1
ATOM 11697 C C . ARG C 1 465 ? 90.178 -52.673 40.828 1.00 17.56 465 ARG C C 1
ATOM 11698 O O . ARG C 1 465 ? 91.255 -52.268 41.187 1.00 15.82 465 ARG C O 1
ATOM 11706 N N . ALA C 1 466 ? 89.038 -52.246 41.373 1.00 14.81 466 ALA C N 1
ATOM 11707 C CA . ALA C 1 466 ? 89.006 -51.447 42.618 1.00 15.64 466 ALA C CA 1
ATOM 11708 C C . ALA C 1 466 ? 89.609 -52.224 43.806 1.00 15.15 466 ALA C C 1
ATOM 11709 O O . ALA C 1 466 ? 90.549 -51.782 44.453 1.00 14.44 466 ALA C O 1
ATOM 11711 N N . ASP C 1 467 ? 89.133 -53.434 43.985 1.00 17.14 467 ASP C N 1
ATOM 11712 C CA . ASP C 1 467 ? 89.650 -54.283 45.066 1.00 18.07 467 ASP C CA 1
ATOM 11713 C C . ASP C 1 467 ? 89.261 -55.723 44.735 1.00 17.69 467 ASP C C 1
ATOM 11714 O O . ASP C 1 467 ? 88.110 -56.038 44.456 1.00 17.36 467 ASP C O 1
ATOM 11719 N N . GLU C 1 468 ? 90.255 -56.614 44.733 1.00 17.24 468 GLU C N 1
ATOM 11720 C CA . GLU C 1 468 ? 89.953 -58.012 44.405 1.00 19.21 468 GLU C CA 1
ATOM 11721 C C . GLU C 1 468 ? 88.867 -58.665 45.267 1.00 17.49 468 GLU C C 1
ATOM 11722 O O . GLU C 1 468 ? 88.132 -59.502 44.734 1.00 19.92 468 GLU C O 1
ATOM 11728 N N . ASP C 1 469 ? 88.866 -58.411 46.563 1.00 16.30 469 ASP C N 1
ATOM 11729 C CA . ASP C 1 469 ? 87.874 -58.959 47.482 1.00 18.13 469 ASP C CA 1
ATOM 11730 C C . ASP C 1 469 ? 86.472 -58.461 47.117 1.00 16.43 469 ASP C C 1
ATOM 11731 O O . ASP C 1 469 ? 85.490 -59.228 47.064 1.00 17.61 469 ASP C O 1
ATOM 11736 N N . TYR C 1 470 ? 86.388 -57.159 46.859 1.00 15.94 470 TYR C N 1
ATOM 11737 C CA . TYR C 1 470 ? 85.144 -56.499 46.424 1.00 15.28 470 TYR C CA 1
ATOM 11738 C C . TYR C 1 470 ? 84.572 -57.172 45.177 1.00 15.20 470 TYR C C 1
ATOM 11739 O O . TYR C 1 470 ? 83.456 -57.666 45.185 1.00 16.49 470 TYR C O 1
ATOM 11748 N N . GLY C 1 471 ? 85.393 -57.303 44.155 1.00 15.22 471 GLY C N 1
ATOM 11749 C CA . GLY C 1 471 ? 84.965 -57.925 42.914 1.00 14.93 471 GLY C CA 1
ATOM 11750 C C . GLY C 1 471 ? 84.624 -59.383 43.075 1.00 14.77 471 GLY C C 1
ATOM 11751 O O . GLY C 1 471 ? 83.631 -59.848 42.534 1.00 14.44 471 GLY C O 1
ATOM 11752 N N . GLN C 1 472 ? 85.486 -60.106 43.792 1.00 15.35 472 GLN C N 1
ATOM 11753 C CA . GLN C 1 472 ? 85.224 -61.523 44.009 1.00 15.81 472 GLN C CA 1
ATOM 11754 C C . GLN C 1 472 ? 83.916 -61.756 44.829 1.00 16.18 472 GLN C C 1
ATOM 11755 O O . GLN C 1 472 ? 83.169 -62.692 44.518 1.00 17.69 472 GLN C O 1
ATOM 11761 N N . ARG C 1 473 ? 83.679 -60.967 45.876 1.00 15.61 473 ARG C N 1
ATOM 11762 C CA . ARG C 1 473 ? 82.436 -61.068 46.701 1.00 16.65 473 ARG C CA 1
ATOM 11763 C C . ARG C 1 473 ? 81.213 -60.802 45.873 1.00 16.64 473 ARG C C 1
ATOM 11764 O O . ARG C 1 473 ? 80.229 -61.522 45.987 1.00 16.71 473 ARG C O 1
ATOM 11772 N N . LEU C 1 474 ? 81.327 -59.801 44.971 1.00 17.09 474 LEU C N 1
ATOM 11773 C CA . LEU C 1 474 ? 80.198 -59.507 44.087 1.00 16.09 474 LEU C CA 1
ATOM 11774 C C . LEU C 1 474 ? 79.942 -60.660 43.134 1.00 16.16 474 LEU C C 1
ATOM 11775 O O . LEU C 1 474 ? 78.789 -61.083 42.906 1.00 16.61 474 LEU C O 1
ATOM 11780 N N . ALA C 1 475 ? 81.016 -61.180 42.524 1.00 15.39 475 ALA C N 1
ATOM 11781 C CA . ALA C 1 475 ? 80.911 -62.286 41.604 1.00 15.99 475 ALA C CA 1
ATOM 11782 C C . ALA C 1 475 ? 80.287 -63.517 42.297 1.00 16.37 475 ALA C C 1
ATOM 11783 O O . ALA C 1 475 ? 79.405 -64.177 41.724 1.00 16.65 475 ALA C O 1
ATOM 11785 N N . ASP C 1 476 ? 80.720 -63.794 43.535 1.00 17.69 476 ASP C N 1
ATOM 11786 C CA . ASP C 1 476 ? 80.199 -64.911 44.326 1.00 16.70 476 ASP C CA 1
ATOM 11787 C C . ASP C 1 476 ? 78.699 -64.752 44.608 1.00 16.86 476 ASP C C 1
ATOM 11788 O O . ASP C 1 476 ? 77.916 -65.624 44.332 1.00 17.43 476 ASP C O 1
ATOM 11793 N N . SER C 1 477 ? 78.301 -63.545 44.991 1.00 16.75 477 SER C N 1
ATOM 11794 C CA . SER C 1 477 ? 76.919 -63.237 45.246 1.00 18.12 477 SER C CA 1
ATOM 11795 C C . SER C 1 477 ? 76.031 -63.297 43.956 1.00 18.50 477 SER C C 1
ATOM 11796 O O . SER C 1 477 ? 74.852 -63.754 44.009 1.00 18.59 477 SER C O 1
ATOM 11799 N N . LEU C 1 478 ? 76.600 -62.967 42.823 1.00 18.51 478 LEU C N 1
ATOM 11800 C CA . LEU C 1 478 ? 75.895 -63.054 41.535 1.00 18.56 478 LEU C CA 1
ATOM 11801 C C . LEU C 1 478 ? 75.993 -64.436 40.867 1.00 19.45 478 LEU C C 1
ATOM 11802 O O . LEU C 1 478 ? 75.338 -64.668 39.858 1.00 19.46 478 LEU C O 1
ATOM 11807 N N . GLY C 1 479 ? 76.780 -65.340 41.449 1.00 19.22 479 GLY C N 1
ATOM 11808 C CA . GLY C 1 479 ? 76.955 -66.669 40.916 1.00 21.67 479 GLY C CA 1
ATOM 11809 C C . GLY C 1 479 ? 77.743 -66.676 39.640 1.00 21.36 479 GLY C C 1
ATOM 11810 O O . GLY C 1 479 ? 77.505 -67.525 38.803 1.00 24.25 479 GLY C O 1
ATOM 11811 N N . VAL C 1 480 ? 78.665 -65.715 39.467 1.00 20.79 480 VAL C N 1
ATOM 11812 C CA . VAL C 1 480 ? 79.495 -65.587 38.288 1.00 22.28 480 VAL C CA 1
ATOM 11813 C C . VAL C 1 480 ? 80.884 -66.110 38.664 1.00 26.11 480 VAL C C 1
ATOM 11814 O O . VAL C 1 480 ? 81.502 -65.645 39.610 1.00 23.20 480 VAL C O 1
ATOM 11818 N N . ASP C 1 481 ? 81.379 -67.063 37.898 1.00 28.78 481 ASP C N 1
ATOM 11819 C CA . ASP C 1 481 ? 82.728 -67.596 38.087 1.00 30.14 481 ASP C CA 1
ATOM 11820 C C . ASP C 1 481 ? 83.710 -66.731 37.303 1.00 32.54 481 ASP C C 1
ATOM 11821 O O . ASP C 1 481 ? 83.691 -66.715 36.105 1.00 31.69 481 ASP C O 1
ATOM 11826 N N . ILE C 1 482 ? 84.581 -66.018 37.980 1.00 40.08 482 ILE C N 1
ATOM 11827 C CA . ILE C 1 482 ? 85.537 -65.163 37.285 1.00 42.14 482 ILE C CA 1
ATOM 11828 C C . ILE C 1 482 ? 86.960 -65.715 37.295 1.00 48.24 482 ILE C C 1
ATOM 11829 O O . ILE C 1 482 ? 87.877 -65.054 36.811 1.00 51.23 482 ILE C O 1
ATOM 11834 N N . ARG C 1 483 ? 87.143 -66.948 37.761 1.00 56.94 483 ARG C N 1
ATOM 11835 C CA . ARG C 1 483 ? 88.453 -67.609 37.678 1.00 64.07 483 ARG C CA 1
ATOM 11836 C C . ARG C 1 483 ? 89.140 -67.519 36.323 1.00 64.55 483 ARG C C 1
ATOM 11837 O O . ARG C 1 483 ? 90.320 -67.138 36.258 1.00 71.82 483 ARG C O 1
ATOM 11845 N N . SER C 1 484 ? 88.447 -67.905 35.252 1.00 66.19 484 SER C N 1
ATOM 11846 C CA . SER C 1 484 ? 89.043 -67.855 33.894 1.00 67.18 484 SER C CA 1
ATOM 11847 C C . SER C 1 484 ? 89.768 -66.515 33.549 1.00 71.62 484 SER C C 1
ATOM 11848 O O . SER C 1 484 ? 90.754 -66.510 32.811 1.00 68.39 484 SER C O 1
ATOM 11851 N N . TYR C 1 485 ? 89.288 -65.402 34.115 1.00 78.99 485 TYR C N 1
ATOM 11852 C CA . TYR C 1 485 ? 89.983 -64.095 34.084 1.00 73.94 485 TYR C CA 1
ATOM 11853 C C . TYR C 1 485 ? 90.633 -63.796 35.425 1.00 70.81 485 TYR C C 1
ATOM 11854 O O . TYR C 1 485 ? 91.851 -63.678 35.529 1.00 82.61 485 TYR C O 1
ATOM 11863 N N . HIS D 1 6 ? 37.566 -29.964 -5.389 1.00 40.83 6 HIS D N 1
ATOM 11864 C CA . HIS D 1 6 ? 36.801 -29.451 -4.199 1.00 44.30 6 HIS D CA 1
ATOM 11865 C C . HIS D 1 6 ? 37.214 -30.132 -2.883 1.00 37.99 6 HIS D C 1
ATOM 11866 O O . HIS D 1 6 ? 37.511 -31.322 -2.839 1.00 35.36 6 HIS D O 1
ATOM 11873 N N . LYS D 1 7 ? 37.219 -29.364 -1.805 1.00 33.57 7 LYS D N 1
ATOM 11874 C CA . LYS D 1 7 ? 37.652 -29.860 -0.492 1.00 28.93 7 LYS D CA 1
ATOM 11875 C C . LYS D 1 7 ? 36.741 -29.308 0.572 1.00 24.79 7 LYS D C 1
ATOM 11876 O O . LYS D 1 7 ? 36.265 -28.162 0.422 1.00 20.96 7 LYS D O 1
ATOM 11882 N N . ASN D 1 8 ? 36.481 -30.080 1.643 1.00 23.65 8 ASN D N 1
ATOM 11883 C CA . ASN D 1 8 ? 35.796 -29.501 2.798 1.00 21.07 8 ASN D CA 1
ATOM 11884 C C . ASN D 1 8 ? 36.739 -28.621 3.607 1.00 20.41 8 ASN D C 1
ATOM 11885 O O . ASN D 1 8 ? 37.850 -29.001 3.872 1.00 18.60 8 ASN D O 1
ATOM 11890 N N . LEU D 1 9 ? 36.227 -27.490 4.063 1.00 20.42 9 LEU D N 1
ATOM 11891 C CA . LEU D 1 9 ? 36.738 -26.839 5.242 1.00 19.06 9 LEU D CA 1
ATOM 11892 C C . LEU D 1 9 ? 36.504 -27.731 6.471 1.00 17.35 9 LEU D C 1
ATOM 11893 O O . LEU D 1 9 ? 35.410 -28.188 6.653 1.00 16.51 9 LEU D O 1
ATOM 11898 N N . THR D 1 10 ? 37.516 -27.942 7.302 1.00 16.03 10 THR D N 1
ATOM 11899 C CA . THR D 1 10 ? 37.424 -28.801 8.454 1.00 16.05 10 THR D CA 1
ATOM 11900 C C . THR D 1 10 ? 37.962 -28.134 9.703 1.00 15.52 10 THR D C 1
ATOM 11901 O O . THR D 1 10 ? 38.726 -27.138 9.630 1.00 15.32 10 THR D O 1
ATOM 11905 N N . THR D 1 11 ? 37.618 -28.673 10.851 1.00 14.72 11 THR D N 1
ATOM 11906 C CA . THR D 1 11 ? 38.320 -28.335 12.072 1.00 14.80 11 THR D CA 1
ATOM 11907 C C . THR D 1 11 ? 39.684 -29.052 12.100 1.00 15.24 11 THR D C 1
ATOM 11908 O O . THR D 1 11 ? 39.995 -29.899 11.213 1.00 14.20 11 THR D O 1
ATOM 11912 N N . ASN D 1 12 ? 40.506 -28.763 13.095 1.00 14.40 12 ASN D N 1
ATOM 11913 C CA . ASN D 1 12 ? 41.790 -29.472 13.191 1.00 15.57 12 ASN D CA 1
ATOM 11914 C C . ASN D 1 12 ? 41.654 -30.947 13.635 1.00 15.47 12 ASN D C 1
ATOM 11915 O O . ASN D 1 12 ? 42.598 -31.705 13.552 1.00 15.04 12 ASN D O 1
ATOM 11920 N N . GLN D 1 13 ? 40.463 -31.285 14.077 1.00 14.08 13 GLN D N 1
ATOM 11921 C CA . GLN D 1 13 ? 40.119 -32.664 14.347 1.00 14.97 13 GLN D CA 1
ATOM 11922 C C . GLN D 1 13 ? 39.776 -33.426 13.079 1.00 14.09 13 GLN D C 1
ATOM 11923 O O . GLN D 1 13 ? 39.473 -34.630 13.134 1.00 14.66 13 GLN D O 1
ATOM 11929 N N . GLY D 1 14 ? 39.665 -32.717 11.944 1.00 15.13 14 GLY D N 1
ATOM 11930 C CA . GLY D 1 14 ? 39.219 -33.364 10.669 1.00 16.04 14 GLY D CA 1
ATOM 11931 C C . GLY D 1 14 ? 37.719 -33.473 10.467 1.00 16.21 14 GLY D C 1
ATOM 11932 O O . GLY D 1 14 ? 37.272 -34.204 9.594 1.00 17.25 14 GLY D O 1
ATOM 11933 N N . VAL D 1 15 ? 36.935 -32.813 11.310 1.00 14.87 15 VAL D N 1
ATOM 11934 C CA . VAL D 1 15 ? 35.495 -32.745 11.115 1.00 15.19 15 VAL D CA 1
ATOM 11935 C C . VAL D 1 15 ? 35.120 -31.661 10.144 1.00 14.22 15 VAL D C 1
ATOM 11936 O O . VAL D 1 15 ? 35.489 -30.504 10.323 1.00 14.58 15 VAL D O 1
ATOM 11940 N N . PRO D 1 16 ? 34.310 -31.980 9.125 1.00 14.73 16 PRO D N 1
ATOM 11941 C CA . PRO D 1 16 ? 33.877 -30.904 8.207 1.00 14.67 16 PRO D CA 1
ATOM 11942 C C . PRO D 1 16 ? 33.076 -29.859 8.848 1.00 14.31 16 PRO D C 1
ATOM 11943 O O . PRO D 1 16 ? 32.231 -30.175 9.712 1.00 15.44 16 PRO D O 1
ATOM 11947 N N . VAL D 1 17 ? 33.301 -28.608 8.426 1.00 14.96 17 VAL D N 1
ATOM 11948 C CA . VAL D 1 17 ? 32.603 -27.502 9.040 1.00 16.63 17 VAL D CA 1
ATOM 11949 C C . VAL D 1 17 ? 31.251 -27.205 8.332 1.00 17.32 17 VAL D C 1
ATOM 11950 O O . VAL D 1 17 ? 31.287 -26.927 7.107 1.00 16.89 17 VAL D O 1
ATOM 11954 N N . GLY D 1 18 ? 30.137 -27.235 9.076 1.00 17.93 18 GLY D N 1
ATOM 11955 C CA . GLY D 1 18 ? 28.840 -27.004 8.445 1.00 17.76 18 GLY D CA 1
ATOM 11956 C C . GLY D 1 18 ? 28.539 -25.568 8.112 1.00 17.38 18 GLY D C 1
ATOM 11957 O O . GLY D 1 18 ? 27.735 -25.283 7.165 1.00 18.61 18 GLY D O 1
ATOM 11958 N N . ASP D 1 19 ? 29.114 -24.669 8.905 1.00 15.56 19 ASP D N 1
ATOM 11959 C CA . ASP D 1 19 ? 28.880 -23.246 8.754 1.00 16.92 19 ASP D CA 1
ATOM 11960 C C . ASP D 1 19 ? 30.094 -22.502 9.220 1.00 16.82 19 ASP D C 1
ATOM 11961 O O . ASP D 1 19 ? 30.402 -22.470 10.418 1.00 17.88 19 ASP D O 1
ATOM 11966 N N . ASN D 1 20 ? 30.808 -21.866 8.259 1.00 16.37 20 ASN D N 1
ATOM 11967 C CA . ASN D 1 20 ? 31.930 -21.037 8.558 1.00 15.46 20 ASN D CA 1
ATOM 11968 C C . ASN D 1 20 ? 31.594 -19.539 8.619 1.00 15.47 20 ASN D C 1
ATOM 11969 O O . ASN D 1 20 ? 32.518 -18.732 8.618 1.00 15.63 20 ASN D O 1
ATOM 11974 N N . GLN D 1 21 ? 30.293 -19.198 8.674 1.00 16.81 21 GLN D N 1
ATOM 11975 C CA . GLN D 1 21 ? 29.810 -17.798 8.678 1.00 17.03 21 GLN D CA 1
ATOM 11976 C C . GLN D 1 21 ? 29.243 -17.350 10.019 1.00 16.07 21 GLN D C 1
ATOM 11977 O O . GLN D 1 21 ? 29.426 -16.206 10.424 1.00 15.13 21 GLN D O 1
ATOM 11983 N N . ASN D 1 22 ? 28.540 -18.232 10.698 1.00 16.10 22 ASN D N 1
ATOM 11984 C CA . ASN D 1 22 ? 27.799 -17.846 11.899 1.00 15.38 22 ASN D CA 1
ATOM 11985 C C . ASN D 1 22 ? 28.267 -18.606 13.123 1.00 15.22 22 ASN D C 1
ATOM 11986 O O . ASN D 1 22 ? 28.299 -19.843 13.122 1.00 14.87 22 ASN D O 1
ATOM 11991 N N . SER D 1 23 ? 28.463 -17.855 14.200 1.00 14.85 23 SER D N 1
ATOM 11992 C CA . SER D 1 23 ? 28.621 -18.402 15.547 1.00 14.49 23 SER D CA 1
ATOM 11993 C C . SER D 1 23 ? 27.305 -19.083 15.995 1.00 15.63 23 SER D C 1
ATOM 11994 O O . SER D 1 23 ? 26.245 -18.780 15.463 1.00 16.33 23 SER D O 1
ATOM 11997 N N . ARG D 1 24 ? 27.398 -19.969 16.975 1.00 15.56 24 ARG D N 1
ATOM 11998 C CA . ARG D 1 24 ? 26.248 -20.608 17.553 1.00 15.89 24 ARG D CA 1
ATOM 11999 C C . ARG D 1 24 ? 25.668 -19.770 18.719 1.00 17.47 24 ARG D C 1
ATOM 12000 O O . ARG D 1 24 ? 26.382 -19.428 19.679 1.00 15.52 24 ARG D O 1
ATOM 12008 N N . THR D 1 25 ? 24.361 -19.459 18.638 1.00 16.95 25 THR D N 1
ATOM 12009 C CA . THR D 1 25 ? 23.780 -18.403 19.433 1.00 17.81 25 THR D CA 1
ATOM 12010 C C . THR D 1 25 ? 22.369 -18.795 19.869 1.00 17.40 25 THR D C 1
ATOM 12011 O O . THR D 1 25 ? 21.789 -19.755 19.368 1.00 16.61 25 THR D O 1
ATOM 12015 N N . ALA D 1 26 ? 21.876 -18.075 20.855 1.00 18.35 26 ALA D N 1
ATOM 12016 C CA . ALA D 1 26 ? 20.504 -18.285 21.344 1.00 18.12 26 ALA D CA 1
ATOM 12017 C C . ALA D 1 26 ? 19.536 -17.589 20.400 1.00 19.28 26 ALA D C 1
ATOM 12018 O O . ALA D 1 26 ? 19.283 -16.398 20.547 1.00 20.43 26 ALA D O 1
ATOM 12020 N N . GLY D 1 27 ? 19.053 -18.345 19.415 1.00 18.80 27 GLY D N 1
ATOM 12021 C CA . GLY D 1 27 ? 18.331 -17.770 18.270 1.00 20.49 27 GLY D CA 1
ATOM 12022 C C . GLY D 1 27 ? 19.239 -16.940 17.341 1.00 20.81 27 GLY D C 1
ATOM 12023 O O . GLY D 1 27 ? 20.413 -16.687 17.632 1.00 22.39 27 GLY D O 1
ATOM 12024 N N . HIS D 1 28 ? 18.657 -16.420 16.265 1.00 23.35 28 HIS D N 1
ATOM 12025 C CA . HIS D 1 28 ? 19.424 -15.680 15.282 1.00 23.31 28 HIS D CA 1
ATOM 12026 C C . HIS D 1 28 ? 20.002 -14.346 15.771 1.00 22.60 28 HIS D C 1
ATOM 12027 O O . HIS D 1 28 ? 20.948 -13.849 15.140 1.00 18.73 28 HIS D O 1
ATOM 12034 N N . ARG D 1 29 ? 19.510 -13.790 16.876 1.00 20.97 29 ARG D N 1
ATOM 12035 C CA . ARG D 1 29 ? 20.071 -12.555 17.364 1.00 25.98 29 ARG D CA 1
ATOM 12036 C C . ARG D 1 29 ? 20.530 -12.545 18.788 1.00 30.31 29 ARG D C 1
ATOM 12037 O O . ARG D 1 29 ? 20.633 -11.467 19.427 1.00 36.60 29 ARG D O 1
ATOM 12045 N N . GLY D 1 30 ? 20.821 -13.719 19.336 1.00 28.22 30 GLY D N 1
ATOM 12046 C CA . GLY D 1 30 ? 21.020 -13.795 20.811 1.00 21.82 30 GLY D CA 1
ATOM 12047 C C . GLY D 1 30 ? 22.493 -13.906 21.049 1.00 22.23 30 GLY D C 1
ATOM 12048 O O . GLY D 1 30 ? 23.315 -13.989 20.083 1.00 19.89 30 GLY D O 1
ATOM 12049 N N . PRO D 1 31 ? 22.885 -13.918 22.329 1.00 18.92 31 PRO D N 1
ATOM 12050 C CA . PRO D 1 31 ? 24.285 -14.154 22.686 1.00 17.82 31 PRO D CA 1
ATOM 12051 C C . PRO D 1 31 ? 24.811 -15.553 22.359 1.00 17.71 31 PRO D C 1
ATOM 12052 O O . PRO D 1 31 ? 24.071 -16.476 22.011 1.00 16.74 31 PRO D O 1
ATOM 12056 N N . SER D 1 32 ? 26.145 -15.685 22.408 1.00 16.90 32 SER D N 1
ATOM 12057 C CA . SER D 1 32 ? 26.856 -16.823 21.854 1.00 15.12 32 SER D CA 1
ATOM 12058 C C . SER D 1 32 ? 27.087 -17.904 22.860 1.00 15.06 32 SER D C 1
ATOM 12059 O O . SER D 1 32 ? 27.308 -17.629 24.039 1.00 13.92 32 SER D O 1
ATOM 12062 N N . PHE D 1 33 ? 27.080 -19.146 22.377 1.00 14.22 33 PHE D N 1
ATOM 12063 C CA . PHE D 1 33 ? 27.275 -20.258 23.249 1.00 14.70 33 PHE D CA 1
ATOM 12064 C C . PHE D 1 33 ? 28.735 -20.719 23.314 1.00 14.92 33 PHE D C 1
ATOM 12065 O O . PHE D 1 33 ? 29.517 -20.585 22.332 1.00 15.54 33 PHE D O 1
ATOM 1207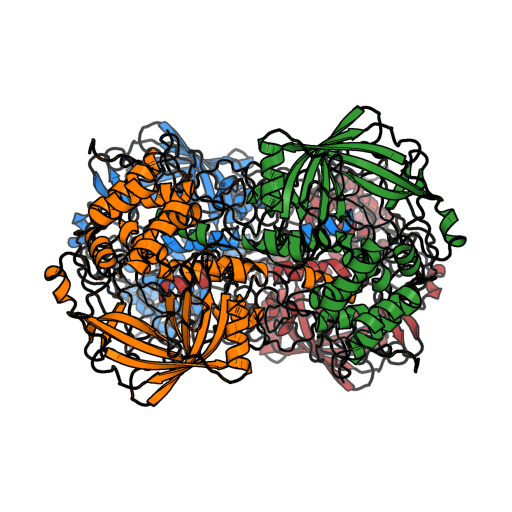3 N N . LEU D 1 34 ? 29.091 -21.263 24.479 1.00 15.71 34 LEU D N 1
ATOM 12074 C CA . LEU D 1 34 ? 30.411 -21.800 24.753 1.00 15.72 34 LEU D CA 1
ATOM 12075 C C . LEU D 1 34 ? 30.640 -23.061 23.901 1.00 16.18 34 LEU D C 1
ATOM 12076 O O . LEU D 1 34 ? 31.780 -23.281 23.422 1.00 16.14 34 LEU D O 1
ATOM 12081 N N . ASP D 1 35 ? 29.609 -23.870 23.719 1.00 16.16 35 ASP D N 1
ATOM 12082 C CA . ASP D 1 35 ? 29.691 -25.084 22.865 1.00 16.52 35 ASP D CA 1
ATOM 12083 C C . ASP D 1 35 ? 29.683 -24.720 21.360 1.00 17.09 35 ASP D C 1
ATOM 12084 O O . ASP D 1 35 ? 28.704 -24.982 20.606 1.00 18.62 35 ASP D O 1
ATOM 12089 N N . ASP D 1 36 ? 30.765 -24.095 20.924 1.00 16.50 36 ASP D N 1
ATOM 12090 C CA . ASP D 1 36 ? 31.006 -23.800 19.544 1.00 16.37 36 ASP D CA 1
ATOM 12091 C C . ASP D 1 36 ? 32.484 -24.089 19.300 1.00 15.63 36 ASP D C 1
ATOM 12092 O O . ASP D 1 36 ? 33.321 -23.191 19.367 1.00 15.73 36 ASP D O 1
ATOM 12097 N N . TYR D 1 37 ? 32.802 -25.380 19.074 1.00 15.72 37 TYR D N 1
ATOM 12098 C CA . TYR D 1 37 ? 34.211 -25.795 19.046 1.00 14.67 37 TYR D CA 1
ATOM 12099 C C . TYR D 1 37 ? 34.867 -25.080 17.897 1.00 15.10 37 TYR D C 1
ATOM 12100 O O . TYR D 1 37 ? 36.058 -24.683 18.004 1.00 13.00 37 TYR D O 1
ATOM 12109 N N . HIS D 1 38 ? 34.200 -24.989 16.748 1.00 15.82 38 HIS D N 1
ATOM 12110 C CA . HIS D 1 38 ? 34.804 -24.361 15.555 1.00 15.87 38 HIS D CA 1
ATOM 12111 C C . HIS D 1 38 ? 35.207 -22.929 15.785 1.00 15.26 38 HIS D C 1
ATOM 12112 O O . HIS D 1 38 ? 36.346 -22.538 15.478 1.00 13.45 38 HIS D O 1
ATOM 12119 N N . LEU D 1 39 ? 34.315 -22.174 16.425 1.00 14.10 39 LEU D N 1
ATOM 12120 C CA . LEU D 1 39 ? 34.607 -20.769 16.723 1.00 13.60 39 LEU D CA 1
ATOM 12121 C C . LEU D 1 39 ? 35.830 -20.659 17.647 1.00 13.51 39 LEU D C 1
ATOM 12122 O O . LEU D 1 39 ? 36.774 -19.930 17.365 1.00 13.33 39 LEU D O 1
ATOM 12127 N N . ILE D 1 40 ? 35.791 -21.430 18.760 1.00 12.45 40 ILE D N 1
ATOM 12128 C CA . ILE D 1 40 ? 36.823 -21.352 19.759 1.00 13.38 40 ILE D CA 1
ATOM 12129 C C . ILE D 1 40 ? 38.185 -21.792 19.143 1.00 12.98 40 ILE D C 1
ATOM 12130 O O . ILE D 1 40 ? 39.222 -21.150 19.378 1.00 13.36 40 ILE D O 1
ATOM 12135 N N . GLU D 1 41 ? 38.178 -22.918 18.427 1.00 12.37 41 GLU D N 1
ATOM 12136 C CA . GLU D 1 41 ? 39.412 -23.418 17.877 1.00 12.80 41 GLU D CA 1
ATOM 12137 C C . GLU D 1 41 ? 39.989 -22.414 16.907 1.00 12.30 41 GLU D C 1
ATOM 12138 O O . GLU D 1 41 ? 41.234 -22.197 16.886 1.00 12.59 41 GLU D O 1
ATOM 12144 N N . LYS D 1 42 ? 39.142 -21.836 16.033 1.00 12.18 42 LYS D N 1
ATOM 12145 C CA . LYS D 1 42 ? 39.571 -20.932 15.010 1.00 11.59 42 LYS D CA 1
ATOM 12146 C C . LYS D 1 42 ? 40.075 -19.620 15.613 1.00 10.91 42 LYS D C 1
ATOM 12147 O O . LYS D 1 42 ? 41.162 -19.172 15.307 1.00 11.14 42 LYS D O 1
ATOM 12153 N N . LEU D 1 43 ? 39.363 -19.067 16.615 1.00 10.57 43 LEU D N 1
ATOM 12154 C CA . LEU D 1 43 ? 39.844 -17.862 17.287 1.00 10.82 43 LEU D CA 1
ATOM 12155 C C . LEU D 1 43 ? 41.126 -18.131 18.075 1.00 10.64 43 LEU D C 1
ATOM 12156 O O . LEU D 1 43 ? 42.100 -17.328 18.071 1.00 12.51 43 LEU D O 1
ATOM 12161 N N . ALA D 1 44 ? 41.195 -19.286 18.719 1.00 10.72 44 ALA D N 1
ATOM 12162 C CA . ALA D 1 44 ? 42.275 -19.535 19.650 1.00 10.78 44 ALA D CA 1
ATOM 12163 C C . ALA D 1 44 ? 43.550 -19.681 18.821 1.00 10.96 44 ALA D C 1
ATOM 12164 O O . ALA D 1 44 ? 44.654 -19.329 19.273 1.00 11.45 44 ALA D O 1
ATOM 12166 N N . HIS D 1 45 ? 43.447 -20.341 17.669 1.00 10.93 45 HIS D N 1
ATOM 12167 C CA . HIS D 1 45 ? 44.632 -20.476 16.836 1.00 10.36 45 HIS D CA 1
ATOM 12168 C C . HIS D 1 45 ? 45.065 -19.144 16.247 1.00 10.41 45 HIS D C 1
ATOM 12169 O O . HIS D 1 45 ? 46.261 -18.786 16.233 1.00 10.51 45 HIS D O 1
ATOM 12176 N N . PHE D 1 46 ? 44.125 -18.384 15.726 1.00 10.24 46 PHE D N 1
ATOM 12177 C CA . PHE D 1 46 ? 44.356 -16.999 15.327 1.00 10.39 46 PHE D CA 1
ATOM 12178 C C . PHE D 1 46 ? 45.088 -16.206 16.412 1.00 10.85 46 PHE D C 1
ATOM 12179 O O . PHE D 1 46 ? 46.084 -15.556 16.181 1.00 10.82 46 PHE D O 1
ATOM 12187 N N . ASP D 1 47 ? 44.634 -16.360 17.640 1.00 10.80 47 ASP D N 1
ATOM 12188 C CA . ASP D 1 47 ? 45.158 -15.652 18.852 1.00 12.16 47 ASP D CA 1
ATOM 12189 C C . ASP D 1 47 ? 46.625 -15.980 19.162 1.00 13.58 47 ASP D C 1
ATOM 12190 O O . ASP D 1 47 ? 47.323 -15.264 19.910 1.00 14.62 47 ASP D O 1
ATOM 12195 N N . ARG D 1 48 ? 47.106 -17.076 18.585 1.00 12.86 48 ARG D N 1
ATOM 12196 C CA . ARG D 1 48 ? 48.417 -17.615 18.840 1.00 12.28 48 ARG D CA 1
ATOM 12197 C C . ARG D 1 48 ? 49.322 -17.637 17.570 1.00 12.32 48 ARG D C 1
ATOM 12198 O O . ARG D 1 48 ? 50.377 -18.294 17.568 1.00 12.78 48 ARG D O 1
ATOM 12206 N N . GLU D 1 49 ? 48.964 -16.910 16.505 1.00 11.81 49 GLU D N 1
ATOM 12207 C CA . GLU D 1 49 ? 49.789 -16.920 15.287 1.00 11.56 49 GLU D CA 1
ATOM 12208 C C . GLU D 1 49 ? 51.169 -16.405 15.465 1.00 11.58 49 GLU D C 1
ATOM 12209 O O . GLU D 1 49 ? 52.054 -16.870 14.755 1.00 12.00 49 GLU D O 1
ATOM 12215 N N . ARG D 1 50 ? 51.360 -15.386 16.299 1.00 11.68 50 ARG D N 1
ATOM 12216 C CA . ARG D 1 50 ? 52.578 -14.618 16.339 1.00 12.85 50 ARG D CA 1
ATOM 12217 C C . ARG D 1 50 ? 53.576 -15.236 17.309 1.00 13.26 50 ARG D C 1
ATOM 12218 O O . ARG D 1 50 ? 53.197 -15.729 18.389 1.00 13.42 50 ARG D O 1
ATOM 12226 N N . ILE D 1 51 ? 54.838 -15.221 16.848 1.00 14.32 51 ILE D N 1
ATOM 12227 C CA . ILE D 1 51 ? 56.009 -15.548 17.682 1.00 13.89 51 ILE D CA 1
ATOM 12228 C C . ILE D 1 51 ? 56.931 -14.298 17.776 1.00 13.07 51 ILE D C 1
ATOM 12229 O O . ILE D 1 51 ? 56.744 -13.338 17.023 1.00 12.98 51 ILE D O 1
ATOM 12234 N N . PRO D 1 52 ? 57.868 -14.261 18.739 1.00 12.77 52 PRO D N 1
ATOM 12235 C CA . PRO D 1 52 ? 58.692 -13.077 18.908 1.00 12.59 52 PRO D CA 1
ATOM 12236 C C . PRO D 1 52 ? 59.468 -12.856 17.623 1.00 11.73 52 PRO D C 1
ATOM 12237 O O . PRO D 1 52 ? 59.848 -13.819 16.986 1.00 11.78 52 PRO D O 1
ATOM 12241 N N . GLU D 1 53 ? 59.630 -11.583 17.244 1.00 11.45 53 GLU D N 1
ATOM 12242 C CA . GLU D 1 53 ? 60.475 -11.221 16.137 1.00 11.98 53 GLU D CA 1
ATOM 12243 C C . GLU D 1 53 ? 61.937 -11.372 16.574 1.00 11.97 53 GLU D C 1
ATOM 12244 O O . GLU D 1 53 ? 62.244 -11.448 17.779 1.00 11.53 53 GLU D O 1
ATOM 12250 N N . ARG D 1 54 ? 62.812 -11.477 15.580 1.00 11.22 54 ARG D N 1
ATOM 12251 C CA . ARG D 1 54 ? 64.222 -11.518 15.850 1.00 10.40 54 ARG D CA 1
ATOM 12252 C C . ARG D 1 54 ? 64.654 -10.252 16.616 1.00 11.89 54 ARG D C 1
ATOM 12253 O O . ARG D 1 54 ? 64.191 -9.172 16.352 1.00 11.56 54 ARG D O 1
ATOM 12261 N N . VAL D 1 55 ? 65.526 -10.432 17.618 1.00 11.98 55 VAL D N 1
ATOM 12262 C CA . VAL D 1 55 ? 65.975 -9.283 18.453 1.00 12.45 55 VAL D CA 1
ATOM 12263 C C . VAL D 1 55 ? 66.715 -8.183 17.699 1.00 12.37 55 VAL D C 1
ATOM 12264 O O . VAL D 1 55 ? 66.588 -6.984 18.034 1.00 14.12 55 VAL D O 1
ATOM 12268 N N . VAL D 1 56 ? 67.416 -8.564 16.651 1.00 12.39 56 VAL D N 1
ATOM 12269 C CA . VAL D 1 56 ? 67.881 -7.677 15.594 1.00 12.77 56 VAL D CA 1
ATOM 12270 C C . VAL D 1 56 ? 67.607 -8.379 14.238 1.00 11.45 56 VAL D C 1
ATOM 12271 O O . VAL D 1 56 ? 67.379 -9.563 14.173 1.00 11.37 56 VAL D O 1
ATOM 12275 N N . HIS D 1 57 ? 67.663 -7.599 13.165 1.00 13.00 57 HIS D N 1
ATOM 12276 C CA . HIS D 1 57 ? 67.368 -8.034 11.818 1.00 12.52 57 HIS D CA 1
ATOM 12277 C C . HIS D 1 57 ? 65.945 -8.594 11.686 1.00 12.44 57 HIS D C 1
ATOM 12278 O O . HIS D 1 57 ? 65.687 -9.570 10.908 1.00 12.20 57 HIS D O 1
ATOM 12285 N N . ALA D 1 58 ? 65.017 -7.974 12.411 1.00 12.14 58 ALA D N 1
ATOM 12286 C CA . ALA D 1 58 ? 63.632 -8.423 12.396 1.00 13.05 58 ALA D CA 1
ATOM 12287 C C . ALA D 1 58 ? 62.967 -8.348 10.988 1.00 12.36 58 ALA D C 1
ATOM 12288 O O . ALA D 1 58 ? 62.108 -9.172 10.662 1.00 11.63 58 ALA D O 1
ATOM 12290 N N . ARG D 1 59 ? 63.298 -7.306 10.263 1.00 13.05 59 ARG D N 1
ATOM 12291 C CA . ARG D 1 59 ? 62.771 -7.036 8.896 1.00 13.75 59 ARG D CA 1
ATOM 12292 C C . ARG D 1 59 ? 63.631 -7.707 7.878 1.00 13.75 59 ARG D C 1
ATOM 12293 O O . ARG D 1 59 ? 64.853 -7.409 7.797 1.00 16.74 59 ARG D O 1
ATOM 12301 N N . GLY D 1 60 ? 63.076 -8.606 7.099 1.00 13.21 60 GLY D N 1
ATOM 12302 C CA . GLY D 1 60 ? 63.879 -9.254 6.025 1.00 14.45 60 GLY D CA 1
ATOM 12303 C C . GLY D 1 60 ? 63.066 -10.051 5.061 1.00 13.33 60 GLY D C 1
ATOM 12304 O O . GLY D 1 60 ? 61.874 -10.196 5.199 1.00 14.25 60 GLY D O 1
ATOM 12305 N N . ALA D 1 61 ? 63.768 -10.678 4.130 1.00 13.36 61 ALA D N 1
ATOM 12306 C CA . ALA D 1 61 ? 63.172 -11.436 3.037 1.00 14.25 61 ALA D CA 1
ATOM 12307 C C . ALA D 1 61 ? 64.076 -12.571 2.613 1.00 14.92 61 ALA D C 1
ATOM 12308 O O . ALA D 1 61 ? 65.275 -12.426 2.685 1.00 13.87 61 ALA D O 1
ATOM 12310 N N . GLY D 1 62 ? 63.463 -13.707 2.231 1.00 14.33 62 GLY D N 1
ATOM 12311 C CA . GLY D 1 62 ? 64.219 -14.908 1.941 1.00 15.05 62 GLY D CA 1
ATOM 12312 C C . GLY D 1 62 ? 63.992 -15.477 0.535 1.00 14.84 62 GLY D C 1
ATOM 12313 O O . GLY D 1 62 ? 62.941 -15.242 -0.076 1.00 14.57 62 GLY D O 1
ATOM 12314 N N . ALA D 1 63 ? 64.957 -16.269 0.086 1.00 13.91 63 ALA D N 1
ATOM 12315 C CA . ALA D 1 63 ? 64.878 -16.971 -1.212 1.00 13.93 63 ALA D CA 1
ATOM 12316 C C . ALA D 1 63 ? 65.802 -18.131 -1.234 1.00 13.86 63 ALA D C 1
ATOM 12317 O O . ALA D 1 63 ? 66.772 -18.149 -0.520 1.00 14.19 63 ALA D O 1
ATOM 12319 N N . TYR D 1 64 ? 65.423 -19.159 -1.961 1.00 13.32 64 TYR D N 1
ATOM 12320 C CA . TYR D 1 64 ? 66.280 -20.333 -2.162 1.00 13.57 64 TYR D CA 1
ATOM 12321 C C . TYR D 1 64 ? 67.070 -20.218 -3.457 1.00 13.77 64 TYR D C 1
ATOM 12322 O O . TYR D 1 64 ? 66.733 -19.473 -4.387 1.00 15.84 64 TYR D O 1
ATOM 12331 N N . GLY D 1 65 ? 68.135 -20.984 -3.513 1.00 14.59 65 GLY D N 1
ATOM 12332 C CA . GLY D 1 65 ? 68.947 -21.030 -4.719 1.00 15.30 65 GLY D CA 1
ATOM 12333 C C . GLY D 1 65 ? 69.974 -22.119 -4.723 1.00 15.03 65 GLY D C 1
ATOM 12334 O O . GLY D 1 65 ? 69.821 -23.105 -4.027 1.00 14.43 65 GLY D O 1
ATOM 12335 N N . VAL D 1 66 ? 71.022 -21.939 -5.596 1.00 16.23 66 VAL D N 1
ATOM 12336 C CA . VAL D 1 66 ? 72.035 -22.916 -5.720 1.00 17.39 66 VAL D CA 1
ATOM 12337 C C . VAL D 1 66 ? 73.419 -22.214 -5.701 1.00 17.34 66 VAL D C 1
ATOM 12338 O O . VAL D 1 66 ? 73.560 -21.115 -6.232 1.00 15.95 66 VAL D O 1
ATOM 12342 N N . PHE D 1 67 ? 74.372 -22.811 -5.010 1.00 17.29 67 PHE D N 1
ATOM 12343 C CA . PHE D 1 67 ? 75.811 -22.414 -5.118 1.00 17.69 67 PHE D CA 1
ATOM 12344 C C . PHE D 1 67 ? 76.570 -23.453 -5.935 1.00 18.64 67 PHE D C 1
ATOM 12345 O O . PHE D 1 67 ? 76.474 -24.638 -5.666 1.00 17.46 67 PHE D O 1
ATOM 12353 N N . GLU D 1 68 ? 77.342 -22.990 -6.954 1.00 19.32 68 GLU D N 1
ATOM 12354 C CA . GLU D 1 68 ? 78.162 -23.852 -7.772 1.00 21.59 68 GLU D CA 1
ATOM 12355 C C . GLU D 1 68 ? 79.636 -23.482 -7.718 1.00 19.73 68 GLU D C 1
ATOM 12356 O O . GLU D 1 68 ? 79.982 -22.302 -7.852 1.00 19.21 68 GLU D O 1
ATOM 12362 N N . VAL D 1 69 ? 80.467 -24.472 -7.425 1.00 20.15 69 VAL D N 1
ATOM 12363 C CA . VAL D 1 69 ? 81.913 -24.262 -7.306 1.00 20.27 69 VAL D CA 1
ATOM 12364 C C . VAL D 1 69 ? 82.456 -24.087 -8.720 1.00 21.85 69 VAL D C 1
ATOM 12365 O O . VAL D 1 69 ? 82.177 -24.889 -9.588 1.00 24.88 69 VAL D O 1
ATOM 12369 N N . GLU D 1 70 ? 83.234 -23.036 -8.881 1.00 24.19 70 GLU D N 1
ATOM 12370 C CA . GLU D 1 70 ? 84.089 -22.860 -10.065 1.00 23.05 70 GLU D CA 1
ATOM 12371 C C . GLU D 1 70 ? 85.517 -23.366 -9.842 1.00 24.73 70 GLU D C 1
ATOM 12372 O O . GLU D 1 70 ? 86.074 -24.020 -10.713 1.00 28.14 70 GLU D O 1
ATOM 12378 N N . ASN D 1 71 ? 86.133 -23.007 -8.738 1.00 22.88 71 ASN D N 1
ATOM 12379 C CA . ASN D 1 71 ? 87.480 -23.464 -8.414 1.00 23.64 71 ASN D CA 1
ATOM 12380 C C . ASN D 1 71 ? 87.504 -24.231 -7.113 1.00 25.04 71 ASN D C 1
ATOM 12381 O O . ASN D 1 71 ? 87.091 -23.693 -6.088 1.00 23.31 71 ASN D O 1
ATOM 12386 N N . SER D 1 72 ? 87.912 -25.491 -7.170 1.00 26.38 72 SER D N 1
ATOM 12387 C CA A SER D 1 72 ? 87.879 -26.288 -5.954 0.50 24.52 72 SER D CA 1
ATOM 12388 C CA B SER D 1 72 ? 88.049 -26.389 -6.021 0.50 24.99 72 SER D CA 1
ATOM 12389 C C . SER D 1 72 ? 88.905 -25.715 -4.961 1.00 25.35 72 SER D C 1
ATOM 12390 O O . SER D 1 72 ? 89.934 -25.120 -5.319 1.00 23.82 72 SER D O 1
ATOM 12395 N N . MET D 1 73 ? 88.567 -25.804 -3.676 1.00 24.14 73 MET D N 1
ATOM 12396 C CA . MET D 1 73 ? 89.356 -25.170 -2.620 1.00 22.53 73 MET D CA 1
ATOM 12397 C C . MET D 1 73 ? 90.061 -26.211 -1.740 1.00 22.33 73 MET D C 1
ATOM 12398 O O . MET D 1 73 ? 90.520 -25.895 -0.649 1.00 22.95 73 MET D O 1
ATOM 12403 N N . GLU D 1 74 ? 90.134 -27.451 -2.196 1.00 24.43 74 GLU D N 1
ATOM 12404 C CA . GLU D 1 74 ? 90.667 -28.540 -1.354 1.00 27.24 74 GLU D CA 1
ATOM 12405 C C . GLU D 1 74 ? 92.139 -28.372 -0.918 1.00 26.57 74 GLU D C 1
ATOM 12406 O O . GLU D 1 74 ? 92.555 -28.908 0.116 1.00 25.02 74 GLU D O 1
ATOM 12412 N N . LYS D 1 75 ? 92.913 -27.578 -1.644 1.00 26.39 75 LYS D N 1
ATOM 12413 C CA . LYS D 1 75 ? 94.263 -27.284 -1.158 1.00 27.12 75 LYS D CA 1
ATOM 12414 C C . LYS D 1 75 ? 94.220 -26.482 0.186 1.00 26.38 75 LYS D C 1
ATOM 12415 O O . LYS D 1 75 ? 95.169 -26.570 1.003 1.00 24.21 75 LYS D O 1
ATOM 12421 N N . HIS D 1 76 ? 93.102 -25.770 0.478 1.00 22.94 76 HIS D N 1
ATOM 12422 C CA . HIS D 1 76 ? 93.029 -24.904 1.661 1.00 21.77 76 HIS D CA 1
ATOM 12423 C C . HIS D 1 76 ? 92.012 -25.302 2.682 1.00 20.82 76 HIS D C 1
ATOM 12424 O O . HIS D 1 76 ? 92.132 -24.923 3.833 1.00 19.50 76 HIS D O 1
ATOM 12431 N N . THR D 1 77 ? 90.988 -26.031 2.249 1.00 20.81 77 THR D N 1
ATOM 12432 C CA . THR D 1 77 ? 89.936 -26.462 3.176 1.00 19.95 77 THR D CA 1
ATOM 12433 C C . THR D 1 77 ? 89.403 -27.829 2.743 1.00 20.40 77 THR D C 1
ATOM 12434 O O . THR D 1 77 ? 89.187 -28.043 1.554 1.00 23.48 77 THR D O 1
ATOM 12438 N N . ARG D 1 78 ? 89.149 -28.688 3.725 1.00 21.74 78 ARG D N 1
ATOM 12439 C CA . ARG D 1 78 ? 88.522 -30.002 3.485 1.00 21.85 78 ARG D CA 1
ATOM 12440 C C . ARG D 1 78 ? 87.006 -29.899 3.350 1.00 21.17 78 ARG D C 1
ATOM 12441 O O . ARG D 1 78 ? 86.367 -30.922 3.189 1.00 20.91 78 ARG D O 1
ATOM 12449 N N . ALA D 1 79 ? 86.461 -28.696 3.310 1.00 18.51 79 ALA D N 1
ATOM 12450 C CA . ALA D 1 79 ? 84.981 -28.540 3.258 1.00 18.31 79 ALA D CA 1
ATOM 12451 C C . ALA D 1 79 ? 84.420 -29.268 2.054 1.00 18.77 79 ALA D C 1
ATOM 12452 O O . ALA D 1 79 ? 84.806 -29.024 0.871 1.00 18.82 79 ALA D O 1
ATOM 12454 N N . ALA D 1 80 ? 83.498 -30.191 2.322 1.00 18.63 80 ALA D N 1
ATOM 12455 C CA . ALA D 1 80 ? 82.986 -31.028 1.258 1.00 19.29 80 ALA D CA 1
ATOM 12456 C C . ALA D 1 80 ? 82.332 -30.212 0.122 1.00 19.25 80 ALA D C 1
ATOM 12457 O O . ALA D 1 80 ? 82.532 -30.526 -1.060 1.00 18.10 80 ALA D O 1
ATOM 12459 N N . PHE D 1 81 ? 81.512 -29.200 0.485 1.00 18.33 81 PHE D N 1
ATOM 12460 C CA . PHE D 1 81 ? 80.813 -28.464 -0.581 1.00 18.34 81 PHE D CA 1
ATOM 12461 C C . PHE D 1 81 ? 81.710 -27.663 -1.516 1.00 19.20 81 PHE D C 1
ATOM 12462 O O . PHE D 1 81 ? 81.233 -27.218 -2.562 1.00 19.08 81 PHE D O 1
ATOM 12470 N N . LEU D 1 82 ? 82.975 -27.468 -1.141 1.00 17.86 82 LEU D N 1
ATOM 12471 C CA . LEU D 1 82 ? 83.939 -26.727 -1.967 1.00 20.24 82 LEU D CA 1
ATOM 12472 C C . LEU D 1 82 ? 84.938 -27.653 -2.671 1.00 19.58 82 LEU D C 1
ATOM 12473 O O . LEU D 1 82 ? 85.953 -27.174 -3.180 1.00 23.94 82 LEU D O 1
ATOM 12478 N N . SER D 1 83 ? 84.689 -28.961 -2.705 1.00 19.47 83 SER D N 1
ATOM 12479 C CA . SER D 1 83 ? 85.784 -29.933 -2.986 1.00 21.43 83 SER D CA 1
ATOM 12480 C C . SER D 1 83 ? 86.025 -30.173 -4.454 1.00 23.49 83 SER D C 1
ATOM 12481 O O . SER D 1 83 ? 87.084 -30.725 -4.821 1.00 26.79 83 SER D O 1
ATOM 12484 N N . GLU D 1 84 ? 85.069 -29.816 -5.305 1.00 23.78 84 GLU D N 1
ATOM 12485 C CA . GLU D 1 84 ? 85.164 -30.170 -6.710 1.00 27.38 84 GLU D CA 1
ATOM 12486 C C . GLU D 1 84 ? 84.543 -29.087 -7.576 1.00 27.80 84 GLU D C 1
ATOM 12487 O O . GLU D 1 84 ? 83.470 -28.579 -7.283 1.00 25.20 84 GLU D O 1
ATOM 12493 N N . GLU D 1 85 ? 85.184 -28.800 -8.699 1.00 25.31 85 GLU D N 1
ATOM 12494 C CA . GLU D 1 85 ? 84.591 -27.904 -9.703 1.00 30.01 85 GLU D CA 1
ATOM 12495 C C . GLU D 1 85 ? 83.280 -28.446 -10.139 1.00 26.34 85 GLU D C 1
ATOM 12496 O O . GLU D 1 85 ? 83.145 -29.653 -10.389 1.00 26.13 85 GLU D O 1
ATOM 12502 N N . GLY D 1 86 ? 82.304 -27.567 -10.284 1.00 24.70 86 GLY D N 1
ATOM 12503 C CA . GLY D 1 86 ? 81.002 -27.972 -10.726 1.00 25.51 86 GLY D CA 1
ATOM 12504 C C . GLY D 1 86 ? 80.034 -28.395 -9.604 1.00 25.57 86 GLY D C 1
ATOM 12505 O O . GLY D 1 86 ? 78.868 -28.577 -9.849 1.00 25.48 86 GLY D O 1
ATOM 12506 N N . LYS D 1 87 ? 80.550 -28.616 -8.396 1.00 26.83 87 LYS D N 1
ATOM 12507 C CA . LYS D 1 87 ? 79.736 -29.159 -7.340 1.00 23.76 87 LYS D CA 1
ATOM 12508 C C . LYS D 1 87 ? 78.671 -28.123 -6.935 1.00 22.05 87 LYS D C 1
ATOM 12509 O O . LYS D 1 87 ? 78.992 -26.984 -6.662 1.00 19.37 87 LYS D O 1
ATOM 12515 N N . GLN D 1 88 ? 77.417 -28.569 -6.903 1.00 19.80 88 GLN D N 1
ATOM 12516 C CA . GLN D 1 88 ? 76.292 -27.699 -6.593 1.00 21.76 88 GLN D CA 1
ATOM 12517 C C . GLN D 1 88 ? 75.720 -28.047 -5.224 1.00 19.52 88 GLN D C 1
ATOM 12518 O O . GLN D 1 88 ? 75.546 -29.218 -4.882 1.00 18.51 88 GLN D O 1
ATOM 12524 N N . THR D 1 89 ? 75.417 -27.006 -4.463 1.00 17.68 89 THR D N 1
ATOM 12525 C CA . THR D 1 89 ? 74.827 -27.117 -3.130 1.00 18.27 89 THR D CA 1
ATOM 12526 C C . THR D 1 89 ? 73.637 -26.173 -3.067 1.00 17.13 89 THR D C 1
ATOM 12527 O O . THR D 1 89 ? 73.744 -25.002 -3.424 1.00 16.70 89 THR D O 1
ATOM 12531 N N . ASP D 1 90 ? 72.510 -26.694 -2.605 1.00 16.54 90 ASP D N 1
ATOM 12532 C CA . ASP D 1 90 ? 71.321 -25.868 -2.374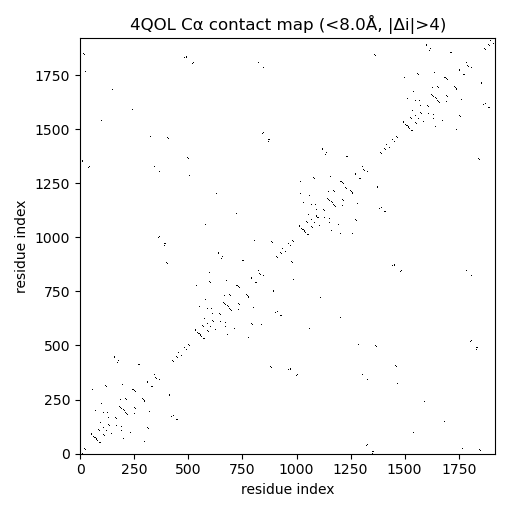 1.00 16.54 90 ASP D CA 1
ATOM 12533 C C . ASP D 1 90 ? 71.598 -24.872 -1.275 1.00 16.94 90 ASP D C 1
ATOM 12534 O O . ASP D 1 90 ? 72.254 -25.213 -0.262 1.00 16.76 90 ASP D O 1
ATOM 12539 N N . VAL D 1 91 ? 71.036 -23.672 -1.411 1.00 15.13 91 VAL D N 1
ATOM 12540 C CA . VAL D 1 91 ? 71.060 -22.668 -0.328 1.00 14.13 91 VAL D CA 1
ATOM 12541 C C . VAL D 1 91 ? 69.677 -22.085 -0.031 1.00 13.61 91 VAL D C 1
ATOM 12542 O O . VAL D 1 91 ? 68.749 -22.132 -0.845 1.00 15.09 91 VAL D O 1
ATOM 12546 N N . PHE D 1 92 ? 69.552 -21.621 1.196 1.00 13.24 92 PHE D N 1
ATOM 12547 C CA . PHE D 1 92 ? 68.535 -20.637 1.571 1.00 13.23 92 PHE D CA 1
ATOM 12548 C C . PHE D 1 92 ? 69.194 -19.385 2.121 1.00 13.22 92 PHE D C 1
ATOM 12549 O O . PHE D 1 92 ? 70.121 -19.498 2.918 1.00 13.79 92 PHE D O 1
ATOM 12557 N N . VAL D 1 93 ? 68.694 -18.206 1.729 1.00 13.10 93 VAL D N 1
ATOM 12558 C CA . VAL D 1 93 ? 69.296 -16.920 2.056 1.00 13.40 93 VAL D CA 1
ATOM 12559 C C . VAL D 1 93 ? 68.257 -15.997 2.602 1.00 13.18 93 VAL D C 1
ATOM 12560 O O . VAL D 1 93 ? 67.142 -15.950 2.059 1.00 13.39 93 VAL D O 1
ATOM 12564 N N . ARG D 1 94 ? 68.571 -15.327 3.714 1.00 11.83 94 ARG D N 1
ATOM 12565 C CA . ARG D 1 94 ? 67.751 -14.265 4.188 1.00 11.57 94 ARG D CA 1
ATOM 12566 C C . ARG D 1 94 ? 68.545 -12.981 4.224 1.00 11.61 94 ARG D C 1
ATOM 12567 O O . ARG D 1 94 ? 69.676 -12.920 4.746 1.00 11.88 94 ARG D O 1
ATOM 12575 N N . PHE D 1 95 ? 67.927 -11.917 3.670 1.00 12.40 95 PHE D N 1
ATOM 12576 C CA . PHE D 1 95 ? 68.483 -10.563 3.640 1.00 13.31 95 PHE D CA 1
ATOM 12577 C C . PHE D 1 95 ? 67.649 -9.758 4.597 1.00 12.17 95 PHE D C 1
ATOM 12578 O O . PHE D 1 95 ? 66.449 -10.084 4.863 1.00 13.58 95 PHE D O 1
ATOM 12586 N N . SER D 1 96 ? 68.199 -8.703 5.159 1.00 12.39 96 SER D N 1
ATOM 12587 C CA . SER D 1 96 ? 67.483 -7.992 6.233 1.00 12.36 96 SER D CA 1
ATOM 12588 C C . SER D 1 96 ? 68.045 -6.613 6.441 1.00 12.81 96 SER D C 1
ATOM 12589 O O . SER D 1 96 ? 69.211 -6.344 6.076 1.00 12.67 96 SER D O 1
ATOM 12592 N N . THR D 1 97 ? 67.286 -5.743 7.111 1.00 12.36 97 THR D N 1
ATOM 12593 C CA . THR D 1 97 ? 67.868 -4.620 7.842 1.00 13.01 97 THR D CA 1
ATOM 12594 C C . THR D 1 97 ? 68.232 -5.049 9.270 1.00 13.49 97 THR D C 1
ATOM 12595 O O . THR D 1 97 ? 68.307 -6.260 9.527 1.00 13.24 97 THR D O 1
ATOM 12599 N N . VAL D 1 98 ? 68.508 -4.104 10.183 1.00 13.28 98 VAL D N 1
ATOM 12600 C CA . VAL D 1 98 ? 69.050 -4.456 11.494 1.00 14.50 98 VAL D CA 1
ATOM 12601 C C . VAL D 1 98 ? 68.210 -4.010 12.648 1.00 14.79 98 VAL D C 1
ATOM 12602 O O . VAL D 1 98 ? 67.856 -4.821 13.487 1.00 12.99 98 VAL D O 1
ATOM 12606 N N . ILE D 1 99 ? 68.001 -2.695 12.760 1.00 14.97 99 ILE D N 1
ATOM 12607 C CA . ILE D 1 99 ? 67.592 -2.128 14.054 1.00 15.13 99 ILE D CA 1
ATOM 12608 C C . ILE D 1 99 ? 66.076 -2.144 14.263 1.00 16.33 99 ILE D C 1
ATOM 12609 O O . ILE D 1 99 ? 65.585 -2.477 15.340 1.00 15.85 99 ILE D O 1
ATOM 12614 N N . HIS D 1 100 ? 65.315 -1.716 13.268 1.00 14.92 100 HIS D N 1
ATOM 12615 C CA . HIS D 1 100 ? 63.884 -1.505 13.539 1.00 14.16 100 HIS D CA 1
ATOM 12616 C C . HIS D 1 100 ? 63.061 -2.768 13.411 1.00 13.68 100 HIS D C 1
ATOM 12617 O O . HIS D 1 100 ? 63.556 -3.797 12.958 1.00 13.46 100 HIS D O 1
ATOM 12624 N N . PRO D 1 101 ? 61.787 -2.735 13.922 1.00 15.07 101 PRO D N 1
ATOM 12625 C CA . PRO D 1 101 ? 61.014 -3.998 13.985 1.00 14.99 101 PRO D CA 1
ATOM 12626 C C . PRO D 1 101 ? 60.556 -4.555 12.639 1.00 14.55 101 PRO D C 1
ATOM 12627 O O . PRO D 1 101 ? 60.823 -3.989 11.584 1.00 15.02 101 PRO D O 1
ATOM 12631 N N A LYS D 1 102 ? 59.899 -5.714 12.674 0.50 14.55 102 LYS D N 1
ATOM 12632 N N B LYS D 1 102 ? 59.893 -5.701 12.676 0.50 14.49 102 LYS D N 1
ATOM 12633 C CA A LYS D 1 102 ? 59.444 -6.436 11.487 0.50 16.36 102 LYS D CA 1
ATOM 12634 C CA B LYS D 1 102 ? 58.982 -6.067 11.603 0.50 16.32 102 LYS D CA 1
ATOM 12635 C C A LYS D 1 102 ? 58.818 -5.657 10.346 0.50 14.86 102 LYS D C 1
ATOM 12636 C C B LYS D 1 102 ? 58.092 -4.939 11.223 0.50 15.86 102 LYS D C 1
ATOM 12637 O O A LYS D 1 102 ? 59.024 -6.013 9.184 0.50 13.04 102 LYS D O 1
ATOM 12638 O O B LYS D 1 102 ? 57.685 -4.126 12.039 0.50 16.38 102 LYS D O 1
ATOM 12649 N N A GLY D 1 103 ? 57.991 -4.662 10.677 0.50 15.39 103 GLY D N 1
ATOM 12650 N N B GLY D 1 103 ? 57.816 -4.837 9.933 0.50 15.98 103 GLY D N 1
ATOM 12651 C CA A GLY D 1 103 ? 57.205 -3.933 9.661 0.50 14.99 103 GLY D CA 1
ATOM 12652 C CA B GLY D 1 103 ? 56.962 -3.788 9.518 0.50 15.77 103 GLY D CA 1
ATOM 12653 C C A GLY D 1 103 ? 57.817 -2.626 9.199 0.50 15.13 103 GLY D C 1
ATOM 12654 C C B GLY D 1 103 ? 57.796 -2.585 9.111 0.50 15.73 103 GLY D C 1
ATOM 12655 O O A GLY D 1 103 ? 57.199 -1.818 8.494 0.50 15.24 103 GLY D O 1
ATOM 12656 O O B GLY D 1 103 ? 57.274 -1.785 8.347 0.50 16.49 103 GLY D O 1
ATOM 12657 N N . SER D 1 104 ? 59.080 -2.460 9.536 1.00 15.28 104 SER D N 1
ATOM 12658 C CA . SER D 1 104 ? 59.757 -1.165 9.416 1.00 15.64 104 SER D CA 1
ATOM 12659 C C . SER D 1 104 ? 60.243 -0.993 7.971 1.00 15.11 104 SER D C 1
ATOM 12660 O O . SER D 1 104 ? 60.338 -1.954 7.193 1.00 16.27 104 SER D O 1
ATOM 12663 N N . PRO D 1 105 ? 60.465 0.259 7.568 1.00 15.65 105 PRO D N 1
ATOM 12664 C CA . PRO D 1 105 ? 60.843 0.471 6.164 1.00 15.18 105 PRO D CA 1
ATOM 12665 C C . PRO D 1 105 ? 62.202 -0.069 5.769 1.00 15.57 105 PRO D C 1
ATOM 12666 O O . PRO D 1 105 ? 63.147 -0.121 6.590 1.00 15.74 105 PRO D O 1
ATOM 12670 N N . GLU D 1 106 ? 62.326 -0.444 4.498 1.00 15.53 106 GLU D N 1
ATOM 12671 C CA . GLU D 1 106 ? 63.639 -0.911 3.979 1.00 15.75 106 GLU D CA 1
ATOM 12672 C C . GLU D 1 106 ? 64.519 0.223 3.367 1.00 17.00 106 GLU D C 1
ATOM 12673 O O . GLU D 1 106 ? 65.535 -0.064 2.696 1.00 16.66 106 GLU D O 1
ATOM 12679 N N . THR D 1 107 ? 64.116 1.471 3.636 1.00 15.93 107 THR D N 1
ATOM 12680 C CA . THR D 1 107 ? 64.790 2.680 3.185 1.00 19.01 107 THR D CA 1
ATOM 12681 C C . THR D 1 107 ? 65.607 3.355 4.269 1.00 19.03 107 THR D C 1
ATOM 12682 O O . THR D 1 107 ? 66.145 4.429 4.042 1.00 21.49 107 THR D O 1
ATOM 12686 N N . LEU D 1 108 ? 65.724 2.714 5.428 1.00 17.95 108 LEU D N 1
ATOM 12687 C CA . LEU D 1 108 ? 66.444 3.272 6.533 1.00 18.27 108 LEU D CA 1
ATOM 12688 C C . LEU D 1 108 ? 67.931 2.996 6.376 1.00 17.90 108 LEU D C 1
ATOM 12689 O O . LEU D 1 108 ? 68.314 1.989 5.775 1.00 17.49 108 LEU D O 1
ATOM 12694 N N . ARG D 1 109 ? 68.756 3.824 7.006 1.00 17.50 109 ARG D N 1
ATOM 12695 C CA . ARG D 1 109 ? 70.188 3.585 7.113 1.00 18.77 109 ARG D CA 1
ATOM 12696 C C . ARG D 1 109 ? 70.450 2.453 8.077 1.00 19.31 109 ARG D C 1
ATOM 12697 O O . ARG D 1 109 ? 69.881 2.432 9.159 1.00 21.27 109 ARG D O 1
ATOM 12705 N N . ASP D 1 110 ? 71.258 1.487 7.654 1.00 17.87 110 ASP D N 1
ATOM 12706 C CA . ASP D 1 110 ? 71.558 0.282 8.480 1.00 17.65 110 ASP D CA 1
ATOM 12707 C C . ASP D 1 110 ? 72.527 -0.580 7.654 1.00 17.47 110 ASP D C 1
ATOM 12708 O O . ASP D 1 110 ? 72.422 -0.609 6.441 1.00 18.48 110 ASP D O 1
ATOM 12713 N N . PRO D 1 111 ? 73.432 -1.335 8.305 1.00 17.30 111 PRO D N 1
ATOM 12714 C CA . PRO D 1 111 ? 73.864 -2.543 7.610 1.00 16.15 111 PRO D CA 1
ATOM 12715 C C . PRO D 1 111 ? 72.708 -3.374 7.104 1.00 15.50 111 PRO D C 1
ATOM 12716 O O . PRO D 1 111 ? 71.594 -3.266 7.615 1.00 15.67 111 PRO D O 1
ATOM 12720 N N . ARG D 1 112 ? 72.978 -4.192 6.107 1.00 16.86 112 ARG D N 1
ATOM 12721 C CA . ARG D 1 112 ? 72.039 -5.194 5.700 1.00 15.61 112 ARG D CA 1
ATOM 12722 C C . ARG D 1 112 ? 72.582 -6.555 6.004 1.00 15.94 112 ARG D C 1
ATOM 12723 O O . ARG D 1 112 ? 73.771 -6.888 5.634 1.00 15.30 112 ARG D O 1
ATOM 12731 N N . GLY D 1 113 ? 71.760 -7.413 6.535 1.00 14.21 113 GLY D N 1
ATOM 12732 C CA . GLY D 1 113 ? 72.104 -8.796 6.685 1.00 13.95 113 GLY D CA 1
ATOM 12733 C C . GLY D 1 113 ? 72.129 -9.564 5.361 1.00 13.84 113 GLY D C 1
ATOM 12734 O O . GLY D 1 113 ? 71.313 -9.292 4.479 1.00 14.02 113 GLY D O 1
ATOM 12735 N N . PHE D 1 114 ? 72.943 -10.616 5.346 1.00 13.39 114 PHE D N 1
ATOM 12736 C CA . PHE D 1 114 ? 73.219 -11.435 4.172 1.00 14.89 114 PHE D CA 1
ATOM 12737 C C . PHE D 1 114 ? 73.613 -12.800 4.685 1.00 13.81 114 PHE D C 1
ATOM 12738 O O . PHE D 1 114 ? 74.777 -13.112 4.859 1.00 12.63 114 PHE D O 1
ATOM 12746 N N . ALA D 1 115 ? 72.578 -13.558 5.031 1.00 12.46 115 ALA D N 1
ATOM 12747 C CA . ALA D 1 115 ? 72.697 -14.826 5.753 1.00 12.38 115 ALA D CA 1
ATOM 12748 C C . ALA D 1 115 ? 72.471 -15.993 4.799 1.00 12.92 115 ALA D C 1
ATOM 12749 O O . ALA D 1 115 ? 71.429 -16.081 4.191 1.00 13.29 115 ALA D O 1
ATOM 12751 N N . VAL D 1 116 ? 73.536 -16.798 4.536 1.00 13.40 116 VAL D N 1
ATOM 12752 C CA . VAL D 1 116 ? 73.438 -17.945 3.639 1.00 12.27 116 VAL D CA 1
ATOM 12753 C C . VAL D 1 116 ? 73.529 -19.279 4.378 1.00 12.69 116 VAL D C 1
ATOM 12754 O O . VAL D 1 116 ? 74.516 -19.523 5.074 1.00 14.29 116 VAL D O 1
ATOM 12758 N N . LYS D 1 117 ? 72.542 -20.166 4.160 1.00 12.91 117 LYS D N 1
ATOM 12759 C CA . LYS D 1 117 ? 72.542 -21.562 4.677 1.00 13.01 117 LYS D CA 1
ATOM 12760 C C . LYS D 1 117 ? 72.793 -22.501 3.512 1.00 15.14 117 LYS D C 1
ATOM 12761 O O . LYS D 1 117 ? 72.024 -22.513 2.546 1.00 14.77 117 LYS D O 1
ATOM 12767 N N . PHE D 1 118 ? 73.978 -23.148 3.524 1.00 15.02 118 PHE D N 1
ATOM 12768 C CA . PHE D 1 118 ? 74.327 -24.134 2.544 1.00 14.51 118 PHE D CA 1
ATOM 12769 C C . PHE D 1 118 ? 73.976 -25.530 3.088 1.00 13.83 118 PHE D C 1
ATOM 12770 O O . PHE D 1 118 ? 74.458 -25.962 4.167 1.00 14.53 118 PHE D O 1
ATOM 12778 N N . TYR D 1 119 ? 73.215 -26.264 2.323 1.00 13.91 119 TYR D N 1
ATOM 12779 C CA . TYR D 1 119 ? 72.738 -27.613 2.716 1.00 14.93 119 TYR D CA 1
ATOM 12780 C C . TYR D 1 119 ? 73.718 -28.705 2.271 1.00 15.32 119 TYR D C 1
ATOM 12781 O O . TYR D 1 119 ? 73.490 -29.452 1.318 1.00 14.26 119 TYR D O 1
ATOM 12790 N N . THR D 1 120 ? 74.846 -28.809 2.983 1.00 16.37 120 THR D N 1
ATOM 12791 C CA . THR D 1 120 ? 75.941 -29.619 2.464 1.00 16.17 120 THR D CA 1
ATOM 12792 C C . THR D 1 120 ? 75.801 -31.079 2.835 1.00 16.62 120 THR D C 1
ATOM 12793 O O . THR D 1 120 ? 75.019 -31.454 3.741 1.00 17.46 120 THR D O 1
ATOM 12797 N N . GLU D 1 121 ? 76.581 -31.908 2.133 1.00 19.72 121 GLU D N 1
ATOM 12798 C CA . GLU D 1 121 ? 76.534 -33.336 2.429 1.00 20.34 121 GLU D CA 1
ATOM 12799 C C . GLU D 1 121 ? 77.146 -33.713 3.792 1.00 17.44 121 GLU D C 1
ATOM 12800 O O . GLU D 1 121 ? 76.923 -34.814 4.252 1.00 16.79 121 GLU D O 1
ATOM 12806 N N . GLU D 1 122 ? 77.872 -32.796 4.452 1.00 16.79 122 GLU D N 1
ATOM 12807 C CA . GLU D 1 122 ? 78.433 -33.015 5.790 1.00 17.08 122 GLU D CA 1
ATOM 12808 C C . GLU D 1 122 ? 77.826 -32.109 6.853 1.00 17.63 122 GLU D C 1
ATOM 12809 O O . GLU D 1 122 ? 78.383 -31.944 7.939 1.00 16.87 122 GLU D O 1
ATOM 12815 N N . GLY D 1 123 ? 76.624 -31.586 6.559 1.00 17.68 123 GLY D N 1
ATOM 12816 C CA . GLY D 1 123 ? 75.865 -30.779 7.514 1.00 16.88 123 GLY D CA 1
ATOM 12817 C C . GLY D 1 123 ? 75.563 -29.390 6.920 1.00 15.42 123 GLY D C 1
ATOM 12818 O O . GLY D 1 123 ? 76.082 -28.990 5.871 1.00 15.80 123 GLY D O 1
ATOM 12819 N N . ASN D 1 124 ? 74.665 -28.669 7.597 1.00 14.97 124 ASN D N 1
ATOM 12820 C CA . ASN D 1 124 ? 74.343 -27.307 7.214 1.00 13.87 124 ASN D CA 1
ATOM 12821 C C . ASN D 1 124 ? 75.501 -26.373 7.600 1.00 14.03 124 ASN D C 1
ATOM 12822 O O . ASN D 1 124 ? 75.964 -26.426 8.758 1.00 14.35 124 ASN D O 1
ATOM 12827 N N . TYR D 1 125 ? 75.939 -25.543 6.648 1.00 14.23 125 TYR D N 1
ATOM 12828 C CA . TYR D 1 125 ? 76.940 -24.528 6.887 1.00 13.00 125 TYR D CA 1
ATOM 12829 C C . TYR D 1 125 ? 76.273 -23.153 6.750 1.00 13.31 125 TYR D C 1
ATOM 12830 O O . TYR D 1 125 ? 75.746 -22.845 5.700 1.00 12.47 125 TYR D O 1
ATOM 12839 N N . ASP D 1 126 ? 76.266 -22.366 7.840 1.00 13.52 126 ASP D N 1
ATOM 12840 C CA . ASP D 1 126 ? 75.681 -21.040 7.816 1.00 12.65 126 ASP D CA 1
ATOM 12841 C C . ASP D 1 126 ? 76.826 -20.050 7.757 1.00 13.03 126 ASP D C 1
ATOM 12842 O O . ASP D 1 126 ? 77.679 -19.997 8.637 1.00 12.11 126 ASP D O 1
ATOM 12847 N N . LEU D 1 127 ? 76.797 -19.209 6.733 1.00 12.00 127 LEU D N 1
ATOM 12848 C CA . LEU D 1 127 ? 77.617 -18.031 6.702 1.00 14.04 127 LEU D CA 1
ATOM 12849 C C . LEU D 1 127 ? 76.798 -16.790 6.845 1.00 12.82 127 LEU D C 1
ATOM 12850 O O . LEU D 1 127 ? 76.091 -16.369 5.924 1.00 14.30 127 LEU D O 1
ATOM 12855 N N . VAL D 1 128 ? 76.878 -16.216 8.036 1.00 13.45 128 VAL D N 1
ATOM 12856 C CA . VAL D 1 128 ? 75.921 -15.216 8.543 1.00 14.89 128 VAL D CA 1
ATOM 12857 C C . VAL D 1 128 ? 76.638 -13.902 8.398 1.00 15.82 128 VAL D C 1
ATOM 12858 O O . VAL D 1 128 ? 77.253 -13.375 9.320 1.00 15.79 128 VAL D O 1
ATOM 12862 N N . GLY D 1 129 ? 76.557 -13.362 7.173 1.00 14.03 129 GLY D N 1
ATOM 12863 C CA . GLY D 1 129 ? 77.165 -12.108 6.845 1.00 14.43 129 GLY D CA 1
ATOM 12864 C C . GLY D 1 129 ? 76.333 -10.861 6.880 1.00 14.22 129 GLY D C 1
ATOM 12865 O O . GLY D 1 129 ? 75.108 -10.846 7.180 1.00 14.60 129 GLY D O 1
ATOM 12866 N N . ASN D 1 130 ? 77.019 -9.746 6.600 1.00 14.21 130 ASN D N 1
ATOM 12867 C CA . ASN D 1 130 ? 76.336 -8.462 6.302 1.00 14.73 130 ASN D CA 1
ATOM 12868 C C . ASN D 1 130 ? 76.846 -7.924 5.014 1.00 15.74 130 ASN D C 1
ATOM 12869 O O . ASN D 1 130 ? 77.871 -8.410 4.547 1.00 15.98 130 ASN D O 1
ATOM 12874 N N . ASN D 1 131 ? 76.254 -6.878 4.479 1.00 15.71 131 ASN D N 1
ATOM 12875 C CA . ASN D 1 131 ? 76.864 -6.219 3.327 1.00 17.13 131 ASN D CA 1
ATOM 12876 C C . ASN D 1 131 ? 78.200 -5.553 3.641 1.00 18.13 131 ASN D C 1
ATOM 12877 O O . ASN D 1 131 ? 79.170 -5.815 2.932 1.00 16.39 131 ASN D O 1
ATOM 12882 N N . LEU D 1 132 ? 78.250 -4.729 4.697 1.00 18.44 132 LEU D N 1
ATOM 12883 C CA . LEU D 1 132 ? 79.489 -4.049 5.061 1.00 18.69 132 LEU D CA 1
ATOM 12884 C C . LEU D 1 132 ? 80.464 -5.051 5.663 1.00 18.30 132 LEU D C 1
ATOM 12885 O O . LEU D 1 132 ? 80.073 -5.990 6.325 1.00 16.38 132 LEU D O 1
ATOM 12890 N N . PRO D 1 133 ? 81.781 -4.877 5.387 1.00 17.50 133 PRO D N 1
ATOM 12891 C CA . PRO D 1 133 ? 82.748 -5.941 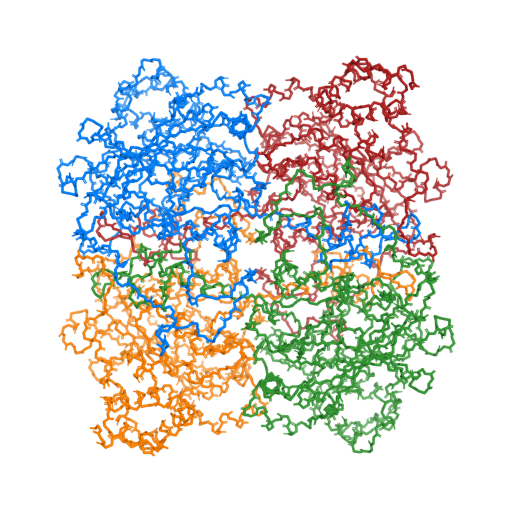5.689 1.00 17.68 133 PRO D CA 1
ATOM 12892 C C . PRO D 1 133 ? 83.399 -5.888 7.093 1.00 17.47 133 PRO D C 1
ATOM 12893 O O . PRO D 1 133 ? 84.230 -6.731 7.384 1.00 17.75 133 PRO D O 1
ATOM 12897 N N . ILE D 1 134 ? 83.034 -4.883 7.892 1.00 17.55 134 ILE D N 1
ATOM 12898 C CA A ILE D 1 134 ? 83.543 -4.720 9.245 0.50 17.13 134 ILE D CA 1
ATOM 12899 C CA B ILE D 1 134 ? 83.548 -4.728 9.255 0.50 16.64 134 ILE D CA 1
ATOM 12900 C C . ILE D 1 134 ? 82.398 -4.469 10.211 1.00 17.13 134 ILE D C 1
ATOM 12901 O O . ILE D 1 134 ? 81.229 -4.483 9.814 1.00 18.61 134 ILE D O 1
ATOM 12910 N N . PHE D 1 135 ? 82.740 -4.290 11.462 1.00 16.25 135 PHE D N 1
ATOM 12911 C CA . PHE D 1 135 ? 81.659 -4.062 12.483 1.00 16.23 135 PHE D CA 1
ATOM 12912 C C . PHE D 1 135 ? 82.032 -2.879 13.349 1.00 16.22 135 PHE D C 1
ATOM 12913 O O . PHE D 1 135 ? 83.176 -2.424 13.371 1.00 18.58 135 PHE D O 1
ATOM 12921 N N . PHE D 1 136 ? 81.074 -2.478 14.161 1.00 16.35 136 PHE D N 1
ATOM 12922 C CA . PHE D 1 136 ? 81.221 -1.348 15.089 1.00 17.49 136 PHE D CA 1
ATOM 12923 C C . PHE D 1 136 ? 82.158 -1.649 16.272 1.00 18.79 136 PHE D C 1
ATOM 12924 O O . PHE D 1 136 ? 82.698 -0.730 16.899 1.00 19.38 136 PHE D O 1
ATOM 12932 N N . ILE D 1 137 ? 82.221 -2.912 16.679 1.00 17.91 137 ILE D N 1
ATOM 12933 C CA . ILE D 1 137 ? 82.765 -3.312 17.997 1.00 17.79 137 ILE D CA 1
ATOM 12934 C C . ILE D 1 137 ? 83.541 -4.554 17.719 1.00 17.92 137 ILE D C 1
ATOM 12935 O O . ILE D 1 137 ? 83.359 -5.170 16.661 1.00 17.42 137 ILE D O 1
ATOM 12940 N N . ARG D 1 138 ? 84.354 -4.983 18.683 1.00 17.72 138 ARG D N 1
ATOM 12941 C CA . ARG D 1 138 ? 85.182 -6.173 18.504 1.00 17.66 138 ARG D CA 1
ATOM 12942 C C . ARG D 1 138 ? 85.050 -7.202 19.653 1.00 16.64 138 ARG D C 1
ATOM 12943 O O . ARG D 1 138 ? 85.841 -8.142 19.680 1.00 17.42 138 ARG D O 1
ATOM 12951 N N . ASP D 1 139 ? 84.117 -7.014 20.586 1.00 16.59 139 ASP D N 1
ATOM 12952 C CA . ASP D 1 139 ? 83.897 -7.943 21.655 1.00 16.09 139 ASP D CA 1
ATOM 12953 C C . ASP D 1 139 ? 82.382 -8.073 21.886 1.00 16.05 139 ASP D C 1
ATOM 12954 O O . ASP D 1 139 ? 81.695 -7.083 22.016 1.00 15.14 139 ASP D O 1
ATOM 12959 N N . ALA D 1 140 ? 81.892 -9.316 21.910 1.00 15.11 140 ALA D N 1
ATOM 12960 C CA . ALA D 1 140 ? 80.467 -9.590 22.060 1.00 14.81 140 ALA D CA 1
ATOM 12961 C C . ALA D 1 140 ? 79.873 -9.048 23.315 1.00 14.92 140 ALA D C 1
ATOM 12962 O O . ALA D 1 140 ? 78.641 -8.816 23.366 1.00 14.81 140 ALA D O 1
ATOM 12964 N N . LEU D 1 141 ? 80.704 -8.800 24.338 1.00 14.26 141 LEU D N 1
ATOM 12965 C CA . LEU D 1 141 ? 80.171 -8.301 25.637 1.00 16.22 141 LEU D CA 1
ATOM 12966 C C . LEU D 1 141 ? 79.509 -6.957 25.398 1.00 15.58 141 LEU D C 1
ATOM 12967 O O . LEU D 1 141 ? 78.636 -6.593 26.115 1.00 15.70 141 LEU D O 1
ATOM 12972 N N . LYS D 1 142 ? 79.927 -6.226 24.355 1.00 16.91 142 LYS D N 1
ATOM 12973 C CA . LYS D 1 142 ? 79.359 -4.899 24.093 1.00 15.74 142 LYS D CA 1
ATOM 12974 C C . LYS D 1 142 ? 78.077 -4.929 23.221 1.00 14.88 142 LYS D C 1
ATOM 12975 O O . LYS D 1 142 ? 77.479 -3.900 23.029 1.00 13.89 142 LYS D O 1
ATOM 12981 N N . PHE D 1 143 ? 77.711 -6.073 22.668 1.00 14.66 143 PHE D N 1
ATOM 12982 C CA . PHE D 1 143 ? 76.666 -6.073 21.650 1.00 15.11 143 PHE D CA 1
ATOM 12983 C C . PHE D 1 143 ? 75.348 -5.591 22.202 1.00 13.73 143 PHE D C 1
ATOM 12984 O O . PHE D 1 143 ? 74.692 -4.778 21.577 1.00 13.14 143 PHE D O 1
ATOM 12992 N N . PRO D 1 144 ? 74.906 -6.087 23.364 1.00 14.46 144 PRO D N 1
ATOM 12993 C CA . PRO D 1 144 ? 73.616 -5.539 23.876 1.00 14.41 144 PRO D CA 1
ATOM 12994 C C . PRO D 1 144 ? 73.655 -3.984 24.099 1.00 14.78 144 PRO D C 1
ATOM 12995 O O . PRO D 1 144 ? 72.667 -3.288 23.886 1.00 15.02 144 PRO D O 1
ATOM 12999 N N . ASP D 1 145 ? 74.804 -3.477 24.526 1.00 14.84 145 ASP D N 1
ATOM 13000 C CA . ASP D 1 145 ? 74.944 -2.033 24.710 1.00 15.59 145 ASP D CA 1
ATOM 13001 C C . ASP D 1 145 ? 74.831 -1.283 23.406 1.00 15.56 145 ASP D C 1
ATOM 13002 O O . ASP D 1 145 ? 74.138 -0.257 23.288 1.00 14.14 145 ASP D O 1
ATOM 13007 N N . MET D 1 146 ? 75.592 -1.763 22.410 1.00 15.89 146 MET D N 1
ATOM 13008 C CA . MET D 1 146 ? 75.545 -1.168 21.111 1.00 16.87 146 MET D CA 1
ATOM 13009 C C . MET D 1 146 ? 74.082 -1.132 20.568 1.00 15.32 146 MET D C 1
ATOM 13010 O O . MET D 1 146 ? 73.582 -0.090 20.092 1.00 15.06 146 MET D O 1
ATOM 13015 N N . VAL D 1 147 ? 73.478 -2.303 20.595 1.00 14.55 147 VAL D N 1
ATOM 13016 C CA . VAL D 1 147 ? 72.142 -2.446 20.080 1.00 14.72 147 VAL D CA 1
ATOM 13017 C C . VAL D 1 147 ? 71.188 -1.548 20.805 1.00 14.26 147 VAL D C 1
ATOM 13018 O O . VAL D 1 147 ? 70.342 -0.878 20.203 1.00 15.25 147 VAL D O 1
ATOM 13022 N N . HIS D 1 148 ? 71.266 -1.529 22.127 1.00 13.85 148 HIS D N 1
ATOM 13023 C CA . HIS D 1 148 ? 70.311 -0.704 22.926 1.00 15.19 148 HIS D CA 1
ATOM 13024 C C . HIS D 1 148 ? 70.502 0.740 22.619 1.00 14.97 148 HIS D C 1
ATOM 13025 O O . HIS D 1 148 ? 69.565 1.528 22.642 1.00 15.70 148 HIS D O 1
ATOM 13032 N N . SER D 1 149 ? 71.727 1.130 22.333 1.00 14.28 149 SER D N 1
ATOM 13033 C CA . SER D 1 149 ? 71.948 2.574 21.973 1.00 15.27 149 SER D CA 1
ATOM 13034 C C . SER D 1 149 ? 71.330 2.939 20.607 1.00 16.53 149 SER D C 1
ATOM 13035 O O . SER D 1 149 ? 70.857 4.074 20.421 1.00 16.77 149 SER D O 1
ATOM 13038 N N . LEU D 1 150 ? 71.345 1.990 19.665 1.00 15.91 150 LEU D N 1
ATOM 13039 C CA . LEU D 1 150 ? 70.854 2.203 18.267 1.00 16.05 150 LEU D CA 1
ATOM 13040 C C . LEU D 1 150 ? 69.349 2.055 18.167 1.00 15.96 150 LEU D C 1
ATOM 13041 O O . LEU D 1 150 ? 68.689 2.734 17.377 1.00 15.97 150 LEU D O 1
ATOM 13046 N N . LYS D 1 151 ? 68.814 1.169 19.018 1.00 14.44 151 LYS D N 1
ATOM 13047 C CA . LYS D 1 151 ? 67.390 0.867 19.047 1.00 15.08 151 LYS D CA 1
ATOM 13048 C C . LYS D 1 151 ? 66.600 2.109 19.485 1.00 16.09 151 LYS D C 1
ATOM 13049 O O . LYS D 1 151 ? 67.103 2.955 20.224 1.00 18.14 151 LYS D O 1
ATOM 13055 N N . PRO D 1 152 ? 65.310 2.169 19.085 1.00 16.57 152 PRO D N 1
ATOM 13056 C CA . PRO D 1 152 ? 64.429 3.177 19.628 1.00 16.64 152 PRO D CA 1
ATOM 13057 C C . PRO D 1 152 ? 64.630 3.328 21.136 1.00 16.24 152 PRO D C 1
ATOM 13058 O O . PRO D 1 152 ? 64.755 2.356 21.868 1.00 15.84 152 PRO D O 1
ATOM 13062 N N . ASP D 1 153 ? 64.640 4.570 21.570 1.00 15.88 153 ASP D N 1
ATOM 13063 C CA . ASP D 1 153 ? 64.669 4.941 22.979 1.00 17.94 153 ASP D CA 1
ATOM 13064 C C . ASP D 1 153 ? 63.631 4.165 23.749 1.00 18.30 153 ASP D C 1
ATOM 13065 O O . ASP D 1 153 ? 62.490 4.011 23.288 1.00 18.76 153 ASP D O 1
ATOM 13070 N N . PRO D 1 154 ? 64.022 3.608 24.920 1.00 17.07 154 PRO D N 1
ATOM 13071 C CA . PRO D 1 154 ? 63.091 2.763 25.681 1.00 16.89 154 PRO D CA 1
ATOM 13072 C C . PRO D 1 154 ? 61.937 3.495 26.351 1.00 17.73 154 PRO D C 1
ATOM 13073 O O . PRO D 1 154 ? 60.962 2.847 26.731 1.00 15.75 154 PRO D O 1
ATOM 13077 N N . VAL D 1 155 ? 61.999 4.830 26.391 1.00 18.40 155 VAL D N 1
ATOM 13078 C CA . VAL D 1 155 ? 60.819 5.630 26.802 1.00 19.22 155 VAL D CA 1
ATOM 13079 C C . VAL D 1 155 ? 59.939 5.941 25.597 1.00 19.62 155 VAL D C 1
ATOM 13080 O O . VAL D 1 155 ? 58.715 5.804 25.693 1.00 21.43 155 VAL D O 1
ATOM 13084 N N . THR D 1 156 ? 60.522 6.471 24.502 1.00 19.33 156 THR D N 1
ATOM 13085 C CA . THR D 1 156 ? 59.747 7.119 23.464 1.00 19.32 156 THR D CA 1
ATOM 13086 C C . THR D 1 156 ? 59.382 6.227 22.301 1.00 18.96 156 THR D C 1
ATOM 13087 O O . THR D 1 156 ? 58.504 6.595 21.495 1.00 19.67 156 THR D O 1
ATOM 13091 N N . ASN D 1 157 ? 60.055 5.074 22.167 1.00 19.09 157 ASN D N 1
ATOM 13092 C CA . ASN D 1 157 ? 59.974 4.232 20.967 1.00 18.27 157 ASN D CA 1
ATOM 13093 C C . ASN D 1 157 ? 60.347 4.932 19.708 1.00 18.44 157 ASN D C 1
ATOM 13094 O O . ASN D 1 157 ? 59.932 4.479 18.617 1.00 17.21 157 ASN D O 1
ATOM 13099 N N . ILE D 1 158 ? 61.273 5.895 19.782 1.00 19.82 158 ILE D N 1
ATOM 13100 C CA . ILE D 1 158 ? 61.874 6.502 18.621 1.00 18.15 158 ILE D CA 1
ATOM 13101 C C . ILE D 1 158 ? 63.420 6.518 18.670 1.00 17.84 158 ILE D C 1
ATOM 13102 O O . ILE D 1 158 ? 63.992 6.785 19.684 1.00 17.79 158 ILE D O 1
ATOM 13107 N N . GLN D 1 159 ? 64.073 6.149 17.574 1.00 17.62 159 GLN D N 1
ATOM 13108 C CA . GLN D 1 159 ? 65.505 6.123 17.545 1.00 17.38 159 GLN D CA 1
ATOM 13109 C C . GLN D 1 159 ? 66.000 7.561 17.789 1.00 19.64 159 GLN D C 1
ATOM 13110 O O . GLN D 1 159 ? 65.439 8.514 17.230 1.00 19.48 159 GLN D O 1
ATOM 13116 N N . ASP D 1 160 ? 67.081 7.674 18.556 1.00 19.64 160 ASP D N 1
ATOM 13117 C CA . ASP D 1 160 ? 67.655 8.966 18.940 1.00 20.26 160 ASP D CA 1
ATOM 13118 C C . ASP D 1 160 ? 69.150 8.933 18.668 1.00 21.24 160 ASP D C 1
ATOM 13119 O O . ASP D 1 160 ? 69.906 8.262 19.383 1.00 21.00 160 ASP D O 1
ATOM 13124 N N . PRO D 1 161 ? 69.600 9.671 17.645 1.00 19.69 161 PRO D N 1
ATOM 13125 C CA . PRO D 1 161 ? 71.064 9.788 17.388 1.00 21.49 161 PRO D CA 1
ATOM 13126 C C . PRO D 1 161 ? 71.917 10.231 18.565 1.00 21.30 161 PRO D C 1
ATOM 13127 O O . PRO D 1 161 ? 73.065 9.806 18.685 1.00 22.92 161 PRO D O 1
ATOM 13131 N N . ASP D 1 162 ? 71.372 11.018 19.471 1.00 20.65 162 ASP D N 1
ATOM 13132 C CA . ASP D 1 162 ? 72.099 11.388 20.653 1.00 22.92 162 ASP D CA 1
ATOM 13133 C C . ASP D 1 162 ? 72.529 10.151 21.481 1.00 22.73 162 ASP D C 1
ATOM 13134 O O . ASP D 1 162 ? 73.588 10.135 22.109 1.00 23.63 162 ASP D O 1
ATOM 13139 N N . ARG D 1 163 ? 71.686 9.139 21.499 1.00 19.07 163 ARG D N 1
ATOM 13140 C CA . ARG D 1 163 ? 71.939 7.926 22.264 1.00 17.94 163 ARG D CA 1
ATOM 13141 C C . ARG D 1 163 ? 73.053 7.100 21.601 1.00 17.37 163 ARG D C 1
ATOM 13142 O O . ARG D 1 163 ? 73.999 6.667 22.280 1.00 16.88 163 ARG D O 1
ATOM 13150 N N . TYR D 1 164 ? 72.909 6.799 20.314 1.00 16.93 164 TYR D N 1
ATOM 13151 C CA . TYR D 1 164 ? 73.911 5.933 19.691 1.00 17.47 164 TYR D CA 1
ATOM 13152 C C . TYR D 1 164 ? 75.216 6.649 19.448 1.00 19.45 164 TYR D C 1
ATOM 13153 O O . TYR D 1 164 ? 76.280 6.041 19.536 1.00 19.26 164 TYR D O 1
ATOM 13162 N N . TRP D 1 165 ? 75.161 7.941 19.159 1.00 18.83 165 TRP D N 1
ATOM 13163 C CA . TRP D 1 165 ? 76.403 8.693 19.085 1.00 21.80 165 TRP D CA 1
ATOM 13164 C C . TRP D 1 165 ? 77.109 8.775 20.448 1.00 20.69 165 TRP D C 1
ATOM 13165 O O . TRP D 1 165 ? 78.334 8.697 20.465 1.00 21.17 165 TRP D O 1
ATOM 13176 N N . ASP D 1 166 ? 76.359 8.812 21.570 1.00 21.03 166 ASP D N 1
ATOM 13177 C CA . ASP D 1 166 ? 76.959 8.693 22.903 1.00 19.65 166 ASP D CA 1
ATOM 13178 C C . ASP D 1 166 ? 77.802 7.405 22.983 1.00 19.95 166 ASP D C 1
ATOM 13179 O O . ASP D 1 166 ? 78.998 7.449 23.288 1.00 19.86 166 ASP D O 1
ATOM 13184 N N . PHE D 1 167 ? 77.150 6.263 22.778 1.00 17.53 167 PHE D N 1
ATOM 13185 C CA . PHE D 1 167 ? 77.835 4.991 22.824 1.00 17.45 167 PHE D CA 1
ATOM 13186 C C . PHE D 1 167 ? 78.995 4.942 21.820 1.00 17.82 167 PHE D C 1
ATOM 13187 O O . PHE D 1 167 ? 80.106 4.516 22.186 1.00 19.01 167 PHE D O 1
ATOM 13195 N N . MET D 1 168 ? 78.754 5.345 20.570 1.00 20.39 168 MET D N 1
ATOM 13196 C CA . MET D 1 168 ? 79.788 5.159 19.490 1.00 18.64 168 MET D CA 1
ATOM 13197 C C . MET D 1 168 ? 81.028 6.016 19.721 1.00 21.85 168 MET D C 1
ATOM 13198 O O . MET D 1 168 ? 82.153 5.525 19.589 1.00 19.72 168 MET D O 1
ATOM 13203 N N . THR D 1 169 ? 80.812 7.268 20.112 1.00 20.77 169 THR D N 1
ATOM 13204 C CA . THR D 1 169 ? 81.968 8.169 20.359 1.00 20.82 169 THR D CA 1
ATOM 13205 C C . THR D 1 169 ? 82.883 7.623 21.480 1.00 22.02 169 THR D C 1
ATOM 13206 O O . THR D 1 169 ? 84.112 7.858 21.450 1.00 22.46 169 THR D O 1
ATOM 13210 N N . LEU D 1 170 ? 82.276 6.982 22.490 1.00 21.46 170 LEU D N 1
ATOM 13211 C CA . LEU D 1 170 ? 82.962 6.434 23.631 1.00 21.56 170 LEU D CA 1
ATOM 13212 C C . LEU D 1 170 ? 83.522 5.004 23.339 1.00 22.37 170 LEU D C 1
ATOM 13213 O O . LEU D 1 170 ? 84.145 4.391 24.208 1.00 21.12 170 LEU D O 1
ATOM 13218 N N . THR D 1 171 ? 83.350 4.564 22.085 1.00 20.98 171 THR D N 1
ATOM 13219 C CA . THR D 1 171 ? 83.715 3.236 21.586 1.00 21.19 171 THR D CA 1
ATOM 13220 C C . THR D 1 171 ? 84.421 3.484 20.268 1.00 20.95 171 THR D C 1
ATOM 13221 O O . THR D 1 171 ? 83.909 3.163 19.183 1.00 24.05 171 THR D O 1
ATOM 13225 N N . PRO D 1 172 ? 85.556 4.163 20.331 1.00 22.21 172 PRO D N 1
ATOM 13226 C CA . PRO D 1 172 ? 86.244 4.660 19.121 1.00 22.28 172 PRO D CA 1
ATOM 13227 C C . PRO D 1 172 ? 86.676 3.598 18.113 1.00 19.93 172 PRO D C 1
ATOM 13228 O O . PRO D 1 172 ? 86.922 3.915 16.960 1.00 21.25 172 PRO D O 1
ATOM 13232 N N . GLU D 1 173 ? 86.755 2.325 18.508 1.00 18.96 173 GLU D N 1
ATOM 13233 C CA . GLU D 1 173 ? 86.871 1.271 17.506 1.00 17.87 173 GLU D CA 1
ATOM 13234 C C . GLU D 1 173 ? 85.752 1.261 16.436 1.00 17.53 173 GLU D C 1
ATOM 13235 O O . GLU D 1 173 ? 85.892 0.579 15.398 1.00 17.05 173 GLU D O 1
ATOM 13241 N N . SER D 1 174 ? 84.645 1.941 16.720 1.00 17.34 174 SER D N 1
ATOM 13242 C CA . SER D 1 174 ? 83.523 2.078 15.794 1.00 17.02 174 SER D CA 1
ATOM 13243 C C . SER D 1 174 ? 83.813 2.981 14.576 1.00 16.95 174 SER D C 1
ATOM 13244 O O . SER D 1 174 ? 82.971 3.043 13.629 1.00 16.73 174 SER D O 1
ATOM 13247 N N . THR D 1 175 ? 84.947 3.695 14.594 1.00 18.67 175 THR D N 1
ATOM 13248 C CA . THR D 1 175 ? 85.172 4.800 13.682 1.00 19.33 175 THR D CA 1
ATOM 13249 C C . THR D 1 175 ? 85.217 4.297 12.219 1.00 20.19 175 THR D C 1
ATOM 13250 O O . THR D 1 175 ? 84.639 4.898 11.303 1.00 20.79 175 THR D O 1
ATOM 13254 N N . HIS D 1 176 ? 85.949 3.205 11.958 1.00 19.47 176 HIS D N 1
ATOM 13255 C CA . HIS D 1 176 ? 85.938 2.581 10.647 1.00 18.68 176 HIS D CA 1
ATOM 13256 C C . HIS D 1 176 ? 84.545 2.173 10.127 1.00 19.70 176 HIS D C 1
ATOM 13257 O O . HIS D 1 176 ? 84.105 2.606 9.031 1.00 20.10 176 HIS D O 1
ATOM 13264 N N . MET D 1 177 ? 83.812 1.433 10.947 1.00 18.87 177 MET D N 1
ATOM 13265 C CA . MET D 1 177 ? 82.435 1.114 10.564 1.00 19.03 177 MET D CA 1
ATOM 13266 C C . MET D 1 177 ? 81.566 2.316 10.217 1.00 19.64 177 MET D C 1
ATOM 13267 O O . MET D 1 177 ? 80.777 2.303 9.192 1.00 18.57 177 MET D O 1
ATOM 13272 N N . LEU D 1 178 ? 81.631 3.361 11.021 1.00 19.30 178 LEU D N 1
ATOM 13273 C CA . LEU D 1 178 ? 80.773 4.513 10.793 1.00 20.26 178 LEU D CA 1
ATOM 13274 C C . LEU D 1 178 ? 81.123 5.200 9.468 1.00 20.50 178 LEU D C 1
ATOM 13275 O O . LEU D 1 178 ? 80.303 5.878 8.817 1.00 21.27 178 LEU D O 1
ATOM 13280 N N . THR D 1 179 ? 82.392 5.094 9.112 1.00 19.08 179 THR D N 1
ATOM 13281 C CA . THR D 1 179 ? 82.859 5.711 7.908 1.00 20.80 179 THR D CA 1
ATOM 13282 C C . THR D 1 179 ? 82.282 5.025 6.664 1.00 22.32 179 THR D C 1
ATOM 13283 O O . THR D 1 179 ? 82.151 5.642 5.615 1.00 23.22 179 THR D O 1
ATOM 13287 N N . TRP D 1 180 ? 81.958 3.736 6.775 1.00 20.97 180 TRP D N 1
ATOM 13288 C CA . TRP D 1 180 ? 81.198 3.021 5.728 1.00 19.49 180 TRP D CA 1
ATOM 13289 C C . TRP D 1 180 ? 79.701 3.232 5.848 1.00 18.46 180 TRP D C 1
ATOM 13290 O O . TRP D 1 180 ? 79.045 3.499 4.853 1.00 20.46 180 TRP D O 1
ATOM 13301 N N . LEU D 1 181 ? 79.163 3.138 7.047 1.00 18.68 181 LEU D N 1
ATOM 13302 C CA . LEU D 1 181 ? 77.713 3.204 7.293 1.00 17.49 181 LEU D CA 1
ATOM 13303 C C . LEU D 1 181 ? 77.115 4.591 6.877 1.00 18.91 181 LEU D C 1
ATOM 13304 O O . LEU D 1 181 ? 75.972 4.665 6.461 1.00 17.76 181 LEU D O 1
ATOM 13309 N N . PHE D 1 182 ? 77.888 5.667 7.025 1.00 19.16 182 PHE D N 1
ATOM 13310 C CA . PHE D 1 182 ? 77.396 6.975 6.640 1.00 20.63 182 PHE D CA 1
ATOM 13311 C C . PHE D 1 182 ? 77.831 7.431 5.235 1.00 22.11 182 PHE D C 1
ATOM 13312 O O . PHE D 1 182 ? 77.453 8.527 4.804 1.00 21.43 182 PHE D O 1
ATOM 13320 N N . SER D 1 183 ? 78.505 6.570 4.493 1.00 20.31 183 SER D N 1
ATOM 13321 C CA . SER D 1 183 ? 78.509 6.698 3.026 1.00 20.59 183 SER D CA 1
ATOM 13322 C C . SER D 1 183 ? 77.101 6.351 2.547 1.00 21.72 183 SER D C 1
ATOM 13323 O O . SER D 1 183 ? 76.250 5.911 3.326 1.00 18.94 183 SER D O 1
ATOM 13326 N N . ASP D 1 184 ? 76.819 6.546 1.256 1.00 21.28 184 ASP D N 1
ATOM 13327 C CA . ASP D 1 184 ? 75.510 6.134 0.820 1.00 20.62 184 ASP D CA 1
ATOM 13328 C C . ASP D 1 184 ? 75.351 4.622 0.782 1.00 19.28 184 ASP D C 1
ATOM 13329 O O . ASP D 1 184 ? 74.210 4.132 0.628 1.00 20.22 184 ASP D O 1
ATOM 13334 N N . GLU D 1 185 ? 76.402 3.860 1.010 1.00 19.44 185 GLU D N 1
ATOM 13335 C CA . GLU D 1 185 ? 76.221 2.372 1.108 1.00 19.04 185 GLU D CA 1
ATOM 13336 C C . GLU D 1 185 ? 75.493 1.982 2.402 1.00 20.09 185 GLU D C 1
ATOM 13337 O O . GLU D 1 185 ? 75.043 0.841 2.540 1.00 19.32 185 GLU D O 1
ATOM 13343 N N . GLY D 1 186 ? 75.354 2.930 3.293 1.00 18.58 186 GLY D N 1
ATOM 13344 C CA . GLY D 1 186 ? 74.407 2.770 4.425 1.00 19.19 186 GLY D CA 1
ATOM 13345 C C . GLY D 1 186 ? 72.963 2.510 4.028 1.00 18.76 186 GLY D C 1
ATOM 13346 O O . GLY D 1 186 ? 72.162 2.046 4.877 1.00 16.62 186 GLY D O 1
ATOM 13347 N N . ILE D 1 187 ? 72.570 2.846 2.792 1.00 17.52 187 ILE D N 1
ATOM 13348 C CA . ILE D 1 187 ? 71.256 2.538 2.276 1.00 19.55 187 ILE D CA 1
ATOM 13349 C C . ILE D 1 187 ? 71.372 1.895 0.898 1.00 18.19 187 ILE D C 1
ATOM 13350 O O . ILE D 1 187 ? 71.261 2.582 -0.164 1.00 22.27 187 ILE D O 1
ATOM 13355 N N . PRO D 1 188 ? 71.581 0.593 0.851 1.00 17.87 188 PRO D N 1
ATOM 13356 C CA . PRO D 1 188 ? 71.523 -0.119 -0.428 1.00 17.63 188 PRO D CA 1
ATOM 13357 C C . PRO D 1 188 ? 70.209 0.058 -1.170 1.00 16.68 188 PRO D C 1
ATOM 13358 O O . PRO D 1 188 ? 69.185 0.256 -0.558 1.00 19.16 188 PRO D O 1
ATOM 13362 N N . ALA D 1 189 ? 70.253 0.065 -2.515 1.00 17.01 189 ALA D N 1
ATOM 13363 C CA . ALA D 1 189 ? 69.054 0.341 -3.297 1.00 17.67 189 ALA D CA 1
ATOM 13364 C C . ALA D 1 189 ? 67.992 -0.767 -3.130 1.00 18.30 189 ALA D C 1
ATOM 13365 O O . ALA D 1 189 ? 66.793 -0.513 -3.210 1.00 19.41 189 ALA D O 1
ATOM 13367 N N . ASN D 1 190 ? 68.504 -1.969 -2.904 1.00 19.04 190 ASN D N 1
ATOM 13368 C CA . ASN D 1 190 ? 67.692 -3.142 -2.681 1.00 17.75 190 ASN D CA 1
ATOM 13369 C C . ASN D 1 190 ? 68.635 -4.276 -2.251 1.00 18.02 190 ASN D C 1
ATOM 13370 O O . ASN D 1 190 ? 69.845 -4.029 -2.100 1.00 20.29 190 ASN D O 1
ATOM 13375 N N . TYR D 1 191 ? 68.126 -5.500 -2.078 1.00 15.67 191 TYR D N 1
ATOM 13376 C CA . TYR D 1 191 ? 68.957 -6.607 -1.609 1.00 16.05 191 TYR D CA 1
ATOM 13377 C C . TYR D 1 191 ? 69.837 -7.187 -2.739 1.00 17.25 191 TYR D C 1
ATOM 13378 O O . TYR D 1 191 ? 70.795 -7.861 -2.436 1.00 18.25 191 TYR D O 1
ATOM 13387 N N . ALA D 1 192 ? 69.471 -6.982 -4.017 1.00 16.41 192 ALA D N 1
ATOM 13388 C CA . ALA D 1 192 ? 70.168 -7.624 -5.158 1.00 18.08 192 ALA D CA 1
ATOM 13389 C C . ALA D 1 192 ? 71.388 -6.804 -5.519 1.00 18.10 192 ALA D C 1
ATOM 13390 O O . ALA D 1 192 ? 72.437 -7.375 -5.877 1.00 19.94 192 ALA D O 1
ATOM 13392 N N . GLU D 1 193 ? 71.287 -5.491 -5.423 1.00 18.16 193 GLU D N 1
ATOM 13393 C CA . GLU D 1 193 ? 72.378 -4.602 -5.894 1.00 18.92 193 GLU D CA 1
ATOM 13394 C C . GLU D 1 193 ? 73.250 -4.199 -4.696 1.00 17.82 193 GLU D C 1
ATOM 13395 O O . GLU D 1 193 ? 73.395 -3.036 -4.355 1.00 15.97 193 GLU D O 1
ATOM 13401 N N . MET D 1 194 ? 73.811 -5.213 -4.081 1.00 17.34 194 MET D N 1
ATOM 13402 C CA . MET D 1 194 ? 74.353 -5.092 -2.707 1.00 19.68 194 MET D CA 1
ATOM 13403 C C . MET D 1 194 ? 75.498 -6.074 -2.531 1.00 18.75 194 MET D C 1
ATOM 13404 O O . MET D 1 194 ? 75.467 -7.193 -3.049 1.00 18.14 194 MET D O 1
ATOM 13409 N N . ARG D 1 195 ? 76.524 -5.617 -1.836 1.00 19.53 195 ARG D N 1
ATOM 13410 C CA . ARG D 1 195 ? 77.682 -6.396 -1.447 1.00 20.76 195 ARG D CA 1
ATOM 13411 C C . ARG D 1 195 ? 77.227 -7.462 -0.450 1.00 16.98 195 ARG D C 1
ATOM 13412 O O . ARG D 1 195 ? 76.250 -7.268 0.318 1.00 16.63 195 ARG D O 1
ATOM 13420 N N . GLY D 1 196 ? 78.011 -8.505 -0.327 1.00 16.37 196 GLY D N 1
ATOM 13421 C CA . GLY D 1 196 ? 78.021 -9.373 0.922 1.00 15.07 196 GLY D CA 1
ATOM 13422 C C . GLY D 1 196 ? 79.417 -9.677 1.468 1.00 16.49 196 GLY D C 1
ATOM 13423 O O . GLY D 1 196 ? 80.391 -9.609 0.752 1.00 15.90 196 GLY D O 1
ATOM 13424 N N . SER D 1 197 ? 79.489 -9.874 2.783 1.00 15.17 197 SER D N 1
ATOM 13425 C CA . SER D 1 197 ? 80.802 -10.002 3.456 1.00 15.52 197 SER D CA 1
ATOM 13426 C C . SER D 1 197 ? 80.614 -11.035 4.604 1.00 15.75 197 SER D C 1
ATOM 13427 O O . SER D 1 197 ? 79.630 -10.944 5.340 1.00 16.80 197 SER D O 1
ATOM 13430 N N . GLY D 1 198 ? 81.565 -11.941 4.824 1.00 16.41 198 GLY D N 1
ATOM 13431 C CA . GLY D 1 198 ? 81.558 -12.734 6.072 1.00 16.28 198 GLY D CA 1
ATOM 13432 C C . GLY D 1 198 ? 81.877 -11.908 7.290 1.00 15.45 198 GLY D C 1
ATOM 13433 O O . GLY D 1 198 ? 81.564 -12.319 8.420 1.00 15.12 198 GLY D O 1
ATOM 13434 N N . VAL D 1 199 ? 82.564 -10.755 7.082 1.00 16.44 199 VAL D N 1
ATOM 13435 C CA . VAL D 1 199 ? 83.039 -9.838 8.144 1.00 15.48 199 VAL D CA 1
ATOM 13436 C C . VAL D 1 199 ? 84.190 -10.429 8.929 1.00 15.30 199 VAL D C 1
ATOM 13437 O O . VAL D 1 199 ? 85.343 -9.939 8.814 1.00 15.80 199 VAL D O 1
ATOM 13441 N N . HIS D 1 200 ? 83.968 -11.487 9.733 1.00 14.48 200 HIS D N 1
ATOM 13442 C CA . HIS D 1 200 ? 85.040 -12.065 10.457 1.00 14.95 200 HIS D CA 1
ATOM 13443 C C . HIS D 1 200 ? 86.025 -12.808 9.592 1.00 15.51 200 HIS D C 1
ATOM 13444 O O . HIS D 1 200 ? 85.697 -13.383 8.545 1.00 16.65 200 HIS D O 1
ATOM 13451 N N . THR D 1 201 ? 87.224 -12.878 10.130 1.00 15.93 201 THR D N 1
ATOM 13452 C CA . THR D 1 201 ? 88.179 -13.913 9.768 1.00 17.22 201 THR D CA 1
ATOM 13453 C C . THR D 1 201 ? 87.729 -15.239 10.298 1.00 15.66 201 THR D C 1
ATOM 13454 O O . THR D 1 201 ? 87.313 -15.335 11.451 1.00 17.72 201 THR D O 1
ATOM 13458 N N . PHE D 1 202 ? 87.771 -16.256 9.456 1.00 16.88 202 PHE D N 1
ATOM 13459 C CA . PHE D 1 202 ? 87.569 -17.631 9.875 1.00 18.45 202 PHE D CA 1
ATOM 13460 C C . PHE D 1 202 ? 88.835 -18.414 9.693 1.00 20.39 202 PHE D C 1
ATOM 13461 O O . PHE D 1 202 ? 89.823 -17.919 9.136 1.00 20.87 202 PHE D O 1
ATOM 13469 N N . ARG D 1 203 ? 88.814 -19.672 10.106 1.00 19.28 203 ARG D N 1
ATOM 13470 C CA . ARG D 1 203 ? 89.926 -20.596 9.835 1.00 19.71 203 ARG D CA 1
ATOM 13471 C C . ARG D 1 203 ? 89.524 -21.672 8.848 1.00 18.63 203 ARG D C 1
ATOM 13472 O O . ARG D 1 203 ? 88.464 -22.321 8.998 1.00 18.55 203 ARG D O 1
ATOM 13480 N N . TRP D 1 204 ? 90.305 -21.857 7.800 1.00 18.56 204 TRP D N 1
ATOM 13481 C CA . TRP D 1 204 ? 90.128 -22.959 6.897 1.00 18.26 204 TRP D CA 1
ATOM 13482 C C . TRP D 1 204 ? 91.206 -23.979 7.226 1.00 21.10 204 TRP D C 1
ATOM 13483 O O . TRP D 1 204 ? 92.399 -23.634 7.359 1.00 22.27 204 TRP D O 1
ATOM 13494 N N . VAL D 1 205 ? 90.804 -25.242 7.304 1.00 22.20 205 VAL D N 1
ATOM 13495 C CA . VAL D 1 205 ? 91.714 -26.315 7.688 1.00 22.44 205 VAL D CA 1
ATOM 13496 C C . VAL D 1 205 ? 91.594 -27.384 6.620 1.00 22.63 205 VAL D C 1
ATOM 13497 O O . VAL D 1 205 ? 90.505 -27.851 6.295 1.00 22.88 205 VAL D O 1
ATOM 13501 N N . ASN D 1 206 ? 92.732 -27.735 6.013 1.00 21.38 206 ASN D N 1
ATOM 13502 C CA . ASN D 1 206 ? 92.721 -28.733 4.928 1.00 22.54 206 ASN D CA 1
ATOM 13503 C C . ASN D 1 206 ? 92.903 -30.193 5.445 1.00 22.88 206 ASN D C 1
ATOM 13504 O O . ASN D 1 206 ? 93.028 -30.432 6.646 1.00 24.48 206 ASN D O 1
ATOM 13509 N N . LYS D 1 207 ? 92.941 -31.154 4.553 1.00 24.09 207 LYS D N 1
ATOM 13510 C CA . LYS D 1 207 ? 93.008 -32.549 4.978 1.00 28.55 207 LYS D CA 1
ATOM 13511 C C . LYS D 1 207 ? 94.318 -32.882 5.700 1.00 31.53 207 LYS D C 1
ATOM 13512 O O . LYS D 1 207 ? 94.397 -33.925 6.353 1.00 33.84 207 LYS D O 1
ATOM 13518 N N . TYR D 1 208 ? 95.339 -32.043 5.549 1.00 28.77 208 TYR D N 1
ATOM 13519 C CA . TYR D 1 208 ? 96.594 -32.240 6.267 1.00 29.65 208 TYR D CA 1
ATOM 13520 C C . TYR D 1 208 ? 96.657 -31.563 7.593 1.00 29.69 208 TYR D C 1
ATOM 13521 O O . TYR D 1 208 ? 97.664 -31.667 8.293 1.00 31.31 208 TYR D O 1
ATOM 13530 N N . GLY D 1 209 ? 95.614 -30.833 7.955 1.00 24.93 209 GLY D N 1
ATOM 13531 C CA . GLY D 1 209 ? 95.587 -30.170 9.228 1.00 25.25 209 GLY D CA 1
ATOM 13532 C C . GLY D 1 209 ? 96.183 -28.796 9.185 1.00 24.12 209 GLY D C 1
ATOM 13533 O O . GLY D 1 209 ? 96.343 -28.193 10.211 1.00 26.70 209 GLY D O 1
ATOM 13534 N N . GLU D 1 210 ? 96.537 -28.317 7.993 1.00 24.95 210 GLU D N 1
ATOM 13535 C CA . GLU D 1 210 ? 97.125 -26.978 7.822 1.00 25.37 210 GLU D CA 1
ATOM 13536 C C . GLU D 1 210 ? 96.010 -25.960 7.822 1.00 24.37 210 GLU D C 1
ATOM 13537 O O . GLU D 1 210 ? 94.974 -26.196 7.192 1.00 24.90 210 GLU D O 1
ATOM 13543 N N . THR D 1 211 ? 96.242 -24.834 8.510 1.00 25.01 211 THR D N 1
ATOM 13544 C CA . THR D 1 211 ? 95.256 -23.779 8.733 1.00 22.93 211 THR D CA 1
ATOM 13545 C C . THR D 1 211 ? 95.694 -22.488 8.026 1.00 24.11 211 THR D C 1
ATOM 13546 O O . THR D 1 211 ? 96.874 -22.078 8.080 1.00 23.34 211 THR D O 1
ATOM 13550 N N . LYS D 1 212 ? 94.727 -21.856 7.357 1.00 24.16 212 LYS D N 1
ATOM 13551 C CA . LYS D 1 212 ? 94.827 -20.496 6.908 1.00 25.19 212 LYS D CA 1
ATOM 13552 C C . LYS D 1 212 ? 93.705 -19.700 7.501 1.00 24.55 212 LYS D C 1
ATOM 13553 O O . LYS D 1 212 ? 92.595 -20.241 7.706 1.00 23.17 212 LYS D O 1
ATOM 13559 N N . TYR D 1 213 ? 93.950 -18.413 7.675 1.00 21.79 213 TYR D N 1
ATOM 13560 C CA . TYR D 1 213 ? 92.872 -17.451 7.860 1.00 20.26 213 TYR D CA 1
ATOM 13561 C C . TYR D 1 213 ? 92.184 -17.122 6.558 1.00 19.80 213 TYR D C 1
ATOM 13562 O O . TYR D 1 213 ? 92.831 -17.043 5.485 1.00 19.95 213 TYR D O 1
ATOM 13571 N N . VAL D 1 214 ? 90.856 -16.974 6.614 1.00 18.74 214 VAL D N 1
ATOM 13572 C CA . VAL D 1 214 ? 90.057 -16.688 5.413 1.00 18.89 214 VAL D CA 1
ATOM 13573 C C . VAL D 1 214 ? 89.038 -15.580 5.678 1.00 18.49 214 VAL D C 1
ATOM 13574 O O . VAL D 1 214 ? 88.525 -15.466 6.808 1.00 18.85 214 VAL D O 1
ATOM 13578 N N . LYS D 1 215 ? 88.803 -14.764 4.648 1.00 19.07 215 LYS D N 1
ATOM 13579 C CA . LYS D 1 215 ? 87.712 -13.799 4.602 1.00 18.73 215 LYS D CA 1
ATOM 13580 C C . LYS D 1 215 ? 86.881 -14.087 3.369 1.00 19.19 215 LYS D C 1
ATOM 13581 O O . LYS D 1 215 ? 87.428 -14.404 2.289 1.00 19.95 215 LYS D O 1
ATOM 13587 N N . TYR D 1 216 ? 85.570 -13.932 3.494 1.00 17.55 216 TYR D N 1
ATOM 13588 C CA . TYR D 1 216 ? 84.606 -14.176 2.420 1.00 17.23 216 TYR D CA 1
ATOM 13589 C C . TYR D 1 216 ? 84.000 -12.864 1.899 1.00 16.83 216 TYR D C 1
ATOM 13590 O O . TYR D 1 216 ? 83.696 -11.917 2.634 1.00 16.98 216 TYR D O 1
ATOM 13599 N N . HIS D 1 217 ? 83.808 -12.810 0.601 1.00 17.43 217 HIS D N 1
ATOM 13600 C CA . HIS D 1 217 ? 83.243 -11.648 -0.073 1.00 18.11 217 HIS D CA 1
ATOM 13601 C C . HIS D 1 217 ? 82.243 -12.071 -1.153 1.00 18.23 217 HIS D C 1
ATOM 13602 O O . HIS D 1 217 ? 82.545 -12.992 -1.924 1.00 17.20 217 HIS D O 1
ATOM 13609 N N . TRP D 1 218 ? 81.033 -11.476 -1.155 1.00 16.20 218 TRP D N 1
ATOM 13610 C CA . TRP D 1 218 ? 80.037 -11.736 -2.210 1.00 16.78 218 TRP D CA 1
ATOM 13611 C C . TRP D 1 218 ? 79.903 -10.505 -3.137 1.00 16.90 218 TRP D C 1
ATOM 13612 O O . TRP D 1 218 ? 79.730 -9.400 -2.641 1.00 16.74 218 TRP D O 1
ATOM 13623 N N . ARG D 1 219 ? 80.065 -10.728 -4.449 1.00 17.72 219 ARG D N 1
ATOM 13624 C CA . ARG D 1 219 ? 80.046 -9.649 -5.444 1.00 19.09 219 ARG D CA 1
ATOM 13625 C C . ARG D 1 219 ? 78.829 -9.810 -6.360 1.00 18.39 219 ARG D C 1
ATOM 13626 O O . ARG D 1 219 ? 78.679 -10.856 -7.022 1.00 17.34 219 ARG D O 1
ATOM 13634 N N . PRO D 1 220 ? 77.915 -8.827 -6.316 1.00 17.32 220 PRO D N 1
ATOM 13635 C CA . PRO D 1 220 ? 76.632 -8.964 -6.989 1.00 16.70 220 PRO D CA 1
ATOM 13636 C C . PRO D 1 220 ? 76.737 -8.916 -8.533 1.00 18.74 220 PRO D C 1
ATOM 13637 O O . PRO D 1 220 ? 77.387 -8.028 -9.041 1.00 19.13 220 PRO D O 1
ATOM 13641 N N . SER D 1 221 ? 76.078 -9.856 -9.204 1.00 18.81 221 SER D N 1
ATOM 13642 C CA . SER D 1 221 ? 76.005 -9.851 -10.679 1.00 20.81 221 SER D CA 1
ATOM 13643 C C . SER D 1 221 ? 75.240 -8.603 -11.111 1.00 21.89 221 SER D C 1
ATOM 13644 O O . SER D 1 221 ? 75.479 -8.084 -12.153 1.00 25.17 221 SER D O 1
ATOM 13647 N N . GLU D 1 222 ? 74.348 -8.089 -10.236 1.00 22.39 222 GLU D N 1
ATOM 13648 C CA . GLU D 1 222 ? 73.615 -6.876 -10.535 1.00 22.51 222 GLU D CA 1
ATOM 13649 C C . GLU D 1 222 ? 74.341 -5.553 -10.216 1.00 21.63 222 GLU D C 1
ATOM 13650 O O . GLU D 1 222 ? 73.783 -4.489 -10.475 1.00 24.73 222 GLU D O 1
ATOM 13656 N N . GLY D 1 223 ? 75.592 -5.597 -9.759 1.00 23.39 223 GLY D N 1
ATOM 13657 C CA . GLY D 1 223 ? 76.367 -4.408 -9.375 1.00 22.57 223 GLY D CA 1
ATOM 13658 C C . GLY D 1 223 ? 75.904 -3.867 -8.023 1.00 24.30 223 GLY D C 1
ATOM 13659 O O . GLY D 1 223 ? 74.841 -4.238 -7.572 1.00 22.80 223 GLY D O 1
ATOM 13660 N N . ILE D 1 224 ? 76.749 -3.078 -7.365 1.00 26.16 224 ILE D N 1
ATOM 13661 C CA . ILE D 1 224 ? 76.415 -2.383 -6.139 1.00 27.46 224 ILE D CA 1
ATOM 13662 C C . ILE D 1 224 ? 75.749 -1.082 -6.482 1.00 25.77 224 ILE D C 1
ATOM 13663 O O . ILE D 1 224 ? 76.348 -0.254 -7.163 1.00 28.23 224 ILE D O 1
ATOM 13668 N N . ARG D 1 225 ? 74.549 -0.825 -5.952 1.00 24.02 225 ARG D N 1
ATOM 13669 C CA . ARG D 1 225 ? 73.912 0.492 -6.048 1.00 22.84 225 ARG D CA 1
ATOM 13670 C C . ARG D 1 225 ? 73.323 0.970 -4.727 1.00 23.93 225 ARG D C 1
ATOM 13671 O O . ARG D 1 225 ? 72.739 0.146 -4.020 1.00 21.25 225 ARG D O 1
ATOM 13679 N N . ASN D 1 226 ? 73.498 2.265 -4.424 1.00 20.39 226 ASN D N 1
ATOM 13680 C CA . ASN D 1 226 ? 73.124 2.883 -3.146 1.00 22.94 226 ASN D CA 1
ATOM 13681 C C . ASN D 1 226 ? 72.171 4.041 -3.351 1.00 23.50 226 ASN D C 1
ATOM 13682 O O . ASN D 1 226 ? 71.924 4.472 -4.488 1.00 28.89 226 ASN D O 1
ATOM 13687 N N . LEU D 1 227 ? 71.517 4.443 -2.267 1.00 22.06 227 LEU D N 1
ATOM 13688 C CA . LEU D 1 227 ? 70.604 5.539 -2.269 1.00 20.48 227 LEU D CA 1
ATOM 13689 C C . LEU D 1 227 ? 71.118 6.670 -1.413 1.00 19.59 227 LEU D C 1
ATOM 13690 O O . LEU D 1 227 ? 71.523 6.461 -0.269 1.00 20.56 227 LEU D O 1
ATOM 13695 N N . SER D 1 228 ? 70.986 7.893 -1.935 1.00 19.23 228 SER D N 1
ATOM 13696 C CA . SER D 1 228 ? 71.111 9.093 -1.133 1.00 19.09 228 SER D CA 1
ATOM 13697 C C . SER D 1 228 ? 69.993 9.192 -0.111 1.00 19.88 228 SER D C 1
ATOM 13698 O O . SER D 1 228 ? 68.970 8.544 -0.278 1.00 19.29 228 SER D O 1
ATOM 13701 N N . MET D 1 229 ? 70.136 10.093 0.854 1.00 20.00 229 MET D N 1
ATOM 13702 C CA . MET D 1 229 ? 69.013 10.330 1.776 1.00 21.77 229 MET D CA 1
ATOM 13703 C C . MET D 1 229 ? 67.773 10.753 1.034 1.00 22.76 229 MET D C 1
ATOM 13704 O O . MET D 1 229 ? 66.686 10.271 1.324 1.00 22.34 229 MET D O 1
ATOM 13709 N N . GLU D 1 230 ? 67.915 11.670 0.084 1.00 24.10 230 GLU D N 1
ATOM 13710 C CA . GLU D 1 230 ? 66.744 12.098 -0.693 1.00 23.49 230 GLU D CA 1
ATOM 13711 C C . GLU D 1 230 ? 66.137 10.996 -1.604 1.00 20.78 230 GLU D C 1
ATOM 13712 O O . GLU D 1 230 ? 64.911 10.900 -1.712 1.00 22.00 230 GLU D O 1
ATOM 13718 N N . GLU D 1 231 ? 66.949 10.150 -2.220 1.00 20.27 231 GLU D N 1
ATOM 13719 C CA . GLU D 1 231 ? 66.425 9.007 -2.972 1.00 20.07 231 GLU D CA 1
ATOM 13720 C C . GLU D 1 231 ? 65.678 8.029 -2.055 1.00 19.47 231 GLU D C 1
ATOM 13721 O O . GLU D 1 231 ? 64.601 7.566 -2.397 1.00 17.63 231 GLU D O 1
ATOM 13727 N N . ALA D 1 232 ? 66.271 7.734 -0.904 1.00 18.42 232 ALA D N 1
ATOM 13728 C CA . ALA D 1 232 ? 65.611 6.855 0.086 1.00 19.20 232 ALA D CA 1
ATOM 13729 C C . ALA D 1 232 ? 64.239 7.397 0.563 1.00 17.93 232 ALA D C 1
ATOM 13730 O O . ALA D 1 232 ? 63.277 6.671 0.648 1.00 17.37 232 ALA D O 1
ATOM 13732 N N . ALA D 1 233 ? 64.152 8.687 0.858 1.00 19.40 233 ALA D N 1
ATOM 13733 C CA . ALA D 1 233 ? 62.933 9.326 1.258 1.00 22.29 233 ALA D CA 1
ATOM 13734 C C . ALA D 1 233 ? 61.864 9.256 0.199 1.00 20.45 233 ALA D C 1
ATOM 13735 O O . ALA D 1 233 ? 60.673 9.019 0.474 1.00 17.99 233 ALA D O 1
ATOM 13737 N N . GLU D 1 234 ? 62.259 9.462 -1.047 1.00 21.00 234 GLU D N 1
ATOM 13738 C CA . GLU D 1 234 ? 61.324 9.435 -2.137 1.00 22.29 234 GLU D CA 1
ATOM 13739 C C . GLU D 1 234 ? 60.729 8.004 -2.320 1.00 19.39 234 GLU D C 1
ATOM 13740 O O . GLU D 1 234 ? 59.546 7.856 -2.597 1.00 19.30 234 GLU D O 1
ATOM 13746 N N . ILE D 1 235 ? 61.528 6.966 -2.115 1.00 19.78 235 ILE D N 1
ATOM 13747 C CA . ILE D 1 235 ? 61.018 5.568 -2.167 1.00 18.86 235 ILE D CA 1
ATOM 13748 C C . ILE D 1 235 ? 60.136 5.342 -0.959 1.00 18.57 235 ILE D C 1
ATOM 13749 O O . ILE D 1 235 ? 59.053 4.804 -1.105 1.00 19.01 235 ILE D O 1
ATOM 13754 N N . GLN D 1 236 ? 60.596 5.795 0.200 1.00 19.06 236 GLN D N 1
ATOM 13755 C CA . GLN D 1 236 ? 59.858 5.554 1.458 1.00 17.98 236 GLN D CA 1
ATOM 13756 C C . GLN D 1 236 ? 58.429 6.121 1.386 1.00 18.52 236 GLN D C 1
ATOM 13757 O O . GLN D 1 236 ? 57.526 5.558 1.985 1.00 20.38 236 GLN D O 1
ATOM 13763 N N . ALA D 1 237 ? 58.275 7.261 0.703 1.00 18.74 237 ALA D N 1
ATOM 13764 C CA . ALA D 1 237 ? 56.971 7.903 0.565 1.00 18.64 237 ALA D CA 1
ATOM 13765 C C . ALA D 1 237 ? 55.910 6.962 0.060 1.00 20.72 237 ALA D C 1
ATOM 13766 O O . ALA D 1 237 ? 54.765 7.090 0.446 1.00 21.57 237 ALA D O 1
ATOM 13768 N N . ASN D 1 238 ? 56.280 6.051 -0.824 1.00 22.88 238 ASN D N 1
ATOM 13769 C CA . ASN D 1 238 ? 55.304 5.186 -1.476 1.00 25.78 238 ASN D CA 1
ATOM 13770 C C . ASN D 1 238 ? 55.460 3.686 -1.237 1.00 25.00 238 ASN D C 1
ATOM 13771 O O . ASN D 1 238 ? 54.627 2.940 -1.690 1.00 25.01 238 ASN D O 1
ATOM 13776 N N . ASP D 1 239 ? 56.563 3.249 -0.631 1.00 24.00 239 ASP D N 1
ATOM 13777 C CA . ASP D 1 239 ? 56.723 1.833 -0.387 1.00 23.44 239 ASP D CA 1
ATOM 13778 C C . ASP D 1 239 ? 57.689 1.621 0.794 1.00 22.15 239 ASP D C 1
ATOM 13779 O O . ASP D 1 239 ? 58.852 2.046 0.734 1.00 21.79 239 ASP D O 1
ATOM 13784 N N . PHE D 1 240 ? 57.214 0.983 1.843 1.00 22.95 240 PHE D N 1
ATOM 13785 C CA . PHE D 1 240 ? 58.013 0.713 3.010 1.00 20.66 240 PHE D CA 1
ATOM 13786 C C . PHE D 1 240 ? 58.545 -0.750 2.995 1.00 20.02 240 PHE D C 1
ATOM 13787 O O . PHE D 1 240 ? 59.161 -1.201 3.972 1.00 18.49 240 PHE D O 1
ATOM 13795 N N . GLN D 1 241 ? 58.321 -1.471 1.897 1.00 18.12 241 GLN D N 1
ATOM 13796 C CA . GLN D 1 241 ? 58.860 -2.828 1.781 1.00 17.43 241 GLN D CA 1
ATOM 13797 C C . GLN D 1 241 ? 59.457 -3.024 0.356 1.00 17.06 241 GLN D C 1
ATOM 13798 O O . GLN D 1 241 ? 59.346 -4.092 -0.217 1.00 17.54 241 GLN D O 1
ATOM 13804 N N . HIS D 1 242 ? 60.121 -2.019 -0.147 1.00 15.51 242 HIS D N 1
ATOM 13805 C CA . HIS D 1 242 ? 60.506 -2.077 -1.553 1.00 16.89 242 HIS D CA 1
ATOM 13806 C C . HIS D 1 242 ? 61.566 -3.128 -1.895 1.00 16.09 242 HIS D C 1
ATOM 13807 O O . HIS D 1 242 ? 61.659 -3.610 -3.055 1.00 16.19 242 HIS D O 1
ATOM 13814 N N . ALA D 1 243 ? 62.454 -3.426 -0.949 1.00 14.72 243 ALA D N 1
ATOM 13815 C CA . ALA D 1 243 ? 63.529 -4.395 -1.149 1.00 14.30 243 ALA D CA 1
ATOM 13816 C C . ALA D 1 243 ? 62.904 -5.816 -1.078 1.00 14.19 243 ALA D C 1
ATOM 13817 O O . ALA D 1 243 ? 63.255 -6.665 -1.884 1.00 14.98 243 ALA D O 1
ATOM 13819 N N . THR D 1 244 ? 61.933 -6.061 -0.148 1.00 13.03 244 THR D N 1
ATOM 13820 C CA . THR D 1 244 ? 61.262 -7.368 -0.147 1.00 13.38 244 THR D CA 1
ATOM 13821 C C . THR D 1 244 ? 60.542 -7.582 -1.477 1.00 13.63 244 THR D C 1
ATOM 13822 O O . THR D 1 244 ? 60.552 -8.672 -2.088 1.00 14.65 244 THR D O 1
ATOM 13826 N N . ARG D 1 245 ? 59.896 -6.527 -1.941 1.00 14.15 245 ARG D N 1
ATOM 13827 C CA . ARG D 1 245 ? 59.146 -6.530 -3.207 1.00 14.95 245 ARG D CA 1
ATOM 13828 C C . ARG D 1 245 ? 60.052 -6.864 -4.369 1.00 15.36 245 ARG D C 1
ATOM 13829 O O . ARG D 1 245 ? 59.742 -7.747 -5.189 1.00 16.49 245 ARG D O 1
ATOM 13837 N N . ASP D 1 246 ? 61.129 -6.140 -4.400 1.00 15.95 246 ASP D N 1
ATOM 13838 C CA . ASP D 1 246 ? 62.091 -6.236 -5.524 1.00 15.67 246 ASP D CA 1
ATOM 13839 C C . ASP D 1 246 ? 62.672 -7.651 -5.631 1.00 16.70 246 ASP D C 1
ATOM 13840 O O . ASP D 1 246 ? 62.781 -8.213 -6.754 1.00 17.45 246 ASP D O 1
ATOM 13845 N N . LEU D 1 247 ? 63.054 -8.228 -4.505 1.00 15.31 247 LEU D N 1
ATOM 13846 C CA . LEU D 1 247 ? 63.604 -9.585 -4.519 1.00 17.72 247 LEU D CA 1
ATOM 13847 C C . LEU D 1 247 ? 62.600 -10.611 -5.037 1.00 16.98 247 LEU D C 1
ATOM 13848 O O . LEU D 1 247 ? 62.932 -11.440 -5.926 1.00 14.46 247 LEU D O 1
ATOM 13853 N N . TYR D 1 248 ? 61.352 -10.563 -4.508 1.00 16.27 248 TYR D N 1
ATOM 13854 C CA . TYR D 1 248 ? 60.324 -11.510 -4.886 1.00 16.75 248 TYR D CA 1
ATOM 13855 C C . TYR D 1 248 ? 60.061 -11.388 -6.403 1.00 18.26 248 TYR D C 1
ATOM 13856 O O . TYR D 1 248 ? 59.958 -12.364 -7.140 1.00 17.26 248 TYR D O 1
ATOM 13865 N N . ASP D 1 249 ? 59.941 -10.166 -6.814 1.00 18.17 249 ASP D N 1
ATOM 13866 C CA . ASP D 1 249 ? 59.607 -9.849 -8.202 1.00 20.25 249 ASP D CA 1
ATOM 13867 C C . ASP D 1 249 ? 60.657 -10.263 -9.204 1.00 22.01 249 ASP D C 1
ATOM 13868 O O . ASP D 1 249 ? 60.304 -10.777 -10.281 1.00 20.01 249 ASP D O 1
ATOM 13873 N N . ARG D 1 250 ? 61.935 -10.058 -8.877 1.00 19.51 250 ARG D N 1
ATOM 13874 C CA . ARG D 1 250 ? 63.026 -10.508 -9.763 1.00 19.62 250 ARG D CA 1
ATOM 13875 C C . ARG D 1 250 ? 62.890 -11.995 -10.014 1.00 20.41 250 ARG D C 1
ATOM 13876 O O . ARG D 1 250 ? 63.025 -12.498 -11.152 1.00 18.30 250 ARG D O 1
ATOM 13884 N N . ILE D 1 251 ? 62.720 -12.730 -8.932 1.00 18.47 251 ILE D N 1
ATOM 13885 C CA . ILE D 1 251 ? 62.676 -14.170 -8.991 1.00 19.10 251 ILE D CA 1
ATOM 13886 C C . ILE D 1 251 ? 61.416 -14.616 -9.721 1.00 18.42 251 ILE D C 1
ATOM 13887 O O . ILE D 1 251 ? 61.459 -15.560 -10.493 1.00 19.32 251 ILE D O 1
ATOM 13892 N N . GLU D 1 252 ? 60.295 -13.982 -9.440 1.00 19.43 252 GLU D N 1
ATOM 13893 C CA . GLU D 1 252 ? 59.033 -14.372 -10.062 1.00 23.26 252 GLU D CA 1
ATOM 13894 C C . GLU D 1 252 ? 59.128 -14.184 -11.565 1.00 22.31 252 GLU D C 1
ATOM 13895 O O . GLU D 1 252 ? 58.571 -14.977 -12.323 1.00 21.58 252 GLU D O 1
ATOM 13901 N N . LYS D 1 253 ? 59.850 -13.149 -11.998 1.00 22.44 253 LYS D N 1
ATOM 13902 C CA . LYS D 1 253 ? 60.012 -12.863 -13.398 1.00 22.00 253 LYS D CA 1
ATOM 13903 C C . LYS D 1 253 ? 61.056 -13.774 -14.084 1.00 22.34 253 LYS D C 1
ATOM 13904 O O . LYS D 1 253 ? 61.157 -13.779 -15.323 1.00 23.47 253 LYS D O 1
ATOM 13910 N N . GLY D 1 254 ? 61.886 -14.484 -13.333 1.00 19.58 254 GLY D N 1
ATOM 13911 C CA . GLY D 1 254 ? 62.965 -15.238 -13.898 1.00 21.09 254 GLY D CA 1
ATOM 13912 C C . GLY D 1 254 ? 64.258 -14.463 -14.059 1.00 22.06 254 GLY D C 1
ATOM 13913 O O . GLY D 1 254 ? 65.229 -14.971 -14.636 1.00 24.21 254 GLY D O 1
ATOM 13914 N N . ASN D 1 255 ? 64.340 -13.276 -13.469 1.00 21.60 255 ASN D N 1
ATOM 13915 C CA . ASN D 1 255 ? 65.553 -12.452 -13.520 1.00 22.89 255 ASN D CA 1
ATOM 13916 C C . ASN D 1 255 ? 66.383 -12.711 -12.251 1.00 19.73 255 ASN D C 1
ATOM 13917 O O . ASN D 1 255 ? 66.433 -11.899 -11.337 1.00 21.73 255 ASN D O 1
ATOM 13922 N N . TYR D 1 256 ? 66.988 -13.887 -12.178 1.00 20.74 256 TYR D N 1
ATOM 13923 C CA . TYR D 1 256 ? 67.574 -14.375 -10.916 1.00 18.53 256 TYR D CA 1
ATOM 13924 C C . TYR D 1 256 ? 68.801 -13.605 -10.491 1.00 19.14 256 TYR D C 1
ATOM 13925 O O . TYR D 1 256 ? 69.770 -13.520 -11.288 1.00 18.37 256 TYR D O 1
ATOM 13934 N N . PRO D 1 257 ? 68.818 -12.991 -9.280 1.00 17.53 257 PRO D N 1
ATOM 13935 C CA . PRO D 1 257 ? 70.035 -12.331 -8.829 1.00 17.85 257 PRO D CA 1
ATOM 13936 C C . PRO D 1 257 ? 71.126 -13.344 -8.461 1.00 17.58 257 PRO D C 1
ATOM 13937 O O . PRO D 1 257 ? 70.816 -14.440 -7.982 1.00 16.26 257 PRO D O 1
ATOM 13941 N N . ALA D 1 258 ? 72.392 -12.991 -8.705 1.00 17.16 258 ALA D N 1
ATOM 13942 C CA . ALA D 1 258 ? 73.486 -13.844 -8.358 1.00 17.17 258 ALA D CA 1
ATOM 13943 C C . ALA D 1 258 ? 74.615 -13.040 -7.692 1.00 16.59 258 ALA D C 1
ATOM 13944 O O . ALA D 1 258 ? 74.728 -11.827 -7.840 1.00 16.01 258 ALA D O 1
ATOM 13946 N N . TRP D 1 259 ? 75.445 -13.761 -6.994 1.00 16.77 259 TRP D N 1
ATOM 13947 C CA . TRP D 1 259 ? 76.701 -13.250 -6.427 1.00 17.34 259 TRP D CA 1
ATOM 13948 C C . TRP D 1 259 ? 77.823 -14.236 -6.636 1.00 18.88 259 TRP D C 1
ATOM 13949 O O . TRP D 1 259 ? 77.656 -15.454 -6.404 1.00 17.99 259 TRP D O 1
ATOM 13960 N N . ASP D 1 260 ? 78.981 -13.703 -7.034 1.00 17.68 260 ASP D N 1
ATOM 13961 C CA . ASP D 1 260 ? 80.203 -14.480 -7.020 1.00 19.66 260 ASP D CA 1
ATOM 13962 C C . ASP D 1 260 ? 80.859 -14.435 -5.645 1.00 18.93 260 ASP D C 1
ATOM 13963 O O . ASP D 1 260 ? 80.912 -13.394 -5.002 1.00 19.50 260 ASP D O 1
ATOM 13968 N N . LEU D 1 261 ? 81.248 -15.625 -5.183 1.00 18.75 261 LEU D N 1
ATOM 13969 C CA . LEU D 1 261 ? 81.954 -15.762 -3.959 1.00 17.44 261 LEU D CA 1
ATOM 13970 C C . LEU D 1 261 ? 83.470 -15.666 -4.229 1.00 17.72 261 LEU D C 1
ATOM 13971 O O . LEU D 1 261 ? 83.986 -16.458 -4.983 1.00 19.64 261 LEU D O 1
ATOM 13976 N N . TYR D 1 262 ? 84.127 -14.784 -3.503 1.00 18.22 262 TYR D N 1
ATOM 13977 C CA . TYR D 1 262 ? 85.580 -14.661 -3.446 1.00 19.36 262 TYR D CA 1
ATOM 13978 C C . TYR D 1 262 ? 86.109 -14.812 -2.038 1.00 20.66 262 TYR D C 1
ATOM 13979 O O . TYR D 1 262 ? 85.401 -14.451 -1.069 1.00 19.40 262 TYR D O 1
ATOM 13988 N N . VAL D 1 263 ? 87.309 -15.365 -1.886 1.00 19.75 263 VAL D N 1
ATOM 13989 C CA . VAL D 1 263 ? 87.959 -15.371 -0.595 1.00 20.62 263 VAL D CA 1
ATOM 13990 C C . VAL D 1 263 ? 89.316 -14.695 -0.612 1.00 21.38 263 VAL D C 1
ATOM 13991 O O . VAL D 1 263 ? 89.958 -14.607 -1.663 1.00 22.67 263 VAL D O 1
ATOM 13995 N N . GLN D 1 264 ? 89.727 -14.207 0.558 1.00 21.60 264 GLN D N 1
ATOM 13996 C CA . GLN D 1 264 ? 91.127 -13.856 0.770 1.00 19.94 264 GLN D CA 1
ATOM 13997 C C . GLN D 1 264 ? 91.695 -14.902 1.725 1.00 20.71 264 GLN D C 1
ATOM 13998 O O . GLN D 1 264 ? 91.011 -15.291 2.699 1.00 21.03 264 GLN D O 1
ATOM 14004 N N . LEU D 1 265 ? 92.981 -15.232 1.570 1.00 20.34 265 LEU D N 1
ATOM 14005 C CA . LEU D 1 265 ? 93.650 -16.216 2.414 1.00 20.71 265 LEU D CA 1
ATOM 14006 C C . LEU D 1 265 ? 94.942 -15.636 2.958 1.00 21.96 265 LEU D C 1
ATOM 14007 O O . LEU D 1 265 ? 95.707 -14.982 2.211 1.00 23.23 265 LEU D O 1
ATOM 14012 N N . MET D 1 266 ? 95.143 -15.780 4.264 1.00 22.23 266 MET D N 1
ATOM 14013 C CA . MET D 1 266 ? 96.293 -15.199 4.986 1.00 21.65 266 MET D CA 1
ATOM 14014 C C . MET D 1 266 ? 96.905 -16.268 5.882 1.00 23.01 266 MET D C 1
ATOM 14015 O O . MET D 1 266 ? 96.229 -17.008 6.611 1.00 20.69 266 MET D O 1
ATOM 14020 N N . PRO D 1 267 ? 98.230 -16.391 5.865 1.00 23.78 267 PRO D N 1
ATOM 14021 C CA . PRO D 1 267 ? 98.873 -17.304 6.826 1.00 22.95 267 PRO D CA 1
ATOM 14022 C C . PRO D 1 267 ? 98.731 -16.867 8.255 1.00 22.98 267 PRO D C 1
ATOM 14023 O O . PRO D 1 267 ? 98.772 -15.673 8.540 1.00 20.79 267 PRO D O 1
ATOM 14027 N N . LEU D 1 268 ? 98.601 -17.815 9.178 1.00 22.69 268 LEU D N 1
ATOM 14028 C CA . LEU D 1 268 ? 98.527 -17.465 10.609 1.00 26.00 268 LEU D CA 1
ATOM 14029 C C . LEU D 1 268 ? 99.774 -16.629 11.019 1.00 26.78 268 LEU D C 1
ATOM 14030 O O . LEU D 1 268 ? 99.707 -15.728 11.858 1.00 26.33 268 LEU D O 1
ATOM 14035 N N . SER D 1 269 ? 100.893 -16.943 10.374 1.00 25.98 269 SER D N 1
ATOM 14036 C CA . SER D 1 269 ? 102.148 -16.329 10.759 1.00 28.65 269 SER D CA 1
ATOM 14037 C C . SER D 1 269 ? 102.269 -14.858 10.303 1.00 29.20 269 SER D C 1
ATOM 14038 O O . SER D 1 269 ? 103.237 -14.197 10.681 1.00 30.99 269 SER D O 1
ATOM 14041 N N . ASP D 1 270 ? 101.309 -14.340 9.516 1.00 26.41 270 ASP D N 1
ATOM 14042 C CA . ASP D 1 270 ? 101.291 -12.891 9.185 1.00 24.78 270 ASP D CA 1
ATOM 14043 C C . ASP D 1 270 ? 100.880 -11.994 10.345 1.00 24.23 270 ASP D C 1
ATOM 14044 O O . ASP D 1 270 ? 100.962 -10.768 10.218 1.00 24.23 270 ASP D O 1
ATOM 14049 N N . TYR D 1 271 ? 100.365 -12.550 11.454 1.00 24.27 271 TYR D N 1
ATOM 14050 C CA . TYR D 1 271 ? 99.985 -11.673 12.578 1.00 24.78 271 TYR D CA 1
ATOM 14051 C C . TYR D 1 271 ? 101.046 -10.626 12.901 1.00 25.07 271 TYR D C 1
ATOM 14052 O O . TYR D 1 271 ? 100.740 -9.446 13.023 1.00 24.56 271 TYR D O 1
ATOM 14061 N N . ASP D 1 272 ? 102.319 -11.035 12.979 1.00 28.41 272 ASP D N 1
ATOM 14062 C CA . ASP D 1 272 ? 103.359 -10.112 13.421 1.00 31.22 272 ASP D CA 1
ATOM 14063 C C . ASP D 1 272 ? 103.791 -9.188 12.293 1.00 29.88 272 ASP D C 1
ATOM 14064 O O . ASP D 1 272 ? 104.340 -8.121 12.568 1.00 33.54 272 ASP D O 1
ATOM 14069 N N . GLU D 1 273 ? 103.431 -9.542 11.049 1.00 28.32 273 GLU D N 1
ATOM 14070 C CA . GLU D 1 273 ? 103.779 -8.718 9.876 1.00 29.79 273 GLU D CA 1
ATOM 14071 C C . GLU D 1 273 ? 102.862 -7.518 9.747 1.00 28.96 273 GLU D C 1
ATOM 14072 O O . GLU D 1 273 ? 103.131 -6.702 8.898 1.00 29.72 273 GLU D O 1
ATOM 14078 N N . LEU D 1 274 ? 101.744 -7.452 10.497 1.00 26.55 274 LEU D N 1
ATOM 14079 C CA . LEU D 1 274 ? 100.742 -6.397 10.394 1.00 25.50 274 LEU D CA 1
ATOM 14080 C C . LEU D 1 274 ? 100.668 -5.404 11.558 1.00 23.56 274 LEU D C 1
ATOM 14081 O O . LEU D 1 274 ? 100.975 -5.742 12.690 1.00 23.68 274 LEU D O 1
ATOM 14086 N N . ASP D 1 275 ? 100.191 -4.192 11.267 1.00 23.90 275 ASP D N 1
ATOM 14087 C CA . ASP D 1 275 ? 99.937 -3.185 12.323 1.00 24.88 275 ASP D CA 1
ATOM 14088 C C . ASP D 1 275 ? 98.525 -3.171 12.915 1.00 23.99 275 ASP D C 1
ATOM 14089 O O . ASP D 1 275 ? 98.129 -2.233 13.637 1.00 25.18 275 ASP D O 1
ATOM 14094 N N . TYR D 1 276 ? 97.762 -4.241 12.635 1.00 22.62 276 TYR D N 1
ATOM 14095 C CA . TYR D 1 276 ? 96.482 -4.467 13.269 1.00 21.39 276 TYR D CA 1
ATOM 14096 C C . TYR D 1 276 ? 96.398 -5.962 13.515 1.00 21.95 276 TYR D C 1
ATOM 14097 O O . TYR D 1 276 ? 97.235 -6.747 13.011 1.00 21.06 276 TYR D O 1
ATOM 14106 N N . ASP D 1 277 ? 95.415 -6.360 14.315 1.00 21.91 277 ASP D N 1
ATOM 14107 C CA . ASP D 1 277 ? 95.113 -7.768 14.548 1.00 21.04 277 ASP D CA 1
ATOM 14108 C C . ASP D 1 277 ? 94.238 -8.276 13.390 1.00 20.77 277 ASP D C 1
ATOM 14109 O O . ASP D 1 277 ? 93.142 -7.726 13.170 1.00 20.23 277 ASP D O 1
ATOM 14114 N N . PRO D 1 278 ? 94.703 -9.306 12.621 1.00 21.82 278 PRO D N 1
ATOM 14115 C CA . PRO D 1 278 ? 93.919 -9.785 11.512 1.00 21.99 278 PRO D CA 1
ATOM 14116 C C . PRO D 1 278 ? 92.546 -10.344 11.925 1.00 20.92 278 PRO D C 1
ATOM 14117 O O . PRO D 1 278 ? 91.686 -10.508 11.041 1.00 20.43 278 PRO D O 1
ATOM 14121 N N . CYS D 1 279 ? 92.348 -10.654 13.203 1.00 20.53 279 CYS D N 1
ATOM 14122 C CA . CYS D 1 279 ? 91.022 -11.147 13.720 1.00 20.68 279 CYS D CA 1
ATOM 14123 C C . CYS D 1 279 ? 90.247 -10.085 14.444 1.00 19.33 279 CYS D C 1
ATOM 14124 O O . CYS D 1 279 ? 89.308 -10.368 15.218 1.00 20.26 279 CYS D O 1
ATOM 14127 N N . ASP D 1 280 ? 90.627 -8.808 14.241 1.00 19.14 280 ASP D N 1
ATOM 14128 C CA . ASP D 1 280 ? 89.808 -7.696 14.741 1.00 18.51 280 ASP D CA 1
ATOM 14129 C C . ASP D 1 280 ? 88.760 -7.402 13.677 1.00 17.62 280 ASP D C 1
ATOM 14130 O O . ASP D 1 280 ? 89.132 -6.928 12.573 1.00 16.95 280 ASP D O 1
ATOM 14135 N N . PRO D 1 281 ? 87.467 -7.587 13.979 1.00 16.86 281 PRO D N 1
ATOM 14136 C CA . PRO D 1 281 ? 86.461 -7.364 12.962 1.00 17.38 281 PRO D CA 1
ATOM 14137 C C . PRO D 1 281 ? 86.131 -5.910 12.643 1.00 16.53 281 PRO D C 1
ATOM 14138 O O . PRO D 1 281 ? 85.266 -5.636 11.826 1.00 17.25 281 PRO D O 1
ATOM 14142 N N . THR D 1 282 ? 86.851 -4.963 13.239 1.00 15.14 282 THR D N 1
ATOM 14143 C CA . THR D 1 282 ? 86.796 -3.580 12.802 1.00 16.96 282 THR D CA 1
ATOM 14144 C C . THR D 1 282 ? 87.784 -3.290 11.625 1.00 17.23 282 THR D C 1
ATOM 14145 O O . THR D 1 282 ? 87.917 -2.147 11.261 1.00 18.78 282 THR D O 1
ATOM 14149 N N . LYS D 1 283 ? 88.499 -4.336 11.165 1.00 19.11 283 LYS D N 1
ATOM 14150 C CA . LYS D 1 283 ? 89.532 -4.259 10.201 1.00 18.67 283 LYS D CA 1
ATOM 14151 C C . LYS D 1 283 ? 89.199 -5.035 8.948 1.00 19.07 283 LYS D C 1
ATOM 14152 O O . LYS D 1 283 ? 88.681 -6.134 9.058 1.00 18.54 283 LYS D O 1
ATOM 14158 N N . THR D 1 284 ? 89.597 -4.494 7.780 1.00 18.95 284 THR D N 1
ATOM 14159 C CA . THR D 1 284 ? 89.723 -5.251 6.525 1.00 20.20 284 THR D CA 1
ATOM 14160 C C . THR D 1 284 ? 91.158 -5.642 6.219 1.00 21.20 284 THR D C 1
ATOM 14161 O O . THR D 1 284 ? 92.099 -5.149 6.867 1.00 20.18 284 THR D O 1
ATOM 14165 N N . TRP D 1 285 ? 91.309 -6.589 5.296 1.00 21.83 285 TRP D N 1
ATOM 14166 C CA . TRP D 1 285 ? 92.608 -6.968 4.779 1.00 20.20 285 TRP D CA 1
ATOM 14167 C C . TRP D 1 285 ? 92.788 -6.360 3.425 1.00 22.07 285 TRP D C 1
ATOM 14168 O O . TRP D 1 285 ? 91.883 -6.402 2.567 1.00 22.68 285 TRP D O 1
ATOM 14179 N N . SER D 1 286 ? 93.991 -5.836 3.173 1.00 22.39 286 SER D N 1
ATOM 14180 C CA . SER D 1 286 ? 94.304 -5.275 1.854 1.00 24.50 286 SER D CA 1
ATOM 14181 C C . SER D 1 286 ? 94.072 -6.251 0.713 1.00 24.29 286 SER D C 1
ATOM 14182 O O . SER D 1 286 ? 94.531 -7.372 0.774 1.00 24.94 286 SER D O 1
ATOM 14185 N N . GLU D 1 287 ? 93.335 -5.826 -0.323 1.00 25.81 287 GLU D N 1
ATOM 14186 C CA . GLU D 1 287 ? 93.096 -6.665 -1.513 1.00 26.30 287 GLU D CA 1
ATOM 14187 C C . GLU D 1 287 ? 94.325 -6.744 -2.419 1.00 27.25 287 GLU D C 1
ATOM 14188 O O . GLU D 1 287 ? 94.417 -7.596 -3.268 1.00 28.15 287 GLU D O 1
ATOM 14194 N N . GLU D 1 288 ? 95.245 -5.833 -2.222 1.00 29.51 288 GLU D N 1
ATOM 14195 C CA . GLU D 1 288 ? 96.532 -5.847 -2.923 1.00 32.53 288 GLU D CA 1
ATOM 14196 C C . GLU D 1 288 ? 97.430 -6.904 -2.298 1.00 31.10 288 GLU D C 1
ATOM 14197 O O . GLU D 1 288 ? 97.982 -7.742 -3.000 1.00 33.59 288 GLU D O 1
ATOM 14203 N N . ASP D 1 289 ? 97.519 -6.914 -0.965 1.00 30.01 289 ASP D N 1
ATOM 14204 C CA . ASP D 1 289 ? 98.388 -7.860 -0.265 1.00 28.38 289 ASP D CA 1
ATOM 14205 C C . ASP D 1 289 ? 97.823 -9.255 -0.166 1.00 27.87 289 ASP D C 1
ATOM 14206 O O . ASP D 1 289 ? 98.561 -10.263 -0.065 1.00 26.14 289 ASP D O 1
ATOM 14211 N N . TYR D 1 290 ? 96.478 -9.325 -0.143 1.00 24.87 290 TYR D N 1
ATOM 14212 C CA . TYR D 1 290 ? 95.749 -10.613 0.009 1.00 25.51 290 TYR D CA 1
ATOM 14213 C C . TYR D 1 290 ? 94.661 -10.638 -1.041 1.00 26.19 290 TYR D C 1
ATOM 14214 O O . TYR D 1 290 ? 93.529 -10.169 -0.803 1.00 25.75 290 TYR D O 1
ATOM 14223 N N . PRO D 1 291 ? 95.011 -11.117 -2.239 1.00 24.23 291 PRO D N 1
ATOM 14224 C CA . PRO D 1 291 ? 94.103 -10.835 -3.366 1.00 25.17 291 PRO D CA 1
ATOM 14225 C C . PRO D 1 291 ? 92.863 -11.686 -3.302 1.00 23.81 291 PRO D C 1
ATOM 14226 O O . PRO D 1 291 ? 92.868 -12.785 -2.703 1.00 21.54 291 PRO D O 1
ATOM 14230 N N . LEU D 1 292 ? 91.830 -11.216 -3.951 1.00 24.54 292 LEU D N 1
ATOM 14231 C CA . LEU D 1 292 ? 90.575 -11.961 -3.966 1.00 24.81 292 LEU D CA 1
ATOM 14232 C C . LEU D 1 292 ? 90.711 -13.121 -4.910 1.00 26.01 292 LEU D C 1
ATOM 14233 O O . LEU D 1 292 ? 91.218 -12.968 -6.037 1.00 26.67 292 LEU D O 1
ATOM 14238 N N . GLN D 1 293 ? 90.247 -14.282 -4.491 1.00 24.09 293 GLN D N 1
ATOM 14239 C CA . GLN D 1 293 ? 90.370 -15.512 -5.240 1.00 24.31 293 GLN D CA 1
ATOM 14240 C C . GLN D 1 293 ? 88.971 -16.042 -5.448 1.00 24.67 293 GLN D C 1
ATOM 14241 O O . GLN D 1 293 ? 88.236 -16.261 -4.454 1.00 22.74 293 GLN D O 1
ATOM 14247 N N . LYS D 1 294 ? 88.600 -16.323 -6.675 1.00 22.89 294 LYS D N 1
ATOM 14248 C CA . LYS D 1 294 ? 87.240 -16.718 -6.960 1.00 22.37 294 LYS D CA 1
ATOM 14249 C C . LYS D 1 294 ? 86.971 -18.149 -6.524 1.00 21.36 294 LYS D C 1
ATOM 14250 O O . LYS D 1 294 ? 87.786 -19.052 -6.828 1.00 21.32 294 LYS D O 1
ATOM 14256 N N . VAL D 1 295 ? 85.800 -18.370 -5.914 1.00 20.76 295 VAL D N 1
ATOM 14257 C CA . VAL D 1 295 ? 85.390 -19.711 -5.537 1.00 20.42 295 VAL D CA 1
ATOM 14258 C C . VAL D 1 295 ? 84.270 -20.256 -6.367 1.00 19.96 295 VAL D C 1
ATOM 14259 O O . VAL D 1 295 ? 84.311 -21.409 -6.829 1.00 20.85 295 VAL D O 1
ATOM 14263 N N . GLY D 1 296 ? 83.247 -19.457 -6.563 1.00 19.12 296 GLY D N 1
ATOM 14264 C CA . GLY D 1 296 ? 82.039 -19.954 -7.230 1.00 19.84 296 GLY D CA 1
ATOM 14265 C C . GLY D 1 296 ? 80.960 -18.901 -7.280 1.00 20.15 296 GLY D C 1
ATOM 14266 O O . GLY D 1 296 ? 81.214 -17.711 -7.003 1.00 20.38 296 GLY D O 1
ATOM 14267 N N . ARG D 1 297 ? 79.751 -19.333 -7.615 1.00 19.38 297 ARG D N 1
ATOM 14268 C CA . ARG D 1 297 ? 78.625 -18.433 -7.801 1.00 19.80 297 ARG D CA 1
ATOM 14269 C C . ARG D 1 297 ? 77.356 -18.988 -7.194 1.00 18.26 297 ARG D C 1
ATOM 14270 O O . ARG D 1 297 ? 77.076 -20.198 -7.324 1.00 17.61 297 ARG D O 1
ATOM 14278 N N . MET D 1 298 ? 76.638 -18.104 -6.504 1.00 18.13 298 MET D N 1
ATOM 14279 C CA . MET D 1 298 ? 75.354 -18.392 -5.926 1.00 17.15 298 MET D CA 1
ATOM 14280 C C . MET D 1 298 ? 74.269 -17.672 -6.744 1.00 17.86 298 MET D C 1
ATOM 14281 O O . MET D 1 298 ? 74.333 -16.441 -6.950 1.00 17.10 298 MET D O 1
ATOM 14286 N N . THR D 1 299 ? 73.242 -18.423 -7.144 1.00 16.81 299 THR D N 1
ATOM 14287 C CA . THR D 1 299 ? 72.098 -17.876 -7.864 1.00 17.08 299 THR D CA 1
ATOM 14288 C C . THR D 1 299 ? 70.818 -18.146 -7.057 1.00 16.74 299 THR D C 1
ATOM 14289 O O . THR D 1 299 ? 70.612 -19.261 -6.658 1.00 17.10 299 THR D O 1
ATOM 14293 N N . LEU D 1 300 ? 70.046 -17.099 -6.816 1.00 16.41 300 LEU D N 1
ATOM 14294 C CA . LEU D 1 300 ? 68.765 -17.249 -6.089 1.00 15.80 300 LEU D CA 1
ATOM 14295 C C . LEU D 1 300 ? 67.615 -17.303 -7.082 1.00 16.80 300 LEU D C 1
ATOM 14296 O O . LEU D 1 300 ? 67.423 -16.348 -7.846 1.00 16.84 300 LEU D O 1
ATOM 14301 N N . ASN D 1 301 ? 66.878 -18.401 -7.064 1.00 16.08 301 ASN D N 1
ATOM 14302 C CA . ASN D 1 301 ? 66.004 -18.739 -8.167 1.00 17.41 301 ASN D CA 1
ATOM 14303 C C . ASN D 1 301 ? 64.653 -19.242 -7.735 1.00 17.56 301 ASN D C 1
ATOM 14304 O O . ASN D 1 301 ? 63.836 -19.621 -8.600 1.00 20.13 301 ASN D O 1
ATOM 14309 N N . ARG D 1 302 ? 64.314 -19.146 -6.447 1.00 17.43 302 ARG D N 1
ATOM 14310 C CA . ARG D 1 302 ? 63.026 -19.679 -5.981 1.00 17.31 302 ARG D CA 1
ATOM 14311 C C . ARG D 1 302 ? 62.540 -18.949 -4.728 1.00 16.81 302 ARG D C 1
ATOM 14312 O O . ARG D 1 302 ? 63.248 -18.872 -3.743 1.00 16.85 302 ARG D O 1
ATOM 14320 N N . ASN D 1 303 ? 61.347 -18.396 -4.784 1.00 14.71 303 ASN D N 1
ATOM 14321 C CA . ASN D 1 303 ? 60.722 -17.812 -3.661 1.00 16.62 303 ASN D CA 1
ATOM 14322 C C . ASN D 1 303 ? 60.149 -18.914 -2.755 1.00 15.85 303 ASN D C 1
ATOM 14323 O O . ASN D 1 303 ? 59.822 -20.018 -3.216 1.00 14.91 303 ASN D O 1
ATOM 14328 N N . PRO D 1 304 ? 60.047 -18.647 -1.446 1.00 15.64 304 PRO D N 1
ATOM 14329 C CA . PRO D 1 304 ? 59.425 -19.597 -0.566 1.00 16.52 304 PRO D CA 1
ATOM 14330 C C . PRO D 1 304 ? 57.973 -19.820 -0.855 1.00 16.19 304 PRO D C 1
ATOM 14331 O O . PRO D 1 304 ? 57.307 -18.990 -1.500 1.00 15.23 304 PRO D O 1
ATOM 14335 N N . GLU D 1 305 ? 57.466 -20.944 -0.360 1.00 14.96 305 GLU D N 1
ATOM 14336 C CA . GLU D 1 305 ? 56.035 -21.186 -0.446 1.00 15.25 305 GLU D CA 1
ATOM 14337 C C . GLU D 1 305 ? 55.227 -20.465 0.622 1.00 15.04 305 GLU D C 1
ATOM 14338 O O . GLU D 1 305 ? 54.057 -20.153 0.371 1.00 13.15 305 GLU D O 1
ATOM 14344 N N . ASN D 1 306 ? 55.827 -20.218 1.789 1.00 13.63 306 ASN D N 1
ATOM 14345 C CA . ASN D 1 306 ? 55.097 -19.592 2.909 1.00 13.16 306 ASN D CA 1
ATOM 14346 C C . ASN D 1 306 ? 56.085 -18.749 3.737 1.00 12.67 306 ASN D C 1
ATOM 14347 O O . ASN D 1 306 ? 57.130 -19.249 4.121 1.00 11.63 306 ASN D O 1
ATOM 14352 N N . PHE D 1 307 ? 55.820 -17.466 3.841 1.00 11.96 307 PHE D N 1
ATOM 14353 C CA . PHE D 1 307 ? 56.784 -16.550 4.357 1.00 12.19 307 PHE D CA 1
ATOM 14354 C C . PHE D 1 307 ? 57.050 -16.873 5.834 1.00 11.41 307 PHE D C 1
ATOM 14355 O O . PHE D 1 307 ? 58.187 -16.890 6.291 1.00 10.58 307 PHE D O 1
ATOM 14363 N N . PHE D 1 308 ? 55.960 -17.095 6.602 1.00 11.23 308 PHE D N 1
ATOM 14364 C CA . PHE D 1 308 ? 56.174 -17.389 7.999 1.00 11.18 308 PHE D CA 1
ATOM 14365 C C . PHE D 1 308 ? 56.981 -18.644 8.204 1.00 11.52 308 PHE D C 1
ATOM 14366 O O . PHE D 1 308 ? 57.924 -18.659 9.067 1.00 13.29 308 PHE D O 1
ATOM 14374 N N . ALA D 1 309 ? 56.572 -19.714 7.564 1.00 10.59 309 ALA D N 1
ATOM 14375 C CA . ALA D 1 309 ? 57.107 -21.018 7.888 1.00 10.92 309 ALA D CA 1
ATOM 14376 C C . ALA D 1 309 ? 58.561 -21.115 7.529 1.00 12.17 309 ALA D C 1
ATOM 14377 O O . ALA D 1 309 ? 59.309 -21.876 8.151 1.00 13.44 309 ALA D O 1
ATOM 14379 N N . GLU D 1 310 ? 58.946 -20.435 6.437 1.00 10.93 310 GLU D N 1
ATOM 14380 C CA . GLU D 1 310 ? 60.287 -20.540 5.844 1.00 12.63 310 GLU D CA 1
ATOM 14381 C C . GLU D 1 310 ? 61.134 -19.328 6.203 1.00 13.71 310 GLU D C 1
ATOM 14382 O O . GLU D 1 310 ? 62.172 -19.490 6.752 1.00 18.50 310 GLU D O 1
ATOM 14388 N N . THR D 1 311 ? 60.725 -18.121 5.872 1.00 12.43 311 THR D N 1
ATOM 14389 C CA . THR D 1 311 ? 61.572 -16.956 6.102 1.00 12.38 311 THR D CA 1
ATOM 14390 C C . THR D 1 311 ? 61.518 -16.576 7.597 1.00 11.79 311 THR D C 1
ATOM 14391 O O . THR D 1 311 ? 62.578 -16.360 8.197 1.00 13.41 311 THR D O 1
ATOM 14395 N N . GLU D 1 312 ? 60.318 -16.438 8.167 1.00 12.16 312 GLU D N 1
ATOM 14396 C CA . GLU D 1 312 ? 60.291 -15.888 9.482 1.00 11.35 312 GLU D CA 1
ATOM 14397 C C . GLU D 1 312 ? 60.892 -16.887 10.472 1.00 11.20 312 GLU D C 1
ATOM 14398 O O . GLU D 1 312 ? 61.573 -16.515 11.408 1.00 10.43 312 GLU D O 1
ATOM 14404 N N . GLN D 1 313 ? 60.657 -18.186 10.250 1.00 10.76 313 GLN D N 1
ATOM 14405 C CA . GLN D 1 313 ? 61.196 -19.208 11.170 1.00 11.29 313 GLN D CA 1
ATOM 14406 C C . GLN D 1 313 ? 62.641 -19.655 10.794 1.00 11.14 313 GLN D C 1
ATOM 14407 O O . GLN D 1 313 ? 63.182 -20.552 11.489 1.00 11.67 313 GLN D O 1
ATOM 14413 N N . ALA D 1 314 ? 63.247 -19.144 9.730 1.00 12.44 314 ALA D N 1
ATOM 14414 C CA . ALA D 1 314 ? 64.604 -19.511 9.444 1.00 11.45 314 ALA D CA 1
ATOM 14415 C C . ALA D 1 314 ? 65.586 -19.139 10.547 1.00 11.52 314 ALA D C 1
ATOM 14416 O O . ALA D 1 314 ? 65.520 -18.064 11.124 1.00 11.92 314 ALA D O 1
ATOM 14418 N N . ALA D 1 315 ? 66.515 -20.077 10.852 1.00 12.65 315 ALA D N 1
ATOM 14419 C CA . ALA D 1 315 ? 67.531 -19.919 11.928 1.00 12.64 315 ALA D CA 1
ATOM 14420 C C . ALA D 1 315 ? 68.926 -20.148 11.371 1.00 13.63 315 ALA D C 1
ATOM 14421 O O . ALA D 1 315 ? 69.185 -21.236 10.858 1.00 13.42 315 ALA D O 1
ATOM 14423 N N . PHE D 1 316 ? 69.754 -19.129 11.461 1.00 13.46 316 PHE D N 1
ATOM 14424 C CA . PHE D 1 316 ? 71.111 -19.207 11.006 1.00 12.77 316 PHE D CA 1
ATOM 14425 C C . PHE D 1 316 ? 72.032 -18.976 12.175 1.00 13.08 316 PHE D C 1
ATOM 14426 O O . PHE D 1 316 ? 71.668 -18.202 13.075 1.00 14.71 316 PHE D O 1
ATOM 14434 N N . THR D 1 317 ? 73.172 -19.673 12.251 1.00 12.55 317 THR D N 1
ATOM 14435 C CA . THR D 1 317 ? 74.158 -19.375 13.256 1.00 12.58 317 THR D CA 1
ATOM 14436 C C . THR D 1 317 ? 75.605 -19.404 12.692 1.00 14.25 317 THR D C 1
ATOM 14437 O O . THR D 1 317 ? 75.930 -20.361 11.994 1.00 13.71 317 THR D O 1
ATOM 14441 N N . PRO D 1 318 ? 76.451 -18.425 13.074 1.00 14.31 318 PRO D N 1
ATOM 14442 C CA . PRO D 1 318 ? 77.887 -18.543 12.742 1.00 13.90 318 PRO D CA 1
ATOM 14443 C C . PRO D 1 318 ? 78.528 -19.832 13.271 1.00 12.94 318 PRO D C 1
ATOM 14444 O O . PRO D 1 318 ? 79.543 -20.257 12.762 1.00 12.92 318 PRO D O 1
ATOM 14448 N N . SER D 1 319 ? 77.965 -20.444 14.330 1.00 12.04 319 SER D N 1
ATOM 14449 C CA . SER D 1 319 ? 78.470 -21.728 14.841 1.00 12.22 319 SER D CA 1
ATOM 14450 C C . SER D 1 319 ? 78.000 -22.968 14.069 1.00 12.23 319 SER D C 1
ATOM 14451 O O . SER D 1 319 ? 78.423 -24.064 14.411 1.00 13.83 319 SER D O 1
ATOM 14454 N N . ALA D 1 320 ? 77.236 -22.825 12.993 1.00 11.90 320 ALA D N 1
ATOM 14455 C CA . ALA D 1 320 ? 76.868 -23.943 12.145 1.00 13.03 320 ALA D CA 1
ATOM 14456 C C . ALA D 1 320 ? 78.054 -24.054 11.140 1.00 13.55 320 ALA D C 1
ATOM 14457 O O . ALA D 1 320 ? 77.963 -23.687 9.994 1.00 15.94 320 ALA D O 1
ATOM 14459 N N . LEU D 1 321 ? 79.133 -24.616 11.632 1.00 13.41 321 LEU D N 1
ATOM 14460 C CA . LEU D 1 321 ? 80.337 -24.812 10.853 1.00 14.91 321 LEU D CA 1
ATOM 14461 C C . LEU D 1 321 ? 80.402 -26.261 10.356 1.00 16.95 321 LEU D C 1
ATOM 14462 O O . LEU D 1 321 ? 79.800 -27.161 10.940 1.00 17.49 321 LEU D O 1
ATOM 14467 N N . VAL D 1 322 ? 81.182 -26.490 9.312 1.00 16.65 322 VAL D N 1
ATOM 14468 C CA . VAL D 1 322 ? 81.289 -27.822 8.715 1.00 17.15 322 VAL D CA 1
ATOM 14469 C C . VAL D 1 322 ? 82.778 -28.166 8.657 1.00 17.26 322 VAL D C 1
ATOM 14470 O O . VAL D 1 322 ? 83.627 -27.268 8.835 1.00 17.10 322 VAL D O 1
ATOM 14474 N N . PRO D 1 323 ? 83.098 -29.463 8.570 1.00 18.43 323 PRO D N 1
ATOM 14475 C CA . PRO D 1 323 ? 84.490 -29.842 8.697 1.00 17.70 323 PRO D CA 1
ATOM 14476 C C . PRO D 1 323 ? 85.328 -29.152 7.648 1.00 18.98 323 PRO D C 1
ATOM 14477 O O . PRO D 1 323 ? 84.939 -29.087 6.476 1.00 18.31 323 PRO D O 1
ATOM 14481 N N . GLY D 1 324 ? 86.446 -28.582 8.124 1.00 16.64 324 GLY D N 1
ATOM 14482 C CA . GLY D 1 324 ? 87.316 -27.767 7.304 1.00 17.65 324 GLY D CA 1
ATOM 14483 C C . GLY D 1 324 ? 87.095 -26.266 7.428 1.00 16.51 324 GLY D C 1
ATOM 14484 O O . GLY D 1 324 ? 87.900 -25.456 6.923 1.00 15.02 324 GLY D O 1
ATOM 14485 N N . ILE D 1 325 ? 86.020 -25.874 8.086 1.00 15.69 325 ILE D N 1
ATOM 14486 C CA . ILE D 1 325 ? 85.763 -24.456 8.349 1.00 16.06 325 ILE D CA 1
ATOM 14487 C C . ILE D 1 325 ? 85.498 -24.255 9.796 1.00 16.04 325 ILE D C 1
ATOM 14488 O O . ILE D 1 325 ? 84.573 -24.862 10.368 1.00 17.76 325 ILE D O 1
ATOM 14493 N N . GLU D 1 326 ? 86.304 -23.400 10.419 1.00 16.03 326 GLU D N 1
ATOM 14494 C CA . GLU D 1 326 ? 86.317 -23.238 11.841 1.00 15.74 326 GLU D CA 1
ATOM 14495 C C . GLU D 1 326 ? 86.249 -21.745 12.247 1.00 16.08 326 GLU D C 1
ATOM 14496 O O . GLU D 1 326 ? 86.537 -20.835 11.425 1.00 15.94 326 GLU D O 1
ATOM 14502 N N . ALA D 1 327 ? 85.843 -21.475 13.499 1.00 16.24 327 ALA D N 1
ATOM 14503 C CA . ALA D 1 327 ? 85.859 -20.115 14.021 1.00 16.15 327 ALA D CA 1
ATOM 14504 C C . ALA D 1 327 ? 87.282 -19.626 14.155 1.00 18.57 327 ALA D C 1
ATOM 14505 O O . ALA D 1 327 ? 88.197 -20.417 14.383 1.00 19.93 327 ALA D O 1
ATOM 14507 N N . SER D 1 328 ? 87.482 -18.314 14.037 1.00 17.58 328 SER D N 1
ATOM 14508 C CA . SER D 1 328 ? 88.714 -17.750 14.546 1.00 18.43 328 SER D CA 1
ATOM 14509 C C . SER D 1 328 ? 88.515 -17.288 15.942 1.00 18.37 328 SER D C 1
ATOM 14510 O O . SER D 1 328 ? 87.366 -17.285 16.482 1.00 19.01 328 SER D O 1
ATOM 14513 N N . GLU D 1 329 ? 89.619 -16.812 16.526 1.00 18.24 329 GLU D N 1
ATOM 14514 C CA . GLU D 1 329 ? 89.641 -16.266 17.880 1.00 20.21 329 GLU D CA 1
ATOM 14515 C C . GLU D 1 329 ? 88.954 -14.883 18.068 1.00 18.21 329 GLU D C 1
ATOM 14516 O O . GLU D 1 329 ? 88.885 -14.360 19.185 1.00 18.87 329 GLU D O 1
ATOM 14522 N N . ASP D 1 330 ? 88.448 -14.294 16.984 1.00 19.17 330 ASP D N 1
ATOM 14523 C CA . ASP D 1 330 ? 87.732 -13.008 17.007 1.00 16.31 330 ASP D CA 1
ATOM 14524 C C . ASP D 1 330 ? 86.678 -13.004 18.108 1.00 16.72 330 ASP D C 1
ATOM 14525 O O . ASP D 1 330 ? 85.835 -13.881 18.121 1.00 14.42 330 ASP D O 1
ATOM 14530 N N . LYS D 1 331 ? 86.792 -12.070 19.065 1.00 16.63 331 LYS D N 1
ATOM 14531 C CA . LYS D 1 331 ? 85.987 -12.096 20.292 1.00 17.51 331 LYS D CA 1
ATOM 14532 C C . LYS D 1 331 ? 84.537 -11.744 20.042 1.00 17.19 331 LYS D C 1
ATOM 14533 O O . LYS D 1 331 ? 83.686 -12.012 20.875 1.00 21.47 331 LYS D O 1
ATOM 14539 N N . LEU D 1 332 ? 84.282 -11.068 18.954 1.00 16.16 332 LEU D N 1
ATOM 14540 C CA . LEU D 1 332 ? 82.963 -10.769 18.540 1.00 15.71 332 LEU D CA 1
ATOM 14541 C C . LEU D 1 332 ? 82.315 -12.018 18.011 1.00 15.05 332 LEU D C 1
ATOM 14542 O O . LEU D 1 332 ? 81.232 -12.389 18.490 1.00 13.17 332 LEU D O 1
ATOM 14547 N N . LEU D 1 333 ? 82.996 -12.696 17.118 1.00 14.93 333 LEU D N 1
ATOM 14548 C CA . LEU D 1 333 ? 82.525 -13.980 16.591 1.00 15.18 333 LEU D CA 1
ATOM 14549 C C . LEU D 1 333 ? 82.277 -14.978 17.719 1.00 14.62 333 LEU D C 1
ATOM 14550 O O . LEU D 1 333 ? 81.284 -15.710 17.724 1.00 14.97 333 LEU D O 1
ATOM 14555 N N . GLN D 1 334 ? 83.175 -15.020 18.676 1.00 15.08 334 GLN D N 1
ATOM 14556 C CA . GLN D 1 334 ? 83.060 -16.023 19.753 1.00 14.47 334 GLN D CA 1
ATOM 14557 C C . GLN D 1 334 ? 81.730 -15.930 20.441 1.00 15.10 334 GLN D C 1
ATOM 14558 O O . GLN D 1 334 ? 81.131 -16.963 20.733 1.00 14.62 334 GLN D O 1
ATOM 14564 N N . GLY D 1 335 ? 81.261 -14.712 20.738 1.00 13.90 335 GLY D N 1
ATOM 14565 C CA . GLY D 1 335 ? 79.963 -14.552 21.402 1.00 14.89 335 GLY D CA 1
ATOM 14566 C C . GLY D 1 335 ? 78.780 -14.955 20.513 1.00 14.13 335 GLY D C 1
ATOM 14567 O O . GLY D 1 335 ? 77.803 -15.488 20.990 1.00 15.28 335 GLY D O 1
ATOM 14568 N N . ARG D 1 336 ? 78.912 -14.694 19.220 1.00 13.87 336 ARG D N 1
ATOM 14569 C CA . ARG D 1 336 ? 77.870 -15.039 18.264 1.00 13.60 336 ARG D CA 1
ATOM 14570 C C . ARG D 1 336 ? 77.662 -16.540 18.293 1.00 12.63 336 ARG D C 1
ATOM 14571 O O . ARG D 1 336 ? 76.578 -17.024 18.046 1.00 12.34 336 ARG D O 1
ATOM 14579 N N . LEU D 1 337 ? 78.757 -17.283 18.470 1.00 12.31 337 LEU D N 1
ATOM 14580 C CA . LEU D 1 337 ? 78.657 -18.775 18.425 1.00 12.22 337 LEU D CA 1
ATOM 14581 C C . LEU D 1 337 ? 77.576 -19.216 19.389 1.00 12.98 337 LEU D C 1
ATOM 14582 O O . LEU D 1 337 ? 76.898 -20.206 19.149 1.00 12.72 337 LEU D O 1
ATOM 14587 N N . PHE D 1 338 ? 77.523 -18.514 20.485 1.00 12.05 338 PHE D N 1
ATOM 14588 C CA . PHE D 1 338 ? 76.499 -18.787 21.526 1.00 11.92 338 PHE D CA 1
ATOM 14589 C C . PHE D 1 338 ? 75.165 -18.149 21.260 1.00 11.90 338 PHE D C 1
ATOM 14590 O O . PHE D 1 338 ? 74.112 -18.812 21.431 1.00 12.52 338 PHE D O 1
ATOM 14598 N N . SER D 1 339 ? 75.165 -16.865 20.949 1.00 11.74 339 SER D N 1
ATOM 14599 C CA . SER D 1 339 ? 73.923 -16.065 21.028 1.00 12.50 339 SER D CA 1
ATOM 14600 C C . SER D 1 339 ? 72.867 -16.529 19.995 1.00 11.84 339 SER D C 1
ATOM 14601 O O . SER D 1 339 ? 71.671 -16.469 20.312 1.00 11.85 339 SER D O 1
ATOM 14604 N N . TYR D 1 340 ? 73.261 -17.029 18.818 1.00 11.72 340 TYR D N 1
ATOM 14605 C CA . TYR D 1 340 ? 72.227 -17.352 17.830 1.00 12.19 340 TYR D CA 1
ATOM 14606 C C . TYR D 1 340 ? 71.416 -18.555 18.199 1.00 11.29 340 TYR D C 1
ATOM 14607 O O . TYR D 1 340 ? 70.179 -18.471 18.262 1.00 11.39 340 TYR D O 1
ATOM 14616 N N . PRO D 1 341 ? 72.041 -19.739 18.406 1.00 11.85 341 PRO D N 1
ATOM 14617 C CA . PRO D 1 341 ? 71.200 -20.847 18.879 1.00 12.12 341 PRO D CA 1
ATOM 14618 C C . PRO D 1 341 ? 70.445 -20.596 20.186 1.00 12.63 341 PRO D C 1
ATOM 14619 O O . PRO D 1 341 ? 69.265 -21.001 20.341 1.00 11.52 341 PRO D O 1
ATOM 14623 N N . ASP D 1 342 ? 71.028 -19.784 21.080 1.00 12.92 342 ASP D N 1
ATOM 14624 C CA . ASP D 1 342 ? 70.384 -19.409 22.310 1.00 12.06 342 ASP D CA 1
ATOM 14625 C C . ASP D 1 342 ? 69.118 -18.637 22.000 1.00 11.71 342 ASP D C 1
ATOM 14626 O O . ASP D 1 342 ? 68.031 -18.971 22.587 1.00 10.73 342 ASP D O 1
ATOM 14631 N N . THR D 1 343 ? 69.196 -17.587 21.192 1.00 11.14 343 THR D N 1
ATOM 14632 C CA . THR D 1 343 ? 67.986 -16.779 20.882 1.00 11.23 343 THR D CA 1
ATOM 14633 C C . THR D 1 343 ? 66.990 -17.602 20.146 1.00 11.72 343 THR D C 1
ATOM 14634 O O . THR D 1 343 ? 65.746 -17.460 20.358 1.00 12.49 343 THR D O 1
ATOM 14638 N N . GLN D 1 344 ? 67.489 -18.552 19.331 1.00 12.11 344 GLN D N 1
ATOM 14639 C CA . GLN D 1 344 ? 66.585 -19.374 18.493 1.00 11.18 344 GLN D CA 1
ATOM 14640 C C . GLN D 1 344 ? 65.778 -20.383 19.271 1.00 12.69 344 GLN D C 1
ATOM 14641 O O . GLN D 1 344 ? 64.575 -20.599 19.018 1.00 11.33 344 GLN D O 1
ATOM 14647 N N . ARG D 1 345 ? 66.389 -20.971 20.295 1.00 13.66 345 ARG D N 1
ATOM 14648 C CA . ARG D 1 345 ? 65.572 -21.763 21.214 1.00 13.11 345 ARG D CA 1
ATOM 14649 C C . ARG D 1 345 ? 64.415 -21.024 21.848 1.00 14.25 345 ARG D C 1
ATOM 14650 O O . ARG D 1 345 ? 63.354 -21.642 22.071 1.00 15.16 345 ARG D O 1
ATOM 14658 N N . HIS D 1 346 ? 64.610 -19.739 22.205 1.00 14.71 346 HIS D N 1
ATOM 14659 C CA . HIS D 1 346 ? 63.528 -18.869 22.752 1.00 14.47 346 HIS D CA 1
ATOM 14660 C C . HIS D 1 346 ? 62.506 -18.474 21.710 1.00 14.17 346 HIS D C 1
ATOM 14661 O O . HIS D 1 346 ? 61.298 -18.563 21.906 1.00 12.94 346 HIS D O 1
ATOM 14668 N N . ARG D 1 347 ? 63.032 -18.037 20.547 1.00 12.28 347 ARG D N 1
ATOM 14669 C CA . ARG D 1 347 ? 62.164 -17.440 19.498 1.00 12.47 347 ARG D CA 1
ATOM 14670 C C . ARG D 1 347 ? 61.308 -18.521 18.808 1.00 12.66 347 ARG D C 1
ATOM 14671 O O . ARG D 1 347 ? 60.178 -18.263 18.427 1.00 13.23 347 ARG D O 1
ATOM 14679 N N . LEU D 1 348 ? 61.881 -19.728 18.664 1.00 12.19 348 LEU D N 1
ATOM 14680 C CA . LEU D 1 348 ? 61.344 -20.782 17.799 1.00 11.73 348 LEU D CA 1
ATOM 14681 C C . LEU D 1 348 ? 61.011 -22.100 18.456 1.00 12.13 348 LEU D C 1
ATOM 14682 O O . LEU D 1 348 ? 60.205 -22.873 17.933 1.00 12.41 348 LEU D O 1
ATOM 14687 N N . GLY D 1 349 ? 61.514 -22.310 19.686 1.00 13.21 349 GLY D N 1
ATOM 14688 C CA . GLY D 1 349 ? 61.363 -23.543 20.385 1.00 11.67 349 GLY D CA 1
ATOM 14689 C C . GLY D 1 349 ? 62.617 -24.384 20.465 1.00 12.63 349 GLY D C 1
ATOM 14690 O O . GLY D 1 349 ? 63.456 -24.351 19.580 1.00 11.60 349 GLY D O 1
ATOM 14691 N N . ALA D 1 350 ? 62.676 -25.230 21.492 1.00 11.62 350 ALA D N 1
ATOM 14692 C CA . ALA D 1 350 ? 63.791 -26.161 21.672 1.00 12.22 350 ALA D CA 1
ATOM 14693 C C . ALA D 1 350 ? 64.130 -26.993 20.383 1.00 11.36 350 ALA D C 1
ATOM 14694 O O . ALA D 1 350 ? 65.296 -27.351 20.125 1.00 12.30 350 ALA D O 1
ATOM 14696 N N . ASN D 1 351 ? 63.031 -27.410 19.687 1.00 10.59 351 ASN D N 1
ATOM 14697 C CA . ASN D 1 351 ? 63.153 -28.262 18.481 1.00 11.99 351 ASN D CA 1
ATOM 14698 C C . ASN D 1 351 ? 63.183 -27.457 17.160 1.00 10.89 351 ASN D C 1
ATOM 14699 O O . ASN D 1 351 ? 62.784 -27.973 16.083 1.00 10.31 351 ASN D O 1
ATOM 14704 N N . TYR D 1 352 ? 63.610 -26.218 17.223 1.00 10.72 352 TYR D N 1
ATOM 14705 C CA . TYR D 1 352 ? 63.610 -25.362 15.992 1.00 11.14 352 TYR D CA 1
ATOM 14706 C C . TYR D 1 352 ? 64.419 -25.948 14.829 1.00 12.40 352 TYR D C 1
ATOM 14707 O O . TYR D 1 352 ? 64.173 -25.598 13.684 1.00 10.52 352 TYR D O 1
ATOM 14716 N N . MET D 1 353 ? 65.380 -26.827 15.120 1.00 12.67 353 MET D N 1
ATOM 14717 C CA . MET D 1 353 ? 66.146 -27.486 14.084 1.00 12.09 353 MET D CA 1
ATOM 14718 C C . MET D 1 353 ? 65.354 -28.520 13.250 1.00 14.46 353 MET D C 1
ATOM 14719 O O . MET D 1 353 ? 65.838 -28.992 12.213 1.00 15.13 353 MET D O 1
ATOM 14724 N N . ARG D 1 354 ? 64.158 -28.832 13.683 1.00 13.78 354 ARG D N 1
ATOM 14725 C CA . ARG D 1 354 ? 63.214 -29.689 12.963 1.00 14.54 354 ARG D CA 1
ATOM 14726 C C . ARG D 1 354 ? 62.231 -28.931 12.108 1.00 12.76 354 ARG D C 1
ATOM 14727 O O . ARG D 1 354 ? 61.490 -29.569 11.304 1.00 14.10 354 ARG D O 1
ATOM 14735 N N . ILE D 1 355 ? 62.281 -27.602 12.152 1.00 12.10 355 ILE D N 1
ATOM 14736 C CA . ILE D 1 355 ? 61.452 -26.825 11.270 1.00 11.55 355 ILE D CA 1
ATOM 14737 C C . ILE D 1 355 ? 62.051 -27.016 9.859 1.00 12.57 355 ILE D C 1
ATOM 14738 O O . ILE D 1 355 ? 63.266 -26.922 9.724 1.00 11.84 355 ILE D O 1
ATOM 14743 N N . PRO D 1 356 ? 61.237 -27.368 8.838 1.00 13.22 356 PRO D N 1
ATOM 14744 C CA . PRO D 1 356 ? 61.808 -27.785 7.518 1.00 14.13 356 PRO D CA 1
ATOM 14745 C C . PRO D 1 356 ? 62.906 -26.932 6.946 1.00 13.81 356 PRO D C 1
ATOM 14746 O O . PRO D 1 356 ? 64.000 -27.463 6.550 1.00 13.12 356 PRO D O 1
ATOM 14750 N N . VAL D 1 357 ? 62.767 -25.617 6.919 1.00 12.54 357 VAL D N 1
ATOM 14751 C CA . VAL D 1 357 ? 63.865 -24.809 6.346 1.00 13.96 357 VAL D CA 1
ATOM 14752 C C . VAL D 1 357 ? 65.179 -24.979 7.089 1.00 14.03 357 VAL D C 1
ATOM 14753 O O . VAL D 1 357 ? 66.284 -24.763 6.494 1.00 14.06 357 VAL D O 1
ATOM 14757 N N . ASN D 1 358 ? 65.113 -25.344 8.351 1.00 11.47 358 ASN D N 1
ATOM 14758 C CA . ASN D 1 358 ? 66.358 -25.430 9.163 1.00 11.92 358 ASN D CA 1
ATOM 14759 C C . ASN D 1 358 ? 66.971 -26.824 9.108 1.00 12.02 358 ASN D C 1
ATOM 14760 O O . ASN D 1 358 ? 68.068 -27.037 9.647 1.00 14.13 358 ASN D O 1
ATOM 14765 N N . CYS D 1 359 ? 66.227 -27.785 8.592 1.00 12.63 359 CYS D N 1
ATOM 14766 C CA . CYS D 1 359 ? 66.670 -29.178 8.603 1.00 14.05 359 CYS D CA 1
ATOM 14767 C C . CYS D 1 359 ? 67.891 -29.364 7.670 1.00 13.64 359 CYS D C 1
ATOM 14768 O O . CYS D 1 359 ? 67.891 -28.841 6.573 1.00 14.01 359 CYS D O 1
ATOM 14771 N N . PRO D 1 360 ? 68.871 -30.164 8.100 1.00 14.21 360 PRO D N 1
ATOM 14772 C CA . PRO D 1 360 ? 69.952 -30.550 7.177 1.00 14.41 360 PRO D CA 1
ATOM 14773 C C . PRO D 1 360 ? 69.481 -31.514 6.099 1.00 14.68 360 PRO D C 1
ATOM 14774 O O . PRO D 1 360 ? 68.457 -32.207 6.255 1.00 15.25 360 PRO D O 1
ATOM 14778 N N . TYR D 1 361 ? 70.248 -31.567 5.001 1.00 15.51 361 TYR D N 1
ATOM 14779 C CA . TYR D 1 361 ? 70.105 -32.654 4.054 1.00 16.55 361 TYR D CA 1
ATOM 14780 C C . TYR D 1 361 ? 70.832 -33.897 4.534 1.00 17.12 361 TYR D C 1
ATOM 14781 O O . TYR D 1 361 ? 70.409 -35.002 4.268 1.00 16.89 361 TYR D O 1
ATOM 14790 N N . ALA D 1 362 ? 71.963 -33.683 5.204 1.00 18.47 362 ALA D N 1
ATOM 14791 C CA . ALA D 1 362 ? 72.736 -34.763 5.845 1.00 18.99 362 ALA D CA 1
ATOM 14792 C C . ALA D 1 362 ? 71.935 -35.425 6.976 1.00 18.94 362 ALA D C 1
ATOM 14793 O O . ALA D 1 362 ? 71.087 -34.815 7.596 1.00 19.02 362 ALA D O 1
ATOM 14795 N N . PRO D 1 363 ? 72.158 -36.721 7.198 1.00 19.47 363 PRO D N 1
ATOM 14796 C CA . PRO D 1 363 ? 71.470 -37.462 8.225 1.00 18.82 363 PRO D CA 1
ATOM 14797 C C . PRO D 1 363 ? 71.726 -36.870 9.622 1.00 16.55 363 PRO D C 1
ATOM 14798 O O . PRO D 1 363 ? 72.794 -36.377 9.881 1.00 15.95 363 PRO D O 1
ATOM 14802 N N . VAL D 1 364 ? 70.683 -36.879 10.447 1.00 15.31 364 VAL D N 1
ATOM 14803 C CA . VAL D 1 364 ? 70.794 -36.516 11.873 1.00 16.73 364 VAL D CA 1
ATOM 14804 C C . VAL D 1 364 ? 70.509 -37.733 12.741 1.00 16.38 364 VAL D C 1
ATOM 14805 O O . VAL D 1 364 ? 69.443 -38.333 12.600 1.00 16.04 364 VAL D O 1
ATOM 14809 N N . HIS D 1 365 ? 71.492 -38.108 13.572 1.00 15.93 365 HIS D N 1
ATOM 14810 C CA . HIS D 1 365 ? 71.350 -39.249 14.467 1.00 16.41 365 HIS D CA 1
ATOM 14811 C C . HIS D 1 365 ? 72.021 -38.869 15.754 1.00 13.90 365 HIS D C 1
ATOM 14812 O O . HIS D 1 365 ? 73.190 -38.680 15.801 1.00 13.88 365 HIS D O 1
ATOM 14819 N N . ASN D 1 366 ? 71.248 -38.730 16.813 1.00 14.02 366 ASN D N 1
ATOM 14820 C CA . ASN D 1 366 ? 71.854 -38.448 18.096 1.00 13.64 366 ASN D CA 1
ATOM 14821 C C . ASN D 1 366 ? 70.952 -38.862 19.242 1.00 13.64 366 ASN D C 1
ATOM 14822 O O . ASN D 1 366 ? 69.904 -39.494 19.005 1.00 14.44 366 ASN D O 1
ATOM 14827 N N . ASN D 1 367 ? 71.354 -38.586 20.463 1.00 13.61 367 ASN D N 1
ATOM 14828 C CA . ASN D 1 367 ? 70.620 -39.080 21.656 1.00 13.35 367 ASN D CA 1
ATOM 14829 C C . ASN D 1 367 ? 69.818 -38.014 22.346 1.00 13.19 367 ASN D C 1
ATOM 14830 O O . ASN D 1 367 ? 69.326 -38.216 23.468 1.00 13.42 367 ASN D O 1
ATOM 14835 N N . GLN D 1 368 ? 69.628 -36.884 21.683 1.00 12.02 368 GLN D N 1
ATOM 14836 C CA . GLN D 1 368 ? 68.771 -35.834 22.179 1.00 12.62 368 GLN D CA 1
ATOM 14837 C C . GLN D 1 368 ? 67.325 -36.312 22.127 1.00 12.98 368 GLN D C 1
ATOM 14838 O O . GLN D 1 368 ? 66.968 -37.188 21.343 1.00 13.54 368 GLN D O 1
ATOM 14844 N N . GLN D 1 369 ? 66.459 -35.746 22.993 1.00 12.31 369 GLN D N 1
ATOM 14845 C CA . GLN D 1 369 ? 65.083 -36.178 22.971 1.00 12.68 369 GLN D CA 1
ATOM 14846 C C . GLN D 1 369 ? 64.106 -35.112 23.511 1.00 12.95 369 GLN D C 1
ATOM 14847 O O . GLN D 1 369 ? 64.512 -34.188 24.210 1.00 12.97 369 GLN D O 1
ATOM 14853 N N . ASP D 1 370 ? 62.838 -35.303 23.199 1.00 11.53 370 ASP D N 1
ATOM 14854 C CA . ASP D 1 370 ? 61.699 -34.614 23.820 1.00 11.13 370 ASP D CA 1
ATOM 14855 C C . ASP D 1 370 ? 61.733 -33.120 23.466 1.00 10.62 370 ASP D C 1
ATOM 14856 O O . ASP D 1 370 ? 62.175 -32.696 22.380 1.00 9.95 370 ASP D O 1
ATOM 14861 N N . GLY D 1 371 ? 61.293 -32.282 24.377 1.00 10.22 371 GLY D N 1
ATOM 14862 C CA . GLY D 1 371 ? 61.157 -30.885 24.060 1.00 10.43 371 GLY D CA 1
ATOM 14863 C C . GLY D 1 371 ? 59.800 -30.549 23.476 1.00 10.75 371 GLY D C 1
ATOM 14864 O O . GLY D 1 371 ? 59.133 -31.410 22.855 1.00 11.76 371 GLY D O 1
ATOM 14865 N N A PHE D 1 372 ? 59.378 -29.305 23.636 0.50 10.68 372 PHE D N 1
ATOM 14866 N N B PHE D 1 372 ? 59.439 -29.289 23.614 0.50 10.88 372 PHE D N 1
ATOM 14867 C CA A PHE D 1 372 ? 58.065 -28.887 23.089 0.50 11.80 372 PHE D CA 1
ATOM 14868 C CA B PHE D 1 372 ? 58.247 -28.708 22.989 0.50 12.29 372 PHE D CA 1
ATOM 14869 C C A PHE D 1 372 ? 57.980 -29.260 21.614 0.50 11.74 372 PHE D C 1
ATOM 14870 C C B PHE D 1 372 ? 58.003 -29.215 21.569 0.50 12.01 372 PHE D C 1
ATOM 14871 O O A PHE D 1 372 ? 58.909 -29.106 20.837 0.50 12.06 372 PHE D O 1
ATOM 14872 O O B PHE D 1 372 ? 58.882 -29.131 20.769 0.50 12.27 372 PHE D O 1
ATOM 14887 N N . MET D 1 373 ? 56.794 -29.673 21.240 1.00 12.91 373 MET D N 1
ATOM 14888 C CA . MET D 1 373 ? 56.459 -29.959 19.835 1.00 12.18 373 MET D CA 1
ATOM 14889 C C . MET D 1 373 ? 57.396 -30.998 19.225 1.00 12.79 373 MET D C 1
ATOM 14890 O O . MET D 1 373 ? 57.956 -30.751 18.214 1.00 13.39 373 MET D O 1
ATOM 14895 N N . THR D 1 374 ? 57.463 -32.166 19.875 1.00 11.54 374 THR D N 1
ATOM 14896 C CA . THR D 1 374 ? 58.148 -33.314 19.352 1.00 12.02 374 THR D CA 1
ATOM 14897 C C . THR D 1 374 ? 57.286 -34.009 18.254 1.00 13.29 374 THR D C 1
ATOM 14898 O O . THR D 1 374 ? 56.230 -34.637 18.570 1.00 13.04 374 THR D O 1
ATOM 14902 N N . THR D 1 375 ? 57.660 -33.790 17.001 1.00 13.97 375 THR D N 1
ATOM 14903 C CA . THR D 1 375 ? 56.846 -34.202 15.828 1.00 16.87 375 THR D CA 1
ATOM 14904 C C . THR D 1 375 ? 57.522 -35.247 14.937 1.00 18.42 375 THR D C 1
ATOM 14905 O O . THR D 1 375 ? 56.864 -35.731 13.984 1.00 17.51 375 THR D O 1
ATOM 14909 N N . THR D 1 376 ? 58.722 -35.694 15.320 1.00 17.43 376 THR D N 1
ATOM 14910 C CA . THR D 1 376 ? 59.574 -36.561 14.484 1.00 19.25 376 THR D CA 1
ATOM 14911 C C . THR D 1 376 ? 59.413 -38.086 14.650 1.00 18.36 376 THR D C 1
ATOM 14912 O O . THR D 1 376 ? 60.238 -38.842 14.136 1.00 20.25 376 THR D O 1
ATOM 14916 N N . ARG D 1 377 ? 58.427 -38.542 15.402 1.00 17.23 377 ARG D N 1
ATOM 14917 C CA . ARG D 1 377 ? 58.197 -40.002 15.594 1.00 17.06 377 ARG D CA 1
ATOM 14918 C C . ARG D 1 377 ? 59.458 -40.754 16.121 1.00 15.19 377 ARG D C 1
ATOM 14919 O O . ARG D 1 377 ? 59.918 -41.715 15.559 1.00 17.79 377 ARG D O 1
ATOM 14927 N N . PRO D 1 378 ? 59.958 -40.334 17.260 1.00 13.83 378 PRO D N 1
ATOM 14928 C CA . PRO D 1 378 ? 61.109 -41.019 17.851 1.00 13.13 378 PRO D CA 1
ATOM 14929 C C . PRO D 1 378 ? 60.764 -42.442 18.277 1.00 13.60 378 PRO D C 1
ATOM 14930 O O . PRO D 1 378 ? 59.604 -42.785 18.504 1.00 14.05 378 PRO D O 1
ATOM 14934 N N . SER D 1 379 ? 61.773 -43.292 18.356 1.00 13.25 379 SER D N 1
ATOM 14935 C CA . SER D 1 379 ? 61.623 -44.652 18.790 1.00 14.25 379 SER D CA 1
ATOM 14936 C C . SER D 1 379 ? 62.916 -45.144 19.372 1.00 15.00 379 SER D C 1
ATOM 14937 O O . SER D 1 379 ? 63.994 -44.497 19.195 1.00 14.37 379 SER D O 1
ATOM 14940 N N . GLY D 1 380 ? 62.839 -46.288 20.050 1.00 14.26 380 GLY D N 1
ATOM 14941 C CA . GLY D 1 380 ? 64.058 -47.054 20.460 1.00 14.30 380 GLY D CA 1
ATOM 14942 C C . GLY D 1 380 ? 64.273 -46.845 21.968 1.00 14.94 380 GLY D C 1
ATOM 14943 O O . GLY D 1 380 ? 63.813 -45.825 22.556 1.00 14.40 380 GLY D O 1
ATOM 14944 N N . HIS D 1 381 ? 65.002 -47.797 22.547 1.00 13.66 381 HIS D N 1
ATOM 14945 C CA . HIS D 1 381 ? 65.285 -47.824 23.938 1.00 14.40 381 HIS D CA 1
ATOM 14946 C C . HIS D 1 381 ? 66.548 -47.089 24.356 1.00 14.20 381 HIS D C 1
ATOM 14947 O O . HIS D 1 381 ? 66.745 -46.826 25.554 1.00 15.66 381 HIS D O 1
ATOM 14954 N N . ILE D 1 382 ? 67.428 -46.752 23.387 1.00 13.86 382 ILE D N 1
ATOM 14955 C CA . ILE D 1 382 ? 68.789 -46.304 23.624 1.00 15.09 382 ILE D CA 1
ATOM 14956 C C . ILE D 1 382 ? 68.964 -44.865 23.244 1.00 14.03 382 ILE D C 1
ATOM 14957 O O . ILE D 1 382 ? 68.950 -44.488 22.060 1.00 14.45 382 ILE D O 1
ATOM 14962 N N . ASN D 1 383 ? 69.092 -44.041 24.262 1.00 13.16 383 ASN D N 1
ATOM 14963 C CA . ASN D 1 383 ? 69.177 -42.593 24.148 1.00 12.34 383 ASN D CA 1
ATOM 14964 C C . ASN D 1 383 ? 70.373 -42.104 24.941 1.00 11.53 383 ASN D C 1
ATOM 14965 O O . ASN D 1 383 ? 70.418 -40.978 25.424 1.00 12.71 383 ASN D O 1
ATOM 14970 N N . TYR D 1 384 ? 71.401 -42.943 25.024 1.00 11.72 384 TYR D N 1
ATOM 14971 C CA . TYR D 1 384 ? 72.638 -42.679 25.751 1.00 11.50 384 TYR D CA 1
ATOM 14972 C C . TYR D 1 384 ? 73.860 -43.339 25.019 1.00 12.07 384 TYR D C 1
ATOM 14973 O O . TYR D 1 384 ? 73.687 -44.355 24.412 1.00 12.63 384 TYR D O 1
ATOM 14982 N N . GLU D 1 385 ? 75.021 -42.748 25.165 1.00 12.05 385 GLU D N 1
ATOM 14983 C CA . GLU D 1 385 ? 76.285 -43.264 24.669 1.00 12.62 385 GLU D CA 1
ATOM 14984 C C . GLU D 1 385 ? 77.333 -42.889 25.728 1.00 13.77 385 GLU D C 1
ATOM 14985 O O . GLU D 1 385 ? 77.339 -41.759 26.237 1.00 12.00 385 GLU D O 1
ATOM 14991 N N . PRO D 1 386 ? 78.270 -43.785 26.026 1.00 14.65 386 PRO D N 1
ATOM 14992 C CA . PRO D 1 386 ? 78.433 -45.107 25.385 1.00 15.84 386 PRO D CA 1
ATOM 14993 C C . PRO D 1 386 ? 77.384 -46.114 25.706 1.00 13.87 386 PRO D C 1
ATOM 14994 O O . PRO D 1 386 ? 76.727 -46.101 26.764 1.00 13.50 386 PRO D O 1
ATOM 14998 N N . ASN D 1 387 ? 77.205 -47.051 24.776 1.00 13.76 387 ASN D N 1
ATOM 14999 C CA . ASN D 1 387 ? 76.325 -48.153 24.937 1.00 13.12 387 ASN D CA 1
ATOM 15000 C C . ASN D 1 387 ? 76.941 -49.368 24.316 1.00 13.59 387 ASN D C 1
ATOM 15001 O O . ASN D 1 387 ? 77.946 -49.250 23.552 1.00 13.81 387 ASN D O 1
ATOM 15006 N N . ARG D 1 388 ? 76.318 -50.501 24.554 1.00 14.51 388 ARG D N 1
ATOM 15007 C CA . ARG D 1 388 ? 76.849 -51.772 24.076 1.00 16.33 388 ARG D CA 1
ATOM 15008 C C . ARG D 1 388 ? 76.443 -52.140 22.645 1.00 16.52 388 ARG D C 1
ATOM 15009 O O . ARG D 1 388 ? 76.720 -53.253 22.202 1.00 16.88 388 ARG D O 1
ATOM 15017 N N . TYR D 1 389 ? 75.762 -51.260 21.952 1.00 16.60 389 TYR D N 1
ATOM 15018 C CA . TYR D 1 389 ? 75.126 -51.656 20.683 1.00 18.83 389 TYR D CA 1
ATOM 15019 C C . TYR D 1 389 ? 75.901 -51.088 19.506 1.00 19.70 389 TYR D C 1
ATOM 15020 O O . TYR D 1 389 ? 75.963 -49.859 19.325 1.00 19.11 389 TYR D O 1
ATOM 15029 N N . ASP D 1 390 ? 76.423 -51.958 18.648 1.00 22.19 390 ASP D N 1
ATOM 15030 C CA . ASP D 1 390 ? 77.285 -51.477 17.579 1.00 24.64 390 ASP D CA 1
ATOM 15031 C C . ASP D 1 390 ? 76.579 -50.630 16.482 1.00 22.07 390 ASP D C 1
ATOM 15032 O O . ASP D 1 390 ? 77.229 -49.844 15.781 1.00 23.64 390 ASP D O 1
ATOM 15037 N N . ASP D 1 391 ? 75.301 -50.888 16.311 1.00 22.67 391 ASP D N 1
ATOM 15038 C CA . ASP D 1 391 ? 74.417 -50.231 15.346 1.00 24.70 391 ASP D CA 1
ATOM 15039 C C . ASP D 1 391 ? 73.895 -48.859 15.806 1.00 23.47 391 ASP D C 1
ATOM 15040 O O . ASP D 1 391 ? 73.375 -48.078 14.982 1.00 20.29 391 ASP D O 1
ATOM 15045 N N . GLN D 1 392 ? 74.018 -48.551 17.110 1.00 19.28 392 GLN D N 1
ATOM 15046 C CA . GLN D 1 392 ? 73.653 -47.207 17.574 1.00 18.96 392 GLN D CA 1
ATOM 15047 C C . GLN D 1 392 ? 74.706 -46.150 17.159 1.00 17.37 392 GLN D C 1
ATOM 15048 O O . GLN D 1 392 ? 75.844 -46.460 16.835 1.00 15.83 392 GLN D O 1
ATOM 15054 N N . PRO D 1 393 ? 74.292 -44.894 17.057 1.00 16.02 393 PRO D N 1
ATOM 15055 C CA . PRO D 1 393 ? 75.267 -43.906 16.576 1.00 16.55 393 PRO D CA 1
ATOM 15056 C C . PRO D 1 393 ? 76.492 -43.765 17.455 1.00 15.65 393 PRO D C 1
ATOM 15057 O O . PRO D 1 393 ? 76.396 -43.753 18.692 1.00 14.93 393 PRO D O 1
ATOM 15061 N N . LYS D 1 394 ? 77.651 -43.620 16.810 1.00 16.07 394 LYS D N 1
ATOM 15062 C CA . LYS D 1 394 ? 78.908 -43.502 17.479 1.00 16.73 394 LYS D CA 1
ATOM 15063 C C . LYS D 1 394 ? 79.636 -42.301 16.960 1.00 16.31 394 LYS D C 1
ATOM 15064 O O . LYS D 1 394 ? 79.486 -41.895 15.769 1.00 16.28 394 LYS D O 1
ATOM 15070 N N . GLU D 1 395 ? 80.496 -41.759 17.793 1.00 16.21 395 GLU D N 1
ATOM 15071 C CA . GLU D 1 395 ? 81.419 -40.712 17.328 1.00 17.14 395 GLU D CA 1
ATOM 15072 C C . GLU D 1 395 ? 82.346 -41.199 16.191 1.00 18.02 395 GLU D C 1
ATOM 15073 O O . GLU D 1 395 ? 82.554 -42.414 16.025 1.00 17.37 395 GLU D O 1
ATOM 15079 N N . ASN D 1 396 ? 82.861 -40.256 15.408 1.00 17.94 396 ASN D N 1
ATOM 15080 C CA . ASN D 1 396 ? 83.665 -40.619 14.262 1.00 19.76 396 ASN D CA 1
ATOM 15081 C C . ASN D 1 396 ? 84.903 -39.707 14.282 1.00 21.33 396 ASN D C 1
ATOM 15082 O O . ASN D 1 396 ? 84.839 -38.545 13.930 1.00 19.34 396 ASN D O 1
ATOM 15087 N N . PRO D 1 397 ? 86.034 -40.243 14.697 1.00 25.10 397 PRO D N 1
ATOM 15088 C CA . PRO D 1 397 ? 87.180 -39.353 14.903 1.00 23.54 397 PRO D CA 1
ATOM 15089 C C . PRO D 1 397 ? 87.773 -38.743 13.598 1.00 25.33 397 PRO D C 1
ATOM 15090 O O . PRO D 1 397 ? 88.509 -37.738 13.670 1.00 24.58 397 PRO D O 1
ATOM 15094 N N . HIS D 1 398 ? 87.382 -39.264 12.435 1.00 23.01 398 HIS D N 1
ATOM 15095 C CA . HIS D 1 398 ? 87.722 -38.586 11.165 1.00 25.76 398 HIS D CA 1
ATOM 15096 C C . HIS D 1 398 ? 87.213 -37.166 11.148 1.00 25.27 398 HIS D C 1
ATOM 15097 O O . HIS D 1 398 ? 87.678 -36.315 10.379 1.00 24.22 398 HIS D O 1
ATOM 15104 N N . TYR D 1 399 ? 86.226 -36.866 11.976 1.00 22.25 399 TYR D N 1
ATOM 15105 C CA . TYR D 1 399 ? 85.602 -35.537 11.904 1.00 22.40 399 TYR D CA 1
ATOM 15106 C C . TYR D 1 399 ? 85.969 -34.600 13.030 1.00 23.08 399 TYR D C 1
ATOM 15107 O O . TYR D 1 399 ? 85.237 -33.643 13.320 1.00 21.37 399 TYR D O 1
ATOM 15116 N N . LYS D 1 400 ? 87.078 -34.893 13.702 1.00 21.14 400 LYS D N 1
ATOM 15117 C CA . LYS D 1 400 ? 87.555 -33.990 14.742 1.00 21.95 400 LYS D CA 1
ATOM 15118 C C . LYS D 1 400 ? 87.936 -32.682 14.136 1.00 22.10 400 LYS D C 1
ATOM 15119 O O . LYS D 1 400 ? 88.410 -32.635 12.999 1.00 23.37 400 LYS D O 1
ATOM 15125 N N . GLU D 1 401 ? 87.705 -31.615 14.881 1.00 21.87 401 GLU D N 1
ATOM 15126 C CA . GLU D 1 401 ? 88.161 -30.294 14.494 1.00 22.84 401 GLU D CA 1
ATOM 15127 C C . GLU D 1 401 ? 89.655 -30.111 14.847 1.00 19.71 401 GLU D C 1
ATOM 15128 O O . GLU D 1 401 ? 90.240 -30.954 15.549 1.00 19.86 401 GLU D O 1
ATOM 15134 N N . SER D 1 402 ? 90.258 -29.042 14.327 1.00 19.37 402 SER D N 1
ATOM 15135 C CA . SER D 1 402 ? 91.660 -28.673 14.608 1.00 18.91 402 SER D CA 1
ATOM 15136 C C . SER D 1 402 ? 91.826 -28.293 16.079 1.00 19.52 402 SER D C 1
ATOM 15137 O O . SER D 1 402 ? 90.851 -28.173 16.813 1.00 16.25 402 SER D O 1
ATOM 15140 N N . GLU D 1 403 ? 93.072 -28.157 16.484 1.00 18.68 403 GLU D N 1
ATOM 15141 C CA . GLU D 1 403 ? 93.486 -27.813 17.840 1.00 19.34 403 GLU D CA 1
ATOM 15142 C C . GLU D 1 403 ? 94.265 -26.504 17.853 1.00 18.41 403 GLU D C 1
ATOM 15143 O O . GLU D 1 403 ? 95.486 -26.512 17.991 1.00 19.27 403 GLU D O 1
ATOM 15149 N N . PRO D 1 404 ? 93.581 -25.369 17.705 1.00 18.19 404 PRO D N 1
ATOM 15150 C CA . PRO D 1 404 ? 94.321 -24.113 17.612 1.00 19.13 404 PRO D CA 1
ATOM 15151 C C . PRO D 1 404 ? 95.307 -23.904 18.748 1.00 21.03 404 PRO D C 1
ATOM 15152 O O . PRO D 1 404 ? 95.004 -24.166 19.939 1.00 19.06 404 PRO D O 1
ATOM 15156 N N . VAL D 1 405 ? 96.474 -23.362 18.401 1.00 21.62 405 VAL D N 1
ATOM 15157 C CA . VAL D 1 405 ? 97.412 -22.970 19.413 1.00 24.01 405 VAL D CA 1
ATOM 15158 C C . VAL D 1 405 ? 96.952 -21.749 20.203 1.00 22.19 405 VAL D C 1
ATOM 15159 O O . VAL D 1 405 ? 96.440 -20.761 19.645 1.00 23.42 405 VAL D O 1
ATOM 15163 N N . LEU D 1 406 ? 97.154 -21.810 21.515 1.00 23.70 406 LEU D N 1
ATOM 15164 C CA . LEU D 1 406 ? 96.813 -20.692 22.392 1.00 26.38 406 LEU D CA 1
ATOM 15165 C C . LEU D 1 406 ? 98.149 -19.969 22.738 1.00 31.39 406 LEU D C 1
ATOM 15166 O O . LEU D 1 406 ? 99.137 -20.596 23.085 1.00 35.89 406 LEU D O 1
ATOM 15171 N N . HIS D 1 407 ? 98.139 -18.662 22.619 1.00 35.07 407 HIS D N 1
ATOM 15172 C CA . HIS D 1 407 ? 99.316 -17.859 22.881 1.00 35.70 407 HIS D CA 1
ATOM 15173 C C . HIS D 1 407 ? 99.281 -17.315 24.288 1.00 37.75 407 HIS D C 1
ATOM 15174 O O . HIS D 1 407 ? 100.329 -17.063 24.879 1.00 47.47 407 HIS D O 1
ATOM 15181 N N . GLY D 1 408 ? 98.102 -17.195 24.867 1.00 32.60 408 GLY D N 1
ATOM 15182 C CA . GLY D 1 408 ? 97.981 -16.756 26.252 1.00 34.33 408 GLY D CA 1
ATOM 15183 C C . GLY D 1 408 ? 98.224 -17.835 27.290 1.00 33.81 408 GLY D C 1
ATOM 15184 O O . GLY D 1 408 ? 97.897 -19.006 27.098 1.00 33.37 408 GLY D O 1
ATOM 15185 N N . ASP D 1 409 ? 98.727 -17.410 28.434 1.00 37.26 409 ASP D N 1
ATOM 15186 C CA . ASP D 1 409 ? 99.033 -18.306 29.533 1.00 37.01 409 ASP D CA 1
ATOM 15187 C C . ASP D 1 409 ? 98.055 -18.158 30.731 1.00 31.67 409 ASP D C 1
ATOM 15188 O O . ASP D 1 409 ? 98.201 -18.872 31.725 1.00 27.63 409 ASP D O 1
ATOM 15193 N N . ARG D 1 410 ? 97.067 -17.250 30.613 1.00 26.94 410 ARG D N 1
ATOM 15194 C CA . ARG D 1 410 ? 96.117 -16.971 31.691 1.00 26.24 410 ARG D CA 1
ATOM 15195 C C . ARG D 1 410 ? 94.727 -16.680 31.095 1.00 21.55 410 ARG D C 1
ATOM 15196 O O . ARG D 1 410 ? 94.626 -16.193 29.975 1.00 20.13 410 ARG D O 1
ATOM 15204 N N . MET D 1 411 ? 93.729 -16.914 31.903 1.00 19.83 411 MET D N 1
ATOM 15205 C CA . MET D 1 411 ? 92.388 -16.423 31.659 1.00 18.38 411 MET D CA 1
ATOM 15206 C C . MET D 1 411 ? 92.339 -14.951 32.004 1.00 19.82 411 MET D C 1
ATOM 15207 O O . MET D 1 411 ? 92.477 -14.573 33.164 1.00 22.32 411 MET D O 1
ATOM 15212 N N . VAL D 1 412 ? 92.097 -14.113 31.008 1.00 18.58 412 VAL D N 1
ATOM 15213 C CA . VAL D 1 412 ? 92.126 -12.669 31.196 1.00 19.02 412 VAL D CA 1
ATOM 15214 C C . VAL D 1 412 ? 90.866 -11.997 30.585 1.00 20.30 412 VAL D C 1
ATOM 15215 O O . VAL D 1 412 ? 90.277 -12.532 29.648 1.00 20.32 412 VAL D O 1
ATOM 15219 N N . ARG D 1 413 ? 90.546 -10.809 31.098 1.00 19.34 413 ARG D N 1
ATOM 15220 C CA . ARG D 1 413 ? 89.729 -9.849 30.409 1.00 19.57 413 ARG D CA 1
ATOM 15221 C C . ARG D 1 413 ? 90.540 -8.629 30.056 1.00 21.01 413 ARG D C 1
ATOM 15222 O O . ARG D 1 413 ? 90.859 -7.811 30.909 1.00 21.37 413 ARG D O 1
ATOM 15230 N N . GLN D 1 414 ? 90.910 -8.533 28.780 1.00 21.47 414 GLN D N 1
ATOM 15231 C CA . GLN D 1 414 ? 91.863 -7.534 28.343 1.00 24.02 414 GLN D CA 1
ATOM 15232 C C . GLN D 1 414 ? 91.682 -7.276 26.846 1.00 22.14 414 GLN D C 1
ATOM 15233 O O . GLN D 1 414 ? 91.603 -8.230 26.074 1.00 20.84 414 GLN D O 1
ATOM 15239 N N . LYS D 1 415 ? 91.730 -6.007 26.459 1.00 21.11 415 LYS D N 1
ATOM 15240 C CA . LYS D 1 415 ? 91.617 -5.643 25.054 1.00 22.54 415 LYS D CA 1
ATOM 15241 C C . LYS D 1 415 ? 92.768 -6.260 24.262 1.00 22.88 415 LYS D C 1
ATOM 15242 O O . LYS D 1 415 ? 93.886 -6.406 24.741 1.00 22.90 415 LYS D O 1
ATOM 15248 N N . ILE D 1 416 ? 92.500 -6.592 23.006 1.00 21.59 416 ILE D N 1
ATOM 15249 C CA . ILE D 1 416 ? 93.589 -6.964 22.108 1.00 21.19 416 ILE D CA 1
ATOM 15250 C C . ILE D 1 416 ? 94.690 -5.900 22.043 1.00 24.30 416 ILE D C 1
ATOM 15251 O O . ILE D 1 416 ? 94.439 -4.690 22.210 1.00 21.14 416 ILE D O 1
ATOM 15256 N N . GLU D 1 417 ? 95.880 -6.377 21.695 1.00 23.76 417 GLU D N 1
ATOM 15257 C CA A GLU D 1 417 ? 96.944 -5.489 21.296 0.30 25.97 417 GLU D CA 1
ATOM 15258 C CA B GLU D 1 417 ? 96.967 -5.500 21.292 0.70 26.56 417 GLU D CA 1
ATOM 15259 C C . GLU D 1 417 ? 96.674 -4.908 19.920 1.00 25.51 417 GLU D C 1
ATOM 15260 O O . GLU D 1 417 ? 95.882 -5.431 19.156 1.00 26.45 417 GLU D O 1
ATOM 15271 N N . LYS D 1 418 ? 97.373 -3.817 19.614 1.00 25.08 418 LYS D N 1
ATOM 15272 C CA . LYS D 1 418 ? 97.241 -3.108 18.368 1.00 24.06 418 LYS D CA 1
ATOM 15273 C C . LYS D 1 418 ? 95.765 -2.893 17.900 1.00 23.00 418 LYS D C 1
ATOM 15274 O O . LYS D 1 418 ? 95.416 -3.192 16.733 1.00 26.25 418 LYS D O 1
ATOM 15280 N N . PRO D 1 419 ? 94.954 -2.288 18.766 1.00 24.20 419 PRO D N 1
ATOM 15281 C CA . PRO D 1 419 ? 93.587 -1.976 18.366 1.00 22.23 419 PRO D CA 1
ATOM 15282 C C . PRO D 1 419 ? 93.521 -0.988 17.187 1.00 23.63 419 PRO D C 1
ATOM 15283 O O . PRO D 1 419 ? 92.642 -1.155 16.332 1.00 21.82 419 PRO D O 1
ATOM 15287 N N . ASN D 1 420 ? 94.472 -0.027 17.092 1.00 22.57 420 ASN D N 1
ATOM 15288 C CA . ASN D 1 420 ? 94.659 0.805 15.878 1.00 22.55 420 ASN D CA 1
ATOM 15289 C C . ASN D 1 420 ? 93.299 1.336 15.345 1.00 21.82 420 ASN D C 1
ATOM 15290 O O . ASN D 1 420 ? 92.907 1.015 14.213 1.00 20.01 420 ASN D O 1
ATOM 15295 N N . ASP D 1 421 ? 92.593 2.122 16.183 1.00 21.40 421 ASP D N 1
ATOM 15296 C CA . ASP D 1 421 ? 91.143 2.397 15.947 1.00 20.51 421 ASP D CA 1
ATOM 15297 C C . ASP D 1 421 ? 90.886 3.372 14.824 1.00 21.70 421 ASP D C 1
ATOM 15298 O O . ASP D 1 421 ? 89.747 3.434 14.342 1.00 20.82 421 ASP D O 1
ATOM 15303 N N . PHE D 1 422 ? 91.913 4.123 14.344 1.00 22.45 422 PHE D N 1
ATOM 15304 C CA . PHE D 1 422 ? 91.642 5.226 13.402 1.00 22.57 422 PHE D CA 1
ATOM 15305 C C . PHE D 1 422 ? 92.213 5.048 11.997 1.00 22.86 422 PHE D C 1
ATOM 15306 O O . PHE D 1 422 ? 91.739 5.659 11.065 1.00 23.55 422 PHE D O 1
ATOM 15314 N N . LYS D 1 423 ? 93.218 4.194 11.842 1.00 25.39 423 LYS D N 1
ATOM 15315 C CA . LYS D 1 423 ? 93.983 4.192 10.622 1.00 24.68 423 LYS D CA 1
ATOM 15316 C C . LYS D 1 423 ? 93.201 3.773 9.419 1.00 24.81 423 LYS D C 1
ATOM 15317 O O . LYS D 1 423 ? 93.160 4.489 8.397 1.00 22.50 423 LYS D O 1
ATOM 15323 N N . GLN D 1 424 ? 92.515 2.639 9.511 1.00 22.94 424 GLN D N 1
ATOM 15324 C CA . GLN D 1 424 ? 91.753 2.168 8.374 1.00 22.86 424 GLN D CA 1
ATOM 15325 C C . GLN D 1 424 ? 90.568 3.058 8.038 1.00 20.94 424 GLN D C 1
ATOM 15326 O O . GLN D 1 424 ? 90.168 3.118 6.863 1.00 22.38 424 GLN D O 1
ATOM 15332 N N . ALA D 1 425 ? 89.957 3.722 9.030 1.00 21.44 425 ALA D N 1
ATOM 15333 C CA . ALA D 1 425 ? 88.906 4.706 8.783 1.00 20.88 425 ALA D CA 1
ATOM 15334 C C . ALA D 1 425 ? 89.411 5.842 7.934 1.00 23.03 425 ALA D C 1
ATOM 15335 O O . ALA D 1 425 ? 88.731 6.274 7.027 1.00 23.27 425 ALA D O 1
ATOM 15337 N N . GLY D 1 426 ? 90.639 6.281 8.216 1.00 22.56 426 GLY D N 1
ATOM 15338 C CA . GLY D 1 426 ? 91.270 7.298 7.349 1.00 23.63 426 GLY D CA 1
ATOM 15339 C C . GLY D 1 426 ? 91.535 6.787 5.941 1.00 21.57 426 GLY D C 1
ATOM 15340 O O . GLY D 1 426 ? 91.352 7.527 4.975 1.00 25.35 426 GLY D O 1
ATOM 15341 N N . GLU D 1 427 ? 91.998 5.552 5.818 1.00 21.81 427 GLU D N 1
ATOM 15342 C CA . GLU D 1 427 ? 92.268 4.940 4.510 1.00 23.00 427 GLU D CA 1
ATOM 15343 C C . GLU D 1 427 ? 91.006 4.807 3.707 1.00 24.17 427 GLU D C 1
ATOM 15344 O O . GLU D 1 427 ? 90.970 5.135 2.525 1.00 24.78 427 GLU D O 1
ATOM 15350 N N . LYS D 1 428 ? 89.914 4.427 4.375 1.00 22.91 428 LYS D N 1
ATOM 15351 C CA . LYS D 1 428 ? 88.621 4.380 3.696 1.00 23.58 428 LYS D CA 1
ATOM 15352 C C . LYS D 1 428 ? 88.159 5.762 3.268 1.00 23.18 428 LYS D C 1
ATOM 15353 O O . LYS D 1 428 ? 87.763 5.942 2.111 1.00 25.31 428 LYS D O 1
ATOM 15359 N N . TYR D 1 429 ? 88.197 6.728 4.185 1.00 23.29 429 TYR D N 1
ATOM 15360 C CA . TYR D 1 429 ? 87.865 8.119 3.856 1.00 23.58 429 TYR D CA 1
ATOM 15361 C C . TYR D 1 429 ? 88.608 8.568 2.582 1.00 25.64 429 TYR D C 1
ATOM 15362 O O . TYR D 1 429 ? 87.996 9.082 1.594 1.00 26.11 429 TYR D O 1
ATOM 15371 N N . ARG D 1 430 ? 89.920 8.363 2.579 1.00 27.12 430 ARG D N 1
ATOM 15372 C CA . ARG D 1 430 ? 90.722 8.852 1.446 1.00 27.48 430 ARG D CA 1
ATOM 15373 C C . ARG D 1 430 ? 90.450 8.092 0.172 1.00 28.17 430 ARG D C 1
ATOM 15374 O O . ARG D 1 430 ? 90.722 8.614 -0.918 1.00 30.96 430 ARG D O 1
ATOM 15382 N N . SER D 1 431 ? 89.910 6.880 0.260 1.00 27.61 431 SER D N 1
ATOM 15383 C CA . SER D 1 431 ? 89.567 6.081 -0.943 1.00 26.57 431 SER D CA 1
ATOM 15384 C C . SER D 1 431 ? 88.277 6.542 -1.633 1.00 26.05 431 SER D C 1
ATOM 15385 O O . SER D 1 431 ? 87.998 6.163 -2.780 1.00 27.28 431 SER D O 1
ATOM 15388 N N . TYR D 1 432 ? 87.466 7.344 -0.941 1.00 26.14 432 TYR D N 1
ATOM 15389 C CA . TYR D 1 432 ? 86.233 7.839 -1.477 1.00 25.58 432 TYR D CA 1
ATOM 15390 C C . TYR D 1 432 ? 86.498 8.892 -2.561 1.00 28.32 432 TYR D C 1
ATOM 15391 O O . TYR D 1 432 ? 87.407 9.707 -2.432 1.00 28.54 432 TYR D O 1
ATOM 15400 N N . SER D 1 433 ? 85.683 8.874 -3.603 1.00 28.02 433 SER D N 1
ATOM 15401 C CA . SER D 1 433 ? 85.631 9.979 -4.583 1.00 27.39 433 SER D CA 1
ATOM 15402 C C . SER D 1 433 ? 85.171 11.236 -3.903 1.00 26.93 433 SER D C 1
ATOM 15403 O O . SER D 1 433 ? 84.657 11.203 -2.759 1.00 26.81 433 SER D O 1
ATOM 15406 N N . GLU D 1 434 ? 85.387 12.375 -4.557 1.00 25.74 434 GLU D N 1
ATOM 15407 C CA . GLU D 1 434 ? 84.964 13.621 -3.933 1.00 27.77 434 GLU D CA 1
ATOM 15408 C C . GLU D 1 434 ? 83.448 13.626 -3.672 1.00 26.31 434 GLU D C 1
ATOM 15409 O O . GLU D 1 434 ? 83.025 14.188 -2.684 1.00 28.51 434 GLU D O 1
ATOM 15415 N N . GLU D 1 435 ? 82.675 13.094 -4.616 1.00 28.01 435 GLU D N 1
ATOM 15416 C CA . GLU D 1 435 ? 81.216 13.007 -4.508 1.00 28.25 435 GLU D CA 1
ATOM 15417 C C . GLU D 1 435 ? 80.844 12.150 -3.300 1.00 27.38 435 GLU D C 1
ATOM 15418 O O . GLU D 1 435 ? 79.967 12.513 -2.519 1.00 26.96 435 GLU D O 1
ATOM 15424 N N . GLU D 1 436 ? 81.538 11.037 -3.142 1.00 28.53 436 GLU D N 1
ATOM 15425 C CA . GLU D 1 436 ? 81.322 10.135 -2.006 1.00 26.09 436 GLU D CA 1
ATOM 15426 C C . GLU D 1 436 ? 81.693 10.766 -0.688 1.00 26.09 436 GLU D C 1
ATOM 15427 O O . GLU D 1 436 ? 80.972 10.612 0.313 1.00 25.60 436 GLU D O 1
ATOM 15433 N N . LYS D 1 437 ? 82.820 11.492 -0.641 1.00 26.99 437 LYS D N 1
ATOM 15434 C CA . LYS D 1 437 ? 83.148 12.231 0.563 1.00 26.49 437 LYS D CA 1
ATOM 15435 C C . LYS D 1 437 ? 82.091 13.240 0.916 1.00 25.16 437 LYS D C 1
ATOM 15436 O O . LYS D 1 437 ? 81.769 13.443 2.070 1.00 29.96 437 LYS D O 1
ATOM 15442 N N . GLN D 1 438 ? 81.566 13.947 -0.077 1.00 27.94 438 GLN D N 1
ATOM 15443 C CA . GLN D 1 438 ? 80.549 14.931 0.161 1.00 26.87 438 GLN D CA 1
ATOM 15444 C C . GLN D 1 438 ? 79.301 14.296 0.729 1.00 26.08 438 GLN D C 1
ATOM 15445 O O . GLN D 1 438 ? 78.717 14.831 1.673 1.00 28.24 438 GLN D O 1
ATOM 15451 N N . ALA D 1 439 ? 78.926 13.148 0.195 1.00 24.00 439 ALA D N 1
ATOM 15452 C CA . ALA D 1 439 ? 77.751 12.455 0.665 1.00 23.95 439 ALA D CA 1
ATOM 15453 C C . ALA D 1 439 ? 77.951 11.962 2.141 1.00 22.58 439 ALA D C 1
ATOM 15454 O O . ALA D 1 439 ? 77.096 12.171 3.001 1.00 24.62 439 ALA D O 1
ATOM 15456 N N . LEU D 1 440 ? 79.123 11.444 2.445 1.00 21.19 440 LEU D N 1
ATOM 15457 C CA . LEU D 1 440 ? 79.516 11.076 3.801 1.00 20.74 440 LEU D CA 1
ATOM 15458 C C . LEU D 1 440 ? 79.378 12.218 4.780 1.00 21.75 440 LEU D C 1
ATOM 15459 O O . LEU D 1 440 ? 78.740 12.116 5.829 1.00 22.84 440 LEU D O 1
ATOM 15464 N N . ILE D 1 441 ? 79.945 13.383 4.409 1.00 21.26 441 ILE D N 1
ATOM 15465 C CA . ILE D 1 441 ? 79.885 14.513 5.300 1.00 23.22 441 ILE D CA 1
ATOM 15466 C C . ILE D 1 441 ? 78.435 14.959 5.500 1.00 23.36 441 ILE D C 1
ATOM 15467 O O . ILE D 1 441 ? 78.045 15.307 6.610 1.00 27.20 441 ILE D O 1
ATOM 15472 N N . LYS D 1 442 ? 77.675 15.009 4.415 1.00 25.13 442 LYS D N 1
ATOM 15473 C CA . LYS D 1 442 ? 76.278 15.405 4.422 1.00 26.33 442 LYS D CA 1
ATOM 15474 C C . LYS D 1 442 ? 75.456 14.492 5.326 1.00 23.68 442 LYS D C 1
ATOM 15475 O O . LYS D 1 442 ? 74.679 14.944 6.182 1.00 23.63 442 LYS D O 1
ATOM 15481 N N . ASN D 1 443 ? 75.673 13.194 5.189 1.00 23.02 443 ASN D N 1
ATOM 15482 C CA . ASN D 1 443 ? 74.914 12.204 6.001 1.00 21.68 443 ASN D CA 1
ATOM 15483 C C . ASN D 1 443 ? 75.278 12.273 7.459 1.00 21.33 443 ASN D C 1
ATOM 15484 O O . ASN D 1 443 ? 74.390 12.211 8.330 1.00 22.72 443 ASN D O 1
ATOM 15489 N N . LEU D 1 444 ? 76.577 12.416 7.760 1.00 21.27 444 LEU D N 1
ATOM 15490 C CA . LEU D 1 444 ? 77.056 12.582 9.150 1.00 21.80 444 LEU D CA 1
ATOM 15491 C C . LEU D 1 444 ? 76.537 13.842 9.769 1.00 22.24 444 LEU D C 1
ATOM 15492 O O . LEU D 1 444 ? 76.063 13.842 10.912 1.00 25.97 444 LEU D O 1
ATOM 15497 N N . THR D 1 445 ? 76.538 14.917 9.017 1.00 25.50 445 THR D N 1
ATOM 15498 C CA . THR D 1 445 ? 76.064 16.204 9.526 1.00 26.63 445 THR D CA 1
ATOM 15499 C C . THR D 1 445 ? 74.590 16.195 9.875 1.00 24.06 445 THR D C 1
ATOM 15500 O O . THR D 1 445 ? 74.190 16.632 10.975 1.00 26.54 445 THR D O 1
ATOM 15504 N N . ALA D 1 446 ? 73.775 15.620 8.992 1.00 23.81 446 ALA D N 1
ATOM 15505 C CA . ALA D 1 446 ? 72.353 15.480 9.292 1.00 25.07 446 ALA D CA 1
ATOM 15506 C C . ALA D 1 446 ? 72.082 14.666 10.563 1.00 25.71 446 ALA D C 1
ATOM 15507 O O . ALA D 1 446 ? 71.116 14.919 11.279 1.00 27.18 446 ALA D O 1
ATOM 15509 N N . ASP D 1 447 ? 72.942 13.695 10.838 1.00 24.97 447 ASP D N 1
ATOM 15510 C CA . ASP D 1 447 ? 72.806 12.805 12.006 1.00 24.44 447 ASP D CA 1
ATOM 15511 C C . ASP D 1 447 ? 73.290 13.387 13.318 1.00 24.42 447 ASP D C 1
ATOM 15512 O O . ASP D 1 447 ? 72.743 13.088 14.360 1.00 25.86 447 ASP D O 1
ATOM 15517 N N . LEU D 1 448 ? 74.322 14.216 13.229 1.00 23.46 448 LEU D N 1
ATOM 15518 C CA . LEU D 1 448 ? 75.000 14.749 14.398 1.00 24.09 448 LEU D CA 1
ATOM 15519 C C . LEU D 1 448 ? 74.471 16.110 14.840 1.00 23.65 448 LEU D C 1
ATOM 15520 O O . LEU D 1 448 ? 74.734 16.532 15.944 1.00 24.18 448 LEU D O 1
ATOM 15525 N N . LYS D 1 449 ? 73.825 16.812 13.945 1.00 27.41 449 LYS D N 1
ATOM 15526 C CA . LYS D 1 449 ? 73.572 18.224 14.199 1.00 30.72 449 LYS D CA 1
ATOM 15527 C C . LYS D 1 449 ? 72.725 18.487 15.452 1.00 31.51 449 LYS D C 1
ATOM 15528 O O . LYS D 1 449 ? 72.886 19.516 16.085 1.00 31.82 449 LYS D O 1
ATOM 15534 N N . GLY D 1 450 ? 71.865 17.555 15.845 1.00 28.76 450 GLY D N 1
ATOM 15535 C CA . GLY D 1 450 ? 71.098 17.722 17.092 1.00 28.44 450 GLY D CA 1
ATOM 15536 C C . GLY D 1 450 ? 71.649 17.094 18.375 1.00 26.78 450 GLY D C 1
ATOM 15537 O O . GLY D 1 450 ? 70.979 17.139 19.399 1.00 29.78 450 GLY D O 1
ATOM 15538 N N . VAL D 1 451 ? 72.815 16.467 18.345 1.00 24.98 451 VAL D N 1
ATOM 15539 C CA . VAL D 1 451 ? 73.273 15.660 19.488 1.00 27.54 451 VAL D CA 1
ATOM 15540 C C . VAL D 1 451 ? 74.004 16.574 20.445 1.00 28.00 451 VAL D C 1
ATOM 15541 O O . VAL D 1 451 ? 74.401 17.676 20.065 1.00 31.86 451 VAL D O 1
ATOM 15545 N N . ASN D 1 452 ? 74.076 16.124 21.688 1.00 28.59 452 ASN D N 1
ATOM 15546 C CA . ASN D 1 452 ? 74.794 16.768 22.762 1.00 31.01 452 ASN D CA 1
ATOM 15547 C C . ASN D 1 452 ? 76.139 17.315 22.308 1.00 30.27 452 ASN D C 1
ATOM 15548 O O . ASN D 1 452 ? 76.869 16.649 21.598 1.00 28.22 452 ASN D O 1
ATOM 15553 N N . GLU D 1 453 ? 76.474 18.545 22.694 1.00 30.28 453 GLU D N 1
ATOM 15554 C CA . GLU D 1 453 ? 77.672 19.187 22.117 1.00 31.22 453 GLU D CA 1
ATOM 15555 C C . GLU D 1 453 ? 78.977 18.451 22.425 1.00 29.93 453 GLU D C 1
ATOM 15556 O O . GLU D 1 453 ? 79.842 18.365 21.588 1.00 27.50 453 GLU D O 1
ATOM 15562 N N . LYS D 1 454 ? 79.130 17.975 23.645 1.00 31.30 454 LYS D N 1
ATOM 15563 C CA . LYS D 1 454 ? 80.333 17.241 24.047 1.00 35.32 454 LYS D CA 1
ATOM 15564 C C . LYS D 1 454 ? 80.463 15.955 23.232 1.00 32.55 454 LYS D C 1
ATOM 15565 O O . LYS D 1 454 ? 81.534 15.597 22.765 1.00 30.63 454 LYS D O 1
ATOM 15571 N N . THR D 1 455 ? 79.340 15.281 23.001 1.00 29.17 455 THR D N 1
ATOM 15572 C CA . THR D 1 455 ? 79.361 14.087 22.159 1.00 29.07 455 THR D CA 1
ATOM 15573 C C . THR D 1 455 ? 79.702 14.424 20.705 1.00 26.92 455 THR D C 1
ATOM 15574 O O . THR D 1 455 ? 80.475 13.743 20.054 1.00 28.39 455 THR D O 1
ATOM 15578 N N . LYS D 1 456 ? 79.115 15.498 20.212 1.00 29.13 456 LYS D N 1
ATOM 15579 C CA . LYS D 1 456 ? 79.383 15.942 18.854 1.00 28.59 456 LYS D CA 1
ATOM 15580 C C . LYS D 1 456 ? 80.864 16.248 18.639 1.00 27.84 456 LYS D C 1
ATOM 15581 O O . LYS D 1 456 ? 81.427 15.920 17.579 1.00 26.65 456 LYS D O 1
ATOM 15587 N N . LEU D 1 457 ? 81.465 16.925 19.622 1.00 27.98 457 LEU D N 1
ATOM 15588 C CA . LEU D 1 457 ? 82.889 17.264 19.564 1.00 29.64 457 LEU D CA 1
ATOM 15589 C C . LEU D 1 457 ? 83.730 16.003 19.559 1.00 28.04 457 LEU D C 1
ATOM 15590 O O . LEU D 1 457 ? 84.675 15.883 18.769 1.00 29.31 457 LEU D O 1
ATOM 15595 N N . LEU D 1 458 ? 83.381 15.057 20.423 1.00 26.21 458 LEU D N 1
ATOM 15596 C CA . LEU D 1 458 ? 84.128 13.804 20.491 1.00 25.72 458 LEU D CA 1
ATOM 15597 C C . LEU D 1 458 ? 84.016 13.060 19.139 1.00 25.72 458 LEU D C 1
ATOM 15598 O O . LEU D 1 458 ? 84.983 12.511 18.654 1.00 25.71 458 LEU D O 1
ATOM 15603 N N . ALA D 1 459 ? 82.848 13.069 18.502 1.00 25.27 459 ALA D N 1
ATOM 15604 C CA . ALA D 1 459 ? 82.724 12.434 17.188 1.00 25.53 459 ALA D CA 1
ATOM 15605 C C . ALA D 1 459 ? 83.641 13.052 16.164 1.00 25.09 459 ALA D C 1
ATOM 15606 O O . ALA D 1 459 ? 84.353 12.379 15.415 1.00 27.96 459 ALA D O 1
ATOM 15608 N N . ILE D 1 460 ? 83.588 14.377 16.087 1.00 26.50 460 ILE D N 1
ATOM 15609 C CA . ILE D 1 460 ? 84.487 15.127 15.207 1.00 28.98 460 ILE D CA 1
ATOM 15610 C C . ILE D 1 460 ? 85.951 14.775 15.467 1.00 28.72 460 ILE D C 1
ATOM 15611 O O . ILE D 1 460 ? 86.712 14.534 14.529 1.00 27.87 460 ILE D O 1
ATOM 15616 N N . CYS D 1 461 ? 86.338 14.754 16.738 1.00 30.26 461 CYS D N 1
ATOM 15617 C CA . CYS D 1 461 ? 87.710 14.379 17.100 1.00 32.59 461 CYS D CA 1
ATOM 15618 C C . CYS D 1 461 ? 88.088 12.964 16.664 1.00 30.84 461 CYS D C 1
ATOM 15619 O O . CYS D 1 461 ? 89.217 12.740 16.191 1.00 27.81 461 CYS D O 1
ATOM 15622 N N . ASN D 1 462 ? 87.153 12.016 16.785 1.00 26.99 462 ASN D N 1
ATOM 15623 C CA . ASN D 1 462 ? 87.454 10.688 16.321 1.00 25.94 462 ASN D CA 1
ATOM 15624 C C . ASN D 1 462 ? 87.700 10.665 14.809 1.00 24.53 462 ASN D C 1
ATOM 15625 O O . ASN D 1 462 ? 88.594 9.979 14.339 1.00 26.63 462 ASN D O 1
ATOM 15630 N N . PHE D 1 463 ? 86.872 11.357 14.033 1.00 25.34 463 PHE D N 1
ATOM 15631 C CA . PHE D 1 463 ? 87.033 11.352 12.591 1.00 24.55 463 PHE D CA 1
ATOM 15632 C C . PHE D 1 463 ? 88.287 12.169 12.193 1.00 27.27 463 PHE D C 1
ATOM 15633 O O . PHE D 1 463 ? 88.917 11.861 11.189 1.00 24.27 463 PHE D O 1
ATOM 15641 N N . TYR D 1 464 ? 88.614 13.190 12.979 1.00 26.22 464 TYR D N 1
ATOM 15642 C CA . TYR D 1 464 ? 89.845 13.973 12.750 1.00 29.15 464 TYR D CA 1
ATOM 15643 C C . TYR D 1 464 ? 91.074 13.080 12.891 1.00 29.36 464 TYR D C 1
ATOM 15644 O O . TYR D 1 464 ? 91.986 13.136 12.053 1.00 32.08 464 TYR D O 1
ATOM 15653 N N . ARG D 1 465 ? 91.088 12.223 13.913 1.00 28.70 465 ARG D N 1
ATOM 15654 C CA . ARG D 1 465 ? 92.175 11.254 14.071 1.00 28.69 465 ARG D CA 1
ATOM 15655 C C . ARG D 1 465 ? 92.258 10.271 12.905 1.00 25.91 465 ARG D C 1
ATOM 15656 O O . ARG D 1 465 ? 93.341 9.800 12.578 1.00 26.82 465 ARG D O 1
ATOM 15664 N N . ALA D 1 466 ? 91.114 9.895 12.346 1.00 24.16 466 ALA D N 1
ATOM 15665 C CA . ALA D 1 466 ? 91.109 9.102 11.111 1.00 23.50 466 ALA D CA 1
ATOM 15666 C C . ALA D 1 466 ? 91.800 9.886 9.981 1.00 24.59 466 ALA D C 1
ATOM 15667 O O . ALA D 1 466 ? 92.706 9.368 9.322 1.00 25.92 466 ALA D O 1
ATOM 15669 N N . ASP D 1 467 ? 91.357 11.124 9.783 1.00 25.28 467 ASP D N 1
ATOM 15670 C CA . ASP D 1 467 ? 91.927 11.951 8.711 1.00 28.51 467 ASP D CA 1
ATOM 15671 C C . ASP D 1 467 ? 91.595 13.400 8.993 1.00 26.96 467 ASP D C 1
ATOM 15672 O O . ASP D 1 467 ? 90.441 13.749 9.227 1.00 26.06 467 ASP D O 1
ATOM 15677 N N . GLU D 1 468 ? 92.617 14.261 9.026 1.00 27.89 468 GLU D N 1
ATOM 15678 C CA . GLU D 1 468 ? 92.371 15.653 9.341 1.00 30.57 468 GLU D CA 1
ATOM 15679 C C . GLU D 1 468 ? 91.359 16.375 8.458 1.00 29.46 468 GLU D C 1
ATOM 15680 O O . GLU D 1 468 ? 90.640 17.223 8.963 1.00 33.05 468 GLU D O 1
ATOM 15686 N N . ASP D 1 469 ? 91.345 16.096 7.172 1.00 27.49 469 ASP D N 1
ATOM 15687 C CA . ASP D 1 469 ? 90.413 16.704 6.219 1.00 31.25 469 ASP D CA 1
ATOM 15688 C C . ASP D 1 469 ? 88.986 16.228 6.561 1.00 28.56 469 ASP D C 1
ATOM 15689 O O . ASP D 1 469 ? 88.054 17.018 6.576 1.00 28.66 469 ASP D O 1
ATOM 15694 N N . TYR D 1 470 ? 88.845 14.923 6.818 1.00 27.25 470 TYR D N 1
ATOM 15695 C CA . TYR D 1 470 ? 87.569 14.310 7.219 1.00 27.18 470 TYR D CA 1
ATOM 15696 C C . TYR D 1 470 ? 87.014 15.053 8.431 1.00 27.00 470 TYR D C 1
ATOM 15697 O O . TYR D 1 470 ? 85.912 15.594 8.373 1.00 27.49 470 TYR D O 1
ATOM 15706 N N . GLY D 1 471 ? 87.798 15.126 9.500 1.00 26.09 471 GLY D N 1
ATOM 15707 C CA . GLY D 1 471 ? 87.370 15.796 10.737 1.00 27.29 471 GLY D CA 1
ATOM 15708 C C . GLY D 1 471 ? 87.104 17.290 10.553 1.00 28.49 471 GLY D C 1
ATOM 15709 O O . GLY D 1 471 ? 86.105 17.799 11.029 1.00 27.20 471 GLY D O 1
ATOM 15710 N N . GLN D 1 472 ? 87.991 17.978 9.830 1.00 31.10 472 GLN D N 1
ATOM 15711 C CA . GLN D 1 472 ? 87.812 19.429 9.601 1.00 30.95 472 GLN D CA 1
ATOM 15712 C C . GLN D 1 472 ? 86.558 19.764 8.764 1.00 31.73 472 GLN D C 1
ATOM 15713 O O . GLN D 1 472 ? 85.840 20.721 9.084 1.00 30.01 472 GLN D O 1
ATOM 15719 N N . ARG D 1 473 ? 86.323 18.996 7.691 1.00 31.82 473 ARG D N 1
ATOM 15720 C CA . ARG D 1 473 ? 85.110 19.126 6.868 1.00 31.55 473 ARG D CA 1
ATOM 15721 C C . ARG D 1 473 ? 83.860 18.929 7.694 1.00 29.85 473 ARG D C 1
ATOM 15722 O O . ARG D 1 473 ? 82.891 19.647 7.521 1.00 28.48 473 ARG D O 1
ATOM 15730 N N . LEU D 1 474 ? 83.874 17.920 8.545 1.00 27.01 474 LEU D N 1
ATOM 15731 C CA . LEU D 1 474 ? 82.702 17.637 9.352 1.00 27.06 474 LEU D CA 1
ATOM 15732 C C . LEU D 1 474 ? 82.487 18.758 10.356 1.00 27.58 474 LEU D C 1
ATOM 15733 O O . LEU D 1 474 ? 81.353 19.224 10.555 1.00 28.98 474 LEU D O 1
ATOM 15738 N N . ALA D 1 475 ? 83.572 19.209 10.989 1.00 30.14 475 ALA D N 1
ATOM 15739 C CA . ALA D 1 475 ? 83.482 20.328 11.941 1.00 31.88 475 ALA D CA 1
ATOM 15740 C C . ALA D 1 475 ? 82.897 21.567 11.262 1.00 31.58 475 ALA D C 1
ATOM 15741 O O . ALA D 1 475 ? 82.007 22.234 11.815 1.00 34.16 475 ALA D O 1
ATOM 15743 N N . ASP D 1 476 ? 83.376 21.852 10.050 1.00 32.48 476 ASP D N 1
ATOM 15744 C CA . ASP D 1 476 ? 82.925 23.024 9.297 1.00 33.44 476 ASP D CA 1
ATOM 15745 C C . ASP D 1 476 ? 81.424 22.891 9.051 1.00 34.84 476 ASP D C 1
ATOM 15746 O O . ASP D 1 476 ? 80.661 23.817 9.244 1.00 29.88 476 ASP D O 1
ATOM 15751 N N . SER D 1 477 ? 81.005 21.704 8.609 1.00 35.67 477 SER D N 1
ATOM 15752 C CA . SER D 1 477 ? 79.638 21.497 8.174 1.00 31.30 477 SER D CA 1
ATOM 15753 C C . SER D 1 477 ? 78.723 21.594 9.407 1.00 32.23 477 SER D C 1
ATOM 15754 O O . SER D 1 477 ? 77.566 22.072 9.319 1.00 31.85 477 SER D O 1
ATOM 15757 N N . LEU D 1 478 ? 79.213 21.157 10.562 1.00 29.06 478 LEU D N 1
ATOM 15758 C CA . LEU D 1 478 ? 78.442 21.261 11.809 1.00 31.86 478 LEU D CA 1
ATOM 15759 C C . LEU D 1 478 ? 78.541 22.619 12.511 1.00 33.96 478 LEU D C 1
ATOM 15760 O O . LEU D 1 478 ? 77.890 22.836 13.571 1.00 35.46 478 LEU D O 1
ATOM 15765 N N . GLY D 1 479 ? 79.382 23.511 11.983 1.00 32.64 479 GLY D N 1
ATOM 15766 C CA . GLY D 1 479 ? 79.589 24.823 12.608 1.00 34.98 479 GLY D CA 1
ATOM 15767 C C . GLY D 1 479 ? 80.296 24.763 13.936 1.00 37.91 479 GLY D C 1
ATOM 15768 O O . GLY D 1 479 ? 80.071 25.603 14.787 1.00 38.31 479 GLY D O 1
ATOM 15769 N N . VAL D 1 480 ? 81.173 23.762 14.103 1.00 39.10 480 VAL D N 1
ATOM 15770 C CA . VAL D 1 480 ? 81.980 23.601 15.297 1.00 38.24 480 VAL D CA 1
ATOM 15771 C C . VAL D 1 480 ? 83.408 24.075 14.994 1.00 40.76 480 VAL D C 1
ATOM 15772 O O . VAL D 1 480 ? 84.066 23.602 14.071 1.00 38.48 480 VAL D O 1
ATOM 15776 N N . ASP D 1 481 ? 83.897 25.000 15.816 1.00 48.10 481 ASP D N 1
ATOM 15777 C CA . ASP D 1 481 ? 85.263 25.522 15.691 1.00 50.00 481 ASP D CA 1
ATOM 15778 C C . ASP D 1 481 ? 86.209 24.629 16.449 1.00 47.05 481 ASP D C 1
ATOM 15779 O O . ASP D 1 481 ? 86.113 24.536 17.662 1.00 49.16 481 ASP D O 1
ATOM 15784 N N . ILE D 1 482 ? 87.117 23.952 15.756 1.00 47.48 482 ILE D N 1
ATOM 15785 C CA . ILE D 1 482 ? 88.024 23.021 16.433 1.00 51.78 482 ILE D CA 1
ATOM 15786 C C . ILE D 1 482 ? 89.468 23.530 16.492 1.00 54.69 482 ILE D C 1
ATOM 15787 O O . ILE D 1 482 ? 90.345 22.824 16.971 1.00 55.12 482 ILE D O 1
ATOM 15792 N N . ARG D 1 483 ? 89.688 24.781 16.087 1.00 62.00 483 ARG D N 1
ATOM 15793 C CA . ARG D 1 483 ? 90.957 25.462 16.357 1.00 66.17 483 ARG D CA 1
ATOM 15794 C C . ARG D 1 483 ? 91.045 25.439 17.873 1.00 65.71 483 ARG D C 1
ATOM 15795 O O . ARG D 1 483 ? 90.032 25.706 18.500 1.00 72.90 483 ARG D O 1
ATOM 15803 N N . SER D 1 484 ? 92.185 25.145 18.480 1.00 67.36 484 SER D N 1
ATOM 15804 C CA . SER D 1 484 ? 92.276 25.059 19.965 1.00 70.72 484 SER D CA 1
ATOM 15805 C C . SER D 1 484 ? 92.467 23.613 20.395 1.00 76.19 484 SER D C 1
ATOM 15806 O O . SER D 1 484 ? 93.142 23.331 21.389 1.00 71.78 484 SER D O 1
ATOM 15809 N N . TYR D 1 485 ? 91.884 22.696 19.633 1.00 79.08 485 TYR D N 1
ATOM 15810 C CA . TYR D 1 485 ? 92.434 21.363 19.490 1.00 80.69 485 TYR D CA 1
ATOM 15811 C C . TYR D 1 485 ? 93.041 21.230 18.098 1.00 80.25 485 TYR D C 1
ATOM 15812 O O . TYR D 1 485 ? 94.216 20.902 17.955 1.00 84.06 485 TYR D O 1
#

Nearest PDB structures (foldseek):
  4qol-assembly1_B  TM=1.002E+00  e=8.388E-92  Bacillus pumilus
  2j2m-assembly1_A  TM=9.938E-01  e=6.397E-70  Exiguobacterium oxidotolerans
  1h6n-assembly1_A  TM=9.790E-01  e=5.182E-57  Proteus mirabilis
  1h7k-assembly1_A  TM=9.781E-01  e=4.661E-57  Proteus mirabilis
  3hb6-assembly1_A  TM=9.788E-01  e=1.949E-56  Proteus mirabilis

CATH classification: 2.40.180.10

Sequence (1920 aa):
HKNLTTNQGVPVGDNQNSRTAGHRGPSFLDDYHLIEKLAHFDRERIPERVVHARGAGAYGVFEVENSMEKHTRAAFLSEEGKQTDVFVRFSTVIHPKKGGSPETLRDPRGFAVKFYTEEGNYDLVGNNLPIFFIRDALKFPDMVHSLKPDPVTNIQDPDRYWDFMTLTPESTHMLTWLFSDEGIPANYAEMRGSGVHTFRWVNKYGETKYVKYHWRPSEGIRNLSMEEAAEIQANDFQHATRDLYDDRIEKGNYPAWDLYVQLMPLSDYDELDYDPCDPTKTWSEEDYPLQKVGRMTLNRNPENFFAETEQAAFTPSALVPGIEASEDKLLQGRLFSYPDTQRHRLGANYMRIPVNCPYAPVHNNQQDGFFMTTTRPSGHINYEPNRYDDQPKENPHYKESEPVLHGDRMVVRQKIEKPNDFKQAGEKYRSYSEEEKQALIKNLTADLKGVNEKTKLLAICNFYRADEDYGQRLADSLGVDIRSYHKNLTTNQGVPVGDNQNSRTAGHRGPSFLDDYHLIEKLAHFDRERIPERVVHARGAGAYGVFEVENSMEKHTRAAFLSEEGKQTDVFVRFSTVIHPKKGGSPETLRDPRGFAVKFYTEEGNYDLVGNNLPIIFFIRDALKFPDMVHSLKPDPVTNIQDPDRYWDFMTLTPESTHMLTWLFSDEGIPANYAEMRGSGVHTFRWVNKYGETKYVKYHWRPSEGIRNLSMMEEAAEIQANDFQHATRDLYDRIEKGNYPAWDLYVQLMPLSDYDELDYDPCDPTKTWSEEDYPLQKVGRMTLNRNPENFFAETEQAAFTPSALVPGIEASEDKLLQGRLFSYPDTQRHRLGANYMRIPVNCPYAPVHNNQQDGFFMTTTRPSGHINYEPNRYDDQPKENPHYKESEPVLHGDRMVRQKIEKPNDFKQAGEKYRSYSEEEKQALIKNLTADLKGVNEKTKLLAICNFYRADEDYGQRLADSLGVDIRSYHKNLLTTNQGVPVGDNQNSRTAGHRGPSFLDDYHLIEKLAHFDRERIPERVVHARGAGAYGVFEVENSMEKHTRRAAFLSEEGKQTDVFVRFSTVIHPKKGGSPETLRDPRGFAVKFYTEEGNYDLVGNNLPIIFFIRDALKFPDMVHSLKPDPVTNIQDPDRYWDFMTLTPESTHMLTWLFSDEGIPANYAEMRGSGVHTFRWVNKYGETKYVKYHWRPSEGIRNLSMEEAAEIQANDFQHATRDLYDRIEKGNYPAWDLYVQLMPLSDYDELDYDPCDPTKTWSEEDYPLQKVGRMTLNRNPENFFAETEQAAFTPSALVPGIEASEDKLLQGRLFSYPDTQRHRLGANYMRIPVNCPYAPVHNNQQDGFFMTTTRPSGHINYEPNRYDDQPKENPHYKESEPVLHGDRMVRQKIEKPNDFKQAGEKYRSYSEEEKQALIKNLTADLKGVNEKTKLLAICNFYRADEDYGQRLADSLGVDIRSYHKNLTTNQGVPVGDNQNSRTAGHRGPSFLDDYHLIEKLAHFDRERIPERVVHARGAGAYGVFEVENSSMEKHTRAAFLSEEGKQTDVFVRFSTVIHPKKGGSPETLRDPRGFAVKFYTEEGNYDLVGNNLPIIFFIRDALKFPDMVHSLKPDPVTNIQDPDRYWDFMTLTPESTHMLTWLFSDEGIPANYAEMRGSGVHTFRWVNKYGETKYVKYHWRPSEGIRNLSMEEAAEIQANDFQHATRDLYDRIEKGNYPAWDLYVQLMPLSDYDELDYDPCDPTKTWSEEDYPLQKVGRMTLNRNPENFFAETEQAAFTPSALVPGIEASEDKLLQGRLFSYPDTQRHRLGANYMRIPVNCPYAPVHNNQQDGFFMTTTRPSGHINYEPNRYDDQPKENPHYKESEPVLHGDRMVRQKIEEKPNDFKQAGEKYRSYSEEEKQALIKNLTADLKGVNEKTKLLAICNFYRADEDYGQRLADSLGVDIRSY

Radius of gyration: 35.85 Å; Cα contacts (8 Å, |Δi|>4): 4983; chains: 4; bounding box: 94×93×89 Å

Solvent-accessible surface area: 60196 Å² total; per-residue (Å²): 190,90,52,4,5,10,21,4,2,20,13,6,12,14,1,53,25,0,6,0,1,8,53,24,8,10,1,0,5,15,2,34,18,1,11,6,13,3,0,12,5,2,8,2,35,12,0,16,23,14,21,40,1,10,4,5,7,0,24,6,43,0,74,2,87,58,24,11,73,153,42,1,58,0,15,4,1,42,105,109,38,50,118,10,57,1,0,0,12,0,4,2,13,2,11,20,38,3,0,0,2,4,28,50,10,4,4,4,0,10,0,0,1,13,3,112,31,0,0,3,3,5,20,6,14,0,0,12,0,27,5,0,14,8,4,0,9,42,6,2,2,0,4,0,15,20,22,7,18,13,25,26,20,57,51,42,31,7,17,2,1,0,2,6,70,6,41,24,1,2,8,0,6,0,19,11,4,9,38,15,0,7,3,5,8,3,0,23,2,66,0,1,1,13,2,0,7,16,0,10,10,151,159,51,107,31,71,6,0,10,4,28,3,109,16,55,66,34,75,116,44,5,25,70,86,80,4,26,121,54,12,16,123,20,13,13,22,3,4,92,37,2,36,52,28,9,118,162,41,76,98,0,4,0,21,2,26,0,1,20,0,53,61,84,42,23,101,171,37,72,20,5,1,9,2,2,2,5,37,5,38,88,154,103,24,78,51,72,66,0,0,100,0,40,0,59,124,12,7,92,8,21,24,7,24,0,8,1,1,3,13,2,4,5,1,30,5,15,4,1,19,8,2,19,3,10,7,0,2,1,41,9,5,17,57,4,0,19,7,16,37,7,0,15,14,16,6,12,99,0,32,6,0,39,22,133,8,87,32,60,35,15,37,33,21,0,52,5,10,28,67,178,44,79,41,81,28,12,1,13,23,10,46,69,102,76,42,13,59,58,39,94,124,43,75,63,26,76,15,80,13,120,17,90,103,7,15,26,72,100,15,86,56,38,48,20,45,94,20,0,0,78,40,2,131,80,15,52,78,131,83,28,102,20,0,13,94,3,0,23,39,29,0,140,73,5,52,116,134,6,13,71,57,1,0,8,8,2,62,109,9,18,122,66,0,0,72,58,0,0,94,58,26,71,29,92,14,210,126,121,181,97,51,4,5,10,20,4,2,20,14,7,10,14,1,54,23,1,12,0,1,8,50,20,5,9,0,0,5,17,0,34,15,1,11,6,15,3,0,13,5,2,8,2,33,11,0,16,22,13,22,40,2,8,3,5,7,0,24,6,43,0,75,2,86,58,27,12,66,152,41,1,59,0,15,4,1,36,109,109,38,58,116,10,54,1,0,0,10,0,3,2,12,2,11,20,38,2,0,0,2,4,29,51,9,4,4,3,1,11,0,1,1,14,3,103,34,0,0,2,3,4,19,8,14,0,0,11,0,26,5,0,14,8,4,0,8,41,5,1,2,0,4,0,16,20,20,7,16,14,25,25,19,56,50,43,30,7,17,2,1,0,1,5,70,6,39,24,1,3,8,0,8,0,20,12,5,9,38,15,0,7,3,4,9,2,0,22,2,68,0,2,1,14,2,1,8,16,0,10,10,133,155,50,106,30,69,6,0,10,3,33,5,121,10,54,66,34,73,119,42,6,34,55,101,85,4,25,108,55,12,18,122,20,13,13,23,2,5,94,37,2,33,49,28,9,124,156,39,73,98,0,4,0,9,2,40,0,1,19,0,51,64,96,29,41,132,149,33,72,20,2,0,8,3,2,2,6,38,5,43,91,149,105,24,78,56,72,65,0,1,101,0,41,0,58,123,20,8,97,8,20,24,6,25,0,6,0,1,3,13,2,3,5,0,29,6,14,4,2,19,8,1,16,3,12,8,0,2,1,43,9,6,17,57,3,0,19,7,15,40,7,1,14,14,17,7,11,103,0,29,5,0,38,21,132,9,88,32,59,35,16,39,34,20,0,55,4,10,27,66,183,43,79,40,79,29,14,1,12,23,10,44,66,105,83,42,7,61,57,39,96,122,44,80,63,26,60,15,59,12,144,16,75,88,7,2,25,75,104,16,93,52,37,48,21,37,94,20,0,0,78,43,2,129,80,15,52,78,132,84,30,103,21,0,14,110,3,0,22,44,29,0,140,72,6,48,118,139,6,13,48,57,1,0,38,10,2,72,150,9,17,115,71,0,0,72,56,0,0,95,58,22,70,32,86,18,207,102,174,185,92,51,4,4,9,19,3,2,20,13,7,11,14,1,53,23,0,6,0,1,9,44,22,7,9,1,0,5,16,2,34,17,1,11,6,14,4,0,13,4,2,8,2,34,13,0,16,23,13,21,41,1,11,3,5,7,0,20,4,42,0,76,3,89,58,20,12,70,139,32,1,67,0,17,4,1,26,100,114,37,52,119,9,50,1,0,0,11,0,4,2,12,2,10,20,38,4,0,0,2,4,29,52,10,4,4,3,0,11,0,1,1,15,2,118,37,0,0,2,3,4,20,9,14,0,0,12,0,27,4,0,15,8,4,0,9,41,5,2,2,0,3,0,15,21,20,6,16,13,25,26,20,58,51,42,30,7,18,2,1,0,2,6,68,7,38,25,1,2,8,0,8,0,20,12,5,10,34,15,0,7,3,5,11,2,1,25,3,67,0,1,1,14,1,1,8,15,0,2,9,120,154,49,104,29,73,5,0,10,3,27,3,109,17,56,66,35,74,112,43,1,26,52,99,84,5,24,106,39,12,17,109,20,12,11,22,2,4,90,35,2,30,50,28,10,126,157,40,73,98,0,4,0,22,2,26,0,1,19,0,52,62,85,22,34,116,128,30,69,20,2,0,7,2,1,2,4,37,5,44,83,151,104,18,77,50,73,68,0,0,101,0,40,0,58,123,26,10,102,9,20,22,7,25,0,8,0,1,4,13,2,4,6,1,31,4,15,0,1,16,8,1,15,2,10,7,0,2,1,41,9,4,16,58,3,0,18,7,17,39,8,1,14,15,15,6,12,101,0,27,6,0,36,21,133,10,90,31,63,36,15,38,35,20,0,52,4,10,28,66,185,41,78,37,81,30,14,1,12,24,10,43,68,107,74,41,13,60,59,40,95,136,45,72,62,23,72,15,61,12,139,17,100,105,7,12,24,76,99,16,86,54,39,47,19,44,93,22,0,0,78,42,2,133,82,15,58,90,110,73,29,104,10,0,13,90,4,0,22,41,30,0,134,74,6,54,117,129,5,12,46,58,1,0,29,8,2,73,132,9,18,117,70,0,0,69,57,0,0,93,58,23,70,31,86,16,204,103,168,190,80,53,5,4,10,22,4,2,22,13,6,12,14,1,54,24,0,7,0,1,8,52,32,6,10,1,0,5,17,1,33,16,2,11,6,14,3,0,14,5,2,9,2,34,11,1,16,22,12,21,41,2,9,3,5,8,0,22,4,44,0,76,2,90,60,32,12,78,152,27,1,57,1,15,3,0,39,116,119,38,56,118,10,50,1,0,0,10,0,4,3,13,2,12,19,41,1,0,0,2,4,30,50,11,4,3,3,0,11,0,0,1,14,3,105,32,0,0,2,3,2,20,8,15,0,0,13,0,28,4,0,15,8,5,0,8,40,6,1,2,0,4,0,14,21,20,6,17,13,23,26,19,57,50,41,30,7,16,2,1,0,1,6,70,7,39,24,1,2,7,0,7,0,20,10,5,9,36,15,0,7,3,4,8,1,0,23,2,54,0,1,1,13,2,0,8,16,0,10,10,132,154,50,107,29,71,6,0,11,3,26,3,107,16,57,64,35,64,118,46,6,25,54,95,87,5,24,109,43,11,16,117,21,12,12,22,3,4,90,35,3,36,52,31,10,117,170,40,80,99,0,4,0,23,2,52,0,1,20,0,50,61,97,28,46,130,149,33,69,19,2,0,8,3,2,1,6,37,6,45,82,149,106,22,78,51,73,67,0,1,100,0,40,0,57,123,21,9,102,8,21,23,6,24,0,6,0,1,3,13,1,3,6,0,31,4,15,4,1,20,9,1,17,3,11,7,0,3,1,43,9,4,17,58,4,0,19,7,14,38,8,1,14,14,16,7,10,101,0,28,6,0,38,20,132,9,88,32,62,36,15,38,31,20,0,52,4,9,28,67,180,43,77,37,81,28,15,1,11,22,10,44,66,103,76,43,14,58,55,40,96,123,41,73,55,24,64,15,57,13,145,17,86,99,7,12,24,78,100,16,89,49,37,46,21,38,94,21,0,0,77,39,2,128,79,15,57,88,146,81,30,103,20,0,14,89,4,0,23,45,28,0,139,72,6,57,114,129,5,13,45,57,0,0,32,9,3,71,151,9,18,116,71,0,0,74,59,0,0,96,60,23,70,30,86,15,197,111,172

B-factor: mean 20.41, std 8.59, range [7.73, 91.74]

Foldseek 3Di:
DDFDAQPVRHGDPDPDDADADPPPHDGDPPGCRVCRVVVVVVVPDFDAPPWQRAKFKFKWKWFWQDADQVFAPFPQRHDHGRIWIKMWMKGFTAEHHQFFLLDQGWIWTWIWTQDQQFIAILTWTQDQFAQAQAQVCVVVLNQQQYQPPVPRHGALQSNLVVSLVSLLRLQVLLCSLFQLSRWPADQQTKIWSLFWWWFAHPVRFIWTKIKIWAKPNHTDGDFNVRSVVCVVPDRYVRNVVQVVCQVVQVWIKIWMWMWIHHPVCQVVDLAGNRRSSDDDDCVVTNTDTTTMIIGHGHDPDCCLAVRLDAGANLRHGHRIGGDPRNSNVVRNPVRVVVSCRRPNPVSCPRVNNDHPHDDAALDDDTPPDDPPDDDDDSDPPDPDPPHDDDDVSRDHHDDDDPDDDDDDDDDPSSVSAAVSLVSLVPDDPVSLVSSLVSVLVSLLPHDPVSSVSSLVSNCSNPVVSSVSNCVSSVHDPVVD/DDFDAAPVRHGDPDPDDADADPPPHDHDPPGCRVCRVVVVVVPVDFDADQWQRAKFKFKWKWFWQAADQVFAAFQQRHDHGRIWIKMWIKGFTQEHYPFFLLDFGWIWTWIWTQDQQFIAILTKTQDQFAQAQAQVCVVVLNCQQHQPPVPRHGALQSNLVVSLVSLLRLQVLLCSLFQLSRWPADQQTKIWSLFWWWFAHLVRFIKTKIKIWAKPNHTHGDFPVRSVVCVVPDRNVRNVVQVVCLVVPVWIKIWMWMWIGHPVCCVVDLAGNRRSSDDDDCVVTPIHTTTMITGRGHDPDCCLAVRLDFGANLRHGHRIGGDPRNSNVVSNPPRVVVSCRRPNPVSCPRVNNDHPHDDAALDDDTPPDDPPDDDDDSDPPDDDPPHDDDDVSRDHHDDDDPDDDDDDDDDPSSVSQAVSLVSLVPDDPVSLVSSLVSVLVSLLPHDPVSSVSSLVSNCSNPVVSSVSNCVSSVHDPVVD/DDFDAQPVRHGDPDPDDADADPPDHDGDPPGCRVCSVVVVVVVVDFDAPQWQSAKAKFKWKWFWQDQPQVAAPDPQRHDHGRIWIKMWMKGFTADHHQFFLLDQGWMWTWIWTQDQQFIAILTWTQDQFDQAQAQVCVVVLNCQQYQPPPPRHGALQRNLVVSLVSLLRLQVLLVSLFQLSRWPADQQTKIWSLFWWWFAHPVRFIKTKIKIWAKPNHTDGDFPVRSVVCVVVDRRVRNVVQVVCQVVPVWIKIWMWMWIGHPVCQVVDLAGNRRSSDDDDCVVTPIHTTTMITGHGHDPDCCLAVRLDAGANLRHGHRIGGDPRNSNVVRNPPRVVVSCRRPNVVSCPRVNNDHPHDDAALDDDTPPDDPPDDDDDSDPPDDDPPHDDDDVVRDHHDDDDPDDDDDDDDDPSSVSAAVSLVSLVPDDPVSLVSSLVSVLVSLLPHDPVSSVSSLVSNCSNPVVSSVSNCVSSVHDPVVD/DDFDAQPVRHGDPDPDDADADPPPHDHDPPGCRVCRVVVVVVVPDFDADQWQSAKFKFKWKWFWQDAPQVFAAFPQRHDHGRIWIKMWIKGFTQDHPVFFLLDQGWIWTWIWTQDQQFIAILTWTQDQFAQAQAQVCVVVLNQQQHQPPVPRHGALQSNLVVSLVSLLRLLVLLCSLFQLSRWPADQQTKIWSLFWWWFAHLVRFIWTKIKIWAKPNHTDGDFNVRSVVCVVPDRNVRNVVQVVCQVVQVWIKIWMWMWIHHPVCCVVDLAGNRRSSDDDDCVVTNIDTTTMIIGHGHDPDCCLAVRLDAGANLRHGHRIGGDPRNSNVVRNPPRVVVNCRRPNPVSCPRVNNDHPHDDAALDDDTDPPDPPDDDDDSDPPDDDPPHDDDDCSRDHHDDDDPDDDDDDDDDPSSVSQAVSLVSLVPDDPVSLVSSLVSVLVSLLPHDPVSSVSSLVSNCSNPVVSSVSNCVSSVHDPVVD

Secondary structure (DSSP, 8-state):
--B-B-TTSPBPS-SS---EESTTSPBBS--HHHHHHHHHHTT---PPPSS--SEEEEEEEEEESS--TTT---GGGSSTT-EEEEEEEEE-SSS-TT--TTSS---EEEEEEEETTEEEEEEEESSSS-S-S-GGGHHHHHHHHS--TTTSS--HHHHHHHHHT-GGGHHHHHHHTSGGGSBSSSSS--EE--S-EEEE-TT--EEEEEEEEEETT---B--HHHHHHHHTT-SSHHHHHHHHHHHHT---EEEEEEEEEEGGGGGGSSS-TT-TT----TTTS--EEEEEEEEEE--S-IIIIIIT----TT---TTEEE-S-HHHHHHHHHHHHHHHHHH-TTGGGSGGG--SS----S----SS--S----S---SS-S-TTS-B--GGGPPP-PBP--SBEE--PPS---TTHHHHHHHHHS-HHHHHHHHHHHHHHHTTS-HHHHHHHHHHHHHH-HHHHHHHHHHHT---S--/--B-B-TTSPBPS-SS---EESTTSPBBS--HHHHHHHHHHTT---PPPSS--SEEEEEEEEEESS--TTT---GGGSSTT-EEEEEEEEE-SSS-TT--TTSS---EEEEEEEETTEEEEEEEESSSS-S-S-GGGHHHHHHHHS--TTTSS--HHHHHHHHHT-GGGHHHHHHHTSGGGSBSSSSS--EE--S-EEEE-TT--EEEEEEEEEETT---B--HHHHHHHHTT-S-HHHHHHHHHHHHT---EEEEEEEEEEGGGGGGSSS-TT-TT----TTTS--EEEEEEEEEE--S-IIIIIIT----TT---TTEEE-S-HHHHHHHHHHHHHHHHHH-TTGGGSGGG--SS----S----SS--S----S---SS-S-TTS-B--GGGPPP-PBP--SBEE--PPS----SHHHHHHHHHS-HHHHHHHHHHHHHHHTTS-HHHHHHHHHHHHHH-HHHHHHHHHHHT---TT-/--B-B-TTSPBPS-SS---EESTTSPBBS--HHHHHHHHHHTT---PPPSS--SEEEEEEEEEESS--TTT---GGGSSTT-EEEEEEEEE-SSS-TT--TTSS---EEEEEEEETTEEEEEEEESSSS-S-S-GGGHHHHHHHHS--TTTSS--HHHHHHHHHTSGGGHHHHHHHTSGGGSBSSSSS--EE--S-EEEE-TTS-EEEEEEEEEETT---B--HHHHHHHHHH-S-HHHHHHHHHHHHT---EEEEEEEEEEGGGGGGSSS-TT-TT----TTTS--EEEEEEEEEE--S-IIIIIIT----TT---TTEEE-S-HHHHHHHHHHHHHHHHHH-TTGGGSGGG--SS----S----SS--S----S---SS-S-TTS-B--GGGPPP-PBP--SBEE--PPS---TTHHHHHHHHHS-HHHHHHHHHHHHHHHTTS-HHHHHHHHHHHHHH-HHHHHHHHHHHT---TT-/--B-B-TTSPBPS-SS---EESTTSPBBS--HHHHHHHHHHTT---PPPSS--SEEEEEEEEEESS--TTT---GGGSSTT-EEEEEEEEE-SSS-TT--TTSS---EEEEEEEETTEEEEEEEESSSS-S-S-GGGHHHHHHHHS--TTTSS--HHHHHHHHHT-GGGHHHHHHHTSGGGSBSSSSS--EE--S-EEEE-TT--EEEEEEEEEETT---B--HHHHHHHHTT-S-HHHHHHHHHHHHT---EEEEEEEEEEGGGGGGSSS-TT-TT-PPPTTTS--EEEEEEEEEE--S-IIIIIIT----TT---TTEEE-S-HHHHHHHHHHHHHHHHHH-TTGGGSGGG--SS----S----SS--S----S---SS-S-TTS-B--GGGPPP-PBP--SBEE--PPS----SHHHHHHHHHS-HHHHHHHHHHHHHHHTTS-HHHHHHHHHHHHHH-HHHHHHHHHHHT---TT-